Protein AF-0000000081578010 (afdb_homodimer)

Secondary structure (DSSP, 8-state):
-GGGSHHHHHHHGGG--SS-----GGG--HHHHHHHHHSSSS----SPPPP--TGGGHHHHHHHHHHHTT--HHHHHHHTBEE--SSS--SEEE--BGGGTB---EEE--TTS--S-SS--PPPPHHHHHHHT-HHHHHHHHHHHHHHHHHTT-SEE---B----SSSTT-TTGGGSS-SSHHHHHHHHHHHHHHHTTTSEEEEEEES----STT-SS--SSSTT----PPEE---HHHIIIIISHHHHHHHHTT-SEEEE-SSEETTEEGGG-HIIIIIIIIIIS---SEEEE-TT----SHHHHHTT--BBSS--TTTTTTHHHHHHHTTSS-HHHHHHHHHHHHHHHHHH---SSTTTT--S-TTS---------GGGHHHHHHHHHHT-EEEEEGGG--S----SEEEEESTTSS--SEES----SS-GGGGT-TT--B-TTSPBPPHHHHHHHHTT-S-TT----SS--SS---S-BSTT----S----HHHHHHHHHHHHT-EEEEESS-SS----TT-SEEEEEEEE--BTTB--S-SS-HHHHHHHHHHHTT-SSEEEEEEESS----TTTTT-TTEEEEEE-----TTHHHHHHHHHTTSS------SSPBPSSGGGGGGGSSPP---TTTSSSS-EE--TTTT--HHHHHHHTTPPPSB-TT----SS-EEEEEEEEEE-S----SSPPP---BTTB-GGGGSEEEEEEEEEEE-SSS-EEEEEEEEE--TTS-S-EEEEEEEEEE-TT-EEEEEEEEEHHHH-EEETTTTEEE---SEEEEEEESSSS-EEEEEEEE-/-GGGSHHHHHHHGGG--SS-----GGG--HHHHHHHHHSSSS----SPPPP--TGGGHHHHHHHHHHHTTS-HHHHHHHTBEE--SSS--SEEE--BGGGTB---EEE--TTS--SSSS--PPPPHHHHHHHT-HHHHHHHHHHHHHHHHHTT-SEE---B----SSSTT-TTGGGSS-SSHHHHHHHHHHHHHHHTTTSEEEEEEES----STT-SS--SSSTT--PPPPEE---HHHIIIIISHHHHHHHHTT-SEEEE-SSEETTEEGGG-HIIIIIIIIIIS---SEEEE-TT----SHHHHHTT--BBSS--TTTTTTHHHHHHHTTSS-HHHHHHHHHHHHHHHHHH---SSTTTT--S-TTS---------GGGHHHHHHHHHHT-EEEEEGGG--S----SEEEEESTTSS--SEES----SS-GGGGT-TT--B-TTSPBPPHHHHHHHHTT-S-TT----SS--SS---S-BSTT----S----HHHHHHHHHHHHT-EEEEESS-SS----TT-SEEEEEEEE--BTTB--S-SS-HHHHHHHHHHHTT-SSEEEEEEESS----TTTTT-TTEEEEEE-----TTHHHHHHHHHTTSS------SSPBPSSGGGGGGGSSPP---TTTTSSS-EE--TTTT--HHHHHHHTTPPPSB-TT--B-SS-EEEEEEEEEE-S----SSPPP---BTTB-GGGGSEEEEEEEEEEE-SSS-EEEEEEEEE--TTS-S-EEEEEEEEEE-TT-EEEEEEEEEHHHH-EEETTTTEEE---SEEEEEEESSSS-EEEEEEEE-

pLDDT: mean 93.56, std 12.83, range [19.69, 98.94]

Solvent-accessible surface area (backbone atoms only — not comparable to full-atom values): 78842 Å² total; per-residue (Å²): 121,78,81,64,54,72,65,54,62,68,57,62,70,64,66,64,79,88,65,79,73,72,76,58,80,81,73,62,61,65,66,60,49,46,53,62,50,53,48,88,56,52,64,84,34,73,74,47,68,67,72,79,33,65,89,89,34,41,67,27,38,53,54,18,47,61,55,53,70,71,49,52,61,68,43,46,50,37,43,33,23,23,46,91,68,81,77,32,43,45,73,27,32,39,26,43,36,71,93,76,71,36,66,37,43,16,30,30,44,17,55,23,18,54,36,64,59,76,46,35,50,28,40,39,24,26,33,15,50,28,10,30,58,40,57,67,58,38,19,53,49,22,35,50,44,18,42,26,38,37,57,25,23,34,24,32,39,50,16,46,38,62,34,24,42,42,58,22,60,29,28,12,53,40,28,47,10,27,26,54,42,40,54,64,21,11,54,42,43,20,32,26,37,49,18,17,41,74,36,12,27,20,24,38,26,29,43,62,72,44,43,49,30,43,43,25,40,44,46,68,64,78,54,77,90,62,76,49,43,27,29,16,35,30,66,54,69,44,35,40,53,75,39,65,40,37,25,53,36,33,28,32,49,47,57,43,34,25,37,24,22,22,51,24,17,44,34,41,26,45,33,34,42,23,15,35,56,41,15,35,49,39,33,52,53,22,33,48,55,37,30,33,30,36,33,76,71,28,64,88,56,46,68,58,14,46,48,13,39,43,26,30,34,24,42,42,36,94,50,49,76,81,48,39,63,45,52,29,36,75,72,60,78,34,61,65,65,57,57,51,37,32,43,29,21,49,44,14,35,32,65,67,34,29,75,52,83,57,53,18,72,41,27,65,51,55,57,60,44,77,54,84,79,44,72,22,65,55,80,81,39,54,63,52,43,37,50,48,14,33,30,15,24,20,32,75,42,57,48,90,56,58,57,49,46,75,72,49,64,24,39,35,42,32,29,32,25,26,38,64,47,54,59,51,52,61,74,82,49,95,70,47,37,42,46,24,44,38,70,35,47,50,34,36,84,88,66,48,70,59,55,66,67,57,51,51,26,29,50,52,35,55,45,67,62,86,54,53,65,53,48,35,38,66,41,13,42,55,30,55,48,21,23,73,56,7,42,20,50,28,49,68,40,22,44,46,53,34,51,46,55,49,20,71,72,64,64,28,26,49,34,35,34,34,76,59,58,72,60,69,48,61,27,54,41,65,34,32,39,37,24,40,57,31,40,30,23,50,30,22,31,38,78,55,51,62,53,70,60,60,52,48,26,51,49,43,47,28,75,62,30,74,38,19,33,39,38,30,26,26,40,57,64,62,51,48,64,89,50,60,79,40,85,19,41,25,29,32,32,45,41,23,18,19,12,25,33,40,7,53,19,47,50,33,37,47,49,47,78,37,39,35,42,5,24,35,39,48,49,30,44,55,45,75,72,76,49,54,86,32,30,58,74,74,64,64,60,74,78,86,30,48,40,50,25,74,40,63,57,82,60,58,80,41,45,58,55,41,32,29,60,76,68,72,49,80,51,68,41,47,30,34,37,48,42,55,80,48,43,74,46,70,46,74,74,42,80,43,76,46,100,45,88,76,54,46,54,71,78,88,64,80,65,37,55,39,9,56,64,64,39,68,39,50,38,29,39,38,36,31,35,40,28,22,73,34,86,45,57,34,44,46,52,49,34,29,30,34,26,42,80,98,53,60,78,57,42,68,60,38,70,49,61,48,75,34,44,52,72,34,70,48,75,49,77,33,67,33,25,42,53,71,60,33,47,65,33,71,88,77,69,43,56,30,34,65,76,43,70,29,48,34,37,35,19,56,25,80,81,48,67,68,45,76,49,72,47,74,87,121,78,81,63,53,74,64,54,64,69,56,62,70,64,64,64,77,91,64,80,73,72,76,58,79,82,74,62,61,64,66,59,50,48,52,62,52,53,49,89,56,51,66,84,32,73,75,46,69,66,69,78,33,65,88,90,34,41,68,26,39,54,55,17,47,59,56,52,71,72,48,50,60,68,44,44,51,37,43,30,23,23,44,90,69,81,77,31,43,45,74,26,32,38,27,47,37,72,96,75,73,37,65,36,43,16,31,32,43,17,55,23,18,53,36,64,58,77,45,36,50,28,40,41,23,27,34,15,50,28,10,30,59,40,58,66,59,40,19,52,48,22,34,50,43,17,44,28,38,37,56,26,23,33,24,30,38,50,16,47,37,60,32,24,43,41,59,22,61,29,30,12,52,38,30,49,9,28,27,54,41,39,54,65,22,10,55,42,44,20,33,28,37,50,19,18,40,75,35,12,26,19,24,38,25,27,44,64,72,43,42,49,30,43,41,25,40,44,48,70,64,78,54,77,90,63,75,50,42,28,30,16,34,30,66,55,71,44,36,39,54,73,39,66,42,36,25,53,37,34,29,32,50,47,56,44,34,26,36,24,24,22,49,26,16,44,34,40,26,44,33,34,43,22,15,36,56,41,15,35,49,40,32,53,52,22,33,48,55,38,29,32,31,36,34,77,70,27,65,88,57,46,68,59,13,46,49,13,38,43,26,29,33,23,43,43,36,96,52,48,79,80,48,41,61,46,52,30,37,74,72,60,79,35,61,66,64,56,57,52,38,33,41,30,21,50,44,14,36,33,64,67,33,29,78,53,84,56,54,17,72,41,26,62,51,54,57,60,44,77,55,85,81,43,72,23,62,56,80,80,40,55,61,51,43,37,52,48,14,34,31,15,24,22,32,75,42,56,47,91,57,57,58,48,47,77,72,50,64,25,39,35,42,33,29,34,26,26,38,64,48,54,58,51,51,64,74,82,50,95,71,47,37,43,47,22,44,39,69,32,47,51,33,36,86,85,66,49,70,59,54,67,70,55,53,49,27,29,49,52,36,52,48,66,63,86,54,53,65,54,50,36,40,67,42,12,43,55,30,55,48,22,22,72,56,7,41,21,51,27,50,68,40,21,44,45,53,35,51,48,55,50,21,72,73,62,63,27,24,46,35,35,32,34,76,58,58,73,60,67,48,61,28,55,41,66,33,30,40,38,25,42,57,33,40,30,22,49,30,24,31,39,77,56,51,60,53,70,60,59,53,47,26,52,48,43,48,30,75,62,30,74,37,18,33,39,37,31,26,28,40,59,64,62,50,49,66,90,48,59,79,39,86,17,40,25,30,34,31,45,41,22,17,18,12,25,34,41,6,55,18,47,49,32,36,46,48,46,79,37,39,34,44,4,23,34,40,48,48,31,44,56,45,75,70,74,49,54,86,31,30,59,74,75,67,66,61,76,80,86,28,50,39,51,24,74,40,63,56,84,60,59,80,40,45,60,55,42,33,30,62,75,68,71,49,80,53,67,40,47,30,34,36,50,42,55,80,51,43,75,46,72,45,72,74,43,81,43,76,45,100,46,89,76,54,46,54,71,78,89,63,79,65,38,55,39,9,56,64,66,39,67,40,50,37,30,38,38,36,30,36,41,30,22,73,34,86,45,57,35,44,47,54,50,36,31,30,35,26,43,81,99,52,61,76,58,41,70,59,36,70,50,61,49,75,34,45,52,72,35,70,48,76,49,79,36,67,32,26,40,52,71,62,32,46,64,34,74,88,77,68,42,55,31,34,67,76,43,70,28,49,34,37,34,18,56,24,81,81,48,65,67,44,76,49,73,45,74,86

Foldseek 3Di:
DVVVPVVPVVVVVPPDDDDPPPPDPVPDPLVVLCCVQAPPQADADDQFDFFDLPDPLVVLLVVLLVLLVVDDLVQLLQQFEWDDDLFFAAPAWGGADVVSLGHTFGEADDAQAGFAFPQTAGFFAQQLLLLLLALVLLLLSLLQRLLLCQLQQHAEYADQELPPLQLAQLAFCNLRFNFVFLQSRLSSRLSNQLNNLQHHAYEYDDQWDQHHQQQLADQPCPDPPALFGRAEEEFDDQLCPLHICSSVLSNLVSPHQEYEYGQHHYSSHQRLLRLCRQRNVACPFQVHNAAYEYDAVSDDEAVSSLSSGHQHYPNGDPRRNVPNVVVCCVVVVDPPVSSSRSSSRHSSSCVNGNVGSDHSQQGGSDNVDDDDHRNSGDPVCVVSLLVSLQSSKFWQFAFPCLDQDDLWQEEEEEAQAFFAAPDQHFPPDPPTQNRFLCSQQQAALVGHGDDVVVVVCLLSSNDASLDDGHFFRRRYHAQGAGGSNGHHHNAAPGQNNLVVVVCVVRVHHYHYDHHDLQDDDDLSGPEYEYETETHGYRRHGRNDLEDPSSLSSQVNVLVRAQAYEYEYQYSGAHANLSPCPPNSHRIYMDSHRSTRHNRNSVNCDNNPVAKHATFRSFFHANDLCLQPPSHDDFADDDDSCNNHHYDNPPCRNQGTQLVCQVVVGDGSAHGLDGDTPFDKAKADKDKAADPADQAFFDDDDDADRSRDVQQFAFGIKIKIKMAGQTAAKHKAKKWKWKCAPPDGRTHTQDIDIDIHGHGGMDMDMGTGGNNNRWGQDPVVRGTTRDFAKMKMFIASGPPGTNDIDIDGD/DVVVPVVPVVVVVPPDDDDQPPPDPVPDPLVVVCCVQAPPQADADDQFDFFDLPDPLVVLLVVLLVLLVVDDLVQLLQQFEWDDDLFFAAPAWGGADVVSLGHTFGEADDAQAGFAFAQTAGFFAQQLLLLLLALVLLLLSLLQRLLLCQLQQHAEYADQECPPLQLFQLAFCNLRFNFVFLQSRLSSRLSNQLNNLQHHAYAYDDQWDQNHQQQLADQPCPDPPALFGRAEEEFDDQLCPLHICSSVLSNLVSPHQEYEYGQHHYSSHQRLLRLCRQRNVACPFQVHNAAYEYDAVSDDEAVSSLSSGHQHYPNGDPRRNPPNVVVCCVVVVDPPVSSSRSSSRHSSSCVNGNVGSDHSNQGGSDNVDDDDHRNSGDPVCVVSLLVSLQSSKFWQFAFPCLDQDDLWQEEEEEEQAFFAAPDQHFPPDPPGQNRFQCSQQQAALVGHGDDVVVVVCLLSSNDASLDDGHFFRRRYHAQGAGGSNGHHHNAADGQNNLVVVVCVVRVYHYHYDHHDLQDDDDLSGPEYEYETETHRYRRHGRNDLEDPSSLSSQVNVLVRAQAYEYEYQYSGAHANLSPCPPNSHRIYMDSHRSTRHNRNSVNCDNNPVAKHATFRSFFHANDLCLQPPSHDDFADDRDPCNNHHYDNPPCRNQRTQLVCQVVVGDGSAHGLDGDTPFDKAKADKDKAADPADQAFFDDDDDADRSRDPQQFAFGIKIKIKMAGQTAAKHKAKKWKWKCAPPDGRTHTQDIDIDIHGHGGMDMDMGTGGNNNRWGQDPVVRGTTRDFAKMKMFIASGPPGTNDIDIDGD

Nearest PDB structures (foldseek):
  6jxg-assembly1_A  TM=9.177E-01  e=3.316E-89  Chaetomella raphigera
  6sz6-assembly1_A  TM=8.705E-01  e=1.083E-90  Thermochaetoides thermophila
  5fji-assembly1_B  TM=8.744E-01  e=1.104E-89  Aspergillus fumigatus
  4iig-assembly1_A  TM=8.753E-01  e=8.452E-88  Aspergillus aculeatus
  4i8d-assembly1_A  TM=8.904E-01  e=3.446E-87  Trichoderma reesei

Organism: NCBI:txid460523

InterPro domains:
  IPR001764 Glycoside hydrolase, family 3, N-terminal [PF00933] (108-347)
  IPR001764 Glycoside hydrolase, family 3, N-terminal [PR00133] (99-115)
  IPR001764 Glycoside hydrolase, family 3, N-terminal [PR00133] (123-142)
  IPR001764 Glycoside hydrolase, family 3, N-terminal [PR00133] (170-186)
  IPR001764 Glycoside hydrolase, family 3, N-terminal [PR00133] (200-216)
  IPR001764 Glycoside hydrolase, family 3, N-terminal [PR00133] (281-299)
  IPR002772 Glycoside hydrolase family 3 C-terminal domain [PF01915] (394-657)
  IPR013783 Immunoglobulin-like fold [G3DSA:2.60.40.10] (680-809)
  IPR017853 Glycoside hydrolase superfamily [SSF51445] (55-364)
  IPR026891 Fibronectin type III-like domain [PF14310] (732-797)
  IPR026891 Fibronectin type III-like domain [SM01217] (732-798)
  IPR036881 Glycoside hydrolase family 3 C-terminal domain superfamily [G3DSA:3.40.50.1700] (380-678)
  IPR036881 Glycoside hydrolase family 3 C-terminal domain superfamily [SSF52279] (394-680)
  IPR036962 Glycoside hydrolase, family 3, N-terminal domain superfamily [G3DSA:3.20.20.300] (28-355)
  IPR050288 Cellulose-degrading glycosyl hydrolase 3 [PTHR42715] (17-808)

Structure (mmCIF, N/CA/C/O backbone):
data_AF-0000000081578010-model_v1
#
loop_
_entity.id
_entity.type
_entity.pdbx_description
1 polymer beta-glucosidase
#
loop_
_atom_site.group_PDB
_atom_site.id
_atom_site.type_symbol
_atom_site.label_atom_id
_atom_site.label_alt_id
_atom_site.label_comp_id
_atom_site.label_asym_id
_atom_site.label_entity_id
_atom_site.label_seq_id
_atom_site.pdbx_PDB_ins_code
_atom_site.Cartn_x
_atom_site.Cartn_y
_atom_site.Cartn_z
_atom_site.occupancy
_atom_site.B_iso_or_equiv
_atom_site.auth_seq_id
_atom_site.auth_comp_id
_atom_site.auth_asym_id
_atom_site.auth_atom_id
_atom_site.pdbx_PDB_model_num
ATOM 1 N N . MET A 1 1 ? -0.623 -70.562 -4.473 1 19.84 1 MET A N 1
ATOM 2 C CA . MET A 1 1 ? -1.387 -70.75 -3.248 1 19.84 1 MET A CA 1
ATOM 3 C C . MET A 1 1 ? -0.5 -70.625 -2.018 1 19.84 1 MET A C 1
ATOM 5 O O . MET A 1 1 ? -0.987 -70.25 -0.932 1 19.84 1 MET A O 1
ATOM 9 N N . LYS A 1 2 ? 0.687 -71.312 -2.166 1 25.12 2 LYS A N 1
ATOM 10 C CA . LYS A 1 2 ? 1.601 -71.438 -1.031 1 25.12 2 LYS A CA 1
ATOM 11 C C . LYS A 1 2 ? 2.172 -70.062 -0.675 1 25.12 2 LYS A C 1
ATOM 13 O O . LYS A 1 2 ? 2.891 -69.938 0.317 1 25.12 2 LYS A O 1
ATOM 18 N N . ASN A 1 3 ? 2.158 -69.25 -1.67 1 22.72 3 ASN A N 1
ATOM 19 C CA . ASN A 1 3 ? 2.793 -67.938 -1.501 1 22.72 3 ASN A CA 1
ATOM 20 C C . ASN A 1 3 ? 1.983 -67 -0.573 1 22.72 3 ASN A C 1
ATOM 22 O O . ASN A 1 3 ? 2.303 -65.812 -0.414 1 22.72 3 ASN A O 1
ATOM 26 N N . PHE A 1 4 ? 0.683 -67.375 -0.32 1 29.38 4 PHE A N 1
ATOM 27 C CA . PHE A 1 4 ? -0.215 -66.625 0.554 1 29.38 4 PHE A CA 1
ATOM 28 C C . PHE A 1 4 ? 0.184 -66.812 2.016 1 29.38 4 PHE A C 1
ATOM 30 O O . PHE A 1 4 ? -0.478 -66.312 2.912 1 29.38 4 PHE A O 1
ATOM 37 N N . LEU A 1 5 ? 1.057 -67.812 2.322 1 28.84 5 LEU A N 1
ATOM 38 C CA . LEU A 1 5 ? 1.211 -68.25 3.697 1 28.84 5 LEU A CA 1
ATOM 39 C C . LEU A 1 5 ? 2 -67.25 4.523 1 28.84 5 LEU A C 1
ATOM 41 O O . LEU A 1 5 ? 1.925 -67.25 5.754 1 28.84 5 LEU A O 1
ATOM 45 N N . VAL A 1 6 ? 2.975 -66.5 3.893 1 30.61 6 VAL A N 1
ATOM 46 C CA . VAL A 1 6 ? 3.881 -65.75 4.73 1 30.61 6 VAL A CA 1
ATOM 47 C C . VAL A 1 6 ? 3.127 -64.562 5.348 1 30.61 6 VAL A C 1
ATOM 49 O O . VAL A 1 6 ? 3.527 -64.062 6.395 1 30.61 6 VAL A O 1
ATOM 52 N N . LEU A 1 7 ? 1.948 -64.188 4.773 1 33.53 7 LEU A N 1
ATOM 53 C CA . LEU A 1 7 ? 1.27 -63.031 5.324 1 33.53 7 LEU A CA 1
ATOM 54 C C . LEU A 1 7 ? 0.588 -63.375 6.648 1 33.53 7 LEU A C 1
ATOM 56 O O . LEU A 1 7 ? 0.226 -62.469 7.414 1 33.53 7 LEU A O 1
ATOM 60 N N . ALA A 1 8 ? 0.199 -64.625 6.867 1 33.22 8 ALA A N 1
ATOM 61 C CA . ALA A 1 8 ? -0.626 -65 8.023 1 33.22 8 ALA A CA 1
ATOM 62 C C . ALA A 1 8 ? 0.164 -64.875 9.32 1 33.22 8 ALA A C 1
ATOM 64 O O . ALA A 1 8 ? -0.403 -64.562 10.367 1 33.22 8 ALA A O 1
ATOM 65 N N . SER A 1 9 ? 1.429 -65.312 9.25 1 31.7 9 SER A N 1
ATOM 66 C CA . SER A 1 9 ? 2.09 -65.375 10.547 1 31.7 9 SER A CA 1
ATOM 67 C C . SER A 1 9 ? 2.25 -64 11.18 1 31.7 9 SER A C 1
ATOM 69 O O . SER A 1 9 ? 2.318 -63.844 12.398 1 31.7 9 SER A O 1
ATOM 71 N N . PHE A 1 10 ? 2.514 -63 10.32 1 33.81 10 PHE A N 1
ATOM 72 C CA . PHE A 1 10 ? 2.771 -61.719 10.953 1 33.81 10 PHE A CA 1
ATOM 73 C C . PHE A 1 10 ? 1.486 -61.125 11.516 1 33.81 10 PHE A C 1
ATOM 75 O O . PHE A 1 10 ? 1.526 -60.188 12.336 1 33.81 10 PHE A O 1
ATOM 82 N N . ALA A 1 11 ? 0.355 -61.5 10.984 1 34.78 11 ALA A N 1
ATOM 83 C CA . ALA A 1 11 ? -0.873 -60.938 11.539 1 34.78 11 ALA A CA 1
ATOM 84 C C . ALA A 1 11 ? -1.151 -61.5 12.93 1 34.78 11 ALA A C 1
ATOM 86 O O . ALA A 1 11 ? -1.968 -60.938 13.672 1 34.78 11 ALA A O 1
ATOM 87 N N . ALA A 1 12 ? -0.744 -62.75 13.18 1 33.94 12 ALA A N 1
ATOM 88 C CA . ALA A 1 12 ? -1.175 -63.375 14.43 1 33.94 12 ALA A CA 1
ATOM 89 C C . ALA A 1 12 ? -0.585 -62.625 15.641 1 33.94 12 ALA A C 1
ATOM 91 O O . ALA A 1 12 ? -1.08 -62.781 16.766 1 33.94 12 ALA A O 1
ATOM 92 N N . LEU A 1 13 ? 0.659 -62.156 15.523 1 31.97 13 LEU A N 1
ATOM 93 C CA . LEU A 1 13 ? 1.191 -61.688 16.797 1 31.97 13 LEU A CA 1
ATOM 94 C C . LEU A 1 13 ? 0.467 -60.406 17.234 1 31.97 13 LEU A C 1
ATOM 96 O O . LEU A 1 13 ? 0.711 -59.906 18.344 1 31.97 13 LEU A O 1
ATOM 100 N N . LEU A 1 14 ? -0.211 -59.781 16.266 1 29.73 14 LEU A N 1
ATOM 101 C CA . LEU A 1 14 ? -0.637 -58.438 16.703 1 29.73 14 LEU A CA 1
ATOM 102 C C . LEU A 1 14 ? -1.911 -58.531 17.547 1 29.73 14 LEU A C 1
ATOM 104 O O . LEU A 1 14 ? -2.463 -57.5 17.953 1 29.73 14 LEU A O 1
ATOM 108 N N . ALA A 1 15 ? -2.586 -59.625 17.547 1 31.69 15 ALA A N 1
ATOM 109 C CA . ALA A 1 15 ? -3.896 -59.469 18.172 1 31.69 15 ALA A CA 1
ATOM 110 C C . ALA A 1 15 ? -3.77 -59.344 19.688 1 31.69 15 ALA A C 1
ATOM 112 O O . ALA A 1 15 ? -4.75 -59.5 20.406 1 31.69 15 ALA A O 1
ATOM 113 N N . THR A 1 16 ? -2.635 -59.5 20.328 1 28.78 16 THR A N 1
ATOM 114 C CA . THR A 1 16 ? -2.99 -59.5 21.734 1 28.78 16 THR A CA 1
ATOM 115 C C . THR A 1 16 ? -3.674 -58.188 22.125 1 28.78 16 THR A C 1
ATOM 117 O O . THR A 1 16 ? -3.557 -57.188 21.406 1 28.78 16 THR A O 1
ATOM 120 N N . SER A 1 17 ? -4.207 -58.031 23.5 1 28.16 17 SER A N 1
ATOM 121 C CA . SER A 1 17 ? -5.109 -57.094 24.141 1 28.16 17 SER A CA 1
ATOM 122 C C . SER A 1 17 ? -4.676 -55.656 23.891 1 28.16 17 SER A C 1
ATOM 124 O O . SER A 1 17 ? -3.627 -55.406 23.297 1 28.16 17 SER A O 1
ATOM 126 N N . ASN A 1 18 ? -4.891 -54.75 25.094 1 33.12 18 ASN A N 1
ATOM 127 C CA . ASN A 1 18 ? -5.012 -53.281 25.281 1 33.12 18 ASN A CA 1
ATOM 128 C C . ASN A 1 18 ? -3.748 -52.562 24.844 1 33.12 18 ASN A C 1
ATOM 130 O O . ASN A 1 18 ? -3.719 -51.344 24.812 1 33.12 18 ASN A O 1
ATOM 134 N N . GLY A 1 19 ? -2.613 -53.062 25.328 1 32.31 19 GLY A N 1
ATOM 135 C CA . GLY A 1 19 ? -1.438 -52.219 25.344 1 32.31 19 GLY A CA 1
ATOM 136 C C . GLY A 1 19 ? -0.812 -52.031 23.984 1 32.31 19 GLY A C 1
ATOM 137 O O . GLY A 1 19 ? -0.648 -52.969 23.219 1 32.31 19 GLY A O 1
ATOM 138 N N . ALA A 1 20 ? -1.103 -50.781 23.438 1 36.12 20 ALA A N 1
ATOM 139 C CA . ALA A 1 20 ? -0.406 -50.375 22.234 1 36.12 20 ALA A CA 1
ATOM 140 C C . ALA A 1 20 ? 1.042 -50.844 22.234 1 36.12 20 ALA A C 1
ATOM 142 O O . ALA A 1 20 ? 1.839 -50.438 23.078 1 36.12 20 ALA A O 1
ATOM 143 N N . ALA A 1 21 ? 1.228 -52.125 21.906 1 35.94 21 ALA A N 1
ATOM 144 C CA . ALA A 1 21 ? 2.596 -52.594 21.75 1 35.94 21 ALA A CA 1
ATOM 145 C C . ALA A 1 21 ? 3.426 -51.625 20.906 1 35.94 21 ALA A C 1
ATOM 147 O O . ALA A 1 21 ? 3.08 -51.344 19.75 1 35.94 21 ALA A O 1
ATOM 148 N N . VAL A 1 22 ? 4.078 -50.625 21.594 1 36.53 22 VAL A N 1
ATOM 149 C CA . VAL A 1 22 ? 5.145 -49.844 20.969 1 36.53 22 VAL A CA 1
ATOM 150 C C . VAL A 1 22 ? 6.141 -50.781 20.281 1 36.53 22 VAL A C 1
ATOM 152 O O . VAL A 1 22 ? 6.77 -51.594 20.938 1 36.53 22 VAL A O 1
ATOM 155 N N . ILE A 1 23 ? 5.832 -51.312 19.156 1 36.19 23 ILE A N 1
ATOM 156 C CA . ILE A 1 23 ? 6.898 -52 18.469 1 36.19 23 ILE A CA 1
ATOM 157 C C . ILE A 1 23 ? 8.219 -51.25 18.625 1 36.19 23 ILE A C 1
ATOM 159 O O . ILE A 1 23 ? 8.32 -50.094 18.25 1 36.19 23 ILE A O 1
ATOM 163 N N . LYS A 1 24 ? 9.016 -51.719 19.422 1 50.25 24 LYS A N 1
ATOM 164 C CA . LYS A 1 24 ? 10.352 -51.188 19.641 1 50.25 24 LYS A CA 1
ATOM 165 C C . LYS A 1 24 ? 11.195 -51.25 18.359 1 50.25 24 LYS A C 1
ATOM 167 O O . LYS A 1 24 ? 11.203 -52.281 17.688 1 50.25 24 LYS A O 1
ATOM 172 N N . ARG A 1 25 ? 11.711 -50.25 17.781 1 55.78 25 ARG A N 1
ATOM 173 C CA . ARG A 1 25 ? 12.586 -50.031 16.625 1 55.78 25 ARG A CA 1
ATOM 174 C C . ARG A 1 25 ? 13.484 -51.219 16.391 1 55.78 25 ARG A C 1
ATOM 176 O O . ARG A 1 25 ? 13.812 -51.562 15.242 1 55.78 25 ARG A O 1
ATOM 183 N N . GLU A 1 26 ? 13.711 -51.906 17.391 1 52.03 26 GLU A N 1
ATOM 184 C CA . GLU A 1 26 ? 14.758 -52.906 17.391 1 52.03 26 GLU A CA 1
ATOM 185 C C . GLU A 1 26 ? 14.297 -54.188 16.672 1 52.03 26 GLU A C 1
ATOM 187 O O . GLU A 1 26 ? 15.117 -54.938 16.141 1 52.03 26 GLU A O 1
ATOM 192 N N . ASP A 1 27 ? 13.039 -54.312 16.594 1 56.25 27 ASP A N 1
ATOM 193 C CA . ASP A 1 27 ? 12.562 -55.594 16.094 1 56.25 27 ASP A CA 1
ATOM 194 C C . ASP A 1 27 ? 12.188 -55.5 14.617 1 56.25 27 ASP A C 1
ATOM 196 O O . ASP A 1 27 ? 11.734 -56.5 14.016 1 56.25 27 ASP A O 1
ATOM 200 N N . ILE A 1 28 ? 12.383 -54.375 14.055 1 64.56 28 ILE A N 1
ATOM 201 C CA . ILE A 1 28 ? 11.938 -54.25 12.68 1 64.56 28 ILE A CA 1
ATOM 202 C C . ILE A 1 28 ? 13.047 -54.719 11.727 1 64.56 28 ILE A C 1
ATOM 204 O O . ILE A 1 28 ? 14.188 -54.25 11.836 1 64.56 28 ILE A O 1
ATOM 208 N N . ASP A 1 29 ? 12.836 -55.812 10.969 1 75.69 29 ASP A N 1
ATOM 209 C CA . ASP A 1 29 ? 13.742 -56.25 9.914 1 75.69 29 ASP A CA 1
ATOM 210 C C . ASP A 1 29 ? 13.57 -55.375 8.664 1 75.69 29 ASP A C 1
ATOM 212 O O . ASP A 1 29 ? 12.75 -55.688 7.797 1 75.69 29 ASP A O 1
ATOM 216 N N . TYR A 1 30 ? 14.297 -54.344 8.492 1 77.12 30 TYR A N 1
ATOM 217 C CA . TYR A 1 30 ? 14.211 -53.344 7.418 1 77.12 30 TYR A CA 1
ATOM 218 C C . TYR A 1 30 ? 14.5 -54 6.066 1 77.12 30 TYR A C 1
ATOM 220 O O . TYR A 1 30 ? 13.945 -53.594 5.043 1 77.12 30 TYR A O 1
ATOM 228 N N . GLU A 1 31 ? 15.273 -54.969 6.039 1 78.88 31 GLU A N 1
ATOM 229 C CA . GLU A 1 31 ? 15.594 -55.656 4.789 1 78.88 31 GLU A CA 1
ATOM 230 C C . GLU A 1 31 ? 14.383 -56.438 4.262 1 78.88 31 GLU A C 1
ATOM 232 O O . GLU A 1 31 ? 14.141 -56.469 3.053 1 78.88 31 GLU A O 1
ATOM 237 N N . GLU A 1 32 ? 13.773 -57.062 5.109 1 78.56 32 GLU A N 1
ATOM 238 C CA . GLU A 1 32 ? 12.57 -57.781 4.715 1 78.56 32 GLU A CA 1
ATOM 239 C C . GLU A 1 32 ? 11.492 -56.844 4.211 1 78.56 32 GLU A C 1
ATOM 241 O O . GLU A 1 32 ? 10.773 -57.156 3.258 1 78.56 32 GLU A O 1
ATOM 246 N N . LEU A 1 33 ? 11.406 -55.781 4.828 1 80.19 33 LEU A N 1
ATOM 247 C CA . LEU A 1 33 ? 10.422 -54.781 4.395 1 80.19 33 LEU A CA 1
ATOM 248 C C . LEU A 1 33 ? 10.742 -54.281 2.996 1 80.19 33 LEU A C 1
ATOM 250 O O . LEU A 1 33 ? 9.844 -54.125 2.168 1 80.19 33 LEU A O 1
ATOM 254 N N . GLU A 1 34 ? 11.93 -54.031 2.793 1 81.19 34 GLU A N 1
ATOM 255 C CA . GLU A 1 34 ? 12.367 -53.594 1.477 1 81.19 34 GLU A CA 1
ATOM 256 C C . GLU A 1 34 ? 12.047 -54.625 0.401 1 81.19 34 GLU A C 1
ATOM 258 O O . GLU A 1 34 ? 11.547 -54.281 -0.673 1 81.19 34 GLU A O 1
ATOM 263 N N . HIS A 1 35 ? 12.312 -55.781 0.684 1 81.31 35 HIS A N 1
ATOM 264 C CA . HIS A 1 35 ? 12.039 -56.875 -0.267 1 81.31 35 HIS A CA 1
ATOM 265 C C . HIS A 1 35 ? 10.547 -56.969 -0.561 1 81.31 35 HIS A C 1
ATOM 267 O O . HIS A 1 35 ? 10.148 -57.219 -1.7 1 81.31 35 HIS A O 1
ATOM 273 N N . TYR A 1 36 ? 9.875 -56.812 0.467 1 81.75 36 TYR A N 1
ATOM 274 C CA . TYR A 1 36 ? 8.43 -56.969 0.318 1 81.75 36 TYR A CA 1
ATOM 275 C C . TYR A 1 36 ? 7.852 -55.812 -0.495 1 81.75 36 TYR A C 1
ATOM 277 O O . TYR A 1 36 ? 7.07 -56.031 -1.424 1 81.75 36 TYR A O 1
ATOM 285 N N . TRP A 1 37 ? 8.234 -54.688 -0.269 1 85.06 37 TRP A N 1
ATOM 286 C CA . TRP A 1 37 ? 7.547 -53.531 -0.826 1 85.06 37 TRP A CA 1
ATOM 287 C C . TRP A 1 37 ? 8.18 -53.094 -2.15 1 85.06 37 TRP A C 1
ATOM 289 O O . TRP A 1 37 ? 7.496 -52.562 -3.023 1 85.06 37 TRP A O 1
ATOM 299 N N . SER A 1 38 ? 9.367 -53.344 -2.408 1 82.69 38 SER A N 1
ATOM 300 C CA . SER A 1 38 ? 10.07 -52.688 -3.502 1 82.69 38 SER A CA 1
ATOM 301 C C . SER A 1 38 ? 10.336 -53.656 -4.652 1 82.69 38 SER A C 1
ATOM 303 O O . SER A 1 38 ? 10.734 -53.25 -5.742 1 82.69 38 SER A O 1
ATOM 305 N N . TYR A 1 39 ? 10.133 -54.844 -4.48 1 78 39 TYR A N 1
ATOM 306 C CA . TYR A 1 39 ? 10.508 -55.812 -5.531 1 78 39 TYR A CA 1
ATOM 307 C C . TYR A 1 39 ? 9.273 -56.469 -6.113 1 78 39 TYR A C 1
ATOM 309 O O . TYR A 1 39 ? 8.398 -56.938 -5.367 1 78 39 TYR A O 1
ATOM 317 N N . GLY A 1 40 ? 9.242 -56.5 -7.422 1 78.94 40 GLY A N 1
ATOM 318 C CA . GLY A 1 40 ? 8.219 -57.219 -8.141 1 78.94 40 GLY A CA 1
ATOM 319 C C . GLY A 1 40 ? 6.863 -56.531 -8.117 1 78.94 40 GLY A C 1
ATOM 320 O O . GLY A 1 40 ? 5.832 -57.188 -8.312 1 78.94 40 GLY A O 1
ATOM 321 N N . ARG A 1 41 ? 6.859 -55.312 -7.816 1 85 41 ARG A N 1
ATOM 322 C CA . ARG A 1 41 ? 5.582 -54.656 -7.645 1 85 41 ARG A CA 1
ATOM 323 C C . ARG A 1 41 ? 5.258 -53.781 -8.852 1 85 41 ARG A C 1
ATOM 325 O O . ARG A 1 41 ? 4.09 -53.5 -9.148 1 85 41 ARG A O 1
ATOM 332 N N . SER A 1 42 ? 6.195 -53.281 -9.531 1 89.06 42 SER A N 1
ATOM 333 C CA . SER A 1 42 ? 6.02 -52.5 -10.766 1 89.06 42 SER A CA 1
ATOM 334 C C . SER A 1 42 ? 6.512 -53.281 -11.977 1 89.06 42 SER A C 1
ATOM 336 O O . SER A 1 42 ? 7.57 -53.906 -11.93 1 89.06 42 SER A O 1
ATOM 338 N N . GLU A 1 43 ? 5.723 -53.25 -13.023 1 92.44 43 GLU A N 1
ATOM 339 C CA . GLU A 1 43 ? 6.074 -54 -14.219 1 92.44 43 GLU A CA 1
ATOM 340 C C . GLU A 1 43 ? 7.363 -53.469 -14.844 1 92.44 43 GLU A C 1
ATOM 342 O O . GLU A 1 43 ? 7.496 -52.281 -15.078 1 92.44 43 GLU A O 1
ATOM 347 N N . PRO A 1 44 ? 8.312 -54.375 -15.102 1 94.88 44 PRO A N 1
ATOM 348 C CA . PRO A 1 44 ? 9.562 -53.906 -15.719 1 94.88 44 PRO A CA 1
ATOM 349 C C . PRO A 1 44 ? 9.43 -53.688 -17.234 1 94.88 44 PRO A C 1
ATOM 351 O O . PRO A 1 44 ? 8.781 -54.5 -17.906 1 94.88 44 PRO A O 1
ATOM 354 N N . VAL A 1 45 ? 9.961 -52.656 -17.719 1 97.25 45 VAL A N 1
ATOM 355 C CA . VAL A 1 45 ? 10.062 -52.406 -19.156 1 97.25 45 VAL A CA 1
ATOM 356 C C . VAL A 1 45 ? 11.492 -52 -19.516 1 97.25 45 VAL A C 1
ATOM 358 O O . VAL A 1 45 ? 11.914 -50.875 -19.266 1 97.25 45 VAL A O 1
ATOM 361 N N . TYR A 1 46 ? 12.242 -52.844 -20.125 1 96 46 TYR A N 1
ATOM 362 C CA . TYR A 1 46 ? 13.641 -52.656 -20.531 1 96 46 TYR A CA 1
ATOM 363 C C . TYR A 1 46 ? 13.867 -53.219 -21.922 1 96 46 TYR A C 1
ATOM 365 O O . TYR A 1 46 ? 13.172 -54.125 -22.359 1 96 46 TYR A O 1
ATOM 373 N N . PRO A 1 47 ? 14.859 -52.875 -22.594 1 96.75 47 PRO A N 1
ATOM 374 C CA . PRO A 1 47 ? 15.688 -51.719 -22.312 1 96.75 47 PRO A CA 1
ATOM 375 C C . PRO A 1 47 ? 14.945 -50.406 -22.531 1 96.75 47 PRO A C 1
ATOM 377 O O . PRO A 1 47 ? 13.828 -50.375 -23.062 1 96.75 47 PRO A O 1
ATOM 380 N N . SER A 1 48 ? 15.516 -49.312 -22.109 1 97.5 48 SER A N 1
ATOM 381 C CA . SER A 1 48 ? 14.938 -48 -22.391 1 97.5 48 SER A CA 1
ATOM 382 C C . SER A 1 48 ? 14.891 -47.75 -23.891 1 97.5 48 SER A C 1
ATOM 384 O O . SER A 1 48 ? 15.883 -47.906 -24.594 1 97.5 48 SER A O 1
ATOM 386 N N . PRO A 1 49 ? 13.734 -47.281 -24.391 1 97.19 49 PRO A N 1
ATOM 387 C CA . PRO A 1 49 ? 13.656 -46.938 -25.812 1 97.19 49 PRO A CA 1
ATOM 388 C C . PRO A 1 49 ? 14.594 -45.812 -26.203 1 97.19 49 PRO A C 1
ATOM 390 O O . PRO A 1 49 ? 14.711 -44.812 -25.453 1 97.19 49 PRO A O 1
ATOM 393 N N . GLN A 1 50 ? 15.234 -45.938 -27.328 1 97.06 50 GLN A N 1
ATOM 394 C CA . GLN A 1 50 ? 16.141 -44.875 -27.797 1 97.06 50 GLN A CA 1
ATOM 395 C C . GLN A 1 50 ? 15.391 -43.812 -28.562 1 97.06 50 GLN A C 1
ATOM 397 O O . GLN A 1 50 ? 14.352 -44.062 -29.172 1 97.06 50 GLN A O 1
ATOM 402 N N . ILE A 1 51 ? 15.906 -42.625 -28.531 1 97.69 51 ILE A N 1
ATOM 403 C CA . ILE A 1 51 ? 15.359 -41.531 -29.344 1 97.69 51 ILE A CA 1
ATOM 404 C C . ILE A 1 51 ? 15.391 -41.906 -30.812 1 97.69 51 ILE A C 1
ATOM 406 O O . ILE A 1 51 ? 16.344 -42.531 -31.281 1 97.69 51 ILE A O 1
ATOM 410 N N . SER A 1 52 ? 14.328 -41.531 -31.578 1 96.19 52 SER A N 1
ATOM 411 C CA . SER A 1 52 ? 14.227 -42 -32.969 1 96.19 52 SER A CA 1
ATOM 412 C C . SER A 1 52 ? 14.102 -40.812 -33.906 1 96.19 52 SER A C 1
ATOM 414 O O . SER A 1 52 ? 14.219 -40.969 -35.125 1 96.19 52 SER A O 1
ATOM 416 N N . GLY A 1 53 ? 13.914 -39.656 -33.375 1 95.94 53 GLY A N 1
ATOM 417 C CA . GLY A 1 53 ? 13.883 -38.438 -34.188 1 95.94 53 GLY A CA 1
ATOM 418 C C . GLY A 1 53 ? 12.578 -38.281 -34.969 1 95.94 53 GLY A C 1
ATOM 419 O O . GLY A 1 53 ? 12.539 -37.625 -36 1 95.94 53 GLY A O 1
ATOM 420 N N . ILE A 1 54 ? 11.594 -38.844 -34.5 1 93.88 54 ILE A N 1
ATOM 421 C CA . ILE A 1 54 ? 10.305 -38.781 -35.188 1 93.88 54 ILE A CA 1
ATOM 422 C C . ILE A 1 54 ? 9.789 -37.344 -35.156 1 93.88 54 ILE A C 1
ATOM 424 O O . ILE A 1 54 ? 10.281 -36.531 -34.375 1 93.88 54 ILE A O 1
ATOM 428 N N . ASP A 1 55 ? 8.805 -37.094 -36.125 1 90.88 55 ASP A N 1
ATOM 429 C CA . ASP A 1 55 ? 8.219 -35.781 -36.281 1 90.88 55 ASP A CA 1
ATOM 430 C C . ASP A 1 55 ? 9.281 -34.719 -36.625 1 90.88 55 ASP A C 1
ATOM 432 O O . ASP A 1 55 ? 10.047 -34.906 -37.594 1 90.88 55 ASP A O 1
ATOM 436 N N . ASP A 1 56 ? 9.508 -33.719 -35.875 1 93.75 56 ASP A N 1
ATOM 437 C CA . ASP A 1 56 ? 10.398 -32.656 -36.25 1 93.75 56 ASP A CA 1
ATOM 438 C C . ASP A 1 56 ? 11.703 -32.688 -35.469 1 93.75 56 ASP A C 1
ATOM 440 O O . ASP A 1 56 ? 12.383 -31.672 -35.344 1 93.75 56 ASP A O 1
ATOM 444 N N . TRP A 1 57 ? 12.109 -33.875 -34.938 1 97.06 57 TRP A N 1
ATOM 445 C CA . TRP A 1 57 ? 13.312 -34.031 -34.125 1 97.06 57 TRP A CA 1
ATOM 446 C C . TRP A 1 57 ? 14.477 -34.531 -34.969 1 97.06 57 TRP A C 1
ATOM 448 O O . TRP A 1 57 ? 15.602 -34.625 -34.469 1 97.06 57 TRP A O 1
ATOM 458 N N . GLY A 1 58 ? 14.281 -34.844 -36.188 1 97.44 58 GLY A N 1
ATOM 459 C CA . GLY A 1 58 ? 15.266 -35.5 -37.031 1 97.44 58 GLY A CA 1
ATOM 460 C C . GLY A 1 58 ? 16.578 -34.75 -37.156 1 97.44 58 GLY A C 1
ATOM 461 O O . GLY A 1 58 ? 17.656 -35.312 -36.969 1 97.44 58 GLY A O 1
ATOM 462 N N . GLU A 1 59 ? 16.453 -33.531 -37.5 1 97.94 59 GLU A N 1
ATOM 463 C CA . GLU A 1 59 ? 17.656 -32.719 -37.688 1 97.94 59 GLU A CA 1
ATOM 464 C C . GLU A 1 59 ? 18.438 -32.594 -36.375 1 97.94 59 GLU A C 1
ATOM 466 O O . GLU A 1 59 ? 19.656 -32.719 -36.344 1 97.94 59 GLU A O 1
ATOM 471 N N . ALA A 1 60 ? 17.75 -32.312 -35.312 1 98.31 60 ALA A N 1
ATOM 472 C CA . ALA A 1 60 ? 18.391 -32.188 -34 1 98.31 60 ALA A CA 1
ATOM 473 C C . ALA A 1 60 ? 19.062 -33.5 -33.594 1 98.31 60 ALA A C 1
ATOM 475 O O . ALA A 1 60 ? 20.141 -33.5 -33 1 98.31 60 ALA A O 1
ATOM 476 N N . LEU A 1 61 ? 18.406 -34.594 -33.844 1 98.38 61 LEU A N 1
ATOM 477 C CA . LEU A 1 61 ? 18.938 -35.906 -33.5 1 98.38 61 LEU A CA 1
ATOM 478 C C . LEU A 1 61 ? 20.25 -36.156 -34.25 1 98.38 61 LEU A C 1
ATOM 480 O O . LEU A 1 61 ? 21.219 -36.656 -33.656 1 98.38 61 LEU A O 1
ATOM 484 N N . ASN A 1 62 ? 20.281 -35.844 -35.5 1 98.31 62 ASN A N 1
ATOM 485 C CA . ASN A 1 62 ? 21.484 -36.062 -36.312 1 98.31 62 ASN A CA 1
ATOM 486 C C . ASN A 1 62 ? 22.656 -35.219 -35.781 1 98.31 62 ASN A C 1
ATOM 488 O O . ASN A 1 62 ? 23.766 -35.719 -35.688 1 98.31 62 ASN A O 1
ATOM 492 N N . LYS A 1 63 ? 22.344 -34.031 -35.5 1 98.5 63 LYS A N 1
ATOM 493 C CA . LYS A 1 63 ? 23.375 -33.156 -34.938 1 98.5 63 LYS A CA 1
ATOM 494 C C . LYS A 1 63 ? 23.859 -33.688 -33.594 1 98.5 63 LYS A C 1
ATOM 496 O O . LYS A 1 63 ? 25.062 -33.719 -33.312 1 98.5 63 LYS A O 1
ATOM 501 N N . ALA A 1 64 ? 22.969 -34.094 -32.781 1 98.75 64 ALA A N 1
ATOM 502 C CA . ALA A 1 64 ? 23.312 -34.625 -31.469 1 98.75 64 ALA A CA 1
ATOM 503 C C . ALA A 1 64 ? 24.156 -35.875 -31.562 1 98.75 64 ALA A C 1
ATOM 505 O O . ALA A 1 64 ? 25.156 -36.031 -30.844 1 98.75 64 ALA A O 1
ATOM 506 N N . LYS A 1 65 ? 23.797 -36.781 -32.375 1 98.44 65 LYS A N 1
ATOM 507 C CA . LYS A 1 65 ? 24.547 -38 -32.562 1 98.44 65 LYS A CA 1
ATOM 508 C C . LYS A 1 65 ? 25.984 -37.719 -33 1 98.44 65 LYS A C 1
ATOM 510 O O . LYS A 1 65 ? 26.922 -38.344 -32.5 1 98.44 65 LYS A O 1
ATOM 515 N N . ALA A 1 66 ? 26.062 -36.844 -33.938 1 98.62 66 ALA A N 1
ATOM 516 C CA . ALA A 1 66 ? 27.391 -36.469 -34.438 1 98.62 66 ALA A CA 1
ATOM 517 C C . ALA A 1 66 ? 28.266 -35.938 -33.281 1 98.62 66 ALA A C 1
ATOM 519 O O . ALA A 1 66 ? 29.453 -36.25 -33.219 1 98.62 66 ALA A O 1
ATOM 520 N N . LEU A 1 67 ? 27.734 -35.125 -32.5 1 98.62 67 LEU A N 1
ATOM 521 C CA . LEU A 1 67 ? 28.484 -34.531 -31.375 1 98.62 67 LEU A CA 1
ATOM 522 C C . LEU A 1 67 ? 28.797 -35.594 -30.328 1 98.62 67 LEU A C 1
ATOM 524 O O . LEU A 1 67 ? 29.922 -35.688 -29.828 1 98.62 67 LEU A O 1
ATOM 528 N N . VAL A 1 68 ? 27.812 -36.438 -29.969 1 98.62 68 VAL A N 1
ATOM 529 C CA . VAL A 1 68 ? 27.938 -37.438 -28.922 1 98.62 68 VAL A CA 1
ATOM 530 C C . VAL A 1 68 ? 28.953 -38.5 -29.328 1 98.62 68 VAL A C 1
ATOM 532 O O . VAL A 1 68 ? 29.688 -39 -28.484 1 98.62 68 VAL A O 1
ATOM 535 N N . ASP A 1 69 ? 29.062 -38.781 -30.562 1 98.12 69 ASP A N 1
ATOM 536 C CA . ASP A 1 69 ? 30.016 -39.75 -31.094 1 98.12 69 ASP A CA 1
ATOM 537 C C . ASP A 1 69 ? 31.453 -39.312 -30.844 1 98.12 69 ASP A C 1
ATOM 539 O O . ASP A 1 69 ? 32.375 -40.125 -30.812 1 98.12 69 ASP A O 1
ATOM 543 N N . GLN A 1 70 ? 31.609 -38.062 -30.688 1 98.56 70 GLN A N 1
ATOM 544 C CA . GLN A 1 70 ? 32.938 -37.531 -30.453 1 98.56 70 GLN A CA 1
ATOM 545 C C . GLN A 1 70 ? 33.281 -37.469 -28.969 1 98.56 70 GLN A C 1
ATOM 547 O O . GLN A 1 70 ? 34.406 -37.25 -28.594 1 98.56 70 GLN A O 1
ATOM 552 N N . MET A 1 71 ? 32.344 -37.781 -28.078 1 98.62 71 MET A N 1
ATOM 553 C CA . MET A 1 71 ? 32.531 -37.688 -26.641 1 98.62 71 MET A CA 1
ATOM 554 C C . MET A 1 71 ? 33.156 -38.969 -26.094 1 98.62 71 MET A C 1
ATOM 556 O O . MET A 1 71 ? 32.844 -40.062 -26.562 1 98.62 71 MET A O 1
ATOM 560 N N . THR A 1 72 ? 34.031 -38.75 -25.062 1 98.12 72 THR A N 1
ATOM 561 C CA . THR A 1 72 ? 34.438 -39.906 -24.266 1 98.12 72 THR A CA 1
ATOM 562 C C . THR A 1 72 ? 33.344 -40.344 -23.312 1 98.12 72 THR A C 1
ATOM 564 O O . THR A 1 72 ? 32.375 -39.594 -23.094 1 98.12 72 THR A O 1
ATOM 567 N N . ASN A 1 73 ? 33.406 -41.5 -22.812 1 98 73 ASN A N 1
ATOM 568 C CA . ASN A 1 73 ? 32.406 -41.969 -21.859 1 98 73 ASN A CA 1
ATOM 569 C C . ASN A 1 73 ? 32.375 -41.125 -20.594 1 98 73 ASN A C 1
ATOM 571 O O . ASN A 1 73 ? 31.328 -40.906 -19.984 1 98 73 ASN A O 1
ATOM 575 N N . GLU A 1 74 ? 33.562 -40.594 -20.219 1 97.44 74 GLU A N 1
ATOM 576 C CA . GLU A 1 74 ? 33.625 -39.688 -19.078 1 97.44 74 GLU A CA 1
ATOM 577 C C . GLU A 1 74 ? 32.875 -38.406 -19.344 1 97.44 74 GLU A C 1
ATOM 579 O O . GLU A 1 74 ? 32.156 -37.906 -18.469 1 97.44 74 GLU A O 1
ATOM 584 N N . GLU A 1 75 ? 33.031 -37.938 -20.516 1 97.94 75 GLU A N 1
ATOM 585 C CA . GLU A 1 75 ? 32.312 -36.719 -20.906 1 97.94 75 GLU A CA 1
ATOM 586 C C . GLU A 1 75 ? 30.797 -36.969 -20.969 1 97.94 75 GLU A C 1
ATOM 588 O O . GLU A 1 75 ? 30.016 -36.125 -20.531 1 97.94 75 GLU A O 1
ATOM 593 N N . LYS A 1 76 ? 30.469 -38.125 -21.531 1 98.25 76 LYS A N 1
ATOM 594 C CA . LYS A 1 76 ? 29.062 -38.5 -21.578 1 98.25 76 LYS A CA 1
ATOM 595 C C . LYS A 1 76 ? 28.469 -38.594 -20.172 1 98.25 76 LYS A C 1
ATOM 597 O O . LYS A 1 76 ? 27.391 -38.062 -19.922 1 98.25 76 LYS A O 1
ATOM 602 N N . ASN A 1 77 ? 29.125 -39.25 -19.312 1 97.69 77 ASN A N 1
ATOM 603 C CA . ASN A 1 77 ? 28.688 -39.344 -17.922 1 97.69 77 ASN A CA 1
ATOM 604 C C . ASN A 1 77 ? 28.5 -37.969 -17.281 1 97.69 77 ASN A C 1
ATOM 606 O O . ASN A 1 77 ? 27.531 -37.75 -16.562 1 97.69 77 ASN A O 1
ATOM 610 N N . ASN A 1 78 ? 29.344 -37.062 -17.562 1 97.31 78 ASN A N 1
ATOM 611 C CA . ASN A 1 78 ? 29.297 -35.719 -16.984 1 97.31 78 ASN A CA 1
ATOM 612 C C . ASN A 1 78 ? 28.031 -34.969 -17.391 1 97.31 78 ASN A C 1
ATOM 614 O O . ASN A 1 78 ? 27.516 -34.156 -16.641 1 97.31 78 ASN A O 1
ATOM 618 N N . VAL A 1 79 ? 27.547 -35.219 -18.516 1 98.12 79 VAL A N 1
ATOM 619 C CA . VAL A 1 79 ? 26.375 -34.531 -19.078 1 98.12 79 VAL A CA 1
ATOM 620 C C . VAL A 1 79 ? 25.109 -35 -18.359 1 98.12 79 VAL A C 1
ATOM 622 O O . VAL A 1 79 ? 24.109 -34.312 -18.344 1 98.12 79 VAL A O 1
ATOM 625 N N . THR A 1 80 ? 25.141 -36.125 -17.656 1 98.25 80 THR A N 1
ATOM 626 C CA . THR A 1 80 ? 23.938 -36.812 -17.188 1 98.25 80 THR A CA 1
ATOM 627 C C . THR A 1 80 ? 23.578 -36.375 -15.773 1 98.25 80 THR A C 1
ATOM 629 O O . THR A 1 80 ? 22.609 -36.875 -15.188 1 98.25 80 THR A O 1
ATOM 632 N N . TYR A 1 81 ? 24.281 -35.531 -15.172 1 97.75 81 TYR A N 1
ATOM 633 C CA . TYR A 1 81 ? 23.938 -35.031 -13.844 1 97.75 81 TYR A CA 1
ATOM 634 C C . TYR A 1 81 ? 24.391 -33.594 -13.656 1 97.75 81 TYR A C 1
ATOM 636 O O . TYR A 1 81 ? 25.203 -33.094 -14.438 1 97.75 81 TYR A O 1
ATOM 644 N N . GLY A 1 82 ? 23.75 -32.938 -12.633 1 97.5 82 GLY A N 1
ATOM 645 C CA . GLY A 1 82 ? 24.062 -31.562 -12.344 1 97.5 82 GLY A CA 1
ATOM 646 C C . GLY A 1 82 ? 25.188 -31.391 -11.328 1 97.5 82 GLY A C 1
ATOM 647 O O . GLY A 1 82 ? 25.719 -32.375 -10.828 1 97.5 82 GLY A O 1
ATOM 648 N N . TYR A 1 83 ? 25.516 -30.156 -11.109 1 94.31 83 TYR A N 1
ATOM 649 C CA . TYR A 1 83 ? 26.5 -29.797 -10.102 1 94.31 83 TYR A CA 1
ATOM 650 C C . TYR A 1 83 ? 26.219 -28.406 -9.539 1 94.31 83 TYR A C 1
ATOM 652 O O . TYR A 1 83 ? 25.516 -27.609 -10.156 1 94.31 83 TYR A O 1
ATOM 660 N N . ALA A 1 84 ? 26.672 -28.188 -8.383 1 88.31 84 ALA A N 1
ATOM 661 C CA . ALA A 1 84 ? 26.516 -26.891 -7.742 1 88.31 84 ALA A CA 1
ATOM 662 C C . ALA A 1 84 ? 27.422 -25.859 -8.375 1 88.31 84 ALA A C 1
ATOM 664 O O . ALA A 1 84 ? 28.578 -26.141 -8.703 1 88.31 84 ALA A O 1
ATOM 665 N N . VAL A 1 85 ? 26.781 -24.734 -8.656 1 86.44 85 VAL A N 1
ATOM 666 C CA . VAL A 1 85 ? 27.594 -23.672 -9.219 1 86.44 85 VAL A CA 1
ATOM 667 C C . VAL A 1 85 ? 27.5 -22.422 -8.344 1 86.44 85 VAL A C 1
ATOM 669 O O . VAL A 1 85 ? 26.5 -22.234 -7.641 1 86.44 85 VAL A O 1
ATOM 672 N N . THR A 1 86 ? 28.531 -21.594 -8.375 1 87.94 86 THR A N 1
ATOM 673 C CA . THR A 1 86 ? 28.562 -20.328 -7.676 1 87.94 86 THR A CA 1
ATOM 674 C C . THR A 1 86 ? 28.75 -19.172 -8.656 1 87.94 86 THR A C 1
ATOM 676 O O . THR A 1 86 ? 29.031 -18.031 -8.25 1 87.94 86 THR A O 1
ATOM 679 N N . THR A 1 87 ? 28.641 -19.422 -9.898 1 90.06 87 THR A N 1
ATOM 680 C CA . THR A 1 87 ? 28.922 -18.406 -10.906 1 90.06 87 THR A CA 1
ATOM 681 C C . THR A 1 87 ? 27.625 -17.891 -11.523 1 90.06 87 THR A C 1
ATOM 683 O O . THR A 1 87 ? 27.609 -16.828 -12.148 1 90.06 87 THR A O 1
ATOM 686 N N . THR A 1 88 ? 26.625 -18.609 -11.461 1 93.19 88 THR A N 1
ATOM 687 C CA . THR A 1 88 ? 25.312 -18.203 -11.977 1 93.19 88 THR A CA 1
ATOM 688 C C . THR A 1 88 ? 24.219 -18.516 -10.969 1 93.19 88 THR A C 1
ATOM 690 O O . THR A 1 88 ? 24.422 -19.297 -10.039 1 93.19 88 THR A O 1
ATOM 693 N N . GLY A 1 89 ? 23.094 -17.844 -11.203 1 94.81 89 GLY A N 1
ATOM 694 C CA . GLY A 1 89 ? 21.969 -18.062 -10.312 1 94.81 89 GLY A CA 1
ATOM 695 C C . GLY A 1 89 ? 21.016 -19.109 -10.812 1 94.81 89 GLY A C 1
ATOM 696 O O . GLY A 1 89 ? 19.859 -19.172 -10.367 1 94.81 89 GLY A O 1
ATOM 697 N N . CYS A 1 90 ? 21.391 -19.984 -11.773 1 96.5 90 CYS A N 1
ATOM 698 C CA . CYS A 1 90 ? 20.531 -21.062 -12.242 1 96.5 90 CYS A CA 1
ATOM 699 C C . CYS A 1 90 ? 20.125 -21.984 -11.094 1 96.5 90 CYS A C 1
ATOM 701 O O . CYS A 1 90 ? 20.938 -22.281 -10.219 1 96.5 90 CYS A O 1
ATOM 703 N N . SER A 1 91 ? 18.859 -22.375 -11.07 1 95.56 91 SER A N 1
ATOM 704 C CA . SER A 1 91 ? 18.422 -23.328 -10.055 1 95.56 91 SER A CA 1
ATOM 705 C C . SER A 1 91 ? 19.234 -24.625 -10.133 1 95.56 91 SER A C 1
ATOM 707 O O . SER A 1 91 ? 19.438 -25.281 -9.117 1 95.56 91 SER A O 1
ATOM 709 N N . GLY A 1 92 ? 19.594 -25.016 -11.375 1 96.69 92 GLY A N 1
ATOM 710 C CA . GLY A 1 92 ? 20.453 -26.156 -11.633 1 96.69 92 GLY A CA 1
ATOM 711 C C . GLY A 1 92 ? 21.234 -26.031 -12.922 1 96.69 92 GLY A C 1
ATOM 712 O O . GLY A 1 92 ? 20.766 -25.438 -13.891 1 96.69 92 GLY A O 1
ATOM 713 N N . MET A 1 93 ? 22.484 -26.578 -12.875 1 97.38 93 MET A N 1
ATOM 714 C CA . MET A 1 93 ? 23.328 -26.641 -14.055 1 97.38 93 MET A CA 1
ATOM 715 C C . MET A 1 93 ? 23.719 -28.078 -14.383 1 97.38 93 MET A C 1
ATOM 717 O O . MET A 1 93 ? 24.094 -28.844 -13.492 1 97.38 93 MET A O 1
ATOM 721 N N . SER A 1 94 ? 23.547 -28.438 -15.641 1 97.44 94 SER A N 1
ATOM 722 C CA . SER A 1 94 ? 24.031 -29.75 -16.047 1 97.44 94 SER A CA 1
ATOM 723 C C . SER A 1 94 ? 25.516 -29.734 -16.359 1 97.44 94 SER A C 1
ATOM 725 O O . SER A 1 94 ? 26.109 -28.656 -16.469 1 97.44 94 SER A O 1
ATOM 727 N N . GLY A 1 95 ? 26.062 -30.953 -16.5 1 96.62 95 GLY A N 1
ATOM 728 C CA . GLY A 1 95 ? 27.438 -31.047 -16.938 1 96.62 95 GLY A CA 1
ATOM 729 C C . GLY A 1 95 ? 27.656 -30.578 -18.359 1 96.62 95 GLY A C 1
ATOM 730 O O . GLY A 1 95 ? 26.703 -30.531 -19.156 1 96.62 95 GLY A O 1
ATOM 731 N N . SER A 1 96 ? 28.938 -30.25 -18.672 1 97 96 SER A N 1
ATOM 732 C CA . SER A 1 96 ? 29.328 -29.719 -19.969 1 97 96 SER A CA 1
ATOM 733 C C . SER A 1 96 ? 30.391 -30.609 -20.625 1 97 96 SER A C 1
ATOM 735 O O . SER A 1 96 ? 30.844 -31.594 -20.031 1 97 96 SER A O 1
ATOM 737 N N . VAL A 1 97 ? 30.641 -30.281 -21.891 1 98 97 VAL A N 1
ATOM 738 C CA . VAL A 1 97 ? 31.766 -30.828 -22.641 1 98 97 VAL A CA 1
ATOM 739 C C . VAL A 1 97 ? 32.531 -29.703 -23.344 1 98 97 VAL A C 1
ATOM 741 O O . VAL A 1 97 ? 32.375 -29.516 -24.547 1 98 97 VAL A O 1
ATOM 744 N N . PRO A 1 98 ? 33.406 -29.109 -22.656 1 96.94 98 PRO A N 1
ATOM 745 C CA . PRO A 1 98 ? 34.062 -27.922 -23.172 1 96.94 98 PRO A CA 1
ATOM 746 C C . PRO A 1 98 ? 34.844 -28.188 -24.453 1 96.94 98 PRO A C 1
ATOM 748 O O . PRO A 1 98 ? 34.844 -27.359 -25.375 1 96.94 98 PRO A O 1
ATOM 751 N N . ARG A 1 99 ? 35.438 -29.328 -24.547 1 97.38 99 ARG A N 1
ATOM 752 C CA . ARG A 1 99 ? 36.25 -29.688 -25.719 1 97.38 99 ARG A CA 1
ATOM 753 C C . ARG A 1 99 ? 35.406 -29.625 -26.984 1 97.38 99 ARG A C 1
ATOM 755 O O . ARG A 1 99 ? 35.938 -29.312 -28.062 1 97.38 99 ARG A O 1
ATOM 762 N N . LEU A 1 100 ? 34.156 -29.875 -26.828 1 97.94 100 LEU A N 1
ATOM 763 C CA . LEU A 1 100 ? 33.281 -29.953 -27.984 1 97.94 100 LEU A CA 1
ATOM 764 C C . LEU A 1 100 ? 32.25 -28.828 -27.984 1 97.94 100 LEU A C 1
ATOM 766 O O . LEU A 1 100 ? 31.25 -28.891 -28.672 1 97.94 100 LEU A O 1
ATOM 770 N N . ASN A 1 101 ? 32.406 -27.797 -27.141 1 96.94 101 ASN A N 1
ATOM 771 C CA . ASN A 1 101 ? 31.641 -26.562 -27.062 1 96.94 101 ASN A CA 1
ATOM 772 C C . ASN A 1 101 ? 30.188 -26.828 -26.656 1 96.94 101 ASN A C 1
ATOM 774 O O . ASN A 1 101 ? 29.266 -26.172 -27.156 1 96.94 101 ASN A O 1
ATOM 778 N N . PHE A 1 102 ? 29.938 -27.859 -25.969 1 97.94 102 PHE A N 1
ATOM 779 C CA . PHE A 1 102 ? 28.656 -28.031 -25.297 1 97.94 102 PHE A CA 1
ATOM 780 C C . PHE A 1 102 ? 28.703 -27.469 -23.875 1 97.94 102 PHE A C 1
ATOM 782 O O . PHE A 1 102 ? 29.359 -28.031 -23 1 97.94 102 PHE A O 1
ATOM 789 N N . PRO A 1 103 ? 28.047 -26.469 -23.656 1 97.5 103 PRO A N 1
ATOM 790 C CA . PRO A 1 103 ? 28.266 -25.719 -22.422 1 97.5 103 PRO A CA 1
ATOM 791 C C . PRO A 1 103 ? 27.469 -26.281 -21.25 1 97.5 103 PRO A C 1
ATOM 793 O O . PRO A 1 103 ? 27.688 -25.875 -20.094 1 97.5 103 PRO A O 1
ATOM 796 N N . GLY A 1 104 ? 26.609 -27.234 -21.438 1 97.56 104 GLY A N 1
ATOM 797 C CA . GLY A 1 104 ? 25.641 -27.641 -20.438 1 97.56 104 GLY A CA 1
ATOM 798 C C . GLY A 1 104 ? 24.344 -26.859 -20.516 1 97.56 104 GLY A C 1
ATOM 799 O O . GLY A 1 104 ? 24.156 -26.031 -21.406 1 97.56 104 GLY A O 1
ATOM 800 N N . LEU A 1 105 ? 23.438 -27.203 -19.594 1 98.38 105 LEU A N 1
ATOM 801 C CA . LEU A 1 105 ? 22.109 -26.594 -19.578 1 98.38 105 LEU A CA 1
ATOM 802 C C . LEU A 1 105 ? 21.859 -25.859 -18.266 1 98.38 105 LEU A C 1
ATOM 804 O O . LEU A 1 105 ? 22.156 -26.391 -17.188 1 98.38 105 LEU A O 1
ATOM 808 N N . CYS A 1 106 ? 21.359 -24.609 -18.359 1 98.44 106 CYS A N 1
ATOM 809 C CA . CYS A 1 106 ? 20.781 -23.922 -17.203 1 98.44 106 CYS A CA 1
ATOM 810 C C . CYS A 1 106 ? 19.312 -24.281 -17.031 1 98.44 106 CYS A C 1
ATOM 812 O O . CYS A 1 106 ? 18.5 -24.016 -17.922 1 98.44 106 CYS A O 1
ATOM 814 N N . LEU A 1 107 ? 18.938 -24.891 -15.898 1 98.44 107 LEU A N 1
ATOM 815 C CA . LEU A 1 107 ? 17.547 -25.141 -15.516 1 98.44 107 LEU A CA 1
ATOM 816 C C . LEU A 1 107 ? 17.078 -24.125 -14.477 1 98.44 107 LEU A C 1
ATOM 818 O O . LEU A 1 107 ? 17.797 -23.828 -13.531 1 98.44 107 LEU A O 1
ATOM 822 N N . GLN A 1 108 ? 15.914 -23.594 -14.711 1 97.75 108 GLN A N 1
ATOM 823 C CA . GLN A 1 108 ? 15.438 -22.531 -13.836 1 97.75 108 GLN A CA 1
ATOM 824 C C . GLN A 1 108 ? 13.945 -22.672 -13.562 1 97.75 108 GLN A C 1
ATOM 826 O O . GLN A 1 108 ? 13.172 -23.031 -14.453 1 97.75 108 GLN A O 1
ATOM 831 N N . ASP A 1 109 ? 13.609 -22.5 -12.297 1 95.75 109 ASP A N 1
ATOM 832 C CA . ASP A 1 109 ? 12.203 -22.344 -11.914 1 95.75 109 ASP A CA 1
ATOM 833 C C . ASP A 1 109 ? 11.672 -20.984 -12.336 1 95.75 109 ASP A C 1
ATOM 835 O O . ASP A 1 109 ? 12.43 -20.016 -12.453 1 95.75 109 ASP A O 1
ATOM 839 N N . ALA A 1 110 ? 10.32 -20.766 -12.672 1 89.19 110 ALA A N 1
ATOM 840 C CA . ALA A 1 110 ? 9.258 -21.75 -12.477 1 89.19 110 ALA A CA 1
ATOM 841 C C . ALA A 1 110 ? 8.258 -21.719 -13.625 1 89.19 110 ALA A C 1
ATOM 843 O O . ALA A 1 110 ? 8.438 -20.969 -14.586 1 89.19 110 ALA A O 1
ATOM 844 N N . GLY A 1 111 ? 7.258 -22.594 -13.477 1 89.44 111 GLY A N 1
ATOM 845 C CA . GLY A 1 111 ? 6.195 -22.672 -14.461 1 89.44 111 GLY A CA 1
ATOM 846 C C . GLY A 1 111 ? 5.301 -21.453 -14.469 1 89.44 111 GLY A C 1
ATOM 847 O O . GLY A 1 111 ? 4.43 -21.312 -15.336 1 89.44 111 GLY A O 1
ATOM 848 N N . ASN A 1 112 ? 5.535 -20.484 -13.641 1 93.25 112 ASN A N 1
ATOM 849 C CA . ASN A 1 112 ? 4.695 -19.297 -13.523 1 93.25 112 ASN A CA 1
ATOM 850 C C . ASN A 1 112 ? 5.5 -18.016 -13.727 1 93.25 112 ASN A C 1
ATOM 852 O O . ASN A 1 112 ? 4.98 -16.906 -13.547 1 93.25 112 ASN A O 1
ATOM 856 N N . GLY A 1 113 ? 6.73 -18.109 -14.086 1 96.19 113 GLY A N 1
ATOM 857 C CA . GLY A 1 113 ? 7.648 -16.984 -14.25 1 96.19 113 GLY A CA 1
ATOM 858 C C . GLY A 1 113 ? 9.008 -17.25 -13.641 1 96.19 113 GLY A C 1
ATOM 859 O O . GLY A 1 113 ? 9.156 -18.094 -12.758 1 96.19 113 GLY A O 1
ATOM 860 N N . VAL A 1 114 ? 9.961 -16.438 -14.039 1 98.12 114 VAL A N 1
ATOM 861 C CA . VAL A 1 114 ? 11.32 -16.641 -13.562 1 98.12 114 VAL A CA 1
ATOM 862 C C . VAL A 1 114 ? 11.398 -16.312 -12.07 1 98.12 114 VAL A C 1
ATOM 864 O O . VAL A 1 114 ? 10.945 -15.242 -11.641 1 98.12 114 VAL A O 1
ATOM 867 N N . ARG A 1 115 ? 11.945 -17.188 -11.297 1 96.06 115 ARG A N 1
ATOM 868 C CA . ARG A 1 115 ? 11.969 -17.047 -9.844 1 96.06 115 ARG A CA 1
ATOM 869 C C . ARG A 1 115 ? 13.32 -16.547 -9.359 1 96.06 115 ARG A C 1
ATOM 871 O O . ARG A 1 115 ? 14.367 -16.953 -9.875 1 96.06 115 ARG A O 1
ATOM 878 N N . GLY A 1 116 ? 13.297 -15.711 -8.352 1 95.56 116 GLY A N 1
ATOM 879 C CA . GLY A 1 116 ? 14.438 -15.453 -7.496 1 95.56 116 GLY A CA 1
ATOM 880 C C . GLY A 1 116 ? 15.508 -14.609 -8.172 1 95.56 116 GLY A C 1
ATOM 881 O O . GLY A 1 116 ? 16.703 -14.844 -7.969 1 95.56 116 GLY A O 1
ATOM 882 N N . THR A 1 117 ? 15.141 -13.742 -9.07 1 97.25 117 THR A N 1
ATOM 883 C CA . THR A 1 117 ? 16.094 -12.852 -9.727 1 97.25 117 THR A CA 1
ATOM 884 C C . THR A 1 117 ? 15.461 -11.5 -10.023 1 97.25 117 THR A C 1
ATOM 886 O O . THR A 1 117 ? 14.273 -11.289 -9.766 1 97.25 117 THR A O 1
ATOM 889 N N . ASP A 1 118 ? 16.266 -10.5 -10.406 1 98 118 ASP A N 1
ATOM 890 C CA . ASP A 1 118 ? 15.773 -9.164 -10.727 1 98 118 ASP A CA 1
ATOM 891 C C . ASP A 1 118 ? 15.398 -9.055 -12.203 1 98 118 ASP A C 1
ATOM 893 O O . ASP A 1 118 ? 15.656 -9.969 -12.984 1 98 118 ASP A O 1
ATOM 897 N N . MET A 1 119 ? 14.602 -8.008 -12.609 1 98.44 119 MET A N 1
ATOM 898 C CA . MET A 1 119 ? 14.297 -7.605 -13.984 1 98.44 119 MET A CA 1
ATOM 899 C C . MET A 1 119 ? 13.445 -8.664 -14.68 1 98.44 119 MET A C 1
ATOM 901 O O . MET A 1 119 ? 13.664 -8.969 -15.852 1 98.44 119 MET A O 1
ATOM 905 N N . VAL A 1 120 ? 12.547 -9.266 -13.992 1 98.5 120 VAL A N 1
ATOM 906 C CA . VAL A 1 120 ? 11.562 -10.203 -14.523 1 98.5 120 VAL A CA 1
ATOM 907 C C . VAL A 1 120 ? 10.164 -9.812 -14.047 1 98.5 120 VAL A C 1
ATOM 909 O O . VAL A 1 120 ? 10.016 -8.891 -13.234 1 98.5 120 VAL A O 1
ATOM 912 N N . ASN A 1 121 ? 9.117 -10.461 -14.578 1 98.25 121 ASN A N 1
ATOM 913 C CA . ASN A 1 121 ? 7.734 -10.211 -14.195 1 98.25 121 ASN A CA 1
ATOM 914 C C . ASN A 1 121 ? 7.148 -11.398 -13.422 1 98.25 121 ASN A C 1
ATOM 916 O O . ASN A 1 121 ? 7.668 -12.508 -13.5 1 98.25 121 ASN A O 1
ATOM 920 N N . SER A 1 122 ? 6.121 -11.086 -12.672 1 98.06 122 SER A N 1
ATOM 921 C CA . SER A 1 122 ? 5.273 -12.125 -12.086 1 98.06 122 SER A CA 1
ATOM 922 C C . SER A 1 122 ? 4.02 -12.344 -12.93 1 98.06 122 SER A C 1
ATOM 924 O O . SER A 1 122 ? 3.229 -11.422 -13.133 1 98.06 122 SER A O 1
ATOM 926 N N . TYR A 1 123 ? 3.82 -13.508 -13.414 1 98.38 123 TYR A N 1
ATOM 927 C CA . TYR A 1 123 ? 2.654 -13.906 -14.195 1 98.38 123 TYR A CA 1
ATOM 928 C C . TYR A 1 123 ? 1.652 -14.664 -13.328 1 98.38 123 TYR A C 1
ATOM 930 O O . TYR A 1 123 ? 2.002 -15.18 -12.266 1 98.38 123 TYR A O 1
ATOM 938 N N . PRO A 1 124 ? 0.382 -14.773 -13.758 1 98.31 124 PRO A N 1
ATOM 939 C CA . PRO A 1 124 ? -0.6 -15.562 -13.016 1 98.31 124 PRO A CA 1
ATOM 940 C C . PRO A 1 124 ? -0.19 -17.016 -12.859 1 98.31 124 PRO A C 1
ATOM 942 O O . PRO A 1 124 ? 0.384 -17.609 -13.781 1 98.31 124 PRO A O 1
ATOM 945 N N . ALA A 1 125 ? -0.545 -17.641 -11.75 1 98.31 125 ALA A N 1
ATOM 946 C CA . ALA A 1 125 ? -0.232 -19.031 -11.469 1 98.31 125 ALA A CA 1
ATOM 947 C C . ALA A 1 125 ? -1.128 -19.969 -12.281 1 98.31 125 ALA A C 1
ATOM 949 O O . ALA A 1 125 ? -2.141 -19.531 -12.836 1 98.31 125 ALA A O 1
ATOM 950 N N . GLY A 1 126 ? -0.714 -21.25 -12.336 1 98.38 126 GLY A N 1
ATOM 951 C CA . GLY A 1 126 ? -1.458 -22.25 -13.086 1 98.38 126 GLY A CA 1
ATOM 952 C C . GLY A 1 126 ? -2.934 -22.281 -12.734 1 98.38 126 GLY A C 1
ATOM 953 O O . GLY A 1 126 ? -3.787 -22.266 -13.625 1 98.38 126 GLY A O 1
ATOM 954 N N . LEU A 1 127 ? -3.242 -22.234 -11.492 1 98.38 127 LEU A N 1
ATOM 955 C CA . LEU A 1 127 ? -4.625 -22.266 -11.031 1 98.38 127 LEU A CA 1
ATOM 956 C C . LEU A 1 127 ? -5.422 -21.109 -11.609 1 98.38 127 LEU A C 1
ATOM 958 O O . LEU A 1 127 ? -6.566 -21.281 -12.031 1 98.38 127 LEU A O 1
ATOM 962 N N . HIS A 1 128 ? -4.824 -19.969 -11.57 1 98.69 128 HIS A N 1
ATOM 963 C CA . HIS A 1 128 ? -5.469 -18.766 -12.094 1 98.69 128 HIS A CA 1
ATOM 964 C C . HIS A 1 128 ? -5.688 -18.875 -13.602 1 98.69 128 HIS A C 1
ATOM 966 O O . HIS A 1 128 ? -6.73 -18.469 -14.117 1 98.69 128 HIS A O 1
ATOM 972 N N . VAL A 1 129 ? -4.754 -19.406 -14.312 1 98.56 129 VAL A N 1
ATOM 973 C CA . VAL A 1 129 ? -4.859 -19.656 -15.742 1 98.56 129 VAL A CA 1
ATOM 974 C C . VAL A 1 129 ? -5.969 -20.672 -16.016 1 98.56 129 VAL A C 1
ATOM 976 O O . VAL A 1 129 ? -6.766 -20.5 -16.938 1 98.56 129 VAL A O 1
ATOM 979 N N . GLY A 1 130 ? -5.961 -21.703 -15.211 1 98.75 130 GLY A N 1
ATOM 980 C CA . GLY A 1 130 ? -7.039 -22.672 -15.328 1 98.75 130 GLY A CA 1
ATOM 981 C C . GLY A 1 130 ? -8.414 -22.062 -15.18 1 98.75 130 GLY A C 1
ATOM 982 O O . GLY A 1 130 ? -9.328 -22.375 -15.945 1 98.75 130 GLY A O 1
ATOM 983 N N . ALA A 1 131 ? -8.539 -21.125 -14.289 1 98.88 131 ALA A N 1
ATOM 984 C CA . ALA A 1 131 ? -9.82 -20.469 -14.023 1 98.88 131 ALA A CA 1
ATOM 985 C C . ALA A 1 131 ? -10.211 -19.562 -15.18 1 98.88 131 ALA A C 1
ATOM 987 O O . ALA A 1 131 ? -11.383 -19.188 -15.312 1 98.88 131 ALA A O 1
ATOM 988 N N . SER A 1 132 ? -9.289 -19.172 -16 1 98.75 132 SER A N 1
ATOM 989 C CA . SER A 1 132 ? -9.57 -18.312 -17.141 1 98.75 132 SER A CA 1
ATOM 990 C C . SER A 1 132 ? -10.25 -19.078 -18.266 1 98.75 132 SER A C 1
ATOM 992 O O . SER A 1 132 ? -10.906 -18.484 -19.125 1 98.75 132 SER A O 1
ATOM 994 N N . TRP A 1 133 ? -9.953 -20.453 -18.375 1 98.81 133 TRP A N 1
ATOM 995 C CA . TRP A 1 133 ? -10.477 -21.297 -19.438 1 98.81 133 TRP A CA 1
ATOM 996 C C . TRP A 1 133 ? -10.156 -20.703 -20.812 1 98.81 133 TRP A C 1
ATOM 998 O O . TRP A 1 133 ? -10.992 -20.734 -21.719 1 98.81 133 TRP A O 1
ATOM 1008 N N . ASN A 1 134 ? -9.055 -20.078 -20.969 1 98.88 134 ASN A N 1
ATOM 1009 C CA . ASN A 1 134 ? -8.688 -19.391 -22.188 1 98.88 134 ASN A CA 1
ATOM 1010 C C . ASN A 1 134 ? -7.387 -19.938 -22.766 1 98.88 134 ASN A C 1
ATOM 1012 O O . ASN A 1 134 ? -6.301 -19.547 -22.344 1 98.88 134 ASN A O 1
ATOM 1016 N N . LYS A 1 135 ? -7.488 -20.719 -23.844 1 98.62 135 LYS A N 1
ATOM 1017 C CA . LYS A 1 135 ? -6.332 -21.344 -24.484 1 98.62 135 LYS A CA 1
ATOM 1018 C C . LYS A 1 135 ? -5.383 -20.297 -25.062 1 98.62 135 LYS A C 1
ATOM 1020 O O . LYS A 1 135 ? -4.164 -20.406 -24.906 1 98.62 135 LYS A O 1
ATOM 1025 N N . GLY A 1 136 ? -5.918 -19.344 -25.719 1 98.38 136 GLY A N 1
ATOM 1026 C CA . GLY A 1 136 ? -5.098 -18.297 -26.312 1 98.38 136 GLY A CA 1
ATOM 1027 C C . GLY A 1 136 ? -4.293 -17.516 -25.297 1 98.38 136 GLY A C 1
ATOM 1028 O O . GLY A 1 136 ? -3.119 -17.203 -25.516 1 98.38 136 GLY A O 1
ATOM 1029 N N . LEU A 1 137 ? -4.961 -17.156 -24.25 1 97.12 137 LEU A N 1
ATOM 1030 C CA . LEU A 1 137 ? -4.293 -16.406 -23.203 1 97.12 137 LEU A CA 1
ATOM 1031 C C . LEU A 1 137 ? -3.199 -17.234 -22.531 1 97.12 137 LEU A C 1
ATOM 1033 O O . LEU A 1 137 ? -2.162 -16.703 -22.141 1 97.12 137 LEU A O 1
ATOM 1037 N N . ALA A 1 138 ? -3.434 -18.562 -22.344 1 98.5 138 ALA A N 1
ATOM 1038 C CA . ALA A 1 138 ? -2.404 -19.453 -21.828 1 98.5 138 ALA A CA 1
ATOM 1039 C C . ALA A 1 138 ? -1.17 -19.453 -22.719 1 98.5 138 ALA A C 1
ATOM 1041 O O . ALA A 1 138 ? -0.039 -19.406 -22.234 1 98.5 138 ALA A O 1
ATOM 1042 N N . TYR A 1 139 ? -1.382 -19.484 -23.984 1 98.69 139 TYR A N 1
ATOM 1043 C CA . TYR A 1 139 ? -0.287 -19.438 -24.953 1 98.69 139 TYR A CA 1
ATOM 1044 C C . TYR A 1 139 ? 0.468 -18.109 -24.859 1 98.69 139 TYR A C 1
ATOM 1046 O O . TYR A 1 139 ? 1.697 -18.094 -24.766 1 98.69 139 TYR A O 1
ATOM 1054 N N . GLU A 1 140 ? -0.239 -16.984 -24.859 1 98.62 140 GLU A N 1
ATOM 1055 C CA . GLU A 1 140 ? 0.391 -15.664 -24.812 1 98.62 140 GLU A CA 1
ATOM 1056 C C . GLU A 1 140 ? 1.212 -15.484 -23.547 1 98.62 140 GLU A C 1
ATOM 1058 O O . GLU A 1 140 ? 2.316 -14.938 -23.578 1 98.62 140 GLU A O 1
ATOM 1063 N N . ARG A 1 141 ? 0.646 -15.898 -22.438 1 98.31 141 ARG A N 1
ATOM 1064 C CA . ARG A 1 141 ? 1.361 -15.859 -21.172 1 98.31 141 ARG A CA 1
ATOM 1065 C C . ARG A 1 141 ? 2.688 -16.609 -21.266 1 98.31 141 ARG A C 1
ATOM 1067 O O . ARG A 1 141 ? 3.729 -16.078 -20.859 1 98.31 141 ARG A O 1
ATOM 1074 N N . SER A 1 142 ? 2.641 -17.781 -21.828 1 98.5 142 SER A N 1
ATOM 1075 C CA . SER A 1 142 ? 3.832 -18.625 -21.875 1 98.5 142 SER A CA 1
ATOM 1076 C C . SER A 1 142 ? 4.824 -18.125 -22.922 1 98.5 142 SER A C 1
ATOM 1078 O O . SER A 1 142 ? 6.035 -18.297 -22.766 1 98.5 142 SER A O 1
ATOM 1080 N N . LEU A 1 143 ? 4.32 -17.484 -23.953 1 98.62 143 LEU A N 1
ATOM 1081 C CA . LEU A 1 143 ? 5.191 -16.875 -24.953 1 98.62 143 LEU A CA 1
ATOM 1082 C C . LEU A 1 143 ? 6.082 -15.805 -24.328 1 98.62 143 LEU A C 1
ATOM 1084 O O . LEU A 1 143 ? 7.301 -15.836 -24.484 1 98.62 143 LEU A O 1
ATOM 1088 N N . HIS A 1 144 ? 5.484 -14.93 -23.578 1 98.5 144 HIS A N 1
ATOM 1089 C CA . HIS A 1 144 ? 6.234 -13.844 -22.938 1 98.5 144 HIS A CA 1
ATOM 1090 C C . HIS A 1 144 ? 7.113 -14.375 -21.812 1 98.5 144 HIS A C 1
ATOM 1092 O O . HIS A 1 144 ? 8.258 -13.938 -21.656 1 98.5 144 HIS A O 1
ATOM 1098 N N . MET A 1 145 ? 6.605 -15.273 -21.062 1 97.94 145 MET A N 1
ATOM 1099 C CA . MET A 1 145 ? 7.363 -15.891 -19.984 1 97.94 145 MET A CA 1
ATOM 1100 C C . MET A 1 145 ? 8.594 -16.609 -20.531 1 97.94 145 MET A C 1
ATOM 1102 O O . MET A 1 145 ? 9.688 -16.484 -19.984 1 97.94 145 MET A O 1
ATOM 1106 N N . GLY A 1 146 ? 8.414 -17.406 -21.578 1 98.56 146 GLY A N 1
ATOM 1107 C CA . GLY A 1 146 ? 9.523 -18.078 -22.234 1 98.56 146 GLY A CA 1
ATOM 1108 C C . GLY A 1 146 ? 10.602 -17.125 -22.719 1 98.56 146 GLY A C 1
ATOM 1109 O O . GLY A 1 146 ? 11.797 -17.422 -22.594 1 98.56 146 GLY A O 1
ATOM 1110 N N . GLY A 1 147 ? 10.125 -16.016 -23.219 1 98.62 147 GLY A N 1
ATOM 1111 C CA . GLY A 1 147 ? 11.078 -14.984 -23.625 1 98.62 147 GLY A CA 1
ATOM 1112 C C . GLY A 1 147 ? 11.938 -14.492 -22.469 1 98.62 147 GLY A C 1
ATOM 1113 O O . GLY A 1 147 ? 13.133 -14.234 -22.656 1 98.62 147 GLY A O 1
ATOM 1114 N N . GLU A 1 148 ? 11.352 -14.344 -21.344 1 98.62 148 GLU A N 1
ATOM 1115 C CA . GLU A 1 148 ? 12.109 -13.891 -20.188 1 98.62 148 GLU A CA 1
ATOM 1116 C C . GLU A 1 148 ? 13.148 -14.93 -19.766 1 98.62 148 GLU A C 1
ATOM 1118 O O . GLU A 1 148 ? 14.281 -14.578 -19.422 1 98.62 148 GLU A O 1
ATOM 1123 N N . PHE A 1 149 ? 12.758 -16.188 -19.797 1 98.75 149 PHE A N 1
ATOM 1124 C CA . PHE A 1 149 ? 13.711 -17.25 -19.516 1 98.75 149 PHE A CA 1
ATOM 1125 C C . PHE A 1 149 ? 14.891 -17.188 -20.484 1 98.75 149 PHE A C 1
ATOM 1127 O O . PHE A 1 149 ? 16.047 -17.219 -20.062 1 98.75 149 PHE A O 1
AT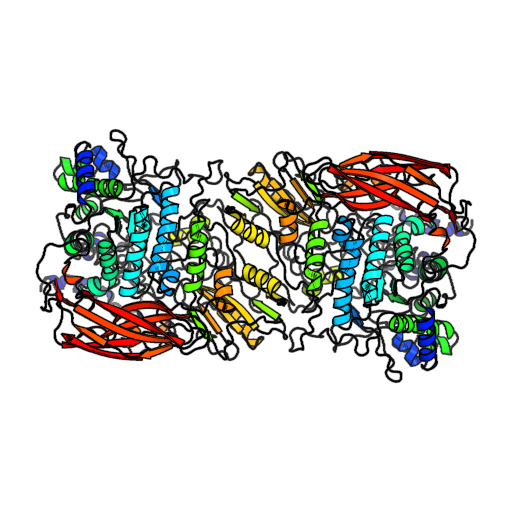OM 1134 N N . ARG A 1 150 ? 14.609 -17.094 -21.703 1 98.62 150 ARG A N 1
ATOM 1135 C CA . ARG A 1 150 ? 15.641 -17.062 -22.734 1 98.62 150 ARG A CA 1
ATOM 1136 C C . ARG A 1 150 ? 16.578 -15.875 -22.547 1 98.62 150 ARG A C 1
ATOM 1138 O O . ARG A 1 150 ? 17.797 -16.016 -22.625 1 98.62 150 ARG A O 1
ATOM 1145 N N . ASN A 1 151 ? 15.977 -14.742 -22.25 1 98.31 151 ASN A N 1
ATOM 1146 C CA . ASN A 1 151 ? 16.75 -13.516 -22.094 1 98.31 151 ASN A CA 1
ATOM 1147 C C . ASN A 1 151 ? 17.656 -13.578 -20.859 1 98.31 151 ASN A C 1
ATOM 1149 O O . ASN A 1 151 ? 18.656 -12.867 -20.797 1 98.31 151 ASN A O 1
ATOM 1153 N N . LYS A 1 152 ? 17.312 -14.461 -19.922 1 98.5 152 LYS A N 1
ATOM 1154 C CA . LYS A 1 152 ? 18.156 -14.648 -18.734 1 98.5 152 LYS A CA 1
ATOM 1155 C C . LYS A 1 152 ? 19.172 -15.758 -18.953 1 98.5 152 LYS A C 1
ATOM 1157 O O . LYS A 1 152 ? 19.969 -16.062 -18.062 1 98.5 152 LYS A O 1
ATOM 1162 N N . GLY A 1 153 ? 19.203 -16.406 -20.094 1 98.44 153 GLY A N 1
ATOM 1163 C CA . GLY A 1 153 ? 20.141 -17.469 -20.422 1 98.44 153 GLY A CA 1
ATOM 1164 C C . GLY A 1 153 ? 19.703 -18.828 -19.922 1 98.44 153 GLY A C 1
ATOM 1165 O O . GLY A 1 153 ? 20.531 -19.688 -19.656 1 98.44 153 GLY A O 1
ATOM 1166 N N . VAL A 1 154 ? 18.469 -19.016 -19.781 1 98.75 154 VAL A N 1
ATOM 1167 C CA . VAL A 1 154 ? 17.922 -20.281 -19.281 1 98.75 154 VAL A CA 1
ATOM 1168 C C . VAL A 1 154 ? 17.641 -21.203 -20.453 1 98.75 154 VAL A C 1
ATOM 1170 O O . VAL A 1 154 ? 17.062 -20.781 -21.469 1 98.75 154 VAL A O 1
ATOM 1173 N N . ASN A 1 155 ? 18.047 -22.453 -20.344 1 98.75 155 ASN A N 1
ATOM 1174 C CA . ASN A 1 155 ? 17.75 -23.453 -21.375 1 98.75 155 ASN A CA 1
ATOM 1175 C C . ASN A 1 155 ? 16.406 -24.125 -21.125 1 98.75 155 ASN A C 1
ATOM 1177 O O . ASN A 1 155 ? 15.633 -24.344 -22.047 1 98.75 155 ASN A O 1
ATOM 1181 N N . VAL A 1 156 ? 16.203 -24.516 -19.859 1 98.75 156 VAL A N 1
ATOM 1182 C CA . VAL A 1 156 ? 15.047 -25.328 -19.5 1 98.75 156 VAL A CA 1
ATOM 1183 C C . VAL A 1 156 ? 14.188 -24.562 -18.484 1 98.75 156 VAL A C 1
ATOM 1185 O O . VAL A 1 156 ? 14.617 -24.312 -17.359 1 98.75 156 VAL A O 1
ATOM 1188 N N . ALA A 1 157 ? 13.023 -24.203 -18.875 1 98.62 157 ALA A N 1
ATOM 1189 C CA . ALA A 1 157 ? 12.023 -23.734 -17.922 1 98.62 157 ALA A CA 1
ATOM 1190 C C . ALA A 1 157 ? 11.367 -24.906 -17.203 1 98.62 157 ALA A C 1
ATOM 1192 O O . ALA A 1 157 ? 10.797 -25.797 -17.828 1 98.62 157 ALA A O 1
ATOM 1193 N N . LEU A 1 158 ? 11.422 -24.891 -15.953 1 98.31 158 LEU A N 1
ATOM 1194 C CA . LEU A 1 158 ? 10.898 -26 -15.164 1 98.31 158 LEU A CA 1
ATOM 1195 C C . LEU A 1 158 ? 9.391 -25.859 -14.969 1 98.31 158 LEU A C 1
ATOM 1197 O O . LEU A 1 158 ? 8.922 -25.688 -13.844 1 98.31 158 LEU A O 1
ATOM 1201 N N . GLY A 1 159 ? 8.602 -26.109 -15.922 1 96.88 159 GLY A N 1
ATOM 1202 C CA . GLY A 1 159 ? 7.156 -26.078 -16.047 1 96.88 159 GLY A CA 1
ATOM 1203 C C . GLY A 1 159 ? 6.672 -26.328 -17.453 1 96.88 159 GLY A C 1
ATOM 1204 O O . GLY A 1 159 ? 7.469 -26.375 -18.391 1 96.88 159 GLY A O 1
ATOM 1205 N N . PRO A 1 160 ? 5.43 -26.484 -17.672 1 98 160 PRO A N 1
ATOM 1206 C CA . PRO A 1 160 ? 4.336 -26.266 -16.719 1 98 160 PRO A CA 1
ATOM 1207 C C . PRO A 1 160 ? 4.094 -27.469 -15.812 1 98 160 PRO A C 1
ATOM 1209 O O . PRO A 1 160 ? 4.668 -28.547 -16.047 1 98 160 PRO A O 1
ATOM 1212 N N . VAL A 1 161 ? 3.262 -27.234 -14.812 1 98.06 161 VAL A N 1
ATOM 1213 C CA . VAL A 1 161 ? 2.844 -28.297 -13.898 1 98.06 161 VAL A CA 1
ATOM 1214 C C . VAL A 1 161 ? 1.492 -28.844 -14.336 1 98.06 161 VAL A C 1
ATOM 1216 O O . VAL A 1 161 ? 0.535 -28.094 -14.531 1 98.06 161 VAL A O 1
ATOM 1219 N N . THR A 1 162 ? 1.441 -30.141 -14.57 1 95.75 162 THR A N 1
ATOM 1220 C CA . THR A 1 162 ? 0.166 -30.781 -14.875 1 95.75 162 THR A CA 1
ATOM 1221 C C . THR A 1 162 ? -0.13 -31.891 -13.875 1 95.75 162 THR A C 1
ATOM 1223 O O . THR A 1 162 ? -1.215 -32.469 -13.898 1 95.75 162 THR A O 1
ATOM 1226 N N . GLY A 1 163 ? 0.784 -32.281 -13.039 1 88.81 163 GLY A N 1
ATOM 1227 C CA . GLY A 1 163 ? 0.699 -33.094 -11.844 1 88.81 163 GLY A CA 1
ATOM 1228 C C . GLY A 1 163 ? 1.241 -32.406 -10.609 1 88.81 163 GLY A C 1
ATOM 1229 O O . GLY A 1 163 ? 2.363 -31.906 -10.617 1 88.81 163 GLY A O 1
ATOM 1230 N N . PRO A 1 164 ? 0.51 -32.156 -9.57 1 93.69 164 PRO A N 1
ATOM 1231 C CA . PRO A 1 164 ? -0.724 -32.875 -9.195 1 93.69 164 PRO A CA 1
ATOM 1232 C C . PRO A 1 164 ? -1.931 -32.406 -10.008 1 93.69 164 PRO A C 1
ATOM 1234 O O . PRO A 1 164 ? -1.975 -31.266 -10.469 1 93.69 164 PRO A O 1
ATOM 1237 N N . VAL A 1 165 ? -2.791 -33.344 -10.156 1 95.44 165 VAL A N 1
ATOM 1238 C CA . VAL A 1 165 ? -4.027 -33 -10.859 1 95.44 165 VAL A CA 1
ATOM 1239 C C . VAL A 1 165 ? -5.055 -32.469 -9.883 1 95.44 165 VAL A C 1
ATOM 1241 O O . VAL A 1 165 ? -5.977 -31.734 -10.273 1 95.44 165 VAL A O 1
ATOM 1244 N N . GLY A 1 166 ? -4.938 -32.781 -8.633 1 96.56 166 GLY A N 1
ATOM 1245 C CA . GLY A 1 166 ? -5.848 -32.219 -7.637 1 96.56 166 GLY A CA 1
ATOM 1246 C C . GLY A 1 166 ? -6.703 -33.281 -6.973 1 96.56 166 GLY A C 1
ATOM 1247 O O . GLY A 1 166 ? -7.859 -33.031 -6.621 1 96.56 166 GLY A O 1
ATOM 1248 N N . LYS A 1 167 ? -6.156 -34.5 -6.832 1 97.56 167 LYS A N 1
ATOM 1249 C CA . LYS A 1 167 ? -6.84 -35.562 -6.129 1 97.56 167 LYS A CA 1
ATOM 1250 C C . LYS A 1 167 ? -7.176 -35.156 -4.695 1 97.56 167 LYS A C 1
ATOM 1252 O O . LYS A 1 167 ? -8.305 -35.375 -4.238 1 97.56 167 LYS A O 1
ATOM 1257 N N . ILE A 1 168 ? -6.18 -34.656 -4.031 1 98.12 168 ILE A N 1
ATOM 1258 C CA . ILE A 1 168 ? -6.309 -34.25 -2.637 1 98.12 168 ILE A CA 1
ATOM 1259 C C . ILE A 1 168 ? -6.711 -32.781 -2.562 1 98.12 168 ILE A C 1
ATOM 1261 O O . ILE A 1 168 ? -5.949 -31.906 -2.969 1 98.12 168 ILE A O 1
ATOM 1265 N N . ALA A 1 169 ? -7.836 -32.531 -1.967 1 98.25 169 ALA A N 1
ATOM 1266 C CA . ALA A 1 169 ? -8.352 -31.156 -1.905 1 98.25 169 ALA A CA 1
ATOM 1267 C C . ALA A 1 169 ? -7.391 -30.25 -1.146 1 98.25 169 ALA A C 1
ATOM 1269 O O . ALA A 1 169 ? -7.223 -29.078 -1.502 1 98.25 169 ALA A O 1
ATOM 1270 N N . ARG A 1 170 ? -6.68 -30.719 -0.183 1 97.69 170 ARG A N 1
ATOM 1271 C CA . ARG A 1 170 ? -5.77 -29.953 0.66 1 97.69 170 ARG A CA 1
ATOM 1272 C C . ARG A 1 170 ? -4.352 -29.984 0.104 1 97.69 170 ARG A C 1
ATOM 1274 O O . ARG A 1 170 ? -3.412 -29.516 0.758 1 97.69 170 ARG A O 1
ATOM 1281 N N . GLY A 1 171 ? -4.172 -30.531 -1.054 1 97.25 171 GLY A N 1
ATOM 1282 C CA . GLY A 1 171 ? -2.844 -30.656 -1.629 1 97.25 171 GLY A CA 1
ATOM 1283 C C . GLY A 1 171 ? -2.098 -29.328 -1.696 1 97.25 171 GLY A C 1
ATOM 1284 O O . GLY A 1 171 ? -2.652 -28.328 -2.131 1 97.25 171 GLY A O 1
ATOM 1285 N N . GLY A 1 172 ? -0.879 -29.344 -1.321 1 96.69 172 GLY A N 1
ATOM 1286 C CA . GLY A 1 172 ? -0.098 -28.125 -1.169 1 96.69 172 GLY A CA 1
ATOM 1287 C C . GLY A 1 172 ? 0.318 -27.516 -2.492 1 96.69 172 GLY A C 1
ATOM 1288 O O . GLY A 1 172 ? 0.525 -26.297 -2.584 1 96.69 172 GLY A O 1
ATOM 1289 N N . ARG A 1 173 ? 0.45 -28.281 -3.537 1 97.25 173 ARG A N 1
ATOM 1290 C CA . ARG A 1 173 ? 0.997 -27.766 -4.789 1 97.25 173 ARG A CA 1
ATOM 1291 C C . ARG A 1 173 ? -0.072 -27.719 -5.875 1 97.25 173 ARG A C 1
ATOM 1293 O O . ARG A 1 173 ? 0.235 -27.484 -7.047 1 97.25 173 ARG A O 1
ATOM 1300 N N . ASN A 1 174 ? -1.335 -27.891 -5.504 1 97.88 174 ASN A N 1
ATOM 1301 C CA . ASN A 1 174 ? -2.408 -27.859 -6.488 1 97.88 174 ASN A CA 1
ATOM 1302 C C . ASN A 1 174 ? -2.426 -26.547 -7.273 1 97.88 174 ASN A C 1
ATOM 1304 O O . ASN A 1 174 ? -2.803 -26.531 -8.445 1 97.88 174 ASN A O 1
ATOM 1308 N N . TRP A 1 175 ? -2.012 -25.469 -6.676 1 97.75 175 TRP A N 1
ATOM 1309 C CA . TRP A 1 175 ? -2.113 -24.125 -7.254 1 97.75 175 TRP A CA 1
ATOM 1310 C C . TRP A 1 175 ? -1.205 -23.984 -8.469 1 97.75 175 TRP A C 1
ATOM 1312 O O . TRP A 1 175 ? -1.381 -23.078 -9.289 1 97.75 175 TRP A O 1
ATOM 1322 N N . GLU A 1 176 ? -0.211 -24.844 -8.594 1 97.88 176 GLU A N 1
ATOM 1323 C CA . GLU A 1 176 ? 0.738 -24.766 -9.703 1 97.88 176 GLU A CA 1
ATOM 1324 C C . GLU A 1 176 ? 0.124 -25.281 -10.992 1 97.88 176 GLU A C 1
ATOM 1326 O O . GLU A 1 176 ? 0.54 -24.906 -12.086 1 97.88 176 GLU A O 1
ATOM 1331 N N . GLY A 1 177 ? -0.794 -26.234 -10.883 1 97.25 177 GLY A N 1
ATOM 1332 C CA . GLY A 1 177 ? -1.448 -26.812 -12.047 1 97.25 177 GLY A CA 1
ATOM 1333 C C . GLY A 1 177 ? -2.658 -26.016 -12.5 1 97.25 177 GLY A C 1
ATOM 1334 O O . GLY A 1 177 ? -3.033 -25.031 -11.875 1 97.25 177 GLY A O 1
ATOM 1335 N N . PHE A 1 178 ? -3.297 -26.453 -13.562 1 98.38 178 PHE A N 1
ATOM 1336 C CA . PHE A 1 178 ? -4.336 -25.656 -14.211 1 98.38 178 PHE A CA 1
ATOM 1337 C C . PHE A 1 178 ? -5.715 -26.047 -13.695 1 98.38 178 PHE A C 1
ATOM 1339 O O . PHE A 1 178 ? -6.609 -25.203 -13.594 1 98.38 178 PHE A O 1
ATOM 1346 N N . SER A 1 179 ? -5.914 -27.344 -13.469 1 98.5 179 SER A N 1
ATOM 1347 C CA . SER A 1 179 ? -7.266 -27.781 -13.141 1 98.5 179 SER A CA 1
ATOM 1348 C C . SER A 1 179 ? -7.258 -29.203 -12.555 1 98.5 179 SER A C 1
ATOM 1350 O O . SER A 1 179 ? -6.297 -29.938 -12.734 1 98.5 179 SER A O 1
ATOM 1352 N N . ASN A 1 180 ? -8.359 -29.484 -11.883 1 98.19 180 ASN A N 1
ATOM 1353 C CA . ASN A 1 180 ? -8.578 -30.844 -11.398 1 98.19 180 ASN A CA 1
ATOM 1354 C C . ASN A 1 180 ? -9.141 -31.75 -12.492 1 98.19 180 ASN A C 1
ATOM 1356 O O . ASN A 1 180 ? -9.273 -32.969 -12.289 1 98.19 180 ASN A O 1
ATOM 1360 N N . ASP A 1 181 ? -9.461 -31.219 -13.594 1 98.5 181 ASP A N 1
ATOM 1361 C CA . ASP A 1 181 ? -9.938 -31.984 -14.742 1 98.5 181 ASP A CA 1
ATOM 1362 C C . ASP A 1 181 ? -8.805 -32.25 -15.734 1 98.5 181 ASP A C 1
ATOM 1364 O O . ASP A 1 181 ? -8.156 -31.297 -16.219 1 98.5 181 ASP A O 1
ATOM 1368 N N . PRO A 1 182 ? -8.586 -33.5 -16.094 1 97.88 182 PRO A N 1
ATOM 1369 C CA . PRO A 1 182 ? -7.434 -33.812 -16.938 1 97.88 182 PRO A CA 1
ATOM 1370 C C . PRO A 1 182 ? -7.555 -33.219 -18.344 1 97.88 182 PRO A C 1
ATOM 1372 O O . PRO A 1 182 ? -6.543 -32.875 -18.969 1 97.88 182 PRO A O 1
ATOM 1375 N N . TYR A 1 183 ? -8.766 -33.094 -18.906 1 98.5 183 TYR A N 1
ATOM 1376 C CA . TYR A 1 183 ? -8.945 -32.531 -20.234 1 98.5 183 TYR A CA 1
ATOM 1377 C C . TYR A 1 183 ? -8.57 -31.062 -20.25 1 98.5 183 TYR A C 1
ATOM 1379 O O . TYR A 1 183 ? -7.809 -30.625 -21.109 1 98.5 183 TYR A O 1
ATOM 1387 N N . LEU A 1 184 ? -9.156 -30.297 -19.297 1 98.75 184 LEU A N 1
ATOM 1388 C CA . LEU A 1 184 ? -8.828 -28.875 -19.188 1 98.75 184 LEU A CA 1
ATOM 1389 C C . LEU A 1 184 ? -7.336 -28.688 -18.922 1 98.75 184 LEU A C 1
ATOM 1391 O O . LEU A 1 184 ? -6.691 -27.844 -19.547 1 98.75 184 LEU A O 1
ATOM 1395 N N . SER A 1 185 ? -6.805 -29.484 -18.016 1 98.56 185 SER A N 1
ATOM 1396 C CA . SER A 1 185 ? -5.383 -29.422 -17.688 1 98.56 185 SER A CA 1
ATOM 1397 C C . SER A 1 185 ? -4.527 -29.703 -18.922 1 98.56 185 SER A C 1
ATOM 1399 O O . SER A 1 185 ? -3.549 -29.016 -19.188 1 98.56 185 SER A O 1
ATOM 1401 N N . GLY A 1 186 ? -4.867 -30.734 -19.625 1 98.69 186 GLY A N 1
ATOM 1402 C CA . GLY A 1 186 ? -4.109 -31.109 -20.797 1 98.69 186 GLY A CA 1
ATOM 1403 C C . GLY A 1 186 ? -4.125 -30.047 -21.875 1 98.69 186 GLY A C 1
ATOM 1404 O O . GLY A 1 186 ? -3.092 -29.734 -22.484 1 98.69 186 GLY A O 1
ATOM 1405 N N . ALA A 1 187 ? -5.297 -29.469 -22.125 1 98.56 187 ALA A N 1
ATOM 1406 C CA . ALA A 1 187 ? -5.445 -28.453 -23.156 1 98.56 187 ALA A CA 1
ATOM 1407 C C . ALA A 1 187 ? -4.562 -27.234 -22.859 1 98.56 187 ALA A C 1
ATOM 1409 O O . ALA A 1 187 ? -3.8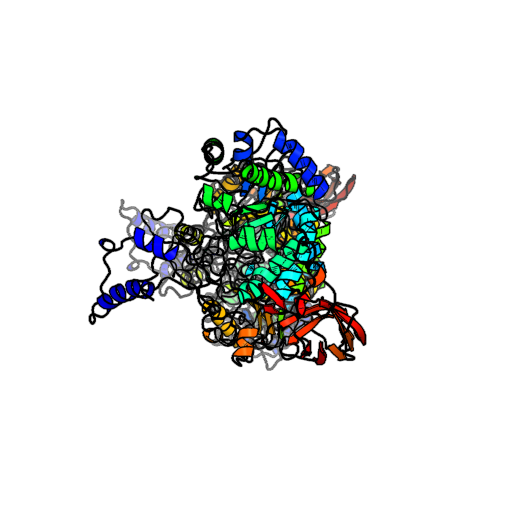71 -26.734 -23.734 1 98.56 187 ALA A O 1
ATOM 1410 N N . LEU A 1 188 ? -4.578 -26.828 -21.641 1 98.62 188 LEU A N 1
ATOM 1411 C CA . LEU A 1 188 ? -3.814 -25.641 -21.266 1 98.62 188 LEU A CA 1
ATOM 1412 C C . LEU A 1 188 ? -2.326 -25.969 -21.172 1 98.62 188 LEU A C 1
ATOM 1414 O O . LEU A 1 188 ? -1.481 -25.125 -21.453 1 98.62 188 LEU A O 1
ATOM 1418 N N . THR A 1 189 ? -2.018 -27.172 -20.75 1 98.69 189 THR A N 1
ATOM 1419 C CA . THR A 1 189 ? -0.631 -27.625 -20.75 1 98.69 189 THR A CA 1
ATOM 1420 C C . THR A 1 189 ? -0.041 -27.578 -22.156 1 98.69 189 THR A C 1
ATOM 1422 O O . THR A 1 189 ? 1.061 -27.062 -22.359 1 98.69 189 THR A O 1
ATOM 1425 N N . GLY A 1 190 ? -0.785 -28.125 -23.109 1 98.69 190 GLY A N 1
ATOM 1426 C CA . GLY A 1 190 ? -0.318 -28.109 -24.484 1 98.69 190 GLY A CA 1
ATOM 1427 C C . GLY A 1 190 ? -0.017 -26.719 -25.016 1 98.69 190 GLY A C 1
ATOM 1428 O O . GLY A 1 190 ? 1.045 -26.484 -25.594 1 98.69 190 GLY A O 1
ATOM 1429 N N . GLU A 1 191 ? -0.954 -25.781 -24.781 1 98.56 191 GLU A N 1
ATOM 1430 C CA . GLU A 1 191 ? -0.769 -24.406 -25.234 1 98.56 191 GLU A CA 1
ATOM 1431 C C . GLU A 1 191 ? 0.425 -23.75 -24.547 1 98.56 191 GLU A C 1
ATOM 1433 O O . GLU A 1 191 ? 1.166 -22.984 -25.156 1 98.56 191 GLU A O 1
ATOM 1438 N N . THR A 1 192 ? 0.602 -24 -23.281 1 98.75 192 THR A N 1
ATOM 1439 C CA . THR A 1 192 ? 1.705 -23.422 -22.516 1 98.75 192 THR A CA 1
ATOM 1440 C C . THR A 1 192 ? 3.045 -23.922 -23.047 1 98.75 192 THR A C 1
ATOM 1442 O O . THR A 1 192 ? 4 -23.156 -23.172 1 98.75 192 THR A O 1
ATOM 1445 N N . ILE A 1 193 ? 3.121 -25.188 -23.375 1 98.75 193 ILE A N 1
ATOM 1446 C CA . ILE A 1 193 ? 4.355 -25.781 -23.891 1 98.75 193 ILE A CA 1
ATOM 1447 C C . ILE A 1 193 ? 4.699 -25.156 -25.234 1 98.75 193 ILE A C 1
ATOM 1449 O O . ILE A 1 193 ? 5.852 -24.781 -25.484 1 98.75 193 ILE A O 1
ATOM 1453 N N . ARG A 1 194 ? 3.725 -25.016 -26.109 1 98.69 194 ARG A N 1
ATOM 1454 C CA . ARG A 1 194 ? 3.959 -24.391 -27.422 1 98.69 194 ARG A CA 1
ATOM 1455 C C . ARG A 1 194 ? 4.496 -22.969 -27.266 1 98.69 194 ARG A C 1
ATOM 1457 O O . ARG A 1 194 ? 5.406 -22.562 -27.984 1 98.69 194 ARG A O 1
ATOM 1464 N N . GLY A 1 195 ? 3.943 -22.25 -26.312 1 98.62 195 GLY A N 1
ATOM 1465 C CA . GLY A 1 195 ? 4.418 -20.891 -26.062 1 98.62 195 GLY A CA 1
ATOM 1466 C C . GLY A 1 195 ? 5.828 -20.844 -25.5 1 98.62 195 GLY A C 1
ATOM 1467 O O . GLY A 1 195 ? 6.664 -20.078 -25.984 1 98.62 195 GLY A O 1
ATOM 1468 N N . LEU A 1 196 ? 6.109 -21.641 -24.516 1 98.69 196 LEU A N 1
ATOM 1469 C CA . LEU A 1 196 ? 7.426 -21.688 -23.891 1 98.69 196 LEU A CA 1
ATOM 1470 C C . LEU A 1 196 ? 8.5 -22.047 -24.922 1 98.69 196 LEU A C 1
ATOM 1472 O O . LEU A 1 196 ? 9.578 -21.453 -24.922 1 98.69 196 LEU A O 1
ATOM 1476 N N . GLN A 1 197 ? 8.203 -23 -25.781 1 98.5 197 GLN A N 1
ATOM 1477 C CA . GLN A 1 197 ? 9.219 -23.625 -26.625 1 98.5 197 GLN A CA 1
ATOM 1478 C C . GLN A 1 197 ? 9.492 -22.781 -27.859 1 98.5 197 GLN A C 1
ATOM 1480 O O . GLN A 1 197 ? 10.328 -23.141 -28.688 1 98.5 197 GLN A O 1
ATOM 1485 N N . GLU A 1 198 ? 8.742 -21.672 -27.953 1 98.38 198 GLU A N 1
ATOM 1486 C CA . GLU A 1 198 ? 9.203 -20.656 -28.906 1 98.38 198 GLU A CA 1
ATOM 1487 C C . GLU A 1 198 ? 10.562 -20.094 -28.5 1 98.38 198 GLU A C 1
ATOM 1489 O O . GLU A 1 198 ? 11.273 -19.531 -29.312 1 98.38 198 GLU A O 1
ATOM 1494 N N . SER A 1 199 ? 10.906 -20.375 -27.172 1 98.38 199 SER A N 1
ATOM 1495 C CA . SER A 1 199 ? 12.109 -19.719 -26.688 1 98.38 199 SER A CA 1
ATOM 1496 C C . SER A 1 199 ? 13 -20.703 -25.922 1 98.38 199 SER A C 1
ATOM 1498 O O . SER A 1 199 ? 14.227 -20.594 -25.969 1 98.38 199 SER A O 1
ATOM 1500 N N . VAL A 1 200 ? 12.398 -21.609 -25.172 1 98.75 200 VAL A N 1
ATOM 1501 C CA . VAL A 1 200 ? 13.172 -22.469 -24.281 1 98.75 200 VAL A CA 1
ATOM 1502 C C . VAL A 1 200 ? 12.562 -23.859 -24.234 1 98.75 200 VAL A C 1
ATOM 1504 O O . VAL A 1 200 ? 11.477 -24.078 -24.781 1 98.75 200 VAL A O 1
ATOM 1507 N N . ILE A 1 201 ? 13.297 -24.812 -23.625 1 98.75 201 ILE A N 1
ATOM 1508 C CA . ILE A 1 201 ? 12.789 -26.156 -23.422 1 98.75 201 ILE A CA 1
ATOM 1509 C C . ILE A 1 201 ? 11.75 -26.156 -22.297 1 98.75 201 ILE A C 1
ATOM 1511 O O . ILE A 1 201 ? 12.016 -25.688 -21.188 1 98.75 201 ILE A O 1
ATOM 1515 N N . ALA A 1 202 ? 10.555 -26.609 -22.578 1 98.75 202 ALA A N 1
ATOM 1516 C CA . ALA A 1 202 ? 9.555 -26.828 -21.547 1 98.75 202 ALA A CA 1
ATOM 1517 C C . ALA A 1 202 ? 9.773 -28.156 -20.828 1 98.75 202 ALA A C 1
ATOM 1519 O O . ALA A 1 202 ? 10.016 -29.172 -21.469 1 98.75 202 ALA A O 1
ATOM 1520 N N . CYS A 1 203 ? 9.75 -28.109 -19.531 1 98.75 203 CYS A N 1
ATOM 1521 C CA . CYS A 1 203 ? 9.859 -29.312 -18.719 1 98.75 203 CYS A CA 1
ATOM 1522 C C . CYS A 1 203 ? 8.562 -29.594 -17.984 1 98.75 203 CYS A C 1
ATOM 1524 O O . CYS A 1 203 ? 8.367 -29.141 -16.844 1 98.75 203 CYS A O 1
ATOM 1526 N N . VAL A 1 204 ? 7.707 -30.359 -18.594 1 98.62 204 VAL A N 1
ATOM 1527 C CA . VAL A 1 204 ? 6.41 -30.672 -17.984 1 98.62 204 VAL A CA 1
ATOM 1528 C C . VAL A 1 204 ? 6.605 -31.547 -16.75 1 98.62 204 VAL A C 1
ATOM 1530 O O . VAL A 1 204 ? 7.453 -32.438 -16.75 1 98.62 204 VAL A O 1
ATOM 1533 N N . LYS A 1 205 ? 5.828 -31.328 -15.672 1 98.06 205 LYS A N 1
ATOM 1534 C CA . LYS A 1 205 ? 6.066 -31.984 -14.383 1 98.06 205 LYS A CA 1
ATOM 1535 C C . LYS A 1 205 ? 4.785 -32.094 -13.562 1 98.06 205 LYS A C 1
ATOM 1537 O O . LYS A 1 205 ? 3.811 -31.375 -13.852 1 98.06 205 LYS A O 1
ATOM 1542 N N . HIS 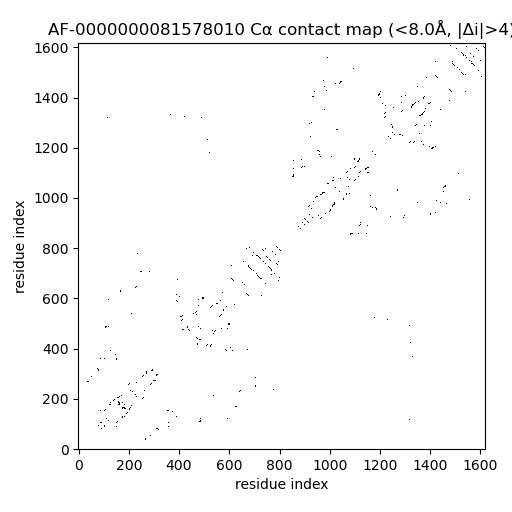A 1 206 ? 4.684 -32.938 -12.578 1 97.69 206 HIS A N 1
ATOM 1543 C CA . HIS A 1 206 ? 5.652 -34 -12.242 1 97.69 206 HIS A CA 1
ATOM 1544 C C . HIS A 1 206 ? 5.152 -35.375 -12.656 1 97.69 206 HIS A C 1
ATOM 1546 O O . HIS A 1 206 ? 4.043 -35.75 -12.289 1 97.69 206 HIS A O 1
ATOM 1552 N N . LEU A 1 207 ? 5.914 -36.062 -13.25 1 98.5 207 LEU A N 1
ATOM 1553 C CA . LEU A 1 207 ? 5.527 -37.375 -13.789 1 98.5 207 LEU A CA 1
ATOM 1554 C C . LEU A 1 207 ? 5.703 -38.469 -12.742 1 98.5 207 LEU A C 1
ATOM 1556 O O . LEU A 1 207 ? 6.828 -38.812 -12.391 1 98.5 207 LEU A O 1
ATOM 1560 N N . VAL A 1 208 ? 4.668 -39.094 -12.109 1 97.06 208 VAL A N 1
ATOM 1561 C CA . VAL A 1 208 ? 3.232 -38.875 -12.203 1 97.06 208 VAL A CA 1
ATOM 1562 C C . VAL A 1 208 ? 2.564 -39.25 -10.875 1 97.06 208 VAL A C 1
ATOM 1564 O O . VAL A 1 208 ? 3.205 -39.812 -9.984 1 97.06 208 VAL A O 1
ATOM 1567 N N . ALA A 1 209 ? 1.459 -38.875 -10.641 1 97.81 209 ALA A N 1
ATOM 1568 C CA . ALA A 1 209 ? 0.611 -39.219 -9.508 1 97.81 209 ALA A CA 1
ATOM 1569 C C . ALA A 1 209 ? 1.192 -38.688 -8.203 1 97.81 209 ALA A C 1
ATOM 1571 O O . ALA A 1 209 ? 1.144 -39.344 -7.168 1 97.81 209 ALA A O 1
ATOM 1572 N N . TYR A 1 210 ? 1.901 -37.594 -8.312 1 97.38 210 TYR A N 1
ATOM 1573 C CA . TYR A 1 210 ? 2.381 -36.844 -7.168 1 97.38 210 TYR A CA 1
ATOM 1574 C C . TYR A 1 210 ? 1.287 -35.906 -6.629 1 97.38 210 TYR A C 1
ATOM 1576 O O . TYR A 1 210 ? 1.203 -34.75 -7.008 1 97.38 210 TYR A O 1
ATOM 1584 N N . GLU A 1 211 ? 0.446 -36.406 -5.707 1 97.81 211 GLU A N 1
ATOM 1585 C CA . GLU A 1 211 ? -0.825 -35.75 -5.418 1 97.81 211 GLU A CA 1
ATOM 1586 C C . GLU A 1 211 ? -0.838 -35.156 -4.004 1 97.81 211 GLU A C 1
ATOM 1588 O O . GLU A 1 211 ? -1.847 -34.625 -3.562 1 97.81 211 GLU A O 1
ATOM 1593 N N . GLN A 1 212 ? 0.233 -35.312 -3.207 1 96.56 212 GLN A N 1
ATOM 1594 C CA . GLN A 1 212 ? 0.359 -34.719 -1.875 1 96.56 212 GLN A CA 1
ATOM 1595 C C . GLN A 1 212 ? 1.816 -34.406 -1.544 1 96.56 212 GLN A C 1
ATOM 1597 O O . GLN A 1 212 ? 2.729 -34.938 -2.199 1 96.56 212 GLN A O 1
ATOM 1602 N N . GLU A 1 213 ? 2.006 -33.562 -0.527 1 95.5 213 GLU A N 1
ATOM 1603 C CA . GLU A 1 213 ? 3.346 -33.188 -0.077 1 95.5 213 GLU A CA 1
ATOM 1604 C C . GLU A 1 213 ? 3.805 -34.062 1.076 1 95.5 213 GLU A C 1
ATOM 1606 O O . GLU A 1 213 ? 4.996 -34.375 1.204 1 95.5 213 GLU A O 1
ATOM 1611 N N . ALA A 1 214 ? 2.861 -34.5 1.917 1 92.81 214 ALA A N 1
ATOM 1612 C CA . ALA A 1 214 ? 3.207 -35.344 3.041 1 92.81 214 ALA A CA 1
ATOM 1613 C C . ALA A 1 214 ? 3.93 -36.594 2.562 1 92.81 214 ALA A C 1
ATOM 1615 O O . ALA A 1 214 ? 3.436 -37.312 1.685 1 92.81 214 ALA A O 1
ATOM 1616 N N . SER A 1 215 ? 5.094 -36.875 3.064 1 90.81 215 SER A N 1
ATOM 1617 C CA . SER A 1 215 ? 5.914 -38.031 2.773 1 90.81 215 SER A CA 1
ATOM 1618 C C . SER A 1 215 ? 6.309 -38.094 1.302 1 90.81 215 SER A C 1
ATOM 1620 O O . SER A 1 215 ? 6.422 -39.156 0.717 1 90.81 215 SER A O 1
ATOM 1622 N N . ARG A 1 216 ? 6.465 -37 0.691 1 91.75 216 ARG A N 1
ATOM 1623 C CA . ARG A 1 216 ? 6.762 -36.969 -0.738 1 91.75 216 ARG A CA 1
ATOM 1624 C C . ARG A 1 216 ? 8.156 -37.5 -1.018 1 91.75 216 ARG A C 1
ATOM 1626 O O . ARG A 1 216 ? 8.414 -38.062 -2.082 1 91.75 216 ARG A O 1
ATOM 1633 N N . ASN A 1 217 ? 9.078 -37.25 -0.132 1 89.19 217 ASN A N 1
ATOM 1634 C CA . ASN A 1 217 ? 10.469 -37.688 -0.245 1 89.19 217 ASN A CA 1
ATOM 1635 C C . ASN A 1 217 ? 10.992 -38.219 1.08 1 89.19 217 ASN A C 1
ATOM 1637 O O . ASN A 1 217 ? 10.562 -37.781 2.148 1 89.19 217 ASN A O 1
ATOM 1641 N N . PRO A 1 218 ? 11.891 -39.25 0.896 1 83.44 218 PRO A N 1
ATOM 1642 C CA . PRO A 1 218 ? 12.469 -39.688 2.164 1 83.44 218 PRO A CA 1
ATOM 1643 C C . PRO A 1 218 ? 13.266 -38.594 2.869 1 83.44 218 PRO A C 1
ATOM 1645 O O . PRO A 1 218 ? 13.82 -37.719 2.211 1 83.44 218 PRO A O 1
ATOM 1648 N N . GLN A 1 219 ? 13.016 -38.438 4.051 1 65.94 219 GLN A N 1
ATOM 1649 C CA . GLN A 1 219 ? 13.578 -37.344 4.832 1 65.94 219 GLN A CA 1
ATOM 1650 C C . GLN A 1 219 ? 15.008 -37.031 4.395 1 65.94 219 GLN A C 1
ATOM 1652 O O . GLN A 1 219 ? 15.852 -37.938 4.336 1 65.94 219 GLN A O 1
ATOM 1657 N N . PHE A 1 220 ? 15.188 -35.781 3.719 1 56.62 220 PHE A N 1
ATOM 1658 C CA . PHE A 1 220 ? 16.375 -35.25 3.055 1 56.62 220 PHE A CA 1
ATOM 1659 C C . PHE A 1 220 ? 17.578 -35.312 3.98 1 56.62 220 PHE A C 1
ATOM 1661 O O . PHE A 1 220 ? 18.375 -34.375 4.016 1 56.62 220 PHE A O 1
ATOM 1668 N N . GLY A 1 221 ? 17.812 -36.406 4.586 1 50.72 221 GLY A N 1
ATOM 1669 C CA . GLY A 1 221 ? 19.078 -36.625 5.289 1 50.72 221 GLY A CA 1
ATOM 1670 C C . GLY A 1 221 ? 19.125 -35.906 6.625 1 50.72 221 GLY A C 1
ATOM 1671 O O . GLY A 1 221 ? 20.156 -35.938 7.305 1 50.72 221 GLY A O 1
ATOM 1672 N N . LEU A 1 222 ? 18.078 -35.062 6.875 1 51.16 222 LEU A N 1
ATOM 1673 C CA . LEU A 1 222 ? 18.203 -34.312 8.125 1 51.16 222 LEU A CA 1
ATOM 1674 C C . LEU A 1 222 ? 17.969 -35.219 9.328 1 51.16 222 LEU A C 1
ATOM 1676 O O . LEU A 1 222 ? 18.391 -34.906 10.438 1 51.16 222 LEU A O 1
ATOM 1680 N N . LEU A 1 223 ? 17.219 -36.312 9.055 1 53.69 223 LEU A N 1
ATOM 1681 C CA . LEU A 1 223 ? 17.078 -37.281 10.133 1 53.69 223 LEU A CA 1
ATOM 1682 C C . LEU A 1 223 ? 17.812 -38.562 9.805 1 53.69 223 LEU A C 1
ATOM 1684 O O . LEU A 1 223 ? 17.391 -39.344 8.93 1 53.69 223 LEU A O 1
ATOM 1688 N N . LYS A 1 224 ? 19.094 -38.625 10.164 1 52.84 224 LYS A N 1
ATOM 1689 C CA . LYS A 1 224 ? 19.922 -39.812 10 1 52.84 224 LYS A CA 1
ATOM 1690 C C . LYS A 1 224 ? 19.281 -41.031 10.656 1 52.84 224 LYS A C 1
ATOM 1692 O O . LYS A 1 224 ? 18.656 -40.906 11.711 1 52.84 224 LYS A O 1
ATOM 1697 N N . GLY A 1 225 ? 19.328 -42.156 9.883 1 56.25 225 GLY A N 1
ATOM 1698 C CA . GLY A 1 225 ? 18.906 -43.406 10.453 1 56.25 225 GLY A CA 1
ATOM 1699 C C . GLY A 1 225 ? 17.422 -43.688 10.289 1 56.25 225 GLY A C 1
ATOM 1700 O O . GLY A 1 225 ? 16.875 -44.594 10.914 1 56.25 225 GLY A O 1
ATOM 1701 N N . THR A 1 226 ? 16.844 -42.75 9.375 1 65.56 226 THR A N 1
ATOM 1702 C CA . THR A 1 226 ? 15.43 -43.031 9.203 1 65.56 226 THR A CA 1
ATOM 1703 C C . THR A 1 226 ? 15.219 -44 8.031 1 65.56 226 THR A C 1
ATOM 1705 O O . THR A 1 226 ? 16.031 -44.031 7.105 1 65.56 226 THR A O 1
ATOM 1708 N N . HIS A 1 227 ? 14.422 -44.969 8.172 1 73.44 227 HIS A N 1
ATOM 1709 C CA . HIS A 1 227 ? 14.109 -45.969 7.148 1 73.44 227 HIS A CA 1
ATOM 1710 C C . HIS A 1 227 ? 12.797 -45.625 6.445 1 73.44 227 HIS A C 1
ATOM 1712 O O . HIS A 1 227 ? 12.219 -46.469 5.762 1 73.44 227 HIS A O 1
ATOM 1718 N N . ASN A 1 228 ? 12.469 -44.312 6.566 1 82.06 228 ASN A N 1
ATOM 1719 C CA . ASN A 1 228 ? 11.211 -43.906 5.957 1 82.06 228 ASN A CA 1
ATOM 1720 C C . ASN A 1 228 ? 11.352 -43.719 4.449 1 82.06 228 ASN A C 1
ATOM 1722 O O . ASN A 1 228 ? 12.336 -43.156 3.973 1 82.06 228 ASN A O 1
ATOM 1726 N N . HIS A 1 229 ? 10.367 -44.312 3.713 1 89.31 229 HIS A N 1
ATOM 1727 C CA . HIS A 1 229 ? 10.289 -44.125 2.268 1 89.31 229 HIS A CA 1
ATOM 1728 C C . HIS A 1 229 ? 9.18 -43.156 1.889 1 89.31 229 HIS A C 1
ATOM 1730 O O . HIS A 1 229 ? 8.312 -42.844 2.707 1 89.31 229 HIS A O 1
ATOM 1736 N N . SER A 1 230 ? 9.25 -42.75 0.666 1 92.69 230 SER A N 1
ATOM 1737 C CA . SER A 1 230 ? 8.188 -41.906 0.145 1 92.69 230 SER A CA 1
ATOM 1738 C C . SER A 1 230 ? 6.879 -42.688 0.007 1 92.69 230 SER A C 1
ATOM 1740 O O . SER A 1 230 ? 6.879 -43.906 -0.072 1 92.69 230 SER A O 1
ATOM 1742 N N . ILE A 1 231 ? 5.848 -41.938 -0.004 1 94.5 231 ILE A N 1
ATOM 1743 C CA . ILE A 1 231 ? 4.531 -42.531 -0.236 1 94.5 231 ILE A CA 1
ATOM 1744 C C . ILE A 1 231 ? 4.496 -43.188 -1.614 1 94.5 231 ILE A C 1
ATOM 1746 O O . ILE A 1 231 ? 5.102 -42.688 -2.564 1 94.5 231 ILE A O 1
ATOM 1750 N N . SER A 1 232 ? 3.836 -44.375 -1.721 1 96.12 232 SER A N 1
ATOM 1751 C CA . SER A 1 232 ? 3.621 -45 -3.012 1 96.12 232 SER A CA 1
ATOM 1752 C C . SER A 1 232 ? 2.215 -44.75 -3.537 1 96.12 232 SER A C 1
ATOM 1754 O O . SER A 1 232 ? 1.228 -45.062 -2.875 1 96.12 232 SER A O 1
ATOM 1756 N N . SER A 1 233 ? 2.146 -44.156 -4.617 1 97.5 233 SER A N 1
ATOM 1757 C CA . SER A 1 233 ? 0.893 -44.031 -5.355 1 97.5 233 SER A CA 1
ATOM 1758 C C . SER A 1 233 ? 0.599 -45.281 -6.152 1 97.5 233 SER A C 1
ATOM 1760 O O . SER A 1 233 ? 1.192 -45.531 -7.207 1 97.5 233 SER A O 1
ATOM 1762 N N . ASN A 1 234 ? -0.299 -46.031 -5.625 1 97.31 234 ASN A N 1
ATOM 1763 C CA . ASN A 1 234 ? -0.671 -47.25 -6.293 1 97.31 234 ASN A CA 1
ATOM 1764 C C . ASN A 1 234 ? -1.89 -47.062 -7.195 1 97.31 234 ASN A C 1
ATOM 1766 O O . ASN A 1 234 ? -3.027 -47.188 -6.738 1 97.31 234 ASN A O 1
ATOM 1770 N N . VAL A 1 235 ? -1.62 -46.875 -8.477 1 98 235 VAL A N 1
ATOM 1771 C CA . VAL A 1 235 ? -2.639 -46.5 -9.453 1 98 235 VAL A CA 1
ATOM 1772 C C . VAL A 1 235 ? -2.916 -47.656 -10.398 1 98 235 VAL A C 1
ATOM 1774 O O . VAL A 1 235 ? -1.987 -48.281 -10.938 1 98 235 VAL A O 1
ATOM 1777 N N . ASP A 1 236 ? -4.176 -47.969 -10.594 1 97.69 236 ASP A N 1
ATOM 1778 C CA . ASP A 1 236 ? -4.523 -49 -11.555 1 97.69 236 ASP A CA 1
ATOM 1779 C C . ASP A 1 236 ? -4.344 -48.5 -12.984 1 97.69 236 ASP A C 1
ATOM 1781 O O . ASP A 1 236 ? -4.254 -47.312 -13.227 1 97.69 236 ASP A O 1
ATOM 1785 N N . ASP A 1 237 ? -4.359 -49.438 -13.922 1 97.56 237 ASP A N 1
ATOM 1786 C CA . ASP A 1 237 ? -3.994 -49.188 -15.312 1 97.56 237 ASP A CA 1
ATOM 1787 C C . ASP A 1 237 ? -4.984 -48.219 -15.984 1 97.56 237 ASP A C 1
ATOM 1789 O O . ASP A 1 237 ? -4.586 -47.312 -16.703 1 97.56 237 ASP A O 1
ATOM 1793 N N . ARG A 1 238 ? -6.215 -48.375 -15.82 1 98.06 238 ARG A N 1
ATOM 1794 C CA . ARG A 1 238 ? -7.234 -47.531 -16.422 1 98.06 238 ARG A CA 1
ATOM 1795 C C . ARG A 1 238 ? -7.125 -46.094 -15.898 1 98.06 238 ARG A C 1
ATOM 1797 O O . ARG A 1 238 ? -7.137 -45.125 -16.688 1 98.06 238 ARG A O 1
ATOM 1804 N N . THR A 1 239 ? -7.082 -45.969 -14.602 1 98.31 239 THR A N 1
ATOM 1805 C CA . THR A 1 239 ? -6.969 -44.656 -13.961 1 98.31 239 THR A CA 1
ATOM 1806 C C . THR A 1 239 ? -5.699 -43.969 -14.414 1 98.31 239 THR A C 1
ATOM 1808 O O . THR A 1 239 ? -5.711 -42.75 -14.656 1 98.31 239 THR A O 1
ATOM 1811 N N . MET A 1 240 ? -4.594 -44.625 -14.523 1 98.25 240 MET A N 1
ATOM 1812 C CA . MET A 1 240 ? -3.332 -44.062 -14.992 1 98.25 240 MET A CA 1
ATOM 1813 C C . MET A 1 240 ? -3.504 -43.406 -16.359 1 98.25 240 MET A C 1
ATOM 1815 O O . MET A 1 240 ? -3.086 -42.281 -16.562 1 98.25 240 MET A O 1
ATOM 1819 N N . HIS A 1 241 ? -4.188 -44.094 -17.281 1 98.25 241 HIS A N 1
ATOM 1820 C CA . HIS A 1 241 ? -4.301 -43.625 -18.656 1 98.25 241 HIS A CA 1
ATOM 1821 C C . HIS A 1 241 ? -5.371 -42.531 -18.781 1 98.25 241 HIS A C 1
ATOM 1823 O O . HIS A 1 241 ? -5.145 -41.5 -19.422 1 98.25 241 HIS A O 1
ATOM 1829 N N . GLU A 1 242 ? -6.512 -42.688 -18.172 1 98 242 GLU A N 1
ATOM 1830 C CA . GLU A 1 242 ? -7.672 -41.844 -18.406 1 98 242 GLU A CA 1
ATOM 1831 C C . GLU A 1 242 ? -7.605 -40.562 -17.562 1 98 242 GLU A C 1
ATOM 1833 O O . GLU A 1 242 ? -8.328 -39.625 -17.828 1 98 242 GLU A O 1
ATOM 1838 N N . LEU A 1 243 ? -6.703 -40.594 -16.594 1 98.06 243 LEU A N 1
ATOM 1839 C CA . LEU A 1 243 ? -6.711 -39.438 -15.68 1 98.06 243 LEU A CA 1
ATOM 1840 C C . LEU A 1 243 ? -5.309 -38.875 -15.516 1 98.06 243 LEU A C 1
ATOM 1842 O O . LEU A 1 243 ? -5.023 -37.781 -15.977 1 98.06 243 LEU A O 1
ATOM 1846 N N . TYR A 1 244 ? -4.363 -39.531 -15.016 1 98.44 244 TYR A N 1
ATOM 1847 C CA . TYR A 1 244 ? -3.102 -38.969 -14.57 1 98.44 244 TYR A CA 1
ATOM 1848 C C . TYR A 1 244 ? -2.141 -38.781 -15.742 1 98.44 244 TYR A C 1
ATOM 1850 O O . TYR A 1 244 ? -1.387 -37.812 -15.789 1 98.44 244 TYR A O 1
ATOM 1858 N N . MET A 1 245 ? -2.131 -39.656 -16.719 1 98.38 245 MET A N 1
ATOM 1859 C CA . MET A 1 245 ? -1.258 -39.562 -17.891 1 98.38 245 MET A CA 1
ATOM 1860 C C . MET A 1 245 ? -1.916 -38.719 -18.984 1 98.38 245 MET A C 1
ATOM 1862 O O . MET A 1 245 ? -1.253 -38.312 -19.938 1 98.38 245 MET A O 1
ATOM 1866 N N . TRP A 1 246 ? -3.195 -38.438 -18.844 1 98.12 246 TRP A N 1
ATOM 1867 C CA . TRP A 1 246 ? -3.949 -37.75 -19.891 1 98.12 246 TRP A CA 1
ATOM 1868 C C . TRP A 1 246 ? -3.287 -36.438 -20.25 1 98.12 246 TRP A C 1
ATOM 1870 O O . TRP A 1 246 ? -2.977 -36.188 -21.422 1 98.12 246 TRP A O 1
ATOM 1880 N N . PRO A 1 247 ? -3.014 -35.531 -19.266 1 98.44 247 PRO A N 1
ATOM 1881 C CA . PRO A 1 247 ? -2.381 -34.25 -19.641 1 98.44 247 PRO A CA 1
ATOM 1882 C C . PRO A 1 247 ? -0.966 -34.438 -20.188 1 98.44 247 PRO A C 1
ATOM 1884 O O . PRO A 1 247 ? -0.504 -33.656 -21 1 98.44 247 PRO A O 1
ATOM 1887 N N . PHE A 1 248 ? -0.257 -35.438 -19.75 1 98.69 248 PHE A N 1
ATOM 1888 C CA . PHE A 1 248 ? 1.082 -35.719 -20.25 1 98.69 248 PHE A CA 1
ATOM 1889 C C . PHE A 1 248 ? 1.03 -36.125 -21.719 1 98.69 248 PHE A C 1
ATOM 1891 O O . PHE A 1 248 ? 1.943 -35.812 -22.484 1 98.69 248 PHE A O 1
ATOM 1898 N N . GLN A 1 249 ? -0.021 -36.875 -22.078 1 98.69 249 GLN A N 1
ATOM 1899 C CA . GLN A 1 249 ? -0.184 -37.188 -23.484 1 98.69 249 GLN A CA 1
ATOM 1900 C C . GLN A 1 249 ? -0.333 -35.906 -24.328 1 98.69 249 GLN A C 1
ATOM 1902 O O . GLN A 1 249 ? 0.245 -35.812 -25.406 1 98.69 249 GLN A O 1
ATOM 1907 N N . ASP A 1 250 ? -1.107 -34.969 -23.812 1 98.62 250 ASP A N 1
ATOM 1908 C CA . ASP A 1 250 ? -1.229 -33.688 -24.484 1 98.62 250 ASP A CA 1
ATOM 1909 C C . ASP A 1 250 ? 0.119 -32.969 -24.531 1 98.62 250 ASP A C 1
ATOM 1911 O O . ASP A 1 250 ? 0.438 -32.312 -25.531 1 98.62 250 ASP A O 1
ATOM 1915 N N . ALA A 1 251 ? 0.893 -33.031 -23.484 1 98.69 251 ALA A N 1
ATOM 1916 C CA . ALA A 1 251 ? 2.201 -32.406 -23.406 1 98.69 251 ALA A CA 1
ATOM 1917 C C . ALA A 1 251 ? 3.146 -32.938 -24.469 1 98.69 251 ALA A C 1
ATOM 1919 O O . ALA A 1 251 ? 3.836 -32.188 -25.141 1 98.69 251 ALA A O 1
ATOM 1920 N N . ILE A 1 252 ? 3.162 -34.281 -24.594 1 98.62 252 ILE A N 1
ATOM 1921 C CA . ILE A 1 252 ? 4.066 -34.906 -25.547 1 98.62 252 ILE A CA 1
ATOM 1922 C C . ILE A 1 252 ? 3.6 -34.625 -26.984 1 98.62 252 ILE A C 1
ATOM 1924 O O . ILE A 1 252 ? 4.418 -34.406 -27.875 1 98.62 252 ILE A O 1
ATOM 1928 N N . LYS A 1 253 ? 2.266 -34.625 -27.125 1 98.25 253 LYS A N 1
ATOM 1929 C CA . LYS A 1 253 ? 1.708 -34.25 -28.422 1 98.25 253 LYS A CA 1
ATOM 1930 C C . LYS A 1 253 ? 2.127 -32.812 -28.797 1 98.25 253 LYS A C 1
ATOM 1932 O O . LYS A 1 253 ? 2.346 -32.531 -29.969 1 98.25 253 LYS A O 1
ATOM 1937 N N . ALA A 1 254 ? 2.281 -31.969 -27.797 1 98.31 254 ALA A N 1
ATOM 1938 C CA . ALA A 1 254 ? 2.676 -30.578 -28.016 1 98.31 254 ALA A CA 1
ATOM 1939 C C . ALA A 1 254 ? 4.18 -30.469 -28.25 1 98.31 254 ALA A C 1
ATOM 1941 O O . ALA A 1 254 ? 4.68 -29.391 -28.578 1 98.31 254 ALA A O 1
ATOM 1942 N N . GLY A 1 255 ? 4.891 -31.531 -28.047 1 97.94 255 GLY A N 1
ATOM 1943 C CA . GLY A 1 255 ? 6.309 -31.562 -28.375 1 97.94 255 GLY A CA 1
ATOM 1944 C C . GLY A 1 255 ? 7.199 -31.234 -27.203 1 97.94 255 GLY A C 1
ATOM 1945 O O . GLY A 1 255 ? 8.297 -30.703 -27.359 1 97.94 255 GLY A O 1
ATOM 1946 N N . ALA A 1 256 ? 6.812 -31.562 -26.031 1 98.44 256 ALA A N 1
ATOM 1947 C CA . ALA A 1 256 ? 7.598 -31.234 -24.844 1 98.44 256 ALA A CA 1
ATOM 1948 C C . ALA A 1 256 ? 9.031 -31.719 -24.984 1 98.44 256 ALA A C 1
ATOM 1950 O O . ALA A 1 256 ? 9.266 -32.844 -25.406 1 98.44 256 ALA A O 1
ATOM 1951 N N . GLY A 1 257 ? 9.969 -30.844 -24.594 1 98.69 257 GLY A N 1
ATOM 1952 C CA . GLY A 1 257 ? 11.375 -31.188 -24.719 1 98.69 257 GLY A CA 1
ATOM 1953 C C . GLY A 1 257 ? 11.938 -31.906 -23.516 1 98.69 257 GLY A C 1
ATOM 1954 O O . GLY A 1 257 ? 12.984 -32.562 -23.609 1 98.69 257 GLY A O 1
ATOM 1955 N N . SER A 1 258 ? 11.234 -31.781 -22.469 1 98.88 258 SER A N 1
ATOM 1956 C CA . SER A 1 258 ? 11.688 -32.406 -21.234 1 98.88 258 SER A CA 1
ATOM 1957 C C . SER A 1 258 ? 10.5 -32.781 -20.344 1 98.88 258 SER A C 1
ATOM 1959 O O . SER A 1 258 ? 9.43 -32.188 -20.453 1 98.88 258 SER A O 1
ATOM 1961 N N . VAL A 1 259 ? 10.672 -33.812 -19.531 1 98.81 259 VAL A N 1
ATOM 1962 C CA . VAL A 1 259 ? 9.711 -34.281 -18.516 1 98.81 259 VAL A CA 1
ATOM 1963 C C . VAL A 1 259 ? 10.43 -34.5 -17.188 1 98.81 259 VAL A C 1
ATOM 1965 O O . VAL A 1 259 ? 11.555 -35 -17.156 1 98.81 259 VAL A O 1
ATOM 1968 N N . MET A 1 260 ? 9.789 -34.125 -16.125 1 98.81 260 MET A N 1
ATOM 1969 C CA . MET A 1 260 ? 10.391 -34.312 -14.805 1 98.81 260 MET A CA 1
ATOM 1970 C C . MET A 1 260 ? 9.703 -35.438 -14.047 1 98.81 260 MET A C 1
ATOM 1972 O O . MET A 1 260 ? 8.492 -35.406 -13.844 1 98.81 260 MET A O 1
ATOM 1976 N N . CYS A 1 261 ? 10.492 -36.406 -13.656 1 98.44 261 CYS A N 1
ATOM 1977 C CA . CYS A 1 261 ? 9.938 -37.438 -12.797 1 98.44 261 CYS A CA 1
ATOM 1978 C C . CYS A 1 261 ? 9.758 -36.938 -11.367 1 98.44 261 CYS A C 1
ATOM 1980 O O . CYS A 1 261 ? 10.539 -36.094 -10.906 1 98.44 261 CYS A O 1
ATOM 1982 N N . SER A 1 262 ? 8.781 -37.438 -10.68 1 97.56 262 SER A N 1
ATOM 1983 C CA . SER A 1 262 ? 8.367 -36.906 -9.383 1 97.56 262 SER A CA 1
ATOM 1984 C C . SER A 1 262 ? 9.125 -37.562 -8.242 1 97.56 262 SER A C 1
ATOM 1986 O O . SER A 1 262 ? 9.984 -38.406 -8.477 1 97.56 262 SER A O 1
ATOM 1988 N N . TYR A 1 263 ? 8.75 -37.219 -7.008 1 96.31 263 TYR A N 1
ATOM 1989 C CA . TYR A 1 263 ? 9.414 -37.688 -5.793 1 96.31 263 TYR A CA 1
ATOM 1990 C C . TYR A 1 263 ? 8.859 -39.031 -5.352 1 96.31 263 TYR A C 1
ATOM 1992 O O . TYR A 1 263 ? 9.617 -39.906 -4.926 1 96.31 263 TYR A O 1
ATOM 2000 N N . ASN A 1 264 ? 7.602 -39.219 -5.422 1 96 264 ASN A N 1
ATOM 2001 C CA . ASN A 1 264 ? 6.867 -40.344 -4.836 1 96 264 ASN A CA 1
ATOM 2002 C C . ASN A 1 264 ? 7.242 -41.656 -5.492 1 96 264 ASN A C 1
ATOM 2004 O O . ASN A 1 264 ? 7.945 -41.688 -6.504 1 96 264 ASN A O 1
ATOM 2008 N N . ARG A 1 265 ? 6.844 -42.688 -4.82 1 96.31 265 ARG A N 1
ATOM 2009 C CA . ARG A 1 265 ? 6.848 -44 -5.473 1 96.31 265 ARG A CA 1
ATOM 2010 C C . ARG A 1 265 ? 5.551 -44.25 -6.234 1 96.31 265 ARG A C 1
ATOM 2012 O O . ARG A 1 265 ? 4.512 -43.656 -5.898 1 96.31 265 ARG A O 1
ATOM 2019 N N . ILE A 1 266 ? 5.656 -44.969 -7.285 1 97.81 266 ILE A N 1
ATOM 2020 C CA . ILE A 1 266 ? 4.508 -45.375 -8.094 1 97.81 266 ILE A CA 1
ATOM 2021 C C . ILE A 1 266 ? 4.445 -46.906 -8.172 1 97.81 266 ILE A C 1
ATOM 2023 O O . ILE A 1 266 ? 5.324 -47.531 -8.758 1 97.81 266 ILE A O 1
ATOM 2027 N N . ASN A 1 267 ? 3.379 -47.375 -7.582 1 96.56 267 ASN A N 1
ATOM 2028 C CA . ASN A 1 267 ? 3.256 -48.844 -7.461 1 96.56 267 ASN A CA 1
ATOM 2029 C C . ASN A 1 267 ? 4.52 -49.469 -6.879 1 96.56 267 ASN A C 1
ATOM 2031 O O . ASN A 1 267 ? 5.062 -50.406 -7.445 1 96.56 267 ASN A O 1
ATOM 2035 N N . ASN A 1 268 ? 5.004 -48.781 -5.93 1 95.25 268 ASN A N 1
ATOM 2036 C CA . ASN A 1 268 ? 6.043 -49.219 -5 1 95.25 268 ASN A CA 1
ATOM 2037 C C . ASN A 1 268 ? 7.43 -49.156 -5.633 1 95.25 268 ASN A C 1
ATOM 2039 O O . ASN A 1 268 ? 8.359 -49.812 -5.176 1 95.25 268 ASN A O 1
ATOM 2043 N N . SER A 1 269 ? 7.57 -48.438 -6.68 1 96.12 269 SER A N 1
ATOM 2044 C CA . SER A 1 269 ? 8.867 -48.062 -7.246 1 96.12 269 SER A CA 1
ATOM 2045 C C . SER A 1 269 ? 9.008 -46.562 -7.34 1 96.12 269 SER A C 1
ATOM 2047 O O . SER A 1 269 ? 8.078 -45.844 -7.738 1 96.12 269 SER A O 1
ATOM 2049 N N . TYR A 1 270 ? 10.156 -46.094 -6.941 1 96.56 270 TYR A N 1
ATOM 2050 C CA . TYR A 1 270 ? 10.352 -44.625 -7.023 1 96.56 270 TYR A CA 1
ATOM 2051 C C . TYR A 1 270 ? 10.156 -44.156 -8.453 1 96.56 270 TYR A C 1
ATOM 2053 O O . TYR A 1 270 ? 10.586 -44.781 -9.406 1 96.56 270 TYR A O 1
ATOM 2061 N N . ALA A 1 271 ? 9.562 -43 -8.578 1 97.88 271 ALA A N 1
ATOM 2062 C CA . ALA A 1 271 ? 9.172 -42.469 -9.883 1 97.88 271 ALA A CA 1
ATOM 2063 C C . ALA A 1 271 ? 10.383 -42.344 -10.805 1 97.88 271 ALA A C 1
ATOM 2065 O O . ALA A 1 271 ? 10.289 -42.625 -12 1 97.88 271 ALA A O 1
ATOM 2066 N N . CYS A 1 272 ? 11.531 -41.969 -10.297 1 98.12 272 CYS A N 1
ATOM 2067 C CA . CYS A 1 272 ? 12.703 -41.719 -11.117 1 98.12 272 CYS A CA 1
ATOM 2068 C C . CYS A 1 272 ? 13.492 -43 -11.359 1 98.12 272 CYS A C 1
ATOM 2070 O O . CYS A 1 272 ? 14.602 -42.969 -11.906 1 98.12 272 CYS A O 1
ATOM 2072 N N . GLU A 1 273 ? 13 -44.125 -10.992 1 97.38 273 GLU A N 1
ATOM 2073 C CA . GLU A 1 273 ? 13.523 -45.438 -11.352 1 97.38 273 GLU A CA 1
ATOM 2074 C C . GLU A 1 273 ? 12.398 -46.406 -11.711 1 97.38 273 GLU A C 1
ATOM 2076 O O . GLU A 1 273 ? 12.523 -47.625 -11.5 1 97.38 273 GLU A O 1
ATOM 2081 N N . ASN A 1 274 ? 11.336 -45.875 -12.117 1 98 274 ASN A N 1
ATOM 2082 C CA . ASN A 1 274 ? 10.188 -46.688 -12.539 1 98 274 ASN A CA 1
ATOM 2083 C C . ASN A 1 274 ? 10.188 -46.906 -14.047 1 98 274 ASN A C 1
ATOM 2085 O O . ASN A 1 274 ? 9.734 -46.062 -14.805 1 98 274 ASN A O 1
ATOM 2089 N N . SER A 1 275 ? 10.555 -48.094 -14.508 1 98 275 SER A N 1
ATOM 2090 C CA . SER A 1 275 ? 10.719 -48.344 -15.93 1 98 275 SER A CA 1
ATOM 2091 C C . SER A 1 275 ? 9.375 -48.438 -16.641 1 98 275 SER A C 1
ATOM 2093 O O . SER A 1 275 ? 9.258 -48.094 -17.812 1 98 275 SER A O 1
ATOM 2095 N N . LYS A 1 276 ? 8.328 -48.844 -15.906 1 98.06 276 LYS A N 1
ATOM 2096 C CA . LYS A 1 276 ? 7.004 -48.906 -16.516 1 98.06 276 LYS A CA 1
ATOM 2097 C C . LYS A 1 276 ? 6.535 -47.5 -16.922 1 98.06 276 LYS A C 1
ATOM 2099 O O . LYS A 1 276 ? 6.012 -47.312 -18.016 1 98.06 276 LYS A O 1
ATOM 2104 N N . VAL A 1 277 ? 6.746 -46.594 -16.062 1 98.44 277 VAL A N 1
ATOM 2105 C CA . VAL A 1 277 ? 6.246 -45.219 -16.297 1 98.44 277 VAL A CA 1
ATOM 2106 C C . VAL A 1 277 ? 7.148 -44.5 -17.297 1 98.44 277 VAL A C 1
ATOM 2108 O O . VAL A 1 277 ? 6.668 -43.938 -18.281 1 98.44 277 VAL A O 1
ATOM 2111 N N . MET A 1 278 ? 8.445 -44.5 -17.172 1 98.75 278 MET A N 1
ATOM 2112 C CA . MET A 1 278 ? 9.336 -43.719 -18.016 1 98.75 278 MET A CA 1
ATOM 2113 C C . MET A 1 278 ? 9.594 -44.406 -19.344 1 98.75 278 MET A C 1
ATOM 2115 O O . MET A 1 278 ? 9.406 -43.812 -20.406 1 98.75 278 MET A O 1
ATOM 2119 N N . ASN A 1 279 ? 10.031 -45.688 -19.312 1 98.56 279 ASN A N 1
ATOM 2120 C CA . ASN A 1 279 ? 10.273 -46.406 -20.562 1 98.56 279 ASN A CA 1
ATOM 2121 C C . ASN A 1 279 ? 8.969 -46.781 -21.266 1 98.56 279 ASN A C 1
ATOM 2123 O O . ASN A 1 279 ? 8.812 -46.531 -22.469 1 98.56 279 ASN A O 1
ATOM 2127 N N . GLY A 1 280 ? 8.07 -47.312 -20.5 1 98.38 280 GLY A N 1
ATOM 2128 C CA . GLY A 1 280 ? 6.852 -47.875 -21.062 1 98.38 280 GLY A CA 1
ATOM 2129 C C . GLY A 1 280 ? 5.844 -46.812 -21.453 1 98.38 280 GLY A C 1
ATOM 2130 O O . GLY A 1 280 ? 5.613 -46.594 -22.656 1 98.38 280 GLY A O 1
ATOM 2131 N N . LEU A 1 281 ? 5.305 -46.156 -20.531 1 98.44 281 LEU A N 1
ATOM 2132 C CA . LEU A 1 281 ? 4.227 -45.219 -20.781 1 98.44 281 LEU A CA 1
ATOM 2133 C C . LEU A 1 281 ? 4.746 -43.969 -21.516 1 98.44 281 LEU A C 1
ATOM 2135 O O . LEU A 1 281 ? 4.172 -43.531 -22.516 1 98.44 281 LEU A O 1
ATOM 2139 N N . LEU A 1 282 ? 5.816 -43.375 -21.109 1 98.69 282 LEU A N 1
ATOM 2140 C CA . LEU A 1 282 ? 6.293 -42.094 -21.625 1 98.69 282 LEU A CA 1
ATOM 2141 C C . LEU A 1 282 ? 7.043 -42.281 -22.953 1 98.69 282 LEU A C 1
ATOM 2143 O O . LEU A 1 282 ? 6.605 -41.812 -24 1 98.69 282 LEU A O 1
ATOM 2147 N N . LYS A 1 283 ? 8.141 -43.062 -22.984 1 98.62 283 LYS A N 1
ATOM 2148 C CA . LYS A 1 283 ? 9.023 -43.125 -24.156 1 98.62 283 LYS A CA 1
ATOM 2149 C C . LYS A 1 283 ? 8.438 -44.031 -25.219 1 98.62 283 LYS A C 1
ATOM 2151 O O . LYS A 1 283 ? 8.539 -43.75 -26.422 1 98.62 283 LYS A O 1
ATOM 2156 N N . GLU A 1 284 ? 7.836 -45.125 -24.797 1 97.56 284 GLU A N 1
ATOM 2157 C CA . GLU A 1 284 ? 7.312 -46.062 -25.781 1 97.56 284 GLU A CA 1
ATOM 2158 C C . GLU A 1 284 ? 5.895 -45.688 -26.203 1 97.56 284 GLU A C 1
ATOM 2160 O O . GLU A 1 284 ? 5.66 -45.344 -27.375 1 97.56 284 GLU A O 1
ATOM 2165 N N . GLU A 1 285 ? 5.004 -45.688 -25.281 1 97.25 285 GLU A N 1
ATOM 2166 C CA . GLU A 1 285 ? 3.598 -45.469 -25.609 1 97.25 285 GLU A CA 1
ATOM 2167 C C . GLU A 1 285 ? 3.355 -44.094 -26.172 1 97.25 285 GLU A C 1
ATOM 2169 O O . GLU A 1 285 ? 2.605 -43.938 -27.141 1 97.25 285 GLU A O 1
ATOM 2174 N N . LEU A 1 286 ? 3.988 -43.062 -25.594 1 98.25 286 LEU A N 1
ATOM 2175 C CA . LEU A 1 286 ? 3.744 -41.688 -26.031 1 98.25 286 LEU A CA 1
ATOM 2176 C C . LEU A 1 286 ? 4.84 -41.219 -26.969 1 98.25 286 LEU A C 1
ATOM 2178 O O . LEU A 1 286 ? 4.801 -40.094 -27.453 1 98.25 286 LEU A O 1
ATOM 2182 N N . ALA A 1 287 ? 5.797 -42.062 -27.188 1 97.88 287 ALA A N 1
ATOM 2183 C CA . ALA A 1 287 ? 6.871 -41.812 -28.141 1 97.88 287 ALA A CA 1
ATOM 2184 C C . ALA A 1 287 ? 7.633 -40.531 -27.797 1 97.88 287 ALA A C 1
ATOM 2186 O O . ALA A 1 287 ? 7.922 -39.719 -28.656 1 97.88 287 ALA A O 1
ATOM 2187 N N . PHE A 1 288 ? 7.938 -40.344 -26.641 1 98.31 288 PHE A N 1
ATOM 2188 C CA . PHE A 1 288 ? 8.648 -39.156 -26.156 1 98.31 288 PHE A CA 1
ATOM 2189 C C . PHE A 1 288 ? 10.062 -39.125 -26.734 1 98.31 288 PHE A C 1
ATOM 2191 O O . PHE A 1 288 ? 10.789 -40.094 -26.672 1 98.31 288 PHE A O 1
ATOM 2198 N N . GLN A 1 289 ? 10.445 -37.906 -27.188 1 98.31 289 GLN A N 1
ATOM 2199 C CA . GLN A 1 289 ? 11.734 -37.75 -27.844 1 98.31 289 GLN A CA 1
ATOM 2200 C C . GLN A 1 289 ? 12.711 -36.969 -26.969 1 98.31 289 GLN A C 1
ATOM 2202 O O . GLN A 1 289 ? 13.922 -37.031 -27.156 1 98.31 289 GLN A O 1
ATOM 2207 N N . GLY A 1 290 ? 12.227 -36.25 -26.016 1 98.69 290 GLY A N 1
ATOM 2208 C CA . GLY A 1 290 ? 13.055 -35.406 -25.172 1 98.69 290 GLY A CA 1
ATOM 2209 C C . GLY A 1 290 ? 13.766 -36.188 -24.078 1 98.69 290 GLY A C 1
ATOM 2210 O O . GLY A 1 290 ? 13.992 -37.375 -24.203 1 98.69 290 GLY A O 1
ATOM 2211 N N . PHE A 1 291 ? 14.188 -35.469 -23.047 1 98.88 291 PHE A N 1
ATOM 2212 C CA . PHE A 1 291 ? 14.906 -36.125 -21.984 1 98.88 291 PHE A CA 1
ATOM 2213 C C . PHE A 1 291 ? 14.133 -36.062 -20.672 1 98.88 291 PHE A C 1
ATOM 2215 O O . PHE A 1 291 ? 13.359 -35.125 -20.453 1 98.88 291 PHE A O 1
ATOM 2222 N N . VAL A 1 292 ? 14.305 -37.031 -19.812 1 98.88 292 VAL A N 1
ATOM 2223 C CA . VAL A 1 292 ? 13.703 -37.062 -18.484 1 98.88 292 VAL A CA 1
ATOM 2224 C C . VAL A 1 292 ? 14.703 -36.562 -17.438 1 98.88 292 VAL A C 1
ATOM 2226 O O . VAL A 1 292 ? 15.859 -37 -17.406 1 98.88 292 VAL A O 1
ATOM 2229 N N . VAL A 1 293 ? 14.289 -35.625 -16.656 1 98.88 293 VAL A N 1
ATOM 2230 C CA . VAL A 1 293 ? 15.109 -35.094 -15.57 1 98.88 293 VAL A CA 1
ATOM 2231 C C . VAL A 1 293 ? 14.469 -35.406 -14.227 1 98.88 293 VAL A C 1
ATOM 2233 O O . VAL A 1 293 ? 13.242 -35.438 -14.109 1 98.88 293 VAL A O 1
ATOM 2236 N N . SER A 1 294 ? 15.281 -35.656 -13.227 1 98.38 294 SER A N 1
ATOM 2237 C CA . SER A 1 294 ? 14.742 -35.875 -11.891 1 98.38 294 SER A CA 1
ATOM 2238 C C . SER A 1 294 ? 14.312 -34.562 -11.25 1 98.38 294 SER A C 1
ATOM 2240 O O . SER A 1 294 ? 14.852 -33.5 -11.586 1 98.38 294 SER A O 1
ATOM 2242 N N . ASP A 1 295 ? 13.312 -34.625 -10.422 1 97 295 ASP A N 1
ATOM 2243 C CA . ASP A 1 295 ? 13.18 -33.531 -9.477 1 97 295 ASP A CA 1
ATOM 2244 C C . ASP A 1 295 ? 14.375 -33.438 -8.531 1 97 295 ASP A C 1
ATOM 2246 O O . ASP A 1 295 ? 15.188 -34.375 -8.477 1 97 295 ASP A O 1
ATOM 2250 N N . TRP A 1 296 ? 14.57 -32.312 -7.969 1 95.25 296 TRP A N 1
ATOM 2251 C CA . TRP A 1 296 ? 15.742 -32.094 -7.133 1 95.25 296 TRP A CA 1
ATOM 2252 C C . TRP A 1 296 ? 15.812 -33.094 -5.988 1 95.25 296 TRP A C 1
ATOM 2254 O O . TRP A 1 296 ? 14.953 -33.094 -5.102 1 95.25 296 TRP A O 1
ATOM 2264 N N . ASP A 1 297 ? 16.766 -33.969 -6.031 1 93.38 297 ASP A N 1
ATOM 2265 C CA . ASP A 1 297 ? 17.062 -34.969 -5.031 1 93.38 297 ASP A CA 1
ATOM 2266 C C . ASP A 1 297 ? 16.047 -36.125 -5.094 1 93.38 297 ASP A C 1
ATOM 2268 O O . ASP A 1 297 ? 15.805 -36.781 -4.094 1 93.38 297 ASP A O 1
ATOM 2272 N N . ALA A 1 298 ? 15.469 -36.312 -6.223 1 96.19 298 ALA A N 1
ATOM 2273 C CA . ALA A 1 298 ? 14.453 -37.344 -6.352 1 96.19 298 ALA A CA 1
ATOM 2274 C C . ALA A 1 298 ? 15.055 -38.656 -6.844 1 96.19 298 ALA A C 1
ATOM 2276 O O . ALA A 1 298 ? 14.367 -39.688 -6.918 1 96.19 298 ALA A O 1
ATOM 2277 N N . GLN A 1 299 ? 16.344 -38.719 -7.219 1 96.06 299 GLN A N 1
ATOM 2278 C CA . GLN A 1 299 ? 17.016 -39.938 -7.617 1 96.06 299 GLN A CA 1
ATOM 2279 C C . GLN A 1 299 ? 17.422 -40.781 -6.398 1 96.06 299 GLN A C 1
ATOM 2281 O O . GLN A 1 299 ? 18.016 -40.25 -5.457 1 96.06 299 GLN A O 1
ATOM 2286 N N . HIS A 1 300 ? 17.156 -42.125 -6.484 1 93.75 300 HIS A N 1
ATOM 2287 C CA . HIS A 1 300 ? 17.406 -42.938 -5.305 1 93.75 300 HIS A CA 1
ATOM 2288 C C . HIS A 1 300 ? 18.234 -44.156 -5.652 1 93.75 300 HIS A C 1
ATOM 2290 O O . HIS A 1 300 ? 18.438 -45.031 -4.809 1 93.75 300 HIS A O 1
ATOM 2296 N N . SER A 1 301 ? 18.703 -44.281 -6.938 1 93.94 301 SER A N 1
ATOM 2297 C CA . SER A 1 301 ? 19.547 -45.406 -7.348 1 93.94 301 SER A CA 1
ATOM 2298 C C . SER A 1 301 ? 20.5 -45 -8.477 1 93.94 301 SER A C 1
ATOM 2300 O O . SER A 1 301 ? 20.328 -43.938 -9.078 1 93.94 301 SER A O 1
ATOM 2302 N N . GLY A 1 302 ? 21.453 -45.875 -8.742 1 95.12 302 GLY A N 1
ATOM 2303 C CA . GLY A 1 302 ? 22.438 -45.562 -9.773 1 95.12 302 GLY A CA 1
ATOM 2304 C C . GLY A 1 302 ? 22.047 -46.125 -11.133 1 95.12 302 GLY A C 1
ATOM 2305 O O . GLY A 1 302 ? 21.328 -45.469 -11.891 1 95.12 302 GLY A O 1
ATOM 2306 N N . ILE A 1 303 ? 22.438 -47.375 -11.344 1 95.81 303 ILE A N 1
ATOM 2307 C CA . ILE A 1 303 ? 22.25 -48.031 -12.648 1 95.81 303 ILE A CA 1
ATOM 2308 C C . ILE A 1 303 ? 20.75 -48.219 -12.898 1 95.81 303 ILE A C 1
ATOM 2310 O O . ILE A 1 303 ? 20.281 -48.062 -14.023 1 95.81 303 ILE A O 1
ATOM 2314 N N . ALA A 1 304 ? 20.016 -48.562 -11.875 1 95 304 ALA A N 1
ATOM 2315 C CA . ALA A 1 304 ? 18.578 -48.812 -12.023 1 95 304 ALA A CA 1
ATOM 2316 C C . ALA A 1 304 ? 17.844 -47.594 -12.539 1 95 304 ALA A C 1
ATOM 2318 O O . ALA A 1 304 ? 16.938 -47.719 -13.367 1 95 304 ALA A O 1
ATOM 2319 N N . SER A 1 305 ? 18.172 -46.469 -12.023 1 97.69 305 SER A N 1
ATOM 2320 C CA . SER A 1 305 ? 17.516 -45.25 -12.492 1 97.69 305 SER A CA 1
ATOM 2321 C C . SER A 1 305 ? 17.859 -44.969 -13.953 1 97.69 305 SER A C 1
ATOM 2323 O O . SER A 1 305 ? 17 -44.562 -14.734 1 97.69 305 SER A O 1
ATOM 2325 N N . ALA A 1 306 ? 19.078 -45.156 -14.352 1 98.25 306 ALA A N 1
ATOM 2326 C CA . ALA A 1 306 ? 19.484 -44.969 -15.742 1 98.25 306 ALA A CA 1
ATOM 2327 C C . ALA A 1 306 ? 18.734 -45.938 -16.656 1 98.25 306 ALA A C 1
ATOM 2329 O O . ALA A 1 306 ? 18.172 -45.5 -17.672 1 98.25 306 ALA A O 1
ATOM 2330 N N . GLU A 1 307 ? 18.688 -47.156 -16.281 1 97.81 307 GLU A N 1
ATOM 2331 C CA . GLU A 1 307 ? 18.062 -48.188 -17.109 1 97.81 307 GLU A CA 1
ATOM 2332 C C . GLU A 1 307 ? 16.547 -47.969 -17.172 1 97.81 307 GLU A C 1
ATOM 2334 O O . GLU A 1 307 ? 15.898 -48.406 -18.141 1 97.81 307 GLU A O 1
ATOM 2339 N N . SER A 1 308 ? 16.047 -47.344 -16.156 1 98.06 308 SER A N 1
ATOM 2340 C CA . SER A 1 308 ? 14.609 -47.156 -16.062 1 98.06 308 SER A CA 1
ATOM 2341 C C . SER A 1 308 ? 14.172 -45.938 -16.859 1 98.06 308 SER A C 1
ATOM 2343 O O . SER A 1 308 ? 12.977 -45.625 -16.953 1 98.06 308 SER A O 1
ATOM 2345 N N . GLY A 1 309 ? 15.078 -45.219 -17.422 1 98.44 309 GLY A N 1
ATOM 2346 C CA . GLY A 1 309 ? 14.68 -44.156 -18.359 1 98.44 309 GLY A CA 1
ATOM 2347 C C . GLY A 1 309 ? 15.141 -42.781 -17.938 1 98.44 309 GLY A C 1
ATOM 2348 O O . GLY A 1 309 ? 15.023 -41.812 -18.688 1 98.44 309 GLY A O 1
ATOM 2349 N N . LEU A 1 310 ? 15.703 -42.594 -16.734 1 98.81 310 LEU A N 1
ATOM 2350 C CA . LEU A 1 310 ? 16.219 -41.312 -16.312 1 98.81 310 LEU A CA 1
ATOM 2351 C C . LEU A 1 310 ? 17.406 -40.875 -17.172 1 98.81 310 LEU A C 1
ATOM 2353 O O . LEU A 1 310 ? 18.297 -41.688 -17.453 1 98.81 310 LEU A O 1
ATOM 2357 N N . ASP A 1 311 ? 17.453 -39.625 -17.578 1 98.81 311 ASP A N 1
ATOM 2358 C CA . ASP A 1 311 ? 18.5 -39.156 -18.469 1 98.81 311 ASP A CA 1
ATOM 2359 C C . ASP A 1 311 ? 19.406 -38.156 -17.766 1 98.81 311 ASP A C 1
ATOM 2361 O O . ASP A 1 311 ? 20.578 -38.031 -18.109 1 98.81 311 ASP A O 1
ATOM 2365 N N . LEU A 1 312 ? 18.844 -37.344 -16.938 1 98.75 312 LEU A N 1
ATOM 2366 C CA . LEU A 1 312 ? 19.547 -36.281 -16.234 1 98.75 312 LEU A CA 1
ATOM 2367 C C . LEU A 1 312 ? 19.125 -36.25 -14.766 1 98.75 312 LEU A C 1
ATOM 2369 O O . LEU A 1 312 ? 17.953 -36.094 -14.453 1 98.75 312 LEU A O 1
ATOM 2373 N N . ALA A 1 313 ? 20.062 -36.312 -13.844 1 98.44 313 ALA A N 1
ATOM 2374 C CA . ALA A 1 313 ? 19.812 -36.219 -12.414 1 98.44 313 ALA A CA 1
ATOM 2375 C C . ALA A 1 313 ? 20.156 -34.844 -11.891 1 98.44 313 ALA A C 1
ATOM 2377 O O . ALA A 1 313 ? 21.234 -34.312 -12.172 1 98.44 313 ALA A O 1
ATOM 2378 N N . MET A 1 314 ? 19.219 -34.25 -11.18 1 97.25 314 MET A N 1
ATOM 2379 C CA . MET A 1 314 ? 19.422 -32.906 -10.641 1 97.25 314 MET A CA 1
ATOM 2380 C C . MET A 1 314 ? 19.188 -32.906 -9.133 1 97.25 314 MET A C 1
ATOM 2382 O O . MET A 1 314 ? 18.422 -33.719 -8.609 1 97.25 314 MET A O 1
ATOM 2386 N N . PRO A 1 315 ? 19.688 -31.938 -8.305 1 95.44 315 PRO A N 1
ATOM 2387 C CA . PRO A 1 315 ? 20.672 -30.969 -8.812 1 95.44 315 PRO A CA 1
ATOM 2388 C C . PRO A 1 315 ? 22.062 -31.578 -8.953 1 95.44 315 PRO A C 1
ATOM 2390 O O . PRO A 1 315 ? 22.953 -30.953 -9.531 1 95.44 315 PRO A O 1
ATOM 2393 N N . ASP A 1 316 ? 22.266 -32.688 -8.344 1 95.94 316 ASP A N 1
ATOM 2394 C CA . ASP A 1 316 ? 23.453 -33.531 -8.43 1 95.94 316 ASP A CA 1
ATOM 2395 C C . ASP A 1 316 ? 23.094 -35 -8.305 1 95.94 316 ASP A C 1
ATOM 2397 O O . ASP A 1 316 ? 21.922 -35.344 -8.219 1 95.94 316 ASP A O 1
ATOM 2401 N N . SER A 1 317 ? 24.156 -35.875 -8.484 1 96.12 317 SER A N 1
ATOM 2402 C CA . SER A 1 317 ? 23.906 -37.312 -8.328 1 96.12 317 SER A CA 1
ATOM 2403 C C . SER A 1 317 ? 25.031 -38 -7.555 1 96.12 317 SER A C 1
ATOM 2405 O O . SER A 1 317 ? 26.094 -38.25 -8.102 1 96.12 317 SER A O 1
ATOM 2407 N N . VAL A 1 318 ? 24.734 -38.438 -6.379 1 92.94 318 VAL A N 1
ATOM 2408 C CA . VAL A 1 318 ? 25.719 -39.156 -5.602 1 92.94 318 VAL A CA 1
ATOM 2409 C C . VAL A 1 318 ? 25.969 -40.531 -6.23 1 92.94 318 VAL A C 1
ATOM 2411 O O . VAL A 1 318 ? 26.984 -41.156 -5.98 1 92.94 318 VAL A O 1
ATOM 2414 N N . TYR A 1 319 ? 25.156 -40.938 -7.113 1 95.38 319 TYR A N 1
ATOM 2415 C CA . TYR A 1 319 ? 25.234 -42.25 -7.73 1 95.38 319 TYR A CA 1
ATOM 2416 C C . TYR A 1 319 ? 26.047 -42.219 -9.008 1 95.38 319 TYR A C 1
ATOM 2418 O O . TYR A 1 319 ? 26.688 -43.219 -9.383 1 95.38 319 TYR A O 1
ATOM 2426 N N . TRP A 1 320 ? 26.031 -41.094 -9.68 1 96.88 320 TRP A N 1
ATOM 2427 C CA . TRP A 1 320 ? 26.625 -41.062 -11.008 1 96.88 320 TRP A CA 1
ATOM 2428 C C . TRP A 1 320 ? 27.906 -40.219 -10.992 1 96.88 320 TRP A C 1
ATOM 2430 O O . TRP A 1 320 ? 28.719 -40.312 -11.906 1 96.88 320 TRP A O 1
ATOM 2440 N N . GLU A 1 321 ? 28.203 -39.188 -10.094 1 91.5 321 GLU A N 1
ATOM 2441 C CA . GLU A 1 321 ? 29.281 -38.219 -10.078 1 91.5 321 GLU A CA 1
ATOM 2442 C C . GLU A 1 321 ? 30.656 -38.875 -10.062 1 91.5 321 GLU A C 1
ATOM 2444 O O . GLU A 1 321 ? 31.656 -38.281 -10.469 1 91.5 321 GLU A O 1
ATOM 2449 N N . ASN A 1 322 ? 30.938 -40.125 -9.766 1 83.62 322 ASN A N 1
ATOM 2450 C CA . ASN A 1 322 ? 32.219 -40.812 -9.648 1 83.62 322 ASN A CA 1
ATOM 2451 C C . ASN A 1 322 ? 32.438 -41.812 -10.797 1 83.62 322 ASN A C 1
ATOM 2453 O O . ASN A 1 322 ? 33.156 -42.812 -10.641 1 83.62 322 ASN A O 1
ATOM 2457 N N . GLY A 1 323 ? 31.859 -41.438 -11.938 1 90.88 323 GLY A N 1
ATOM 2458 C CA . GLY A 1 323 ? 32.094 -42.25 -13.125 1 90.88 323 GLY A CA 1
ATOM 2459 C C . GLY A 1 323 ? 31.391 -43.594 -13.062 1 90.88 323 GLY A C 1
ATOM 2460 O O . GLY A 1 323 ? 31.797 -44.531 -13.734 1 90.88 323 GLY A O 1
ATOM 2461 N N . THR A 1 324 ? 30.469 -43.656 -12.297 1 92.38 324 THR A N 1
ATOM 2462 C CA . THR A 1 324 ? 29.766 -44.938 -12.055 1 92.38 324 THR A CA 1
ATOM 2463 C C . THR A 1 324 ? 29.203 -45.5 -13.359 1 92.38 324 THR A C 1
ATOM 2465 O O . THR A 1 324 ? 29.25 -46.688 -13.586 1 92.38 324 THR A O 1
ATOM 2468 N N . LEU A 1 325 ? 28.625 -44.688 -14.203 1 96.81 325 LEU A N 1
ATOM 2469 C CA . LEU A 1 325 ? 28.062 -45.188 -15.453 1 96.81 325 LEU A CA 1
ATOM 2470 C C . LEU A 1 325 ? 29.156 -45.688 -16.375 1 96.81 325 LEU A C 1
ATOM 2472 O O . LEU A 1 325 ? 28.953 -46.688 -17.109 1 96.81 325 LEU A O 1
ATOM 2476 N N . VAL A 1 326 ? 30.312 -45.062 -16.359 1 97 326 VAL A N 1
ATOM 2477 C CA . VAL A 1 326 ? 31.469 -45.5 -17.156 1 97 326 VAL A CA 1
ATOM 2478 C C . VAL A 1 326 ? 31.906 -46.906 -16.719 1 97 326 VAL A C 1
ATOM 2480 O O . VAL A 1 326 ? 32.156 -47.781 -17.547 1 97 326 VAL A O 1
ATOM 2483 N N . GLU A 1 327 ? 32 -46.969 -15.43 1 96.62 327 GLU A N 1
ATOM 2484 C CA . GLU A 1 327 ? 32.375 -48.281 -14.875 1 96.62 327 GLU A CA 1
ATOM 2485 C C . GLU A 1 327 ? 31.391 -49.375 -15.281 1 96.62 327 GLU A C 1
ATOM 2487 O O . GLU A 1 327 ? 31.781 -50.5 -15.586 1 96.62 327 GLU A O 1
ATOM 2492 N N . ALA A 1 328 ? 30.172 -49.062 -15.203 1 96.88 328 ALA A N 1
ATOM 2493 C CA . ALA A 1 328 ? 29.125 -50.031 -15.555 1 96.88 328 ALA A CA 1
ATOM 2494 C C . ALA A 1 328 ? 29.234 -50.469 -17.016 1 96.88 328 ALA A C 1
ATOM 2496 O O . ALA A 1 328 ? 28.969 -51.594 -17.359 1 96.88 328 ALA A O 1
ATOM 2497 N N . ILE A 1 329 ? 29.609 -49.562 -17.875 1 96.88 329 ILE A N 1
ATOM 2498 C CA . ILE A 1 329 ? 29.797 -49.875 -19.281 1 96.88 329 ILE A CA 1
ATOM 2499 C C . ILE A 1 329 ? 31.016 -50.781 -19.453 1 96.88 329 ILE A C 1
ATOM 2501 O O . ILE A 1 329 ? 30.953 -51.781 -20.172 1 96.88 329 ILE A O 1
ATOM 2505 N N . ASN A 1 330 ? 32.031 -50.406 -18.812 1 96.81 330 ASN A N 1
ATOM 2506 C CA . ASN A 1 330 ? 33.281 -51.156 -18.922 1 96.81 330 ASN A CA 1
ATOM 2507 C C . ASN A 1 330 ? 33.156 -52.594 -18.453 1 96.81 330 ASN A C 1
ATOM 2509 O O . ASN A 1 330 ? 33.781 -53.5 -19 1 96.81 330 ASN A O 1
ATOM 2513 N N . ASN A 1 331 ? 32.344 -52.719 -17.469 1 96.94 331 ASN A N 1
ATOM 2514 C CA . ASN A 1 331 ? 32.25 -54.062 -16.922 1 96.94 331 ASN A CA 1
ATOM 2515 C C . ASN A 1 331 ? 31.031 -54.812 -17.484 1 96.94 331 ASN A C 1
ATOM 2517 O O . ASN A 1 331 ? 30.719 -55.906 -17.062 1 96.94 331 ASN A O 1
ATOM 2521 N N . GLY A 1 332 ? 30.25 -54.125 -18.344 1 95.19 332 GLY A N 1
ATOM 2522 C CA . GLY A 1 332 ? 29.188 -54.812 -19.078 1 95.19 332 GLY A CA 1
ATOM 2523 C C . GLY A 1 332 ? 27.859 -54.75 -18.375 1 95.19 332 GLY A C 1
ATOM 2524 O O . GLY A 1 332 ? 26.844 -55.25 -18.891 1 95.19 332 GLY A O 1
ATOM 2525 N N . THR A 1 333 ? 27.797 -54.156 -17.25 1 95.62 333 THR A N 1
ATOM 2526 C CA . THR A 1 333 ? 26.562 -54.031 -16.469 1 95.62 333 THR A CA 1
ATOM 2527 C C . THR A 1 333 ? 25.547 -53.156 -17.188 1 95.62 333 THR A C 1
ATOM 2529 O O . THR A 1 333 ? 24.328 -53.344 -17.031 1 95.62 333 THR A O 1
ATOM 2532 N N . MET A 1 334 ? 26 -52.219 -17.953 1 96.75 334 MET A N 1
ATOM 2533 C CA . MET A 1 334 ? 25.156 -51.312 -18.719 1 96.75 334 MET A CA 1
ATOM 2534 C C . MET A 1 334 ? 25.641 -51.188 -20.172 1 96.75 334 MET A C 1
ATOM 2536 O O . MET A 1 334 ? 26.844 -51.156 -20.422 1 96.75 334 MET A O 1
ATOM 2540 N N . ALA A 1 335 ? 24.688 -51.188 -21.047 1 97.69 335 ALA A N 1
ATOM 2541 C CA . ALA A 1 335 ? 25.047 -51.094 -22.453 1 97.69 335 ALA A CA 1
ATOM 2542 C C . ALA A 1 335 ? 25.547 -49.719 -22.828 1 97.69 335 ALA A C 1
ATOM 2544 O O . ALA A 1 335 ? 25.016 -48.719 -22.328 1 97.69 335 ALA A O 1
ATOM 2545 N N . GLN A 1 336 ? 26.516 -49.625 -23.719 1 97.56 336 GLN A N 1
ATOM 2546 C CA . GLN A 1 336 ? 27 -48.344 -24.25 1 97.56 336 GLN A CA 1
ATOM 2547 C C . GLN A 1 336 ? 25.859 -47.531 -24.859 1 97.56 336 GLN A C 1
ATOM 2549 O O . GLN A 1 336 ? 25.828 -46.312 -24.719 1 97.56 336 GLN A O 1
ATOM 2554 N N . SER A 1 337 ? 24.938 -48.188 -25.469 1 97.81 337 SER A N 1
ATOM 2555 C CA . SER A 1 337 ? 23.844 -47.531 -26.172 1 97.81 337 SER A CA 1
ATOM 2556 C C . SER A 1 337 ? 22.953 -46.75 -25.203 1 97.81 337 SER A C 1
ATOM 2558 O O . SER A 1 337 ? 22.359 -45.75 -25.562 1 97.81 337 SER A O 1
ATOM 2560 N N . ARG A 1 338 ? 22.812 -47.219 -24.016 1 98.12 338 ARG A N 1
ATOM 2561 C CA . ARG A 1 338 ? 21.984 -46.531 -23.016 1 98.12 338 ARG A CA 1
ATOM 2562 C C . ARG A 1 338 ? 22.594 -45.188 -22.641 1 98.12 338 ARG A C 1
ATOM 2564 O O . ARG A 1 338 ? 21.891 -44.188 -22.625 1 98.12 338 ARG A O 1
ATOM 2571 N N . LEU A 1 339 ? 23.828 -45.156 -22.344 1 98.38 339 LEU A N 1
ATOM 2572 C CA . LEU A 1 339 ? 24.5 -43.875 -22.031 1 98.38 339 LEU A CA 1
ATOM 2573 C C . LEU A 1 339 ? 24.453 -42.938 -23.219 1 98.38 339 LEU A C 1
ATOM 2575 O O . LEU A 1 339 ? 24.234 -41.75 -23.062 1 98.38 339 LEU A O 1
ATOM 2579 N N . ASP A 1 340 ? 24.766 -43.5 -24.391 1 98.56 340 ASP A N 1
ATOM 2580 C CA . ASP A 1 340 ? 24.688 -42.688 -25.609 1 98.56 340 ASP A CA 1
ATOM 2581 C C . ASP A 1 340 ? 23.297 -42.062 -25.766 1 98.56 340 ASP A C 1
ATOM 2583 O O . ASP A 1 340 ? 23.172 -40.906 -26.141 1 98.56 340 ASP A O 1
ATOM 2587 N N . ASP A 1 341 ? 22.297 -42.812 -25.516 1 98.62 341 ASP A N 1
ATOM 2588 C CA . ASP A 1 341 ? 20.922 -42.344 -25.656 1 98.62 341 ASP A CA 1
ATOM 2589 C C . ASP A 1 341 ? 20.625 -41.219 -24.656 1 98.62 341 ASP A C 1
ATOM 2591 O O . ASP A 1 341 ? 19.969 -40.219 -25 1 98.62 341 ASP A O 1
ATOM 2595 N N . MET A 1 342 ? 21.016 -41.438 -23.391 1 98.69 342 MET A N 1
ATOM 2596 C CA . MET A 1 342 ? 20.812 -40.406 -22.359 1 98.69 342 MET A CA 1
ATOM 2597 C C . MET A 1 342 ? 21.375 -39.062 -22.828 1 98.69 342 MET A C 1
ATOM 2599 O O . MET A 1 342 ? 20.656 -38.062 -22.812 1 98.69 342 MET A O 1
ATOM 2603 N N . VAL A 1 343 ? 22.547 -39.062 -23.281 1 98.75 343 VAL A N 1
ATOM 2604 C CA . VAL A 1 343 ? 23.25 -37.844 -23.656 1 98.75 343 VAL A CA 1
ATOM 2605 C C . VAL A 1 343 ? 22.688 -37.281 -24.953 1 98.75 343 VAL A C 1
ATOM 2607 O O . VAL A 1 343 ? 22.531 -36.062 -25.125 1 98.75 343 VAL A O 1
ATOM 2610 N N . THR A 1 344 ? 22.406 -38.156 -25.891 1 98.81 344 THR A N 1
ATOM 2611 C CA . THR A 1 344 ? 21.844 -37.719 -27.172 1 98.81 344 THR A CA 1
ATOM 2612 C C . THR A 1 344 ? 20.531 -36.969 -26.969 1 98.81 344 THR A C 1
ATOM 2614 O O . THR A 1 344 ? 20.281 -35.969 -27.609 1 98.81 344 THR A O 1
ATOM 2617 N N . ARG A 1 345 ? 19.688 -37.469 -26.125 1 98.81 345 ARG A N 1
ATOM 2618 C CA . ARG A 1 345 ? 18.406 -36.812 -25.844 1 98.81 345 ARG A CA 1
ATOM 2619 C C . ARG A 1 345 ? 18.625 -35.406 -25.297 1 98.81 345 ARG A C 1
ATOM 2621 O O . ARG A 1 345 ? 17.953 -34.438 -25.719 1 98.81 345 ARG A O 1
ATOM 2628 N N . ILE A 1 346 ? 19.531 -35.25 -24.344 1 98.88 346 ILE A N 1
ATOM 2629 C CA . ILE A 1 346 ? 19.828 -33.969 -23.719 1 98.88 346 ILE A CA 1
ATOM 2630 C C . ILE A 1 346 ? 20.359 -33 -24.781 1 98.88 346 ILE A C 1
ATOM 2632 O O . ILE A 1 346 ? 19.859 -31.859 -24.906 1 98.88 346 ILE A O 1
ATOM 2636 N N . VAL A 1 347 ? 21.281 -33.375 -25.578 1 98.75 347 VAL A N 1
ATOM 2637 C CA . VAL A 1 347 ? 21.953 -32.531 -26.578 1 98.75 347 VAL A CA 1
ATOM 2638 C C . VAL A 1 347 ? 20.984 -32.219 -27.719 1 98.75 347 VAL A C 1
ATOM 2640 O O . VAL A 1 347 ? 21 -31.125 -28.266 1 98.75 347 VAL A O 1
ATOM 2643 N N . ALA A 1 348 ? 20.156 -33.188 -28.094 1 98.75 348 ALA A N 1
ATOM 2644 C CA . ALA A 1 348 ? 19.156 -32.938 -29.141 1 98.75 348 ALA A CA 1
ATOM 2645 C C . ALA A 1 348 ? 18.188 -31.859 -28.734 1 98.75 348 ALA A C 1
ATOM 2647 O O . ALA A 1 348 ? 17.859 -30.984 -29.531 1 98.75 348 ALA A O 1
ATOM 2648 N N . ALA A 1 349 ? 17.703 -31.953 -27.516 1 98.69 349 ALA A N 1
ATOM 2649 C CA . ALA A 1 349 ? 16.812 -30.891 -27.031 1 98.69 349 ALA A CA 1
ATOM 2650 C C . ALA A 1 349 ? 17.516 -29.547 -27.031 1 98.69 349 ALA A C 1
ATOM 2652 O O . ALA A 1 349 ? 16.906 -28.516 -27.344 1 98.69 349 ALA A O 1
ATOM 2653 N N . TRP A 1 350 ? 18.781 -29.469 -26.641 1 98.62 350 TRP A N 1
ATOM 2654 C CA . TRP A 1 350 ? 19.594 -28.266 -26.656 1 98.62 350 TRP A CA 1
ATOM 2655 C C . TRP A 1 350 ? 19.656 -27.672 -28.062 1 98.62 350 TRP A C 1
ATOM 2657 O O . TRP A 1 350 ? 19.391 -26.484 -28.266 1 98.62 350 TRP A O 1
ATOM 2667 N N . TYR A 1 351 ? 19.938 -28.5 -29.094 1 98.12 351 TYR A N 1
ATOM 2668 C CA . TYR A 1 351 ? 20.031 -28.047 -30.484 1 98.12 351 TYR A CA 1
ATOM 2669 C C . TYR A 1 351 ? 18.688 -27.562 -30.984 1 98.12 351 TYR A C 1
ATOM 2671 O O . TYR A 1 351 ? 18.609 -26.562 -31.703 1 98.12 351 TYR A O 1
ATOM 2679 N N . LYS A 1 352 ? 17.656 -28.219 -30.594 1 98 352 LYS A N 1
ATOM 2680 C CA . LYS A 1 352 ? 16.328 -27.969 -31.188 1 98 352 LYS A CA 1
ATOM 2681 C C . LYS A 1 352 ? 15.688 -26.719 -30.594 1 98 352 LYS A C 1
ATOM 2683 O O . LYS A 1 352 ? 15.047 -25.953 -31.312 1 98 352 LYS A O 1
ATOM 2688 N N . LEU A 1 353 ? 15.867 -26.547 -29.312 1 97.75 353 LEU A N 1
ATOM 2689 C CA . LEU A 1 353 ? 14.953 -25.625 -28.641 1 97.75 353 LEU A CA 1
ATOM 2690 C C . LEU A 1 353 ? 15.719 -24.5 -27.953 1 97.75 353 LEU A C 1
ATOM 2692 O O . LEU A 1 353 ? 15.188 -23.422 -27.75 1 97.75 353 LEU A O 1
ATOM 2696 N N . ALA A 1 354 ? 16.969 -24.734 -27.531 1 96.31 354 ALA A N 1
ATOM 2697 C CA . ALA A 1 354 ? 17.594 -23.703 -26.703 1 96.31 354 ALA A CA 1
ATOM 2698 C C . ALA A 1 354 ? 19.109 -23.766 -26.781 1 96.31 354 ALA A C 1
ATOM 2700 O O . ALA A 1 354 ? 19.781 -23.969 -25.781 1 96.31 354 ALA A O 1
ATOM 2701 N N . GLU A 1 355 ? 19.625 -23.531 -27.875 1 96.81 355 GLU A N 1
ATOM 2702 C CA . GLU A 1 355 ? 21.078 -23.469 -28.062 1 96.81 355 GLU A CA 1
ATOM 2703 C C . GLU A 1 355 ? 21.656 -22.172 -27.547 1 96.81 355 GLU A C 1
ATOM 2705 O O . GLU A 1 355 ? 21.766 -21.188 -28.281 1 96.81 355 GLU A O 1
ATOM 2710 N N . ILE A 1 356 ? 22.141 -22.203 -26.312 1 96.44 356 ILE A N 1
ATOM 2711 C CA . ILE A 1 356 ? 22.703 -21.031 -25.641 1 96.44 356 ILE A CA 1
ATOM 2712 C C . ILE A 1 356 ? 24.172 -21.25 -25.328 1 96.44 356 ILE A C 1
ATOM 2714 O O . ILE A 1 356 ? 24.531 -22.25 -24.672 1 96.44 356 ILE A O 1
ATOM 2718 N N . ASP A 1 357 ? 25.031 -20.359 -25.703 1 96.06 357 ASP A N 1
ATOM 2719 C CA . ASP A 1 357 ? 26.469 -20.516 -25.562 1 96.06 357 ASP A CA 1
ATOM 2720 C C . ASP A 1 357 ? 26.922 -20.281 -24.125 1 96.06 357 ASP A C 1
ATOM 2722 O O . ASP A 1 357 ? 27.859 -20.922 -23.641 1 96.06 357 ASP A O 1
ATOM 2726 N N . ASP A 1 358 ? 26.25 -19.375 -23.5 1 96.44 358 ASP A N 1
ATOM 2727 C CA . ASP A 1 358 ? 26.578 -19.016 -22.125 1 96.44 358 ASP A CA 1
ATOM 2728 C C . ASP A 1 358 ? 25.375 -19.172 -21.203 1 96.44 358 ASP A C 1
ATOM 2730 O O . ASP A 1 358 ? 24.766 -18.172 -20.781 1 96.44 358 ASP A O 1
ATOM 2734 N N . PRO A 1 359 ? 25.062 -20.406 -20.812 1 97.44 359 PRO A N 1
ATOM 2735 C CA . PRO A 1 359 ? 23.859 -20.641 -20 1 97.44 359 PRO A CA 1
ATOM 2736 C C . PRO A 1 359 ? 23.906 -19.875 -18.672 1 97.44 359 PRO A C 1
ATOM 2738 O O . PRO A 1 359 ? 24.922 -19.922 -17.969 1 97.44 359 PRO A O 1
ATOM 2741 N N . GLY A 1 360 ? 22.812 -19.172 -18.344 1 97.38 360 GLY A N 1
ATOM 2742 C CA . GLY A 1 360 ? 22.656 -18.453 -17.078 1 97.38 360 GLY A CA 1
ATOM 2743 C C . GLY A 1 360 ? 23.328 -17.094 -17.078 1 97.38 360 GLY A C 1
ATOM 2744 O O . GLY A 1 360 ? 23.562 -16.516 -16.016 1 97.38 360 GLY A O 1
ATOM 2745 N N . PHE A 1 361 ? 23.656 -16.484 -18.219 1 96.88 361 PHE A N 1
ATOM 2746 C CA . PHE A 1 361 ? 24.422 -15.25 -18.312 1 96.88 361 PHE A CA 1
ATOM 2747 C C . PHE A 1 361 ? 23.656 -14.102 -17.656 1 96.88 361 PHE A C 1
ATOM 2749 O O . PHE A 1 361 ? 24.266 -13.156 -17.156 1 96.88 361 PHE A O 1
ATOM 2756 N N . GLY A 1 362 ? 22.375 -14.188 -17.625 1 97.56 362 GLY A N 1
ATOM 2757 C CA . GLY A 1 362 ? 21.562 -13.102 -17.094 1 97.56 362 GLY A CA 1
ATOM 2758 C C . GLY A 1 362 ? 21.078 -13.359 -15.664 1 97.56 362 GLY A C 1
ATOM 2759 O O . GLY A 1 362 ? 20.234 -12.633 -15.148 1 97.56 362 GLY A O 1
ATOM 2760 N N . LEU A 1 363 ? 21.547 -14.406 -15.016 1 97.75 363 LEU A N 1
ATOM 2761 C CA . LEU A 1 363 ? 21.172 -14.781 -13.656 1 97.75 363 LEU A CA 1
ATOM 2762 C C . LEU A 1 363 ? 22.344 -14.648 -12.703 1 97.75 363 LEU A C 1
ATOM 2764 O O . LEU A 1 363 ? 23.125 -15.594 -12.531 1 97.75 363 LEU A O 1
ATOM 2768 N N . PRO A 1 364 ? 22.438 -13.539 -12.016 1 96.62 364 PRO A N 1
ATOM 2769 C CA . PRO A 1 364 ? 23.547 -13.414 -11.062 1 96.62 364 PRO A CA 1
ATOM 2770 C C . PRO A 1 364 ? 23.438 -14.398 -9.898 1 96.62 364 PRO A C 1
ATOM 2772 O O . PRO A 1 364 ? 22.344 -14.656 -9.406 1 96.62 364 PRO A O 1
ATOM 2775 N N . TYR A 1 365 ? 24.594 -14.875 -9.453 1 95.06 365 TYR A N 1
ATOM 2776 C CA . TYR A 1 365 ? 24.641 -15.797 -8.32 1 95.06 365 TYR A CA 1
ATOM 2777 C C . TYR A 1 365 ? 24.234 -15.102 -7.027 1 95.06 365 TYR A C 1
ATOM 2779 O O . TYR A 1 365 ? 23.531 -15.68 -6.203 1 95.06 365 TYR A O 1
ATOM 2787 N N . ASP A 1 366 ? 24.734 -13.93 -6.828 1 95.69 366 ASP A N 1
ATOM 2788 C CA . ASP A 1 366 ? 24.453 -13.117 -5.648 1 95.69 366 ASP A CA 1
ATOM 2789 C C . ASP A 1 366 ? 23.906 -11.742 -6.043 1 95.69 366 ASP A C 1
ATOM 2791 O O . ASP A 1 366 ? 24.672 -10.867 -6.457 1 95.69 366 ASP A O 1
ATOM 2795 N N . LEU A 1 367 ? 22.672 -11.562 -5.812 1 96.81 367 LEU A N 1
ATOM 2796 C CA . LEU A 1 367 ? 21.984 -10.352 -6.242 1 96.81 367 LEU A CA 1
ATOM 2797 C C . LEU A 1 367 ? 22.422 -9.148 -5.406 1 96.81 367 LEU A C 1
ATOM 2799 O O . LEU A 1 367 ? 22.156 -8 -5.773 1 96.81 367 LEU A O 1
ATOM 2803 N N . THR A 1 368 ? 23 -9.383 -4.234 1 96.81 368 THR A N 1
ATOM 2804 C CA . THR A 1 368 ? 23.375 -8.281 -3.357 1 96.81 368 THR A CA 1
ATOM 2805 C C . THR A 1 368 ? 24.703 -7.676 -3.805 1 96.81 368 THR A C 1
ATOM 2807 O O . THR A 1 368 ? 25.094 -6.598 -3.346 1 96.81 368 THR A O 1
ATOM 2810 N N . GLN A 1 369 ? 25.469 -8.328 -4.691 1 96.12 369 GLN A N 1
ATOM 2811 C CA . GLN A 1 369 ? 26.734 -7.824 -5.234 1 96.12 369 GLN A CA 1
ATOM 2812 C C . GLN A 1 369 ? 26.5 -7.039 -6.523 1 96.12 369 GLN A C 1
ATOM 2814 O O . GLN A 1 369 ? 25.5 -7.262 -7.219 1 96.12 369 GLN A O 1
ATOM 2819 N N . PRO A 1 370 ? 27.391 -6.074 -6.848 1 95.56 370 PRO A N 1
ATOM 2820 C CA . PRO A 1 370 ? 27.281 -5.391 -8.141 1 95.56 370 PRO A CA 1
ATOM 2821 C C . PRO A 1 370 ? 27.25 -6.359 -9.32 1 95.56 370 PRO A C 1
ATOM 2823 O O . PRO A 1 370 ? 28.016 -7.324 -9.352 1 95.56 370 PRO A O 1
ATOM 2826 N N . HIS A 1 371 ? 26.344 -6.23 -10.211 1 95.62 371 HIS A N 1
ATOM 2827 C CA . HIS A 1 371 ? 26.203 -7.055 -11.406 1 95.62 371 HIS A CA 1
ATOM 2828 C C . HIS A 1 371 ? 25.5 -6.285 -12.516 1 95.62 371 HIS A C 1
ATOM 2830 O O . HIS A 1 371 ? 24.891 -5.246 -12.266 1 95.62 371 HIS A O 1
ATOM 2836 N N . ASP A 1 372 ? 25.672 -6.746 -13.742 1 95.06 372 ASP A N 1
ATOM 2837 C CA . ASP A 1 372 ? 24.984 -6.141 -14.875 1 95.06 372 ASP A CA 1
ATOM 2838 C C . ASP A 1 372 ? 23.516 -6.57 -14.906 1 95.06 372 ASP A C 1
ATOM 2840 O O . ASP A 1 372 ? 23.203 -7.758 -14.789 1 95.06 372 ASP A O 1
ATOM 2844 N N . LEU A 1 373 ? 22.688 -5.609 -14.992 1 97.19 373 LEU A N 1
ATOM 2845 C CA . LEU A 1 373 ? 21.266 -5.902 -15.102 1 97.19 373 LEU A CA 1
ATOM 2846 C C . LEU A 1 373 ? 20.906 -6.406 -16.5 1 97.19 373 LEU A C 1
ATOM 2848 O O . LEU A 1 373 ? 21.281 -5.789 -17.5 1 97.19 373 LEU A O 1
ATOM 2852 N N . VAL A 1 374 ? 20.297 -7.488 -16.578 1 98.12 374 VAL A N 1
ATOM 2853 C CA . VAL A 1 374 ? 19.734 -8.008 -17.812 1 98.12 374 VAL A CA 1
ATOM 2854 C C . VAL A 1 374 ? 18.203 -7.918 -17.75 1 98.12 374 VAL A C 1
ATOM 2856 O O . VAL A 1 374 ? 17.547 -8.742 -17.109 1 98.12 374 VAL A O 1
ATOM 2859 N N . ASP A 1 375 ? 17.656 -6.961 -18.422 1 98.12 375 ASP A N 1
ATOM 2860 C CA . ASP A 1 375 ? 16.219 -6.793 -18.438 1 98.12 375 ASP A CA 1
ATOM 2861 C C . ASP A 1 375 ? 15.555 -7.824 -19.344 1 98.12 375 ASP A C 1
ATOM 2863 O O . ASP A 1 375 ? 15.57 -7.676 -20.578 1 98.12 375 ASP A O 1
ATOM 2867 N N . ALA A 1 376 ? 14.938 -8.805 -18.734 1 98.56 376 ALA A N 1
ATOM 2868 C CA . ALA A 1 376 ? 14.359 -9.898 -19.5 1 98.56 376 ALA A CA 1
ATOM 2869 C C . ALA A 1 376 ? 12.922 -9.586 -19.922 1 98.56 376 ALA A C 1
ATOM 2871 O O . ALA A 1 376 ? 12.312 -10.328 -20.688 1 98.56 376 ALA A O 1
ATOM 2872 N N . ARG A 1 377 ? 12.383 -8.484 -19.578 1 98.12 377 ARG A N 1
ATOM 2873 C CA . ARG A 1 377 ? 10.969 -8.156 -19.766 1 98.12 377 ARG A CA 1
ATOM 2874 C C . ARG A 1 377 ? 10.719 -7.535 -21.125 1 98.12 377 ARG A C 1
ATOM 2876 O O . ARG A 1 377 ? 11.531 -6.746 -21.609 1 98.12 377 ARG A O 1
ATOM 2883 N N . ASP A 1 378 ? 9.641 -7.914 -21.688 1 97.94 378 ASP A N 1
ATOM 2884 C CA . ASP A 1 378 ? 9.133 -7.297 -22.906 1 97.94 378 ASP A CA 1
ATOM 2885 C C . ASP A 1 378 ? 7.945 -6.383 -22.609 1 97.94 378 ASP A C 1
ATOM 2887 O O . ASP A 1 378 ? 6.914 -6.844 -22.109 1 97.94 378 ASP A O 1
ATOM 2891 N N . PRO A 1 379 ? 8.062 -5.098 -22.906 1 96.62 379 PRO A N 1
ATOM 2892 C CA . PRO A 1 379 ? 6.941 -4.195 -22.656 1 96.62 379 PRO A CA 1
ATOM 2893 C C . PRO A 1 379 ? 5.645 -4.676 -23.297 1 96.62 379 PRO A C 1
ATOM 2895 O O . PRO A 1 379 ? 4.555 -4.379 -22.797 1 96.62 379 PRO A O 1
ATOM 2898 N N . ALA A 1 380 ? 5.719 -5.465 -24.312 1 97.5 380 ALA A N 1
ATOM 2899 C CA . ALA A 1 380 ? 4.543 -5.98 -25 1 97.5 380 ALA A CA 1
ATOM 2900 C C . ALA A 1 380 ? 3.781 -6.973 -24.125 1 97.5 380 ALA A C 1
ATOM 2902 O O . ALA A 1 380 ? 2.631 -7.309 -24.406 1 97.5 380 ALA A O 1
ATOM 2903 N N . SER A 1 381 ? 4.387 -7.457 -23.016 1 97.94 381 SER A N 1
ATOM 2904 C CA . SER A 1 381 ? 3.744 -8.43 -22.141 1 97.94 381 SER A CA 1
ATOM 2905 C C . SER A 1 381 ? 2.715 -7.758 -21.234 1 97.94 381 SER A C 1
ATOM 2907 O O . SER A 1 381 ? 1.897 -8.438 -20.609 1 97.94 381 SER A O 1
ATOM 2909 N N . ALA A 1 382 ? 2.738 -6.43 -21.141 1 97.69 382 ALA A N 1
ATOM 2910 C CA . ALA A 1 382 ? 1.924 -5.699 -20.172 1 97.69 382 ALA A CA 1
ATOM 2911 C C . ALA A 1 382 ? 0.447 -6.051 -20.328 1 97.69 382 ALA A C 1
ATOM 2913 O O . ALA A 1 382 ? -0.242 -6.301 -19.328 1 97.69 382 ALA A O 1
ATOM 2914 N N . ASP A 1 383 ? -0.048 -6.09 -21.516 1 97.69 383 ASP A N 1
ATOM 2915 C CA . ASP A 1 383 ? -1.456 -6.387 -21.766 1 97.69 383 ASP A CA 1
ATOM 2916 C C . ASP A 1 383 ? -1.787 -7.828 -21.375 1 97.69 383 ASP A C 1
ATOM 2918 O O . ASP A 1 383 ? -2.865 -8.102 -20.844 1 97.69 383 ASP A O 1
ATOM 2922 N N . THR A 1 384 ? -0.908 -8.742 -21.688 1 98.25 384 THR A N 1
ATOM 2923 C CA . THR A 1 384 ? -1.105 -10.148 -21.344 1 98.25 384 THR A CA 1
ATOM 2924 C C . THR A 1 384 ? -1.1 -10.344 -19.828 1 98.25 384 THR A C 1
ATOM 2926 O O . THR A 1 384 ? -1.896 -11.117 -19.297 1 98.25 384 THR A O 1
ATOM 2929 N N . ILE A 1 385 ? -0.183 -9.625 -19.188 1 98.19 385 ILE A N 1
ATOM 2930 C CA . ILE A 1 385 ? -0.099 -9.711 -17.734 1 98.19 385 ILE A CA 1
ATOM 2931 C C . ILE A 1 385 ? -1.407 -9.227 -17.109 1 98.19 385 ILE A C 1
ATOM 2933 O O . ILE A 1 385 ? -1.99 -9.906 -16.266 1 98.19 385 ILE A O 1
ATOM 2937 N N . LEU A 1 386 ? -1.938 -8.102 -17.562 1 98.56 386 LEU A N 1
ATOM 2938 C CA . LEU A 1 386 ? -3.166 -7.547 -17 1 98.56 386 LEU A CA 1
ATOM 2939 C C . LEU A 1 386 ? -4.367 -8.422 -17.359 1 98.56 386 LEU A C 1
ATOM 2941 O O . LEU A 1 386 ? -5.184 -8.742 -16.5 1 98.56 386 LEU A O 1
ATOM 2945 N N . GLN A 1 387 ? -4.473 -8.812 -18.641 1 98.56 387 GLN A N 1
ATOM 2946 C CA . GLN A 1 387 ? -5.602 -9.641 -19.047 1 98.56 387 GLN A CA 1
ATOM 2947 C C . GLN A 1 387 ? -5.582 -10.992 -18.344 1 98.56 387 GLN A C 1
ATOM 2949 O O . GLN A 1 387 ? -6.637 -11.562 -18.047 1 98.56 387 GLN A O 1
ATOM 2954 N N . GLY A 1 388 ? -4.355 -11.539 -18.188 1 98.25 388 GLY A N 1
ATOM 2955 C CA . GLY A 1 388 ? -4.227 -12.758 -17.406 1 98.25 388 GLY A CA 1
ATOM 2956 C C . GLY A 1 388 ? -4.734 -12.609 -15.984 1 98.25 388 GLY A C 1
ATOM 2957 O O . GLY A 1 388 ? -5.348 -13.539 -15.445 1 98.25 388 GLY A O 1
ATOM 2958 N N . ALA A 1 389 ? -4.461 -11.477 -15.398 1 98.56 389 ALA A N 1
ATOM 2959 C CA . ALA A 1 389 ? -4.957 -11.211 -14.047 1 98.56 389 ALA A CA 1
ATOM 2960 C C . ALA A 1 389 ? -6.48 -11.125 -14.039 1 98.56 389 ALA A C 1
ATOM 2962 O O . ALA A 1 389 ? -7.129 -11.625 -13.109 1 98.56 389 ALA A O 1
ATOM 2963 N N . VAL A 1 390 ? -7.113 -10.594 -15.008 1 98.75 390 VAL A N 1
ATOM 2964 C CA . VAL A 1 390 ? -8.547 -10.32 -15.062 1 98.75 390 VAL A CA 1
ATOM 2965 C C . VAL A 1 390 ? -9.312 -11.633 -15.219 1 98.75 390 VAL A C 1
ATOM 2967 O O . VAL A 1 390 ? -10.266 -11.891 -14.469 1 98.75 390 VAL A O 1
ATOM 2970 N N . GLU A 1 391 ? -8.898 -12.516 -16.047 1 98.56 391 GLU A N 1
ATOM 2971 C CA . GLU A 1 391 ? -9.766 -13.578 -16.547 1 98.56 391 GLU A CA 1
ATOM 2972 C C . GLU A 1 391 ? -9.805 -14.758 -15.57 1 98.56 391 GLU A C 1
ATOM 2974 O O . GLU A 1 391 ? -10.664 -15.633 -15.68 1 98.56 391 GLU A O 1
ATOM 2979 N N . GLY A 1 392 ? -8.859 -14.781 -14.672 1 98.62 392 GLY A N 1
ATOM 2980 C CA . GLY A 1 392 ? -8.867 -15.859 -13.703 1 98.62 392 GLY A CA 1
ATOM 2981 C C . GLY A 1 392 ? -9.734 -15.57 -12.492 1 98.62 392 GLY A C 1
ATOM 2982 O O . GLY A 1 392 ? -9.898 -16.422 -11.617 1 98.62 392 GLY A O 1
ATOM 2983 N N . HIS A 1 393 ? -10.297 -14.336 -12.414 1 98.88 393 HIS A N 1
ATOM 2984 C CA . HIS A 1 393 ? -11.25 -13.992 -11.367 1 98.88 393 HIS A CA 1
ATOM 2985 C C . HIS A 1 393 ? -12.609 -14.648 -11.625 1 98.88 393 HIS A C 1
ATOM 2987 O O . HIS A 1 393 ? -13.148 -14.547 -12.727 1 98.88 393 HIS A O 1
ATOM 2993 N N . VAL A 1 394 ? -13.148 -15.312 -10.602 1 98.94 394 VAL A N 1
ATOM 2994 C CA . VAL A 1 394 ? -14.438 -15.984 -10.742 1 98.94 394 VAL A CA 1
ATOM 2995 C C . VAL A 1 394 ? -15.461 -15.336 -9.812 1 98.94 394 VAL A C 1
ATOM 2997 O O . VAL A 1 394 ? -15.297 -15.352 -8.594 1 98.94 394 VAL A O 1
ATOM 3000 N N . LEU A 1 395 ? -16.484 -14.711 -10.367 1 98.94 395 LEU A N 1
ATOM 3001 C CA . LEU A 1 395 ? -17.609 -14.219 -9.586 1 98.94 395 LEU A CA 1
ATOM 3002 C C . LEU A 1 395 ? -18.547 -15.367 -9.195 1 98.94 395 LEU A C 1
ATOM 3004 O O . LEU A 1 395 ? -19.062 -16.062 -10.062 1 98.94 395 LEU A O 1
ATOM 3008 N N . LEU A 1 396 ? -18.766 -15.523 -7.918 1 98.88 396 LEU A N 1
ATOM 3009 C CA . LEU A 1 396 ? -19.484 -16.719 -7.453 1 98.88 396 LEU A CA 1
ATOM 3010 C C . LEU A 1 396 ? -20.844 -16.344 -6.898 1 98.88 396 LEU A C 1
ATOM 3012 O O . LEU A 1 396 ? -21.766 -17.172 -6.875 1 98.88 396 LEU A O 1
ATOM 3016 N N . LYS A 1 397 ? -20.953 -15.203 -6.379 1 98.88 397 LYS A N 1
ATOM 3017 C CA . LYS A 1 397 ? -22.203 -14.672 -5.848 1 98.88 397 LYS A CA 1
ATOM 3018 C C . LYS A 1 397 ? -22.375 -13.203 -6.215 1 98.88 397 LYS A C 1
ATOM 3020 O O . LYS A 1 397 ? -21.406 -12.438 -6.219 1 98.88 397 LYS A O 1
ATOM 3025 N N . ASN A 1 398 ? -23.516 -12.852 -6.562 1 98.75 398 ASN A N 1
ATOM 3026 C CA . ASN A 1 398 ? -23.844 -11.461 -6.875 1 98.75 398 ASN A CA 1
ATOM 3027 C C . ASN A 1 398 ? -25.312 -11.148 -6.605 1 98.75 398 ASN A C 1
ATOM 3029 O O . ASN A 1 398 ? -26.062 -10.852 -7.531 1 98.75 398 ASN A O 1
ATOM 3033 N N . LYS A 1 399 ? -25.609 -11.102 -5.414 1 98.06 399 LYS A N 1
ATOM 3034 C CA . LYS A 1 399 ? -26.984 -10.844 -5.004 1 98.06 399 LYS A CA 1
ATOM 3035 C C . LYS A 1 399 ? -27.359 -9.391 -5.266 1 98.06 399 LYS A C 1
ATOM 3037 O O . LYS A 1 399 ? -26.562 -8.477 -5.027 1 98.06 399 LYS A O 1
ATOM 3042 N N . ASN A 1 400 ? -28.578 -9.133 -5.82 1 95.94 400 ASN A N 1
ATOM 3043 C CA . ASN A 1 400 ? -29.156 -7.812 -6.062 1 95.94 400 ASN A CA 1
ATOM 3044 C C . ASN A 1 400 ? -28.234 -6.957 -6.945 1 95.94 400 ASN A C 1
ATOM 3046 O O . ASN A 1 400 ? -28.156 -5.742 -6.766 1 95.94 400 ASN A O 1
ATOM 3050 N N . ASN A 1 401 ? -27.438 -7.652 -7.82 1 96.88 401 ASN A N 1
ATOM 3051 C CA . ASN A 1 401 ? -26.531 -6.926 -8.695 1 96.88 401 ASN A CA 1
ATOM 3052 C C . ASN A 1 401 ? -25.625 -5.98 -7.898 1 96.88 401 ASN A C 1
ATOM 3054 O O . ASN A 1 401 ? -25.5 -4.805 -8.25 1 96.88 401 ASN A O 1
ATOM 3058 N N . ALA A 1 402 ? -25.188 -6.5 -6.762 1 98.19 402 ALA A N 1
ATOM 3059 C CA . ALA A 1 402 ? -24.234 -5.73 -5.961 1 98.19 402 ALA A CA 1
ATOM 3060 C C . ALA A 1 402 ? -23.062 -5.266 -6.809 1 98.19 402 ALA A C 1
ATOM 3062 O O . ALA A 1 402 ? -22.484 -4.203 -6.555 1 98.19 402 ALA A O 1
ATOM 3063 N N . LEU A 1 403 ? -22.641 -6.051 -7.734 1 98.56 403 LEU A N 1
ATOM 3064 C CA . LEU A 1 403 ? -21.625 -5.734 -8.734 1 98.56 403 LEU A CA 1
ATOM 3065 C C . LEU A 1 403 ? -22.234 -5.688 -10.133 1 98.56 403 LEU A C 1
ATOM 3067 O O . LEU A 1 403 ? -23.203 -6.402 -10.414 1 98.56 403 LEU A O 1
ATOM 3071 N N . PRO A 1 404 ? -21.641 -4.855 -11.023 1 98.44 404 PRO A N 1
ATOM 3072 C CA . PRO A 1 404 ? -20.453 -4.027 -10.812 1 98.44 404 PRO A CA 1
ATOM 3073 C C . PRO A 1 404 ? -20.75 -2.787 -9.969 1 98.44 404 PRO A C 1
ATOM 3075 O O . PRO A 1 404 ? -21.891 -2.326 -9.914 1 98.44 404 PRO A O 1
ATOM 3078 N N . LEU A 1 405 ? -19.719 -2.295 -9.32 1 98.5 405 LEU A N 1
ATOM 3079 C CA . LEU A 1 405 ? -19.797 -1.032 -8.594 1 98.5 405 LEU A CA 1
ATOM 3080 C C . LEU A 1 405 ? -20 0.134 -9.555 1 98.5 405 LEU A C 1
ATOM 3082 O O . LEU A 1 405 ? -19.406 0.172 -10.633 1 98.5 405 LEU A O 1
ATOM 3086 N N . LYS A 1 406 ? -20.828 0.982 -9.234 1 95.19 406 LYS A N 1
ATOM 3087 C CA . LYS A 1 406 ? -21.141 2.156 -10.047 1 95.19 406 LYS A CA 1
ATOM 3088 C C . LYS A 1 406 ? -20.828 3.443 -9.289 1 95.19 406 LYS A C 1
ATOM 3090 O O . LYS A 1 406 ? -21.75 4.137 -8.844 1 95.19 406 LYS A O 1
ATOM 3095 N N . LYS A 1 407 ? -19.656 3.863 -9.203 1 93.38 407 LYS A N 1
ATOM 3096 C CA . LYS A 1 407 ? -19.156 5.09 -8.578 1 93.38 407 LYS A CA 1
ATOM 3097 C C . LYS A 1 407 ? -19.766 5.281 -7.191 1 93.38 407 LYS A C 1
ATOM 3099 O O . LYS A 1 407 ? -20.422 6.285 -6.926 1 93.38 407 LYS A O 1
ATOM 3104 N N . PRO A 1 408 ? -19.484 4.316 -6.281 1 97.5 408 PRO A N 1
ATOM 3105 C CA . PRO A 1 408 ? -19.984 4.508 -4.918 1 97.5 408 PRO A CA 1
ATOM 3106 C C . PRO A 1 408 ? -19.5 5.816 -4.297 1 97.5 408 PRO A C 1
ATOM 3108 O O . PRO A 1 408 ? -18.406 6.285 -4.598 1 97.5 408 PRO A O 1
ATOM 3111 N N . LYS A 1 409 ? -20.406 6.438 -3.441 1 97.75 409 LYS A N 1
ATOM 3112 C CA . LYS A 1 409 ? -20 7.645 -2.729 1 97.75 409 LYS A CA 1
ATOM 3113 C C . LYS A 1 409 ? -18.953 7.32 -1.66 1 97.75 409 LYS A C 1
ATOM 3115 O O . LYS A 1 409 ? -17.953 8.031 -1.525 1 97.75 409 LYS A O 1
ATOM 3120 N N . ALA A 1 410 ? -19.219 6.273 -0.898 1 98.5 410 ALA A N 1
ATOM 3121 C CA . ALA A 1 410 ? -18.328 5.836 0.171 1 98.5 410 ALA A CA 1
ATOM 3122 C C . ALA A 1 410 ? -18.141 4.32 0.141 1 98.5 410 ALA A C 1
ATOM 3124 O O . ALA A 1 410 ? -19.094 3.574 -0.075 1 98.5 410 ALA A O 1
ATOM 3125 N N . LEU A 1 411 ? -16.922 3.912 0.311 1 98.69 411 LEU A N 1
ATOM 3126 C CA . LEU A 1 411 ? -16.562 2.498 0.286 1 98.69 411 LEU A CA 1
ATOM 3127 C C . LEU A 1 411 ? -15.648 2.146 1.451 1 98.69 411 LEU A C 1
ATOM 3129 O O . LEU A 1 411 ? -14.727 2.9 1.768 1 98.69 411 LEU A O 1
ATOM 3133 N N . GLY A 1 412 ? -15.906 1.074 2.17 1 98.81 412 GLY A N 1
ATOM 3134 C CA . GLY A 1 412 ? -15.016 0.523 3.174 1 98.81 412 GLY A CA 1
ATOM 3135 C C . GLY A 1 412 ? -14.164 -0.624 2.654 1 98.81 412 GLY A C 1
ATOM 3136 O O . GLY A 1 412 ? -14.664 -1.497 1.941 1 98.81 412 GLY A O 1
ATOM 3137 N N . LEU A 1 413 ? -12.906 -0.625 2.891 1 98.94 413 LEU A N 1
ATOM 3138 C CA . LEU A 1 413 ? -11.984 -1.703 2.545 1 98.94 413 LEU A CA 1
ATOM 3139 C C . LEU A 1 413 ? -11.43 -2.367 3.801 1 98.94 413 LEU A C 1
ATOM 3141 O O . LEU A 1 413 ? -10.898 -1.69 4.684 1 98.94 413 LEU A O 1
ATOM 3145 N N . TYR A 1 414 ? -11.508 -3.645 3.895 1 98.81 414 TYR A N 1
ATOM 3146 C CA . TYR A 1 414 ? -11.109 -4.359 5.102 1 98.81 414 TYR A CA 1
ATOM 3147 C C . TYR A 1 414 ? -10.305 -5.609 4.758 1 98.81 414 TYR A C 1
ATOM 3149 O O . TYR A 1 414 ? -10.484 -6.191 3.686 1 98.81 414 TYR A O 1
ATOM 3157 N N . GLY A 1 415 ? -9.422 -6.043 5.68 1 98.56 415 GLY A N 1
ATOM 3158 C CA . GLY A 1 415 ? -8.75 -7.324 5.574 1 98.56 415 GLY A CA 1
ATOM 3159 C C . GLY A 1 415 ? -7.273 -7.199 5.238 1 98.56 415 GLY A C 1
ATOM 3160 O O . GLY A 1 415 ? -6.863 -6.254 4.562 1 98.56 415 GLY A O 1
ATOM 3161 N N . TYR A 1 416 ? -6.523 -8.203 5.57 1 97.31 416 TYR A N 1
ATOM 3162 C CA . TYR A 1 416 ? -5.062 -8.211 5.562 1 97.31 416 TYR A CA 1
ATOM 3163 C C . TYR A 1 416 ? -4.527 -8.406 4.148 1 97.31 416 TYR A C 1
ATOM 3165 O O . TYR A 1 416 ? -3.338 -8.211 3.896 1 97.31 416 TYR A O 1
ATOM 3173 N N . ASP A 1 417 ? -5.371 -8.773 3.195 1 98.06 417 ASP A N 1
ATOM 3174 C CA . ASP A 1 417 ? -4.945 -9.109 1.839 1 98.06 417 ASP A CA 1
ATOM 3175 C C . ASP A 1 417 ? -5.07 -7.898 0.913 1 98.06 417 ASP A C 1
ATOM 3177 O O . ASP A 1 417 ? -4.895 -8.023 -0.301 1 98.06 417 ASP A O 1
ATOM 3181 N N . ALA A 1 418 ? -5.293 -6.699 1.439 1 98.44 418 ALA A N 1
ATOM 3182 C CA . ALA A 1 418 ? -5.633 -5.543 0.615 1 98.44 418 ALA A CA 1
ATOM 3183 C C . ALA A 1 418 ? -4.383 -4.762 0.221 1 98.44 418 ALA A C 1
ATOM 3185 O O . ALA A 1 418 ? -4.379 -4.051 -0.787 1 98.44 418 ALA A O 1
ATOM 3186 N N . THR A 1 419 ? -3.334 -4.863 0.931 1 97.5 419 THR A N 1
ATOM 3187 C CA . THR A 1 419 ? -2.17 -4.008 0.726 1 97.5 419 THR A CA 1
ATOM 3188 C C . THR A 1 419 ? -1.003 -4.812 0.158 1 97.5 419 THR A C 1
ATOM 3190 O O . THR A 1 419 ? -1.082 -6.035 0.047 1 97.5 419 THR A O 1
ATOM 3193 N N . VAL A 1 420 ? 0.098 -4.113 -0.212 1 97 420 VAL A N 1
ATOM 3194 C CA . VAL A 1 420 ? 1.301 -4.742 -0.746 1 97 420 VAL A CA 1
ATOM 3195 C C . VAL A 1 420 ? 2.062 -5.438 0.38 1 97 420 VAL A C 1
ATOM 3197 O O . VAL A 1 420 ? 2.018 -5 1.532 1 97 420 VAL A O 1
ATOM 3200 N N . ALA A 1 421 ? 2.768 -6.5 0.008 1 95.31 421 ALA A N 1
ATOM 3201 C CA . ALA A 1 421 ? 3.662 -7.164 0.955 1 95.31 421 ALA A CA 1
ATOM 3202 C C . ALA A 1 421 ? 4.758 -6.215 1.43 1 95.31 421 ALA A C 1
ATOM 3204 O O . ALA A 1 421 ? 5.227 -5.367 0.669 1 95.31 421 ALA A O 1
ATOM 3205 N N . ALA A 1 422 ? 5.273 -6.438 2.625 1 95.75 422 ALA A N 1
ATOM 3206 C CA . ALA A 1 422 ? 6.234 -5.523 3.236 1 95.75 422 ALA A CA 1
ATOM 3207 C C . ALA A 1 422 ? 7.629 -5.719 2.641 1 95.75 422 ALA A C 1
ATOM 3209 O O . ALA A 1 422 ? 8.492 -4.852 2.785 1 95.75 422 ALA A O 1
ATOM 3210 N N . ARG A 1 423 ? 7.863 -6.922 1.992 1 96.38 423 ARG A N 1
ATOM 3211 C CA . ARG A 1 423 ? 9.172 -7.25 1.424 1 96.38 423 ARG A CA 1
ATOM 3212 C C . ARG A 1 423 ? 9.031 -7.75 -0.01 1 96.38 423 ARG A C 1
ATOM 3214 O O . ARG A 1 423 ? 8.086 -8.469 -0.335 1 96.38 423 ARG A O 1
ATOM 3221 N N . ASN A 1 424 ? 9.945 -7.363 -0.811 1 97 424 ASN A N 1
ATOM 3222 C CA . ASN A 1 424 ? 10.133 -7.945 -2.135 1 97 424 ASN A CA 1
ATOM 3223 C C . ASN A 1 424 ? 11.609 -7.98 -2.525 1 97 424 ASN A C 1
ATOM 3225 O O . ASN A 1 424 ? 12.016 -7.34 -3.496 1 97 424 ASN A O 1
ATOM 3229 N N . PHE A 1 425 ? 12.391 -8.703 -1.776 1 97.06 425 PHE A N 1
ATOM 3230 C CA . PHE A 1 425 ? 13.805 -8.977 -2.01 1 97.06 425 PHE A CA 1
ATOM 3231 C C . PHE A 1 425 ? 14.352 -9.93 -0.948 1 97.06 425 PHE A C 1
ATOM 3233 O O . PHE A 1 425 ? 13.617 -10.367 -0.061 1 97.06 425 PHE A O 1
ATOM 3240 N N . LEU A 1 426 ? 15.641 -10.281 -1.021 1 95.88 426 LEU A N 1
ATOM 3241 C CA . LEU A 1 426 ? 16.312 -11.242 -0.15 1 95.88 426 LEU A CA 1
ATOM 3242 C C . LEU A 1 426 ? 16.25 -10.781 1.305 1 95.88 426 LEU A C 1
ATOM 3244 O O . LEU A 1 426 ? 16.359 -9.586 1.587 1 95.88 426 LEU A O 1
ATOM 3248 N N . MET A 1 427 ? 16.078 -11.711 2.205 1 90.62 427 MET A N 1
ATOM 3249 C CA . MET A 1 427 ? 16.094 -11.438 3.639 1 90.62 427 MET A CA 1
ATOM 3250 C C . MET A 1 427 ? 17.453 -11.766 4.246 1 90.62 427 MET A C 1
ATOM 3252 O O . MET A 1 427 ? 17.781 -11.289 5.336 1 90.62 427 MET A O 1
ATOM 3256 N N . GLY A 1 428 ? 18.266 -12.562 3.555 1 82.31 428 GLY A N 1
ATOM 3257 C CA . GLY A 1 428 ? 19.594 -12.898 4.051 1 82.31 428 GLY A CA 1
ATOM 3258 C C . GLY A 1 428 ? 19.594 -14.094 4.988 1 82.31 428 GLY A C 1
ATOM 3259 O O . GLY A 1 428 ? 20.484 -14.227 5.832 1 82.31 428 GLY A O 1
ATOM 3260 N N . THR A 1 429 ? 18.594 -14.922 4.848 1 76.88 429 THR A N 1
ATOM 3261 C CA . THR A 1 429 ? 18.516 -16.125 5.68 1 76.88 429 THR A CA 1
ATOM 3262 C C . THR A 1 429 ? 19.031 -17.344 4.922 1 76.88 429 THR A C 1
ATOM 3264 O O . THR A 1 429 ? 19.234 -17.281 3.707 1 76.88 429 THR A O 1
ATOM 3267 N N . SER A 1 430 ? 19.328 -18.391 5.664 1 70.38 430 SER A N 1
ATOM 3268 C CA . SER A 1 430 ? 19.797 -19.641 5.051 1 70.38 430 SER A CA 1
ATOM 3269 C C . SER A 1 430 ? 18.75 -20.203 4.105 1 70.38 430 SER A C 1
ATOM 3271 O O . SER A 1 430 ? 19.078 -20.75 3.053 1 70.38 430 SER A O 1
ATOM 3273 N N . PHE A 1 431 ? 17.562 -20.125 4.559 1 78.94 431 PHE A N 1
ATOM 3274 C CA . PHE A 1 431 ? 16.422 -20.406 3.699 1 78.94 431 PHE A CA 1
ATOM 3275 C C . PHE A 1 431 ? 15.805 -19.109 3.18 1 78.94 431 PHE A C 1
ATOM 3277 O O . PHE A 1 431 ? 15.07 -18.438 3.902 1 78.94 431 PHE A O 1
ATOM 3284 N N . GLU A 1 432 ? 16.219 -18.812 1.993 1 86.75 432 GLU A N 1
ATOM 3285 C CA . GLU A 1 432 ? 15.828 -17.5 1.466 1 86.75 432 GLU A CA 1
ATOM 3286 C C . GLU A 1 432 ? 14.352 -17.484 1.094 1 86.75 432 GLU A C 1
ATOM 3288 O O . GLU A 1 432 ? 13.984 -17.812 -0.038 1 86.75 432 GLU A O 1
ATOM 3293 N N . LEU A 1 433 ? 13.594 -16.953 1.907 1 91.12 433 LEU A N 1
ATOM 3294 C CA . LEU A 1 433 ? 12.141 -16.984 1.827 1 91.12 433 LEU A CA 1
ATOM 3295 C C . LEU A 1 433 ? 11.648 -16.25 0.584 1 91.12 433 LEU A C 1
ATOM 3297 O O . LEU A 1 433 ? 10.648 -16.641 -0.021 1 91.12 433 LEU A O 1
ATOM 3301 N N . TRP A 1 434 ? 12.344 -15.148 0.192 1 94.44 434 TRP A N 1
ATOM 3302 C CA . TRP A 1 434 ? 11.93 -14.359 -0.963 1 94.44 434 TRP A CA 1
ATOM 3303 C C . TRP A 1 434 ? 11.938 -15.203 -2.23 1 94.44 434 TRP A C 1
ATOM 3305 O O . TRP A 1 434 ? 11.023 -15.109 -3.053 1 94.44 434 TRP A O 1
ATOM 3315 N N . ASN A 1 435 ? 12.852 -16.125 -2.357 1 93.44 435 ASN A N 1
ATOM 3316 C CA . ASN A 1 435 ? 12.984 -16.969 -3.535 1 93.44 435 ASN A CA 1
ATOM 3317 C C . ASN A 1 435 ? 11.797 -17.922 -3.664 1 93.44 435 ASN A C 1
ATOM 3319 O O . ASN A 1 435 ? 11.516 -18.422 -4.754 1 93.44 435 ASN A O 1
ATOM 3323 N N . PHE A 1 436 ? 11.148 -18.125 -2.568 1 94 436 PHE A N 1
ATOM 3324 C CA . PHE A 1 436 ? 10.117 -19.156 -2.576 1 94 436 PHE A CA 1
ATOM 3325 C C . PHE A 1 436 ? 8.742 -18.547 -2.305 1 94 436 PHE A C 1
ATOM 3327 O O . PHE A 1 436 ? 7.801 -19.266 -1.967 1 94 436 PHE A O 1
ATOM 3334 N N . GLY A 1 437 ? 8.648 -17.219 -2.395 1 93 437 GLY A N 1
ATOM 3335 C CA . GLY A 1 437 ? 7.367 -16.562 -2.223 1 93 437 GLY A CA 1
ATOM 3336 C C . GLY A 1 437 ? 6.809 -16.688 -0.819 1 93 437 GLY A C 1
ATOM 3337 O O . GLY A 1 437 ? 5.594 -16.75 -0.633 1 93 437 GLY A O 1
ATOM 3338 N N . LEU A 1 438 ? 7.68 -16.75 0.22 1 92.06 438 LEU A N 1
ATOM 3339 C CA . LEU A 1 438 ? 7.25 -17.062 1.579 1 92.06 438 LEU A CA 1
ATOM 3340 C C . LEU A 1 438 ? 7.371 -15.836 2.482 1 92.06 438 LEU A C 1
ATOM 3342 O O . LEU A 1 438 ? 7.09 -15.914 3.68 1 92.06 438 LEU A O 1
ATOM 3346 N N . THR A 1 439 ? 7.668 -14.688 1.945 1 90.56 439 THR A N 1
ATOM 3347 C CA . THR A 1 439 ? 7.93 -13.523 2.783 1 90.56 439 THR A CA 1
ATOM 3348 C C . THR A 1 439 ? 6.641 -13.031 3.438 1 90.56 439 THR A C 1
ATOM 3350 O O . THR A 1 439 ? 6.684 -12.32 4.441 1 90.56 439 THR A O 1
ATOM 3353 N N . ASN A 1 440 ? 5.492 -13.383 2.959 1 89.88 440 ASN A N 1
ATOM 3354 C CA . ASN A 1 440 ? 4.219 -12.922 3.5 1 89.88 440 ASN A CA 1
ATOM 3355 C C . ASN A 1 440 ? 3.627 -13.938 4.477 1 89.88 440 ASN A C 1
ATOM 3357 O O . ASN A 1 440 ? 2.545 -13.711 5.023 1 89.88 440 ASN A O 1
ATOM 3361 N N . THR A 1 441 ? 4.25 -15.031 4.621 1 89.06 441 THR A N 1
ATOM 3362 C CA . THR A 1 441 ? 3.709 -16.125 5.418 1 89.06 441 THR A CA 1
ATOM 3363 C C . THR A 1 441 ? 4.566 -16.375 6.656 1 89.06 441 THR A C 1
ATOM 3365 O O . THR A 1 441 ? 5.012 -17.5 6.895 1 89.06 441 THR A O 1
ATOM 3368 N N . LEU A 1 442 ? 4.695 -15.383 7.402 1 85.75 442 LEU A N 1
ATOM 3369 C CA . LEU A 1 442 ? 5.637 -15.477 8.516 1 85.75 442 LEU A CA 1
ATOM 3370 C C . LEU A 1 442 ? 4.895 -15.609 9.836 1 85.75 442 LEU A C 1
ATOM 3372 O O . LEU A 1 442 ? 5.523 -15.688 10.898 1 85.75 442 LEU A O 1
ATOM 3376 N N . THR A 1 443 ? 3.582 -15.609 9.766 1 88.19 443 THR A N 1
ATOM 3377 C CA . THR A 1 443 ? 2.754 -15.719 10.961 1 88.19 443 THR A CA 1
ATOM 3378 C C . THR A 1 443 ? 1.56 -16.641 10.711 1 88.19 443 THR A C 1
ATOM 3380 O O . THR A 1 443 ? 0.953 -16.594 9.641 1 88.19 443 THR A O 1
ATOM 3383 N N . TYR A 1 444 ? 1.332 -17.469 11.703 1 88.06 444 TYR A N 1
ATOM 3384 C CA . TYR A 1 444 ? 0.108 -18.266 11.648 1 88.06 444 TYR A CA 1
ATOM 3385 C C . TYR A 1 444 ? -1.119 -17.391 11.859 1 88.06 444 TYR A C 1
ATOM 3387 O O . TYR A 1 444 ? -1.008 -16.266 12.359 1 88.06 444 TYR A O 1
ATOM 3395 N N . SER A 1 445 ? -2.275 -17.859 11.57 1 84.31 445 SER A N 1
ATOM 3396 C CA . SER A 1 445 ? -3.506 -17.094 11.672 1 84.31 445 SER A CA 1
ATOM 3397 C C . SER A 1 445 ? -3.83 -16.75 13.117 1 84.31 445 SER A C 1
ATOM 3399 O O . SER A 1 445 ? -4.559 -15.789 13.391 1 84.31 445 SER A O 1
ATOM 3401 N N . ASN A 1 446 ? -3.234 -17.469 14.023 1 83.25 446 ASN A N 1
ATOM 3402 C CA . ASN A 1 446 ? -3.473 -17.188 15.43 1 83.25 446 ASN A CA 1
ATOM 3403 C C . ASN A 1 446 ? -2.51 -16.125 15.961 1 83.25 446 ASN A C 1
ATOM 3405 O O . ASN A 1 446 ? -2.537 -15.797 17.156 1 83.25 446 ASN A O 1
ATOM 3409 N N . GLY A 1 447 ? -1.617 -15.703 15.094 1 83.75 447 GLY A N 1
ATOM 3410 C CA . GLY A 1 447 ? -0.733 -14.609 15.469 1 83.75 447 GLY A CA 1
ATOM 3411 C C . GLY A 1 447 ? 0.661 -15.07 15.844 1 83.75 447 GLY A C 1
ATOM 3412 O O . GLY A 1 447 ? 1.58 -14.258 15.969 1 83.75 447 GLY A O 1
ATOM 3413 N N . THR A 1 448 ? 0.864 -16.328 15.969 1 89.56 448 THR A N 1
ATOM 3414 C CA . THR A 1 448 ? 2.17 -16.844 16.359 1 89.56 448 THR A CA 1
ATOM 3415 C C . THR A 1 448 ? 3.146 -16.797 15.195 1 89.56 448 THR A C 1
ATOM 3417 O O . THR A 1 448 ? 2.787 -17.156 14.062 1 89.56 448 THR A O 1
ATOM 3420 N N . ASP A 1 449 ? 4.352 -16.375 15.5 1 89.38 449 ASP A N 1
ATOM 3421 C CA . ASP A 1 449 ? 5.391 -16.328 14.469 1 89.38 449 ASP A CA 1
ATOM 3422 C C . ASP A 1 449 ? 5.805 -17.75 14.062 1 89.38 449 ASP A C 1
ATOM 3424 O O . ASP A 1 449 ? 5.859 -18.656 14.906 1 89.38 449 ASP A O 1
ATOM 3428 N N . ILE A 1 450 ? 6.156 -17.875 12.844 1 88.19 450 ILE A N 1
ATOM 3429 C CA . ILE A 1 450 ? 6.66 -19.172 12.367 1 88.19 450 ILE A CA 1
ATOM 3430 C C . ILE A 1 450 ? 8.164 -19.266 12.625 1 88.19 450 ILE A C 1
ATOM 3432 O O . ILE A 1 450 ? 8.891 -18.281 12.453 1 88.19 450 ILE A O 1
ATOM 3436 N N . ASP A 1 451 ? 8.578 -20.375 13.094 1 88.44 451 ASP A N 1
ATOM 3437 C CA . ASP A 1 451 ? 10.008 -20.656 13.219 1 88.44 451 ASP A CA 1
ATOM 3438 C C . ASP A 1 451 ? 10.625 -20.953 11.859 1 88.44 451 ASP A C 1
ATOM 3440 O O . ASP A 1 451 ? 10.211 -21.891 11.172 1 88.44 451 ASP A O 1
ATOM 3444 N N . LEU A 1 452 ? 11.602 -20.25 11.469 1 88.5 452 LEU A N 1
ATOM 3445 C CA . LEU A 1 452 ? 12.172 -20.359 10.133 1 88.5 452 LEU A CA 1
ATOM 3446 C C . LEU A 1 452 ? 12.828 -21.719 9.938 1 88.5 452 LEU A C 1
ATOM 3448 O O . LEU A 1 452 ? 12.82 -22.281 8.836 1 88.5 452 LEU A O 1
ATOM 3452 N N . ALA A 1 453 ? 13.406 -22.266 10.953 1 87.56 453 ALA A N 1
ATOM 3453 C CA . ALA A 1 453 ? 13.992 -23.609 10.867 1 87.56 453 ALA A CA 1
ATOM 3454 C C . ALA A 1 453 ? 12.914 -24.656 10.625 1 87.56 453 ALA A C 1
ATOM 3456 O O . ALA A 1 453 ? 13.117 -25.594 9.836 1 87.56 453 ALA A O 1
ATOM 3457 N N . ASP A 1 454 ? 11.812 -24.453 11.281 1 87.25 454 ASP A N 1
ATOM 3458 C CA . ASP A 1 454 ? 10.703 -25.375 11.094 1 87.25 454 ASP A CA 1
ATOM 3459 C C . ASP A 1 454 ? 10.125 -25.266 9.68 1 87.25 454 ASP A C 1
ATOM 3461 O O . ASP A 1 454 ? 9.75 -26.266 9.078 1 87.25 454 ASP A O 1
ATOM 3465 N N . LEU A 1 455 ? 10.062 -24.094 9.289 1 88.06 455 LEU A N 1
ATOM 3466 C CA . LEU A 1 455 ? 9.57 -23.891 7.934 1 88.06 455 LEU A CA 1
ATOM 3467 C C . LEU A 1 455 ? 10.484 -24.562 6.914 1 88.06 455 LEU A C 1
ATOM 3469 O O . LEU A 1 455 ? 10 -25.156 5.945 1 88.06 455 LEU A O 1
ATOM 3473 N N . TRP A 1 456 ? 11.727 -24.5 7.125 1 88.19 456 TRP A N 1
ATOM 3474 C CA . TRP A 1 456 ? 12.703 -25.141 6.246 1 88.19 456 TRP A CA 1
ATOM 3475 C C . TRP A 1 456 ? 12.57 -26.672 6.312 1 88.19 456 TRP A C 1
ATOM 3477 O O . TRP A 1 456 ? 12.625 -27.344 5.281 1 88.19 456 TRP A O 1
ATOM 3487 N N . ARG A 1 457 ? 12.359 -27.172 7.465 1 87.69 457 ARG A N 1
ATOM 3488 C CA . ARG A 1 457 ? 12.188 -28.625 7.633 1 87.69 457 ARG A CA 1
ATOM 3489 C C . ARG A 1 457 ? 10.914 -29.094 6.938 1 87.69 457 ARG A C 1
ATOM 3491 O O . ARG A 1 457 ? 10.898 -30.188 6.344 1 87.69 457 ARG A O 1
ATOM 3498 N N . LEU A 1 458 ? 9.945 -28.297 7.027 1 86.75 458 LEU A N 1
ATOM 3499 C CA . LEU A 1 458 ? 8.711 -28.609 6.328 1 86.75 458 LEU A CA 1
ATOM 3500 C C . LEU A 1 458 ? 8.922 -28.625 4.82 1 86.75 458 LEU A C 1
ATOM 3502 O O . LEU A 1 458 ? 8.516 -29.562 4.137 1 86.75 458 LEU A O 1
ATOM 3506 N N . PHE A 1 459 ? 9.602 -27.688 4.395 1 87.5 459 PHE A N 1
ATOM 3507 C CA . PHE A 1 459 ? 9.844 -27.547 2.963 1 87.5 459 PHE A CA 1
ATOM 3508 C C . PHE A 1 459 ? 10.641 -28.734 2.43 1 87.5 459 PHE A C 1
ATOM 3510 O O . PHE A 1 459 ? 10.414 -29.188 1.307 1 87.5 459 PHE A O 1
ATOM 3517 N N . LEU A 1 460 ? 11.516 -29.312 3.24 1 84.38 460 LEU A N 1
ATOM 3518 C CA . LEU A 1 460 ? 12.398 -30.391 2.816 1 84.38 460 LEU A CA 1
ATOM 3519 C C . LEU A 1 460 ? 11.797 -31.75 3.162 1 84.38 460 LEU A C 1
ATOM 3521 O O . LEU A 1 460 ? 12.492 -32.75 3.115 1 84.38 460 LEU A O 1
ATOM 3525 N N . SER A 1 461 ? 10.547 -31.75 3.584 1 80.38 461 SER A N 1
ATOM 3526 C CA . SER A 1 461 ? 9.867 -32.969 3.965 1 80.38 461 SER A CA 1
ATOM 3527 C C . SER A 1 461 ? 10.594 -33.688 5.113 1 80.38 461 SER A C 1
ATOM 3529 O O . SER A 1 461 ? 10.742 -34.906 5.109 1 80.38 461 SER A O 1
ATOM 3531 N N . SER A 1 462 ? 11.164 -32.906 5.961 1 77.44 462 SER A N 1
ATOM 3532 C CA . SER A 1 462 ? 11.945 -33.438 7.078 1 77.44 462 SER A CA 1
ATOM 3533 C C . SER A 1 462 ? 11.305 -33.094 8.414 1 77.44 462 SER A C 1
ATOM 3535 O O . SER A 1 462 ? 12 -32.75 9.383 1 77.44 462 SER A O 1
ATOM 3537 N N . TYR A 1 463 ? 10.094 -32.938 8.383 1 81.19 463 TYR A N 1
ATOM 3538 C CA . TYR A 1 463 ? 9.289 -32.656 9.57 1 81.19 463 TYR A CA 1
ATOM 3539 C C . TYR A 1 463 ? 8.18 -33.688 9.727 1 81.19 463 TYR A C 1
ATOM 3541 O O . TYR A 1 463 ? 8.016 -34.562 8.867 1 81.19 463 TYR A O 1
ATOM 3549 N N . ASP A 1 464 ? 7.562 -33.656 10.914 1 82.62 464 ASP A N 1
ATOM 3550 C CA . ASP A 1 464 ? 6.406 -34.531 11.117 1 82.62 464 ASP A CA 1
ATOM 3551 C C . ASP A 1 464 ? 5.383 -34.344 10 1 82.62 464 ASP A C 1
ATOM 3553 O O . ASP A 1 464 ? 4.902 -33.25 9.766 1 82.62 464 ASP A O 1
ATOM 3557 N N . PRO A 1 465 ? 5.113 -35.469 9.273 1 83.81 465 PRO A N 1
ATOM 3558 C CA . PRO A 1 465 ? 4.234 -35.375 8.102 1 83.81 465 PRO A CA 1
ATOM 3559 C C . PRO A 1 465 ? 2.834 -34.875 8.461 1 83.81 465 PRO A C 1
ATOM 3561 O O . PRO A 1 465 ? 2.051 -34.531 7.578 1 83.81 465 PRO A O 1
ATOM 3564 N N . THR A 1 466 ? 2.488 -34.844 9.727 1 84.25 466 THR A N 1
ATOM 3565 C CA . THR A 1 466 ? 1.179 -34.375 10.148 1 84.25 466 THR A CA 1
ATOM 3566 C C . THR A 1 466 ? 1.195 -32.844 10.352 1 84.25 466 THR A C 1
ATOM 3568 O O . THR A 1 466 ? 0.143 -32.25 10.523 1 84.25 466 THR A O 1
ATOM 3571 N N . GLN A 1 467 ? 2.354 -32.312 10.297 1 85.69 467 GLN A N 1
ATOM 3572 C CA . GLN A 1 467 ? 2.473 -30.891 10.516 1 85.69 467 GLN A CA 1
ATOM 3573 C C . GLN A 1 467 ? 2.328 -30.125 9.211 1 85.69 467 GLN A C 1
ATOM 3575 O O . GLN A 1 467 ? 2.602 -30.656 8.133 1 85.69 467 GLN A O 1
ATOM 3580 N N . SER A 1 468 ? 1.811 -28.859 9.367 1 90.44 468 SER A N 1
ATOM 3581 C CA . SER A 1 468 ? 1.611 -28 8.203 1 90.44 468 SER A CA 1
ATOM 3582 C C . SER A 1 468 ? 2.133 -26.594 8.461 1 90.44 468 SER A C 1
ATOM 3584 O O . SER A 1 468 ? 2.287 -26.188 9.609 1 90.44 468 SER A O 1
ATOM 3586 N N . GLY A 1 469 ? 2.461 -25.969 7.395 1 91 469 GLY A N 1
ATOM 3587 C CA . GLY A 1 469 ? 2.811 -24.562 7.465 1 91 469 GLY A CA 1
ATOM 3588 C C . GLY A 1 469 ? 1.601 -23.656 7.512 1 91 469 GLY A C 1
ATOM 3589 O O . GLY A 1 469 ? 0.486 -24.109 7.785 1 91 469 GLY A O 1
ATOM 3590 N N . PRO A 1 470 ? 1.854 -22.375 7.27 1 89.12 470 PRO A N 1
ATOM 3591 C CA . PRO A 1 470 ? 0.757 -21.406 7.344 1 89.12 470 PRO A CA 1
ATOM 3592 C C . PRO A 1 470 ? -0.306 -21.641 6.27 1 89.12 470 PRO A C 1
ATOM 3594 O O . PRO A 1 470 ? 0.021 -22.031 5.145 1 89.12 470 PRO A O 1
ATOM 3597 N N . ASP A 1 471 ? -1.57 -21.281 6.637 1 90.31 471 ASP A N 1
ATOM 3598 C CA . ASP A 1 471 ? -2.674 -21.453 5.703 1 90.31 471 ASP A CA 1
ATOM 3599 C C . ASP A 1 471 ? -3.15 -20.109 5.148 1 90.31 471 ASP A C 1
ATOM 3601 O O . ASP A 1 471 ? -4.047 -20.078 4.301 1 90.31 471 ASP A O 1
ATOM 3605 N N . VAL A 1 472 ? -2.629 -19 5.668 1 94.62 472 VAL A N 1
ATOM 3606 C CA . VAL A 1 472 ? -2.936 -17.656 5.184 1 94.62 472 VAL A CA 1
ATOM 3607 C C . VAL A 1 472 ? -1.654 -16.828 5.105 1 94.62 472 VAL A C 1
ATOM 3609 O O . VAL A 1 472 ? -0.66 -17.156 5.758 1 94.62 472 VAL A O 1
ATOM 3612 N N . ALA A 1 473 ? -1.604 -15.867 4.254 1 94.69 473 ALA A N 1
ATOM 3613 C CA . ALA A 1 473 ? -0.558 -14.852 4.168 1 94.69 473 ALA A CA 1
ATOM 3614 C C . ALA A 1 473 ? -1.03 -13.531 4.762 1 94.69 473 ALA A C 1
ATOM 3616 O O . ALA A 1 473 ? -1.662 -12.727 4.074 1 94.69 473 ALA A O 1
ATOM 3617 N N . LEU A 1 474 ? -0.611 -13.172 5.953 1 94.5 474 LEU A N 1
ATOM 3618 C CA . LEU A 1 474 ? -1.173 -12.047 6.695 1 94.5 474 LEU A CA 1
ATOM 3619 C C . LEU A 1 474 ? -0.427 -10.758 6.375 1 94.5 474 LEU A C 1
ATOM 3621 O O . LEU A 1 474 ? -0.817 -9.68 6.828 1 94.5 474 LEU A O 1
ATOM 3625 N N . ASN A 1 475 ? 0.636 -10.734 5.594 1 91.19 475 ASN A N 1
ATOM 3626 C CA . ASN A 1 475 ? 1.484 -9.57 5.355 1 91.19 475 ASN A CA 1
ATOM 3627 C C . ASN A 1 475 ? 1.37 -9.086 3.916 1 91.19 475 ASN A C 1
ATOM 3629 O O . ASN A 1 475 ? 2.379 -8.938 3.223 1 91.19 475 ASN A O 1
ATOM 3633 N N . GLY A 1 476 ? 0.081 -8.898 3.463 1 94.44 476 GLY A N 1
ATOM 3634 C CA . GLY A 1 476 ? -0.111 -8.336 2.135 1 94.44 476 GLY A CA 1
ATOM 3635 C C . GLY A 1 476 ? -0.798 -9.289 1.177 1 94.44 476 GLY A C 1
ATOM 3636 O O . GLY A 1 476 ? -0.945 -10.477 1.473 1 94.44 476 GLY A O 1
ATOM 3637 N N . THR A 1 477 ? -1.142 -8.797 -0.02 1 97.5 477 THR A N 1
ATOM 3638 C CA . THR A 1 477 ? -1.923 -9.547 -1 1 97.5 477 THR A CA 1
ATOM 3639 C C . THR A 1 477 ? -1.144 -10.758 -1.504 1 97.5 477 THR A C 1
ATOM 3641 O O . THR A 1 477 ? 0.074 -10.688 -1.685 1 97.5 477 THR A O 1
ATOM 3644 N N . TYR A 1 478 ? -1.822 -11.828 -1.635 1 97.56 478 TYR A N 1
ATOM 3645 C CA . TYR A 1 478 ? -1.256 -13.086 -2.109 1 97.56 478 TYR A CA 1
ATOM 3646 C C . TYR A 1 478 ? -1.352 -13.188 -3.627 1 97.56 478 TYR A C 1
ATOM 3648 O O . TYR A 1 478 ? -2.441 -13.359 -4.176 1 97.56 478 TYR A O 1
ATOM 3656 N N . ILE A 1 479 ? -0.191 -13.094 -4.34 1 97.38 479 ILE A N 1
ATOM 3657 C CA . ILE A 1 479 ? -0.281 -12.906 -5.781 1 97.38 479 ILE A CA 1
ATOM 3658 C C . ILE A 1 479 ? 0.112 -14.195 -6.496 1 97.38 479 ILE A C 1
ATOM 3660 O O . ILE A 1 479 ? -0.177 -14.367 -7.684 1 97.38 479 ILE A O 1
ATOM 3664 N N . VAL A 1 480 ? 0.904 -14.977 -5.734 1 95.62 480 VAL A N 1
ATOM 3665 C CA . VAL A 1 480 ? 1.355 -16.266 -6.266 1 95.62 480 VAL A CA 1
ATOM 3666 C C . VAL A 1 480 ? 1.457 -17.281 -5.137 1 95.62 480 VAL A C 1
ATOM 3668 O O . VAL A 1 480 ? 1.438 -16.922 -3.959 1 95.62 480 VAL A O 1
ATOM 3671 N N . GLY A 1 481 ? 1.469 -18.578 -5.309 1 95.56 481 GLY A N 1
ATOM 3672 C CA . GLY A 1 481 ? 1.718 -19.609 -4.32 1 95.56 481 GLY A CA 1
ATOM 3673 C C . GLY A 1 481 ? 3.164 -19.672 -3.869 1 95.56 481 GLY A C 1
ATOM 3674 O O . GLY A 1 481 ? 3.982 -18.844 -4.277 1 95.56 481 GLY A O 1
ATOM 3675 N N . SER A 1 482 ? 3.496 -20.547 -2.922 1 95.62 482 SER A N 1
ATOM 3676 C CA . SER A 1 482 ? 4.832 -20.609 -2.342 1 95.62 482 SER A CA 1
ATOM 3677 C C . SER A 1 482 ? 5.539 -21.906 -2.695 1 95.62 482 SER A C 1
ATOM 3679 O O . SER A 1 482 ? 4.887 -22.906 -3.02 1 95.62 482 SER A O 1
ATOM 3681 N N . GLY A 1 483 ? 6.848 -21.859 -2.656 1 95.31 483 GLY A N 1
ATOM 3682 C CA . GLY A 1 483 ? 7.68 -22.984 -3.055 1 95.31 483 GLY A CA 1
ATOM 3683 C C . GLY A 1 483 ? 8.414 -22.75 -4.359 1 95.31 483 GLY A C 1
ATOM 3684 O O . GLY A 1 483 ? 8.547 -21.609 -4.809 1 95.31 483 GLY A O 1
ATOM 3685 N N . SER A 1 484 ? 8.836 -23.781 -4.945 1 95.12 484 SER A N 1
ATOM 3686 C CA . SER A 1 484 ? 9.648 -23.672 -6.156 1 95.12 484 SER A CA 1
ATOM 3687 C C . SER A 1 484 ? 8.82 -23.172 -7.332 1 95.12 484 SER A C 1
ATOM 3689 O O . SER A 1 484 ? 9.367 -22.719 -8.344 1 95.12 484 SER A O 1
ATOM 3691 N N . GLY A 1 485 ? 7.477 -23.234 -7.211 1 96.44 485 GLY A N 1
ATOM 3692 C CA . GLY A 1 485 ? 6.605 -22.75 -8.281 1 96.44 485 GLY A CA 1
ATOM 3693 C C . GLY A 1 485 ? 6.375 -21.266 -8.242 1 96.44 485 GLY A C 1
ATOM 3694 O O . GLY A 1 485 ? 5.762 -20.703 -9.148 1 96.44 485 GLY A O 1
ATOM 3695 N N . SER A 1 486 ? 6.906 -20.594 -7.184 1 96.44 486 SER A N 1
ATOM 3696 C CA . SER A 1 486 ? 6.711 -19.156 -7.051 1 96.44 486 SER A CA 1
ATOM 3697 C C . SER A 1 486 ? 7.5 -18.391 -8.109 1 96.44 486 SER A C 1
ATOM 3699 O O . SER A 1 486 ? 8.211 -19 -8.914 1 96.44 486 SER A O 1
ATOM 3701 N N . ASN A 1 487 ? 7.258 -17.047 -8.242 1 96.62 487 ASN A N 1
ATOM 3702 C CA . ASN A 1 487 ? 7.992 -16.203 -9.172 1 96.62 487 ASN A CA 1
ATOM 3703 C C . ASN A 1 487 ? 8.234 -14.812 -8.586 1 96.62 487 ASN A C 1
ATOM 3705 O O . ASN A 1 487 ? 7.918 -14.562 -7.418 1 96.62 487 ASN A O 1
ATOM 3709 N N . THR A 1 488 ? 8.922 -13.977 -9.312 1 96.81 488 THR A N 1
ATOM 3710 C CA . THR A 1 488 ? 9.375 -12.68 -8.797 1 96.81 488 THR A CA 1
ATOM 3711 C C . THR A 1 488 ? 8.672 -11.539 -9.523 1 96.81 488 THR A C 1
ATOM 3713 O O . THR A 1 488 ? 8.727 -11.445 -10.75 1 96.81 488 THR A O 1
ATOM 3716 N N . PRO A 1 489 ? 8.062 -10.672 -8.773 1 97.69 489 PRO A N 1
ATOM 3717 C CA . PRO A 1 489 ? 7.367 -9.547 -9.414 1 97.69 489 PRO A CA 1
ATOM 3718 C C . PRO A 1 489 ? 8.289 -8.359 -9.664 1 97.69 489 PRO A C 1
ATOM 3720 O O . PRO A 1 489 ? 9.234 -8.133 -8.906 1 97.69 489 PRO A O 1
ATOM 3723 N N . SER A 1 490 ? 8 -7.582 -10.758 1 97.75 490 SER A N 1
ATOM 3724 C CA . SER A 1 490 ? 8.648 -6.301 -11.016 1 97.75 490 SER A CA 1
ATOM 3725 C C . SER A 1 490 ? 8.07 -5.203 -10.125 1 97.75 490 SER A C 1
ATOM 3727 O O . SER A 1 490 ? 8.734 -4.203 -9.852 1 97.75 490 SER A O 1
ATOM 3729 N N . TYR A 1 491 ? 6.887 -5.293 -9.867 1 97.75 491 TYR A N 1
ATOM 3730 C CA . TYR A 1 491 ? 6.035 -4.5 -8.984 1 97.75 491 TYR A CA 1
ATOM 3731 C C . TYR A 1 491 ? 4.82 -5.305 -8.539 1 97.75 491 TYR A C 1
ATOM 3733 O O . TYR A 1 491 ? 4.574 -6.402 -9.039 1 97.75 491 TYR A O 1
ATOM 3741 N N . ILE A 1 492 ? 4.145 -4.824 -7.512 1 98.25 492 ILE A N 1
ATOM 3742 C CA . ILE A 1 492 ? 2.846 -5.391 -7.156 1 98.25 492 ILE A CA 1
ATOM 3743 C C . ILE A 1 492 ? 1.8 -4.277 -7.102 1 98.25 492 ILE A C 1
ATOM 3745 O O . ILE A 1 492 ? 1.933 -3.33 -6.324 1 98.25 492 ILE A O 1
ATOM 3749 N N . ASP A 1 493 ? 0.895 -4.273 -8.008 1 98.5 493 ASP A N 1
ATOM 3750 C CA . ASP A 1 493 ? -0.314 -3.463 -7.906 1 98.5 493 ASP A CA 1
ATOM 3751 C C . ASP A 1 493 ? -1.355 -4.141 -7.02 1 98.5 493 ASP A C 1
ATOM 3753 O O . ASP A 1 493 ? -2.125 -4.98 -7.484 1 98.5 493 ASP A O 1
ATOM 3757 N N . ALA A 1 494 ? -1.392 -3.785 -5.742 1 98.5 494 ALA A N 1
ATOM 3758 C CA . ALA A 1 494 ? -2.246 -4.441 -4.754 1 98.5 494 ALA A CA 1
ATOM 3759 C C . ALA A 1 494 ? -3.674 -3.906 -4.824 1 98.5 494 ALA A C 1
ATOM 3761 O O . ALA A 1 494 ? -3.922 -2.861 -5.43 1 98.5 494 ALA A O 1
ATOM 3762 N N . PRO A 1 495 ? -4.641 -4.582 -4.203 1 98.75 495 PRO A N 1
ATOM 3763 C CA . PRO A 1 495 ? -6.039 -4.141 -4.227 1 98.75 495 PRO A CA 1
ATOM 3764 C C . PRO A 1 495 ? -6.215 -2.717 -3.705 1 98.75 495 PRO A C 1
ATOM 3766 O O . PRO A 1 495 ? -6.863 -1.894 -4.355 1 98.75 495 PRO A O 1
ATOM 3769 N N . TYR A 1 496 ? -5.609 -2.361 -2.613 1 98.69 496 TYR A N 1
ATOM 3770 C CA . TYR A 1 496 ? -5.766 -1.005 -2.098 1 98.69 496 TYR A CA 1
ATOM 3771 C C . TYR A 1 496 ? -5.285 0.024 -3.115 1 98.69 496 TYR A C 1
ATOM 3773 O O . TYR A 1 496 ? -5.949 1.042 -3.336 1 98.69 496 TYR A O 1
ATOM 3781 N N . ASP A 1 497 ? -4.094 -0.175 -3.693 1 98.12 497 ASP A N 1
ATOM 3782 C CA . ASP A 1 497 ? -3.535 0.754 -4.672 1 98.12 497 ASP A CA 1
ATOM 3783 C C . ASP A 1 497 ? -4.535 1.037 -5.793 1 98.12 497 ASP A C 1
ATOM 3785 O O . ASP A 1 497 ? -4.719 2.189 -6.188 1 98.12 497 ASP A O 1
ATOM 3789 N N . ALA A 1 498 ? -5.051 -0.025 -6.25 1 98.56 498 ALA A N 1
ATOM 3790 C CA . ALA A 1 498 ? -5.969 0.1 -7.383 1 98.56 498 ALA A CA 1
ATOM 3791 C C . ALA A 1 498 ? -7.254 0.807 -6.969 1 98.56 498 ALA A C 1
ATOM 3793 O O . ALA A 1 498 ? -7.785 1.631 -7.715 1 98.56 498 ALA A O 1
ATOM 3794 N N . PHE A 1 499 ? -7.844 0.509 -5.785 1 98.75 499 PHE A N 1
ATOM 3795 C CA . PHE A 1 499 ? -9.039 1.181 -5.285 1 98.75 499 PHE A CA 1
ATOM 3796 C C . PHE A 1 499 ? -8.773 2.662 -5.047 1 98.75 499 PHE A C 1
ATOM 3798 O O . PHE A 1 499 ? -9.625 3.506 -5.32 1 98.75 499 PHE A O 1
ATOM 3805 N N . MET A 1 500 ? -7.602 2.945 -4.461 1 98.31 500 MET A N 1
ATOM 3806 C CA . MET A 1 500 ? -7.223 4.336 -4.227 1 98.31 500 MET A CA 1
ATOM 3807 C C . MET A 1 500 ? -7.176 5.113 -5.539 1 98.31 500 MET A C 1
ATOM 3809 O O . MET A 1 500 ? -7.695 6.227 -5.621 1 98.31 500 MET A O 1
ATOM 3813 N N . ARG A 1 501 ? -6.578 4.562 -6.625 1 97.75 501 ARG A N 1
ATOM 3814 C CA . ARG A 1 501 ? -6.531 5.211 -7.93 1 97.75 501 ARG A CA 1
ATOM 3815 C C . ARG A 1 501 ? -7.938 5.418 -8.492 1 97.75 501 ARG A C 1
ATOM 3817 O O . ARG A 1 501 ? -8.242 6.477 -9.039 1 97.75 501 ARG A O 1
ATOM 3824 N N . GLN A 1 502 ? -8.75 4.34 -8.336 1 98.06 502 GLN A N 1
ATOM 3825 C CA . GLN A 1 502 ? -10.125 4.441 -8.812 1 98.06 502 GLN A CA 1
ATOM 3826 C C . GLN A 1 502 ? -10.898 5.508 -8.039 1 98.06 502 GLN A C 1
ATOM 3828 O O . GLN A 1 502 ? -11.68 6.262 -8.633 1 98.06 502 GLN A O 1
ATOM 3833 N N . ALA A 1 503 ? -10.711 5.57 -6.746 1 97.81 503 ALA A N 1
ATOM 3834 C CA . ALA A 1 503 ? -11.375 6.559 -5.898 1 97.81 503 ALA A CA 1
ATOM 3835 C C . ALA A 1 503 ? -10.992 7.98 -6.309 1 97.81 503 ALA A C 1
ATOM 3837 O O . ALA A 1 503 ? -11.836 8.883 -6.305 1 97.81 503 ALA A O 1
ATOM 3838 N N . LYS A 1 504 ? -9.758 8.227 -6.566 1 96.38 504 LYS A N 1
ATOM 3839 C CA . LYS A 1 504 ? -9.305 9.523 -7.047 1 96.38 504 LYS A CA 1
ATOM 3840 C C . LYS A 1 504 ? -10.016 9.914 -8.344 1 96.38 504 LYS A C 1
ATOM 3842 O O . LYS A 1 504 ? -10.297 11.086 -8.578 1 96.38 504 LYS A O 1
ATOM 3847 N N . LEU A 1 505 ? -10.25 8.906 -9.164 1 95.44 505 LEU A N 1
ATOM 3848 C CA . LEU A 1 505 ? -10.844 9.141 -10.477 1 95.44 505 LEU A CA 1
ATOM 3849 C C . LEU A 1 505 ? -12.336 9.43 -10.352 1 95.44 505 LEU A C 1
ATOM 3851 O O . LEU A 1 505 ? -12.867 10.281 -11.07 1 95.44 505 LEU A O 1
ATOM 3855 N N . ASP A 1 506 ? -13.047 8.719 -9.453 1 96.88 506 ASP A N 1
ATOM 3856 C CA . ASP A 1 506 ? -14.5 8.812 -9.492 1 96.88 506 ASP A CA 1
ATOM 3857 C C . ASP A 1 506 ? -15.039 9.531 -8.258 1 96.88 506 ASP A C 1
ATOM 3859 O O . ASP A 1 506 ? -16.25 9.75 -8.133 1 96.88 506 ASP A O 1
ATOM 3863 N N . GLY A 1 507 ? -14.234 9.93 -7.355 1 97.12 507 GLY A N 1
ATOM 3864 C CA . GLY A 1 507 ? -14.633 10.742 -6.219 1 97.12 507 GLY A CA 1
ATOM 3865 C C . GLY A 1 507 ? -15.141 9.93 -5.043 1 97.12 507 GLY A C 1
ATOM 3866 O O . GLY A 1 507 ? -15.781 10.461 -4.137 1 97.12 507 GLY A O 1
ATOM 3867 N N . THR A 1 508 ? -14.867 8.609 -5.039 1 98.5 508 THR A N 1
ATOM 3868 C CA . THR A 1 508 ? -15.258 7.762 -3.924 1 98.5 508 THR A CA 1
ATOM 3869 C C . THR A 1 508 ? -14.461 8.094 -2.672 1 98.5 508 THR A C 1
ATOM 3871 O O . THR A 1 508 ? -13.242 8.281 -2.74 1 98.5 508 THR A O 1
ATOM 3874 N N . TRP A 1 509 ? -15.117 8.266 -1.493 1 98.56 509 TRP A N 1
ATOM 3875 C CA . TRP A 1 509 ? -14.438 8.391 -0.21 1 98.56 509 TRP A CA 1
ATOM 3876 C C . TRP A 1 509 ? -14.133 7.023 0.382 1 98.56 509 TRP A C 1
ATOM 3878 O O . TRP A 1 509 ? -15.016 6.164 0.466 1 98.56 509 TRP A O 1
ATOM 3888 N N . LEU A 1 510 ? -12.906 6.785 0.805 1 98.75 510 LEU A N 1
ATOM 3889 C CA . LEU A 1 510 ? -12.5 5.465 1.272 1 98.75 510 LEU A CA 1
ATOM 3890 C C . LEU A 1 510 ? -12.25 5.473 2.777 1 98.75 510 LEU A C 1
ATOM 3892 O O . LEU A 1 510 ? -11.602 6.387 3.295 1 98.75 510 LEU A O 1
ATOM 3896 N N . SER A 1 511 ? -12.727 4.547 3.521 1 98.5 511 SER A N 1
ATOM 3897 C CA . SER A 1 511 ? -12.297 4.137 4.855 1 98.5 511 SER A CA 1
ATOM 3898 C C . SER A 1 511 ? -11.75 2.715 4.848 1 98.5 511 SER A C 1
ATOM 3900 O O . SER A 1 511 ? -12.133 1.901 4 1 98.5 511 SER A O 1
ATOM 3902 N N . TRP A 1 512 ? -10.797 2.457 5.734 1 98.62 512 TRP A N 1
ATOM 3903 C CA . TRP A 1 512 ? -10.258 1.103 5.676 1 98.62 512 TRP A CA 1
ATOM 3904 C C . TRP A 1 512 ? -9.664 0.69 7.02 1 98.62 512 TRP A C 1
ATOM 3906 O O . TRP A 1 512 ? -9.453 1.533 7.895 1 98.62 512 TRP A O 1
ATOM 3916 N N . ASN A 1 513 ? -9.492 -0.543 7.227 1 98.31 513 ASN A N 1
ATOM 3917 C CA . ASN A 1 513 ? -8.797 -1.233 8.305 1 98.31 513 ASN A CA 1
ATOM 3918 C C . ASN A 1 513 ? -8.219 -2.568 7.844 1 98.31 513 ASN A C 1
ATOM 3920 O O . ASN A 1 513 ? -8.969 -3.496 7.531 1 98.31 513 ASN A O 1
ATOM 3924 N N . PHE A 1 514 ? -6.938 -2.717 7.836 1 97.62 514 PHE A N 1
ATOM 3925 C CA . PHE A 1 514 ? -6.309 -3.879 7.219 1 97.62 514 PHE A CA 1
ATOM 3926 C C . PHE A 1 514 ? -5.684 -4.781 8.273 1 97.62 514 PHE A C 1
ATOM 3928 O O . PHE A 1 514 ? -5.098 -5.812 7.945 1 97.62 514 PHE A O 1
ATOM 3935 N N . ILE A 1 515 ? -5.855 -4.461 9.523 1 94.12 515 ILE A N 1
ATOM 3936 C CA . ILE A 1 515 ? -5.082 -5.199 10.516 1 94.12 515 ILE A CA 1
ATOM 3937 C C . ILE A 1 515 ? -6.016 -5.785 11.57 1 94.12 515 ILE A C 1
ATOM 3939 O O . ILE A 1 515 ? -5.723 -6.824 12.164 1 94.12 515 ILE A O 1
ATOM 3943 N N . ASP A 1 516 ? -7.191 -5.156 11.875 1 95.94 516 ASP A N 1
ATOM 3944 C CA . ASP A 1 516 ? -8.062 -5.637 12.945 1 95.94 516 ASP A CA 1
ATOM 3945 C C . ASP A 1 516 ? -9.055 -6.672 12.422 1 95.94 516 ASP A C 1
ATOM 3947 O O . ASP A 1 516 ? -9.602 -6.52 11.32 1 95.94 516 ASP A O 1
ATOM 3951 N N . GLN A 1 517 ? -9.297 -7.723 13.188 1 97 517 GLN A N 1
ATOM 3952 C CA . GLN A 1 517 ? -10.258 -8.758 12.82 1 97 517 GLN A CA 1
ATOM 3953 C C . GLN A 1 517 ? -11.695 -8.258 12.969 1 97 517 GLN A C 1
ATOM 3955 O O . GLN A 1 517 ? -12.594 -8.734 12.273 1 97 517 GLN A O 1
ATOM 3960 N N . ASP A 1 518 ? -11.945 -7.348 13.93 1 98.19 518 ASP A N 1
ATOM 3961 C CA . ASP A 1 518 ? -13.258 -6.766 14.18 1 98.19 518 ASP A CA 1
ATOM 3962 C C . ASP A 1 518 ? -13.227 -5.246 14.016 1 98.19 518 ASP A C 1
ATOM 3964 O O . ASP A 1 518 ? -13.375 -4.512 15 1 98.19 518 ASP A O 1
ATOM 3968 N N . PRO A 1 519 ? -13.133 -4.727 12.828 1 98.12 519 PRO A N 1
ATOM 3969 C CA . PRO A 1 519 ? -13.008 -3.285 12.602 1 98.12 519 PRO A CA 1
ATOM 3970 C C . PRO A 1 519 ? -14.328 -2.541 12.789 1 98.12 519 PRO A C 1
ATOM 3972 O O . PRO A 1 519 ? -15.398 -3.131 12.625 1 98.12 519 PRO A O 1
ATOM 3975 N N . LYS A 1 520 ? -14.281 -1.253 13.117 1 97.75 520 LYS A N 1
ATOM 3976 C CA . LYS A 1 520 ? -15.438 -0.37 12.984 1 97.75 520 LYS A CA 1
ATOM 3977 C C . LYS A 1 520 ? -15.711 -0.043 11.523 1 97.75 520 LYS A C 1
ATOM 3979 O O . LYS A 1 520 ? -14.789 0.012 10.703 1 97.75 520 LYS A O 1
ATOM 3984 N N . VAL A 1 521 ? -16.984 0.1 11.195 1 98.25 521 VAL A N 1
ATOM 3985 C CA . VAL A 1 521 ? -17.406 0.327 9.82 1 98.25 521 VAL A CA 1
ATOM 3986 C C . VAL A 1 521 ? -18.219 1.617 9.734 1 98.25 521 VAL A C 1
ATOM 3988 O O . VAL A 1 521 ? -19.031 1.901 10.609 1 98.25 521 VAL A O 1
ATOM 3991 N N . ASN A 1 522 ? -17.891 2.459 8.766 1 98.12 522 ASN A N 1
ATOM 3992 C CA . ASN A 1 522 ? -18.703 3.648 8.531 1 98.12 522 ASN A CA 1
ATOM 3993 C C . ASN A 1 522 ? -20.125 3.287 8.117 1 98.12 522 ASN A C 1
ATOM 3995 O O . ASN A 1 522 ? -20.328 2.59 7.117 1 98.12 522 ASN A O 1
ATOM 3999 N N . GLY A 1 523 ? -21.109 3.797 8.852 1 97.81 523 GLY A N 1
ATOM 4000 C CA . GLY A 1 523 ? -22.5 3.479 8.609 1 97.81 523 GLY A CA 1
ATOM 4001 C C . GLY A 1 523 ? -23.031 4.066 7.309 1 97.81 523 GLY A C 1
ATOM 4002 O O . GLY A 1 523 ? -24.094 3.672 6.828 1 97.81 523 GLY A O 1
ATOM 4003 N N . GLY A 1 524 ? -22.297 4.957 6.668 1 97.5 524 GLY A N 1
ATOM 4004 C CA . GLY A 1 524 ? -22.703 5.586 5.422 1 97.5 524 GLY A CA 1
ATOM 4005 C C . GLY A 1 524 ? -22.141 4.891 4.195 1 97.5 524 GLY A C 1
ATOM 4006 O O . GLY A 1 524 ? -22.422 5.301 3.064 1 97.5 524 GLY A O 1
ATOM 4007 N N . ASN A 1 525 ? -21.406 3.752 4.375 1 98 525 ASN A N 1
ATOM 4008 C CA . ASN A 1 525 ? -20.797 3.068 3.242 1 98 525 ASN A CA 1
ATOM 4009 C C . ASN A 1 525 ? -21.844 2.484 2.299 1 98 525 ASN A C 1
ATOM 4011 O O . ASN A 1 525 ? -22.812 1.886 2.748 1 98 525 ASN A O 1
ATOM 4015 N N . ASP A 1 526 ? -21.594 2.713 0.969 1 98 526 ASP A N 1
ATOM 4016 C CA . ASP A 1 526 ? -22.406 2.047 -0.034 1 98 526 ASP A CA 1
ATOM 4017 C C . ASP A 1 526 ? -22.141 0.545 -0.064 1 98 526 ASP A C 1
ATOM 4019 O O . ASP A 1 526 ? -23.031 -0.252 -0.337 1 98 526 ASP A O 1
ATOM 4023 N N . ALA A 1 527 ? -20.938 0.164 0.178 1 98.5 527 ALA A N 1
ATOM 4024 C CA . ALA A 1 527 ? -20.5 -1.228 0.21 1 98.5 527 ALA A CA 1
ATOM 4025 C C . ALA A 1 527 ? -19.219 -1.378 1.034 1 98.5 527 ALA A C 1
ATOM 4027 O O . ALA A 1 527 ? -18.547 -0.389 1.337 1 98.5 527 ALA A O 1
ATOM 4028 N N . CYS A 1 528 ? -18.969 -2.5 1.522 1 98.81 528 CYS A N 1
ATOM 4029 C CA . CYS A 1 528 ? -17.734 -2.91 2.191 1 98.81 528 CYS A CA 1
ATOM 4030 C C . CYS A 1 528 ? -17.078 -4.066 1.454 1 98.81 528 CYS A C 1
ATOM 4032 O O . CYS A 1 528 ? -17.734 -5.055 1.118 1 98.81 528 CYS A O 1
ATOM 4034 N N . ILE A 1 529 ? -15.859 -3.938 1.121 1 98.94 529 ILE A N 1
ATOM 4035 C CA . ILE A 1 529 ? -15.109 -5.016 0.485 1 98.94 529 ILE A CA 1
ATOM 4036 C C . ILE A 1 529 ? -14.172 -5.664 1.501 1 98.94 529 ILE A C 1
ATOM 4038 O O . ILE A 1 529 ? -13.414 -4.973 2.184 1 98.94 529 ILE A O 1
ATOM 4042 N N . VAL A 1 530 ? -14.18 -6.914 1.677 1 98.94 530 VAL A N 1
ATOM 4043 C CA . VAL A 1 530 ? -13.32 -7.664 2.584 1 98.94 530 VAL A CA 1
ATOM 4044 C C . VAL A 1 530 ? -12.328 -8.5 1.781 1 98.94 530 VAL A C 1
ATOM 4046 O O . VAL A 1 530 ? -12.727 -9.336 0.966 1 98.94 530 VAL A O 1
ATOM 4049 N N . PHE A 1 531 ? -11.062 -8.297 2.041 1 98.88 531 PHE A N 1
ATOM 4050 C CA . PHE A 1 531 ? -9.984 -9 1.349 1 98.88 531 PHE A CA 1
ATOM 4051 C C . PHE A 1 531 ? -9.344 -10.039 2.258 1 98.88 531 PHE A C 1
ATOM 4053 O O . PHE A 1 531 ? -8.703 -9.688 3.254 1 98.88 531 PHE A O 1
ATOM 4060 N N . ILE A 1 532 ? -9.453 -11.289 1.91 1 98.56 532 ILE A N 1
ATOM 4061 C CA . ILE A 1 532 ? -8.789 -12.383 2.615 1 98.56 532 ILE A CA 1
ATOM 4062 C C . ILE A 1 532 ? -8.07 -13.281 1.611 1 98.56 532 ILE A C 1
ATOM 4064 O O . ILE A 1 532 ? -8.172 -13.078 0.399 1 98.56 532 ILE A O 1
ATOM 4068 N N . ASN A 1 533 ? -7.258 -14.219 2.1 1 98.12 533 ASN A N 1
ATOM 4069 C CA . ASN A 1 533 ? -6.598 -15.148 1.195 1 98.12 533 ASN A CA 1
ATOM 4070 C C . ASN A 1 533 ? -6.547 -16.562 1.782 1 98.12 533 ASN A C 1
ATOM 4072 O O . ASN A 1 533 ? -7.043 -16.797 2.885 1 98.12 533 ASN A O 1
ATOM 4076 N N . ASP A 1 534 ? -6.148 -17.484 1.006 1 97.12 534 ASP A N 1
ATOM 4077 C CA . ASP A 1 534 ? -5.848 -18.859 1.351 1 97.12 534 ASP A CA 1
ATOM 4078 C C . ASP A 1 534 ? -4.535 -19.312 0.708 1 97.12 534 ASP A C 1
ATOM 4080 O O . ASP A 1 534 ? -4.484 -19.562 -0.498 1 97.12 534 ASP A O 1
ATOM 4084 N N . ALA A 1 535 ? -3.529 -19.469 1.558 1 96.31 535 ALA A N 1
ATOM 4085 C CA . ALA A 1 535 ? -2.174 -19.688 1.056 1 96.31 535 ALA A CA 1
ATOM 4086 C C . ALA A 1 535 ? -1.87 -21.172 0.928 1 96.31 535 ALA A C 1
ATOM 4088 O O . ALA A 1 535 ? -2.496 -22 1.593 1 96.31 535 ALA A O 1
ATOM 4089 N N . SER A 1 536 ? -0.977 -21.516 0.063 1 96.56 536 SER A N 1
ATOM 4090 C CA . SER A 1 536 ? -0.501 -22.875 -0.148 1 96.56 536 SER A CA 1
ATOM 4091 C C . SER A 1 536 ? 0.958 -22.891 -0.59 1 96.56 536 SER A C 1
ATOM 4093 O O . SER A 1 536 ? 1.452 -21.906 -1.15 1 96.56 536 SER A O 1
ATOM 4095 N N . SER A 1 537 ? 1.666 -24.031 -0.286 1 95.31 537 SER A N 1
ATOM 4096 C CA . SER A 1 537 ? 3.094 -24.078 -0.58 1 95.31 537 SER A CA 1
ATOM 4097 C C . SER A 1 537 ? 3.539 -25.5 -0.887 1 95.31 537 SER A C 1
ATOM 4099 O O . SER A 1 537 ? 2.889 -26.469 -0.473 1 95.31 537 SER A O 1
ATOM 4101 N N . GLU A 1 538 ? 4.598 -25.547 -1.653 1 95.44 538 GLU A N 1
ATOM 4102 C CA . GLU A 1 538 ? 5.41 -26.75 -1.658 1 95.44 538 GLU A CA 1
ATOM 4103 C C . GLU A 1 538 ? 5.984 -27.031 -0.273 1 95.44 538 GLU A C 1
ATOM 4105 O O . GLU A 1 538 ? 6.344 -26.109 0.458 1 95.44 538 GLU A O 1
ATOM 4110 N N . GLY A 1 539 ? 5.992 -28.281 0.057 1 93.25 539 GLY A N 1
ATOM 4111 C CA . GLY A 1 539 ? 6.617 -28.672 1.312 1 93.25 539 GLY A CA 1
ATOM 4112 C C . GLY A 1 539 ? 5.625 -29.203 2.334 1 93.25 539 GLY A C 1
ATOM 4113 O O . GLY A 1 539 ? 5.98 -30.016 3.182 1 93.25 539 GLY A O 1
ATOM 4114 N N . TRP A 1 540 ? 4.41 -28.719 2.262 1 94.19 540 TRP A N 1
ATOM 4115 C CA . TRP A 1 540 ? 3.367 -29.219 3.15 1 94.19 540 TRP A CA 1
ATOM 4116 C C . TRP A 1 540 ? 1.995 -29.109 2.492 1 94.19 540 TRP A C 1
ATOM 4118 O O . TRP A 1 540 ? 1.81 -28.344 1.545 1 94.19 540 TRP A O 1
ATOM 4128 N N . ASP A 1 541 ? 1.095 -29.953 2.988 1 96.44 541 ASP A N 1
ATOM 4129 C CA . ASP A 1 541 ? -0.304 -29.828 2.586 1 96.44 541 ASP A CA 1
ATOM 4130 C C . ASP A 1 541 ? -1.056 -28.859 3.486 1 96.44 541 ASP A C 1
ATOM 4132 O O . ASP A 1 541 ? -0.676 -28.641 4.641 1 96.44 541 ASP A O 1
ATOM 4136 N N . ARG A 1 542 ? -2.078 -28.219 2.902 1 95.69 542 ARG A N 1
ATOM 4137 C CA . ARG A 1 542 ? -2.834 -27.219 3.664 1 95.69 542 ARG A CA 1
ATOM 4138 C C . ARG A 1 542 ? -3.5 -27.859 4.879 1 95.69 542 ARG A C 1
ATOM 4140 O O . ARG A 1 542 ? -4.051 -28.953 4.789 1 95.69 542 ARG A O 1
ATOM 4147 N N . PRO A 1 543 ? -3.482 -27.172 5.996 1 93.44 543 PRO A N 1
ATOM 4148 C CA . PRO A 1 543 ? -4.074 -27.766 7.203 1 93.44 543 PRO A CA 1
ATOM 4149 C C . PRO A 1 543 ? -5.598 -27.797 7.152 1 93.44 543 PRO A C 1
ATOM 4151 O O . PRO A 1 543 ? -6.223 -28.625 7.82 1 93.44 543 PRO A O 1
ATOM 4154 N N . THR A 1 544 ? -6.18 -26.906 6.445 1 94 544 THR A N 1
ATOM 4155 C CA . THR A 1 544 ? -7.629 -26.797 6.312 1 94 544 THR A CA 1
ATOM 4156 C C . THR A 1 544 ? -8 -26.125 4.996 1 94 544 THR A C 1
ATOM 4158 O O . THR A 1 544 ? -7.141 -25.594 4.301 1 94 544 THR A O 1
ATOM 4161 N N . LEU A 1 545 ? -9.258 -26.312 4.621 1 97.31 545 LEU A N 1
ATOM 4162 C CA . LEU A 1 545 ? -9.773 -25.594 3.451 1 97.31 545 LEU A CA 1
ATOM 4163 C C . LEU A 1 545 ? -10.547 -24.359 3.861 1 97.31 545 LEU A C 1
ATOM 4165 O O . LEU A 1 545 ? -11.203 -23.719 3.031 1 97.31 545 LEU A O 1
ATOM 4169 N N . ARG A 1 546 ? -10.531 -24.031 5.109 1 95.19 546 ARG A N 1
ATOM 4170 C CA . ARG A 1 546 ? -11.094 -22.797 5.668 1 95.19 546 ARG A CA 1
ATOM 4171 C C . ARG A 1 546 ? -10.133 -22.172 6.672 1 95.19 546 ARG A C 1
ATOM 4173 O O . ARG A 1 546 ? -9.07 -22.719 6.961 1 95.19 546 ARG A O 1
ATOM 4180 N N . ASP A 1 547 ? -10.375 -20.969 7.16 1 95.06 547 ASP A N 1
ATOM 4181 C CA . ASP A 1 547 ? -9.586 -20.281 8.18 1 95.06 547 ASP A CA 1
ATOM 4182 C C . ASP A 1 547 ? -10.477 -19.484 9.125 1 95.06 547 ASP A C 1
ATOM 4184 O O . ASP A 1 547 ? -11.164 -18.562 8.695 1 95.06 547 ASP A O 1
ATOM 4188 N N . ASP A 1 548 ? -10.375 -19.812 10.398 1 95.44 548 ASP A N 1
ATOM 4189 C CA . ASP A 1 548 ? -11.289 -19.25 11.375 1 95.44 548 ASP A CA 1
ATOM 4190 C C . ASP A 1 548 ? -11.078 -17.734 11.508 1 95.44 548 ASP A C 1
ATOM 4192 O O . ASP A 1 548 ? -12.039 -16.984 11.672 1 95.44 548 ASP A O 1
ATOM 4196 N N . TYR A 1 549 ? -9.867 -17.328 11.547 1 96.38 549 TYR A N 1
ATOM 4197 C CA . TYR A 1 549 ? -9.586 -15.906 11.672 1 96.38 549 TYR A CA 1
ATOM 4198 C C . TYR A 1 549 ? -10.219 -15.125 10.516 1 96.38 549 TYR A C 1
ATOM 4200 O O . TYR A 1 549 ? -10.883 -14.109 10.734 1 96.38 549 TYR A O 1
ATOM 4208 N N . SER A 1 550 ? -9.969 -15.578 9.297 1 97.75 550 SER A N 1
ATOM 4209 C CA . SER A 1 550 ? -10.516 -14.938 8.102 1 97.75 550 SER A CA 1
ATOM 4210 C C . SER A 1 550 ? -12.039 -14.969 8.102 1 97.75 550 SER A C 1
ATOM 4212 O O . SER A 1 550 ? -12.688 -13.977 7.75 1 97.75 550 SER A O 1
ATOM 4214 N N . ASP A 1 551 ? -12.602 -16.109 8.461 1 98.44 551 ASP A N 1
ATOM 4215 C CA . ASP A 1 551 ? -14.055 -16.266 8.461 1 98.44 551 ASP A CA 1
ATOM 4216 C C . ASP A 1 551 ? -14.695 -15.305 9.469 1 98.44 551 ASP A C 1
ATOM 4218 O O . ASP A 1 551 ? -15.727 -14.695 9.18 1 98.44 551 ASP A O 1
ATOM 4222 N N . GLU A 1 552 ? -14.07 -15.188 10.594 1 98.44 552 GLU A N 1
ATOM 4223 C CA . GLU A 1 552 ? -14.586 -14.273 11.609 1 98.44 552 GLU A CA 1
ATOM 4224 C C . GLU A 1 552 ? -14.5 -12.82 11.148 1 98.44 552 GLU A C 1
ATOM 4226 O O . GLU A 1 552 ? -15.383 -12.016 11.438 1 98.44 552 GLU A O 1
ATOM 4231 N N . LEU A 1 553 ? -13.43 -12.469 10.492 1 98.56 553 LEU A N 1
ATOM 4232 C CA . LEU A 1 553 ? -13.297 -11.133 9.922 1 98.56 553 LEU A CA 1
ATOM 4233 C C . LEU A 1 553 ? -14.453 -10.828 8.977 1 98.56 553 LEU A C 1
ATOM 4235 O O . LEU A 1 553 ? -15.055 -9.75 9.055 1 98.56 553 LEU A O 1
ATOM 4239 N N . VAL A 1 554 ? -14.805 -11.742 8.07 1 98.88 554 VAL A N 1
ATOM 4240 C CA . VAL A 1 554 ? -15.906 -11.562 7.125 1 98.88 554 VAL A CA 1
ATOM 4241 C C . VAL A 1 554 ? -17.219 -11.352 7.887 1 98.88 554 VAL A C 1
ATOM 4243 O O . VAL A 1 554 ? -17.969 -10.43 7.59 1 98.88 554 VAL A O 1
ATOM 4246 N N . LYS A 1 555 ? -17.484 -12.18 8.852 1 98.88 555 LYS A N 1
ATOM 4247 C CA . LYS A 1 555 ? -18.719 -12.086 9.617 1 98.88 555 LYS A CA 1
ATOM 4248 C C . LYS A 1 555 ? -18.797 -10.766 10.383 1 98.88 555 LYS A C 1
ATOM 4250 O O . LYS A 1 555 ? -19.859 -10.148 10.461 1 98.88 555 LYS A O 1
ATOM 4255 N N . ASN A 1 556 ? -17.641 -10.367 10.984 1 98.88 556 ASN A N 1
ATOM 4256 C CA . ASN A 1 556 ? -17.594 -9.109 11.727 1 98.88 556 ASN A CA 1
ATOM 4257 C C . ASN A 1 556 ? -17.953 -7.922 10.836 1 98.88 556 ASN A C 1
ATOM 4259 O O . ASN A 1 556 ? -18.75 -7.066 11.234 1 98.88 556 ASN A O 1
ATOM 4263 N N . VAL A 1 557 ? -17.391 -7.844 9.656 1 98.88 557 VAL A N 1
ATOM 4264 C CA . VAL A 1 557 ? -17.703 -6.742 8.742 1 98.88 557 VAL A CA 1
ATOM 4265 C C . VAL A 1 557 ? -19.141 -6.855 8.25 1 98.88 557 VAL A C 1
ATOM 4267 O O . VAL A 1 557 ? -19.875 -5.863 8.227 1 98.88 557 VAL A O 1
ATOM 4270 N N . ALA A 1 558 ? -19.578 -8.047 7.875 1 98.88 558 ALA A N 1
ATOM 4271 C CA . ALA A 1 558 ? -20.922 -8.266 7.348 1 98.88 558 ALA A CA 1
ATOM 4272 C C . ALA A 1 558 ? -21.984 -7.898 8.375 1 98.88 558 ALA A C 1
ATOM 4274 O O . ALA A 1 558 ? -23.078 -7.461 8.023 1 98.88 558 ALA A O 1
ATOM 4275 N N . SER A 1 559 ? -21.672 -8.078 9.594 1 98.5 559 SER A N 1
ATOM 4276 C CA . SER A 1 559 ? -22.625 -7.746 10.648 1 98.5 559 SER A CA 1
ATOM 4277 C C . SER A 1 559 ? -22.828 -6.238 10.75 1 98.5 559 SER A C 1
ATOM 4279 O O . SER A 1 559 ? -23.812 -5.777 11.328 1 98.5 559 SER A O 1
ATOM 4281 N N . LYS A 1 560 ? -21.984 -5.426 10.148 1 98.25 560 LYS A N 1
ATOM 4282 C CA . LYS A 1 560 ? -22.016 -3.975 10.297 1 98.25 560 LYS A CA 1
ATOM 4283 C C . LYS A 1 560 ? -22.234 -3.291 8.953 1 98.25 560 LYS A C 1
ATOM 4285 O O . LYS A 1 560 ? -22.422 -2.074 8.891 1 98.25 560 LYS A O 1
ATOM 4290 N N . CYS A 1 561 ? -22.203 -4.012 7.875 1 98.25 561 CYS A N 1
ATOM 4291 C CA . CYS A 1 561 ? -22.359 -3.488 6.523 1 98.25 561 CYS A CA 1
ATOM 4292 C C . CYS A 1 561 ? -23.328 -4.336 5.715 1 98.25 561 CYS A C 1
ATOM 4294 O O . CYS A 1 561 ? -23.062 -5.512 5.453 1 98.25 561 CYS A O 1
ATOM 4296 N N . SER A 1 562 ? -24.406 -3.779 5.223 1 97.75 562 SER A N 1
ATOM 4297 C CA . SER A 1 562 ? -25.5 -4.523 4.602 1 97.75 562 SER A CA 1
ATOM 4298 C C . SER A 1 562 ? -25.109 -5.004 3.207 1 97.75 562 SER A C 1
ATOM 4300 O O . SER A 1 562 ? -25.766 -5.887 2.648 1 97.75 562 SER A O 1
ATOM 4302 N N . ASN A 1 563 ? -24.156 -4.457 2.576 1 98.5 563 ASN A N 1
ATOM 4303 C CA . ASN A 1 563 ? -23.609 -4.832 1.276 1 98.5 563 ASN A CA 1
ATOM 4304 C C . ASN A 1 563 ? -22.125 -5.191 1.375 1 98.5 563 ASN A C 1
ATOM 4306 O O . ASN A 1 563 ? -21.266 -4.375 1.049 1 98.5 563 ASN A O 1
ATOM 4310 N N . THR A 1 564 ? -21.859 -6.406 1.808 1 98.88 564 THR A N 1
ATOM 4311 C CA . THR A 1 564 ? -20.5 -6.887 1.995 1 98.88 564 THR A CA 1
ATOM 4312 C C . THR A 1 564 ? -20.062 -7.75 0.814 1 98.88 564 THR A C 1
ATOM 4314 O O . THR A 1 564 ? -20.688 -8.773 0.521 1 98.88 564 THR A O 1
ATOM 4317 N N . ILE A 1 565 ? -19.062 -7.367 0.126 1 98.94 565 ILE A N 1
ATOM 4318 C CA . ILE A 1 565 ? -18.453 -8.078 -0.994 1 98.94 565 ILE A CA 1
ATOM 4319 C C . ILE A 1 565 ? -17.141 -8.719 -0.547 1 98.94 565 ILE A C 1
ATOM 4321 O O . ILE A 1 565 ? -16.25 -8.039 -0.042 1 98.94 565 ILE A O 1
ATOM 4325 N N . VAL A 1 566 ? -16.984 -9.977 -0.655 1 98.94 566 VAL A N 1
ATOM 4326 C CA . VAL A 1 566 ? -15.797 -10.688 -0.196 1 98.94 566 VAL A CA 1
ATOM 4327 C C . VAL A 1 566 ? -14.922 -11.062 -1.392 1 98.94 566 VAL A C 1
ATOM 4329 O O . VAL A 1 566 ? -15.414 -11.594 -2.387 1 98.94 566 VAL A O 1
ATOM 4332 N N . VAL A 1 567 ? -13.656 -10.734 -1.368 1 98.94 567 VAL A N 1
ATOM 4333 C CA . VAL A 1 567 ? -12.648 -11.117 -2.35 1 98.94 567 VAL A CA 1
ATOM 4334 C C . VAL A 1 567 ? -11.633 -12.055 -1.706 1 98.94 567 VAL A C 1
ATOM 4336 O O . VAL A 1 567 ? -11.008 -11.711 -0.699 1 98.94 567 VAL A O 1
ATOM 4339 N N . VAL A 1 568 ? -11.391 -13.203 -2.264 1 98.88 568 VAL A N 1
ATOM 4340 C CA . VAL A 1 568 ? -10.469 -14.195 -1.709 1 98.88 568 VAL A CA 1
ATOM 4341 C C . VAL A 1 568 ? -9.367 -14.5 -2.719 1 98.88 568 VAL A C 1
ATOM 4343 O O . VAL A 1 568 ? -9.633 -15.031 -3.799 1 98.88 568 VAL A O 1
ATOM 4346 N N . HIS A 1 569 ? -8.188 -14.148 -2.42 1 98.75 569 HIS A N 1
ATOM 4347 C CA . HIS A 1 569 ? -7.047 -14.664 -3.17 1 98.75 569 HIS A CA 1
ATOM 4348 C C . HIS A 1 569 ? -6.648 -16.047 -2.684 1 98.75 569 HIS A C 1
ATOM 4350 O O . HIS A 1 569 ? -5.801 -16.188 -1.799 1 98.75 569 HIS A O 1
ATOM 4356 N N . ASN A 1 570 ? -7.133 -17.047 -3.338 1 98.5 570 ASN A N 1
ATOM 4357 C CA . ASN A 1 570 ? -7.008 -18.406 -2.828 1 98.5 570 ASN A CA 1
ATOM 4358 C C . ASN A 1 570 ? -6.148 -19.281 -3.748 1 98.5 570 ASN A C 1
ATOM 4360 O O . ASN A 1 570 ? -6.379 -19.312 -4.957 1 98.5 570 ASN A O 1
ATOM 4364 N N . ALA A 1 571 ? -5.227 -20.062 -3.17 1 97.31 571 ALA A N 1
ATOM 4365 C CA . ALA A 1 571 ? -4.324 -20.938 -3.904 1 97.31 571 ALA A CA 1
ATOM 4366 C C . ALA A 1 571 ? -4.945 -22.328 -4.082 1 97.31 571 ALA A C 1
ATOM 4368 O O . ALA A 1 571 ? -4.227 -23.328 -4.203 1 97.31 571 ALA A O 1
ATOM 4369 N N . GLY A 1 572 ? -6.203 -22.469 -4.062 1 96.38 572 GLY A N 1
ATOM 4370 C CA . GLY A 1 572 ? -6.957 -23.703 -4.203 1 96.38 572 GLY A CA 1
ATOM 4371 C C . GLY A 1 572 ? -8.383 -23.594 -3.713 1 96.38 572 GLY A C 1
ATOM 4372 O O . GLY A 1 572 ? -8.953 -22.5 -3.686 1 96.38 572 GLY A O 1
ATOM 4373 N N . VAL A 1 573 ? -8.93 -24.703 -3.354 1 97.88 573 VAL A N 1
ATOM 4374 C CA . VAL A 1 573 ? -10.312 -24.766 -2.877 1 97.88 573 VAL A CA 1
ATOM 4375 C C . VAL A 1 573 ? -10.43 -24 -1.559 1 97.88 573 VAL A C 1
ATOM 4377 O O . VAL A 1 573 ? -9.57 -24.109 -0.686 1 97.88 573 VAL A O 1
ATOM 4380 N N . ARG A 1 574 ? -11.359 -23.219 -1.433 1 98.19 574 ARG A N 1
ATOM 4381 C CA . ARG A 1 574 ? -11.711 -22.516 -0.205 1 98.19 574 ARG A CA 1
ATOM 4382 C C . ARG A 1 574 ? -13.195 -22.672 0.106 1 98.19 574 ARG A C 1
ATOM 4384 O O . ARG A 1 574 ? -14.055 -22.219 -0.661 1 98.19 574 ARG A O 1
ATOM 4391 N N . ILE A 1 575 ? -13.492 -23.344 1.248 1 98.31 575 ILE A N 1
ATOM 4392 C CA . ILE A 1 575 ? -14.875 -23.5 1.685 1 98.31 575 ILE A CA 1
ATOM 4393 C C . ILE A 1 575 ? -15.383 -22.188 2.277 1 98.31 575 ILE A C 1
ATOM 4395 O O . ILE A 1 575 ? -14.68 -21.531 3.043 1 98.31 575 ILE A O 1
ATOM 4399 N N . VAL A 1 576 ? -16.656 -21.828 1.968 1 98.5 576 VAL A N 1
ATOM 4400 C CA . VAL A 1 576 ? -17.141 -20.484 2.318 1 98.5 576 VAL A CA 1
ATOM 4401 C C . VAL A 1 576 ? -18.469 -20.594 3.066 1 98.5 576 VAL A C 1
ATOM 4403 O O . VAL A 1 576 ? -19.109 -19.578 3.354 1 98.5 576 VAL A O 1
ATOM 4406 N N . ASP A 1 577 ? -18.953 -21.734 3.449 1 97.75 577 ASP A N 1
ATOM 4407 C CA . ASP A 1 577 ? -20.312 -21.969 3.961 1 97.75 577 ASP A CA 1
ATOM 4408 C C . ASP A 1 577 ? -20.484 -21.328 5.332 1 97.75 577 ASP A C 1
ATOM 4410 O O . ASP A 1 577 ? -21.625 -21.078 5.762 1 97.75 577 ASP A O 1
ATOM 4414 N N . SER A 1 578 ? -19.406 -21.016 5.973 1 97.62 578 SER A N 1
ATOM 4415 C CA . SER A 1 578 ? -19.5 -20.375 7.281 1 97.62 578 SER A CA 1
ATOM 4416 C C . SER A 1 578 ? -20.109 -18.984 7.172 1 97.62 578 SER A C 1
ATOM 4418 O O . SER A 1 578 ? -20.625 -18.453 8.156 1 97.62 578 SER A O 1
ATOM 4420 N N . TRP A 1 579 ? -20.016 -18.312 6.027 1 98.62 579 TRP A N 1
ATOM 4421 C CA . TRP A 1 579 ? -20.453 -16.922 5.969 1 98.62 579 TRP A CA 1
ATOM 4422 C C . TRP A 1 579 ? -21.156 -16.625 4.652 1 98.62 579 TRP A C 1
ATOM 4424 O O . TRP A 1 579 ? -21.781 -15.578 4.504 1 98.62 579 TRP A O 1
ATOM 4434 N N . ILE A 1 580 ? -21.203 -17.516 3.652 1 98.69 580 ILE A N 1
ATOM 4435 C CA . ILE A 1 580 ? -21.656 -17.219 2.301 1 98.69 580 ILE A CA 1
ATOM 4436 C C . ILE A 1 580 ? -23.156 -16.938 2.316 1 98.69 580 ILE A C 1
ATOM 4438 O O . ILE A 1 580 ? -23.672 -16.172 1.486 1 98.69 580 ILE A O 1
ATOM 4442 N N . ASP A 1 581 ? -23.938 -17.531 3.219 1 98.31 581 ASP A N 1
ATOM 4443 C CA . ASP A 1 581 ? -25.375 -17.359 3.27 1 98.31 581 ASP A CA 1
ATOM 4444 C C . ASP A 1 581 ? -25.766 -16.219 4.211 1 98.31 581 ASP A C 1
ATOM 4446 O O . ASP A 1 581 ? -26.953 -15.977 4.445 1 98.31 581 ASP A O 1
ATOM 4450 N N . HIS A 1 582 ? -24.766 -15.547 4.82 1 98.44 582 HIS A N 1
ATOM 4451 C CA . HIS A 1 582 ? -25.078 -14.336 5.582 1 98.44 582 HIS A CA 1
ATOM 4452 C C . HIS A 1 582 ? -25.844 -13.336 4.73 1 98.44 582 HIS A C 1
ATOM 4454 O O . HIS A 1 582 ? -25.469 -13.07 3.584 1 98.44 582 HIS A O 1
ATOM 4460 N N . GLU A 1 583 ? -26.859 -12.758 5.238 1 98.19 583 GLU A N 1
ATOM 4461 C CA . GLU A 1 583 ? -27.781 -11.93 4.465 1 98.19 583 GLU A CA 1
ATOM 4462 C C . GLU A 1 583 ? -27.062 -10.711 3.879 1 98.19 583 GLU A C 1
ATOM 4464 O O . GLU A 1 583 ? -27.438 -10.227 2.811 1 98.19 583 GLU A O 1
ATOM 4469 N N . ASN A 1 584 ? -26 -10.258 4.586 1 98.69 584 ASN A N 1
ATOM 4470 C CA . ASN A 1 584 ? -25.312 -9.031 4.18 1 98.69 584 ASN A CA 1
ATOM 4471 C C . ASN A 1 584 ? -24.125 -9.336 3.27 1 98.69 584 ASN A C 1
ATOM 4473 O O . ASN A 1 584 ? -23.469 -8.422 2.771 1 98.69 584 ASN A O 1
ATOM 4477 N N . VAL A 1 585 ? -23.75 -10.594 3.113 1 98.88 585 VAL A N 1
ATOM 4478 C CA . VAL A 1 585 ? -22.781 -10.953 2.094 1 98.88 585 VAL A CA 1
ATOM 4479 C C . VAL A 1 585 ? -23.453 -11 0.726 1 98.88 585 VAL A C 1
ATOM 4481 O O . VAL A 1 585 ? -24.203 -11.93 0.437 1 98.88 585 VAL A O 1
ATOM 4484 N N . THR A 1 586 ? -23.141 -10.055 -0.113 1 98.88 586 THR A N 1
ATOM 4485 C CA . THR A 1 586 ? -23.938 -9.852 -1.319 1 98.88 586 THR A CA 1
ATOM 4486 C C . THR A 1 586 ? -23.172 -10.32 -2.555 1 98.88 586 THR A C 1
ATOM 4488 O O . THR A 1 586 ? -23.766 -10.609 -3.59 1 98.88 586 THR A O 1
ATOM 4491 N N . ALA A 1 587 ? -21.859 -10.414 -2.457 1 98.88 587 ALA A N 1
ATOM 4492 C CA . ALA A 1 587 ? -21.062 -10.898 -3.576 1 98.88 587 ALA A CA 1
ATOM 4493 C C . ALA A 1 587 ? -19.797 -11.609 -3.086 1 98.88 587 ALA A C 1
ATOM 4495 O O . ALA A 1 587 ? -19.312 -11.344 -1.982 1 98.88 587 ALA A O 1
ATOM 4496 N N . LEU A 1 588 ? -19.312 -12.5 -3.855 1 98.94 588 LEU A N 1
ATOM 4497 C CA . LEU A 1 588 ? -18.062 -13.234 -3.617 1 98.94 588 LEU A CA 1
ATOM 4498 C C . LEU A 1 588 ? -17.266 -13.383 -4.906 1 98.94 588 LEU A C 1
ATOM 4500 O O . LEU A 1 588 ? -17.812 -13.789 -5.938 1 98.94 588 LEU A O 1
ATOM 4504 N N . VAL A 1 589 ? -16.016 -13.023 -4.859 1 98.94 589 VAL A N 1
ATOM 4505 C CA . VAL A 1 589 ? -15.086 -13.242 -5.965 1 98.94 589 VAL A CA 1
ATOM 4506 C C . VAL A 1 589 ? -13.914 -14.102 -5.492 1 98.94 589 VAL A C 1
ATOM 4508 O O . VAL A 1 589 ? -13.219 -13.742 -4.539 1 98.94 589 VAL A O 1
ATOM 4511 N N . PHE A 1 590 ? -13.727 -15.25 -6.082 1 98.94 590 PHE A N 1
ATOM 4512 C CA . PHE A 1 590 ? -12.43 -15.914 -5.988 1 98.94 590 PHE A CA 1
ATOM 4513 C C . PHE A 1 590 ? -11.43 -15.273 -6.941 1 98.94 590 PHE A C 1
ATOM 4515 O O . PHE A 1 590 ? -11.562 -15.391 -8.164 1 98.94 590 PHE A O 1
ATOM 4522 N N . ALA A 1 591 ? -10.477 -14.672 -6.328 1 98.88 591 ALA A N 1
ATOM 4523 C CA . ALA A 1 591 ? -9.5 -13.914 -7.105 1 98.88 591 ALA A CA 1
ATOM 4524 C C . ALA A 1 591 ? -8.266 -14.75 -7.41 1 98.88 591 ALA A C 1
ATOM 4526 O O . ALA A 1 591 ? -7.453 -14.383 -8.266 1 98.88 591 ALA A O 1
ATOM 4527 N N . HIS A 1 592 ? -8.141 -15.836 -6.742 1 98.81 592 HIS A N 1
ATOM 4528 C CA . HIS A 1 592 ? -7.074 -16.812 -6.957 1 98.81 592 HIS A CA 1
ATOM 4529 C C . HIS A 1 592 ? -5.703 -16.141 -6.863 1 98.81 592 HIS A C 1
ATOM 4531 O O . HIS A 1 592 ? -5.355 -15.562 -5.832 1 98.81 592 HIS A O 1
ATOM 4537 N N . LEU A 1 593 ? -4.801 -16.359 -7.883 1 98.62 593 LEU A N 1
ATOM 4538 C CA . LEU A 1 593 ? -3.416 -15.898 -7.867 1 98.62 593 LEU A CA 1
ATOM 4539 C C . LEU A 1 593 ? -3.088 -15.109 -9.133 1 98.62 593 LEU A C 1
ATOM 4541 O O . LEU A 1 593 ? -2.436 -15.625 -10.039 1 98.62 593 LEU A O 1
ATOM 4545 N N . PRO A 1 594 ? -3.35 -13.859 -9.164 1 98.62 594 PRO A N 1
ATOM 4546 C CA . PRO A 1 594 ? -3.404 -13.094 -10.406 1 98.62 594 PRO A CA 1
ATOM 4547 C C . PRO A 1 594 ? -2.029 -12.609 -10.859 1 98.62 594 PRO A C 1
ATOM 4549 O O . PRO A 1 594 ? -1.89 -12.086 -11.969 1 98.62 594 PRO A O 1
ATOM 4552 N N . GLY A 1 595 ? -0.995 -12.703 -10.062 1 98.25 595 GLY A N 1
ATOM 4553 C CA . GLY A 1 595 ? 0.292 -12.117 -10.398 1 98.25 595 GLY A CA 1
ATOM 4554 C C . GLY A 1 595 ? 0.396 -10.656 -10.016 1 98.25 595 GLY A C 1
ATOM 4555 O O . GLY A 1 595 ? -0.294 -10.195 -9.102 1 98.25 595 GLY A O 1
ATOM 4556 N N . GLN A 1 596 ? 1.299 -9.93 -10.68 1 98.12 596 GLN A N 1
ATOM 4557 C CA . GLN A 1 596 ? 1.746 -8.625 -10.195 1 98.12 596 GLN A CA 1
ATOM 4558 C C . GLN A 1 596 ? 0.675 -7.562 -10.414 1 98.12 596 GLN A C 1
ATOM 4560 O O . GLN A 1 596 ? 0.715 -6.496 -9.789 1 98.12 596 GLN A O 1
ATOM 4565 N N . ASP A 1 597 ? -0.312 -7.734 -11.266 1 98.5 597 ASP A N 1
ATOM 4566 C CA . ASP A 1 597 ? -1.391 -6.777 -11.484 1 98.5 597 ASP A CA 1
ATOM 4567 C C . ASP A 1 597 ? -2.66 -7.203 -10.75 1 98.5 597 ASP A C 1
ATOM 4569 O O . ASP A 1 597 ? -3.758 -7.133 -11.305 1 98.5 597 ASP A O 1
ATOM 4573 N N . SER A 1 598 ? -2.518 -7.629 -9.547 1 98.25 598 SER A N 1
ATOM 4574 C CA . SER A 1 598 ? -3.611 -8.125 -8.719 1 98.25 598 SER A CA 1
ATOM 4575 C C . SER A 1 598 ? -4.707 -7.074 -8.562 1 98.25 598 SER A C 1
ATOM 4577 O O . SER A 1 598 ? -5.891 -7.375 -8.727 1 98.25 598 SER A O 1
ATOM 4579 N N . GLY A 1 599 ? -4.34 -5.801 -8.273 1 98.62 599 GLY A N 1
ATOM 4580 C CA . GLY A 1 599 ? -5.289 -4.734 -7.996 1 98.62 599 GLY A CA 1
ATOM 4581 C C . GLY A 1 599 ? -6.07 -4.301 -9.219 1 98.62 599 GLY A C 1
ATOM 4582 O O . GLY A 1 599 ? -7.301 -4.367 -9.234 1 98.62 599 GLY A O 1
ATOM 4583 N N . GLN A 1 600 ? -5.379 -3.904 -10.289 1 98.25 600 GLN A N 1
ATOM 4584 C CA . GLN A 1 600 ? -6.055 -3.396 -11.477 1 98.25 600 GLN A CA 1
ATOM 4585 C C . GLN A 1 600 ? -6.945 -4.465 -12.102 1 98.25 600 GLN A C 1
ATOM 4587 O O . GLN A 1 600 ? -8.039 -4.16 -12.594 1 98.25 600 GLN A O 1
ATOM 4592 N N . GLY A 1 601 ? -6.418 -5.723 -12.125 1 98.62 601 GLY A N 1
ATOM 4593 C CA . GLY A 1 601 ? -7.262 -6.797 -12.617 1 98.62 601 GLY A CA 1
ATOM 4594 C C . GLY A 1 601 ? -8.578 -6.91 -11.875 1 98.62 601 GLY A C 1
ATOM 4595 O O . GLY A 1 601 ? -9.625 -7.137 -12.492 1 98.62 601 GLY A O 1
ATOM 4596 N N . LEU A 1 602 ? -8.555 -6.75 -10.617 1 98.5 602 LEU A N 1
ATOM 4597 C CA . LEU A 1 602 ? -9.742 -6.828 -9.773 1 98.5 602 LEU 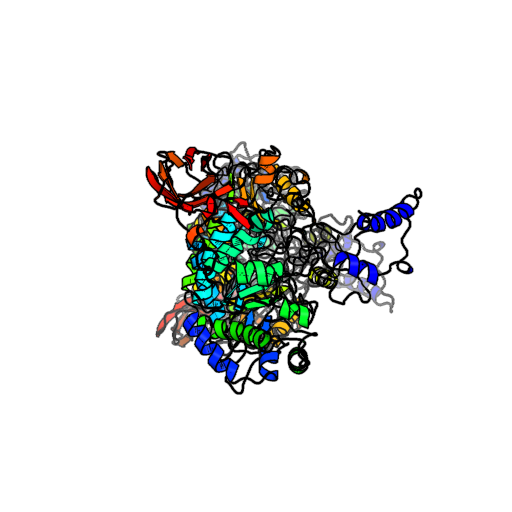A CA 1
ATOM 4598 C C . LEU A 1 602 ? -10.672 -5.648 -10.031 1 98.5 602 LEU A C 1
ATOM 4600 O O . LEU A 1 602 ? -11.891 -5.824 -10.133 1 98.5 602 LEU A O 1
ATOM 4604 N N . ILE A 1 603 ? -10.148 -4.379 -10.141 1 98.56 603 ILE A N 1
ATOM 4605 C CA . ILE A 1 603 ? -10.93 -3.174 -10.391 1 98.56 603 ILE A CA 1
ATOM 4606 C C . ILE A 1 603 ? -11.688 -3.312 -11.703 1 98.56 603 ILE A C 1
ATOM 4608 O O . ILE A 1 603 ? -12.852 -2.908 -11.805 1 98.56 603 ILE A O 1
ATOM 4612 N N . ASP A 1 604 ? -11.008 -3.879 -12.727 1 98.44 604 ASP A N 1
ATOM 4613 C CA . ASP A 1 604 ? -11.656 -4.031 -14.031 1 98.44 604 ASP A CA 1
ATOM 4614 C C . ASP A 1 604 ? -12.906 -4.898 -13.93 1 98.44 604 ASP A C 1
ATOM 4616 O O . ASP A 1 604 ? -13.898 -4.645 -14.609 1 98.44 604 ASP A O 1
ATOM 4620 N N . VAL A 1 605 ? -12.859 -5.855 -13.055 1 98.69 605 VAL A N 1
ATOM 4621 C CA . VAL A 1 605 ? -14 -6.75 -12.875 1 98.69 605 VAL A CA 1
ATOM 4622 C C . VAL A 1 605 ? -15.031 -6.098 -11.961 1 98.69 605 VAL A C 1
ATOM 4624 O O . VAL A 1 605 ? -16.219 -6.02 -12.305 1 98.69 605 VAL A O 1
ATOM 4627 N N . LEU A 1 606 ? -14.625 -5.57 -10.836 1 98.75 606 LEU A N 1
ATOM 4628 C CA . LEU A 1 606 ? -15.547 -5.078 -9.82 1 98.75 606 LEU A CA 1
ATOM 4629 C C . LEU A 1 606 ? -16.312 -3.857 -10.32 1 98.75 606 LEU A C 1
ATOM 4631 O O . LEU A 1 606 ? -17.438 -3.613 -9.906 1 98.75 606 LEU A O 1
ATOM 4635 N N . TYR A 1 607 ? -15.727 -3.053 -11.156 1 98.5 607 TYR A N 1
ATOM 4636 C CA . TYR A 1 607 ? -16.375 -1.842 -11.656 1 98.5 607 TYR A CA 1
ATOM 4637 C C . TYR A 1 607 ? -17 -2.078 -13.023 1 98.5 607 TYR A C 1
ATOM 4639 O O . TYR A 1 607 ? -17.609 -1.175 -13.594 1 98.5 607 TYR A O 1
ATOM 4647 N N . GLY A 1 608 ? -16.781 -3.287 -13.641 1 98.31 608 GLY A N 1
ATOM 4648 C CA . GLY A 1 608 ? -17.469 -3.666 -14.867 1 98.31 608 GLY A CA 1
ATOM 4649 C C . GLY A 1 608 ? -16.781 -3.141 -16.109 1 98.31 608 GLY A C 1
ATOM 4650 O O . GLY A 1 608 ? -17.391 -3.055 -17.172 1 98.31 608 GLY A O 1
ATOM 4651 N N . ASN A 1 609 ? -15.516 -2.674 -15.922 1 97.75 609 ASN A N 1
ATOM 4652 C CA . ASN A 1 609 ? -14.758 -2.387 -17.141 1 97.75 609 ASN A CA 1
ATOM 4653 C C . ASN A 1 609 ? -14.688 -3.605 -18.047 1 97.75 609 ASN A C 1
ATOM 4655 O O . ASN A 1 609 ? -14.648 -3.467 -19.281 1 97.75 609 ASN A O 1
ATOM 4659 N N . GLN A 1 610 ? -14.617 -4.73 -17.422 1 98.06 610 GLN A N 1
ATOM 4660 C CA . GLN A 1 610 ? -14.766 -6.027 -18.062 1 98.06 610 GLN A CA 1
ATOM 4661 C C . GLN A 1 610 ? -15.68 -6.945 -17.266 1 98.06 610 GLN A C 1
ATOM 4663 O O . GLN A 1 610 ? -15.586 -7 -16.031 1 98.06 610 GLN A O 1
ATOM 4668 N N . SER A 1 611 ? -16.594 -7.609 -18 1 98.69 611 SER A N 1
ATOM 4669 C CA . SER A 1 611 ? -17.438 -8.586 -17.312 1 98.69 611 SER A CA 1
ATOM 4670 C C . SER A 1 611 ? -16.625 -9.789 -16.844 1 98.69 611 SER A C 1
ATOM 4672 O O . SER A 1 611 ? -15.734 -10.25 -17.547 1 98.69 611 SER A O 1
ATOM 4674 N N . PRO A 1 612 ? -16.906 -10.242 -15.594 1 98.56 612 PRO A N 1
ATOM 4675 C CA . PRO A 1 612 ? -16.219 -11.477 -15.195 1 98.56 612 PRO A CA 1
ATOM 4676 C C . PRO A 1 612 ? -16.484 -12.633 -16.156 1 98.56 612 PRO A C 1
ATOM 4678 O O . PRO A 1 612 ? -17.609 -12.781 -16.656 1 98.56 612 PRO A O 1
ATOM 4681 N N . SER A 1 613 ? -15.461 -13.391 -16.391 1 98.62 613 SER A N 1
ATOM 4682 C CA . SER A 1 613 ? -15.586 -14.484 -17.359 1 98.62 613 SER A CA 1
ATOM 4683 C C . SER A 1 613 ? -14.883 -15.742 -16.859 1 98.62 613 SER A C 1
ATOM 4685 O O . SER A 1 613 ? -14.812 -16.75 -17.578 1 98.62 613 SER A O 1
ATOM 4687 N N . GLY A 1 614 ? -14.25 -15.711 -15.68 1 98.81 614 GLY A N 1
ATOM 4688 C CA . GLY A 1 614 ? -13.609 -16.891 -15.109 1 98.81 614 GLY A CA 1
ATOM 4689 C C . GLY A 1 614 ? -14.602 -17.969 -14.711 1 98.81 614 GLY A C 1
ATOM 4690 O O . GLY A 1 614 ? -15.75 -17.672 -14.391 1 98.81 614 GLY A O 1
ATOM 4691 N N . ARG A 1 615 ? -14.211 -19.203 -14.758 1 98.94 615 ARG A N 1
ATOM 4692 C CA . ARG A 1 615 ? -14.961 -20.375 -14.297 1 98.94 615 ARG A CA 1
ATOM 4693 C C . ARG A 1 615 ? -14.109 -21.234 -13.375 1 98.94 615 ARG A C 1
ATOM 4695 O O . ARG A 1 615 ? -12.898 -21.375 -13.578 1 98.94 615 ARG A O 1
ATOM 4702 N N . LEU A 1 616 ? -14.727 -21.844 -12.445 1 98.94 616 LEU A N 1
ATOM 4703 C CA . LEU A 1 616 ? -13.992 -22.672 -11.492 1 98.94 616 LEU A CA 1
ATOM 4704 C C . LEU A 1 616 ? -13.359 -23.875 -12.188 1 98.94 616 LEU A C 1
ATOM 4706 O O . LEU A 1 616 ? -14.047 -24.641 -12.859 1 98.94 616 LEU A O 1
ATOM 4710 N N . PRO A 1 617 ? -12.102 -24.016 -11.984 1 98.81 617 PRO A N 1
ATOM 4711 C CA . PRO A 1 617 ? -11.438 -25.219 -12.508 1 98.81 617 PRO A CA 1
ATOM 4712 C C . PRO A 1 617 ? -11.406 -26.359 -11.508 1 98.81 617 PRO A C 1
ATOM 4714 O O . PRO A 1 617 ? -10.602 -27.297 -11.656 1 98.81 617 PRO A O 1
ATOM 4717 N N . TYR A 1 618 ? -12.164 -26.328 -10.453 1 98.75 618 TYR A N 1
ATOM 4718 C CA . TYR A 1 618 ? -12.375 -27.312 -9.398 1 98.75 618 TYR A CA 1
ATOM 4719 C C . TYR A 1 618 ? -13.75 -27.156 -8.766 1 98.75 618 TYR A C 1
ATOM 4721 O O . TYR A 1 618 ? -14.453 -26.172 -9.039 1 98.75 618 TYR A O 1
ATOM 4729 N N . THR A 1 619 ? -14.133 -28.125 -7.961 1 98.81 619 THR A N 1
ATOM 4730 C CA . THR A 1 619 ? -15.422 -28.109 -7.285 1 98.81 619 THR A CA 1
ATOM 4731 C C . THR A 1 619 ? -15.273 -27.625 -5.844 1 98.81 619 THR A C 1
ATOM 4733 O O . THR A 1 619 ? -14.344 -28.031 -5.141 1 98.81 619 THR A O 1
ATOM 4736 N N . VAL A 1 620 ? -16.109 -26.703 -5.43 1 98.88 620 VAL A N 1
ATOM 4737 C CA . VAL A 1 620 ? -16.125 -26.234 -4.051 1 98.88 620 VAL A CA 1
ATOM 4738 C C . VAL A 1 620 ? -17.266 -26.906 -3.287 1 98.88 620 VAL A C 1
ATOM 4740 O O . VAL A 1 620 ? -18.438 -26.734 -3.629 1 98.88 620 VAL A O 1
ATOM 4743 N N . ALA A 1 621 ? -16.938 -27.594 -2.279 1 98.69 621 ALA A N 1
ATOM 4744 C CA . ALA A 1 621 ? -17.922 -28.312 -1.465 1 98.69 621 ALA A CA 1
ATOM 4745 C C . ALA A 1 621 ? -18.578 -27.391 -0.457 1 98.69 621 ALA A C 1
ATOM 4747 O O . ALA A 1 621 ? -18.094 -26.281 -0.206 1 98.69 621 ALA A O 1
ATOM 4748 N N . LYS A 1 622 ? -19.703 -27.844 0.097 1 98.31 622 LYS A N 1
ATOM 4749 C CA . LYS A 1 622 ? -20.328 -27.141 1.216 1 98.31 622 LYS A CA 1
ATOM 4750 C C . LYS A 1 622 ? -19.562 -27.391 2.512 1 98.31 622 LYS A C 1
ATOM 4752 O O . LYS A 1 622 ? -19.328 -26.453 3.293 1 98.31 622 LYS A O 1
ATOM 4757 N N . ASN A 1 623 ? -19.188 -28.625 2.678 1 97.5 623 ASN A N 1
ATOM 4758 C CA . ASN A 1 623 ? -18.422 -29.062 3.846 1 97.5 623 ASN A CA 1
ATOM 4759 C C . ASN A 1 623 ? -17.156 -29.828 3.441 1 97.5 623 ASN A C 1
ATOM 4761 O O . ASN A 1 623 ? -17.156 -30.562 2.453 1 97.5 623 ASN A O 1
ATOM 4765 N N . GLU A 1 624 ? -16.141 -29.641 4.227 1 97.44 624 GLU A N 1
ATOM 4766 C CA . GLU A 1 624 ? -14.906 -30.359 3.957 1 97.44 624 GLU A CA 1
ATOM 4767 C C . GLU A 1 624 ? -15.148 -31.859 3.854 1 97.44 624 GLU A C 1
ATOM 4769 O O . GLU A 1 624 ? -14.539 -32.531 3.021 1 97.44 624 GLU A O 1
ATOM 4774 N N . SER A 1 625 ? -16 -32.375 4.652 1 97.5 625 SER A N 1
ATOM 4775 C CA . SER A 1 625 ? -16.25 -33.812 4.727 1 97.5 625 SER A CA 1
ATOM 4776 C C . SER A 1 625 ? -16.828 -34.344 3.416 1 97.5 625 SER A C 1
ATOM 4778 O O . SER A 1 625 ? -16.781 -35.531 3.156 1 97.5 625 SER A O 1
ATOM 4780 N N . ASP A 1 626 ? -17.344 -33.469 2.598 1 98.25 626 ASP A N 1
ATOM 4781 C CA . ASP A 1 626 ? -17.953 -33.875 1.334 1 98.25 626 ASP A CA 1
ATOM 4782 C C . ASP A 1 626 ? -16.891 -34.406 0.374 1 98.25 626 ASP A C 1
ATOM 4784 O O . ASP A 1 626 ? -17.219 -35.125 -0.573 1 98.25 626 ASP A O 1
ATOM 4788 N N . TYR A 1 627 ? -15.68 -34.125 0.618 1 98.31 627 TYR A N 1
ATOM 4789 C CA . TYR A 1 627 ? -14.602 -34.656 -0.219 1 98.31 627 TYR A CA 1
ATOM 4790 C C . TYR A 1 627 ? -14.273 -36.094 0.149 1 98.31 627 TYR A C 1
ATOM 4792 O O . TYR A 1 627 ? -13.656 -36.812 -0.637 1 98.31 627 TYR A O 1
ATOM 4800 N N . GLY A 1 628 ? -14.625 -36.531 1.398 1 97.25 628 GLY A N 1
ATOM 4801 C CA . GLY A 1 628 ? -14.359 -37.906 1.822 1 97.25 628 GLY A CA 1
ATOM 4802 C C . GLY A 1 628 ? -12.883 -38.219 1.862 1 97.25 628 GLY A C 1
ATOM 4803 O O . GLY A 1 628 ? -12.094 -37.5 2.469 1 97.25 628 GLY A O 1
ATOM 4804 N N . ILE A 1 629 ? -12.469 -39.312 1.185 1 96.38 629 ILE A N 1
ATOM 4805 C CA . ILE A 1 629 ? -11.094 -39.844 1.219 1 96.38 629 ILE A CA 1
ATOM 4806 C C . ILE A 1 629 ? -10.188 -38.906 0.411 1 96.38 629 ILE A C 1
ATOM 4808 O O . ILE A 1 629 ? -8.961 -39.031 0.478 1 96.38 629 ILE A O 1
ATOM 4812 N N . LEU A 1 630 ? -10.766 -38 -0.312 1 98.19 630 LEU A N 1
ATOM 4813 C CA . LEU A 1 630 ? -10.016 -37.094 -1.181 1 98.19 630 LEU A CA 1
ATOM 4814 C C . LEU A 1 630 ? -9.656 -35.812 -0.448 1 98.19 630 LEU A C 1
ATOM 4816 O O . LEU A 1 630 ? -9.07 -34.906 -1.035 1 98.19 630 LEU A O 1
ATOM 4820 N N . LEU A 1 631 ? -10.008 -35.625 0.835 1 97.75 631 LEU A N 1
ATOM 4821 C CA . LEU A 1 631 ? -9.781 -34.406 1.584 1 97.75 631 LEU A CA 1
ATOM 4822 C C . LEU A 1 631 ? -8.336 -34.312 2.055 1 97.75 631 LEU A C 1
ATOM 4824 O O . LEU A 1 631 ? -7.617 -33.375 1.683 1 97.75 631 LEU A O 1
ATOM 4828 N N . ASP A 1 632 ? -7.895 -35.312 2.846 1 96.56 632 ASP A N 1
ATOM 4829 C CA . ASP A 1 632 ? -6.648 -35.281 3.604 1 96.56 632 ASP A CA 1
ATOM 4830 C C . ASP A 1 632 ? -5.547 -36.062 2.883 1 96.56 632 ASP A C 1
ATOM 4832 O O . ASP A 1 632 ? -5.816 -37.062 2.227 1 96.56 632 ASP A O 1
ATOM 4836 N N . PRO A 1 633 ? -4.336 -35.562 2.994 1 95.56 633 PRO A N 1
ATOM 4837 C CA . PRO A 1 633 ? -3.234 -36.438 2.576 1 95.56 633 PRO A CA 1
ATOM 4838 C C . PRO A 1 633 ? -3.135 -37.688 3.414 1 95.56 633 PRO A C 1
ATOM 4840 O O . PRO A 1 633 ? -3.551 -37.719 4.574 1 95.56 633 PRO A O 1
ATOM 4843 N N . ILE A 1 634 ? -2.586 -38.656 2.803 1 92.81 634 ILE A N 1
ATOM 4844 C CA . ILE A 1 634 ? -2.334 -39.906 3.52 1 92.81 634 ILE A CA 1
ATOM 4845 C C . ILE A 1 634 ? -1.045 -39.781 4.328 1 92.81 634 ILE A C 1
ATOM 4847 O O . ILE A 1 634 ? -0.012 -39.375 3.803 1 92.81 634 ILE A O 1
ATOM 4851 N N . VAL A 1 635 ? -1.129 -40.094 5.531 1 88.56 635 VAL A N 1
ATOM 4852 C CA . VAL A 1 635 ? 0.044 -40.094 6.398 1 88.56 635 VAL A CA 1
ATOM 4853 C C . VAL A 1 635 ? 0.197 -41.5 7.043 1 88.56 635 VAL A C 1
ATOM 4855 O O . VAL A 1 635 ? -0.787 -42.219 7.219 1 88.56 635 VAL A O 1
ATOM 4858 N N . PRO A 1 636 ? 1.467 -41.781 7.305 1 78.25 636 PRO A N 1
ATOM 4859 C CA . PRO A 1 636 ? 1.698 -43.094 7.914 1 78.25 636 PRO A CA 1
ATOM 4860 C C . PRO A 1 636 ? 0.96 -43.281 9.234 1 78.25 636 PRO A C 1
ATOM 4862 O O . PRO A 1 636 ? 0.913 -42.344 10.047 1 78.25 636 PRO A O 1
ATOM 4865 N N . GLU A 1 637 ? 0.14 -44.406 9.156 1 71.44 637 GLU A N 1
ATOM 4866 C CA . GLU A 1 637 ? -0.525 -44.75 10.406 1 71.44 637 GLU A CA 1
ATOM 4867 C C . GLU A 1 637 ? -0.21 -46.188 10.812 1 71.44 637 GLU A C 1
ATOM 4869 O O . GLU A 1 637 ? -0.089 -47.062 9.961 1 71.44 637 GLU A O 1
ATOM 4874 N N . GLY A 1 638 ? 0.027 -46.406 11.992 1 64.06 638 GLY A N 1
ATOM 4875 C CA . GLY A 1 638 ? 0.139 -47.75 12.523 1 64.06 638 GLY A CA 1
ATOM 4876 C C . GLY A 1 638 ? 1.496 -48.406 12.281 1 64.06 638 GLY A C 1
ATOM 4877 O O . GLY A 1 638 ? 2.512 -47.688 12.234 1 64.06 638 GLY A O 1
ATOM 4878 N N . THR A 1 639 ? 1.622 -49.719 12.305 1 60.81 639 THR A N 1
ATOM 4879 C CA . THR A 1 639 ? 2.896 -50.438 12.297 1 60.81 639 THR A CA 1
ATOM 4880 C C . THR A 1 639 ? 3.197 -50.969 10.906 1 60.81 639 THR A C 1
ATOM 4882 O O . THR A 1 639 ? 4.359 -51.156 10.539 1 60.81 639 THR A O 1
ATOM 4885 N N . VAL A 1 640 ? 2.242 -51.219 10.086 1 54.66 640 VAL A N 1
ATOM 4886 C CA . VAL A 1 640 ? 2.51 -52 8.883 1 54.66 640 VAL A CA 1
ATOM 4887 C C . VAL A 1 640 ? 3.174 -51.094 7.832 1 54.66 640 VAL A C 1
ATOM 4889 O O . VAL A 1 640 ? 4.125 -51.531 7.164 1 54.66 640 VAL A O 1
ATOM 4892 N N . ASP A 1 641 ? 2.752 -49.938 7.609 1 65.75 641 ASP A N 1
ATOM 4893 C CA . ASP A 1 641 ? 3.275 -49.125 6.512 1 65.75 641 ASP A CA 1
ATOM 4894 C C . ASP A 1 641 ? 3.895 -47.844 7.023 1 65.75 641 ASP A C 1
ATOM 4896 O O . ASP A 1 641 ? 3.918 -46.812 6.312 1 65.75 641 ASP A O 1
ATOM 4900 N N . MET A 1 642 ? 4.359 -48.031 8.125 1 76.19 642 MET A N 1
ATOM 4901 C CA . MET A 1 642 ? 4.934 -46.844 8.773 1 76.19 642 MET A CA 1
ATOM 4902 C C . MET A 1 642 ? 6.137 -46.344 8 1 76.19 642 MET A C 1
ATOM 4904 O O . MET A 1 642 ? 6.309 -45.125 7.852 1 76.19 642 MET A O 1
ATOM 4908 N N . TYR A 1 643 ? 6.805 -47.25 7.43 1 82.81 643 TYR A N 1
ATOM 4909 C CA . TYR A 1 643 ? 8.031 -46.844 6.738 1 82.81 643 TYR A CA 1
ATOM 4910 C C . TYR A 1 643 ? 7.816 -46.812 5.23 1 82.81 643 TYR A C 1
ATOM 4912 O O . TYR A 1 643 ? 8.641 -46.25 4.496 1 82.81 643 TYR A O 1
ATOM 4920 N N . TYR A 1 644 ? 6.727 -47.344 4.777 1 89.31 644 TYR A N 1
ATOM 4921 C CA . TYR A 1 644 ? 6.348 -47.406 3.369 1 89.31 644 TYR A CA 1
ATOM 4922 C C . TYR A 1 644 ? 4.895 -46.969 3.184 1 89.31 644 TYR A C 1
ATOM 4924 O O . TYR A 1 644 ? 4.055 -47.781 2.789 1 89.31 644 TYR A O 1
ATOM 4932 N N . PRO A 1 645 ? 4.637 -45.719 3.414 1 90.81 645 PRO A N 1
ATOM 4933 C CA . PRO A 1 645 ? 3.24 -45.281 3.283 1 90.81 645 PRO A CA 1
ATOM 4934 C C . PRO A 1 645 ? 2.662 -45.562 1.899 1 90.81 645 PRO A C 1
ATOM 4936 O O . PRO A 1 645 ? 3.361 -45.438 0.893 1 90.81 645 PRO A O 1
ATOM 4939 N N . GLN A 1 646 ? 1.377 -46.062 1.878 1 92.94 646 GLN A N 1
ATOM 4940 C CA . GLN A 1 646 ? 0.696 -46.469 0.664 1 92.94 646 GLN A CA 1
ATOM 4941 C C . GLN A 1 646 ? -0.558 -45.656 0.407 1 92.94 646 GLN A C 1
ATOM 4943 O O . GLN A 1 646 ? -1.369 -45.438 1.312 1 92.94 646 GLN A O 1
ATOM 4948 N N . ASP A 1 647 ? -0.708 -45.125 -0.689 1 95.75 647 ASP A N 1
ATOM 4949 C CA . ASP A 1 647 ? -1.962 -44.594 -1.217 1 95.75 647 ASP A CA 1
ATOM 4950 C C . ASP A 1 647 ? -2.479 -45.469 -2.371 1 95.75 647 ASP A C 1
ATOM 4952 O O . ASP A 1 647 ? -1.882 -45.5 -3.449 1 95.75 647 ASP A O 1
ATOM 4956 N N . ASN A 1 648 ? -3.605 -46.031 -2.209 1 96.25 648 ASN A N 1
ATOM 4957 C CA . ASN A 1 648 ? -4.031 -47.094 -3.125 1 96.25 648 ASN A CA 1
ATOM 4958 C C . ASN A 1 648 ? -4.934 -46.531 -4.227 1 96.25 648 ASN A C 1
ATOM 4960 O O . ASN A 1 648 ? -5.391 -47.281 -5.09 1 96.25 648 ASN A O 1
ATOM 4964 N N . PHE A 1 649 ? -5.238 -45.281 -4.219 1 97.69 649 PHE A N 1
ATOM 4965 C CA . PHE A 1 649 ? -5.996 -44.625 -5.277 1 97.69 649 PHE A CA 1
ATOM 4966 C C . PHE A 1 649 ? -7.297 -45.375 -5.551 1 97.69 649 PHE A C 1
ATOM 4968 O O . PHE A 1 649 ? -7.645 -45.625 -6.711 1 97.69 649 PHE A O 1
ATOM 4975 N N . THR A 1 650 ? -8.008 -45.688 -4.547 1 97.5 650 THR A N 1
ATOM 4976 C CA . THR A 1 650 ? -9.203 -46.531 -4.645 1 97.5 650 THR A CA 1
ATOM 4977 C C . THR A 1 650 ? -10.344 -45.75 -5.293 1 97.5 650 THR A C 1
ATOM 4979 O O . THR A 1 650 ? -11.312 -46.344 -5.781 1 97.5 650 THR A O 1
ATOM 4982 N N . GLU A 1 651 ? -10.242 -44.438 -5.336 1 97.19 651 GLU A N 1
ATOM 4983 C CA . GLU A 1 651 ? -11.266 -43.594 -5.957 1 97.19 651 GLU A CA 1
ATOM 4984 C C . GLU A 1 651 ? -11.266 -43.75 -7.477 1 97.19 651 GLU A C 1
ATOM 4986 O O . GLU A 1 651 ? -12.227 -43.375 -8.141 1 97.19 651 GLU A O 1
ATOM 4991 N N . GLY A 1 652 ? -10.164 -44.281 -8.078 1 97.5 652 GLY A N 1
ATOM 4992 C CA . GLY A 1 652 ? -10.078 -44.438 -9.516 1 97.5 652 GLY A CA 1
ATOM 4993 C C . GLY A 1 652 ? -10.227 -43.125 -10.273 1 97.5 652 GLY A C 1
ATOM 4994 O O . GLY A 1 652 ? -9.547 -42.125 -9.969 1 97.5 652 GLY A O 1
ATOM 4995 N N . LEU A 1 653 ? -11.25 -43.188 -11.172 1 97.62 653 LEU A N 1
ATOM 4996 C CA . LEU A 1 653 ? -11.461 -42.031 -12.047 1 97.62 653 LEU A CA 1
ATOM 4997 C C . LEU A 1 653 ? -12.273 -40.938 -11.344 1 97.62 653 LEU A C 1
ATOM 4999 O O . LEU A 1 653 ? -12.477 -39.875 -11.891 1 97.62 653 LEU A O 1
ATOM 5003 N N . TYR A 1 654 ? -12.727 -41.188 -10.156 1 98.12 654 TYR A N 1
ATOM 5004 C CA . TYR A 1 654 ? -13.773 -40.375 -9.547 1 98.12 654 TYR A CA 1
ATOM 5005 C C . TYR A 1 654 ? -13.188 -39.406 -8.523 1 98.12 654 TYR A C 1
ATOM 5007 O O . TYR A 1 654 ? -13.414 -39.531 -7.32 1 98.12 654 TYR A O 1
ATOM 5015 N N . ILE A 1 655 ? -12.586 -38.375 -9.047 1 98.06 655 ILE A N 1
ATOM 5016 C CA . ILE A 1 655 ? -12.148 -37.25 -8.219 1 98.06 655 ILE A CA 1
ATOM 5017 C C . ILE A 1 655 ? -12.922 -36 -8.594 1 98.06 655 ILE A C 1
ATOM 5019 O O . ILE A 1 655 ? -13.578 -35.938 -9.641 1 98.06 655 ILE A O 1
ATOM 5023 N N . ASP A 1 656 ? -12.883 -35 -7.707 1 98.12 656 ASP A N 1
ATOM 5024 C CA . ASP A 1 656 ? -13.523 -33.688 -7.938 1 98.12 656 ASP A CA 1
ATOM 5025 C C . ASP A 1 656 ? -14.977 -33.875 -8.367 1 98.12 656 ASP A C 1
ATOM 5027 O O . ASP A 1 656 ? -15.742 -34.594 -7.711 1 98.12 656 ASP A O 1
ATOM 5031 N N . TYR A 1 657 ? -15.438 -33.188 -9.508 1 98.38 657 TYR A N 1
ATOM 5032 C CA . TYR A 1 657 ? -16.859 -33.188 -9.828 1 98.38 657 TYR A CA 1
ATOM 5033 C C . TYR A 1 657 ? -17.344 -34.594 -10.133 1 98.38 657 TYR A C 1
ATOM 5035 O O . TYR A 1 657 ? -18.531 -34.906 -9.922 1 98.38 657 TYR A O 1
ATOM 5043 N N . LYS A 1 658 ? -16.484 -35.5 -10.594 1 98.44 658 LYS A N 1
ATOM 5044 C CA . LYS A 1 658 ? -16.891 -36.875 -10.852 1 98.44 658 LYS A CA 1
ATOM 5045 C C . LYS A 1 658 ? -17.219 -37.594 -9.555 1 98.44 658 LYS A C 1
ATOM 5047 O O . LYS A 1 658 ? -18.109 -38.469 -9.523 1 98.44 658 LYS A O 1
ATOM 5052 N N . HIS A 1 659 ? -16.406 -37.312 -8.547 1 98.25 659 HIS A N 1
ATOM 5053 C CA . HIS A 1 659 ? -16.734 -37.812 -7.219 1 98.25 659 HIS A CA 1
ATOM 5054 C C . HIS A 1 659 ? -18.094 -37.312 -6.754 1 98.25 659 HIS A C 1
ATOM 5056 O O . HIS A 1 659 ? -18.922 -38.094 -6.277 1 98.25 659 HIS A O 1
ATOM 5062 N N . PHE A 1 660 ? -18.359 -36.062 -6.883 1 98.5 660 PHE A N 1
ATOM 5063 C CA . PHE A 1 660 ? -19.609 -35.469 -6.438 1 98.5 660 PHE A CA 1
ATOM 5064 C C . PHE A 1 660 ? -20.797 -36.031 -7.207 1 98.5 660 PHE A C 1
ATOM 5066 O O . PHE A 1 660 ? -21.844 -36.312 -6.621 1 98.5 660 PHE A O 1
ATOM 5073 N N . LEU A 1 661 ? -20.672 -36.188 -8.477 1 98 661 LEU A N 1
ATOM 5074 C CA . LEU A 1 661 ? -21.734 -36.75 -9.305 1 98 661 LEU A CA 1
ATOM 5075 C C . LEU A 1 661 ? -21.984 -38.219 -8.914 1 98 661 LEU A C 1
ATOM 5077 O O . LEU A 1 661 ? -23.125 -38.625 -8.758 1 98 661 LEU A O 1
ATOM 5081 N N . LYS A 1 662 ? -20.906 -39 -8.789 1 97.44 662 LYS A N 1
ATOM 5082 C CA . LYS A 1 662 ? -21.016 -40.438 -8.477 1 97.44 662 LYS A CA 1
ATOM 5083 C C . LYS A 1 662 ? -21.781 -40.625 -7.172 1 97.44 662 LYS A C 1
ATOM 5085 O O . LYS A 1 662 ? -22.594 -41.562 -7.07 1 97.44 662 LYS A O 1
ATOM 5090 N N . TYR A 1 663 ? -21.531 -39.812 -6.238 1 97.62 663 TYR A N 1
ATOM 5091 C CA . TYR A 1 663 ? -22.109 -40 -4.914 1 97.62 663 TYR A CA 1
ATOM 5092 C C . TYR A 1 663 ? -23.281 -39.062 -4.668 1 97.62 663 TYR A C 1
ATOM 5094 O O . TYR A 1 663 ? -23.75 -38.938 -3.539 1 97.62 663 TYR A O 1
ATOM 5102 N N . ASN A 1 664 ? -23.734 -38.406 -5.637 1 97.5 664 ASN A N 1
ATOM 5103 C CA . ASN A 1 664 ? -24.891 -37.5 -5.582 1 97.5 664 ASN A CA 1
ATOM 5104 C C . ASN A 1 664 ? -24.734 -36.469 -4.473 1 97.5 664 ASN A C 1
ATOM 5106 O O . ASN A 1 664 ? -25.641 -36.312 -3.648 1 97.5 664 ASN A O 1
ATOM 5110 N N . ILE A 1 665 ? -23.547 -35.844 -4.387 1 98.31 665 ILE A N 1
ATOM 5111 C CA . ILE A 1 665 ? -23.266 -34.75 -3.434 1 98.31 665 ILE A CA 1
ATOM 5112 C C . ILE A 1 665 ? -23.438 -33.406 -4.113 1 98.31 665 ILE A C 1
ATOM 5114 O O . ILE A 1 665 ? -22.812 -33.125 -5.145 1 98.31 665 ILE A O 1
ATOM 5118 N N . THR A 1 666 ? -24.25 -32.562 -3.588 1 98.06 666 THR A N 1
ATOM 5119 C CA . THR A 1 666 ? -24.438 -31.25 -4.145 1 98.06 666 THR A CA 1
ATOM 5120 C C . THR A 1 666 ? -23.344 -30.297 -3.676 1 98.06 666 THR A C 1
ATOM 5122 O O . THR A 1 666 ? -23.219 -30.016 -2.479 1 98.06 666 THR A O 1
ATOM 5125 N N . PRO A 1 667 ? -22.562 -29.797 -4.555 1 98.62 667 PRO A N 1
ATOM 5126 C CA . PRO A 1 667 ? -21.5 -28.859 -4.152 1 98.62 667 PRO A CA 1
ATOM 5127 C C . PRO A 1 667 ? -22.047 -27.453 -3.871 1 98.62 667 PRO A C 1
ATOM 5129 O O . PRO A 1 667 ? -23.188 -27.156 -4.188 1 98.62 667 PRO A O 1
ATOM 5132 N N . ARG A 1 668 ? -21.297 -26.609 -3.156 1 98.69 668 ARG A N 1
ATOM 5133 C CA . ARG A 1 668 ? -21.578 -25.172 -3.057 1 98.69 668 ARG A CA 1
ATOM 5134 C C . ARG A 1 668 ? -21.469 -24.5 -4.418 1 98.69 668 ARG A C 1
ATOM 5136 O O . ARG A 1 668 ? -22.375 -23.766 -4.832 1 98.69 668 ARG A O 1
ATOM 5143 N N . TYR A 1 669 ? -20.406 -24.734 -5.074 1 98.88 669 TYR A N 1
ATOM 5144 C CA . TYR A 1 669 ? -20.172 -24.297 -6.441 1 98.88 669 TYR A CA 1
ATOM 5145 C C . TYR A 1 669 ? -19.562 -25.422 -7.277 1 98.88 669 TYR A C 1
ATOM 5147 O O . TYR A 1 669 ? -18.5 -25.953 -6.938 1 98.88 669 TYR A O 1
ATOM 5155 N N . GLU A 1 670 ? -20.156 -25.75 -8.367 1 98.81 670 GLU A N 1
ATOM 5156 C CA . GLU A 1 670 ? -19.766 -26.891 -9.188 1 98.81 670 GLU A CA 1
ATOM 5157 C C . GLU A 1 670 ? -18.641 -26.531 -10.141 1 98.81 670 GLU A C 1
ATOM 5159 O O . GLU A 1 670 ? -18.375 -25.359 -10.391 1 98.81 670 GLU A O 1
ATOM 5164 N N . PHE A 1 671 ? -17.922 -27.531 -10.602 1 98.81 671 PHE A N 1
ATOM 5165 C CA . PHE A 1 671 ? -16.906 -27.391 -11.625 1 98.81 671 PHE A CA 1
ATOM 5166 C C . PHE A 1 671 ? -17.438 -26.641 -12.836 1 98.81 671 PHE A C 1
ATOM 5168 O O . PHE A 1 671 ? -18.531 -26.938 -13.32 1 98.81 671 PHE A O 1
ATOM 5175 N N . GLY A 1 672 ? -16.719 -25.609 -13.227 1 98.88 672 GLY A N 1
ATOM 5176 C CA . GLY A 1 672 ? -17.094 -24.828 -14.391 1 98.88 672 GLY A CA 1
ATOM 5177 C C . GLY A 1 672 ? -18 -23.656 -14.055 1 98.88 672 GLY A C 1
ATOM 5178 O O . GLY A 1 672 ? -18.344 -22.859 -14.93 1 98.88 672 GLY A O 1
ATOM 5179 N N . TYR A 1 673 ? -18.312 -23.516 -12.789 1 98.88 673 TYR A N 1
ATOM 5180 C CA . TYR A 1 673 ? -19.219 -22.469 -12.352 1 98.88 673 TYR A CA 1
ATOM 5181 C C . TYR A 1 673 ? -18.547 -21.094 -12.406 1 98.88 673 TYR A C 1
ATOM 5183 O O . TYR A 1 673 ? -17.375 -20.969 -12.094 1 98.88 673 TYR A O 1
ATOM 5191 N N . GLY A 1 674 ? -19.297 -20.078 -12.703 1 98.88 674 GLY A N 1
ATOM 5192 C CA . GLY A 1 674 ? -18.922 -18.672 -12.664 1 98.88 674 GLY A CA 1
ATOM 5193 C C . GLY A 1 674 ? -19.969 -17.75 -13.25 1 98.88 674 GLY A C 1
ATOM 5194 O O . GLY A 1 674 ? -20.547 -18.062 -14.297 1 98.88 674 GLY A O 1
ATOM 5195 N N . LEU A 1 675 ? -20.156 -16.656 -12.578 1 98.69 675 LEU A N 1
ATOM 5196 C CA . LEU A 1 675 ? -21.172 -15.688 -13.008 1 98.69 675 LEU A CA 1
ATOM 5197 C C . LEU A 1 675 ? -20.562 -14.648 -13.945 1 98.69 675 LEU A C 1
ATOM 5199 O O . LEU A 1 675 ? -19.344 -14.617 -14.141 1 98.69 675 LEU A O 1
ATOM 5203 N N . THR A 1 676 ? -21.375 -13.898 -14.586 1 98.5 676 THR A N 1
ATOM 5204 C CA . THR A 1 676 ? -21.047 -12.773 -15.438 1 98.5 676 THR A CA 1
ATOM 5205 C C . THR A 1 676 ? -22.062 -11.648 -15.289 1 98.5 676 THR A C 1
ATOM 5207 O O . THR A 1 676 ? -22.984 -11.75 -14.477 1 98.5 676 THR A O 1
ATOM 5210 N N . TYR A 1 677 ? -21.922 -10.492 -15.969 1 98.5 677 TYR A N 1
ATOM 5211 C CA . TYR A 1 677 ? -22.812 -9.344 -15.797 1 98.5 677 TYR A CA 1
ATOM 5212 C C . TYR A 1 677 ? -23.859 -9.305 -16.906 1 98.5 677 TYR A C 1
ATOM 5214 O O . TYR A 1 677 ? -24.547 -8.297 -17.078 1 98.5 677 TYR A O 1
ATOM 5222 N N . THR A 1 678 ? -23.969 -10.352 -17.672 1 98.06 678 THR A N 1
ATOM 5223 C CA . THR A 1 678 ? -24.969 -10.492 -18.719 1 98.06 678 THR A CA 1
ATOM 5224 C C . THR A 1 678 ? -25.594 -11.883 -18.703 1 98.06 678 THR A C 1
ATOM 5226 O O . THR A 1 678 ? -25.438 -12.625 -17.719 1 98.06 678 THR A O 1
ATOM 5229 N N . THR A 1 679 ? -26.484 -12.172 -19.672 1 98.12 679 THR A N 1
ATOM 5230 C CA . THR A 1 679 ? -27.109 -13.477 -19.828 1 98.12 679 THR A CA 1
ATOM 5231 C C . THR A 1 679 ? -26.797 -14.062 -21.203 1 98.12 679 THR A C 1
ATOM 5233 O O . THR A 1 679 ? -26.609 -13.328 -22.172 1 98.12 679 THR A O 1
ATOM 5236 N N . PHE A 1 680 ? -26.719 -15.328 -21.25 1 98.69 680 PHE A N 1
ATOM 5237 C CA . PHE A 1 680 ? -26.453 -16.031 -22.5 1 98.69 680 PHE A CA 1
ATOM 5238 C C . PHE A 1 680 ? -27.516 -17.094 -22.75 1 98.69 680 PHE A C 1
ATOM 5240 O O . PHE A 1 680 ? -27.891 -17.828 -21.828 1 98.69 680 PHE A O 1
ATOM 5247 N N . ASP A 1 681 ? -28 -17.188 -23.969 1 98.69 681 ASP A N 1
ATOM 5248 C CA . ASP A 1 681 ? -28.938 -18.219 -24.406 1 98.69 681 ASP A CA 1
ATOM 5249 C C . ASP A 1 681 ? -28.266 -19.203 -25.359 1 98.69 681 ASP A C 1
ATOM 5251 O O . ASP A 1 681 ? -27.578 -18.797 -26.281 1 98.69 681 ASP A O 1
ATOM 5255 N N . TYR A 1 682 ? -28.422 -20.469 -25.109 1 98.81 682 TYR A N 1
ATOM 5256 C CA . TYR A 1 682 ? -27.875 -21.531 -25.938 1 98.81 682 TYR A CA 1
ATOM 5257 C C . TYR A 1 682 ? -28.938 -22.141 -26.844 1 98.81 682 TYR A C 1
ATOM 5259 O O . TYR A 1 682 ? -30.094 -22.312 -26.422 1 98.81 682 TYR A O 1
ATOM 5267 N N . ALA A 1 683 ? -28.531 -22.438 -28.094 1 98.62 683 ALA A N 1
ATOM 5268 C CA . ALA A 1 683 ? -29.469 -23.047 -29.031 1 98.62 683 ALA A CA 1
ATOM 5269 C C . ALA A 1 683 ? -28.75 -23.797 -30.141 1 98.62 683 ALA A C 1
ATOM 5271 O O . ALA A 1 683 ? -27.531 -23.703 -30.266 1 98.62 683 ALA A O 1
ATOM 5272 N N . ASN A 1 684 ? -29.484 -24.641 -30.938 1 98.38 684 ASN A N 1
ATOM 5273 C CA . ASN A 1 684 ? -29.094 -25.203 -32.219 1 98.38 684 ASN A CA 1
ATOM 5274 C C . ASN A 1 684 ? -27.906 -26.156 -32.062 1 98.38 684 ASN A C 1
ATOM 5276 O O . ASN A 1 684 ? -26.906 -26.031 -32.781 1 98.38 684 ASN A O 1
ATOM 5280 N N . ILE A 1 685 ? -28.047 -27.031 -31.047 1 98.62 685 ILE A N 1
ATOM 5281 C CA . ILE A 1 685 ? -27 -28.047 -30.953 1 98.62 685 ILE A CA 1
ATOM 5282 C C . ILE A 1 685 ? -27.031 -28.938 -32.188 1 98.62 685 ILE A C 1
ATOM 5284 O O . ILE A 1 685 ? -28.109 -29.281 -32.688 1 98.62 685 ILE A O 1
ATOM 5288 N N . SER A 1 686 ? -25.891 -29.188 -32.781 1 98.5 686 SER A N 1
ATOM 5289 C CA . SER A 1 686 ? -25.734 -30.094 -33.906 1 98.5 686 SER A CA 1
ATOM 5290 C C . SER A 1 686 ? -24.547 -31.031 -33.688 1 98.5 686 SER A C 1
ATOM 5292 O O . SER A 1 686 ? -23.469 -30.594 -33.25 1 98.5 686 SER A O 1
ATOM 5294 N N . ILE A 1 687 ? -24.797 -32.344 -33.875 1 98.38 687 ILE A N 1
ATOM 5295 C CA . ILE A 1 687 ? -23.766 -33.344 -33.75 1 98.38 687 ILE A CA 1
ATOM 5296 C C . ILE A 1 687 ? -23.547 -34 -35.125 1 98.38 687 ILE A C 1
ATOM 5298 O O . ILE A 1 687 ? -24.453 -34.625 -35.656 1 98.38 687 ILE A O 1
ATOM 5302 N N . THR A 1 688 ? -22.359 -33.812 -35.656 1 98.06 688 THR A N 1
ATOM 5303 C CA . THR A 1 688 ? -22.031 -34.344 -37 1 98.06 688 THR A CA 1
ATOM 5304 C C . THR A 1 688 ? -20.922 -35.375 -36.906 1 98.06 688 THR A C 1
ATOM 5306 O O . THR A 1 688 ? -19.797 -35.062 -36.5 1 98.06 688 THR A O 1
ATOM 5309 N N . LYS A 1 689 ? -21.234 -36.531 -37.25 1 96.88 689 LYS A N 1
ATOM 5310 C CA . LYS A 1 689 ? -20.188 -37.562 -37.312 1 96.88 689 LYS A CA 1
ATOM 5311 C C . LYS A 1 689 ? -19.234 -37.281 -38.469 1 96.88 689 LYS A C 1
ATOM 5313 O O . LYS A 1 689 ? -19.656 -36.875 -39.562 1 96.88 689 LYS A O 1
ATOM 5318 N N . GLN A 1 690 ? -18.062 -37.531 -38.25 1 95.75 690 GLN A N 1
ATOM 5319 C CA . GLN A 1 690 ? -17.031 -37.375 -39.281 1 95.75 690 GLN A CA 1
ATOM 5320 C C . GLN A 1 690 ? -16.578 -38.719 -39.844 1 95.75 690 GLN A C 1
ATOM 5322 O O . GLN A 1 690 ? -17.031 -39.75 -39.375 1 95.75 690 GLN A O 1
ATOM 5327 N N . ASN A 1 691 ? -15.68 -38.625 -40.969 1 90.62 691 ASN A N 1
ATOM 5328 C CA . ASN A 1 691 ? -15.195 -39.844 -41.594 1 90.62 691 ASN A CA 1
ATOM 5329 C C . ASN A 1 691 ? -13.969 -40.406 -40.875 1 90.62 691 ASN A C 1
ATOM 5331 O O . ASN A 1 691 ? -12.852 -40.312 -41.375 1 90.62 691 ASN A O 1
ATOM 5335 N N . ALA A 1 692 ? -14.203 -40.875 -39.688 1 90.56 692 ALA A N 1
ATOM 5336 C CA . ALA A 1 692 ? -13.125 -41.5 -38.906 1 90.56 692 ALA A CA 1
ATOM 5337 C C . ALA A 1 692 ? -13.391 -43 -38.688 1 90.56 692 ALA A C 1
ATOM 5339 O O . ALA A 1 692 ? -14.539 -43.438 -38.75 1 90.56 692 ALA A O 1
ATOM 5340 N N . ASP A 1 693 ? -12.344 -43.656 -38.5 1 91.62 693 ASP A N 1
ATOM 5341 C CA . ASP A 1 693 ? -12.477 -45.094 -38.156 1 91.62 693 ASP A CA 1
ATOM 5342 C C . ASP A 1 693 ? -13.109 -45.25 -36.781 1 91.62 693 ASP A C 1
ATOM 5344 O O . ASP A 1 693 ? -12.664 -44.656 -35.812 1 91.62 693 ASP A O 1
ATOM 5348 N N . THR A 1 694 ? -14.195 -46.094 -36.688 1 94.12 694 THR A N 1
ATOM 5349 C CA . THR A 1 694 ? -14.891 -46.25 -35.438 1 94.12 694 THR A CA 1
ATOM 5350 C C . THR A 1 694 ? -14.766 -47.719 -34.938 1 94.12 694 THR A C 1
ATOM 5352 O O . THR A 1 694 ? -15.633 -48.188 -34.219 1 94.12 694 THR A O 1
ATOM 5355 N N . SER A 1 695 ? -13.703 -48.375 -35.438 1 95.69 695 SER A N 1
ATOM 5356 C CA . SER A 1 695 ? -13.422 -49.688 -34.906 1 95.69 695 SER A CA 1
ATOM 5357 C C . SER A 1 695 ? -13.156 -49.625 -33.406 1 95.69 695 SER A C 1
ATOM 5359 O O . SER A 1 695 ? -12.812 -48.562 -32.875 1 95.69 695 SER A O 1
ATOM 5361 N N . GLN A 1 696 ? -13.359 -50.75 -32.781 1 96.12 696 GLN A N 1
ATOM 5362 C CA . GLN A 1 696 ? -13.234 -50.781 -31.328 1 96.12 696 GLN A CA 1
ATOM 5363 C C . GLN A 1 696 ? -11.852 -50.312 -30.891 1 96.12 696 GLN A C 1
ATOM 5365 O O . GLN A 1 696 ? -11.719 -49.531 -29.938 1 96.12 696 GLN A O 1
ATOM 5370 N N . PHE A 1 697 ? -10.867 -50.844 -31.5 1 97.19 697 PHE A N 1
ATOM 5371 C CA . PHE A 1 697 ? -9.492 -50.469 -31.203 1 97.19 697 PHE A CA 1
ATOM 5372 C C . PHE A 1 697 ? -8.891 -49.656 -32.344 1 97.19 697 PHE A C 1
ATOM 5374 O O . PHE A 1 697 ? -9.227 -49.875 -33.5 1 97.19 697 PHE A O 1
ATOM 5381 N N . PRO A 1 698 ? -8.07 -48.719 -32 1 95.56 698 PRO A N 1
ATOM 5382 C CA . PRO A 1 698 ? -7.453 -47.938 -33.094 1 95.56 698 PRO A CA 1
ATOM 5383 C C . PRO A 1 698 ? -6.582 -48.812 -34 1 95.56 698 PRO A C 1
ATOM 5385 O O . PRO A 1 698 ? -5.891 -49.719 -33.531 1 95.56 698 PRO A O 1
ATOM 5388 N N . PRO A 1 699 ? -6.605 -48.469 -35.281 1 92.56 699 PRO A N 1
ATOM 5389 C CA . PRO A 1 699 ? -5.711 -49.188 -36.188 1 92.56 699 PRO A CA 1
ATOM 5390 C C . PRO A 1 699 ? -4.242 -49.094 -35.781 1 92.56 699 PRO A C 1
ATOM 5392 O O . PRO A 1 699 ? -3.805 -48.031 -35.312 1 92.56 699 PRO A O 1
ATOM 5395 N N . GLU A 1 700 ? -3.578 -50.156 -35.906 1 88.12 700 GLU A N 1
ATOM 5396 C CA . GLU A 1 700 ? -2.148 -50.156 -35.625 1 88.12 700 GLU A CA 1
ATOM 5397 C C . GLU A 1 700 ? -1.381 -49.281 -36.625 1 88.12 700 GLU A C 1
ATOM 5399 O O . GLU A 1 700 ? -1.572 -49.438 -37.844 1 88.12 700 GLU A O 1
ATOM 5404 N N . THR A 1 701 ? -0.759 -48.406 -36.094 1 91.25 701 THR A N 1
ATOM 5405 C CA . THR A 1 701 ? 0.08 -47.562 -36.938 1 91.25 701 THR A CA 1
ATOM 5406 C C . THR A 1 701 ? 1.354 -47.156 -36.188 1 91.25 701 THR A C 1
ATOM 5408 O O . THR A 1 701 ? 1.491 -47.469 -35 1 91.25 701 THR A O 1
ATOM 5411 N N . THR A 1 702 ? 2.277 -46.625 -36.938 1 93 702 THR A N 1
ATOM 5412 C CA . THR A 1 702 ? 3.502 -46.156 -36.281 1 93 702 THR A CA 1
ATOM 5413 C C . THR A 1 702 ? 3.199 -45.062 -35.281 1 93 702 THR A C 1
ATOM 5415 O O . THR A 1 702 ? 2.496 -44.094 -35.625 1 93 702 THR A O 1
ATOM 5418 N N . VAL A 1 703 ? 3.707 -45.25 -34.094 1 93.44 703 VAL A N 1
ATOM 5419 C CA . VAL A 1 703 ? 3.455 -44.281 -33.031 1 93.44 703 VAL A CA 1
ATOM 5420 C C . VAL A 1 703 ? 4.266 -43 -33.25 1 93.44 703 VAL A C 1
ATOM 5422 O O . VAL A 1 703 ? 5.402 -43.062 -33.75 1 93.44 703 VAL A O 1
ATOM 5425 N N . VAL A 1 704 ? 3.711 -41.875 -33.031 1 96 704 VAL A N 1
ATOM 5426 C CA . VAL A 1 704 ? 4.348 -40.562 -33.062 1 96 704 VAL A CA 1
ATOM 5427 C C . VAL A 1 704 ? 4.207 -39.906 -31.688 1 96 704 VAL A C 1
ATOM 5429 O O . VAL A 1 704 ? 3.701 -40.5 -30.734 1 96 704 VAL A O 1
ATOM 5432 N N . GLN A 1 705 ? 4.793 -38.688 -31.578 1 97.12 705 GLN A N 1
ATOM 5433 C CA . GLN A 1 705 ? 4.66 -38.031 -30.281 1 97.12 705 GLN A CA 1
ATOM 5434 C C . GLN A 1 705 ? 3.191 -37.844 -29.906 1 97.12 705 GLN A C 1
ATOM 5436 O O . GLN A 1 705 ? 2.41 -37.281 -30.703 1 97.12 705 GLN A O 1
ATOM 5441 N N . GLY A 1 706 ? 2.844 -38.25 -28.734 1 96.81 706 GLY A N 1
ATOM 5442 C CA . GLY A 1 706 ? 1.462 -38.25 -28.281 1 96.81 706 GLY A CA 1
ATOM 5443 C C . GLY A 1 706 ? 0.788 -39.625 -28.422 1 96.81 706 GLY A C 1
ATOM 5444 O O . GLY A 1 706 ? -0.363 -39.781 -28.016 1 96.81 706 GLY A O 1
ATOM 5445 N N . GLY A 1 707 ? 1.526 -40.562 -28.984 1 96.88 707 GLY A N 1
ATOM 5446 C CA . GLY A 1 707 ? 1.023 -41.938 -29.125 1 96.88 707 GLY A CA 1
ATOM 5447 C C . GLY A 1 707 ? 0.442 -42.219 -30.484 1 96.88 707 GLY A C 1
ATOM 5448 O O . GLY A 1 707 ? 0.874 -41.625 -31.484 1 96.88 707 GLY A O 1
ATOM 5449 N N . ASN A 1 708 ? -0.484 -43.156 -30.531 1 96.62 708 ASN A N 1
ATOM 5450 C CA . ASN A 1 708 ? -1.153 -43.531 -31.781 1 96.62 708 ASN A CA 1
ATOM 5451 C C . ASN A 1 708 ? -1.854 -42.312 -32.406 1 96.62 708 ASN A C 1
ATOM 5453 O O . ASN A 1 708 ? -2.779 -41.75 -31.812 1 96.62 708 ASN A O 1
ATOM 5457 N N . PRO A 1 709 ? -1.433 -41.938 -33.625 1 96.06 709 PRO A N 1
ATOM 5458 C CA . PRO A 1 709 ? -1.978 -40.688 -34.188 1 96.06 709 PRO A CA 1
ATOM 5459 C C . PRO A 1 709 ? -3.479 -40.781 -34.469 1 96.06 709 PRO A C 1
ATOM 5461 O O . PRO A 1 709 ? -4.156 -39.75 -34.562 1 96.06 709 PRO A O 1
ATOM 5464 N N . THR A 1 710 ? -4.035 -41.969 -34.594 1 95.75 710 THR A N 1
ATOM 5465 C CA . THR A 1 710 ? -5.453 -42.125 -34.875 1 95.75 710 THR A CA 1
ATOM 5466 C C . THR A 1 710 ? -6.309 -41.719 -33.688 1 95.75 710 THR A C 1
ATOM 5468 O O . THR A 1 710 ? -7.504 -41.438 -33.844 1 95.75 710 THR A O 1
ATOM 5471 N N . LEU A 1 711 ? -5.707 -41.688 -32.562 1 96.75 711 LEU A N 1
ATOM 5472 C CA . LEU A 1 711 ? -6.418 -41.25 -31.359 1 96.75 711 LEU A CA 1
ATOM 5473 C C . LEU A 1 711 ? -6.824 -39.781 -31.469 1 96.75 711 LEU A C 1
ATOM 5475 O O . LEU A 1 711 ? -7.762 -39.344 -30.812 1 96.75 711 LEU A O 1
ATOM 5479 N N . TRP A 1 712 ? -6.16 -39.062 -32.344 1 96.81 712 TRP A N 1
ATOM 5480 C CA . TRP A 1 712 ? -6.371 -37.625 -32.469 1 96.81 712 TRP A CA 1
ATOM 5481 C C . TRP A 1 712 ? -7.293 -37.312 -33.625 1 96.81 712 TRP A C 1
ATOM 5483 O O . TRP A 1 712 ? -7.578 -36.156 -33.906 1 96.81 712 TRP A O 1
ATOM 5493 N N . GLU A 1 713 ? -7.777 -38.281 -34.312 1 96.62 713 GLU A N 1
ATOM 5494 C CA . GLU A 1 713 ? -8.734 -38.062 -35.406 1 96.62 713 GLU A CA 1
ATOM 5495 C C . GLU A 1 713 ? -10.102 -37.656 -34.844 1 96.62 713 GLU A C 1
ATOM 5497 O O . GLU A 1 713 ? -10.547 -38.156 -33.812 1 96.62 713 GLU A O 1
ATOM 5502 N N . VAL A 1 714 ? -10.734 -36.719 -35.531 1 98.12 714 VAL A N 1
ATOM 5503 C CA . VAL A 1 714 ? -12.039 -36.25 -35.094 1 98.12 714 VAL A CA 1
ATOM 5504 C C . VAL A 1 714 ? -13.125 -37.219 -35.5 1 98.12 714 VAL A C 1
ATOM 5506 O O . VAL A 1 714 ? -13.289 -37.531 -36.688 1 98.12 714 VAL A O 1
ATOM 5509 N N . VAL A 1 715 ? -13.789 -37.719 -34.562 1 97.88 715 VAL A N 1
ATOM 5510 C CA . VAL A 1 715 ? -14.859 -38.688 -34.781 1 97.88 715 VAL A CA 1
ATOM 5511 C C . VAL A 1 715 ? -16.172 -37.969 -35.031 1 97.88 715 VAL A C 1
ATOM 5513 O O . VAL A 1 715 ? -17 -38.406 -35.812 1 97.88 715 VAL A O 1
ATOM 5516 N N . ALA A 1 716 ? -16.359 -36.875 -34.312 1 98.38 716 ALA A N 1
ATOM 5517 C CA . ALA A 1 716 ? -17.578 -36.062 -34.438 1 98.38 716 ALA A CA 1
ATOM 5518 C C . ALA A 1 716 ? -17.297 -34.594 -34.094 1 98.38 716 ALA A C 1
ATOM 5520 O O . ALA A 1 716 ? -16.344 -34.312 -33.375 1 98.38 716 ALA A O 1
ATOM 5521 N N . THR A 1 717 ? -18.031 -33.75 -34.656 1 98.62 717 THR A N 1
ATOM 5522 C CA . THR A 1 717 ? -18 -32.344 -34.344 1 98.62 717 THR A CA 1
ATOM 5523 C C . THR A 1 717 ? -19.359 -31.891 -33.781 1 98.62 717 THR A C 1
ATOM 5525 O O . THR A 1 717 ? -20.406 -32.156 -34.375 1 98.62 717 THR A O 1
ATOM 5528 N N . VAL A 1 718 ? -19.344 -31.25 -32.594 1 98.81 718 VAL A N 1
ATOM 5529 C CA . VAL A 1 718 ? -20.547 -30.703 -32 1 98.81 718 VAL A CA 1
ATOM 5530 C C . VAL A 1 718 ? -20.531 -29.188 -32.094 1 98.81 718 VAL A C 1
ATOM 5532 O O . VAL A 1 718 ? -19.5 -28.547 -31.844 1 98.81 718 VAL A O 1
ATOM 5535 N N . THR A 1 719 ? -21.594 -28.578 -32.531 1 98.75 719 THR A N 1
ATOM 5536 C CA . THR A 1 719 ? -21.703 -27.125 -32.594 1 98.75 719 THR A CA 1
ATOM 5537 C C . THR A 1 719 ? -22.953 -26.656 -31.844 1 98.75 719 THR A C 1
ATOM 5539 O O . THR A 1 719 ? -23.891 -27.422 -31.656 1 98.75 719 THR A O 1
ATOM 5542 N N . CYS A 1 720 ? -22.953 -25.484 -31.406 1 98.62 720 CYS A N 1
ATOM 5543 C CA . CYS A 1 720 ? -24.125 -24.797 -30.844 1 98.62 720 CYS A CA 1
ATOM 5544 C C . CYS A 1 720 ? -23.984 -23.281 -30.984 1 98.62 720 CYS A C 1
ATOM 5546 O O . CYS A 1 720 ? -22.875 -22.766 -31.156 1 98.62 720 CYS A O 1
ATOM 5548 N N . ASP A 1 721 ? -25.047 -22.625 -30.922 1 98.81 721 ASP A N 1
ATOM 5549 C CA . ASP A 1 721 ? -25.078 -21.172 -30.953 1 98.81 721 ASP A CA 1
ATOM 5550 C C . ASP A 1 721 ? -25.312 -20.594 -29.562 1 98.81 721 ASP A C 1
ATOM 5552 O O . ASP A 1 721 ? -26.125 -21.109 -28.797 1 98.81 721 ASP A O 1
ATOM 5556 N N . VAL A 1 722 ? -24.562 -19.594 -29.219 1 98.88 722 VAL A N 1
ATOM 5557 C CA . VAL A 1 722 ? -24.766 -18.859 -27.969 1 98.88 722 VAL A CA 1
ATOM 5558 C C . VAL A 1 722 ? -25.031 -17.391 -28.266 1 98.88 722 VAL A C 1
ATOM 5560 O O . VAL A 1 722 ? -24.266 -16.734 -28.969 1 98.88 722 VAL A O 1
ATOM 5563 N N . THR A 1 723 ? -26.109 -16.859 -27.781 1 98.81 723 THR A N 1
ATOM 5564 C CA . THR A 1 723 ? -26.516 -15.461 -27.953 1 98.81 723 THR A CA 1
ATOM 5565 C C . THR A 1 723 ? -26.391 -14.703 -26.625 1 98.81 723 THR A C 1
ATOM 5567 O O . THR A 1 723 ? -26.875 -15.164 -25.594 1 98.81 723 THR A O 1
ATOM 5570 N N . ASN A 1 724 ? -25.672 -13.57 -26.656 1 98.75 724 ASN A N 1
ATOM 5571 C CA . ASN A 1 724 ? -25.703 -12.656 -25.531 1 98.75 724 ASN A CA 1
ATOM 5572 C C . ASN A 1 724 ? -27.047 -11.93 -25.422 1 98.75 724 ASN A C 1
ATOM 5574 O O . ASN A 1 724 ? -27.281 -10.953 -26.141 1 98.75 724 ASN A O 1
ATOM 5578 N N . SER A 1 725 ? -27.812 -12.281 -24.578 1 98.56 725 SER A N 1
ATOM 5579 C CA . SER A 1 725 ? -29.172 -11.758 -24.469 1 98.56 725 SER A CA 1
ATOM 5580 C C . SER A 1 725 ? -29.25 -10.648 -23.422 1 98.56 725 SER A C 1
ATOM 5582 O O . SER A 1 725 ? -30.344 -10.219 -23.047 1 98.56 725 SER A O 1
ATOM 5584 N N . GLY A 1 726 ? -28.141 -10.297 -22.859 1 97.94 726 GLY A N 1
ATOM 5585 C CA . GLY A 1 726 ? -28.094 -9.188 -21.922 1 97.94 726 GLY A CA 1
ATOM 5586 C C . GLY A 1 726 ? -27.625 -7.891 -22.562 1 97.94 726 GLY A C 1
ATOM 5587 O O . GLY A 1 726 ? -27.812 -7.68 -23.766 1 97.94 726 GLY A O 1
ATOM 5588 N N . ASN A 1 727 ? -27.047 -6.875 -21.75 1 96.81 727 ASN A N 1
ATOM 5589 C CA . ASN A 1 727 ? -26.875 -5.496 -22.188 1 96.81 727 ASN A CA 1
ATOM 5590 C C . ASN A 1 727 ? -25.406 -5.082 -22.203 1 96.81 727 ASN A C 1
ATOM 5592 O O . ASN A 1 727 ? -25.078 -3.955 -22.578 1 96.81 727 ASN A O 1
ATOM 5596 N N . VAL A 1 728 ? -24.5 -6.031 -21.781 1 98.25 728 VAL A N 1
ATOM 5597 C CA . VAL A 1 728 ? -23.078 -5.688 -21.781 1 98.25 728 VAL A CA 1
ATOM 5598 C C . VAL A 1 728 ? -22.281 -6.801 -22.453 1 98.25 728 VAL A C 1
ATOM 5600 O O . VAL A 1 728 ? -22.734 -7.945 -22.516 1 98.25 728 VAL A O 1
ATOM 5603 N N . THR A 1 729 ? -21.094 -6.391 -23.031 1 98.31 729 THR A N 1
ATOM 5604 C CA . THR A 1 729 ? -20.188 -7.371 -23.625 1 98.31 729 THR A CA 1
ATOM 5605 C C . THR A 1 729 ? -19.578 -8.266 -22.547 1 98.31 729 THR A C 1
ATOM 5607 O O . THR A 1 729 ? -19.234 -7.793 -21.469 1 98.31 729 THR A O 1
ATOM 5610 N N . ALA A 1 730 ? -19.531 -9.531 -22.781 1 98.5 730 ALA A N 1
ATOM 5611 C CA . ALA A 1 730 ? -18.875 -10.484 -21.891 1 98.5 730 ALA A CA 1
ATOM 5612 C C . ALA A 1 730 ? -18.391 -11.711 -22.656 1 98.5 730 ALA A C 1
ATOM 5614 O O . ALA A 1 730 ? -18.922 -12.039 -23.719 1 98.5 730 ALA A O 1
ATOM 5615 N N . ALA A 1 731 ? -17.391 -12.289 -22.172 1 98.75 731 ALA A N 1
ATOM 5616 C CA . ALA A 1 731 ? -16.953 -13.57 -22.703 1 98.75 731 ALA A CA 1
ATOM 5617 C C . ALA A 1 731 ? -17.703 -14.727 -22.078 1 98.75 731 ALA A C 1
ATOM 5619 O O . ALA A 1 731 ? -17.938 -14.734 -20.859 1 98.75 731 ALA A O 1
ATOM 5620 N N . GLU A 1 732 ? -18.141 -15.672 -22.922 1 98.62 732 GLU A N 1
ATOM 5621 C CA . GLU A 1 732 ? -18.781 -16.891 -22.453 1 98.62 732 GLU A CA 1
ATOM 5622 C C . GLU A 1 732 ? -17.891 -18.109 -22.672 1 98.62 732 GLU A C 1
ATOM 5624 O O . GLU A 1 732 ? -17.141 -18.172 -23.656 1 98.62 732 GLU A O 1
ATOM 5629 N N . VAL A 1 733 ? -17.906 -19 -21.688 1 98.88 733 VAL A N 1
ATOM 5630 C CA . VAL A 1 733 ? -17.25 -20.297 -21.828 1 98.88 733 VAL A CA 1
ATOM 5631 C C . VAL A 1 733 ? -18.312 -21.391 -22.016 1 98.88 733 VAL A C 1
ATOM 5633 O O . VAL A 1 733 ? -18.984 -21.781 -21.078 1 98.88 733 VAL A O 1
ATOM 5636 N N . ALA A 1 734 ? -18.438 -21.859 -23.203 1 98.88 734 ALA A N 1
ATOM 5637 C CA . ALA A 1 734 ? -19.266 -23.031 -23.438 1 98.88 734 ALA A CA 1
ATOM 5638 C C . ALA A 1 734 ? -18.484 -24.312 -23.141 1 98.88 734 ALA A C 1
ATOM 5640 O O . ALA A 1 734 ? -17.344 -24.484 -23.578 1 98.88 734 ALA A O 1
ATOM 5641 N N . GLN A 1 735 ? -19.109 -25.188 -22.375 1 98.88 735 GLN A N 1
ATOM 5642 C CA . GLN A 1 735 ? -18.484 -26.422 -21.922 1 98.88 735 GLN A CA 1
ATOM 5643 C C . GLN A 1 735 ? -19.234 -27.641 -22.453 1 98.88 735 GLN A C 1
ATOM 5645 O O . GLN A 1 735 ? -20.453 -27.703 -22.391 1 98.88 735 GLN A O 1
ATOM 5650 N N . LEU A 1 736 ? -18.516 -28.594 -22.984 1 98.94 736 LEU A N 1
ATOM 5651 C CA . LEU A 1 736 ? -19.109 -29.828 -23.5 1 98.94 736 LEU A CA 1
ATOM 5652 C C . LEU A 1 736 ? -18.672 -31.031 -22.656 1 98.94 736 LEU A C 1
ATOM 5654 O O . LEU A 1 736 ? -17.484 -31.266 -22.469 1 98.94 736 LEU A O 1
ATOM 5658 N N . TYR A 1 737 ? -19.641 -31.75 -22.188 1 98.81 737 TYR A N 1
ATOM 5659 C CA . TYR A 1 737 ? -19.422 -32.969 -21.422 1 98.81 737 TYR A CA 1
ATOM 5660 C C . TYR A 1 737 ? -20 -34.188 -22.141 1 98.81 737 TYR A C 1
ATOM 5662 O O . TYR A 1 737 ? -20.984 -34.062 -22.875 1 98.81 737 TYR A O 1
ATOM 5670 N N . VAL A 1 738 ? -19.375 -35.344 -21.938 1 98.56 738 VAL A N 1
ATOM 5671 C CA . VAL A 1 738 ? -19.797 -36.594 -22.547 1 98.56 738 VAL A CA 1
ATOM 5672 C C . VAL A 1 738 ? -20 -37.656 -21.469 1 98.56 738 VAL A C 1
ATOM 5674 O O . VAL A 1 738 ? -19.219 -37.719 -20.516 1 98.56 738 VAL A O 1
ATOM 5677 N N . GLU A 1 739 ? -21.031 -38.344 -21.594 1 97.38 739 GLU A N 1
ATOM 5678 C CA . GLU A 1 739 ? -21.172 -39.562 -20.828 1 97.38 739 GLU A CA 1
ATOM 5679 C C . GLU A 1 739 ? -20.594 -40.75 -21.578 1 97.38 739 GLU A C 1
ATOM 5681 O O . GLU A 1 739 ? -21.172 -41.219 -22.578 1 97.38 739 GLU A O 1
ATOM 5686 N N . ILE A 1 740 ? -19.5 -41.219 -21.156 1 93.88 740 ILE A N 1
ATOM 5687 C CA . ILE A 1 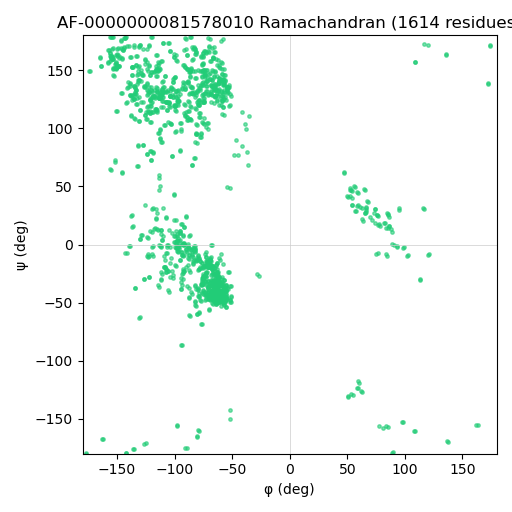740 ? -18.844 -42.344 -21.781 1 93.88 740 ILE A CA 1
ATOM 5688 C C . ILE A 1 740 ? -19.422 -43.656 -21.234 1 93.88 740 ILE A C 1
ATOM 5690 O O . ILE A 1 740 ? -19.5 -43.844 -20.016 1 93.88 740 ILE A O 1
ATOM 5694 N N . PRO A 1 741 ? -19.797 -44.562 -22.062 1 92.88 741 PRO A N 1
ATOM 5695 C CA . PRO A 1 741 ? -20.344 -45.844 -21.562 1 92.88 741 PRO A CA 1
ATOM 5696 C C . PRO A 1 741 ? -19.406 -46.531 -20.594 1 92.88 741 PRO A C 1
ATOM 5698 O O . PRO A 1 741 ? -18.203 -46.656 -20.844 1 92.88 741 PRO A O 1
ATOM 5701 N N . ASN A 1 742 ? -19.953 -47 -19.453 1 90.06 742 ASN A N 1
ATOM 5702 C CA . ASN A 1 742 ? -19.203 -47.688 -18.406 1 90.06 742 ASN A CA 1
ATOM 5703 C C . ASN A 1 742 ? -18.156 -46.781 -17.781 1 90.06 742 ASN A C 1
ATOM 5705 O O . ASN A 1 742 ? -17.109 -47.25 -17.312 1 90.06 742 ASN A O 1
ATOM 5709 N N . GLY A 1 743 ? -18.312 -45.562 -17.922 1 91.44 743 GLY A N 1
ATOM 5710 C CA . GLY A 1 743 ? -17.438 -44.562 -17.312 1 91.44 743 GLY A CA 1
ATOM 5711 C C . GLY A 1 743 ? -18.188 -43.562 -16.484 1 91.44 743 GLY A C 1
ATOM 5712 O O . GLY A 1 743 ? -19.359 -43.75 -16.156 1 91.44 743 GLY A O 1
ATOM 5713 N N . PRO A 1 744 ? -17.469 -42.5 -16.047 1 93.25 744 PRO A N 1
ATOM 5714 C CA . PRO A 1 744 ? -18.141 -41.469 -15.266 1 93.25 744 PRO A CA 1
ATOM 5715 C C . PRO A 1 744 ? -19.312 -40.812 -16.016 1 93.25 744 PRO A C 1
ATOM 5717 O O . PRO A 1 744 ? -19.297 -40.781 -17.25 1 93.25 744 PRO A O 1
ATOM 5720 N N . GLY A 1 745 ? -20.297 -40.344 -15.312 1 90.81 745 GLY A N 1
ATOM 5721 C CA . GLY A 1 745 ? -21.531 -39.844 -15.867 1 90.81 745 GLY A CA 1
ATOM 5722 C C . GLY A 1 745 ? -21.344 -38.625 -16.766 1 90.81 745 GLY A C 1
ATOM 5723 O O . GLY A 1 745 ? -22.094 -38.438 -17.719 1 90.81 745 GLY A O 1
ATOM 5724 N N . ARG A 1 746 ? -20.406 -37.812 -16.5 1 96.5 746 ARG A N 1
ATOM 5725 C CA . ARG A 1 746 ? -20.031 -36.656 -17.312 1 96.5 746 ARG A CA 1
ATOM 5726 C C . ARG A 1 746 ? -18.531 -36.406 -17.25 1 96.5 746 ARG A C 1
ATOM 5728 O O . ARG A 1 746 ? -17.953 -36.375 -16.172 1 96.5 746 ARG A O 1
ATOM 5735 N N . VAL A 1 747 ? -17.922 -36.25 -18.375 1 98.06 747 VAL A N 1
ATOM 5736 C CA . VAL A 1 747 ? -16.5 -35.938 -18.469 1 98.06 747 VAL A CA 1
ATOM 5737 C C . VAL A 1 747 ? -16.297 -34.781 -19.453 1 98.06 747 VAL A C 1
ATOM 5739 O O . VAL A 1 747 ? -16.828 -34.812 -20.562 1 98.06 747 VAL A O 1
ATOM 5742 N N . LEU A 1 748 ? -15.617 -33.688 -19.047 1 98.81 748 LEU A N 1
ATOM 5743 C CA . LEU A 1 748 ? -15.336 -32.562 -19.938 1 98.81 748 LEU A CA 1
ATOM 5744 C C . LEU A 1 748 ? -14.523 -33.031 -21.141 1 98.81 748 LEU A C 1
ATOM 5746 O O . LEU A 1 748 ? -13.484 -33.688 -20.984 1 98.81 748 LEU A O 1
ATOM 5750 N N . ARG A 1 749 ? -15 -32.75 -22.328 1 98.75 749 ARG A N 1
ATOM 5751 C CA . ARG A 1 749 ? -14.289 -33.156 -23.547 1 98.75 749 ARG A CA 1
ATOM 5752 C C . ARG A 1 749 ? -14.312 -32 -24.562 1 98.75 749 ARG A C 1
ATOM 5754 O O . ARG A 1 749 ? -14 -32.219 -25.75 1 98.75 749 ARG A O 1
ATOM 5761 N N . GLY A 1 750 ? -14.641 -30.828 -24.109 1 98.75 750 GLY A N 1
ATOM 5762 C CA . GLY A 1 750 ? -14.602 -29.656 -24.969 1 98.75 750 GLY A CA 1
ATOM 5763 C C . GLY A 1 750 ? -14.875 -28.359 -24.219 1 98.75 750 GLY A C 1
ATOM 5764 O O . GLY A 1 750 ? -15.656 -28.328 -23.266 1 98.75 750 GLY A O 1
ATOM 5765 N N . PHE A 1 751 ? -14.297 -27.266 -24.656 1 98.75 751 PHE A N 1
ATOM 5766 C CA . PHE A 1 751 ? -14.602 -25.922 -24.188 1 98.75 751 PHE A CA 1
ATOM 5767 C C . PHE A 1 751 ? -14.055 -24.875 -25.156 1 98.75 751 PHE A C 1
ATOM 5769 O O . PHE A 1 751 ? -13.125 -25.156 -25.922 1 98.75 751 PHE A O 1
ATOM 5776 N N . ASP A 1 752 ? -14.648 -23.797 -25.172 1 98.5 752 ASP A N 1
ATOM 5777 C CA . ASP A 1 752 ? -14.18 -22.609 -25.875 1 98.5 752 ASP A CA 1
ATOM 5778 C C . ASP A 1 752 ? -14.648 -21.344 -25.188 1 98.5 752 ASP A C 1
ATOM 5780 O O . ASP A 1 752 ? -15.633 -21.359 -24.438 1 98.5 752 ASP A O 1
ATOM 5784 N N . LYS A 1 753 ? -13.922 -20.281 -25.297 1 98.69 753 LYS A N 1
ATOM 5785 C CA . LYS A 1 753 ? -14.266 -18.984 -24.734 1 98.69 753 LYS A CA 1
ATOM 5786 C C . LYS A 1 753 ? -14.344 -17.922 -25.828 1 98.69 753 LYS A C 1
ATOM 5788 O O . LYS A 1 753 ? -13.375 -17.688 -26.547 1 98.69 753 LYS A O 1
ATOM 5793 N N . ILE A 1 754 ? -15.461 -17.25 -25.938 1 98.62 754 ILE A N 1
ATOM 5794 C CA . ILE A 1 754 ? -15.656 -16.234 -26.969 1 98.62 754 ILE A CA 1
ATOM 5795 C C . ILE A 1 754 ? -16.344 -15.008 -26.375 1 98.62 754 ILE A C 1
ATOM 5797 O O . ILE A 1 754 ? -17.312 -15.133 -25.625 1 98.62 754 ILE A O 1
ATOM 5801 N N . SER A 1 755 ? -15.781 -13.852 -26.594 1 98.56 755 SER A N 1
ATOM 5802 C CA . SER A 1 755 ? -16.438 -12.602 -26.25 1 98.56 755 SER A CA 1
ATOM 5803 C C . SER A 1 755 ? -17.609 -12.312 -27.172 1 98.56 755 SER A C 1
ATOM 5805 O O . SER A 1 755 ? -17.484 -12.398 -28.391 1 98.56 755 SER A O 1
ATOM 5807 N N . ILE A 1 756 ? -18.734 -12.016 -26.609 1 98.81 756 ILE A N 1
ATOM 5808 C CA . ILE A 1 756 ? -19.953 -11.82 -27.391 1 98.81 756 ILE A CA 1
ATOM 5809 C C . ILE A 1 756 ? -20.609 -10.492 -27 1 98.81 756 ILE A C 1
ATOM 5811 O O . ILE A 1 756 ? -20.906 -10.258 -25.828 1 98.81 756 ILE A O 1
ATOM 5815 N N . GLY A 1 757 ? -20.797 -9.625 -27.953 1 98.56 757 GLY A N 1
ATOM 5816 C CA . GLY A 1 757 ? -21.484 -8.367 -27.688 1 98.56 757 GLY A CA 1
ATOM 5817 C C . GLY A 1 757 ? -22.984 -8.539 -27.469 1 98.56 757 GLY A C 1
ATOM 5818 O O . GLY A 1 757 ? -23.547 -9.578 -27.812 1 98.56 757 GLY A O 1
ATOM 5819 N N . PRO A 1 758 ? -23.625 -7.48 -26.906 1 98.5 758 PRO A N 1
ATOM 5820 C CA . PRO A 1 758 ? -25.078 -7.559 -26.688 1 98.5 758 PRO A CA 1
ATOM 5821 C C . PRO A 1 758 ? -25.859 -7.859 -27.969 1 98.5 758 PRO A C 1
ATOM 5823 O O . PRO A 1 758 ? -25.656 -7.199 -28.984 1 98.5 758 PRO A O 1
ATOM 5826 N N . GLY A 1 759 ? -26.672 -8.859 -27.953 1 98.5 759 GLY A N 1
ATOM 5827 C CA . GLY A 1 759 ? -27.516 -9.203 -29.078 1 98.5 759 GLY A CA 1
ATOM 5828 C C . GLY A 1 759 ? -26.812 -10.062 -30.109 1 98.5 759 GLY A C 1
ATOM 5829 O O . GLY A 1 759 ? -27.453 -10.617 -31 1 98.5 759 GLY A O 1
ATOM 5830 N N . GLU A 1 760 ? -25.547 -10.234 -30 1 98.75 760 GLU A N 1
ATOM 5831 C CA . GLU A 1 760 ? -24.766 -11.008 -30.969 1 98.75 760 GLU A CA 1
ATOM 5832 C C . GLU A 1 760 ? -24.859 -12.5 -30.672 1 98.75 760 GLU A C 1
ATOM 5834 O O . GLU A 1 760 ? -25.047 -12.906 -29.531 1 98.75 760 GLU A O 1
ATOM 5839 N N . THR A 1 761 ? -24.781 -13.32 -31.672 1 98.75 761 THR A N 1
ATOM 5840 C CA . THR A 1 761 ? -24.719 -14.773 -31.594 1 98.75 761 THR A CA 1
ATOM 5841 C C . THR A 1 761 ? -23.391 -15.297 -32.125 1 98.75 761 THR A C 1
ATOM 5843 O O . THR A 1 761 ? -22.922 -14.82 -33.156 1 98.75 761 THR A O 1
ATOM 5846 N N . LYS A 1 762 ? -22.766 -16.109 -31.453 1 98.81 762 LYS A N 1
ATOM 5847 C CA . LYS A 1 762 ? -21.547 -16.797 -31.891 1 98.81 762 LYS A CA 1
ATOM 5848 C C . LYS A 1 762 ? -21.734 -18.312 -31.875 1 98.81 762 LYS A C 1
ATOM 5850 O O . LYS A 1 762 ? -22.453 -18.844 -31.016 1 98.81 762 LYS A O 1
ATOM 5855 N N . THR A 1 763 ? -21.109 -19 -32.812 1 98.81 763 THR A N 1
ATOM 5856 C CA . THR A 1 763 ? -21.156 -20.453 -32.875 1 98.81 763 THR A CA 1
ATOM 5857 C C . THR A 1 763 ? -19.922 -21.062 -32.219 1 98.81 763 THR A C 1
ATOM 5859 O O . THR A 1 763 ? -18.797 -20.703 -32.531 1 98.81 763 THR A O 1
ATOM 5862 N N . PHE A 1 764 ? -20.234 -21.875 -31.281 1 98.81 764 PHE A N 1
ATOM 5863 C CA . PHE A 1 764 ? -19.172 -22.656 -30.656 1 98.81 764 PHE A CA 1
ATOM 5864 C C . PHE A 1 764 ? -19.016 -24 -31.359 1 98.81 764 PHE A C 1
ATOM 5866 O O . PHE A 1 764 ? -20 -24.625 -31.734 1 98.81 764 PHE A O 1
ATOM 5873 N N . VAL A 1 765 ? -17.734 -24.391 -31.531 1 98.75 765 VAL A N 1
ATOM 5874 C CA . VAL A 1 765 ? -17.406 -25.641 -32.219 1 98.75 765 VAL A CA 1
ATOM 5875 C C . VAL A 1 765 ? -16.547 -26.516 -31.328 1 98.75 765 VAL A C 1
ATOM 5877 O O . VAL A 1 765 ? -15.531 -26.078 -30.797 1 98.75 765 VAL A O 1
ATOM 5880 N N . PHE A 1 766 ? -16.969 -27.797 -31.156 1 98.69 766 PHE A N 1
ATOM 5881 C CA . PHE A 1 766 ? -16.234 -28.781 -30.359 1 98.69 766 PHE A CA 1
ATOM 5882 C C . PHE A 1 766 ? -15.906 -30.016 -31.203 1 98.69 766 PHE A C 1
ATOM 5884 O O . PHE A 1 766 ? -16.812 -30.75 -31.609 1 98.69 766 PHE A O 1
ATOM 5891 N N . ASP A 1 767 ? -14.648 -30.234 -31.453 1 98.44 767 ASP A N 1
ATOM 5892 C CA . ASP A 1 767 ? -14.211 -31.453 -32.125 1 98.44 767 ASP A CA 1
ATOM 5893 C C . ASP A 1 767 ? -13.961 -32.562 -31.094 1 98.44 767 ASP A C 1
ATOM 5895 O O . ASP A 1 767 ? -13.195 -32.406 -30.141 1 98.44 767 ASP A O 1
ATOM 5899 N N . LEU A 1 768 ? -14.602 -33.656 -31.234 1 98.5 768 LEU A N 1
ATOM 5900 C CA . LEU A 1 768 ? -14.406 -34.844 -30.406 1 98.5 768 LEU A CA 1
ATOM 5901 C C . LEU A 1 768 ? -13.508 -35.844 -31.094 1 98.5 768 LEU A C 1
ATOM 5903 O O . LEU A 1 768 ? -13.898 -36.469 -32.094 1 98.5 768 LEU A O 1
ATOM 5907 N N . THR A 1 769 ? -12.375 -36.094 -30.547 1 98.19 769 THR A N 1
ATOM 5908 C CA . THR A 1 769 ? -11.422 -37.031 -31.109 1 98.19 769 THR A CA 1
ATOM 5909 C C . THR A 1 769 ? -11.75 -38.469 -30.672 1 98.19 769 THR A C 1
ATOM 5911 O O . THR A 1 769 ? -12.578 -38.656 -29.781 1 98.19 769 THR A O 1
ATOM 5914 N N . ARG A 1 770 ? -11.094 -39.406 -31.312 1 97.5 770 ARG A N 1
ATOM 5915 C CA . ARG A 1 770 ? -11.242 -40.781 -30.906 1 97.5 770 ARG A CA 1
ATOM 5916 C C . ARG A 1 770 ? -10.867 -40.969 -29.438 1 97.5 770 ARG A C 1
ATOM 5918 O O . ARG A 1 770 ? -11.547 -41.688 -28.703 1 97.5 770 ARG A O 1
ATOM 5925 N N . ARG A 1 771 ? -9.773 -40.344 -28.969 1 97.69 771 ARG A N 1
ATOM 5926 C CA . ARG A 1 771 ? -9.328 -40.438 -27.578 1 97.69 771 ARG A CA 1
ATOM 5927 C C . ARG A 1 771 ? -10.398 -39.938 -26.625 1 97.69 771 ARG A C 1
ATOM 5929 O O . ARG A 1 771 ? -10.664 -40.531 -25.594 1 97.69 771 ARG A O 1
ATOM 5936 N N . ASP A 1 772 ? -11.055 -38.844 -27.031 1 97.75 772 ASP A N 1
ATOM 5937 C CA . ASP A 1 772 ? -12.055 -38.219 -26.188 1 97.75 772 ASP A CA 1
ATOM 5938 C C . ASP A 1 772 ? -13.219 -39.156 -25.891 1 97.75 772 ASP A C 1
ATOM 5940 O O . ASP A 1 772 ? -13.844 -39.031 -24.828 1 97.75 772 ASP A O 1
ATOM 5944 N N . LEU A 1 773 ? -13.461 -40.031 -26.75 1 97.62 773 LEU A N 1
ATOM 5945 C CA . LEU A 1 773 ? -14.641 -40.906 -26.656 1 97.62 773 LEU A CA 1
ATOM 5946 C C . LEU A 1 773 ? -14.273 -42.281 -26.188 1 97.62 773 LEU A C 1
ATOM 5948 O O . LEU A 1 773 ? -15.148 -43.156 -26 1 97.62 773 LEU A O 1
ATOM 5952 N N . SER A 1 774 ? -13.016 -42.531 -25.984 1 97.12 774 SER A N 1
ATOM 5953 C CA . SER A 1 774 ? -12.547 -43.875 -25.719 1 97.12 774 SER A CA 1
ATOM 5954 C C . SER A 1 774 ? -12.352 -44.125 -24.219 1 97.12 774 SER A C 1
ATOM 5956 O O . SER A 1 774 ? -12.234 -43.156 -23.453 1 97.12 774 SER A O 1
ATOM 5958 N N . THR A 1 775 ? -12.375 -45.344 -23.844 1 96.94 775 THR A N 1
ATOM 5959 C CA . THR A 1 775 ? -11.953 -45.844 -22.547 1 96.94 775 THR A CA 1
ATOM 5960 C C . THR A 1 775 ? -10.727 -46.719 -22.656 1 96.94 775 THR A C 1
ATOM 5962 O O . THR A 1 775 ? -10.492 -47.344 -23.703 1 96.94 775 THR A O 1
ATOM 5965 N N . TRP A 1 776 ? -9.938 -46.781 -21.641 1 97.69 776 TRP A N 1
ATOM 5966 C CA . TRP A 1 776 ? -8.773 -47.656 -21.672 1 97.69 776 TRP A CA 1
ATOM 5967 C C . TRP A 1 776 ? -9.164 -49.094 -21.359 1 97.69 776 TRP A C 1
ATOM 5969 O O . TRP A 1 776 ? -9.727 -49.375 -20.297 1 97.69 776 TRP A O 1
ATOM 5979 N N . ASP A 1 777 ? -8.852 -49.938 -22.25 1 97.56 777 ASP A N 1
ATOM 5980 C CA . ASP A 1 777 ? -9.062 -51.375 -22.062 1 97.56 777 ASP A CA 1
ATOM 5981 C C . ASP A 1 777 ? -7.84 -52.031 -21.438 1 97.56 777 ASP A C 1
ATOM 5983 O O . ASP A 1 777 ? -6.824 -52.219 -22.109 1 97.56 777 ASP A O 1
ATOM 5987 N N . VAL A 1 778 ? -7.98 -52.5 -20.266 1 97 778 VAL A N 1
ATOM 5988 C CA . VAL A 1 778 ? -6.855 -53 -19.484 1 97 778 VAL A CA 1
ATOM 5989 C C . VAL A 1 778 ? -6.387 -54.312 -20.047 1 97 778 VAL A C 1
ATOM 5991 O O . VAL A 1 778 ? -5.188 -54.625 -20.047 1 97 778 VAL A O 1
ATOM 5994 N N . GLU A 1 779 ? -7.258 -55.094 -20.531 1 96.69 779 GLU A N 1
ATOM 5995 C CA . GLU A 1 779 ? -6.914 -56.406 -21.047 1 96.69 779 GLU A CA 1
ATOM 5996 C C . GLU A 1 779 ? -6.176 -56.312 -22.375 1 96.69 779 GLU A C 1
ATOM 5998 O O . GLU A 1 779 ? -5.164 -56.969 -22.594 1 96.69 779 GLU A O 1
ATOM 6003 N N . ASN A 1 780 ? -6.648 -55.469 -23.188 1 96.12 780 ASN A N 1
ATOM 6004 C CA . ASN A 1 780 ? -6.062 -55.344 -24.531 1 96.12 780 ASN A CA 1
ATOM 6005 C C . ASN A 1 780 ? -4.977 -54.281 -24.562 1 96.12 780 ASN A C 1
ATOM 6007 O O . ASN A 1 780 ? -4.285 -54.125 -25.578 1 96.12 780 ASN A O 1
ATOM 6011 N N . GLN A 1 781 ? -4.883 -53.531 -23.469 1 95.5 781 GLN A N 1
ATOM 6012 C CA . GLN A 1 781 ? -3.869 -52.5 -23.344 1 95.5 781 GLN A CA 1
ATOM 6013 C C . GLN A 1 781 ? -3.963 -51.5 -24.5 1 95.5 781 GLN A C 1
ATOM 6015 O O . GLN A 1 781 ? -2.963 -51.219 -25.156 1 95.5 781 GLN A O 1
ATOM 6020 N N . ASN A 1 782 ? -5.148 -51.031 -24.734 1 96.5 782 ASN A N 1
ATOM 6021 C CA . ASN A 1 782 ? -5.43 -50.094 -25.828 1 96.5 782 ASN A CA 1
ATOM 6022 C C . ASN A 1 782 ? -6.668 -49.25 -25.547 1 96.5 782 ASN A C 1
ATOM 6024 O O . ASN A 1 782 ? -7.441 -49.562 -24.641 1 96.5 782 ASN A O 1
ATOM 6028 N N . TRP A 1 783 ? -6.805 -48.188 -26.25 1 97.25 783 TRP A N 1
ATOM 6029 C CA . TRP A 1 783 ? -7.98 -47.312 -26.141 1 97.25 783 TRP A CA 1
ATOM 6030 C C . TRP A 1 783 ? -9.148 -47.906 -26.938 1 97.25 783 TRP A C 1
ATOM 6032 O O . TRP A 1 783 ? -9.062 -48.062 -28.156 1 97.25 783 TRP A O 1
ATOM 6042 N N . ALA A 1 784 ? -10.195 -48.156 -26.266 1 97.56 784 ALA A N 1
ATOM 6043 C CA . ALA A 1 784 ? -11.344 -48.781 -26.906 1 97.56 784 ALA A CA 1
ATOM 6044 C C . ALA A 1 784 ? -12.461 -47.781 -27.141 1 97.56 784 ALA A C 1
ATOM 6046 O O . ALA A 1 784 ? -12.891 -47.094 -26.219 1 97.56 784 ALA A O 1
ATOM 6047 N N . LEU A 1 785 ? -12.883 -47.625 -28.359 1 97.12 785 LEU A N 1
ATOM 6048 C CA . LEU A 1 785 ? -14.094 -46.906 -28.734 1 97.12 785 LEU A CA 1
ATOM 6049 C C . LEU A 1 785 ? -15.305 -47.812 -28.703 1 97.12 785 LEU A C 1
ATOM 6051 O O . LEU A 1 785 ? -15.469 -48.688 -29.578 1 97.12 785 LEU A O 1
ATOM 6055 N N . GLN A 1 786 ? -16.125 -47.625 -27.766 1 96 786 GLN A N 1
ATOM 6056 C CA . GLN A 1 786 ? -17.266 -48.531 -27.562 1 96 786 GLN A CA 1
ATOM 6057 C C . GLN A 1 786 ? -18.406 -48.188 -28.5 1 96 786 GLN A C 1
ATOM 6059 O O . GLN A 1 786 ? -18.688 -47 -28.766 1 96 786 GLN A O 1
ATOM 6064 N N . LYS A 1 787 ? -19.031 -49.25 -28.922 1 95.06 787 LYS A N 1
ATOM 6065 C CA . LYS A 1 787 ? -20.266 -49 -29.672 1 95.06 787 LYS A CA 1
ATOM 6066 C C . LYS A 1 787 ? -21.406 -48.625 -28.734 1 95.06 787 LYS A C 1
ATOM 6068 O O . LYS A 1 787 ? -21.453 -49.094 -27.578 1 95.06 787 LYS A O 1
ATOM 6073 N N . GLY A 1 788 ? -22.219 -47.75 -29.25 1 94.62 788 GLY A N 1
ATOM 6074 C CA . GLY A 1 788 ? -23.375 -47.344 -28.469 1 94.62 788 GLY A CA 1
ATOM 6075 C C . GLY A 1 788 ? -23.625 -45.844 -28.5 1 94.62 788 GLY A C 1
ATOM 6076 O O . GLY A 1 788 ? -23.094 -45.125 -29.344 1 94.62 788 GLY A O 1
ATOM 6077 N N . ASP A 1 789 ? -24.531 -45.5 -27.594 1 96.12 789 ASP A N 1
ATOM 6078 C CA . ASP A 1 789 ? -24.938 -44.094 -27.531 1 96.12 789 ASP A CA 1
ATOM 6079 C C . ASP A 1 789 ? -24.109 -43.344 -26.5 1 96.12 789 ASP A C 1
ATOM 6081 O O . ASP A 1 789 ? -23.812 -43.875 -25.422 1 96.12 789 ASP A O 1
ATOM 6085 N N . TYR A 1 790 ? -23.672 -42.219 -26.875 1 97.69 790 TYR A N 1
ATOM 6086 C CA . TYR A 1 790 ? -22.953 -41.281 -26.031 1 97.69 790 TYR A CA 1
ATOM 6087 C C . TYR A 1 790 ? -23.781 -40.031 -25.797 1 97.69 790 TYR A C 1
ATOM 6089 O O . TYR A 1 790 ? -23.812 -39.125 -26.641 1 97.69 790 TYR A O 1
ATOM 6097 N N . PRO A 1 791 ? -24.484 -39.906 -24.672 1 98.19 791 PRO A N 1
ATOM 6098 C CA . PRO A 1 791 ? -25.125 -38.625 -24.375 1 98.19 791 PRO A CA 1
ATOM 6099 C C . PRO A 1 791 ? -24.141 -37.469 -24.344 1 98.19 791 PRO A C 1
ATOM 6101 O O . PRO A 1 791 ? -23.047 -37.594 -23.812 1 98.19 791 PRO A O 1
ATOM 6104 N N . ILE A 1 792 ? -24.484 -36.375 -25.016 1 98.44 792 ILE A N 1
ATOM 6105 C CA . ILE A 1 792 ? -23.703 -35.156 -25.109 1 98.44 792 ILE A CA 1
ATOM 6106 C C . ILE A 1 792 ? -24.406 -34.031 -24.359 1 98.44 792 ILE A C 1
ATOM 6108 O O . ILE A 1 792 ? -25.609 -33.812 -24.531 1 98.44 792 ILE A O 1
ATOM 6112 N N . TYR A 1 793 ? -23.672 -33.344 -23.469 1 98.69 793 TYR A N 1
ATOM 6113 C CA . TYR A 1 793 ? -24.188 -32.219 -22.703 1 98.69 793 TYR A CA 1
ATOM 6114 C C . TYR A 1 793 ? -23.391 -30.938 -22.984 1 98.69 793 TYR A C 1
ATOM 6116 O O . TYR A 1 793 ? -22.172 -30.938 -22.891 1 98.69 793 TYR A O 1
ATOM 6124 N N . VAL A 1 794 ? -24.016 -29.875 -23.422 1 98.81 794 VAL A N 1
ATOM 6125 C CA . VAL A 1 794 ? -23.391 -28.562 -23.562 1 98.81 794 VAL A CA 1
ATOM 6126 C C . VAL A 1 794 ? -24 -27.594 -22.562 1 98.81 794 VAL A C 1
ATOM 6128 O O . VAL A 1 794 ? -25.234 -27.5 -22.453 1 98.81 794 VAL A O 1
ATOM 6131 N N . GLY A 1 795 ? -23.172 -26.922 -21.797 1 98.44 795 GLY A N 1
ATOM 6132 C CA . GLY A 1 795 ? -23.734 -26.031 -20.797 1 98.44 795 GLY A CA 1
ATOM 6133 C C . GLY A 1 795 ? -22.734 -25.016 -20.266 1 98.44 795 GLY A C 1
ATOM 6134 O O . GLY A 1 795 ? -21.719 -24.766 -20.906 1 98.44 795 GLY A O 1
ATOM 6135 N N . LYS A 1 796 ? -23.156 -24.391 -19.188 1 98.56 796 LYS A N 1
ATOM 6136 C CA . LYS A 1 796 ? -22.391 -23.312 -18.562 1 98.56 796 LYS A CA 1
ATOM 6137 C C . LYS A 1 796 ? -21.469 -23.844 -17.469 1 98.56 796 LYS A C 1
ATOM 6139 O O . LYS A 1 796 ? -20.531 -23.172 -17.047 1 98.56 796 LYS A O 1
ATOM 6144 N N . SER A 1 797 ? -21.75 -24.953 -16.922 1 98.75 797 SER A N 1
ATOM 6145 C CA . SER A 1 797 ? -20.984 -25.719 -15.945 1 98.75 797 SER A CA 1
ATOM 6146 C C . SER A 1 797 ? -21.344 -27.203 -16.016 1 98.75 797 SER A C 1
ATOM 6148 O O . SER A 1 797 ? -22.203 -27.609 -16.797 1 98.75 797 SER A O 1
ATOM 6150 N N . VAL A 1 798 ? -20.688 -27.953 -15.203 1 98.75 798 VAL A N 1
ATOM 6151 C CA . VAL A 1 798 ? -20.906 -29.391 -15.227 1 98.75 798 VAL A CA 1
ATOM 6152 C C . VAL A 1 798 ? -22.359 -29.703 -14.828 1 98.75 798 VAL A C 1
ATOM 6154 O O . VAL A 1 798 ? -22.922 -30.703 -15.25 1 98.75 798 VAL A O 1
ATOM 6157 N N . LEU A 1 799 ? -23.016 -28.797 -14.062 1 98.56 799 LEU A N 1
ATOM 6158 C CA . LEU A 1 799 ? -24.375 -29.062 -13.594 1 98.56 799 LEU A CA 1
ATOM 6159 C C . LEU A 1 799 ? -25.391 -28.172 -14.32 1 98.56 799 LEU A C 1
ATOM 6161 O O . LEU A 1 799 ? -26.594 -28.453 -14.289 1 98.56 799 LEU A O 1
ATOM 6165 N N . ASP A 1 800 ? -25 -27.094 -14.93 1 98.56 800 ASP A N 1
ATOM 6166 C CA . ASP A 1 800 ? -25.891 -26.203 -15.656 1 98.56 800 ASP A CA 1
ATOM 6167 C C . ASP A 1 800 ? -25.906 -26.531 -17.141 1 98.56 800 ASP A C 1
ATOM 6169 O O . ASP A 1 800 ? -25.328 -25.812 -17.953 1 98.56 800 ASP A O 1
ATOM 6173 N N . ILE A 1 801 ? -26.672 -27.547 -17.516 1 98.62 801 ILE A N 1
ATOM 6174 C CA . ILE A 1 801 ? -26.766 -28.047 -18.891 1 98.62 801 ILE A CA 1
ATOM 6175 C C . ILE A 1 801 ? -27.828 -27.266 -19.641 1 98.62 801 ILE A C 1
ATOM 6177 O O . ILE A 1 801 ? -28.969 -27.156 -19.188 1 98.62 801 ILE A O 1
ATOM 6181 N N . GLN A 1 802 ? -27.438 -26.797 -20.797 1 98.75 802 GLN A N 1
ATOM 6182 C CA . GLN A 1 802 ? -28.328 -25.969 -21.609 1 98.75 802 GLN A CA 1
ATOM 6183 C C . GLN A 1 802 ? -28.875 -26.75 -22.797 1 98.75 802 GLN A C 1
ATOM 6185 O O . GLN A 1 802 ? -30.016 -26.531 -23.219 1 98.75 802 GLN A O 1
ATOM 6190 N N . LEU A 1 803 ? -28.031 -27.547 -23.375 1 98.81 803 LEU A N 1
ATOM 6191 C CA . LEU A 1 803 ? -28.406 -28.359 -24.547 1 98.81 803 LEU A CA 1
ATOM 6192 C C . LEU A 1 803 ? -27.953 -29.797 -24.375 1 98.81 803 LEU A C 1
ATOM 6194 O O . LEU A 1 803 ? -26.922 -30.062 -23.75 1 98.81 803 LEU A O 1
ATOM 6198 N N . THR A 1 804 ? -28.703 -30.734 -24.875 1 98.56 804 THR A N 1
ATOM 6199 C CA . THR A 1 804 ? -28.344 -32.156 -24.859 1 98.56 804 THR A CA 1
ATOM 6200 C C . THR A 1 804 ? -28.484 -32.781 -26.25 1 98.56 804 THR A C 1
ATOM 6202 O O . THR A 1 804 ? -29.25 -32.281 -27.078 1 98.56 804 THR A O 1
ATOM 6205 N N . GLY A 1 805 ? -27.688 -33.75 -26.5 1 98.31 805 GLY A N 1
ATOM 6206 C CA . GLY A 1 805 ? -27.734 -34.562 -27.703 1 98.31 805 GLY A CA 1
ATOM 6207 C C . GLY A 1 805 ? -27.156 -35.938 -27.484 1 98.31 805 GLY A C 1
ATOM 6208 O O . GLY A 1 805 ? -26.828 -36.312 -26.359 1 98.31 805 GLY A O 1
ATOM 6209 N N . THR A 1 806 ? -27.234 -36.688 -28.578 1 97.94 806 THR A N 1
ATOM 6210 C CA . THR A 1 806 ? -26.688 -38.062 -28.5 1 97.94 806 THR A CA 1
ATOM 6211 C C . THR A 1 806 ? -25.844 -38.375 -29.719 1 97.94 806 THR A C 1
ATOM 6213 O O . THR A 1 806 ? -26.266 -38.125 -30.859 1 97.94 806 THR A O 1
ATOM 6216 N N . LEU A 1 807 ? -24.703 -38.844 -29.5 1 97.88 807 LEU A N 1
ATOM 6217 C CA . LEU A 1 807 ? -23.844 -39.375 -30.547 1 97.88 807 LEU A CA 1
ATOM 6218 C C . LEU A 1 807 ? -23.891 -40.906 -30.547 1 97.88 807 LEU A C 1
ATOM 6220 O O . LEU A 1 807 ? -23.656 -41.562 -29.516 1 97.88 807 LEU A O 1
ATOM 6224 N N . SER A 1 808 ? -24.156 -41.406 -31.625 1 96.12 808 SER A N 1
ATOM 6225 C CA . SER A 1 808 ? -24.156 -42.875 -31.734 1 96.12 808 SER A CA 1
ATOM 6226 C C . SER A 1 808 ? -22.953 -43.375 -32.531 1 96.12 808 SER A C 1
ATOM 6228 O O . SER A 1 808 ? -22.719 -42.938 -33.656 1 96.12 808 SER A O 1
ATOM 6230 N N . ILE A 1 809 ? -22.219 -44.188 -31.891 1 95.38 809 ILE A N 1
ATOM 6231 C CA . ILE A 1 809 ? -21.062 -44.812 -32.531 1 95.38 809 ILE A CA 1
ATOM 6232 C C . ILE A 1 809 ? -21.453 -46.188 -33.062 1 95.38 809 ILE A C 1
ATOM 6234 O O . ILE A 1 809 ? -22.016 -47 -32.312 1 95.38 809 ILE A O 1
ATOM 6238 N N . MET B 1 1 ? 11.781 50.406 48.656 1 19.69 1 MET B N 1
ATOM 6239 C CA . MET B 1 1 ? 12.93 49.75 49.281 1 19.69 1 MET B CA 1
ATOM 6240 C C . MET B 1 1 ? 12.477 48.594 50.188 1 19.69 1 MET B C 1
ATOM 6242 O O . MET B 1 1 ? 13.242 47.656 50.438 1 19.69 1 MET B O 1
ATOM 6246 N N . LYS B 1 2 ? 11.438 49 51.031 1 24.39 2 LYS B N 1
ATOM 6247 C CA . LYS B 1 2 ? 11.016 48.062 52.062 1 24.39 2 LYS B CA 1
ATOM 6248 C C . LYS B 1 2 ? 10.422 46.812 51.438 1 24.39 2 LYS B C 1
ATOM 6250 O O . LYS B 1 2 ? 10.133 45.844 52.125 1 24.39 2 LYS B O 1
ATOM 6255 N N . ASN B 1 3 ? 9.906 47 50.25 1 22.48 3 ASN B N 1
ATOM 6256 C CA . ASN B 1 3 ? 9.148 45.938 49.625 1 22.48 3 ASN B CA 1
ATOM 6257 C C . ASN B 1 3 ? 10.07 44.781 49.156 1 22.48 3 ASN B C 1
ATOM 6259 O O . ASN B 1 3 ? 9.625 43.875 48.469 1 22.48 3 ASN B O 1
ATOM 6263 N N . PHE B 1 4 ? 11.414 45.062 49.094 1 29.39 4 PHE B N 1
ATOM 6264 C CA . PHE B 1 4 ? 12.422 44.094 48.688 1 29.39 4 PHE B CA 1
ATOM 6265 C C . PHE B 1 4 ? 12.617 43.031 49.781 1 29.39 4 PHE B C 1
ATOM 6267 O O . PHE B 1 4 ? 13.461 42.125 49.625 1 29.39 4 PHE B O 1
ATOM 6274 N N . LEU B 1 5 ? 12.109 43.281 51 1 28.69 5 LEU B N 1
ATOM 6275 C CA . LEU B 1 5 ? 12.57 42.562 52.188 1 28.69 5 LEU B CA 1
ATOM 6276 C C . LEU B 1 5 ? 11.969 41.156 52.219 1 28.69 5 LEU B C 1
ATOM 6278 O O . LEU B 1 5 ? 12.484 40.281 52.906 1 28.69 5 LEU B O 1
ATOM 6282 N N . VAL B 1 6 ? 10.719 41 51.688 1 30.05 6 VAL B N 1
ATOM 6283 C CA . VAL B 1 6 ? 10.055 39.719 51.938 1 30.05 6 VAL B CA 1
ATOM 6284 C C . VAL B 1 6 ? 10.75 38.594 51.156 1 30.05 6 VAL B C 1
ATOM 6286 O O . VAL B 1 6 ? 10.656 37.438 51.5 1 30.05 6 VAL B O 1
ATOM 6289 N N . LEU B 1 7 ? 11.57 38.969 50.125 1 33.22 7 LEU B N 1
ATOM 6290 C CA . LEU B 1 7 ? 12.164 37.906 49.312 1 33.22 7 LEU B CA 1
ATOM 6291 C C . LEU B 1 7 ? 13.312 37.25 50.094 1 33.22 7 LEU B C 1
ATOM 6293 O O . LEU B 1 7 ? 13.75 36.156 49.719 1 33.22 7 LEU B O 1
ATOM 6297 N N . ALA B 1 8 ? 14 38 51 1 32.88 8 ALA B N 1
ATOM 6298 C CA . ALA B 1 8 ? 15.234 37.5 51.594 1 32.88 8 ALA B CA 1
ATOM 6299 C C . ALA B 1 8 ? 14.953 36.312 52.531 1 32.88 8 ALA B C 1
ATOM 6301 O O . ALA B 1 8 ? 15.789 35.438 52.688 1 32.88 8 ALA B O 1
ATOM 6302 N N . SER B 1 9 ? 13.836 36.5 53.281 1 31.33 9 SER B N 1
ATOM 6303 C CA . SER B 1 9 ? 13.719 35.5 54.344 1 31.33 9 SER B CA 1
ATOM 6304 C C . SER B 1 9 ? 13.562 34.094 53.75 1 31.33 9 SER B C 1
ATOM 6306 O O . SER B 1 9 ? 13.891 33.094 54.406 1 31.33 9 SER B O 1
ATOM 6308 N N . PHE B 1 10 ? 12.812 34.031 52.625 1 33.28 10 PHE B N 1
ATOM 6309 C CA . PHE B 1 10 ? 12.578 32.688 52.156 1 33.28 10 PHE B CA 1
ATOM 6310 C C . PHE B 1 10 ? 13.852 32.094 51.562 1 33.28 10 PHE B C 1
ATOM 6312 O O . PHE B 1 10 ? 13.938 30.875 51.344 1 33.28 10 PHE B O 1
ATOM 6319 N N . ALA B 1 11 ? 14.758 32.938 51.125 1 34.34 11 ALA B N 1
ATOM 6320 C CA . ALA B 1 11 ? 15.977 32.344 50.562 1 34.34 11 ALA B CA 1
ATOM 6321 C C . ALA B 1 11 ? 16.844 31.719 51.656 1 34.34 11 ALA B C 1
ATOM 6323 O O . ALA B 1 11 ? 17.734 30.922 51.375 1 34.34 11 ALA B O 1
ATOM 6324 N N . ALA B 1 12 ? 16.797 32.312 52.875 1 33.53 12 ALA B N 1
ATOM 6325 C CA . ALA B 1 12 ? 17.766 31.906 53.875 1 33.53 12 ALA B CA 1
ATOM 6326 C C . ALA B 1 12 ? 17.547 30.438 54.25 1 33.53 12 ALA B C 1
ATOM 6328 O O . ALA B 1 12 ? 18.453 29.797 54.812 1 33.53 12 ALA B O 1
ATOM 6329 N N . LEU B 1 13 ? 16.281 30.031 54.312 1 31.7 13 LEU B N 1
ATOM 6330 C CA . LEU B 1 13 ? 16.188 28.688 54.875 1 31.7 13 LEU B CA 1
ATOM 6331 C C . LEU B 1 13 ? 16.797 27.656 53.938 1 31.7 13 LEU B C 1
ATOM 6333 O O . LEU B 1 13 ? 16.906 26.469 54.312 1 31.7 13 LEU B O 1
ATOM 6337 N N . LEU B 1 14 ? 16.922 28.047 52.688 1 30.17 14 LEU B N 1
ATOM 6338 C CA . LEU B 1 14 ? 17.25 26.938 51.781 1 30.17 14 LEU B CA 1
ATOM 6339 C C . LEU B 1 14 ? 18.734 26.625 51.844 1 30.17 14 LEU B C 1
ATOM 6341 O O . LEU B 1 14 ? 19.219 25.766 51.094 1 30.17 14 LEU B O 1
ATOM 6345 N N . ALA B 1 15 ? 19.5 27.453 52.438 1 31.06 15 ALA B N 1
ATOM 6346 C CA . ALA B 1 15 ? 20.906 27.156 52.156 1 31.06 15 ALA B CA 1
ATOM 6347 C C . ALA B 1 15 ? 21.344 25.891 52.938 1 31.06 15 ALA B C 1
ATOM 6349 O O . ALA B 1 15 ? 22.531 25.641 53.062 1 31.06 15 ALA B O 1
ATOM 6350 N N . THR B 1 16 ? 20.578 25.328 53.844 1 28.69 16 THR B N 1
ATOM 6351 C CA . THR B 1 16 ? 21.438 24.359 54.5 1 28.69 16 THR B CA 1
ATOM 6352 C C . THR B 1 16 ? 21.984 23.359 53.469 1 28.69 16 THR B C 1
ATOM 6354 O O . THR B 1 16 ? 21.438 23.203 52.375 1 28.69 16 THR B O 1
ATOM 6357 N N . SER B 1 17 ? 22.953 22.328 53.938 1 28.25 17 SER B N 1
ATOM 6358 C CA . SER B 1 17 ? 23.828 21.391 53.281 1 28.25 17 SER B CA 1
ATOM 6359 C C . SER B 1 17 ? 23.062 20.562 52.25 1 28.25 17 SER B C 1
ATOM 6361 O O . SER B 1 17 ? 21.844 20.656 52.156 1 28.25 17 SER B O 1
ATOM 6363 N N . ASN B 1 18 ? 23.625 19.203 52.062 1 32.22 18 ASN B N 1
ATOM 6364 C CA . ASN B 1 18 ? 23.578 18.188 51 1 32.22 18 ASN B CA 1
ATOM 6365 C C . ASN B 1 18 ? 22.141 17.719 50.75 1 32.22 18 ASN B C 1
ATOM 6367 O O . ASN B 1 18 ? 21.906 16.875 49.875 1 32.22 18 ASN B O 1
ATOM 6371 N N . GLY B 1 19 ? 21.438 17.531 51.844 1 31.22 19 GLY B N 1
ATOM 6372 C CA . GLY B 1 19 ? 20.25 16.703 51.719 1 31.22 19 GLY B CA 1
ATOM 6373 C C . GLY B 1 19 ? 19.094 17.406 51.031 1 31.22 19 GLY B C 1
ATOM 6374 O O . GLY B 1 19 ? 18.859 18.594 51.25 1 31.22 19 GLY B O 1
ATOM 6375 N N . ALA B 1 20 ? 18.766 16.953 49.719 1 33.31 20 ALA B N 1
ATOM 6376 C CA . ALA B 1 20 ? 17.578 17.359 49 1 33.31 20 ALA B CA 1
ATOM 6377 C C . ALA B 1 20 ? 16.391 17.516 49.938 1 33.31 20 ALA B C 1
ATOM 6379 O O . ALA B 1 20 ? 15.906 16.547 50.531 1 33.31 20 ALA B O 1
ATOM 6380 N N . ALA B 1 21 ? 16.469 18.516 50.781 1 34.19 21 ALA B N 1
ATOM 6381 C CA . ALA B 1 21 ? 15.281 18.75 51.594 1 34.19 21 ALA B CA 1
ATOM 6382 C C . ALA B 1 21 ? 14 18.594 50.781 1 34.19 21 ALA B C 1
ATOM 6384 O O . ALA B 1 21 ? 13.797 19.297 49.781 1 34.19 21 ALA B O 1
ATOM 6385 N N . VAL B 1 22 ? 13.5 17.281 50.656 1 36.84 22 VAL B N 1
ATOM 6386 C CA . VAL B 1 22 ? 12.156 17.016 50.156 1 36.84 22 VAL B CA 1
ATOM 6387 C C . VAL B 1 22 ? 11.156 17.953 50.812 1 36.84 22 VAL B C 1
ATOM 6389 O O . VAL B 1 22 ? 10.992 17.922 52.031 1 36.84 22 VAL B O 1
ATOM 6392 N N . ILE B 1 23 ? 11.07 19.172 50.438 1 36.28 23 ILE B N 1
ATOM 6393 C CA . ILE B 1 23 ? 9.93 19.953 50.938 1 36.28 23 ILE B CA 1
ATOM 6394 C C . ILE B 1 23 ? 8.688 19.062 50.969 1 36.28 23 ILE B C 1
ATOM 6396 O O . ILE B 1 23 ? 8.266 18.531 49.969 1 36.28 23 ILE B O 1
ATOM 6400 N N . LYS B 1 24 ? 8.414 18.594 52.062 1 48.84 24 LYS B N 1
ATOM 6401 C CA . LYS B 1 24 ? 7.203 17.812 52.281 1 48.84 24 LYS B CA 1
ATOM 6402 C C . LYS B 1 24 ? 5.953 18.625 51.969 1 48.84 24 LYS B C 1
ATOM 6404 O O . LYS B 1 24 ? 5.863 19.797 52.344 1 48.84 24 LYS B O 1
ATOM 6409 N N . ARG B 1 25 ? 5.086 18.312 51.094 1 55.22 25 ARG B N 1
ATOM 6410 C CA . ARG B 1 25 ? 3.801 18.828 50.625 1 55.22 25 ARG B CA 1
ATOM 6411 C C . ARG B 1 25 ? 3.088 19.609 51.719 1 55.22 25 ARG B C 1
ATOM 6413 O O . ARG B 1 25 ? 2.396 20.594 51.438 1 55.22 25 ARG B O 1
ATOM 6420 N N . GLU B 1 26 ? 3.361 19.281 52.875 1 51.78 26 GLU B N 1
ATOM 6421 C CA . GLU B 1 26 ? 2.588 19.766 54.031 1 51.78 26 GLU B CA 1
ATOM 6422 C C . GLU B 1 26 ? 2.943 21.219 54.344 1 51.78 26 GLU B C 1
ATOM 6424 O O . GLU B 1 26 ? 2.125 21.938 54.906 1 51.78 26 GLU B O 1
ATOM 6429 N N . ASP B 1 27 ? 4.094 21.578 53.969 1 56.34 27 ASP B N 1
ATOM 6430 C CA . ASP B 1 27 ? 4.555 22.875 54.469 1 56.34 27 ASP B CA 1
ATOM 6431 C C . ASP B 1 27 ? 4.328 23.969 53.406 1 56.34 27 ASP B C 1
ATOM 6433 O O . ASP B 1 27 ? 4.672 25.125 53.625 1 56.34 27 ASP B O 1
ATOM 6437 N N . ILE B 1 28 ? 3.74 23.594 52.344 1 64.5 28 ILE B N 1
ATOM 6438 C CA . ILE B 1 28 ? 3.611 24.594 51.281 1 64.5 28 ILE B CA 1
ATOM 6439 C C . ILE B 1 28 ? 2.322 25.391 51.469 1 64.5 28 ILE B C 1
ATOM 6441 O O . ILE B 1 28 ? 1.245 24.797 51.625 1 64.5 28 ILE B O 1
ATOM 6445 N N . ASP B 1 29 ? 2.436 26.719 51.75 1 75.62 29 ASP B N 1
ATOM 6446 C CA . ASP B 1 29 ? 1.284 27.609 51.812 1 75.62 29 ASP B CA 1
ATOM 6447 C C . ASP B 1 29 ? 0.827 27.984 50.406 1 75.62 29 ASP B C 1
ATOM 6449 O O . ASP B 1 29 ? 1.308 28.969 49.812 1 75.62 29 ASP B O 1
ATOM 6453 N N . TYR B 1 30 ? -0.077 27.297 49.812 1 77.25 30 TYR B N 1
ATOM 6454 C CA . TYR B 1 30 ? -0.565 27.438 48.438 1 77.25 30 TYR B CA 1
ATOM 6455 C C . TYR B 1 30 ? -1.226 28.797 48.25 1 77.25 30 TYR B C 1
ATOM 6457 O O . TYR B 1 30 ? -1.175 29.375 47.156 1 77.25 30 TYR B O 1
ATOM 6465 N N . GLU B 1 31 ? -1.761 29.344 49.219 1 78.94 31 GLU B N 1
ATOM 6466 C CA . GLU B 1 31 ? -2.398 30.656 49.125 1 78.94 31 GLU B CA 1
ATOM 6467 C C . GLU B 1 31 ? -1.362 31.75 48.938 1 78.94 31 GLU B C 1
ATOM 6469 O O . GLU B 1 31 ? -1.589 32.688 48.188 1 78.94 31 GLU B O 1
ATOM 6474 N N . GLU B 1 32 ? -0.387 31.656 49.656 1 78.56 32 GLU B N 1
ATOM 6475 C CA . GLU B 1 32 ? 0.684 32.625 49.531 1 78.56 32 GLU B CA 1
ATOM 6476 C C . GLU B 1 32 ? 1.32 32.562 48.125 1 78.56 32 GLU B C 1
ATOM 6478 O O . GLU B 1 32 ? 1.679 33.594 47.562 1 78.56 32 GLU B O 1
ATOM 6483 N N . LEU B 1 33 ? 1.436 31.422 47.688 1 80.25 33 LEU B N 1
ATOM 6484 C CA . LEU B 1 33 ? 2 31.25 46.344 1 80.25 33 LEU B CA 1
ATOM 6485 C C . LEU B 1 33 ? 1.098 31.891 45.281 1 80.25 33 LEU B C 1
ATOM 6487 O O . LEU B 1 33 ? 1.583 32.531 44.375 1 80.25 33 LEU B O 1
ATOM 6491 N N . GLU B 1 34 ? -0.084 31.672 45.438 1 81.31 34 GLU B N 1
ATOM 6492 C CA . GLU B 1 34 ? -1.053 32.25 44.5 1 81.31 34 GLU B CA 1
ATOM 6493 C C . GLU B 1 34 ? -0.983 33.781 44.531 1 81.31 34 GLU B C 1
ATOM 6495 O O . GLU B 1 34 ? -0.992 34.438 43.469 1 81.31 34 GLU B O 1
ATOM 6500 N N . HIS B 1 35 ? -0.912 34.312 45.656 1 81.25 35 HIS B N 1
ATOM 6501 C CA . HIS B 1 35 ? -0.834 35.75 45.781 1 81.25 35 HIS B CA 1
ATOM 6502 C C . HIS B 1 35 ? 0.437 36.312 45.156 1 81.25 35 HIS B C 1
ATOM 6504 O O . HIS B 1 35 ? 0.422 37.375 44.562 1 81.25 35 HIS B O 1
ATOM 6510 N N . TYR B 1 36 ? 1.4 35.562 45.375 1 81.88 36 TYR B N 1
ATOM 6511 C CA . TYR B 1 36 ? 2.688 36.031 44.844 1 81.88 36 TYR B CA 1
ATOM 6512 C C . TYR B 1 36 ? 2.719 35.969 43.344 1 81.88 36 TYR B C 1
ATOM 6514 O O . TYR B 1 36 ? 3.119 36.906 42.656 1 81.88 36 TYR B O 1
ATOM 6522 N N . TRP B 1 37 ? 2.27 34.969 42.781 1 85.19 37 TRP B N 1
ATOM 6523 C CA . TRP B 1 37 ? 2.49 34.75 41.375 1 85.19 37 TRP B CA 1
ATOM 6524 C C . TRP B 1 37 ? 1.355 35.312 40.531 1 85.19 37 TRP B C 1
ATOM 6526 O O . TRP B 1 37 ? 1.562 35.719 39.375 1 85.19 37 TRP B O 1
ATOM 6536 N N . SER B 1 38 ? 0.222 35.469 41 1 82.75 38 SER B N 1
ATOM 6537 C CA . SER B 1 38 ? -0.94 35.719 40.156 1 82.75 38 SER B CA 1
ATOM 6538 C C . SER B 1 38 ? -1.44 37.156 40.281 1 82.75 38 SER B C 1
ATOM 6540 O O . SER B 1 38 ? -2.273 37.594 39.5 1 82.75 38 SER B O 1
ATOM 6542 N N . TYR B 1 39 ? -0.999 37.844 41.219 1 77.31 39 TYR B N 1
ATOM 6543 C CA . TYR B 1 39 ? -1.57 39.156 41.438 1 77.31 39 TYR B CA 1
ATOM 6544 C C . TYR B 1 39 ? -0.552 40.25 41.125 1 77.31 39 TYR B C 1
ATOM 6546 O O . TYR B 1 39 ? 0.602 40.188 41.562 1 77.31 39 TYR B O 1
ATOM 6554 N N . GLY B 1 40 ? -1.028 41.188 40.344 1 78.88 40 GLY B N 1
ATOM 6555 C CA . GLY B 1 40 ? -0.245 42.406 40.094 1 78.88 40 GLY B CA 1
ATOM 6556 C C . GLY B 1 40 ? 0.885 42.156 39.094 1 78.88 40 GLY B C 1
ATOM 6557 O O . GLY B 1 40 ? 1.853 42.906 39.062 1 78.88 40 GLY B O 1
ATOM 6558 N N . ARG B 1 41 ? 0.798 41.125 38.406 1 85.12 41 ARG B N 1
ATOM 6559 C CA . ARG B 1 41 ? 1.914 40.781 37.531 1 85.12 41 ARG B CA 1
ATOM 6560 C C . ARG B 1 41 ? 1.617 41.156 36.062 1 85.12 41 ARG B C 1
ATOM 6562 O O . ARG B 1 41 ? 2.537 41.406 35.281 1 85.12 41 ARG B O 1
ATOM 6569 N N . SER B 1 42 ? 0.435 41.156 35.656 1 89.44 42 SER B N 1
ATOM 6570 C CA . SER B 1 42 ? 0.009 41.594 34.344 1 89.44 42 SER B CA 1
ATOM 6571 C C . SER B 1 42 ? -0.757 42.906 34.406 1 89.44 42 SER B C 1
ATOM 6573 O O . SER B 1 42 ? -1.595 43.094 35.281 1 89.44 42 SER B O 1
ATOM 6575 N N . GLU B 1 43 ? -0.446 43.812 33.5 1 92.69 43 GLU B N 1
ATOM 6576 C CA . GLU B 1 43 ? -1.092 45.125 33.5 1 92.69 43 GLU B CA 1
ATOM 6577 C C . GLU B 1 43 ? -2.59 45 33.219 1 92.69 43 GLU B C 1
ATOM 6579 O O . GLU B 1 43 ? -3.004 44.344 32.25 1 92.69 43 GLU B O 1
ATOM 6584 N N . PRO B 1 44 ? -3.395 45.594 34.094 1 95 44 PRO B N 1
ATOM 6585 C CA . PRO B 1 44 ? -4.84 45.531 33.875 1 95 44 PRO B CA 1
ATOM 6586 C C . PRO B 1 44 ? -5.32 46.5 32.781 1 95 44 PRO B C 1
ATOM 6588 O O . PRO B 1 44 ? -4.852 47.656 32.75 1 95 44 PRO B O 1
ATOM 6591 N N . VAL B 1 45 ? -6.168 46.094 31.953 1 97.31 45 VAL B N 1
ATOM 6592 C CA . VAL B 1 45 ? -6.836 46.938 30.984 1 97.31 45 VAL B CA 1
ATOM 6593 C C . VAL B 1 45 ? -8.344 46.688 31.031 1 97.31 45 VAL B C 1
ATOM 6595 O O . VAL B 1 45 ? -8.836 45.688 30.5 1 97.31 45 VAL B O 1
ATOM 6598 N N . TYR B 1 46 ? -9.117 47.531 31.547 1 96.06 46 TYR B N 1
ATOM 6599 C CA . TYR B 1 46 ? -10.562 47.469 31.719 1 96.06 46 TYR B CA 1
ATOM 6600 C C . TYR B 1 46 ? -11.203 48.844 31.406 1 96.06 46 TYR B C 1
ATOM 6602 O O . TYR B 1 46 ? -10.57 49.875 31.562 1 96.06 46 TYR B O 1
ATOM 6610 N N . PRO B 1 47 ? -12.422 48.938 31.156 1 96.75 47 PRO B N 1
ATOM 6611 C CA . PRO B 1 47 ? -13.273 47.812 30.766 1 96.75 47 PRO B CA 1
ATOM 6612 C C . PRO B 1 47 ? -12.898 47.219 29.406 1 96.75 47 PRO B C 1
ATOM 6614 O O . PRO B 1 47 ? -12.07 47.781 28.688 1 96.75 47 PRO B O 1
ATOM 6617 N N . SER B 1 48 ? -13.445 46.125 29.078 1 97.56 48 SER B N 1
ATOM 6618 C CA . SER B 1 48 ? -13.258 45.562 27.75 1 97.56 48 SER B CA 1
ATOM 6619 C C . SER B 1 48 ? -13.82 46.469 26.672 1 97.56 48 SER B C 1
ATOM 6621 O O . SER B 1 48 ? -14.953 46.938 26.766 1 97.56 48 SER B O 1
ATOM 6623 N N . PRO B 1 49 ? -13.031 46.75 25.625 1 97.19 49 PRO B N 1
ATOM 6624 C CA . PRO B 1 49 ? -13.555 47.562 24.531 1 97.19 49 PRO B CA 1
ATOM 6625 C C . PRO B 1 49 ? -14.742 46.938 23.828 1 97.19 49 PRO B C 1
ATOM 6627 O O . PRO B 1 49 ? -14.75 45.719 23.578 1 97.19 49 PRO B O 1
ATOM 6630 N N . GLN B 1 50 ? -15.727 47.719 23.5 1 97.06 50 GLN B N 1
ATOM 6631 C CA . GLN B 1 50 ? -16.906 47.219 22.812 1 97.06 50 GLN B CA 1
ATOM 6632 C C . GLN B 1 50 ? -16.703 47.188 21.312 1 97.06 50 GLN B C 1
ATOM 6634 O O . GLN B 1 50 ? -15.93 48 20.766 1 97.06 50 GLN B O 1
ATOM 6639 N N . ILE B 1 51 ? -17.375 46.281 20.656 1 97.62 51 ILE B N 1
ATOM 6640 C CA . ILE B 1 51 ? -17.359 46.25 19.203 1 97.62 51 ILE B CA 1
ATOM 6641 C C . ILE B 1 51 ? -17.875 47.594 18.641 1 97.62 51 ILE B C 1
ATOM 6643 O O . ILE B 1 51 ? -18.797 48.188 19.188 1 97.62 51 ILE B O 1
ATOM 6647 N N . SER B 1 52 ? -17.25 48.094 17.531 1 96.19 52 SER B N 1
ATOM 6648 C CA . SER B 1 52 ? -17.594 49.406 17.031 1 96.19 52 SER B CA 1
ATOM 6649 C C . SER B 1 52 ? -18.047 49.344 15.57 1 96.19 52 SER B C 1
ATOM 6651 O O . SER B 1 52 ? -18.578 50.312 15.031 1 96.19 52 SER B O 1
ATOM 6653 N N . GLY B 1 53 ? -17.859 48.219 14.961 1 95.94 53 GLY B N 1
ATOM 6654 C CA . GLY B 1 53 ? -18.344 48.031 13.602 1 95.94 53 GLY B CA 1
ATOM 6655 C C . GLY B 1 53 ? -17.469 48.719 12.562 1 95.94 53 GLY B C 1
ATOM 6656 O O . GLY B 1 53 ? -17.938 49.062 11.477 1 95.94 53 GLY B O 1
ATOM 6657 N N . ILE B 1 54 ? -16.312 48.906 12.883 1 94 54 ILE B N 1
ATOM 6658 C CA . ILE B 1 54 ? -15.398 49.594 11.961 1 94 54 ILE B CA 1
ATOM 6659 C C . ILE B 1 54 ? -15.172 48.719 10.727 1 94 54 ILE B C 1
ATOM 6661 O O . ILE B 1 54 ? -15.461 47.5 10.75 1 94 54 ILE B O 1
ATOM 6665 N N . ASP B 1 55 ? -14.688 49.406 9.625 1 91 55 ASP B N 1
ATOM 6666 C CA . ASP B 1 55 ? -14.43 48.781 8.336 1 91 55 ASP B CA 1
ATOM 6667 C C . ASP B 1 55 ? -15.711 48.156 7.777 1 91 55 ASP B C 1
ATOM 6669 O O . ASP B 1 55 ? -16.734 48.812 7.652 1 91 55 ASP B O 1
ATOM 6673 N N . ASP B 1 56 ? -15.797 46.875 7.57 1 93.81 56 ASP B N 1
ATOM 6674 C CA . ASP B 1 56 ? -16.938 46.281 6.883 1 93.81 56 ASP B CA 1
ATOM 6675 C C . ASP B 1 56 ? -17.828 45.531 7.855 1 93.81 56 ASP B C 1
ATOM 6677 O O . ASP B 1 56 ? -18.578 44.625 7.449 1 93.81 56 ASP B O 1
ATOM 6681 N N . TRP B 1 57 ? -17.797 45.844 9.18 1 97.06 57 TRP B N 1
ATOM 6682 C CA . TRP B 1 57 ? -18.562 45.156 10.203 1 97.06 57 TRP B CA 1
ATOM 6683 C C . TRP B 1 57 ? -19.844 45.906 10.539 1 97.06 57 TRP B C 1
ATOM 6685 O O . TRP B 1 57 ? -20.672 45.406 11.312 1 97.06 57 TRP B O 1
ATOM 6695 N N . GLY B 1 58 ? -20.094 47.031 9.977 1 97.5 58 GLY B N 1
ATOM 6696 C CA . GLY B 1 58 ? -21.188 47.906 10.352 1 97.5 58 GLY B CA 1
ATOM 6697 C C . GLY B 1 58 ? -22.547 47.25 10.211 1 97.5 58 GLY B C 1
ATOM 6698 O O . GLY B 1 58 ? -23.359 47.312 11.133 1 97.5 58 GLY B O 1
ATOM 6699 N N . GLU B 1 59 ? -22.797 46.719 9.07 1 97.94 59 GLU B N 1
ATOM 6700 C CA . GLU B 1 59 ? -24.094 46.094 8.828 1 97.94 59 GLU B CA 1
ATOM 6701 C C . GLU B 1 59 ? -24.328 44.938 9.781 1 97.94 59 GLU B C 1
ATOM 6703 O O . GLU B 1 59 ? -25.406 44.812 10.352 1 97.94 59 GLU B O 1
ATOM 6708 N N . ALA B 1 60 ? -23.359 44.094 9.945 1 98.31 60 ALA B N 1
ATOM 6709 C CA . ALA B 1 60 ? -23.469 42.969 10.844 1 98.31 60 ALA B CA 1
ATOM 6710 C C . ALA B 1 60 ? -23.688 43.406 12.281 1 98.31 60 ALA B C 1
ATOM 6712 O O . ALA B 1 60 ? -24.469 42.781 13.016 1 98.31 60 ALA B O 1
ATOM 6713 N N . LEU B 1 61 ? -23 44.438 12.688 1 98.38 61 LEU B N 1
ATOM 6714 C CA . LEU B 1 61 ? -23.141 44.969 14.039 1 98.38 61 LEU B CA 1
ATOM 6715 C C . LEU B 1 61 ? -24.562 45.438 14.281 1 98.38 61 LEU B C 1
ATOM 6717 O O . LEU B 1 61 ? -25.156 45.156 15.328 1 98.38 61 LEU B O 1
ATOM 6721 N N . ASN B 1 62 ? -25.125 46.156 13.344 1 98.31 62 ASN B N 1
ATOM 6722 C CA . ASN B 1 62 ? -26.484 46.656 13.492 1 98.31 62 ASN B CA 1
ATOM 6723 C C . ASN B 1 62 ? -27.5 45.531 13.617 1 98.31 62 ASN B C 1
ATOM 6725 O O . ASN B 1 62 ? -28.391 45.594 14.461 1 98.31 62 ASN B O 1
ATOM 6729 N N . LYS B 1 63 ? -27.312 44.594 12.789 1 98.5 63 LYS B N 1
ATOM 6730 C CA . LYS B 1 63 ? -28.188 43.406 12.867 1 98.5 63 LYS B CA 1
ATOM 6731 C C . LYS B 1 63 ? -28.047 42.688 14.203 1 98.5 63 LYS B C 1
ATOM 6733 O O . LYS B 1 63 ? -29.047 42.312 14.812 1 98.5 63 LYS B O 1
ATOM 6738 N N . ALA B 1 64 ? -26.859 42.562 14.625 1 98.75 64 ALA B N 1
ATOM 6739 C CA . ALA B 1 64 ? -26.594 41.844 15.883 1 98.75 64 ALA B CA 1
ATOM 6740 C C . ALA B 1 64 ? -27.172 42.625 17.062 1 98.75 64 ALA B C 1
ATOM 6742 O O . ALA B 1 64 ? -27.797 42 17.953 1 98.75 64 ALA B O 1
ATOM 6743 N N . LYS B 1 65 ? -27 43.875 17.109 1 98.44 65 LYS B N 1
ATOM 6744 C CA . LYS B 1 65 ? -27.531 44.688 18.203 1 98.44 65 LYS B CA 1
ATOM 6745 C C . LYS B 1 65 ? -29.062 44.562 18.281 1 98.44 65 LYS B C 1
ATOM 6747 O O . LYS B 1 65 ? -29.625 44.469 19.375 1 98.44 65 LYS B O 1
ATOM 6752 N N . ALA B 1 66 ? -29.641 44.625 17.125 1 98.62 66 ALA B N 1
ATOM 6753 C CA . ALA B 1 66 ? -31.094 44.531 17.078 1 98.62 66 ALA B CA 1
ATOM 6754 C C . ALA B 1 66 ? -31.562 43.188 17.656 1 98.62 66 ALA B C 1
ATOM 6756 O O . ALA B 1 66 ? -32.562 43.156 18.391 1 98.62 66 ALA B O 1
ATOM 6757 N N . LEU B 1 67 ? -30.922 42.156 17.312 1 98.62 67 LEU B N 1
ATOM 6758 C CA . LEU B 1 67 ? -31.281 40.844 17.812 1 98.62 67 LEU B CA 1
ATOM 6759 C C . LEU B 1 67 ? -30.984 40.719 19.312 1 98.62 67 LEU B C 1
ATOM 6761 O O . LEU B 1 67 ? -31.812 40.219 20.062 1 98.62 67 LEU B O 1
ATOM 6765 N N . VAL B 1 68 ? -29.828 41.188 19.734 1 98.69 68 VAL B N 1
ATOM 6766 C CA . VAL B 1 68 ? -29.375 41.062 21.109 1 98.69 68 VAL B CA 1
ATOM 6767 C C . VAL B 1 68 ? -30.266 41.875 22.031 1 98.69 68 VAL B C 1
ATOM 6769 O O . VAL B 1 68 ? -30.547 41.469 23.172 1 98.69 68 VAL B O 1
ATOM 6772 N N . ASP B 1 69 ? -30.781 42.969 21.594 1 98.19 69 ASP B N 1
ATOM 6773 C CA . ASP B 1 69 ? -31.672 43.812 22.359 1 98.19 69 ASP B CA 1
ATOM 6774 C C . ASP B 1 69 ? -32.969 43.094 22.719 1 98.19 69 ASP B C 1
ATOM 6776 O O . ASP B 1 69 ? -33.656 43.438 23.672 1 98.19 69 ASP B O 1
ATOM 6780 N N . GLN B 1 70 ? -33.25 42.125 21.938 1 98.56 70 GLN B N 1
ATOM 6781 C CA . GLN B 1 70 ? -34.469 41.375 22.172 1 98.56 70 GLN B CA 1
ATOM 6782 C C . GLN B 1 70 ? -34.25 40.188 23.125 1 98.56 70 GLN B C 1
ATOM 6784 O O . GLN B 1 70 ? -35.188 39.562 23.609 1 98.56 70 GLN B O 1
ATOM 6789 N N . MET B 1 71 ? -33 39.906 23.516 1 98.62 71 MET B N 1
ATOM 6790 C CA . MET B 1 71 ? -32.656 38.75 24.344 1 98.62 71 MET B CA 1
ATOM 6791 C C . MET B 1 71 ? -32.812 39.094 25.828 1 98.62 71 MET B C 1
ATOM 6793 O O . MET B 1 71 ? -32.531 40.219 26.234 1 98.62 71 MET B O 1
ATOM 6797 N N . THR B 1 72 ? -33.25 38.062 26.578 1 98.12 72 THR B N 1
ATOM 6798 C CA . THR B 1 72 ? -33.125 38.156 28.016 1 98.12 72 THR B CA 1
ATOM 6799 C C . THR B 1 72 ? -31.688 37.938 28.469 1 98.12 72 THR B C 1
ATOM 6801 O O . THR B 1 72 ? -30.859 37.438 27.703 1 98.12 72 THR B O 1
ATOM 6804 N N . ASN B 1 73 ? -31.359 38.344 29.641 1 98 73 ASN B N 1
ATOM 6805 C CA . ASN B 1 73 ? -30.016 38.125 30.141 1 98 73 ASN B CA 1
ATOM 6806 C C . ASN B 1 73 ? -29.688 36.625 30.25 1 98 73 ASN B C 1
ATOM 6808 O O . ASN B 1 73 ? -28.531 36.25 30.047 1 98 73 ASN B O 1
ATOM 6812 N N . GLU B 1 74 ? -30.703 35.812 30.516 1 97.5 74 GLU B N 1
ATOM 6813 C CA . GLU B 1 74 ? -30.5 34.344 30.531 1 97.5 74 GLU B CA 1
ATOM 6814 C C . GLU B 1 74 ? -30.125 33.844 29.156 1 97.5 74 GLU B C 1
ATOM 6816 O O . GLU B 1 74 ? -29.219 33 29.031 1 97.5 74 GLU B O 1
ATOM 6821 N N . GLU B 1 75 ? -30.781 34.344 28.203 1 98 75 GLU B N 1
ATOM 6822 C CA . GLU B 1 75 ? -30.469 33.969 26.828 1 98 75 GLU B CA 1
ATOM 6823 C C . GLU B 1 75 ? -29.078 34.438 26.406 1 98 75 GLU B C 1
ATOM 6825 O O . GLU B 1 75 ? -28.344 33.719 25.766 1 98 75 GLU B O 1
ATOM 6830 N N . LYS B 1 76 ? -28.797 35.688 26.797 1 98.25 76 LYS B N 1
ATOM 6831 C CA . LYS B 1 76 ? -27.469 36.219 26.531 1 98.25 76 LYS B CA 1
ATOM 6832 C C . LYS B 1 76 ? -26.391 35.344 27.188 1 98.25 76 LYS B C 1
ATOM 6834 O O . LYS B 1 76 ? -25.391 35 26.547 1 98.25 76 LYS B O 1
ATOM 6839 N N . ASN B 1 77 ? -26.547 35.031 28.391 1 97.75 77 ASN B N 1
ATOM 6840 C CA . ASN B 1 77 ? -25.625 34.156 29.109 1 97.75 77 ASN B CA 1
ATOM 6841 C C . ASN B 1 77 ? -25.438 32.812 28.406 1 97.75 77 ASN B C 1
ATOM 6843 O O . ASN B 1 77 ? -24.312 32.312 28.297 1 97.75 77 ASN B O 1
ATOM 6847 N N . ASN B 1 78 ? -26.469 32.281 27.891 1 97.38 78 ASN B N 1
ATOM 6848 C CA . ASN B 1 78 ? -26.438 30.984 27.234 1 97.38 78 ASN B CA 1
ATOM 6849 C C . ASN B 1 78 ? -25.562 31 25.984 1 97.38 78 ASN B C 1
ATOM 6851 O O . ASN B 1 78 ? -24.953 30 25.625 1 97.38 78 ASN B O 1
ATOM 6855 N N . VAL B 1 79 ? -25.5 32.062 25.344 1 98.12 79 VAL B N 1
ATOM 6856 C CA . VAL B 1 79 ? -24.766 32.219 24.094 1 98.12 79 VAL B CA 1
ATOM 6857 C C . VAL B 1 79 ? -23.266 32.219 24.375 1 98.12 79 VAL B C 1
ATOM 6859 O O . VAL B 1 79 ? -22.469 31.938 23.484 1 98.12 79 VAL B O 1
ATOM 6862 N N . THR B 1 80 ? -22.844 32.469 25.594 1 98.31 80 THR B N 1
ATOM 6863 C CA . THR B 1 80 ? -21.453 32.781 25.891 1 98.31 80 THR B CA 1
ATOM 6864 C C . THR B 1 80 ? -20.672 31.516 26.25 1 98.31 80 THR B C 1
ATOM 6866 O O . THR B 1 80 ? -19.5 31.578 26.578 1 98.31 80 THR B O 1
ATOM 6869 N N . TYR B 1 81 ? -21.234 30.391 26.25 1 97.81 81 TYR B N 1
ATOM 6870 C CA . TYR B 1 81 ? -20.5 29.156 26.516 1 97.81 81 TYR B CA 1
ATOM 6871 C C . TYR B 1 81 ? -21.094 27.984 25.734 1 97.81 81 TYR B C 1
ATOM 6873 O O . TYR B 1 81 ? -22.219 28.078 25.234 1 97.81 81 TYR B O 1
ATOM 6881 N N . GLY B 1 82 ? -20.266 26.938 25.609 1 97.44 82 GLY B N 1
ATOM 6882 C CA . GLY B 1 82 ? -20.688 25.75 24.875 1 97.44 82 GLY B CA 1
ATOM 6883 C C . GLY B 1 82 ? -21.344 24.703 25.75 1 97.44 82 GLY B C 1
ATOM 6884 O O . GLY B 1 82 ? -21.469 24.891 26.969 1 97.44 82 GLY B O 1
ATOM 6885 N N . TYR B 1 83 ? -21.766 23.672 25.094 1 94.25 83 TYR B N 1
ATOM 6886 C CA . TYR B 1 83 ? -22.344 22.516 25.781 1 94.25 83 TYR B CA 1
ATOM 6887 C C . TYR B 1 83 ? -22.125 21.25 24.984 1 94.25 83 TYR B C 1
ATOM 6889 O O . TYR B 1 83 ? -21.844 21.297 23.781 1 94.25 83 TYR B O 1
ATOM 6897 N N . ALA B 1 84 ? -22.125 20.188 25.641 1 88.12 84 ALA B N 1
ATOM 6898 C CA . ALA B 1 84 ? -21.969 18.891 25 1 88.12 84 ALA B CA 1
ATOM 6899 C C . ALA B 1 84 ? -23.219 18.5 24.219 1 88.12 84 ALA B C 1
ATOM 6901 O O . ALA B 1 84 ? -24.344 18.719 24.672 1 88.12 84 ALA B O 1
ATOM 6902 N N . VAL B 1 85 ? -22.922 18.078 23 1 86.31 85 VAL B N 1
ATOM 6903 C CA . VAL B 1 85 ? -24.078 17.641 22.203 1 86.31 85 VAL B CA 1
ATOM 6904 C C . VAL B 1 85 ? -23.859 16.188 21.766 1 86.31 85 VAL B C 1
ATOM 6906 O O . VAL B 1 85 ? -22.734 15.727 21.656 1 86.31 85 VAL B O 1
ATOM 6909 N N . THR B 1 86 ? -24.984 15.508 21.531 1 87.94 86 THR B N 1
ATOM 6910 C CA . THR B 1 86 ? -24.953 14.141 21.016 1 87.94 86 THR B CA 1
ATOM 6911 C C . THR B 1 86 ? -25.703 14.055 19.688 1 87.94 86 THR B C 1
ATOM 6913 O O . THR B 1 86 ? -25.984 12.961 19.188 1 87.94 86 THR B O 1
ATOM 6916 N N . THR B 1 87 ? -26.016 15.156 19.125 1 90.19 87 THR B N 1
ATOM 6917 C CA . THR B 1 87 ? -26.812 15.156 17.906 1 90.19 87 THR B CA 1
ATOM 6918 C C . THR B 1 87 ? -25.953 15.484 16.688 1 90.19 87 THR B C 1
ATOM 6920 O O . THR B 1 87 ? -26.344 15.227 15.547 1 90.19 87 THR B O 1
ATOM 6923 N N . THR B 1 88 ? -24.891 16.109 16.875 1 93.25 88 THR B N 1
ATOM 6924 C CA . THR B 1 88 ? -23.969 16.438 15.789 1 93.25 88 THR B CA 1
ATOM 6925 C C . THR B 1 88 ? -22.531 16.094 16.188 1 93.25 88 THR B C 1
ATOM 6927 O O . THR B 1 88 ? -22.25 15.891 17.375 1 93.25 88 THR B O 1
ATOM 6930 N N . GLY B 1 89 ? -21.734 16.016 15.148 1 94.88 89 GLY B N 1
ATOM 6931 C CA . GLY B 1 89 ? -20.328 15.711 15.398 1 94.88 89 GLY B CA 1
ATOM 6932 C C . GLY B 1 89 ? -19.453 16.953 15.523 1 94.88 89 GLY B C 1
ATOM 6933 O O . GLY B 1 89 ? -18.234 16.875 15.383 1 94.88 89 GLY B O 1
ATOM 6934 N N . CYS B 1 90 ? -20.016 18.156 15.758 1 96.44 90 CYS B N 1
ATOM 6935 C CA . CYS B 1 90 ? -19.219 19.359 15.961 1 96.44 90 CYS B CA 1
ATOM 6936 C C . CYS B 1 90 ? -18.266 19.188 17.141 1 96.44 90 CYS B C 1
ATOM 6938 O O . CYS B 1 90 ? -18.625 18.609 18.156 1 96.44 90 CYS B O 1
ATOM 6940 N N . SER B 1 91 ? -17.031 19.656 16.969 1 95.5 91 SER B N 1
ATOM 6941 C CA . SER B 1 91 ? -16.094 19.609 18.078 1 95.5 91 SER B CA 1
ATOM 6942 C C . SER B 1 91 ? -16.625 20.391 19.281 1 95.5 91 SER B C 1
ATOM 6944 O O . SER B 1 91 ? -16.328 20.047 20.422 1 95.5 91 SER B O 1
ATOM 6946 N N . GLY B 1 92 ? -17.359 21.484 18.984 1 96.62 92 GLY B N 1
ATOM 6947 C CA . GLY B 1 92 ? -18.047 22.281 20 1 96.62 92 GLY B CA 1
ATOM 6948 C C . GLY B 1 92 ? -19.266 23.016 19.453 1 96.62 92 GLY B C 1
ATOM 6949 O O . GLY B 1 92 ? -19.281 23.406 18.297 1 96.62 92 GLY B O 1
ATOM 6950 N N . MET B 1 93 ? -20.266 23.125 20.359 1 97.38 93 MET B N 1
ATOM 6951 C CA . MET B 1 93 ? -21.484 23.875 20.031 1 97.38 93 MET B CA 1
ATOM 6952 C C . MET B 1 93 ? -21.703 25 21.031 1 97.38 93 MET B C 1
ATOM 6954 O O . MET B 1 93 ? -21.594 24.781 22.25 1 97.38 93 MET B O 1
ATOM 6958 N N . SER B 1 94 ? -21.953 26.188 20.516 1 97.44 94 SER B N 1
ATOM 6959 C CA . SER B 1 94 ? -22.312 27.266 21.422 1 97.44 94 SER B CA 1
ATOM 6960 C C . SER B 1 94 ? -23.797 27.219 21.781 1 97.44 94 SER B C 1
ATOM 6962 O O . SER B 1 94 ? -24.562 26.484 21.156 1 97.44 94 SER B O 1
ATOM 6964 N N . GLY B 1 95 ? -24.125 28.031 22.797 1 96.62 95 GLY B N 1
ATOM 6965 C CA . GLY B 1 95 ? -25.531 28.172 23.141 1 96.62 95 GLY B CA 1
ATOM 6966 C C . GLY B 1 95 ? -26.344 28.875 22.047 1 96.62 95 GLY B C 1
ATOM 6967 O O . GLY B 1 95 ? -25.781 29.562 21.203 1 96.62 95 GLY B O 1
ATOM 6968 N N . SER B 1 96 ? -27.688 28.656 22.125 1 97 96 SER B N 1
ATOM 6969 C CA . SER B 1 96 ? -28.625 29.203 21.141 1 97 96 SER B CA 1
ATOM 6970 C C . SER B 1 96 ? -29.672 30.078 21.797 1 97 96 SER B C 1
ATOM 6972 O O . SER B 1 96 ? -29.703 30.219 23.031 1 97 96 SER B O 1
ATOM 6974 N N . VAL B 1 97 ? -30.438 30.734 20.938 1 98 97 VAL B N 1
ATOM 6975 C CA . VAL B 1 97 ? -31.641 31.453 21.328 1 98 97 VAL B CA 1
ATOM 6976 C C . VAL B 1 97 ? -32.781 31.078 20.391 1 98 97 VAL B C 1
ATOM 6978 O O . VAL B 1 97 ? -33.156 31.859 19.5 1 98 97 VAL B O 1
ATOM 6981 N N . PRO B 1 98 ? -33.438 30.031 20.688 1 96.94 98 PRO B N 1
ATOM 6982 C CA . PRO B 1 98 ? -34.438 29.516 19.766 1 96.94 98 PRO B CA 1
ATOM 6983 C C . PRO B 1 98 ? -35.594 30.484 19.516 1 96.94 98 PRO B C 1
ATOM 6985 O O . PRO B 1 98 ? -36.062 30.609 18.375 1 96.94 98 PRO B O 1
ATOM 6988 N N . ARG B 1 99 ? -35.969 31.203 20.516 1 97.38 99 ARG B N 1
ATOM 6989 C CA . ARG B 1 99 ? -37.094 32.156 20.406 1 97.38 99 ARG B CA 1
ATOM 6990 C C . ARG B 1 99 ? -36.812 33.188 19.328 1 97.38 99 ARG B C 1
ATOM 6992 O O . ARG B 1 99 ? -37.719 33.688 18.672 1 97.38 99 ARG B O 1
ATOM 6999 N N . LEU B 1 100 ? -35.562 33.438 19.125 1 98 100 LEU B N 1
ATOM 7000 C CA . LEU B 1 100 ? -35.188 34.5 18.203 1 98 100 LEU B CA 1
ATOM 7001 C C . LEU B 1 100 ? -34.438 33.906 17 1 98 100 LEU B C 1
ATOM 7003 O O . LEU B 1 100 ? -33.781 34.656 16.266 1 98 100 LEU B O 1
ATOM 7007 N N . ASN B 1 101 ? -34.438 32.625 16.781 1 96.94 101 ASN B N 1
ATOM 7008 C CA . ASN B 1 101 ? -33.938 31.875 15.633 1 96.94 101 ASN B CA 1
ATOM 7009 C C . ASN B 1 101 ? -32.406 32 15.516 1 96.94 101 ASN B C 1
ATOM 7011 O O . ASN B 1 101 ? -31.875 32.094 14.414 1 96.94 101 ASN B O 1
ATOM 7015 N N . PHE B 1 102 ? -31.719 32.219 16.578 1 97.94 102 PHE B N 1
ATOM 7016 C CA . PHE B 1 102 ? -30.281 32.062 16.609 1 97.94 102 PHE B CA 1
ATOM 7017 C C . PHE B 1 102 ? -29.906 30.656 17.016 1 97.94 102 PHE B C 1
ATOM 7019 O O . PHE B 1 102 ? -30.078 30.266 18.172 1 97.94 102 PHE B O 1
ATOM 7026 N N . PRO B 1 103 ? -29.391 29.953 16.172 1 97.56 103 PRO B N 1
ATOM 7027 C CA . PRO B 1 103 ? -29.25 28.516 16.406 1 97.56 103 PRO B CA 1
ATOM 7028 C C . PRO B 1 103 ? -28 28.156 17.203 1 97.56 103 PRO B C 1
ATOM 7030 O O . PRO B 1 103 ? -27.844 27.016 17.625 1 97.56 103 PRO B O 1
ATOM 7033 N N . GLY B 1 104 ? -27.109 29.094 17.453 1 97.56 104 GLY B N 1
ATOM 7034 C CA . GLY B 1 104 ? -25.781 28.797 17.969 1 97.56 104 GLY B CA 1
ATOM 7035 C C . GLY B 1 104 ? -24.766 28.562 16.875 1 97.56 104 GLY B C 1
ATOM 7036 O O . GLY B 1 104 ? -25.078 28.688 15.688 1 97.56 104 GLY B O 1
ATOM 7037 N N . LEU B 1 105 ? -23.547 28.266 17.312 1 98.44 105 LEU B N 1
ATOM 7038 C CA . LEU B 1 105 ? -22.438 28.078 16.375 1 98.44 105 LEU B CA 1
ATOM 7039 C C . LEU B 1 105 ? -21.844 26.688 16.516 1 98.44 105 LEU B C 1
ATOM 7041 O O . LEU B 1 105 ? -21.625 26.203 17.625 1 98.44 105 LEU B O 1
ATOM 7045 N N . CYS B 1 106 ? -21.641 26.016 15.352 1 98.44 106 CYS B N 1
ATOM 7046 C CA . CYS B 1 106 ? -20.797 24.812 15.305 1 98.44 106 CYS B CA 1
ATOM 7047 C C . CYS B 1 106 ? -19.328 25.188 15.109 1 98.44 106 CYS B C 1
ATOM 7049 O O . CYS B 1 106 ? -18.969 25.812 14.109 1 98.44 106 CYS B O 1
ATOM 7051 N N . LEU B 1 107 ? -18.469 24.828 16.062 1 98.38 107 LEU B N 1
ATOM 7052 C CA . LEU B 1 107 ? -17.016 24.969 15.945 1 98.38 107 LEU B CA 1
ATOM 7053 C C . LEU B 1 107 ? -16.375 23.625 15.625 1 98.38 107 LEU B C 1
ATOM 7055 O O . LEU B 1 107 ? -16.734 22.594 16.219 1 98.38 107 LEU B O 1
ATOM 7059 N N . GLN B 1 108 ? -15.484 23.625 14.664 1 97.75 108 GLN B N 1
ATOM 7060 C CA . GLN B 1 108 ? -14.914 22.375 14.211 1 97.75 108 GLN B CA 1
ATOM 7061 C C . GLN B 1 108 ? -13.43 22.516 13.906 1 97.75 108 GLN B C 1
ATOM 7063 O O . GLN B 1 108 ? -13 23.547 13.367 1 97.75 108 GLN B O 1
ATOM 7068 N N . ASP B 1 109 ? -12.68 21.547 14.391 1 95.69 109 ASP B N 1
ATOM 7069 C CA . ASP B 1 109 ? -11.281 21.406 13.977 1 95.69 109 ASP B CA 1
ATOM 7070 C C . ASP B 1 109 ? -11.188 20.906 12.539 1 95.69 109 ASP B C 1
ATOM 7072 O O . ASP B 1 109 ? -12.086 20.203 12.055 1 95.69 109 ASP B O 1
ATOM 7076 N N . ALA B 1 110 ? -10.109 21.234 11.664 1 89.19 110 ALA B N 1
ATOM 7077 C CA . ALA B 1 110 ? -8.914 21.953 12.102 1 89.19 110 ALA B CA 1
ATOM 7078 C C . ALA B 1 110 ? -8.438 22.922 11.031 1 89.19 110 ALA B C 1
ATOM 7080 O O . ALA B 1 110 ? -9.07 23.062 9.984 1 89.19 110 ALA B O 1
ATOM 7081 N N . GLY B 1 111 ? -7.344 23.594 11.391 1 89.12 111 GLY B N 1
ATOM 7082 C CA . GLY B 1 111 ? -6.73 24.547 10.477 1 89.12 111 GLY B CA 1
ATOM 7083 C C . GLY B 1 111 ? -6.117 23.891 9.258 1 89.12 111 GLY B C 1
ATOM 7084 O O . GLY B 1 111 ? -5.66 24.578 8.336 1 89.12 111 GLY B O 1
ATOM 7085 N N . ASN B 1 112 ? -6.18 22.594 9.125 1 93.44 112 ASN B N 1
ATOM 7086 C CA . ASN B 1 112 ? -5.566 21.859 8.023 1 93.44 112 ASN B CA 1
ATOM 7087 C C . ASN B 1 112 ? -6.594 21.031 7.266 1 93.44 112 ASN B C 1
ATOM 7089 O O . ASN B 1 112 ? -6.234 20.25 6.379 1 93.44 112 ASN B O 1
ATOM 7093 N N . GLY B 1 113 ? -7.828 21.141 7.586 1 96.25 113 GLY B N 1
ATOM 7094 C CA . GLY B 1 113 ? -8.914 20.359 7.023 1 96.25 113 GLY B CA 1
ATOM 7095 C C . GLY B 1 113 ? -9.891 19.859 8.07 1 96.25 113 GLY B C 1
ATOM 7096 O O . GLY B 1 113 ? -9.547 19.766 9.25 1 96.25 113 GLY B O 1
ATOM 7097 N N . VAL B 1 114 ? -11.047 19.453 7.605 1 98.12 114 VAL B N 1
ATOM 7098 C CA . VAL B 1 114 ? -12.078 18.984 8.531 1 98.12 114 VAL B CA 1
ATOM 7099 C C . VAL B 1 114 ? -11.648 17.672 9.172 1 98.12 114 VAL B C 1
ATOM 7101 O O . VAL B 1 114 ? -11.258 16.734 8.477 1 98.12 114 VAL B O 1
ATOM 7104 N N . ARG B 1 115 ? -11.719 17.594 10.445 1 96 115 ARG B N 1
ATOM 7105 C CA . ARG B 1 115 ? -11.219 16.453 11.188 1 96 115 ARG B CA 1
ATOM 7106 C C . ARG B 1 115 ? -12.359 15.523 11.609 1 96 115 ARG B C 1
ATOM 7108 O O . ARG B 1 115 ? -13.43 15.984 12 1 96 115 ARG B O 1
ATOM 7115 N N . GLY B 1 116 ? -12.094 14.234 11.562 1 95.56 116 GLY B N 1
ATOM 7116 C CA . GLY B 1 116 ? -12.867 13.242 12.297 1 95.56 116 GLY B CA 1
ATOM 7117 C C . GLY B 1 116 ? -14.234 12.992 11.695 1 95.56 116 GLY B C 1
ATOM 7118 O O . GLY B 1 116 ? -15.211 12.789 12.43 1 95.56 116 GLY B O 1
ATOM 7119 N N . THR B 1 117 ? -14.383 13.125 10.414 1 97.25 117 THR B N 1
ATOM 7120 C CA . THR B 1 117 ? -15.648 12.852 9.742 1 97.25 117 THR B CA 1
ATOM 7121 C C . THR B 1 117 ? -15.422 12.281 8.344 1 97.25 117 THR B C 1
ATOM 7123 O O . THR B 1 117 ? -14.273 12.172 7.898 1 97.25 117 THR B O 1
ATOM 7126 N N . ASP B 1 118 ? -16.469 11.773 7.703 1 98 118 ASP B N 1
ATOM 7127 C CA . ASP B 1 118 ? -16.375 11.203 6.359 1 98 118 ASP B CA 1
ATOM 7128 C C . ASP B 1 118 ? -16.609 12.273 5.297 1 98 118 ASP B C 1
ATOM 7130 O O . ASP B 1 118 ? -16.969 13.414 5.617 1 98 118 ASP B O 1
ATOM 7134 N N . MET B 1 119 ? -16.219 12.031 3.996 1 98.44 119 MET B N 1
ATOM 7135 C CA . MET B 1 119 ? -16.531 12.82 2.809 1 98.44 119 MET B CA 1
ATOM 7136 C C . MET B 1 119 ? -15.828 14.172 2.865 1 98.44 119 MET B C 1
ATOM 7138 O O . MET B 1 119 ? -16.422 15.195 2.5 1 98.44 119 MET B O 1
ATOM 7142 N N . VAL B 1 120 ? -14.648 14.227 3.365 1 98.5 120 VAL B N 1
ATOM 7143 C CA . VAL B 1 120 ? -13.789 15.398 3.377 1 98.5 120 VAL B CA 1
ATOM 7144 C C . VAL B 1 120 ? -12.406 15.031 2.842 1 98.5 120 VAL B C 1
ATOM 7146 O O . VAL B 1 120 ? -12.125 13.859 2.568 1 98.5 120 VAL B O 1
ATOM 7149 N N . ASN B 1 121 ? -11.531 16.031 2.625 1 98.25 121 ASN B N 1
ATOM 7150 C CA . ASN B 1 121 ? -10.172 15.82 2.146 1 98.25 121 ASN B CA 1
ATOM 7151 C C . ASN B 1 121 ? -9.141 16.156 3.227 1 98.25 121 ASN B C 1
ATOM 7153 O O . ASN B 1 121 ? -9.445 16.859 4.188 1 98.25 121 ASN B O 1
ATOM 7157 N N . SER B 1 122 ? -7.977 15.578 3.047 1 98.06 122 SER B N 1
ATOM 7158 C CA . SER B 1 122 ? -6.805 15.984 3.818 1 98.06 122 SER B CA 1
ATOM 7159 C C . SER B 1 122 ? -5.941 16.969 3.033 1 98.06 122 SER B C 1
ATOM 7161 O O . SER B 1 122 ? -5.457 16.641 1.947 1 98.06 122 SER B O 1
ATOM 7163 N N . TYR B 1 123 ? -5.742 18.125 3.535 1 98.38 123 TYR B N 1
ATOM 7164 C CA . TYR B 1 123 ? -4.902 19.156 2.941 1 98.38 123 TYR B CA 1
ATOM 7165 C C . TYR B 1 123 ? -3.537 19.203 3.615 1 98.38 123 TYR B C 1
ATOM 7167 O O . TYR B 1 123 ? -3.369 18.703 4.73 1 98.38 123 TYR B O 1
ATOM 7175 N N . PRO B 1 124 ? -2.516 19.797 2.979 1 98.31 124 PRO B N 1
ATOM 7176 C CA . PRO B 1 124 ? -1.205 19.938 3.615 1 98.31 124 PRO B CA 1
ATOM 7177 C C . PRO B 1 124 ? -1.271 20.734 4.922 1 98.31 124 PRO B C 1
ATOM 7179 O O . PRO B 1 124 ? -2.033 21.703 5.027 1 98.31 124 PRO B O 1
ATOM 7182 N N . ALA B 1 125 ? -0.427 20.391 5.875 1 98.31 125 ALA B N 1
ATOM 7183 C CA . ALA B 1 125 ? -0.369 21.062 7.168 1 98.31 125 ALA B CA 1
ATOM 7184 C C . ALA B 1 125 ? 0.306 22.422 7.047 1 98.31 125 ALA B C 1
ATOM 7186 O O . ALA B 1 125 ? 0.95 22.719 6.039 1 98.31 125 ALA B O 1
ATOM 7187 N N . GLY B 1 126 ? 0.136 23.25 8.102 1 98.38 126 GLY B N 1
ATOM 7188 C CA . GLY B 1 126 ? 0.708 24.578 8.125 1 98.38 126 GLY B CA 1
ATOM 7189 C C . GLY B 1 126 ? 2.188 24.609 7.797 1 98.38 126 GLY B C 1
ATOM 7190 O O . GLY B 1 126 ? 2.635 25.391 6.961 1 98.38 126 GLY B O 1
ATOM 7191 N N . LEU B 1 127 ? 2.928 23.719 8.367 1 98.38 127 LEU B N 1
ATOM 7192 C CA . LEU B 1 127 ? 4.367 23.641 8.141 1 98.38 127 LEU B CA 1
ATOM 7193 C C . LEU B 1 127 ? 4.676 23.438 6.66 1 98.38 127 LEU B C 1
ATOM 7195 O O . LEU B 1 127 ? 5.594 24.062 6.121 1 98.38 127 LEU B O 1
ATOM 7199 N N . HIS B 1 128 ? 3.945 22.547 6.066 1 98.69 128 HIS B N 1
ATOM 7200 C CA . HIS B 1 128 ? 4.129 22.25 4.652 1 98.69 128 HIS B CA 1
ATOM 7201 C C . HIS B 1 128 ? 3.785 23.469 3.787 1 98.69 128 HIS B C 1
ATOM 7203 O O . HIS B 1 128 ? 4.473 23.734 2.801 1 98.69 128 HIS B O 1
ATOM 7209 N N . VAL B 1 129 ? 2.764 24.172 4.125 1 98.56 129 VAL B N 1
ATOM 7210 C CA . VAL B 1 129 ? 2.371 25.391 3.438 1 98.56 129 VAL B CA 1
ATOM 7211 C C . VAL B 1 129 ? 3.459 26.453 3.609 1 98.56 129 VAL B C 1
ATOM 7213 O O . VAL B 1 129 ? 3.809 27.156 2.656 1 98.56 129 VAL B O 1
ATOM 7216 N N . GLY B 1 130 ? 3.932 26.547 4.828 1 98.75 130 GLY B N 1
ATOM 7217 C CA . GLY B 1 130 ? 5.035 27.469 5.07 1 98.75 130 GLY B CA 1
ATOM 7218 C C . GLY B 1 130 ? 6.242 27.188 4.188 1 98.75 130 GLY B C 1
ATOM 7219 O O . GLY B 1 130 ? 6.848 28.109 3.648 1 98.75 130 GLY B O 1
ATOM 7220 N N . ALA B 1 131 ? 6.523 25.938 3.98 1 98.88 131 ALA B N 1
ATOM 7221 C CA . ALA B 1 131 ? 7.672 25.531 3.178 1 98.88 131 ALA B CA 1
ATOM 7222 C C . ALA B 1 131 ? 7.445 25.844 1.699 1 98.88 131 ALA B C 1
ATOM 7224 O O . ALA B 1 131 ? 8.398 25.891 0.916 1 98.88 131 ALA B O 1
ATOM 7225 N N . SER B 1 132 ? 6.23 26.031 1.292 1 98.75 132 SER B N 1
ATOM 7226 C CA . SER B 1 132 ? 5.914 26.344 -0.099 1 98.75 132 SER B CA 1
ATOM 7227 C C . SER B 1 132 ? 6.246 27.797 -0.432 1 98.75 132 SER B C 1
ATOM 7229 O O . SER B 1 132 ? 6.434 28.141 -1.6 1 98.75 132 SER B O 1
ATOM 7231 N N . TRP B 1 133 ? 6.172 28.719 0.616 1 98.81 133 TRP B N 1
ATOM 7232 C CA . TRP B 1 133 ? 6.395 30.156 0.432 1 98.81 133 TRP B CA 1
ATOM 7233 C C . TRP B 1 133 ? 5.488 30.703 -0.664 1 98.81 133 TRP B C 1
ATOM 7235 O O . TRP B 1 133 ? 5.922 31.531 -1.472 1 98.81 133 TRP B O 1
ATOM 7245 N N . ASN B 1 134 ? 4.32 30.203 -0.797 1 98.88 134 ASN B N 1
ATOM 7246 C CA . ASN B 1 134 ? 3.404 30.578 -1.868 1 98.88 134 ASN B CA 1
ATOM 7247 C C . ASN B 1 134 ? 2.096 31.141 -1.316 1 98.88 134 ASN B C 1
ATOM 7249 O O . ASN B 1 134 ? 1.2 30.375 -0.944 1 98.88 134 ASN B O 1
ATOM 7253 N N . LYS B 1 135 ? 1.926 32.469 -1.401 1 98.62 135 LYS B N 1
ATOM 7254 C CA . LYS B 1 135 ? 0.747 33.125 -0.87 1 98.62 135 LYS B CA 1
ATOM 7255 C C . LYS B 1 135 ? -0.516 32.688 -1.61 1 98.62 135 LYS B C 1
ATOM 7257 O O . LYS B 1 135 ? -1.553 32.469 -0.99 1 98.62 135 LYS B O 1
ATOM 7262 N N . GLY B 1 136 ? -0.442 32.625 -2.893 1 98.38 136 GLY B N 1
ATOM 7263 C CA . GLY B 1 136 ? -1.593 32.25 -3.689 1 98.38 136 GLY B CA 1
ATOM 7264 C C . GLY B 1 136 ? -2.082 30.844 -3.375 1 98.38 136 GLY B C 1
ATOM 7265 O O . GLY B 1 136 ? -3.287 30.609 -3.293 1 98.38 136 GLY B O 1
ATOM 7266 N N . LEU B 1 137 ? -1.146 29.969 -3.281 1 97.19 137 LEU B N 1
ATOM 7267 C CA . LEU B 1 137 ? -1.491 28.578 -2.98 1 97.19 137 LEU B CA 1
ATOM 7268 C C . LEU B 1 137 ? -2.098 28.469 -1.586 1 97.19 137 LEU B C 1
ATOM 7270 O O . LEU B 1 137 ? -2.986 27.641 -1.358 1 97.19 137 LEU B O 1
ATOM 7274 N N . ALA B 1 138 ? -1.587 29.234 -0.606 1 98.5 138 ALA B N 1
ATOM 7275 C CA . ALA B 1 138 ? -2.174 29.266 0.731 1 98.5 138 ALA B CA 1
ATOM 7276 C C . ALA B 1 138 ? -3.635 29.719 0.678 1 98.5 138 ALA B C 1
ATOM 7278 O O . ALA B 1 138 ? -4.492 29.125 1.346 1 98.5 138 ALA B O 1
ATOM 7279 N N . TYR B 1 139 ? -3.904 30.688 -0.102 1 98.69 139 TYR B N 1
ATOM 7280 C CA . TYR B 1 139 ? -5.27 31.172 -0.279 1 98.69 139 TYR B CA 1
ATOM 7281 C C . TYR B 1 139 ? -6.148 30.094 -0.905 1 98.69 139 TYR B C 1
ATOM 7283 O O . TYR B 1 139 ? -7.238 29.812 -0.405 1 98.69 139 TYR B O 1
ATOM 7291 N N . GLU B 1 140 ? -5.699 29.469 -1.992 1 98.62 140 GLU B N 1
ATOM 7292 C CA . GLU B 1 140 ? -6.488 28.469 -2.697 1 98.62 140 GLU B CA 1
ATOM 7293 C C . GLU B 1 140 ? -6.797 27.266 -1.796 1 98.62 140 GLU B C 1
ATOM 7295 O O . GLU B 1 140 ? -7.91 26.75 -1.808 1 98.62 140 GLU B O 1
ATOM 7300 N N . ARG B 1 141 ? -5.797 26.844 -1.074 1 98.31 141 ARG B N 1
ATOM 7301 C CA . ARG B 1 141 ? -5.98 25.766 -0.11 1 98.31 141 ARG B CA 1
ATOM 7302 C C . ARG B 1 141 ? -7.098 26.094 0.876 1 98.31 141 ARG B C 1
ATOM 7304 O O . ARG B 1 141 ? -7.984 25.281 1.119 1 98.31 141 ARG B O 1
ATOM 7311 N N . SER B 1 142 ? -7.051 27.297 1.405 1 98.5 142 SER B N 1
ATOM 7312 C CA . SER B 1 142 ? -8.008 27.672 2.443 1 98.5 142 SER B CA 1
ATOM 7313 C C . SER B 1 142 ? -9.391 27.938 1.853 1 98.5 142 SER B C 1
ATOM 7315 O O . SER B 1 142 ? -10.406 27.719 2.516 1 98.5 142 SER B O 1
ATOM 7317 N N . LEU B 1 143 ? -9.438 28.359 0.591 1 98.62 143 LEU B N 1
ATOM 7318 C CA . LEU B 1 143 ? -10.711 28.531 -0.102 1 98.62 143 LEU B CA 1
ATOM 7319 C C . LEU B 1 143 ? -11.469 27.203 -0.186 1 98.62 143 LEU B C 1
ATOM 7321 O O . LEU B 1 143 ? -12.641 27.141 0.186 1 98.62 143 LEU B O 1
ATOM 7325 N N . HIS B 1 144 ? -10.797 26.188 -0.624 1 98.5 144 HIS B N 1
ATOM 7326 C CA . HIS B 1 144 ? -11.43 24.875 -0.769 1 98.5 144 HIS B CA 1
ATOM 7327 C C . HIS B 1 144 ? -11.719 24.25 0.591 1 98.5 144 HIS B C 1
ATOM 7329 O O . HIS B 1 144 ? -12.773 23.656 0.789 1 98.5 144 HIS B O 1
ATOM 7335 N N . MET B 1 145 ? -10.82 24.391 1.485 1 98 145 MET B N 1
ATOM 7336 C CA . MET B 1 145 ? -11 23.875 2.84 1 98 145 MET B CA 1
ATOM 7337 C C . MET B 1 145 ? -12.195 24.531 3.518 1 98 145 MET B C 1
ATOM 7339 O O . MET B 1 145 ? -13.016 23.859 4.148 1 98 145 MET B O 1
ATOM 7343 N N . GLY B 1 146 ? -12.289 25.859 3.418 1 98.56 146 GLY B N 1
ATOM 7344 C CA . GLY B 1 146 ? -13.43 26.594 3.957 1 98.56 146 GLY B CA 1
ATOM 7345 C C . GLY B 1 146 ? -14.758 26.125 3.385 1 98.56 146 GLY B C 1
ATOM 7346 O O . GLY B 1 146 ? -15.75 26.031 4.105 1 98.56 146 GLY B O 1
ATOM 7347 N N . GLY B 1 147 ? -14.711 25.844 2.1 1 98.62 147 GLY B N 1
ATOM 7348 C CA . GLY B 1 147 ? -15.898 25.281 1.476 1 98.62 147 GLY B CA 1
ATOM 7349 C C . GLY B 1 147 ? -16.344 23.969 2.092 1 98.62 147 GLY B C 1
ATOM 7350 O O . GLY B 1 147 ? -17.547 23.734 2.244 1 98.62 147 GLY B O 1
ATOM 7351 N N . GLU B 1 148 ? -15.414 23.156 2.414 1 98.62 148 GLU B N 1
ATOM 7352 C CA . GLU B 1 148 ? -15.758 21.875 3.031 1 98.62 148 GLU B CA 1
ATOM 7353 C C . GLU B 1 148 ? -16.359 22.078 4.418 1 98.62 148 GLU B C 1
ATOM 7355 O O . GLU B 1 148 ? -17.328 21.391 4.785 1 98.62 148 GLU B O 1
ATOM 7360 N N . PHE B 1 149 ? -15.797 23 5.176 1 98.75 149 PHE B N 1
ATOM 7361 C CA . PHE B 1 149 ? -16.375 23.328 6.469 1 98.75 149 PHE B CA 1
ATOM 7362 C C . PHE B 1 149 ? -17.828 23.797 6.312 1 98.75 149 PHE B C 1
ATOM 7364 O O . PHE B 1 149 ? -18.719 23.297 7.008 1 98.75 149 PHE B O 1
ATOM 7371 N N . ARG B 1 150 ? -18.047 24.672 5.441 1 98.62 150 ARG B N 1
ATOM 7372 C CA . ARG B 1 150 ? -19.375 25.234 5.215 1 98.62 150 ARG B CA 1
ATOM 7373 C C . ARG B 1 150 ? -20.359 24.141 4.801 1 98.62 150 ARG B C 1
ATOM 7375 O O . ARG B 1 150 ? -21.484 24.078 5.312 1 98.62 150 ARG B O 1
ATOM 7382 N N . ASN B 1 151 ? -19.906 23.281 3.918 1 98.31 151 ASN B N 1
ATOM 7383 C CA . ASN B 1 151 ? -20.766 22.219 3.402 1 98.31 151 ASN B CA 1
ATOM 7384 C C . ASN B 1 151 ? -21.109 21.203 4.484 1 98.31 151 ASN B C 1
ATOM 7386 O O . ASN B 1 151 ? -22.125 20.516 4.387 1 98.31 151 ASN B O 1
ATOM 7390 N N . LYS B 1 152 ? -20.297 21.156 5.543 1 98.5 152 LYS B N 1
ATOM 7391 C CA . LYS B 1 152 ? -20.594 20.266 6.664 1 98.5 152 LYS B CA 1
ATOM 7392 C C . LYS B 1 152 ? -21.406 20.984 7.734 1 98.5 152 LYS B C 1
ATOM 7394 O O . LYS B 1 152 ? -21.75 20.391 8.766 1 98.5 152 LYS B O 1
ATOM 7399 N N . GLY B 1 153 ? -21.734 22.25 7.562 1 98.38 153 GLY B N 1
ATOM 7400 C CA . GLY B 1 153 ? -22.531 23.016 8.508 1 98.38 153 GLY B CA 1
ATOM 7401 C C . GLY B 1 153 ? -21.703 23.625 9.625 1 98.38 153 GLY B C 1
ATOM 7402 O O . GLY B 1 153 ? -22.219 23.859 10.719 1 98.38 153 GLY B O 1
ATOM 7403 N N . VAL B 1 154 ? -20.5 23.859 9.375 1 98.75 154 VAL B N 1
ATOM 7404 C CA . VAL B 1 154 ? -19.609 24.438 10.383 1 98.75 154 VAL B CA 1
ATOM 7405 C C . VAL B 1 154 ? -19.625 25.953 10.281 1 98.75 154 VAL B C 1
ATOM 7407 O O . VAL B 1 154 ? -19.547 26.516 9.18 1 98.75 154 VAL B O 1
ATOM 7410 N N . ASN B 1 155 ? -19.75 26.625 11.406 1 98.75 155 ASN B N 1
ATOM 7411 C CA . ASN B 1 155 ? -19.688 28.078 11.438 1 98.75 155 ASN B CA 1
ATOM 7412 C C . ASN B 1 155 ? -18.25 28.578 11.578 1 98.75 155 ASN B C 1
ATOM 7414 O O . ASN B 1 155 ? -17.844 29.531 10.914 1 98.75 155 ASN B O 1
ATOM 7418 N N . VAL B 1 156 ? -17.516 27.938 12.508 1 98.75 156 VAL B N 1
ATOM 7419 C CA . VAL B 1 156 ? -16.188 28.406 12.867 1 98.75 156 VAL B CA 1
ATOM 7420 C C . VAL B 1 156 ? -15.156 27.328 12.57 1 98.75 156 VAL B C 1
ATOM 7422 O O . VAL B 1 156 ? -15.18 26.25 13.18 1 98.75 156 VAL B O 1
ATOM 7425 N N . ALA B 1 157 ? -14.305 27.578 11.648 1 98.62 157 ALA B N 1
ATOM 7426 C CA . ALA B 1 157 ? -13.117 26.734 11.477 1 98.62 157 ALA B CA 1
ATOM 7427 C C . ALA B 1 157 ? -12.047 27.094 12.5 1 98.62 157 ALA B C 1
ATOM 7429 O O . ALA B 1 157 ? -11.609 28.25 12.578 1 98.62 157 ALA B O 1
ATOM 7430 N N . LEU B 1 158 ? -11.633 26.172 13.227 1 98.31 158 LEU B N 1
ATOM 7431 C CA . LEU B 1 158 ? -10.664 26.422 14.289 1 98.31 158 LEU B CA 1
ATOM 7432 C C . LEU B 1 158 ? -9.242 26.453 13.742 1 98.31 158 LEU B C 1
ATOM 7434 O O . LEU B 1 158 ? -8.43 25.578 14.062 1 98.31 158 LEU B O 1
ATOM 7438 N N . GLY B 1 159 ? -8.844 27.453 13.086 1 96.88 159 GLY B N 1
ATOM 7439 C CA . GLY B 1 159 ? -7.574 27.766 12.445 1 96.88 159 GLY B CA 1
ATOM 7440 C C . GLY B 1 159 ? -7.617 29.047 11.633 1 96.88 159 GLY B C 1
ATOM 7441 O O . GLY B 1 159 ? -8.695 29.625 11.422 1 96.88 159 GLY B O 1
ATOM 7442 N N . PRO B 1 160 ? -6.539 29.516 11.18 1 98 160 PRO B N 1
ATOM 7443 C CA . PRO B 1 160 ? -5.227 28.875 11.164 1 98 160 PRO B CA 1
ATOM 7444 C C . PRO B 1 160 ? -4.461 29.062 12.469 1 98 160 PRO B C 1
ATOM 7446 O O . PRO B 1 160 ? -4.883 29.828 13.336 1 98 160 PRO B O 1
ATOM 7449 N N . VAL B 1 161 ? -3.365 28.312 12.562 1 98.12 161 VAL B N 1
ATOM 7450 C CA . VAL B 1 161 ? -2.461 28.422 13.703 1 98.12 161 VAL B CA 1
ATOM 7451 C C . VAL B 1 161 ? -1.298 29.344 13.352 1 98.12 161 VAL B C 1
ATOM 7453 O O . VAL B 1 161 ? -0.63 29.156 12.328 1 98.12 161 VAL B O 1
ATOM 7456 N N . THR B 1 162 ? -1.112 30.375 14.133 1 95.81 162 THR B N 1
ATOM 7457 C CA . THR B 1 162 ? 0.047 31.234 13.953 1 95.81 162 THR B CA 1
ATOM 7458 C C . THR B 1 162 ? 0.873 31.312 15.234 1 95.81 162 THR B C 1
ATOM 7460 O O . THR B 1 162 ? 1.946 31.922 15.25 1 95.81 162 THR B O 1
ATOM 7463 N N . GLY B 1 163 ? 0.426 30.797 16.328 1 88.81 163 GLY B N 1
ATOM 7464 C CA . GLY B 1 163 ? 1.083 30.484 17.594 1 88.81 163 GLY B CA 1
ATOM 7465 C C . GLY B 1 163 ? 0.938 29.031 18 1 88.81 163 GLY B C 1
ATOM 7466 O O . GLY B 1 163 ? -0.175 28.5 18.047 1 88.81 163 GLY B O 1
ATOM 7467 N N . PRO B 1 164 ? 1.947 28.25 18.141 1 93.62 164 PRO B N 1
ATOM 7468 C CA . PRO B 1 164 ? 3.334 28.641 18.391 1 93.62 164 PRO B CA 1
ATOM 7469 C C . PRO B 1 164 ? 4.051 29.141 17.141 1 93.62 164 PRO B C 1
ATOM 7471 O O . PRO B 1 164 ? 3.727 28.719 16.031 1 93.62 164 PRO B O 1
ATOM 7474 N N . VAL B 1 165 ? 4.934 30.016 17.422 1 95.44 165 VAL B N 1
ATOM 7475 C CA . VAL B 1 165 ? 5.738 30.531 16.312 1 95.44 165 VAL B CA 1
ATOM 7476 C C . VAL B 1 165 ? 6.945 29.625 16.078 1 95.44 165 VAL B C 1
ATOM 7478 O O . VAL B 1 165 ? 7.512 29.594 14.992 1 95.44 165 VAL B O 1
ATOM 7481 N N . GLY B 1 166 ? 7.371 28.891 17.078 1 96.62 166 GLY B N 1
ATOM 7482 C CA . GLY B 1 166 ? 8.484 27.969 16.906 1 96.62 166 GLY B CA 1
ATOM 7483 C C . GLY B 1 166 ? 9.688 28.328 17.75 1 96.62 166 GLY B C 1
ATOM 7484 O O . GLY B 1 166 ? 10.828 28.109 17.344 1 96.62 166 GLY B O 1
ATOM 7485 N N . LYS B 1 167 ? 9.453 28.938 18.922 1 97.56 167 LYS B N 1
ATOM 7486 C CA . LYS B 1 167 ? 10.516 29.25 19.859 1 97.56 167 LYS B CA 1
ATOM 7487 C C . LYS B 1 167 ? 11.297 28 20.25 1 97.56 167 LYS B C 1
ATOM 7489 O O . LYS B 1 167 ? 12.523 28 20.25 1 97.56 167 LYS B O 1
ATOM 7494 N N . ILE B 1 168 ? 10.547 27 20.625 1 98.19 168 ILE B N 1
ATOM 7495 C CA . ILE B 1 168 ? 11.117 25.734 21.078 1 98.19 168 ILE B CA 1
ATOM 7496 C C . ILE B 1 168 ? 11.258 24.781 19.891 1 98.19 168 ILE B C 1
ATOM 7498 O O . ILE B 1 168 ? 10.258 24.359 19.297 1 98.19 168 ILE B O 1
ATOM 7502 N N . ALA B 1 169 ? 12.461 24.359 19.625 1 98.25 169 ALA B N 1
ATOM 7503 C CA . ALA B 1 169 ? 12.711 23.5 18.469 1 98.25 169 ALA B CA 1
ATOM 7504 C C . ALA B 1 169 ? 11.961 22.172 18.594 1 98.25 169 ALA B C 1
ATOM 7506 O O . ALA B 1 169 ? 11.469 21.641 17.609 1 98.25 169 ALA B O 1
ATOM 7507 N N . ARG B 1 170 ? 11.758 21.656 19.766 1 97.75 170 ARG B N 1
ATOM 7508 C CA . ARG B 1 170 ? 11.109 20.375 20.016 1 97.75 170 ARG B CA 1
ATOM 7509 C C . ARG B 1 170 ? 9.617 20.562 20.25 1 97.75 170 ARG B C 1
ATOM 7511 O O . ARG B 1 170 ? 8.922 19.609 20.656 1 97.75 170 ARG B O 1
ATOM 7518 N N . GLY B 1 171 ? 9.117 21.734 20.047 1 97.31 171 GLY B N 1
ATOM 7519 C CA . GLY B 1 171 ? 7.711 22 20.312 1 97.31 171 GLY B CA 1
ATOM 7520 C C . GLY B 1 171 ? 6.777 21.047 19.594 1 97.31 171 GLY B C 1
ATOM 7521 O O . GLY B 1 171 ? 6.941 20.797 18.391 1 97.31 171 GLY B O 1
ATOM 7522 N N . GLY B 1 172 ? 5.805 20.578 20.266 1 96.69 172 GLY B N 1
ATOM 7523 C CA . GLY B 1 172 ? 4.934 19.531 19.766 1 96.69 172 GLY B CA 1
ATOM 7524 C C . GLY B 1 172 ? 3.955 20.016 18.719 1 96.69 172 GLY B C 1
ATOM 7525 O O . GLY B 1 172 ? 3.52 19.25 17.859 1 96.69 172 GLY B O 1
ATOM 7526 N N . ARG B 1 173 ? 3.578 21.266 18.719 1 97.25 173 ARG B N 1
ATOM 7527 C CA . ARG B 1 173 ? 2.523 21.75 17.828 1 97.25 173 ARG B CA 1
ATOM 7528 C C . ARG B 1 173 ? 3.084 22.688 16.781 1 97.25 173 ARG B C 1
ATOM 7530 O O . ARG B 1 173 ? 2.328 23.344 16.047 1 97.25 173 ARG B O 1
ATOM 7537 N N . ASN B 1 174 ? 4.406 22.75 16.641 1 97.88 174 ASN B N 1
ATOM 7538 C CA . ASN B 1 174 ? 5.016 23.641 15.656 1 97.88 174 ASN B CA 1
ATOM 7539 C C . ASN B 1 174 ? 4.512 23.359 14.242 1 97.88 174 ASN B C 1
ATOM 7541 O O . ASN B 1 174 ? 4.418 24.266 13.414 1 97.88 174 ASN B O 1
ATOM 7545 N N . TRP B 1 175 ? 4.172 22.125 13.945 1 97.75 175 TRP B N 1
ATOM 7546 C CA . TRP B 1 175 ? 3.814 21.688 12.602 1 97.75 175 TRP B CA 1
ATOM 7547 C C . TRP B 1 175 ? 2.508 22.328 12.141 1 97.75 175 TRP B C 1
ATOM 7549 O O . TRP B 1 175 ? 2.207 22.344 10.945 1 97.75 175 TRP B O 1
ATOM 7559 N N . GLU B 1 176 ? 1.699 22.797 13.062 1 97.88 176 GLU B N 1
ATOM 7560 C CA . GLU B 1 176 ? 0.407 23.391 12.727 1 97.88 176 GLU B CA 1
ATOM 7561 C C . GLU B 1 176 ? 0.577 24.781 12.148 1 97.88 176 GLU B C 1
ATOM 7563 O O . GLU B 1 176 ? -0.281 25.266 11.398 1 97.88 176 GLU B O 1
ATOM 7568 N N . GLY B 1 177 ? 1.617 25.484 12.547 1 97.31 177 GLY B N 1
ATOM 7569 C CA . GLY B 1 177 ? 1.882 26.828 12.055 1 97.31 177 GLY B CA 1
ATOM 7570 C C . GLY B 1 177 ? 2.676 26.859 10.766 1 97.31 177 GLY B C 1
ATOM 7571 O O . GLY B 1 177 ? 3.078 25.797 10.266 1 97.31 177 GLY B O 1
ATOM 7572 N N . PHE B 1 178 ? 2.939 28.016 10.234 1 98.38 178 PHE B N 1
ATOM 7573 C CA . PHE B 1 178 ? 3.508 28.141 8.898 1 98.38 178 PHE B CA 1
ATOM 7574 C C . PHE B 1 178 ? 5.027 28.266 8.961 1 98.38 178 PHE B C 1
ATOM 7576 O O . PHE B 1 178 ? 5.73 27.781 8.07 1 98.38 178 PHE B O 1
ATOM 7583 N N . SER B 1 179 ? 5.512 29 9.969 1 98.5 179 SER B N 1
ATOM 7584 C CA . SER B 1 179 ? 6.941 29.281 9.977 1 98.5 179 SER B CA 1
ATOM 7585 C C . SER B 1 179 ? 7.398 29.781 11.344 1 98.5 179 SER B C 1
ATOM 7587 O O . SER B 1 179 ? 6.586 30.25 12.148 1 98.5 179 SER B O 1
ATOM 7589 N N . ASN B 1 180 ? 8.703 29.672 11.531 1 98.19 180 ASN B N 1
ATOM 7590 C CA . ASN B 1 180 ? 9.32 30.25 12.719 1 98.19 180 ASN B CA 1
ATOM 7591 C C . ASN B 1 180 ? 9.594 31.75 12.547 1 98.19 180 ASN B C 1
ATOM 7593 O O . ASN B 1 180 ? 9.992 32.438 13.492 1 98.19 180 ASN B O 1
ATOM 7597 N N . ASP B 1 181 ? 9.367 32.25 11.398 1 98.5 181 ASP B N 1
ATOM 7598 C CA . ASP B 1 181 ? 9.5 33.688 11.125 1 98.5 181 ASP B CA 1
ATOM 7599 C C . ASP B 1 181 ? 8.148 34.375 11.172 1 98.5 181 ASP B C 1
ATOM 7601 O O . ASP B 1 181 ? 7.223 34 10.453 1 98.5 181 ASP B O 1
ATOM 7605 N N . PRO B 1 182 ? 8.039 35.438 11.977 1 97.94 182 PRO B N 1
ATOM 7606 C CA . PRO B 1 182 ? 6.727 36.062 12.148 1 97.94 182 PRO B CA 1
ATOM 7607 C C . PRO B 1 182 ? 6.215 36.719 10.875 1 97.94 182 PRO B C 1
ATOM 7609 O O . PRO B 1 182 ? 5 36.781 10.648 1 97.94 182 PRO B O 1
ATOM 7612 N N . TYR B 1 183 ? 7.086 37.25 10.008 1 98.56 183 TYR B N 1
ATOM 7613 C CA . TYR B 1 183 ? 6.656 37.906 8.766 1 98.56 183 TYR B CA 1
ATOM 7614 C C . TYR B 1 183 ? 6.051 36.875 7.816 1 98.56 183 TYR B C 1
ATOM 7616 O O . TYR B 1 183 ? 4.957 37.062 7.285 1 98.56 183 TYR B O 1
ATOM 7624 N N . LEU B 1 184 ? 6.812 35.75 7.594 1 98.75 184 LEU B N 1
ATOM 7625 C CA . LEU B 1 184 ? 6.301 34.688 6.738 1 98.75 184 LEU B CA 1
ATOM 7626 C C . LEU B 1 184 ? 5.012 34.125 7.309 1 98.75 184 LEU B C 1
ATOM 7628 O O . LEU B 1 184 ? 4.047 33.906 6.574 1 98.75 184 LEU B O 1
ATOM 7632 N N . SER B 1 185 ? 5.004 33.875 8.602 1 98.56 185 SER B N 1
ATOM 7633 C CA . SER B 1 185 ? 3.816 33.344 9.273 1 98.56 185 SER B CA 1
ATOM 7634 C C . SER B 1 185 ? 2.627 34.281 9.094 1 98.56 185 SER B C 1
ATOM 7636 O O . SER B 1 185 ? 1.518 33.844 8.797 1 98.56 185 SER B O 1
ATOM 7638 N N . GLY B 1 186 ? 2.848 35.531 9.328 1 98.69 186 GLY B N 1
ATOM 7639 C CA . GLY B 1 186 ? 1.776 36.531 9.203 1 98.69 186 GLY B CA 1
ATOM 7640 C C . GLY B 1 186 ? 1.207 36.594 7.805 1 98.69 186 GLY B C 1
ATOM 7641 O O . GLY B 1 186 ? -0.011 36.656 7.625 1 98.69 186 GLY B O 1
ATOM 7642 N N . ALA B 1 187 ? 2.088 36.594 6.805 1 98.56 187 ALA B N 1
ATOM 7643 C CA . ALA B 1 187 ? 1.661 36.719 5.41 1 98.56 187 ALA B CA 1
ATOM 7644 C C . ALA B 1 187 ? 0.763 35.531 5.027 1 98.56 187 ALA B C 1
ATOM 7646 O O . ALA B 1 187 ? -0.283 35.719 4.402 1 98.56 187 ALA B O 1
ATOM 7647 N N . LEU B 1 188 ? 1.158 34.375 5.418 1 98.62 188 LEU B N 1
ATOM 7648 C CA . LEU B 1 188 ? 0.401 33.188 5.062 1 98.62 188 LEU B CA 1
ATOM 7649 C C . LEU B 1 188 ? -0.864 33.094 5.906 1 98.62 188 LEU B C 1
ATOM 7651 O O . LEU B 1 188 ? -1.891 32.594 5.434 1 98.62 188 LEU B O 1
ATOM 7655 N N . THR B 1 189 ? -0.784 33.531 7.133 1 98.69 189 THR B N 1
ATOM 7656 C CA . THR B 1 189 ? -1.969 33.594 7.984 1 98.69 189 THR B CA 1
ATOM 7657 C C . THR B 1 189 ? -3.039 34.469 7.363 1 98.69 189 THR B C 1
ATOM 7659 O O . THR B 1 189 ? -4.207 34.094 7.285 1 98.69 189 THR B O 1
ATOM 7662 N N . GLY B 1 190 ? -2.627 35.656 6.934 1 98.69 190 GLY B N 1
ATOM 7663 C CA . GLY B 1 190 ? -3.566 36.562 6.312 1 98.69 190 GLY B CA 1
ATOM 7664 C C . GLY B 1 190 ? -4.277 35.969 5.109 1 98.69 190 GLY B C 1
ATOM 7665 O O . GLY B 1 190 ? -5.5 36.062 5 1 98.69 190 GLY B O 1
ATOM 7666 N N . GLU B 1 191 ? -3.502 35.344 4.207 1 98.62 191 GLU B N 1
ATOM 7667 C CA . GLU B 1 191 ? -4.078 34.75 3.012 1 98.62 191 GLU B CA 1
ATOM 7668 C C . GLU B 1 191 ? -5.02 33.594 3.377 1 98.62 191 GLU B C 1
ATOM 7670 O O . GLU B 1 191 ? -6.059 33.406 2.74 1 98.62 191 GLU B O 1
ATOM 7675 N N . THR B 1 192 ? -4.676 32.812 4.336 1 98.75 192 THR B N 1
ATOM 7676 C CA . THR B 1 192 ? -5.496 31.688 4.77 1 98.75 192 THR B CA 1
ATOM 7677 C C . THR B 1 192 ? -6.828 32.156 5.336 1 98.75 192 THR B C 1
ATOM 7679 O O . THR B 1 192 ? -7.875 31.594 5.055 1 98.75 192 THR B O 1
ATOM 7682 N N . ILE B 1 193 ? -6.793 33.25 6.109 1 98.75 193 ILE B N 1
ATOM 7683 C CA . ILE B 1 193 ? -8.008 33.781 6.703 1 98.75 193 ILE B CA 1
ATOM 7684 C C . ILE B 1 193 ? -8.93 34.312 5.602 1 98.75 193 ILE B C 1
ATOM 7686 O O . ILE B 1 193 ? -10.141 34.031 5.625 1 98.75 193 ILE B O 1
ATOM 7690 N N . ARG B 1 194 ? -8.398 35 4.629 1 98.69 194 ARG B N 1
ATOM 7691 C CA . ARG B 1 194 ? -9.203 35.5 3.52 1 98.69 194 ARG B CA 1
ATOM 7692 C C . ARG B 1 194 ? -9.875 34.375 2.775 1 98.69 194 ARG B C 1
ATOM 7694 O O . ARG B 1 194 ? -11.047 34.469 2.404 1 98.69 194 ARG B O 1
ATOM 7701 N N . GLY B 1 195 ? -9.148 33.281 2.576 1 98.62 195 GLY B N 1
ATOM 7702 C CA . GLY B 1 195 ? -9.727 32.125 1.904 1 98.62 195 GLY B CA 1
ATOM 7703 C C . GLY B 1 195 ? -10.812 31.438 2.717 1 98.62 195 GLY B C 1
ATOM 7704 O O . GLY B 1 195 ? -11.883 31.125 2.195 1 98.62 195 GLY B O 1
ATOM 7705 N N . LEU B 1 196 ? -10.555 31.203 3.969 1 98.69 196 LEU B N 1
ATOM 7706 C CA . LEU B 1 196 ? -11.516 30.547 4.844 1 98.69 196 LEU B CA 1
ATOM 7707 C C . LEU B 1 196 ? -12.812 31.344 4.926 1 98.69 196 LEU B C 1
ATOM 7709 O O . LEU B 1 196 ? -13.906 30.781 4.891 1 98.69 196 LEU B O 1
ATOM 7713 N N . GLN B 1 197 ? -12.695 32.656 5.023 1 98.5 197 GLN B N 1
ATOM 7714 C CA . GLN B 1 197 ? -13.828 33.5 5.371 1 98.5 197 GLN B CA 1
ATOM 7715 C C . GLN B 1 197 ? -14.688 33.812 4.145 1 98.5 197 GLN B C 1
ATOM 7717 O O . GLN B 1 197 ? -15.695 34.5 4.246 1 98.5 197 GLN B O 1
ATOM 7722 N N . GLU B 1 198 ? -14.219 33.281 2.998 1 98.38 198 GLU B N 1
ATOM 7723 C CA . GLU B 1 198 ? -15.172 33.219 1.892 1 98.38 198 GLU B CA 1
ATOM 7724 C C . GLU B 1 198 ? -16.359 32.312 2.225 1 98.38 198 GLU B C 1
ATOM 7726 O O . GLU B 1 198 ? -17.422 32.406 1.6 1 98.38 198 GLU B O 1
ATOM 7731 N N . SER B 1 199 ? -16.141 31.469 3.312 1 98.44 199 SER B N 1
ATOM 7732 C CA . SER B 1 199 ? -17.156 30.469 3.572 1 98.44 199 SER B CA 1
ATOM 7733 C C . SER B 1 199 ? -17.516 30.406 5.055 1 98.44 199 SER B C 1
ATOM 7735 O O . SER B 1 199 ? -18.672 30.156 5.41 1 98.44 199 SER B O 1
ATOM 7737 N N . VAL B 1 200 ? -16.531 30.562 5.922 1 98.75 200 VAL B N 1
ATOM 7738 C CA . VAL B 1 200 ? -16.766 30.344 7.344 1 98.75 200 VAL B CA 1
ATOM 7739 C C . VAL B 1 200 ? -15.945 31.344 8.156 1 98.75 200 VAL B C 1
ATOM 7741 O O . VAL B 1 200 ? -15.117 32.062 7.609 1 98.75 200 VAL B O 1
ATOM 7744 N N . ILE B 1 201 ? -16.219 31.391 9.477 1 98.75 201 ILE B N 1
ATOM 7745 C CA . ILE B 1 201 ? -15.445 32.219 10.391 1 98.75 201 ILE B CA 1
ATOM 7746 C C . ILE B 1 201 ? -14.086 31.594 10.641 1 98.75 201 ILE B C 1
ATOM 7748 O O . ILE B 1 201 ? -14 30.438 11.031 1 98.75 201 ILE B O 1
ATOM 7752 N N . ALA B 1 202 ? -13.031 32.312 10.367 1 98.75 202 ALA B N 1
ATOM 7753 C CA . ALA B 1 202 ? -11.688 31.859 10.742 1 98.75 202 ALA B CA 1
ATOM 7754 C C . ALA B 1 202 ? -11.398 32.156 12.203 1 98.75 202 ALA B C 1
ATOM 7756 O O . ALA B 1 202 ? -11.688 33.281 12.68 1 98.75 202 ALA B O 1
ATOM 7757 N N . CYS B 1 203 ? -10.898 31.203 12.906 1 98.81 203 CYS B N 1
ATOM 7758 C CA . CYS B 1 203 ? -10.484 31.391 14.297 1 98.81 203 CYS B CA 1
ATOM 7759 C C . CYS B 1 203 ? -8.977 31.266 14.438 1 98.81 203 CYS B C 1
ATOM 7761 O O . CYS B 1 203 ? -8.461 30.172 14.688 1 98.81 203 CYS B O 1
ATOM 7763 N N . VAL B 1 204 ? -8.297 32.375 14.336 1 98.62 204 VAL B N 1
ATOM 7764 C CA . VAL B 1 204 ? -6.84 32.344 14.414 1 98.62 204 VAL B CA 1
ATOM 7765 C C . VAL B 1 204 ? -6.402 32 15.836 1 98.62 204 VAL B C 1
ATOM 7767 O O . VAL B 1 204 ? -7.02 32.438 16.812 1 98.62 204 VAL B O 1
ATOM 7770 N N . LYS B 1 205 ? -5.32 31.203 16.016 1 98 205 LYS B N 1
ATOM 7771 C CA . LYS B 1 205 ? -4.949 30.656 17.312 1 98 205 LYS B CA 1
ATOM 7772 C C . LYS B 1 205 ? -3.455 30.344 17.375 1 98 205 LYS B C 1
ATOM 7774 O O . LYS B 1 205 ? -2.795 30.25 16.328 1 98 205 LYS B O 1
ATOM 7779 N N . HIS B 1 206 ? -2.832 30.219 18.531 1 97.69 206 HIS B N 1
ATOM 7780 C CA . HIS B 1 206 ? -3.416 30.5 19.844 1 97.69 206 HIS B CA 1
ATOM 7781 C C . HIS B 1 206 ? -2.875 31.797 20.422 1 97.69 206 HIS B C 1
ATOM 7783 O O . HIS B 1 206 ? -1.66 31.984 20.5 1 97.69 206 HIS B O 1
ATOM 7789 N N . LEU B 1 207 ? -3.674 32.562 20.875 1 98.56 207 LEU B N 1
ATOM 7790 C CA . LEU B 1 207 ? -3.299 33.875 21.375 1 98.56 207 LEU B CA 1
ATOM 7791 C C . LEU B 1 207 ? -2.881 33.812 22.844 1 98.56 207 LEU B C 1
ATOM 7793 O O . LEU B 1 207 ? -3.715 33.594 23.719 1 98.56 207 LEU B O 1
ATOM 7797 N N . VAL B 1 208 ? -1.604 33.938 23.297 1 97.06 208 VAL B N 1
ATOM 7798 C CA . VAL B 1 208 ? -0.368 34.125 22.547 1 97.06 208 VAL B CA 1
ATOM 7799 C C . VAL B 1 208 ? 0.797 33.5 23.312 1 97.06 208 VAL B C 1
ATOM 7801 O O . VAL B 1 208 ? 0.641 33.094 24.469 1 97.06 208 VAL B O 1
ATOM 7804 N N . ALA B 1 209 ? 1.834 33.281 22.766 1 97.81 209 ALA B N 1
ATOM 7805 C CA . ALA B 1 209 ? 3.094 32.844 23.359 1 97.81 209 ALA B CA 1
ATOM 7806 C C . ALA B 1 209 ? 2.959 31.422 23.922 1 97.81 209 ALA B C 1
ATOM 7808 O O . ALA B 1 209 ? 3.51 31.125 24.984 1 97.81 209 ALA B O 1
ATOM 7809 N N . TYR B 1 210 ? 2.086 30.656 23.344 1 97.44 210 TYR B N 1
ATOM 7810 C CA . TYR B 1 210 ? 1.939 29.234 23.609 1 97.44 210 TYR B CA 1
ATOM 7811 C C . TYR B 1 210 ? 2.979 28.422 22.844 1 97.44 210 TYR B C 1
ATOM 7813 O O . TYR B 1 210 ? 2.711 27.953 21.734 1 97.44 210 TYR B O 1
ATOM 7821 N N . GLU B 1 211 ? 4.176 28.219 23.406 1 97.88 211 GLU B N 1
ATOM 7822 C CA . GLU B 1 211 ? 5.324 27.797 22.625 1 97.88 211 GLU B CA 1
ATOM 7823 C C . GLU B 1 211 ? 5.77 26.391 23 1 97.88 211 GLU B C 1
ATOM 7825 O O . GLU B 1 211 ? 6.75 25.875 22.469 1 97.88 211 GLU B O 1
ATOM 7830 N N . GLN B 1 212 ? 5.109 25.719 23.953 1 96.62 212 GLN B N 1
ATOM 7831 C CA . GLN B 1 212 ? 5.391 24.328 24.344 1 96.62 212 GLN B CA 1
ATOM 7832 C C . GLN B 1 212 ? 4.129 23.641 24.844 1 96.62 212 GLN B C 1
ATOM 7834 O O . GLN B 1 212 ? 3.143 24.297 25.188 1 96.62 212 GLN B O 1
ATOM 7839 N N . GLU B 1 213 ? 4.195 22.297 24.875 1 95.56 213 GLU B N 1
ATOM 7840 C CA . GLU B 1 213 ? 3.078 21.484 25.359 1 95.56 213 GLU B CA 1
ATOM 7841 C C . GLU B 1 213 ? 3.244 21.156 26.844 1 95.56 213 GLU B C 1
ATOM 7843 O O . GLU B 1 213 ? 2.258 21.047 27.578 1 95.56 213 GLU B O 1
ATOM 7848 N N . ALA B 1 214 ? 4.492 20.969 27.266 1 92.88 214 ALA B N 1
ATOM 7849 C CA . ALA B 1 214 ? 4.746 20.656 28.672 1 92.88 214 ALA B CA 1
ATOM 7850 C C . ALA B 1 214 ? 4.129 21.719 29.578 1 92.88 214 ALA B C 1
ATOM 7852 O O . ALA B 1 214 ? 4.371 22.906 29.422 1 92.88 214 ALA B O 1
ATOM 7853 N N . SER B 1 215 ? 3.297 21.312 30.5 1 90.88 215 SER B N 1
ATOM 7854 C CA . SER B 1 215 ? 2.648 22.172 31.484 1 90.88 215 SER B CA 1
ATOM 7855 C C . SER B 1 215 ? 1.742 23.203 30.828 1 90.88 215 SER B C 1
ATOM 7857 O O . SER B 1 215 ? 1.613 24.328 31.328 1 90.88 215 SER B O 1
ATOM 7859 N N . ARG B 1 216 ? 1.179 22.891 29.75 1 91.88 216 ARG B N 1
ATOM 7860 C CA . ARG B 1 216 ? 0.37 23.859 29.031 1 91.88 216 ARG B CA 1
ATOM 7861 C C . ARG B 1 216 ? -0.914 24.172 29.781 1 91.88 216 ARG B C 1
ATOM 7863 O O . ARG B 1 216 ? -1.438 25.281 29.688 1 91.88 216 ARG B O 1
ATOM 7870 N N . ASN B 1 217 ? -1.457 23.203 30.438 1 89.31 217 ASN B N 1
ATOM 7871 C CA . ASN B 1 217 ? -2.691 23.344 31.203 1 89.31 217 ASN B CA 1
ATOM 7872 C C . ASN B 1 217 ? -2.59 22.625 32.562 1 89.31 217 ASN B C 1
ATOM 7874 O O . ASN B 1 217 ? -1.884 21.625 32.688 1 89.31 217 ASN B O 1
ATOM 7878 N N . PRO B 1 218 ? -3.297 23.297 33.531 1 83.62 218 PRO B N 1
ATOM 7879 C CA . PRO B 1 218 ? -3.281 22.562 34.812 1 83.62 218 PRO B CA 1
ATOM 7880 C C . PRO B 1 218 ? -3.928 21.188 34.688 1 83.62 218 PRO B C 1
ATOM 7882 O O . PRO B 1 218 ? -4.824 20.984 33.875 1 83.62 218 PRO B O 1
ATOM 7885 N N . GLN B 1 219 ? -3.311 20.297 35.188 1 66.31 219 GLN B N 1
ATOM 7886 C CA . GLN B 1 219 ? -3.719 18.891 35.031 1 66.31 219 GLN B CA 1
ATOM 7887 C C . GLN B 1 219 ? -5.234 18.75 35.156 1 66.31 219 GLN B C 1
ATOM 7889 O O . GLN B 1 219 ? -5.852 19.266 36.094 1 66.31 219 GLN B O 1
ATOM 7894 N N . PHE B 1 220 ? -5.875 18.328 33.938 1 57.31 220 PHE B N 1
ATOM 7895 C CA . PHE B 1 220 ? -7.297 18.219 33.656 1 57.31 220 PHE B CA 1
ATOM 7896 C C . PHE B 1 220 ? -8 17.344 34.688 1 57.31 220 PHE B C 1
ATOM 7898 O O . PHE B 1 220 ? -8.883 16.562 34.344 1 57.31 220 PHE B O 1
ATOM 7905 N N . GLY B 1 221 ? -7.785 17.594 35.906 1 51.12 221 GLY B N 1
ATOM 7906 C CA . GLY B 1 221 ? -8.602 16.984 36.938 1 51.12 221 GLY B CA 1
ATOM 7907 C C . GLY B 1 221 ? -8.266 15.523 37.156 1 51.12 221 GLY B C 1
ATOM 7908 O O . GLY B 1 221 ? -8.922 14.852 37.969 1 51.12 221 GLY B O 1
ATOM 7909 N N . LEU B 1 222 ? -7.387 14.977 36.25 1 51.75 222 LEU B N 1
ATOM 7910 C CA . LEU B 1 222 ? -7.156 13.547 36.438 1 51.75 222 LEU B CA 1
ATOM 7911 C C . LEU B 1 222 ? -6.297 13.305 37.688 1 51.75 222 LEU B C 1
ATOM 7913 O O . LEU B 1 222 ? -6.305 12.203 38.219 1 51.75 222 LEU B O 1
ATOM 7917 N N . LEU B 1 223 ? -5.535 14.383 38.031 1 53.56 223 LEU B N 1
ATOM 7918 C CA . LEU B 1 223 ? -4.809 14.258 39.281 1 53.56 223 LEU B CA 1
ATOM 7919 C C . LEU B 1 223 ? -5.375 15.211 40.312 1 53.56 223 LEU B C 1
ATOM 7921 O O . LEU B 1 223 ? -5.188 16.422 40.25 1 53.56 223 LEU B O 1
ATOM 7925 N N . LYS B 1 224 ? -6.383 14.773 41.062 1 52.34 224 LYS B N 1
ATOM 7926 C CA . LYS B 1 224 ? -7.004 15.516 42.156 1 52.34 224 LYS B CA 1
ATOM 7927 C C . LYS B 1 224 ? -5.957 15.969 43.188 1 52.34 224 LYS B C 1
ATOM 7929 O O . LYS B 1 224 ? -4.984 15.266 43.438 1 52.34 224 LYS B O 1
ATOM 7934 N N . GLY B 1 225 ? -6.133 17.234 43.562 1 56.41 225 GLY B N 1
ATOM 7935 C CA . GLY B 1 225 ? -5.328 17.75 44.656 1 56.41 225 GLY B CA 1
ATOM 7936 C C . GLY B 1 225 ? -4.004 18.328 44.188 1 56.41 225 GLY B C 1
ATOM 7937 O O . GLY B 1 225 ? -3.113 18.578 45 1 56.41 225 GLY B O 1
ATOM 7938 N N . THR B 1 226 ? -4.008 18.5 42.781 1 65.62 226 THR B N 1
ATOM 7939 C CA . THR B 1 226 ? -2.74 19.094 42.375 1 65.62 226 THR B CA 1
ATOM 7940 C C . THR B 1 226 ? -2.842 20.609 42.312 1 65.62 226 THR B C 1
ATOM 7942 O O . T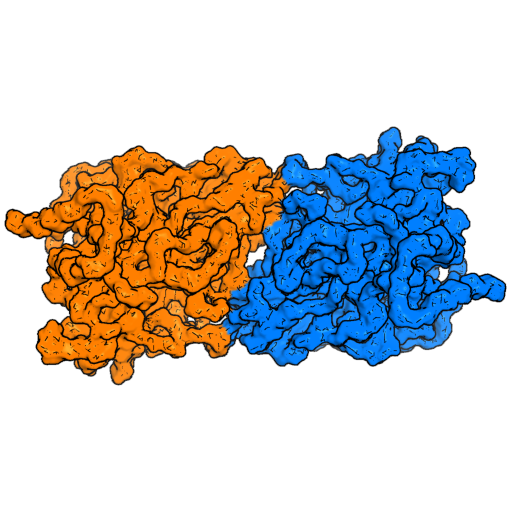HR B 1 226 ? -3.93 21.156 42.156 1 65.62 226 THR B O 1
ATOM 7945 N N . HIS B 1 227 ? -1.893 21.281 42.781 1 73.25 227 HIS B N 1
ATOM 7946 C CA . HIS B 1 227 ? -1.83 22.734 42.812 1 73.25 227 HIS B CA 1
ATOM 7947 C C . HIS B 1 227 ? -0.958 23.266 41.688 1 73.25 227 HIS B C 1
ATOM 7949 O O . HIS B 1 227 ? -0.552 24.438 41.688 1 73.25 227 HIS B O 1
ATOM 7955 N N . ASN B 1 228 ? -0.824 22.391 40.688 1 82.19 228 ASN B N 1
ATOM 7956 C CA . ASN B 1 228 ? 0.025 22.797 39.562 1 82.19 228 ASN B CA 1
ATOM 7957 C C . ASN B 1 228 ? -0.697 23.766 38.625 1 82.19 228 ASN B C 1
ATOM 7959 O O . ASN B 1 228 ? -1.869 23.562 38.312 1 82.19 228 ASN B O 1
ATOM 7963 N N . HIS B 1 229 ? 0.004 24.844 38.281 1 89.31 229 HIS B N 1
ATOM 7964 C CA . HIS B 1 229 ? -0.496 25.797 37.281 1 89.31 229 HIS B CA 1
ATOM 7965 C C . HIS B 1 229 ? 0.211 25.625 35.938 1 89.31 229 HIS B C 1
ATOM 7967 O O . HIS B 1 229 ? 1.262 24.984 35.875 1 89.31 229 HIS B O 1
ATOM 7973 N N . SER B 1 230 ? -0.378 26.234 35 1 92.69 230 SER B N 1
ATOM 7974 C CA . SER B 1 230 ? 0.25 26.234 33.688 1 92.69 230 SER B CA 1
ATOM 7975 C C . SER B 1 230 ? 1.525 27.062 33.656 1 92.69 230 SER B C 1
ATOM 7977 O O . SER B 1 230 ? 1.71 27.938 34.531 1 92.69 230 SER B O 1
ATOM 7979 N N . ILE B 1 231 ? 2.34 26.781 32.75 1 94.5 231 ILE B N 1
ATOM 7980 C CA . ILE B 1 231 ? 3.553 27.562 32.562 1 94.5 231 ILE B CA 1
ATOM 7981 C C . ILE B 1 231 ? 3.186 29.016 32.219 1 94.5 231 ILE B C 1
ATOM 7983 O O . ILE B 1 231 ? 2.191 29.266 31.547 1 94.5 231 ILE B O 1
ATOM 7987 N N . SER B 1 232 ? 3.959 29.984 32.781 1 96.19 232 SER B N 1
ATOM 7988 C CA . SER B 1 232 ? 3.783 31.391 32.438 1 96.19 232 SER B CA 1
ATOM 7989 C C . SER B 1 232 ? 4.824 31.844 31.406 1 96.19 232 SER B C 1
ATOM 7991 O O . SER B 1 232 ? 6.027 31.734 31.641 1 96.19 232 SER B O 1
ATOM 7993 N N . SER B 1 233 ? 4.379 32.25 30.328 1 97.56 233 SER B N 1
ATOM 7994 C CA . SER B 1 233 ? 5.223 32.938 29.344 1 97.56 233 SER B CA 1
ATOM 7995 C C . SER B 1 233 ? 5.418 34.406 29.703 1 97.56 233 SER B C 1
ATOM 7997 O O . SER B 1 233 ? 4.523 35.219 29.484 1 97.56 233 SER B O 1
ATOM 7999 N N . ASN B 1 234 ? 6.555 34.656 30.219 1 97.31 234 ASN B N 1
ATOM 8000 C CA . ASN B 1 234 ? 6.859 36.031 30.609 1 97.31 234 ASN B CA 1
ATOM 8001 C C . ASN B 1 234 ? 7.602 36.75 29.484 1 97.31 234 ASN B C 1
ATOM 8003 O O . ASN B 1 234 ? 8.828 36.719 29.422 1 97.31 234 ASN B O 1
ATOM 8007 N N . VAL B 1 235 ? 6.84 37.531 28.719 1 98 235 VAL B N 1
ATOM 8008 C CA . VAL B 1 235 ? 7.34 38.156 27.5 1 98 235 VAL B CA 1
ATOM 8009 C C . VAL B 1 235 ? 7.441 39.656 27.703 1 98 235 VAL B C 1
ATOM 8011 O O . VAL B 1 235 ? 6.5 40.281 28.188 1 98 235 VAL B O 1
ATOM 8014 N N . ASP B 1 236 ? 8.57 40.219 27.328 1 97.69 236 ASP B N 1
ATOM 8015 C CA . ASP B 1 236 ? 8.711 41.688 27.422 1 97.69 236 ASP B CA 1
ATOM 8016 C C . ASP B 1 236 ? 7.926 42.375 26.312 1 97.69 236 ASP B C 1
ATOM 8018 O O . ASP B 1 236 ? 7.547 41.75 25.328 1 97.69 236 ASP B O 1
ATOM 8022 N N . ASP B 1 237 ? 7.742 43.656 26.422 1 97.56 237 ASP B N 1
ATOM 8023 C CA . ASP B 1 237 ? 6.852 44.438 25.578 1 97.56 237 ASP B CA 1
ATOM 8024 C C . ASP B 1 237 ? 7.34 44.469 24.141 1 97.56 237 ASP B C 1
ATOM 8026 O O . ASP B 1 237 ? 6.551 44.312 23.203 1 97.56 237 ASP B O 1
ATOM 8030 N N . ARG B 1 238 ? 8.547 44.656 23.891 1 98.06 238 ARG B N 1
ATOM 8031 C CA . ARG B 1 238 ? 9.102 44.719 22.547 1 98.06 238 ARG B CA 1
ATOM 8032 C C . ARG B 1 238 ? 8.953 43.375 21.828 1 98.06 238 ARG B C 1
ATOM 8034 O O . ARG B 1 238 ? 8.508 43.312 20.688 1 98.06 238 ARG B O 1
ATOM 8041 N N . THR B 1 239 ? 9.383 42.344 22.5 1 98.31 239 THR B N 1
ATOM 8042 C CA . THR B 1 239 ? 9.289 41 21.953 1 98.31 239 THR B CA 1
ATOM 8043 C C . THR B 1 239 ? 7.84 40.625 21.656 1 98.31 239 THR B C 1
ATOM 8045 O O . THR B 1 239 ? 7.551 40 20.625 1 98.31 239 THR B O 1
ATOM 8048 N N . MET B 1 240 ? 6.906 40.969 22.5 1 98.25 240 MET B N 1
ATOM 8049 C CA . MET B 1 240 ? 5.484 40.719 22.281 1 98.25 240 MET B CA 1
ATOM 8050 C C . MET B 1 240 ? 5.016 41.312 20.953 1 98.25 240 MET B C 1
ATOM 8052 O O . MET B 1 240 ? 4.359 40.625 20.172 1 98.25 240 MET B O 1
ATOM 8056 N N . HIS B 1 241 ? 5.406 42.562 20.672 1 98.25 241 HIS B N 1
ATOM 8057 C CA . HIS B 1 241 ? 4.914 43.281 19.5 1 98.25 241 HIS B CA 1
ATOM 8058 C C . HIS B 1 241 ? 5.652 42.812 18.234 1 98.25 241 HIS B C 1
ATOM 8060 O O . HIS B 1 241 ? 5.031 42.594 17.203 1 98.25 241 HIS B O 1
ATOM 8066 N N . GLU B 1 242 ? 6.949 42.688 18.281 1 98 242 GLU B N 1
ATOM 8067 C CA . GLU B 1 242 ? 7.77 42.5 17.094 1 98 242 GLU B CA 1
ATOM 8068 C C . GLU B 1 242 ? 7.805 41.031 16.672 1 98 242 GLU B C 1
ATOM 8070 O O . GLU B 1 242 ? 8.203 40.719 15.547 1 98 242 GLU B O 1
ATOM 8075 N N . LEU B 1 243 ? 7.355 40.156 17.562 1 98.06 243 LEU B N 1
ATOM 8076 C CA . LEU B 1 243 ? 7.512 38.75 17.25 1 98.06 243 LEU B CA 1
ATOM 8077 C C . LEU B 1 243 ? 6.195 38 17.453 1 98.06 243 LEU B C 1
ATOM 8079 O O . LEU B 1 243 ? 5.574 37.562 16.484 1 98.06 243 LEU B O 1
ATOM 8083 N N . TYR B 1 244 ? 5.637 37.906 18.594 1 98.44 244 TYR B N 1
ATOM 8084 C CA . TYR B 1 244 ? 4.555 37 18.891 1 98.44 244 TYR B CA 1
ATOM 8085 C C . TYR B 1 244 ? 3.211 37.562 18.453 1 98.44 244 TYR B C 1
ATOM 8087 O O . TYR B 1 244 ? 2.334 36.812 17.984 1 98.44 244 TYR B O 1
ATOM 8095 N N . MET B 1 245 ? 2.986 38.844 18.531 1 98.38 245 MET B N 1
ATOM 8096 C CA . MET B 1 245 ? 1.736 39.469 18.109 1 98.38 245 MET B CA 1
ATOM 8097 C C . MET B 1 245 ? 1.784 39.844 16.625 1 98.38 245 MET B C 1
ATOM 8099 O O . MET B 1 245 ? 0.752 40.125 16.016 1 98.38 245 MET B O 1
ATOM 8103 N N . TRP B 1 246 ? 2.947 39.781 16.031 1 98.19 246 TRP B N 1
ATOM 8104 C CA . TRP B 1 246 ? 3.127 40.219 14.641 1 98.19 246 TRP B CA 1
ATOM 8105 C C . TRP B 1 246 ? 2.158 39.5 13.711 1 98.19 246 TRP B C 1
ATOM 8107 O O . TRP B 1 246 ? 1.396 40.125 12.984 1 98.19 246 TRP B O 1
ATOM 8117 N N . PRO B 1 247 ? 2.117 38.125 13.719 1 98.44 247 PRO B N 1
ATOM 8118 C CA . PRO B 1 247 ? 1.183 37.469 12.82 1 98.44 247 PRO B CA 1
ATOM 8119 C C . PRO B 1 247 ? -0.278 37.719 13.172 1 98.44 247 PRO B C 1
ATOM 8121 O O . PRO B 1 247 ? -1.142 37.719 12.289 1 98.44 247 PRO B O 1
ATOM 8124 N N . PHE B 1 248 ? -0.586 37.938 14.414 1 98.69 248 PHE B N 1
ATOM 8125 C CA . PHE B 1 248 ? -1.953 38.25 14.812 1 98.69 248 PHE B CA 1
ATOM 8126 C C . PHE B 1 248 ? -2.381 39.625 14.25 1 98.69 248 PHE B C 1
ATOM 8128 O O . PHE B 1 248 ? -3.553 39.812 13.922 1 98.69 248 PHE B O 1
ATOM 8135 N N . GLN B 1 249 ? -1.427 40.531 14.203 1 98.69 249 GLN B N 1
ATOM 8136 C CA . GLN B 1 249 ? -1.751 41.812 13.562 1 98.69 249 GLN B CA 1
ATOM 8137 C C . GLN B 1 249 ? -2.146 41.594 12.102 1 98.69 249 GLN B C 1
ATOM 8139 O O . GLN B 1 249 ? -3.094 42.219 11.617 1 98.69 249 GLN B O 1
ATOM 8144 N N . ASP B 1 250 ? -1.415 40.75 11.414 1 98.62 250 ASP B N 1
ATOM 8145 C CA . ASP B 1 250 ? -1.772 40.406 10.039 1 98.62 250 ASP B CA 1
ATOM 8146 C C . ASP B 1 250 ? -3.148 39.75 9.992 1 98.62 250 ASP B C 1
ATOM 8148 O O . ASP B 1 250 ? -3.922 39.969 9.062 1 98.62 250 ASP B O 1
ATOM 8152 N N . ALA B 1 251 ? -3.439 38.875 10.945 1 98.69 251 ALA B N 1
ATOM 8153 C CA . ALA B 1 251 ? -4.715 38.188 11.008 1 98.69 251 ALA B CA 1
ATOM 8154 C C . ALA B 1 251 ? -5.879 39.156 11.141 1 98.69 251 ALA B C 1
ATOM 8156 O O . ALA B 1 251 ? -6.895 39.031 10.453 1 98.69 251 ALA B O 1
ATOM 8157 N N . ILE B 1 252 ? -5.715 40.125 12.047 1 98.62 252 ILE B N 1
ATOM 8158 C CA . ILE B 1 252 ? -6.785 41.062 12.297 1 98.62 252 ILE B CA 1
ATOM 8159 C C . ILE B 1 252 ? -6.941 42 11.102 1 98.62 252 ILE B C 1
ATOM 8161 O O . ILE B 1 252 ? -8.062 42.375 10.734 1 98.62 252 ILE B O 1
ATOM 8165 N N . LYS B 1 253 ? -5.777 42.344 10.523 1 98.25 253 LYS B N 1
ATOM 8166 C CA . LYS B 1 253 ? -5.82 43.125 9.289 1 98.25 253 LYS B CA 1
ATOM 8167 C C . LYS B 1 253 ? -6.586 42.406 8.195 1 98.25 253 LYS B C 1
ATOM 8169 O O . LYS B 1 253 ? -7.277 43.031 7.383 1 98.25 253 LYS B O 1
ATOM 8174 N N . ALA B 1 254 ? -6.508 41.094 8.211 1 98.31 254 ALA B N 1
ATOM 8175 C CA . ALA B 1 254 ? -7.184 40.25 7.223 1 98.31 254 ALA B CA 1
ATOM 8176 C C . ALA B 1 254 ? -8.664 40.094 7.566 1 98.31 254 ALA B C 1
ATOM 8178 O O . ALA B 1 254 ? -9.43 39.531 6.777 1 98.31 254 ALA B O 1
ATOM 8179 N N . GLY B 1 255 ? -9.062 40.531 8.727 1 97.94 255 GLY B N 1
ATOM 8180 C CA . GLY B 1 255 ? -10.469 40.531 9.086 1 97.94 255 GLY B CA 1
ATOM 8181 C C . GLY B 1 255 ? -10.891 39.312 9.859 1 97.94 255 GLY B C 1
ATOM 8182 O O . GLY B 1 255 ? -12.055 38.906 9.789 1 97.94 255 GLY B O 1
ATOM 8183 N N . ALA B 1 256 ? -10.047 38.719 10.609 1 98.44 256 ALA B N 1
ATOM 8184 C CA . ALA B 1 256 ? -10.383 37.5 11.336 1 98.44 256 ALA B CA 1
ATOM 8185 C C . ALA B 1 256 ? -11.656 37.688 12.156 1 98.44 256 ALA B C 1
ATOM 8187 O O . ALA B 1 256 ? -11.836 38.719 12.828 1 98.44 256 ALA B O 1
ATOM 8188 N N . GLY B 1 257 ? -12.508 36.656 12.102 1 98.69 257 GLY B N 1
ATOM 8189 C CA . GLY B 1 257 ? -13.781 36.75 12.789 1 98.69 257 GLY B CA 1
ATOM 8190 C C . GLY B 1 257 ? -13.719 36.25 14.227 1 98.69 257 GLY B C 1
ATOM 8191 O O . GLY B 1 257 ? -14.594 36.562 15.031 1 98.69 257 GLY B O 1
ATOM 8192 N N . SER B 1 258 ? -12.719 35.5 14.461 1 98.88 258 SER B N 1
ATOM 8193 C CA . SER B 1 258 ? -12.555 34.969 15.797 1 98.88 258 SER B CA 1
ATOM 8194 C C . SER B 1 258 ? -11.078 34.75 16.141 1 98.88 258 SER B C 1
ATOM 8196 O O . SER B 1 258 ? -1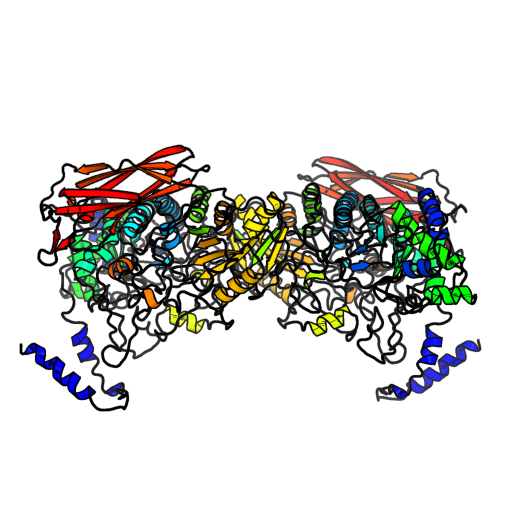0.242 34.625 15.242 1 98.88 258 SER B O 1
ATOM 8198 N N . VAL B 1 259 ? -10.742 34.812 17.422 1 98.88 259 VAL B N 1
ATOM 8199 C CA . VAL B 1 259 ? -9.414 34.531 17.969 1 98.88 259 VAL B CA 1
ATOM 8200 C C . VAL B 1 259 ? -9.539 33.594 19.156 1 98.88 259 VAL B C 1
ATOM 8202 O O . VAL B 1 259 ? -10.461 33.719 19.969 1 98.88 259 VAL B O 1
ATOM 8205 N N . MET B 1 260 ? -8.625 32.688 19.266 1 98.81 260 MET B N 1
ATOM 8206 C CA . MET B 1 260 ? -8.641 31.734 20.375 1 98.81 260 MET B CA 1
ATOM 8207 C C . MET B 1 260 ? -7.539 32.062 21.375 1 98.81 260 MET B C 1
ATOM 8209 O O . MET B 1 260 ? -6.363 32.094 21.016 1 98.81 260 MET B O 1
ATOM 8213 N N . CYS B 1 261 ? -7.945 32.281 22.594 1 98.44 261 CYS B N 1
ATOM 8214 C CA . CYS B 1 261 ? -6.938 32.438 23.641 1 98.44 261 CYS B CA 1
ATOM 8215 C C . CYS B 1 261 ? -6.336 31.078 24.016 1 98.44 261 CYS B C 1
ATOM 8217 O O . CYS B 1 261 ? -7.016 30.047 23.953 1 98.44 261 CYS B O 1
ATOM 8219 N N . SER B 1 262 ? -5.098 31.078 24.438 1 97.56 262 SER B N 1
ATOM 8220 C CA . SER B 1 262 ? -4.324 29.859 24.625 1 97.56 262 SER B CA 1
ATOM 8221 C C . SER B 1 262 ? -4.473 29.328 26.062 1 97.56 262 SER B C 1
ATOM 8223 O O . SER B 1 262 ? -5.199 29.906 26.859 1 97.56 262 SER B O 1
ATOM 8225 N N . TYR B 1 263 ? -3.732 28.266 26.375 1 96.31 263 TYR B N 1
ATOM 8226 C CA . TYR B 1 263 ? -3.801 27.578 27.656 1 96.31 263 TYR B CA 1
ATOM 8227 C C . TYR B 1 263 ? -2.898 28.25 28.688 1 96.31 263 TYR B C 1
ATOM 8229 O O . TYR B 1 263 ? -3.273 28.391 29.844 1 96.31 263 TYR B O 1
ATOM 8237 N N . ASN B 1 264 ? -1.748 28.625 28.312 1 96.06 264 ASN B N 1
ATOM 8238 C CA . ASN B 1 264 ? -0.666 29.078 29.188 1 96.06 264 ASN B CA 1
ATOM 8239 C C . ASN B 1 264 ? -1.024 30.359 29.906 1 96.06 264 ASN B C 1
ATOM 8241 O O . ASN B 1 264 ? -2.039 31 29.609 1 96.06 264 ASN B O 1
ATOM 8245 N N . ARG B 1 265 ? -0.235 30.641 30.906 1 96.31 265 ARG B N 1
ATOM 8246 C CA . ARG B 1 265 ? -0.256 31.969 31.484 1 96.31 265 ARG B CA 1
ATOM 8247 C C . ARG B 1 265 ? 0.687 32.906 30.734 1 96.31 265 ARG B C 1
ATOM 8249 O O . ARG B 1 265 ? 1.655 32.469 30.125 1 96.31 265 ARG B O 1
ATOM 8256 N N . ILE B 1 266 ? 0.326 34.156 30.719 1 97.88 266 ILE B N 1
ATOM 8257 C CA . ILE B 1 266 ? 1.143 35.219 30.125 1 97.88 266 ILE B CA 1
ATOM 8258 C C . ILE B 1 266 ? 1.434 36.281 31.172 1 97.88 266 ILE B C 1
ATOM 8260 O O . ILE B 1 266 ? 0.523 36.969 31.625 1 97.88 266 ILE B O 1
ATOM 8264 N N . ASN B 1 267 ? 2.711 36.344 31.453 1 96.62 267 ASN B N 1
ATOM 8265 C CA . ASN B 1 267 ? 3.117 37.219 32.531 1 96.62 267 ASN B CA 1
ATOM 8266 C C . ASN B 1 267 ? 2.289 37 33.812 1 96.62 267 ASN B C 1
ATOM 8268 O O . ASN B 1 267 ? 1.747 37.938 34.375 1 96.62 267 ASN B O 1
ATOM 8272 N N . ASN B 1 268 ? 2.096 35.781 34.031 1 95.31 268 ASN B N 1
ATOM 8273 C CA . ASN B 1 268 ? 1.573 35.219 35.281 1 95.31 268 ASN B CA 1
ATOM 8274 C C . ASN B 1 268 ? 0.06 35.375 35.375 1 95.31 268 ASN B C 1
ATOM 8276 O O . ASN B 1 268 ? -0.505 35.344 36.469 1 95.31 268 ASN B O 1
ATOM 8280 N N . SER B 1 269 ? -0.582 35.656 34.312 1 96.06 269 SER B N 1
ATOM 8281 C CA . SER B 1 269 ? -2.035 35.594 34.188 1 96.06 269 SER B CA 1
ATOM 8282 C C . SER B 1 269 ? -2.469 34.625 33.094 1 96.06 269 SER B C 1
ATOM 8284 O O . SER B 1 269 ? -1.889 34.625 32 1 96.06 269 SER B O 1
ATOM 8286 N N . TYR B 1 270 ? -3.451 33.844 33.406 1 96.56 270 TYR B N 1
ATOM 8287 C CA . TYR B 1 270 ? -3.912 32.906 32.375 1 96.56 270 TYR B CA 1
ATOM 8288 C C . TYR B 1 270 ? -4.352 33.656 31.125 1 96.56 270 TYR B C 1
ATOM 8290 O O . TYR B 1 270 ? -4.98 34.719 31.219 1 96.56 270 TYR B O 1
ATOM 8298 N N . ALA B 1 271 ? -4.062 33.094 30 1 97.88 271 ALA B N 1
ATOM 8299 C CA . ALA B 1 271 ? -4.281 33.75 28.719 1 97.88 271 ALA B CA 1
ATOM 8300 C C . ALA B 1 271 ? -5.75 34.156 28.547 1 97.88 271 ALA B C 1
ATOM 8302 O O . ALA B 1 271 ? -6.062 35.219 28.031 1 97.88 271 ALA B O 1
ATOM 8303 N N . CYS B 1 272 ? -6.672 33.344 29 1 98.06 272 CYS B N 1
ATOM 8304 C CA . CYS B 1 272 ? -8.094 33.562 28.781 1 98.06 272 CYS B CA 1
ATOM 8305 C C . CYS B 1 272 ? -8.688 34.438 29.859 1 98.06 272 CYS B C 1
ATOM 8307 O O . CYS B 1 272 ? -9.906 34.625 29.938 1 98.06 272 CYS B O 1
ATOM 8309 N N . GLU B 1 273 ? -7.898 35 30.719 1 97.38 273 GLU B N 1
ATOM 8310 C CA . GLU B 1 273 ? -8.289 36.062 31.672 1 97.38 273 GLU B CA 1
ATOM 8311 C C . GLU B 1 273 ? -7.23 37.156 31.75 1 97.38 273 GLU B C 1
ATOM 8313 O O . GLU B 1 273 ? -7.07 37.781 32.781 1 97.38 273 GLU B O 1
ATOM 8318 N N . ASN B 1 274 ? -6.5 37.281 30.734 1 98 274 ASN B N 1
ATOM 8319 C CA . ASN B 1 274 ? -5.477 38.312 30.656 1 98 274 ASN B CA 1
ATOM 8320 C C . ASN B 1 274 ? -6 39.562 29.953 1 98 274 ASN B C 1
ATOM 8322 O O . ASN B 1 274 ? -6.012 39.625 28.719 1 98 274 ASN B O 1
ATOM 8326 N N . SER B 1 275 ? -6.301 40.625 30.688 1 98 275 SER B N 1
ATOM 8327 C CA . SER B 1 275 ? -6.938 41.781 30.109 1 98 275 SER B CA 1
ATOM 8328 C C . SER B 1 275 ? -5.953 42.594 29.281 1 98 275 SER B C 1
ATOM 8330 O O . SER B 1 275 ? -6.344 43.25 28.312 1 98 275 SER B O 1
ATOM 8332 N N . LYS B 1 276 ? -4.66 42.531 29.609 1 98.12 276 LYS B N 1
ATOM 8333 C CA . LYS B 1 276 ? -3.674 43.219 28.797 1 98.12 276 LYS B CA 1
ATOM 8334 C C . LYS B 1 276 ? -3.637 42.688 27.375 1 98.12 276 LYS B C 1
ATOM 8336 O O . LYS B 1 276 ? -3.602 43.469 26.406 1 98.12 276 LYS B O 1
ATOM 8341 N N . VAL B 1 277 ? -3.67 41.406 27.281 1 98.44 277 VAL B N 1
ATOM 8342 C CA . VAL B 1 277 ? -3.535 40.781 25.969 1 98.44 277 VAL B CA 1
ATOM 8343 C C . VAL B 1 277 ? -4.855 40.875 25.203 1 98.44 277 VAL B C 1
ATOM 8345 O O . VAL B 1 277 ? -4.887 41.312 24.047 1 98.44 277 VAL B O 1
ATOM 8348 N N . MET B 1 278 ? -6 40.562 25.75 1 98.75 278 MET B N 1
ATOM 8349 C CA . MET B 1 278 ? -7.262 40.469 25.016 1 98.75 278 MET B CA 1
ATOM 8350 C C . MET B 1 278 ? -7.879 41.875 24.859 1 98.75 278 MET B C 1
ATOM 8352 O O . MET B 1 278 ? -8.211 42.281 23.734 1 98.75 278 MET B O 1
ATOM 8356 N N . ASN B 1 279 ? -8.031 42.625 25.969 1 98.56 279 ASN B N 1
ATOM 8357 C CA . ASN B 1 279 ? -8.602 43.969 25.875 1 98.56 279 ASN B CA 1
ATOM 8358 C C . ASN B 1 279 ? -7.609 44.938 25.266 1 98.56 279 ASN B C 1
ATOM 8360 O O . ASN B 1 279 ? -7.961 45.688 24.359 1 98.56 279 ASN B O 1
ATOM 8364 N N . GLY B 1 280 ? -6.414 44.906 25.766 1 98.38 280 GLY B N 1
ATOM 8365 C CA . GLY B 1 280 ? -5.418 45.906 25.391 1 98.38 280 GLY B CA 1
ATOM 8366 C C . GLY B 1 280 ? -4.832 45.656 24.016 1 98.38 280 GLY B C 1
ATOM 8367 O O . GLY B 1 280 ? -5.113 46.406 23.078 1 98.38 280 GLY B O 1
ATOM 8368 N N . LEU B 1 281 ? -4.105 44.656 23.859 1 98.44 281 LEU B N 1
ATOM 8369 C CA . LEU B 1 281 ? -3.375 44.375 22.625 1 98.44 281 LEU B CA 1
ATOM 8370 C C . LEU B 1 281 ? -4.328 44 21.5 1 98.44 281 LEU B C 1
ATOM 8372 O O . LEU B 1 281 ? -4.25 44.562 20.391 1 98.44 281 LEU B O 1
ATOM 8376 N N . LEU B 1 282 ? -5.262 43.125 21.688 1 98.75 282 LEU B N 1
ATOM 8377 C CA . LEU B 1 282 ? -6.105 42.594 20.641 1 98.75 282 LEU B CA 1
ATOM 8378 C C . LEU B 1 282 ? -7.246 43.531 20.297 1 98.75 282 LEU B C 1
ATOM 8380 O O . LEU B 1 282 ? -7.32 44.062 19.188 1 98.75 282 LEU B O 1
ATOM 8384 N N . LYS B 1 283 ? -8.141 43.875 21.25 1 98.62 283 LYS B N 1
ATOM 8385 C CA . LYS B 1 283 ? -9.359 44.625 20.953 1 98.62 283 LYS B CA 1
ATOM 8386 C C . LYS B 1 283 ? -9.078 46.125 20.797 1 98.62 283 LYS B C 1
ATOM 8388 O O . LYS B 1 283 ? -9.672 46.781 19.938 1 98.62 283 LYS B O 1
ATOM 8393 N N . GLU B 1 284 ? -8.18 46.625 21.609 1 97.56 284 GLU B N 1
ATOM 8394 C CA . GLU B 1 284 ? -7.91 48.062 21.531 1 97.56 284 GLU B CA 1
ATOM 8395 C C . GLU B 1 284 ? -6.84 48.375 20.484 1 97.56 284 GLU B C 1
ATOM 8397 O O . GLU B 1 284 ? -7.117 49.031 19.484 1 97.56 284 GLU B O 1
ATOM 8402 N N . GLU B 1 285 ? -5.684 47.844 20.672 1 97.25 285 GLU B N 1
ATOM 8403 C CA . GLU B 1 285 ? -4.559 48.188 19.828 1 97.25 285 GLU B CA 1
ATOM 8404 C C . GLU B 1 285 ? -4.789 47.719 18.391 1 97.25 285 GLU B C 1
ATOM 8406 O O . GLU B 1 285 ? -4.492 48.438 17.438 1 97.25 285 GLU B O 1
ATOM 8411 N N . LEU B 1 286 ? -5.32 46.5 18.203 1 98.25 286 LEU B N 1
ATOM 8412 C CA . LEU B 1 286 ? -5.496 45.969 16.875 1 98.25 286 LEU B CA 1
ATOM 8413 C C . LEU B 1 286 ? -6.93 46.156 16.391 1 98.25 286 LEU B C 1
ATOM 8415 O O . LEU B 1 286 ? -7.27 45.781 15.266 1 98.25 286 LEU B O 1
ATOM 8419 N N . ALA B 1 287 ? -7.738 46.688 17.234 1 97.94 287 ALA B N 1
ATOM 8420 C CA . ALA B 1 287 ? -9.117 47.031 16.906 1 97.94 287 ALA B CA 1
ATOM 8421 C C . ALA B 1 287 ? -9.898 45.812 16.469 1 97.94 287 ALA B C 1
ATOM 8423 O O . ALA B 1 287 ? -10.641 45.844 15.477 1 97.94 287 ALA B O 1
ATOM 8424 N N . PHE B 1 288 ? -9.781 44.781 17.094 1 98.31 288 PHE B N 1
ATOM 8425 C CA . PHE B 1 288 ? -10.453 43.531 16.781 1 98.31 288 PHE B CA 1
ATOM 8426 C C . PHE B 1 288 ? -11.961 43.688 16.953 1 98.31 288 PHE B C 1
ATOM 8428 O O . PHE B 1 288 ? -12.438 44.188 17.969 1 98.31 288 PHE B O 1
ATOM 8435 N N . GLN B 1 289 ? -12.695 43.156 15.938 1 98.31 289 GLN B N 1
ATOM 8436 C CA . GLN B 1 289 ? -14.141 43.281 15.938 1 98.31 289 GLN B CA 1
ATOM 8437 C C . GLN B 1 289 ? -14.836 41.969 16.234 1 98.31 289 GLN B C 1
ATOM 8439 O O . GLN B 1 289 ? -16 41.938 16.641 1 98.31 289 GLN B O 1
ATOM 8444 N N . GLY B 1 290 ? -14.164 40.906 16.062 1 98.69 290 GLY B N 1
ATOM 8445 C CA . GLY B 1 290 ? -14.75 39.562 16.25 1 98.69 290 GLY B CA 1
ATOM 8446 C C . GLY B 1 290 ? -14.852 39.156 17.703 1 98.69 290 GLY B C 1
ATOM 8447 O O . GLY B 1 290 ? -14.891 40 18.594 1 98.69 290 GLY B O 1
ATOM 8448 N N . PHE B 1 291 ? -14.977 37.875 17.922 1 98.88 291 PHE B N 1
ATOM 8449 C CA . PHE B 1 291 ? -15.117 37.406 19.297 1 98.88 291 PHE B CA 1
ATOM 8450 C C . PHE B 1 291 ? -13.945 36.531 19.688 1 98.88 291 PHE B C 1
ATOM 8452 O O . PHE B 1 291 ? -13.32 35.906 18.844 1 98.88 291 PHE B O 1
ATOM 8459 N N . VAL B 1 292 ? -13.609 36.531 20.969 1 98.88 292 VAL B N 1
ATOM 8460 C CA . VAL B 1 292 ? -12.562 35.688 21.531 1 98.88 292 VAL B CA 1
ATOM 8461 C C . VAL B 1 292 ? -13.172 34.406 22.109 1 98.88 292 VAL B C 1
ATOM 8463 O O . VAL B 1 292 ? -14.141 34.469 22.875 1 98.88 292 VAL B O 1
ATOM 8466 N N . VAL B 1 293 ? -12.656 33.281 21.75 1 98.88 293 VAL B N 1
ATOM 8467 C CA . VAL B 1 293 ? -13.094 32 22.266 1 98.88 293 VAL B CA 1
ATOM 8468 C C . VAL B 1 293 ? -11.945 31.344 23.047 1 98.88 293 VAL B C 1
ATOM 8470 O O . VAL B 1 293 ? -10.781 31.5 22.672 1 98.88 293 VAL B O 1
ATOM 8473 N N . SER B 1 294 ? -12.281 30.641 24.094 1 98.44 294 SER B N 1
ATOM 8474 C CA . SER B 1 294 ? -11.25 29.906 24.812 1 98.44 294 SER B CA 1
ATOM 8475 C C . SER B 1 294 ? -10.852 28.641 24.062 1 98.44 294 SER B C 1
ATOM 8477 O O . SER B 1 294 ? -11.648 28.078 23.297 1 98.44 294 SER B O 1
ATOM 8479 N N . ASP B 1 295 ? -9.617 28.25 24.219 1 97.06 295 ASP B N 1
ATOM 8480 C CA . ASP B 1 295 ? -9.328 26.859 23.891 1 97.06 295 ASP B CA 1
ATOM 8481 C C . ASP B 1 295 ? -10.086 25.906 24.828 1 97.06 295 ASP B C 1
ATOM 8483 O O . ASP B 1 295 ? -10.664 26.344 25.828 1 97.06 295 ASP B O 1
ATOM 8487 N N . TRP B 1 296 ? -10.234 24.719 24.406 1 95.31 296 TRP B N 1
ATOM 8488 C CA . TRP B 1 296 ? -11.039 23.75 25.156 1 95.31 296 TRP B CA 1
ATOM 8489 C C . TRP B 1 296 ? -10.492 23.562 26.578 1 95.31 296 TRP B C 1
ATOM 8491 O O . TRP B 1 296 ? -9.383 23.062 26.766 1 95.31 296 TRP B O 1
ATOM 8501 N N . ASP B 1 297 ? -11.242 24 27.531 1 93.38 297 ASP B N 1
ATOM 8502 C CA . ASP B 1 297 ? -10.953 23.906 28.969 1 93.38 297 ASP B CA 1
ATOM 8503 C C . ASP B 1 297 ? -9.852 24.875 29.375 1 93.38 297 ASP B C 1
ATOM 8505 O O . ASP B 1 297 ? -9.133 24.641 30.344 1 93.38 297 ASP B O 1
ATOM 8509 N N . ALA B 1 298 ? -9.719 25.938 28.656 1 96.19 298 ALA B N 1
ATOM 8510 C CA . ALA B 1 298 ? -8.664 26.891 28.953 1 96.19 298 ALA B CA 1
ATOM 8511 C C . ALA B 1 298 ? -9.172 28.016 29.859 1 96.19 298 ALA B C 1
ATOM 8513 O O . ALA B 1 298 ? -8.398 28.859 30.312 1 96.19 298 ALA B O 1
ATOM 8514 N N . GLN B 1 299 ? -10.469 28.094 30.156 1 96 299 GLN B N 1
ATOM 8515 C CA . GLN B 1 299 ? -11.031 29.078 31.078 1 96 299 GLN B CA 1
ATOM 8516 C C . GLN B 1 299 ? -10.789 28.672 32.531 1 96 299 GLN B C 1
ATOM 8518 O O . GLN B 1 299 ? -11.078 27.531 32.906 1 96 299 GLN B O 1
ATOM 8523 N N . HIS B 1 300 ? -10.344 29.656 33.375 1 93.75 300 HIS B N 1
ATOM 8524 C CA . HIS B 1 300 ? -9.992 29.281 34.719 1 93.75 300 HIS B CA 1
ATOM 8525 C C . HIS B 1 300 ? -10.664 30.203 35.75 1 93.75 300 HIS B C 1
ATOM 8527 O O . HIS B 1 300 ? -10.375 30.141 36.938 1 93.75 300 HIS B O 1
ATOM 8533 N N . SER B 1 301 ? -11.547 31.141 35.281 1 93.88 301 SER B N 1
ATOM 8534 C CA . SER B 1 301 ? -12.281 32.031 36.156 1 93.88 301 SER B CA 1
ATOM 8535 C C . SER B 1 301 ? -13.633 32.406 35.594 1 93.88 301 SER B C 1
ATOM 8537 O O . SER B 1 301 ? -13.891 32.188 34.406 1 93.88 301 SER B O 1
ATOM 8539 N N . GLY B 1 302 ? -14.453 33.031 36.438 1 95.12 302 GLY B N 1
ATOM 8540 C CA . GLY B 1 302 ? -15.789 33.406 36 1 95.12 302 GLY B CA 1
ATOM 8541 C C . GLY B 1 302 ? -15.859 34.844 35.469 1 95.12 302 GLY B C 1
ATOM 8542 O O . GLY B 1 302 ? -15.594 35.094 34.281 1 95.12 302 GLY B O 1
ATOM 8543 N N . ILE B 1 303 ? -16.062 35.75 36.406 1 95.81 303 ILE B N 1
ATOM 8544 C CA . ILE B 1 303 ? -16.266 37.156 36.062 1 95.81 303 ILE B CA 1
ATOM 8545 C C . ILE B 1 303 ? -14.961 37.75 35.5 1 95.81 303 ILE B C 1
ATOM 8547 O O . ILE B 1 303 ? -14.984 38.531 34.562 1 95.81 303 ILE B O 1
ATOM 8551 N N . ALA B 1 304 ? -13.852 37.344 36.062 1 95.06 304 ALA B N 1
ATOM 8552 C CA . ALA B 1 304 ? -12.555 37.875 35.625 1 95.06 304 ALA B CA 1
ATOM 8553 C C . ALA B 1 304 ? -12.297 37.562 34.156 1 95.06 304 ALA B C 1
ATOM 8555 O O . ALA B 1 304 ? -11.766 38.406 33.438 1 95.06 304 ALA B O 1
ATOM 8556 N N . SER B 1 305 ? -12.594 36.406 33.781 1 97.69 305 SER B N 1
ATOM 8557 C CA . SER B 1 305 ? -12.391 36.062 32.375 1 97.69 305 SER B CA 1
ATOM 8558 C C . SER B 1 305 ? -13.297 36.875 31.453 1 97.69 305 SER B C 1
ATOM 8560 O O . SER B 1 305 ? -12.867 37.312 30.391 1 97.69 305 SER B O 1
ATOM 8562 N N . ALA B 1 306 ? -14.516 37.062 31.812 1 98.25 306 ALA B N 1
ATOM 8563 C CA . ALA B 1 306 ? -15.445 37.875 31.031 1 98.25 306 ALA B CA 1
ATOM 8564 C C . ALA B 1 306 ? -14.938 39.312 30.922 1 98.25 306 ALA B C 1
ATOM 8566 O O . ALA B 1 306 ? -14.875 39.875 29.828 1 98.25 306 ALA B O 1
ATOM 8567 N N . GLU B 1 307 ? -14.547 39.875 32.031 1 97.81 307 GLU B N 1
ATOM 8568 C CA . GLU B 1 307 ? -14.102 41.25 32.062 1 97.81 307 GLU B CA 1
ATOM 8569 C C . GLU B 1 307 ? -12.789 41.438 31.312 1 97.81 307 GLU B C 1
ATOM 8571 O O . GLU B 1 307 ? -12.484 42.531 30.828 1 97.81 307 GLU B O 1
ATOM 8576 N N . SER B 1 308 ? -12.062 40.375 31.25 1 98.06 308 SER B N 1
ATOM 8577 C CA . SER B 1 308 ? -10.75 40.438 30.625 1 98.06 308 SER B CA 1
ATOM 8578 C C . SER B 1 308 ? -10.859 40.281 29.109 1 98.06 308 SER B C 1
ATOM 8580 O O . SER B 1 308 ? -9.852 40.375 28.391 1 98.06 308 SER B O 1
ATOM 8582 N N . GLY B 1 309 ? -12.016 40.062 28.594 1 98.44 309 GLY B N 1
ATOM 8583 C CA . GLY B 1 309 ? -12.172 40.094 27.156 1 98.44 309 GLY B CA 1
ATOM 8584 C C . GLY B 1 309 ? -12.672 38.812 26.562 1 98.44 309 GLY B C 1
ATOM 8585 O O . GLY B 1 309 ? -13.016 38.75 25.375 1 98.44 309 GLY B O 1
ATOM 8586 N N . LEU B 1 310 ? -12.773 37.688 27.312 1 98.81 310 LEU B N 1
ATOM 8587 C CA . LEU B 1 310 ? -13.312 36.438 26.797 1 98.81 310 LEU B CA 1
ATOM 8588 C C . LEU B 1 310 ? -14.789 36.594 26.438 1 98.81 310 LEU B C 1
ATOM 8590 O O . LEU B 1 310 ? -15.555 37.188 27.203 1 98.81 310 LEU B O 1
ATOM 8594 N N . ASP B 1 311 ? -15.188 36.062 25.312 1 98.81 311 ASP B N 1
ATOM 8595 C CA . ASP B 1 311 ? -16.562 36.219 24.859 1 98.81 311 ASP B CA 1
ATOM 8596 C C . ASP B 1 311 ? -17.297 34.875 24.844 1 98.81 311 ASP B C 1
ATOM 8598 O O . ASP B 1 311 ? -18.531 34.844 25 1 98.81 311 ASP B O 1
ATOM 8602 N N . LEU B 1 312 ? -16.609 33.844 24.531 1 98.75 312 LEU B N 1
ATOM 8603 C CA . LEU B 1 312 ? -17.188 32.5 24.422 1 98.75 312 LEU B CA 1
ATOM 8604 C C . LEU B 1 312 ? -16.266 31.469 25.078 1 98.75 312 LEU B C 1
ATOM 8606 O O . LEU B 1 312 ? -15.094 31.359 24.719 1 98.75 312 LEU B O 1
ATOM 8610 N N . ALA B 1 313 ? -16.766 30.703 26.016 1 98.44 313 ALA B N 1
ATOM 8611 C CA . ALA B 1 313 ? -16.016 29.625 26.672 1 98.44 313 ALA B CA 1
ATOM 8612 C C . ALA B 1 313 ? -16.375 28.266 26.078 1 98.44 313 ALA B C 1
ATOM 8614 O O . ALA B 1 313 ? -17.547 27.938 25.938 1 98.44 313 ALA B O 1
ATOM 8615 N N . MET B 1 314 ? -15.359 27.531 25.719 1 97.25 314 MET B N 1
ATOM 8616 C CA . MET B 1 314 ? -15.562 26.219 25.125 1 97.25 314 MET B CA 1
ATOM 8617 C C . MET B 1 314 ? -14.789 25.141 25.891 1 97.25 314 MET B C 1
ATOM 8619 O O . MET B 1 314 ? -13.758 25.422 26.5 1 97.25 314 MET B O 1
ATOM 8623 N N . PRO B 1 315 ? -15.109 23.828 25.844 1 95.38 315 PRO B N 1
ATOM 8624 C CA . PRO B 1 315 ? -16.359 23.391 25.219 1 95.38 315 PRO B CA 1
ATOM 8625 C C . PRO B 1 315 ? -17.578 23.641 26.094 1 95.38 315 PRO B C 1
ATOM 8627 O O . PRO B 1 315 ? -18.719 23.516 25.625 1 95.38 315 PRO B O 1
ATOM 8630 N N . ASP B 1 316 ? -17.344 23.875 27.328 1 95.94 316 ASP B N 1
ATOM 8631 C CA . ASP B 1 316 ? -18.328 24.297 28.328 1 95.94 316 ASP B CA 1
ATOM 8632 C C . ASP B 1 316 ? -17.688 25.234 29.359 1 95.94 316 ASP B C 1
ATOM 8634 O O . ASP B 1 316 ? -16.516 25.609 29.219 1 95.94 316 ASP B O 1
ATOM 8638 N N . SER B 1 317 ? -18.562 25.766 30.297 1 96.12 317 SER B N 1
ATOM 8639 C CA . SER B 1 317 ? -18.031 26.641 31.328 1 96.12 317 SER B CA 1
ATOM 8640 C C . SER B 1 317 ? -18.641 26.344 32.688 1 96.12 317 SER B C 1
ATOM 8642 O O . SER B 1 317 ? -19.781 26.719 32.969 1 96.12 317 SER B O 1
ATOM 8644 N N . VAL B 1 318 ? -17.859 25.812 33.562 1 93.06 318 VAL B N 1
ATOM 8645 C CA . VAL B 1 318 ? -18.328 25.562 34.906 1 93.06 318 VAL B CA 1
ATOM 8646 C C . VAL B 1 318 ? -18.547 26.875 35.656 1 93.06 318 VAL B C 1
ATOM 8648 O O . VAL B 1 318 ? -19.281 26.938 36.625 1 93.06 318 VAL B O 1
ATOM 8651 N N . TYR B 1 319 ? -18.078 27.938 35.125 1 95.44 319 TYR B N 1
ATOM 8652 C CA . TYR B 1 319 ? -18.141 29.234 35.781 1 95.44 319 TYR B CA 1
ATOM 8653 C C . TYR B 1 319 ? -19.375 30 35.312 1 95.44 319 TYR B C 1
ATOM 8655 O O . TYR B 1 319 ? -19.906 30.828 36.062 1 95.44 319 TYR B O 1
ATOM 8663 N N . TRP B 1 320 ? -19.797 29.734 34.125 1 96.94 320 TRP B N 1
ATOM 8664 C CA . TRP B 1 320 ? -20.859 30.562 33.562 1 96.94 320 TRP B CA 1
ATOM 8665 C C . TRP B 1 320 ? -22.156 29.781 33.406 1 96.94 320 TRP B C 1
ATOM 8667 O O . TRP B 1 320 ? -23.234 30.359 33.281 1 96.94 320 TRP B O 1
ATOM 8677 N N . GLU B 1 321 ? -22.297 28.312 33.281 1 91.12 321 GLU B N 1
ATOM 8678 C CA . GLU B 1 321 ? -23.438 27.453 32.969 1 91.12 321 GLU B CA 1
ATOM 8679 C C . GLU B 1 321 ? -24.562 27.641 34 1 91.12 321 GLU B C 1
ATOM 8681 O O . GLU B 1 321 ? -25.719 27.344 33.688 1 91.12 321 GLU B O 1
ATOM 8686 N N . ASN B 1 322 ? -24.594 28.312 35.156 1 84.06 322 ASN B N 1
ATOM 8687 C CA . ASN B 1 322 ? -25.594 28.469 36.188 1 84.06 322 ASN B CA 1
ATOM 8688 C C . ASN B 1 322 ? -26.016 29.922 36.344 1 84.06 322 ASN B C 1
ATOM 8690 O O . ASN B 1 322 ? -26.438 30.344 37.438 1 84.06 322 ASN B O 1
ATOM 8694 N N . GLY B 1 323 ? -25.969 30.625 35.219 1 91.19 323 GLY B N 1
ATOM 8695 C CA . GLY B 1 323 ? -26.453 31.984 35.219 1 91.19 323 GLY B CA 1
ATOM 8696 C C . GLY B 1 323 ? -25.562 32.938 36 1 91.19 323 GLY B C 1
ATOM 8697 O O . GLY B 1 323 ? -26.016 34 36.438 1 91.19 323 GLY B O 1
ATOM 8698 N N . THR B 1 324 ? -24.422 32.594 36.125 1 92.69 324 THR B N 1
ATOM 8699 C CA . THR B 1 324 ? -23.469 33.375 36.938 1 92.69 324 THR B CA 1
ATOM 8700 C C . THR B 1 324 ? -23.328 34.781 36.406 1 92.69 324 THR B C 1
ATOM 8702 O O . THR B 1 324 ? -23.25 35.75 37.156 1 92.69 324 THR B O 1
ATOM 8705 N N . LEU B 1 325 ? -23.266 34.969 35.125 1 96.88 325 LEU B N 1
ATOM 8706 C CA . LEU B 1 325 ? -23.125 36.312 34.562 1 96.88 325 LEU B CA 1
ATOM 8707 C C . LEU B 1 325 ? -24.375 37.125 34.812 1 96.88 325 LEU B C 1
ATOM 8709 O O . LEU B 1 325 ? -24.297 38.344 35.031 1 96.88 325 LEU B O 1
ATOM 8713 N N . VAL B 1 326 ? -25.531 36.531 34.781 1 97.06 326 VAL B N 1
ATOM 8714 C CA . VAL B 1 326 ? -26.797 37.188 35.062 1 97.06 326 VAL B CA 1
ATOM 8715 C C . VAL B 1 326 ? -26.797 37.688 36.5 1 97.06 326 VAL B C 1
ATOM 8717 O O . VAL B 1 326 ? -27.203 38.844 36.781 1 97.06 326 VAL B O 1
ATOM 8720 N N . GLU B 1 327 ? -26.391 36.812 37.344 1 96.69 327 GLU B N 1
ATOM 8721 C CA . GLU B 1 327 ? -26.312 37.188 38.75 1 96.69 327 GLU B CA 1
ATOM 8722 C C . GLU B 1 327 ? -25.375 38.375 38.938 1 96.69 327 GLU B C 1
ATOM 8724 O O . GLU B 1 327 ? -25.641 39.25 39.75 1 96.69 327 GLU B O 1
ATOM 8729 N N . ALA B 1 328 ? -24.281 38.344 38.312 1 96.94 328 ALA B N 1
ATOM 8730 C CA . ALA B 1 328 ? -23.297 39.406 38.438 1 96.94 328 ALA B CA 1
ATOM 8731 C C . ALA B 1 328 ? -23.875 40.719 37.938 1 96.94 328 ALA B C 1
ATOM 8733 O O . ALA B 1 328 ? -23.562 41.781 38.5 1 96.94 328 ALA B O 1
ATOM 8734 N N . ILE B 1 329 ? -24.672 40.719 36.938 1 97 329 ILE B N 1
ATOM 8735 C CA . ILE B 1 329 ? -25.328 41.906 36.438 1 97 329 ILE B CA 1
ATOM 8736 C C . ILE B 1 329 ? -26.344 42.438 37.438 1 97 329 ILE B C 1
ATOM 8738 O O . ILE B 1 329 ? -26.375 43.625 37.75 1 97 329 ILE B O 1
ATOM 8742 N N . ASN B 1 330 ? -27.078 41.531 37.938 1 96.88 330 ASN B N 1
ATOM 8743 C CA . ASN B 1 330 ? -28.141 41.875 38.875 1 96.88 330 ASN B CA 1
ATOM 8744 C C . ASN B 1 330 ? -27.594 42.531 40.156 1 96.88 330 ASN B C 1
ATOM 8746 O O . ASN B 1 330 ? -28.219 43.406 40.719 1 96.88 330 ASN B O 1
ATOM 8750 N N . ASN B 1 331 ? -26.484 42.031 40.5 1 97 331 ASN B N 1
ATOM 8751 C CA . ASN B 1 331 ? -25.938 42.531 41.75 1 97 331 ASN B CA 1
ATOM 8752 C C . ASN B 1 331 ? -24.922 43.625 41.5 1 97 331 ASN B C 1
ATOM 8754 O O . ASN B 1 331 ? -24.297 44.125 42.469 1 97 331 ASN B O 1
ATOM 8758 N N . GLY B 1 332 ? -24.641 43.969 40.25 1 95.25 332 GLY B N 1
ATOM 8759 C CA . GLY B 1 332 ? -23.828 45.125 39.938 1 95.25 332 GLY B CA 1
ATOM 8760 C C . GLY B 1 332 ? -22.359 44.812 39.781 1 95.25 332 GLY B C 1
ATOM 8761 O O . GLY B 1 332 ? -21.547 45.688 39.5 1 95.25 332 GLY B O 1
ATOM 8762 N N . THR B 1 333 ? -21.984 43.594 39.969 1 95.69 333 THR B N 1
ATOM 8763 C CA . THR B 1 333 ? -20.594 43.156 39.875 1 95.69 333 THR B CA 1
ATOM 8764 C C . THR B 1 333 ? -20.094 43.312 38.438 1 95.69 333 THR B C 1
ATOM 8766 O O . THR B 1 333 ? -18.891 43.531 38.219 1 95.69 333 THR B O 1
ATOM 8769 N N . MET B 1 334 ? -20.953 43.125 37.469 1 96.81 334 MET B N 1
ATOM 8770 C CA . MET B 1 334 ? -20.625 43.25 36.062 1 96.81 334 MET B CA 1
ATOM 8771 C C . MET B 1 334 ? -21.625 44.156 35.344 1 96.81 334 MET B C 1
ATOM 8773 O O . MET B 1 334 ? -22.828 44.094 35.625 1 96.81 334 MET B O 1
ATOM 8777 N N . ALA B 1 335 ? -21.094 44.938 34.469 1 97.75 335 ALA B N 1
ATOM 8778 C CA . ALA B 1 335 ? -21.969 45.875 33.719 1 97.75 335 ALA B CA 1
ATOM 8779 C C . ALA B 1 335 ? -22.797 45.125 32.688 1 97.75 335 ALA B C 1
ATOM 8781 O O . ALA B 1 335 ? -22.297 44.188 32.031 1 97.75 335 ALA B O 1
ATOM 8782 N N . GLN B 1 336 ? -24.031 45.562 32.469 1 97.62 336 GLN B N 1
ATOM 8783 C CA . GLN B 1 336 ? -24.891 45 31.422 1 97.62 336 GLN B CA 1
ATOM 8784 C C . GLN B 1 336 ? -24.219 45.125 30.047 1 97.62 336 GLN B C 1
ATOM 8786 O O . GLN B 1 336 ? -24.344 44.219 29.219 1 97.62 336 GLN B O 1
ATOM 8791 N N . SER B 1 337 ? -23.5 46.156 29.844 1 97.81 337 SER B N 1
ATOM 8792 C CA . SER B 1 337 ? -22.875 46.438 28.547 1 97.81 337 SER B CA 1
ATOM 8793 C C . SER B 1 337 ? -21.828 45.375 28.219 1 97.81 337 SER B C 1
ATOM 8795 O O . SER B 1 337 ? -21.594 45.062 27.031 1 97.81 337 SER B O 1
ATOM 8797 N N . ARG B 1 338 ? -21.172 44.844 29.172 1 98.12 338 ARG B N 1
ATOM 8798 C CA . ARG B 1 338 ? -20.172 43.812 28.938 1 98.12 338 ARG B CA 1
ATOM 8799 C C . ARG B 1 338 ? -20.812 42.531 28.391 1 98.12 338 ARG B C 1
ATOM 8801 O O . ARG B 1 338 ? -20.344 41.969 27.406 1 98.12 338 ARG B O 1
ATOM 8808 N N . LEU B 1 339 ? -21.844 42.062 29 1 98.38 339 LEU B N 1
ATOM 8809 C CA . LEU B 1 339 ? -22.547 40.875 28.5 1 98.38 339 LEU B CA 1
ATOM 8810 C C . LEU B 1 339 ? -23.125 41.125 27.109 1 98.38 339 LEU B C 1
ATOM 8812 O O . LEU B 1 339 ? -23.062 40.25 26.25 1 98.38 339 LEU B O 1
ATOM 8816 N N . ASP B 1 340 ? -23.734 42.312 26.969 1 98.62 340 ASP B N 1
ATOM 8817 C CA . ASP B 1 340 ? -24.25 42.688 25.656 1 98.62 340 ASP B CA 1
ATOM 8818 C C . ASP B 1 340 ? -23.156 42.625 24.594 1 98.62 340 ASP B C 1
ATOM 8820 O O . ASP B 1 340 ? -23.391 42.125 23.484 1 98.62 340 ASP B O 1
ATOM 8824 N N . ASP B 1 341 ? -22.031 43.094 24.906 1 98.69 341 ASP B N 1
ATOM 8825 C CA . ASP B 1 341 ? -20.906 43.125 23.953 1 98.69 341 ASP B CA 1
ATOM 8826 C C . ASP B 1 341 ? -20.453 41.719 23.609 1 98.69 341 ASP B C 1
ATOM 8828 O O . ASP B 1 341 ? -20.156 41.406 22.453 1 98.69 341 ASP B O 1
ATOM 8832 N N . MET B 1 342 ? -20.297 40.875 24.641 1 98.75 342 MET B N 1
ATOM 8833 C CA . MET B 1 342 ? -19.906 39.469 24.406 1 98.75 342 MET B CA 1
ATOM 8834 C C . MET B 1 342 ? -20.812 38.812 23.375 1 98.75 342 MET B C 1
ATOM 8836 O O . MET B 1 342 ? -20.344 38.281 22.375 1 98.75 342 MET B O 1
ATOM 8840 N N . VAL B 1 343 ? -22.078 38.938 23.531 1 98.75 343 VAL B N 1
ATOM 8841 C CA . VAL B 1 343 ? -23.062 38.281 22.688 1 98.75 343 VAL B CA 1
ATOM 8842 C C . VAL B 1 343 ? -23.125 38.969 21.328 1 98.75 343 VAL B C 1
ATOM 8844 O O . VAL B 1 343 ? -23.266 38.312 20.297 1 98.75 343 VAL B O 1
ATOM 8847 N N . THR B 1 344 ? -23.062 40.281 21.328 1 98.81 344 THR B N 1
ATOM 8848 C CA . THR B 1 344 ? -23.109 41.031 20.078 1 98.81 344 THR B CA 1
ATOM 8849 C C . THR B 1 344 ? -21.969 40.625 19.156 1 98.81 344 THR B C 1
ATOM 8851 O O . THR B 1 344 ? -22.141 40.469 17.953 1 98.81 344 THR B O 1
ATOM 8854 N N . ARG B 1 345 ? -20.781 40.469 19.672 1 98.81 345 ARG B N 1
ATOM 8855 C CA . ARG B 1 345 ? -19.641 40.031 18.875 1 98.81 345 ARG B CA 1
ATOM 8856 C C . ARG B 1 345 ? -19.875 38.688 18.234 1 98.81 345 ARG B C 1
ATOM 8858 O O . ARG B 1 345 ? -19.562 38.469 17.062 1 98.81 345 ARG B O 1
ATOM 8865 N N . ILE B 1 346 ? -20.359 37.719 19.016 1 98.88 346 ILE B N 1
ATOM 8866 C CA . ILE B 1 346 ? -20.641 36.375 18.531 1 98.88 346 ILE B CA 1
ATOM 8867 C C . ILE B 1 346 ? -21.688 36.406 17.422 1 98.88 346 ILE B C 1
ATOM 8869 O O . ILE B 1 346 ? -21.469 35.844 16.344 1 98.88 346 ILE B O 1
ATOM 8873 N N . VAL B 1 347 ? -22.75 37.094 17.594 1 98.75 347 VAL B N 1
ATOM 8874 C CA . VAL B 1 347 ? -23.875 37.156 16.672 1 98.75 347 VAL B CA 1
ATOM 8875 C C . VAL B 1 347 ? -23.469 37.938 15.422 1 98.75 347 VAL B C 1
ATOM 8877 O O . VAL B 1 347 ? -23.891 37.625 14.312 1 98.75 347 VAL B O 1
ATOM 8880 N N . ALA B 1 348 ? -22.688 39 15.602 1 98.75 348 ALA B N 1
ATOM 8881 C CA . ALA B 1 348 ? -22.234 39.781 14.453 1 98.75 348 ALA B CA 1
ATOM 8882 C C . ALA B 1 348 ? -21.375 38.938 13.523 1 98.75 348 ALA B C 1
ATOM 8884 O O . ALA B 1 348 ? -21.516 39 12.305 1 98.75 348 ALA B O 1
ATOM 8885 N N . ALA B 1 349 ? -20.469 38.188 14.109 1 98.69 349 ALA B N 1
ATOM 8886 C CA . ALA B 1 349 ? -19.656 37.281 13.289 1 98.69 349 ALA B CA 1
ATOM 8887 C C . ALA B 1 349 ? -20.516 36.281 12.555 1 98.69 349 ALA B C 1
ATOM 8889 O O . ALA B 1 349 ? -20.25 35.938 11.406 1 98.69 349 ALA B O 1
ATOM 8890 N N . TRP B 1 350 ? -21.547 35.719 13.211 1 98.62 350 TRP B N 1
ATOM 8891 C CA . TRP B 1 350 ? -22.5 34.812 12.609 1 98.62 350 TRP B CA 1
ATOM 8892 C C . TRP B 1 350 ? -23.172 35.438 11.398 1 98.62 350 TRP B C 1
ATOM 8894 O O . TRP B 1 350 ? -23.234 34.812 10.32 1 98.62 350 TRP B O 1
ATOM 8904 N N . TYR B 1 351 ? -23.672 36.656 11.516 1 98.19 351 TYR B N 1
ATOM 8905 C CA . TYR B 1 351 ? -24.359 37.375 10.43 1 98.19 351 TYR B CA 1
ATOM 8906 C C . TYR B 1 351 ? -23.406 37.656 9.281 1 98.19 351 TYR B C 1
ATOM 8908 O O . TYR B 1 351 ? -23.781 37.531 8.109 1 98.19 351 TYR B O 1
ATOM 8916 N N . LYS B 1 352 ? -22.203 37.969 9.586 1 98.06 352 LYS B N 1
ATOM 8917 C CA . LYS B 1 352 ? -21.281 38.469 8.586 1 98.06 352 LYS B CA 1
ATOM 8918 C C . LYS B 1 352 ? -20.672 37.312 7.773 1 98.06 352 LYS B C 1
ATOM 8920 O O . LYS B 1 352 ? -20.484 37.438 6.562 1 98.06 352 LYS B O 1
ATOM 8925 N N . LEU B 1 353 ? -20.391 36.25 8.453 1 97.81 353 LEU B N 1
ATOM 8926 C CA . LEU B 1 353 ? -19.469 35.312 7.832 1 97.81 353 LEU B CA 1
ATOM 8927 C C . LEU B 1 353 ? -20.094 33.938 7.688 1 97.81 353 LEU B C 1
ATOM 8929 O O . LEU B 1 353 ? -19.719 33.156 6.805 1 97.81 353 LEU B O 1
ATOM 8933 N N . ALA B 1 354 ? -21.047 33.562 8.562 1 96.5 354 ALA B N 1
ATOM 8934 C CA . ALA B 1 354 ? -21.484 32.156 8.508 1 96.5 354 ALA B CA 1
ATOM 8935 C C . ALA B 1 354 ? -22.891 32 9.078 1 96.5 354 ALA B C 1
ATOM 8937 O O . ALA B 1 354 ? -23.094 31.281 10.062 1 96.5 354 ALA B O 1
ATOM 8938 N N . GLU B 1 355 ? -23.812 32.562 8.461 1 96.88 355 GLU B N 1
ATOM 8939 C CA . GLU B 1 355 ? -25.203 32.406 8.859 1 96.88 355 GLU B CA 1
ATOM 8940 C C . GLU B 1 355 ? -25.766 31.047 8.422 1 96.88 355 GLU B C 1
ATOM 8942 O O . GLU B 1 355 ? -26.312 30.922 7.328 1 96.88 355 GLU B O 1
ATOM 8947 N N . ILE B 1 356 ? -25.75 30.078 9.336 1 96.5 356 ILE B N 1
ATOM 8948 C CA . ILE B 1 356 ? -26.203 28.719 9.07 1 96.5 356 ILE B CA 1
ATOM 8949 C C . ILE B 1 356 ? -27.391 28.391 9.969 1 96.5 356 ILE B C 1
ATOM 8951 O O . ILE B 1 356 ? -27.297 28.516 11.195 1 96.5 356 ILE B O 1
ATOM 8955 N N . ASP B 1 357 ? -28.469 27.938 9.422 1 96.19 357 ASP B N 1
ATOM 8956 C CA . ASP B 1 357 ? -29.703 27.688 10.148 1 96.19 357 ASP B CA 1
ATOM 8957 C C . ASP B 1 357 ? -29.625 26.406 10.969 1 96.19 357 ASP B C 1
ATOM 8959 O O . ASP B 1 357 ? -30.188 26.312 12.055 1 96.19 357 ASP B O 1
ATOM 8963 N N . ASP B 1 358 ? -28.922 25.453 10.406 1 96.5 358 ASP B N 1
ATOM 8964 C CA . ASP B 1 358 ? -28.781 24.156 11.062 1 96.5 358 ASP B CA 1
ATOM 8965 C C . ASP B 1 358 ? -27.312 23.797 11.25 1 96.5 358 ASP B C 1
ATOM 8967 O O . ASP B 1 358 ? -26.781 22.938 10.539 1 96.5 358 ASP B O 1
ATOM 8971 N N . PRO B 1 359 ? -26.672 24.406 12.266 1 97.5 359 PRO B N 1
ATOM 8972 C CA . PRO B 1 359 ? -25.234 24.156 12.453 1 97.5 359 PRO B CA 1
ATOM 8973 C C . PRO B 1 359 ? -24.922 22.688 12.68 1 97.5 359 PRO B C 1
ATOM 8975 O O . PRO B 1 359 ? -25.562 22.016 13.492 1 97.5 359 PRO B O 1
ATOM 8978 N N . GLY B 1 360 ? -23.922 22.156 11.93 1 97.38 360 GLY B N 1
ATOM 8979 C CA . GLY B 1 360 ? -23.438 20.797 12.078 1 97.38 360 GLY B CA 1
ATOM 8980 C C . GLY B 1 360 ? -24.281 19.781 11.336 1 97.38 360 GLY B C 1
ATOM 8981 O O . GLY B 1 360 ? -24.188 18.578 11.594 1 97.38 360 GLY B O 1
ATOM 8982 N N . PHE B 1 361 ? -25.094 20.156 10.367 1 96.94 361 PHE B N 1
ATOM 8983 C CA . PHE B 1 361 ? -26.031 19.266 9.695 1 96.94 361 PHE B CA 1
ATOM 8984 C C . PHE B 1 361 ? -25.297 18.172 8.945 1 96.94 361 PHE B C 1
ATOM 8986 O O . PHE B 1 361 ? -25.828 17.078 8.758 1 96.94 361 PHE B O 1
ATOM 8993 N N . GLY B 1 362 ? -24.109 18.422 8.539 1 97.56 362 GLY B N 1
ATOM 8994 C CA . GLY B 1 362 ? -23.344 17.453 7.754 1 97.56 362 GLY B CA 1
ATOM 8995 C C . GLY B 1 362 ? -22.344 16.672 8.578 1 97.56 362 GLY B C 1
ATOM 8996 O O . GLY B 1 362 ? -21.484 15.969 8.023 1 97.56 362 GLY B O 1
ATOM 8997 N N . LEU B 1 363 ? -22.344 16.797 9.891 1 97.75 363 LEU B N 1
ATOM 8998 C CA . LEU B 1 363 ? -21.422 16.125 10.797 1 97.75 363 LEU B CA 1
ATOM 8999 C C . LEU B 1 363 ? -22.156 15.133 11.688 1 97.75 363 LEU B C 1
ATOM 9001 O O . LEU B 1 363 ? -22.641 15.5 12.766 1 97.75 363 LEU B O 1
ATOM 9005 N N . PRO B 1 364 ? -22.172 13.898 11.305 1 96.69 364 PRO B N 1
ATOM 9006 C CA . PRO B 1 364 ? -22.844 12.922 12.164 1 96.69 364 PRO B CA 1
ATOM 9007 C C . PRO B 1 364 ? -22.141 12.734 13.508 1 96.69 364 PRO B C 1
ATOM 9009 O O . PRO B 1 364 ? -20.922 12.742 13.57 1 96.69 364 PRO B O 1
ATOM 9012 N N . TYR B 1 365 ? -22.953 12.523 14.547 1 95.12 365 TYR B N 1
ATOM 9013 C CA . TYR B 1 365 ? -22.422 12.297 15.883 1 95.12 365 TYR B CA 1
ATOM 9014 C C . TYR B 1 365 ? -21.688 10.961 15.961 1 95.12 365 TYR B C 1
ATOM 9016 O O . TYR B 1 365 ? -20.625 10.867 16.594 1 95.12 365 TYR B O 1
ATOM 9024 N N . ASP B 1 366 ? -22.25 9.961 15.414 1 95.75 366 ASP B N 1
ATOM 9025 C CA . ASP B 1 366 ? -21.703 8.609 15.391 1 95.75 366 ASP B CA 1
ATOM 9026 C C . ASP B 1 366 ? -21.594 8.086 13.961 1 95.75 366 ASP B C 1
ATOM 9028 O O . ASP B 1 366 ? -22.594 7.68 13.367 1 95.75 366 ASP B O 1
ATOM 9032 N N . LEU B 1 367 ? -20.406 8.008 13.5 1 96.94 367 LEU B N 1
ATOM 9033 C CA . LEU B 1 367 ? -20.156 7.641 12.109 1 96.94 367 LEU B CA 1
ATOM 9034 C C . LEU B 1 367 ? -20.438 6.16 11.875 1 96.94 367 LEU B C 1
ATOM 9036 O O . LEU B 1 367 ? -20.531 5.719 10.734 1 96.94 367 LEU B O 1
ATOM 9040 N N . THR B 1 368 ? -20.5 5.363 12.93 1 96.94 368 THR B N 1
ATOM 9041 C CA . THR B 1 368 ? -20.703 3.93 12.773 1 96.94 368 THR B CA 1
ATOM 9042 C C . THR B 1 368 ? -22.188 3.623 12.57 1 96.94 368 THR B C 1
ATOM 9044 O O . THR B 1 368 ? -22.547 2.508 12.188 1 96.94 368 THR B O 1
ATOM 9047 N N . GLN B 1 369 ? -23.094 4.566 12.82 1 96.19 369 GLN B N 1
ATOM 9048 C CA . GLN B 1 369 ? -24.531 4.41 12.609 1 96.19 369 GLN B CA 1
ATOM 9049 C C . GLN B 1 369 ? -24.938 4.871 11.211 1 96.19 369 GLN B C 1
ATOM 9051 O O . GLN B 1 369 ? -24.25 5.703 10.609 1 96.19 369 GLN B O 1
ATOM 9056 N N . PRO B 1 370 ? -26.047 4.312 10.648 1 95.69 370 PRO B N 1
ATOM 9057 C CA . PRO B 1 370 ? -26.547 4.824 9.367 1 95.69 370 PRO B CA 1
ATOM 9058 C C . PRO B 1 370 ? -26.797 6.328 9.391 1 95.69 370 PRO B C 1
ATOM 9060 O O . PRO B 1 370 ? -27.344 6.852 10.367 1 95.69 370 PRO B O 1
ATOM 9063 N N . HIS B 1 371 ? -26.328 7.047 8.461 1 95.75 371 HIS B N 1
ATOM 9064 C CA . HIS B 1 371 ? -26.5 8.492 8.32 1 95.75 371 HIS B CA 1
ATOM 9065 C C . HIS B 1 371 ? -26.406 8.914 6.859 1 95.75 371 HIS B C 1
ATOM 9067 O O . HIS B 1 371 ? -25.938 8.156 6.012 1 95.75 371 HIS B O 1
ATOM 9073 N N . ASP B 1 372 ? -26.953 10.078 6.562 1 95.12 372 ASP B N 1
ATOM 9074 C CA . ASP B 1 372 ? -26.844 10.625 5.215 1 95.12 372 ASP B CA 1
ATOM 9075 C C . ASP B 1 372 ? -25.453 11.188 4.961 1 95.12 372 ASP B C 1
ATOM 9077 O O . ASP B 1 372 ? -24.922 11.938 5.785 1 95.12 372 ASP B O 1
ATOM 9081 N N . LEU B 1 373 ? -24.891 10.781 3.9 1 97.25 373 LEU B N 1
ATOM 9082 C CA . LEU B 1 373 ? -23.594 11.297 3.518 1 97.25 373 LEU B CA 1
ATOM 9083 C C . LEU B 1 373 ? -23.703 12.711 2.961 1 97.25 373 LEU B C 1
ATOM 9085 O O . LEU B 1 373 ? -24.531 12.969 2.082 1 97.25 373 LEU B O 1
ATOM 9089 N N . VAL B 1 374 ? -22.984 13.586 3.48 1 98.19 374 VAL B N 1
ATOM 9090 C CA . VAL B 1 374 ? -22.844 14.93 2.941 1 98.19 374 VAL B CA 1
ATOM 9091 C C . VAL B 1 374 ? -21.438 15.102 2.34 1 98.19 374 VAL B C 1
ATOM 9093 O O . VAL B 1 374 ? -20.469 15.289 3.068 1 98.19 374 VAL B O 1
ATOM 9096 N N . ASP B 1 375 ? -21.359 15.039 1.062 1 98.12 375 ASP B N 1
ATOM 9097 C CA . ASP B 1 375 ? -20.078 15.195 0.389 1 98.12 375 ASP B CA 1
ATOM 9098 C C . ASP B 1 375 ? -19.625 16.656 0.368 1 98.12 375 ASP B C 1
ATOM 9100 O O . ASP B 1 375 ? -20.125 17.453 -0.44 1 98.12 375 ASP B O 1
ATOM 9104 N N . ALA B 1 376 ? -18.672 16.969 1.212 1 98.56 376 ALA B N 1
ATOM 9105 C CA . ALA B 1 376 ? -18.25 18.359 1.352 1 98.56 376 ALA B CA 1
ATOM 9106 C C . ALA B 1 376 ? -17.141 18.703 0.349 1 98.56 376 ALA B C 1
ATOM 9108 O O . ALA B 1 376 ? -16.75 19.859 0.225 1 98.56 376 ALA B O 1
ATOM 9109 N N . ARG B 1 377 ? -16.719 17.812 -0.464 1 98.12 377 ARG B N 1
ATOM 9110 C CA . ARG B 1 377 ? -15.547 17.969 -1.329 1 98.12 377 ARG B CA 1
ATOM 9111 C C . ARG B 1 377 ? -15.938 18.594 -2.662 1 98.12 377 ARG B C 1
ATOM 9113 O O . ARG B 1 377 ? -17 18.297 -3.215 1 98.12 377 ARG B O 1
ATOM 9120 N N . ASP B 1 378 ? -15.102 19.453 -3.096 1 98 378 ASP B N 1
ATOM 9121 C CA . ASP B 1 378 ? -15.195 20.031 -4.434 1 98 378 ASP B CA 1
ATOM 9122 C C . ASP B 1 378 ? -14.156 19.406 -5.371 1 98 378 ASP B C 1
ATOM 9124 O O . ASP B 1 378 ? -12.953 19.516 -5.137 1 98 378 ASP B O 1
ATOM 9128 N N . PRO B 1 379 ? -14.609 18.75 -6.441 1 96.56 379 PRO B N 1
ATOM 9129 C CA . PRO B 1 379 ? -13.656 18.172 -7.379 1 96.56 379 PRO B CA 1
ATOM 9130 C C . PRO B 1 379 ? -12.625 19.172 -7.883 1 96.56 379 PRO B C 1
ATOM 9132 O O . PRO B 1 379 ? -11.5 18.797 -8.227 1 96.56 379 PRO B O 1
ATOM 9135 N N . ALA B 1 380 ? -12.938 20.422 -7.852 1 97.44 380 ALA B N 1
ATOM 9136 C CA . ALA B 1 380 ? -12.031 21.469 -8.312 1 97.44 380 ALA B CA 1
ATOM 9137 C C . ALA B 1 380 ? -10.836 21.625 -7.375 1 97.44 380 ALA B C 1
ATOM 9139 O O . ALA B 1 380 ? -9.836 22.25 -7.723 1 97.44 380 ALA B O 1
ATOM 9140 N N . SER B 1 381 ? -10.891 21.031 -6.16 1 97.94 381 SER B N 1
ATOM 9141 C CA . SER B 1 381 ? -9.805 21.141 -5.191 1 97.94 381 SER B CA 1
ATOM 9142 C C . SER B 1 381 ? -8.648 20.219 -5.543 1 97.94 381 SER B C 1
ATOM 9144 O O . SER B 1 381 ? -7.551 20.344 -4.996 1 97.94 381 SER B O 1
ATOM 9146 N N . ALA B 1 382 ? -8.867 19.266 -6.457 1 97.75 382 ALA B N 1
ATOM 9147 C CA . ALA B 1 382 ? -7.891 18.219 -6.742 1 97.75 382 ALA B CA 1
ATOM 9148 C C . ALA B 1 382 ? -6.543 18.812 -7.125 1 97.75 382 ALA B C 1
ATOM 9150 O O . ALA B 1 382 ? -5.5 18.375 -6.633 1 97.75 382 ALA B O 1
ATOM 9151 N N . ASP B 1 383 ? -6.527 19.797 -7.965 1 97.69 383 ASP B N 1
ATOM 9152 C CA . ASP B 1 383 ? -5.285 20.422 -8.414 1 97.69 383 ASP B CA 1
ATOM 9153 C C . ASP B 1 383 ? -4.586 21.141 -7.266 1 97.69 383 ASP B C 1
ATOM 9155 O O . ASP B 1 383 ? -3.357 21.125 -7.168 1 97.69 383 ASP B O 1
ATOM 9159 N N . THR B 1 384 ? -5.344 21.828 -6.445 1 98.25 384 THR B N 1
ATOM 9160 C CA . THR B 1 384 ? -4.789 22.547 -5.301 1 98.25 384 THR B CA 1
ATOM 9161 C C . THR B 1 384 ? -4.195 21.578 -4.289 1 98.25 384 THR B C 1
ATOM 9163 O O . THR B 1 384 ? -3.131 21.828 -3.721 1 98.25 384 THR B O 1
ATOM 9166 N N . ILE B 1 385 ? -4.914 20.469 -4.098 1 98.25 385 ILE B N 1
ATOM 9167 C CA . ILE B 1 385 ? -4.43 19.438 -3.174 1 98.25 385 ILE B CA 1
ATOM 9168 C C . ILE B 1 385 ? -3.092 18.891 -3.662 1 98.25 385 ILE B C 1
ATOM 9170 O O . ILE B 1 385 ? -2.127 18.828 -2.896 1 98.25 385 ILE B O 1
ATOM 9174 N N . LEU B 1 386 ? -2.975 18.578 -4.938 1 98.56 386 LEU B N 1
ATOM 9175 C CA . LEU B 1 386 ? -1.742 18.016 -5.48 1 98.56 386 LEU B CA 1
ATOM 9176 C C . LEU B 1 386 ? -0.633 19.062 -5.5 1 98.56 386 LEU B C 1
ATOM 9178 O O . LEU B 1 386 ? 0.493 18.781 -5.082 1 98.56 386 LEU B O 1
ATOM 9182 N N . GLN B 1 387 ? -0.936 20.266 -5.988 1 98.62 387 GLN B N 1
ATOM 9183 C CA . GLN B 1 387 ? 0.083 21.312 -6.043 1 98.62 387 GLN B CA 1
ATOM 9184 C C . GLN B 1 387 ? 0.563 21.688 -4.648 1 98.62 387 GLN B C 1
ATOM 9186 O O . GLN B 1 387 ? 1.734 22.031 -4.457 1 98.62 387 GLN B O 1
ATOM 9191 N N . GLY B 1 388 ? -0.403 21.719 -3.695 1 98.25 388 GLY B N 1
ATOM 9192 C CA . GLY B 1 388 ? -0.019 21.938 -2.311 1 98.25 388 GLY B CA 1
ATOM 9193 C C . GLY B 1 388 ? 0.95 20.891 -1.792 1 98.25 388 GLY B C 1
ATOM 9194 O O . GLY B 1 388 ? 1.872 21.219 -1.039 1 98.25 388 GLY B O 1
ATOM 9195 N N . ALA B 1 389 ? 0.716 19.656 -2.178 1 98.56 389 ALA B N 1
ATOM 9196 C CA . ALA B 1 389 ? 1.624 18.594 -1.783 1 98.56 389 ALA B CA 1
ATOM 9197 C C . ALA B 1 389 ? 3.004 18.781 -2.404 1 98.56 389 ALA B C 1
ATOM 9199 O O . ALA B 1 389 ? 4.023 18.531 -1.756 1 98.56 389 ALA B O 1
ATOM 9200 N N . VAL B 1 390 ? 3.129 19.25 -3.594 1 98.75 390 VAL B N 1
ATOM 9201 C CA . VAL B 1 390 ? 4.367 19.359 -4.359 1 98.75 390 VAL B CA 1
ATOM 9202 C C . VAL B 1 390 ? 5.238 20.469 -3.773 1 98.75 390 VAL B C 1
ATOM 9204 O O . VAL B 1 390 ? 6.426 20.266 -3.518 1 98.75 390 VAL B O 1
ATOM 9207 N N . GLU B 1 391 ? 4.703 21.594 -3.439 1 98.56 391 GLU B N 1
ATOM 9208 C CA . GLU B 1 391 ? 5.492 22.812 -3.27 1 98.56 391 GLU B CA 1
ATOM 9209 C C . GLU B 1 391 ? 6.094 22.875 -1.868 1 98.56 391 GLU B C 1
ATOM 9211 O O . GLU B 1 391 ? 7 23.672 -1.618 1 98.56 391 GLU B O 1
ATOM 9216 N N . GLY B 1 392 ? 5.574 22.078 -0.989 1 98.62 392 GLY B N 1
ATOM 9217 C CA . GLY B 1 392 ? 6.137 22.094 0.353 1 98.62 392 GLY B CA 1
ATOM 9218 C C . GLY B 1 392 ? 7.324 21.156 0.506 1 98.62 392 GLY B C 1
ATOM 9219 O O . GLY B 1 392 ? 7.949 21.109 1.569 1 98.62 392 GLY B O 1
ATOM 9220 N N . HIS B 1 393 ? 7.645 20.391 -0.559 1 98.88 393 HIS B N 1
ATOM 9221 C CA . HIS B 1 393 ? 8.852 19.562 -0.567 1 98.88 393 HIS B CA 1
ATOM 9222 C C . HIS B 1 393 ? 10.102 20.406 -0.743 1 98.88 393 HIS B C 1
ATOM 9224 O O . HIS B 1 393 ? 10.164 21.25 -1.647 1 98.88 393 HIS B O 1
ATOM 9230 N N . VAL B 1 394 ? 11.102 20.203 0.133 1 98.94 394 VAL B N 1
ATOM 9231 C CA . VAL B 1 394 ? 12.336 20.969 0.054 1 98.94 394 VAL B CA 1
ATOM 9232 C C . VAL B 1 394 ? 13.508 20.047 -0.267 1 98.94 394 VAL B C 1
ATOM 9234 O O . VAL B 1 394 ? 13.812 19.141 0.504 1 98.94 394 VAL B O 1
ATOM 9237 N N . LEU B 1 395 ? 14.117 20.203 -1.426 1 98.94 395 LEU B N 1
ATOM 9238 C CA . LEU B 1 395 ? 15.352 19.516 -1.76 1 98.94 395 LEU B CA 1
ATOM 9239 C C . LEU B 1 395 ? 16.547 20.141 -1.042 1 98.94 395 LEU B C 1
ATOM 9241 O O . LEU B 1 395 ? 16.812 21.328 -1.216 1 98.94 395 LEU B O 1
ATOM 9245 N N . LEU B 1 396 ? 17.25 19.359 -0.278 1 98.88 396 LEU B N 1
ATOM 9246 C CA . LEU B 1 396 ? 18.281 19.922 0.59 1 98.88 396 LEU B CA 1
ATOM 9247 C C . LEU B 1 396 ? 19.672 19.516 0.127 1 98.88 396 LEU B C 1
ATOM 9249 O O . LEU B 1 396 ? 20.656 20.203 0.411 1 98.88 396 LEU B O 1
ATOM 9253 N N . LYS B 1 397 ? 19.766 18.406 -0.45 1 98.88 397 LYS B N 1
ATOM 9254 C CA . LYS B 1 397 ? 21.016 17.875 -1.004 1 98.88 397 LYS B CA 1
ATOM 9255 C C . LYS B 1 397 ? 20.781 17.203 -2.354 1 98.88 397 LYS B C 1
ATOM 9257 O O . LYS B 1 397 ? 19.766 16.531 -2.547 1 98.88 397 LYS B O 1
ATOM 9262 N N . ASN B 1 398 ? 21.625 17.422 -3.238 1 98.75 398 ASN B N 1
ATOM 9263 C CA . ASN B 1 398 ? 21.562 16.781 -4.551 1 98.75 398 ASN B CA 1
ATOM 9264 C C . ASN B 1 398 ? 22.953 16.641 -5.172 1 98.75 398 ASN B C 1
ATOM 9266 O O . ASN B 1 398 ? 23.25 17.25 -6.195 1 98.75 398 ASN B O 1
ATOM 9270 N N . LYS B 1 399 ? 23.641 15.781 -4.637 1 98.06 399 LYS B N 1
ATOM 9271 C CA . LYS B 1 399 ? 25.016 15.547 -5.105 1 98.06 399 LYS B CA 1
ATOM 9272 C C . LYS B 1 399 ? 25 14.836 -6.457 1 98.06 399 LYS B C 1
ATOM 9274 O O . LYS B 1 399 ? 24.219 13.922 -6.684 1 98.06 399 LYS B O 1
ATOM 9279 N N . ASN B 1 400 ? 25.859 15.281 -7.422 1 96 400 ASN B N 1
ATOM 9280 C CA . ASN B 1 400 ? 26.062 14.68 -8.734 1 96 400 ASN B CA 1
ATOM 9281 C C . ASN B 1 400 ? 24.75 14.602 -9.523 1 96 400 ASN B C 1
ATOM 9283 O O . ASN B 1 400 ? 24.531 13.648 -10.273 1 96 400 ASN B O 1
ATOM 9287 N N . ASN B 1 401 ? 23.828 15.57 -9.219 1 96.88 401 ASN B N 1
ATOM 9288 C CA . ASN B 1 401 ? 22.531 15.562 -9.906 1 96.88 401 ASN B CA 1
ATOM 9289 C C . ASN B 1 401 ? 21.859 14.203 -9.805 1 96.88 401 ASN B C 1
ATOM 9291 O O . ASN B 1 401 ? 21.391 13.656 -10.812 1 96.88 401 ASN B O 1
ATOM 9295 N N . ALA B 1 402 ? 21.969 13.648 -8.594 1 98.19 402 ALA B N 1
ATOM 9296 C CA . ALA B 1 402 ? 21.266 12.391 -8.344 1 98.19 402 ALA B CA 1
ATOM 9297 C C . ALA B 1 402 ? 19.797 12.5 -8.727 1 98.19 402 ALA B C 1
ATOM 9299 O O . ALA B 1 402 ? 19.188 11.516 -9.141 1 98.19 402 ALA B O 1
ATOM 9300 N N . LEU B 1 403 ? 19.203 13.617 -8.523 1 98.56 403 LEU B N 1
ATOM 9301 C CA . LEU B 1 403 ? 17.844 13.969 -8.953 1 98.56 403 LEU B CA 1
ATOM 9302 C C . LEU B 1 403 ? 17.875 15.055 -10.016 1 98.56 403 LEU B C 1
ATOM 9304 O O . LEU B 1 403 ? 18.766 15.906 -10.016 1 98.56 403 LEU B O 1
ATOM 9308 N N . PRO B 1 404 ? 16.859 15.062 -10.914 1 98.44 404 PRO B N 1
ATOM 9309 C CA . PRO B 1 404 ? 15.711 14.148 -10.953 1 98.44 404 PRO B CA 1
ATOM 9310 C C . PRO B 1 404 ? 16.078 12.766 -11.484 1 98.44 404 PRO B C 1
ATOM 9312 O O . PRO B 1 404 ? 17.062 12.625 -12.219 1 98.44 404 PRO B O 1
ATOM 9315 N N . LEU B 1 405 ? 15.281 11.797 -11.094 1 98.5 405 LEU B N 1
ATOM 9316 C CA . LEU B 1 405 ? 15.414 10.445 -11.633 1 98.5 405 LEU B CA 1
ATOM 9317 C C . LEU B 1 405 ? 15.039 10.414 -13.109 1 98.5 405 LEU B C 1
ATOM 9319 O O . LEU B 1 405 ? 14.086 11.062 -13.531 1 98.5 405 LEU B O 1
ATOM 9323 N N . LYS B 1 406 ? 15.781 9.758 -13.859 1 95.06 406 LYS B N 1
ATOM 9324 C CA . LYS B 1 406 ? 15.547 9.633 -15.297 1 95.06 406 LYS B CA 1
ATOM 9325 C C . LYS B 1 406 ? 15.328 8.172 -15.688 1 95.06 406 LYS B C 1
ATOM 9327 O O . LYS B 1 406 ? 16.219 7.547 -16.281 1 95.06 406 LYS B O 1
ATOM 9332 N N . LYS B 1 407 ? 14.219 7.625 -15.508 1 93.19 407 LYS B N 1
ATOM 9333 C CA . LYS B 1 407 ? 13.789 6.277 -15.859 1 93.19 407 LYS B CA 1
ATOM 9334 C C . LYS B 1 407 ? 14.82 5.238 -15.43 1 93.19 407 LYS B C 1
ATOM 9336 O O . LYS B 1 407 ? 15.344 4.496 -16.25 1 93.19 407 LYS B O 1
ATOM 9341 N N . PRO B 1 408 ? 15.062 5.164 -14.102 1 97.44 408 PRO B N 1
ATOM 9342 C CA . PRO B 1 408 ? 15.992 4.129 -13.641 1 97.44 408 PRO B CA 1
ATOM 9343 C C . PRO B 1 408 ? 15.562 2.725 -14.07 1 97.44 408 PRO B C 1
ATOM 9345 O O . PRO B 1 408 ? 14.367 2.447 -14.195 1 97.44 408 PRO B O 1
ATOM 9348 N N . LYS B 1 409 ? 16.594 1.845 -14.367 1 97.75 409 LYS B N 1
ATOM 9349 C CA . LYS B 1 409 ? 16.281 0.455 -14.688 1 97.75 409 LYS B CA 1
ATOM 9350 C C . LYS B 1 409 ? 15.789 -0.293 -13.445 1 97.75 409 LYS B C 1
ATOM 9352 O O . LYS B 1 409 ? 14.805 -1.035 -13.516 1 97.75 409 LYS B O 1
ATOM 9357 N N . ALA B 1 410 ? 16.5 -0.114 -12.352 1 98.5 410 ALA B N 1
ATOM 9358 C CA . ALA B 1 410 ? 16.156 -0.76 -11.086 1 98.5 410 ALA B CA 1
ATOM 9359 C C . ALA B 1 410 ? 16.25 0.229 -9.922 1 98.5 410 ALA B C 1
ATOM 9361 O O . ALA B 1 410 ? 17.172 1.047 -9.859 1 98.5 410 ALA B O 1
ATOM 9362 N N . LEU B 1 411 ? 15.266 0.172 -9.07 1 98.69 411 LEU B N 1
ATOM 9363 C CA . LEU B 1 411 ? 15.18 1.062 -7.918 1 98.69 411 LEU B CA 1
ATOM 9364 C C . LEU B 1 411 ? 14.844 0.284 -6.652 1 98.69 411 LEU B C 1
ATOM 9366 O O . LEU B 1 411 ? 13.992 -0.604 -6.676 1 98.69 411 LEU B O 1
ATOM 9370 N N . GLY B 1 412 ? 15.539 0.516 -5.562 1 98.81 412 GLY B N 1
ATOM 9371 C CA . GLY B 1 412 ? 15.188 -0.008 -4.254 1 98.81 412 GLY B CA 1
ATOM 9372 C C . GLY B 1 412 ? 14.422 0.985 -3.396 1 98.81 412 GLY B C 1
ATOM 9373 O O . GLY B 1 412 ? 14.766 2.168 -3.354 1 98.81 412 GLY B O 1
ATOM 9374 N N . LEU B 1 413 ? 13.359 0.592 -2.785 1 98.94 413 LEU B N 1
ATOM 9375 C CA . LEU B 1 413 ? 12.578 1.397 -1.853 1 98.94 413 LEU B CA 1
ATOM 9376 C C . LEU B 1 413 ? 12.656 0.824 -0.441 1 98.94 413 LEU B C 1
ATOM 9378 O O . LEU B 1 413 ? 12.383 -0.36 -0.232 1 98.94 413 LEU B O 1
ATOM 9382 N N . TYR B 1 414 ? 12.992 1.608 0.515 1 98.81 414 TYR B N 1
ATOM 9383 C CA . TYR B 1 414 ? 13.203 1.132 1.877 1 98.81 414 TYR B CA 1
ATOM 9384 C C . TYR B 1 414 ? 12.562 2.068 2.891 1 98.81 414 TYR B C 1
ATOM 9386 O O . TYR B 1 414 ? 12.422 3.268 2.635 1 98.81 414 TYR B O 1
ATOM 9394 N N . GLY B 1 415 ? 12.172 1.536 4.07 1 98.56 415 GLY B N 1
ATOM 9395 C CA . GLY B 1 415 ? 11.742 2.344 5.199 1 98.56 415 GLY B CA 1
ATOM 9396 C C . GLY B 1 415 ? 10.25 2.246 5.465 1 98.56 415 GLY B C 1
ATOM 9397 O O . GLY B 1 415 ? 9.461 2.047 4.539 1 98.56 415 GLY B O 1
ATOM 9398 N N . TYR B 1 416 ? 9.859 2.531 6.668 1 97.31 416 TYR B N 1
ATOM 9399 C CA . TYR B 1 416 ? 8.531 2.293 7.215 1 97.31 416 TYR B CA 1
ATOM 9400 C C . TYR B 1 416 ? 7.547 3.359 6.746 1 97.31 416 TYR B C 1
ATOM 9402 O O . TYR B 1 416 ? 6.332 3.205 6.895 1 97.31 416 TYR B O 1
ATOM 9410 N N . ASP B 1 417 ? 8.023 4.449 6.16 1 98.06 417 ASP B N 1
ATOM 9411 C CA . ASP B 1 417 ? 7.184 5.586 5.785 1 98.06 417 ASP B CA 1
ATOM 9412 C C . ASP B 1 417 ? 6.742 5.488 4.328 1 98.06 417 ASP B C 1
ATOM 9414 O O . ASP B 1 417 ? 6.137 6.418 3.791 1 98.06 417 ASP B O 1
ATOM 9418 N N . ALA B 1 418 ? 6.941 4.352 3.666 1 98.44 418 ALA B N 1
ATOM 9419 C CA . ALA B 1 418 ? 6.742 4.25 2.223 1 98.44 418 ALA B CA 1
ATOM 9420 C C . ALA B 1 418 ? 5.32 3.801 1.897 1 98.44 418 ALA B C 1
ATOM 9422 O O . ALA B 1 418 ? 4.816 4.066 0.805 1 98.44 418 ALA B O 1
ATOM 9423 N N . THR B 1 419 ? 4.648 3.172 2.764 1 97.5 419 THR B N 1
ATOM 9424 C CA . THR B 1 419 ? 3.361 2.553 2.459 1 97.5 419 THR B CA 1
ATOM 9425 C C . THR B 1 419 ? 2.225 3.297 3.152 1 97.5 419 THR B C 1
ATOM 9427 O O . THR B 1 419 ? 2.467 4.203 3.953 1 97.5 419 THR B O 1
ATOM 9430 N N . VAL B 1 420 ? 0.961 2.908 2.838 1 97.06 420 VAL B N 1
ATOM 9431 C CA . VAL B 1 420 ? -0.226 3.51 3.438 1 97.06 420 VAL B CA 1
ATOM 9432 C C . VAL B 1 420 ? -0.383 3.02 4.875 1 97.06 420 VAL B C 1
ATOM 9434 O O . VAL B 1 420 ? 0.015 1.9 5.203 1 97.06 420 VAL B O 1
ATOM 9437 N N . ALA B 1 421 ? -0.977 3.885 5.695 1 95.31 421 ALA B N 1
ATOM 9438 C CA . ALA B 1 421 ? -1.325 3.482 7.055 1 95.31 421 ALA B CA 1
ATOM 9439 C C . ALA B 1 421 ? -2.307 2.314 7.047 1 95.31 421 ALA B C 1
ATOM 9441 O O . ALA B 1 421 ? -3.166 2.225 6.168 1 95.31 421 ALA B O 1
ATOM 9442 N N . ALA B 1 422 ? -2.285 1.497 8.086 1 95.69 422 ALA B N 1
ATOM 9443 C CA . ALA B 1 422 ? -3.09 0.279 8.133 1 95.69 422 ALA B CA 1
ATOM 9444 C C . ALA B 1 422 ? -4.547 0.596 8.453 1 95.69 422 ALA B C 1
ATOM 9446 O O . ALA B 1 422 ? -5.434 -0.234 8.234 1 95.69 422 ALA B O 1
ATOM 9447 N N . ARG B 1 423 ? -4.805 1.819 9.047 1 96.38 423 ARG B N 1
ATOM 9448 C CA . ARG B 1 423 ? -6.145 2.225 9.453 1 96.38 423 ARG B CA 1
ATOM 9449 C C . ARG B 1 423 ? -6.469 3.627 8.945 1 96.38 423 ARG B C 1
ATOM 9451 O O . ARG B 1 423 ? -5.602 4.5 8.93 1 96.38 423 ARG B O 1
ATOM 9458 N N . ASN B 1 424 ? -7.668 3.791 8.547 1 97.06 424 ASN B N 1
ATOM 9459 C CA . ASN B 1 424 ? -8.234 5.109 8.281 1 97.06 424 ASN B CA 1
ATOM 9460 C C . ASN B 1 424 ? -9.719 5.168 8.641 1 97.06 424 ASN B C 1
ATOM 9462 O O . ASN B 1 424 ? -10.555 5.395 7.766 1 97.06 424 ASN B O 1
ATOM 9466 N N . PHE B 1 425 ? -10.031 4.965 9.875 1 97.06 425 PHE B N 1
ATOM 9467 C CA . PHE B 1 425 ? -11.352 5.074 10.477 1 97.06 425 PHE B CA 1
ATOM 9468 C C . PHE B 1 425 ? -11.289 4.832 11.984 1 97.06 425 PHE B C 1
ATOM 9470 O O . PHE B 1 425 ? -10.211 4.605 12.531 1 97.06 425 PHE B O 1
ATOM 9477 N N . LEU B 1 426 ? -12.438 4.891 12.672 1 95.94 426 LEU B N 1
ATOM 9478 C CA . LEU B 1 426 ? -12.547 4.773 14.125 1 95.94 426 LEU B CA 1
ATOM 9479 C C . LEU B 1 426 ? -12.039 3.418 14.602 1 95.94 426 LEU B C 1
ATOM 9481 O O . LEU B 1 426 ? -12.219 2.406 13.922 1 95.94 426 LEU B O 1
ATOM 9485 N N . MET B 1 427 ? -11.391 3.406 15.742 1 90.75 427 MET B N 1
ATOM 9486 C CA . MET B 1 427 ? -10.906 2.172 16.359 1 90.75 427 MET B CA 1
ATOM 9487 C C . MET B 1 427 ? -11.859 1.71 17.469 1 90.75 427 MET B C 1
ATOM 9489 O O . MET B 1 427 ? -11.828 0.545 17.859 1 90.75 427 MET B O 1
ATOM 9493 N N . GLY B 1 428 ? -12.727 2.592 17.953 1 82.38 428 GLY B N 1
ATOM 9494 C CA . GLY B 1 428 ? -13.68 2.225 18.984 1 82.38 428 GLY B CA 1
ATOM 9495 C C . GLY B 1 428 ? -13.117 2.326 20.391 1 82.38 428 GLY B C 1
ATOM 9496 O O . GLY B 1 428 ? -13.578 1.638 21.297 1 82.38 428 GLY B O 1
ATOM 9497 N N . THR B 1 429 ? -12.133 3.164 20.547 1 77 429 THR B N 1
ATOM 9498 C CA . THR B 1 429 ? -11.547 3.363 21.859 1 77 429 THR B CA 1
ATOM 9499 C C . THR B 1 429 ? -12.078 4.637 22.5 1 77 429 THR B C 1
ATOM 9501 O O . THR B 1 429 ? -12.734 5.445 21.844 1 77 429 THR B O 1
ATOM 9504 N N . SER B 1 430 ? -11.867 4.738 23.797 1 70.19 430 SER B N 1
ATOM 9505 C CA . SER B 1 430 ? -12.297 5.93 24.531 1 70.19 430 SER B CA 1
ATOM 9506 C C . SER B 1 430 ? -11.594 7.18 24 1 70.19 430 SER B C 1
ATOM 9508 O O . SER B 1 430 ? -12.195 8.25 23.938 1 70.19 430 SER B O 1
ATOM 9510 N N . PHE B 1 431 ? -10.367 6.996 23.75 1 78.69 431 PHE B N 1
ATOM 9511 C CA . PHE B 1 431 ? -9.602 8.008 23.031 1 78.69 431 PHE B CA 1
ATOM 9512 C C . PHE B 1 431 ? -9.469 7.633 21.562 1 78.69 431 PHE B C 1
ATOM 9514 O O . PHE B 1 431 ? -8.641 6.785 21.203 1 78.69 431 PHE B O 1
ATOM 9521 N N . GLU B 1 432 ? -10.352 8.211 20.828 1 86.75 432 GLU B N 1
ATOM 9522 C CA . GLU B 1 432 ? -10.422 7.809 19.422 1 86.75 432 GLU B CA 1
ATOM 9523 C C . GLU B 1 432 ? -9.219 8.32 18.641 1 86.75 432 GLU B C 1
ATOM 9525 O O . GLU B 1 432 ? -9.258 9.422 18.078 1 86.75 432 GLU B O 1
ATOM 9530 N N . LEU B 1 433 ? -8.305 7.504 18.438 1 91.12 433 LEU B N 1
ATOM 9531 C CA . LEU B 1 433 ? -7.004 7.836 17.875 1 91.12 433 LEU B CA 1
ATOM 9532 C C . LEU B 1 433 ? -7.148 8.352 16.453 1 91.12 433 LEU B C 1
ATOM 9534 O O . LEU B 1 433 ? -6.398 9.227 16.016 1 91.12 433 LEU B O 1
ATOM 9538 N N . TRP B 1 434 ? -8.125 7.789 15.688 1 94.5 434 TRP B N 1
ATOM 9539 C CA . TRP B 1 434 ? -8.32 8.18 14.289 1 94.5 434 TRP B CA 1
ATOM 9540 C C . TRP B 1 434 ? -8.656 9.664 14.188 1 94.5 434 TRP B C 1
ATOM 9542 O O . TRP B 1 434 ? -8.141 10.359 13.305 1 94.5 434 TRP B O 1
ATOM 9552 N N . ASN B 1 435 ? -9.367 10.203 15.133 1 93.5 435 ASN B N 1
ATOM 9553 C CA . ASN B 1 435 ? -9.773 11.609 15.125 1 93.5 435 ASN B CA 1
ATOM 9554 C C . ASN B 1 435 ? -8.586 12.539 15.312 1 93.5 435 ASN B C 1
ATOM 9556 O O . ASN B 1 435 ? -8.648 13.711 14.938 1 93.5 435 ASN B O 1
ATOM 9560 N N . PHE B 1 436 ? -7.547 11.984 15.828 1 94.12 436 PHE B N 1
ATOM 9561 C CA . PHE B 1 436 ? -6.43 12.852 16.203 1 94.12 436 PHE B CA 1
ATOM 9562 C C . PHE B 1 436 ? -5.184 12.492 15.398 1 94.12 436 PHE B C 1
ATOM 9564 O O . PHE B 1 436 ? -4.074 12.883 15.766 1 94.12 436 PHE B O 1
ATOM 9571 N N . GLY B 1 437 ? -5.367 11.688 14.336 1 93.06 437 GLY B N 1
ATOM 9572 C CA . GLY B 1 437 ? -4.246 11.344 13.469 1 93.06 437 GLY B CA 1
ATOM 9573 C C . GLY B 1 437 ? -3.191 10.5 14.164 1 93.06 437 GLY B C 1
ATOM 9574 O O . GLY B 1 437 ? -2.002 10.617 13.859 1 93.06 437 GLY B O 1
ATOM 9575 N N . LEU B 1 438 ? -3.59 9.633 15.117 1 92 438 LEU B N 1
ATOM 9576 C CA . LEU B 1 438 ? -2.639 8.914 15.961 1 92 438 LEU B CA 1
ATOM 9577 C C . LEU B 1 438 ? -2.641 7.426 15.641 1 92 438 LEU B C 1
ATOM 9579 O O . LEU B 1 438 ? -1.943 6.645 16.297 1 92 438 LEU B O 1
ATOM 9583 N N . THR B 1 439 ? -3.309 7.023 14.594 1 90.56 439 THR B N 1
ATOM 9584 C CA . THR B 1 439 ? -3.441 5.594 14.32 1 90.56 439 THR B CA 1
ATOM 9585 C C . THR B 1 439 ? -2.111 5.004 13.867 1 90.56 439 THR B C 1
ATOM 9587 O O . THR B 1 439 ? -1.906 3.791 13.938 1 90.56 439 THR B O 1
ATOM 9590 N N . ASN B 1 440 ? -1.172 5.777 13.43 1 89.81 440 ASN B N 1
ATOM 9591 C CA . ASN B 1 440 ? 0.112 5.289 12.938 1 89.81 440 ASN B CA 1
ATOM 9592 C C . ASN B 1 440 ? 1.19 5.367 14.016 1 89.81 440 ASN B C 1
ATOM 9594 O O . ASN B 1 440 ? 2.354 5.047 13.758 1 89.81 440 ASN B O 1
ATOM 9598 N N . THR B 1 441 ? 0.869 5.871 15.133 1 88.88 441 THR B N 1
ATOM 9599 C CA . THR B 1 441 ? 1.839 6.102 16.188 1 88.88 441 THR B CA 1
ATOM 9600 C C . THR B 1 441 ? 1.548 5.203 17.391 1 88.88 441 THR B C 1
ATOM 9602 O O . THR B 1 441 ? 1.393 5.691 18.516 1 88.88 441 THR B O 1
ATOM 9605 N N . LEU B 1 442 ? 1.578 3.975 17.141 1 85.38 442 LEU B N 1
ATOM 9606 C CA . LEU B 1 442 ? 1.147 3.045 18.188 1 85.38 442 LEU B CA 1
ATOM 9607 C C . LEU B 1 442 ? 2.344 2.326 18.797 1 85.38 442 LEU B C 1
ATOM 9609 O O . LEU B 1 442 ? 2.184 1.525 19.719 1 85.38 442 LEU B O 1
ATOM 9613 N N . THR B 1 443 ? 3.512 2.613 18.281 1 87.94 443 THR B N 1
ATOM 9614 C CA . THR B 1 443 ? 4.73 1.977 18.766 1 87.94 443 THR B CA 1
ATOM 9615 C C . THR B 1 443 ? 5.875 2.982 18.828 1 87.94 443 THR B C 1
ATOM 9617 O O . THR B 1 443 ? 6.004 3.848 17.969 1 87.94 443 THR B O 1
ATOM 9620 N N . TYR B 1 444 ? 6.625 2.844 19.906 1 88.12 444 TYR B N 1
ATOM 9621 C CA . TYR B 1 444 ? 7.859 3.617 19.984 1 88.12 444 TYR B CA 1
ATOM 9622 C C . TYR B 1 444 ? 8.898 3.084 19.016 1 88.12 444 TYR B C 1
ATOM 9624 O O . TYR B 1 444 ? 8.781 1.959 18.516 1 88.12 444 TYR B O 1
ATOM 9632 N N . SER B 1 445 ? 9.93 3.807 18.766 1 84.5 445 SER B N 1
ATOM 9633 C CA . SER B 1 445 ? 10.953 3.426 17.797 1 84.5 445 SER B CA 1
ATOM 9634 C C . SER B 1 445 ? 11.727 2.197 18.266 1 84.5 445 SER B C 1
ATOM 9636 O O . SER B 1 445 ? 12.328 1.491 17.453 1 84.5 445 SER B O 1
ATOM 9638 N N . ASN B 1 446 ? 11.641 1.926 19.531 1 83.25 446 ASN B N 1
ATOM 9639 C CA . ASN B 1 446 ? 12.336 0.748 20.047 1 83.25 446 ASN B CA 1
ATOM 9640 C C . ASN B 1 446 ? 11.461 -0.501 19.953 1 83.25 446 ASN B C 1
ATOM 9642 O O . ASN B 1 446 ? 11.875 -1.584 20.375 1 83.25 446 ASN B O 1
ATOM 9646 N N . GLY B 1 447 ? 10.25 -0.298 19.469 1 83.38 447 GLY B N 1
ATOM 9647 C CA . GLY B 1 447 ? 9.391 -1.443 19.219 1 83.38 447 GLY B CA 1
ATOM 9648 C C . GLY B 1 447 ? 8.336 -1.644 20.297 1 83.38 447 GLY B C 1
ATOM 9649 O O . GLY B 1 447 ? 7.406 -2.43 20.125 1 83.38 447 GLY B O 1
ATOM 9650 N N . THR B 1 448 ? 8.438 -0.93 21.359 1 89.5 448 THR B N 1
ATOM 9651 C CA . THR B 1 448 ? 7.477 -1.091 22.453 1 89.5 448 THR B CA 1
ATOM 9652 C C . THR B 1 448 ? 6.145 -0.435 22.094 1 89.5 448 THR B C 1
ATOM 9654 O O . THR B 1 448 ? 6.113 0.675 21.562 1 89.5 448 THR B O 1
ATOM 9657 N N . ASP B 1 449 ? 5.059 -1.148 22.422 1 89.38 449 ASP B N 1
ATOM 9658 C CA . ASP B 1 449 ? 3.729 -0.599 22.188 1 89.38 449 ASP B CA 1
ATOM 9659 C C . ASP B 1 449 ? 3.441 0.565 23.141 1 89.38 449 ASP B C 1
ATOM 9661 O O . ASP B 1 449 ? 3.848 0.542 24.297 1 89.38 449 ASP B O 1
ATOM 9665 N N . ILE B 1 450 ? 2.703 1.49 22.656 1 88 450 ILE B N 1
ATOM 9666 C CA . ILE B 1 450 ? 2.281 2.6 23.5 1 88 450 ILE B CA 1
ATOM 9667 C C . ILE B 1 450 ? 1.023 2.207 24.281 1 88 450 ILE B C 1
ATOM 9669 O O . ILE B 1 450 ? 0.13 1.557 23.734 1 88 450 ILE B O 1
ATOM 9673 N N . ASP B 1 451 ? 1.009 2.527 25.516 1 88.75 451 ASP B N 1
ATOM 9674 C CA . ASP B 1 451 ? -0.201 2.367 26.312 1 88.75 451 ASP B CA 1
ATOM 9675 C C . ASP B 1 451 ? -1.225 3.451 25.984 1 88.75 451 ASP B C 1
ATOM 9677 O O . ASP B 1 451 ? -0.944 4.645 26.125 1 88.75 451 ASP B O 1
ATOM 9681 N N . LEU B 1 452 ? -2.371 3.09 25.594 1 88.56 452 LEU B N 1
ATOM 9682 C CA . LEU B 1 452 ? -3.375 4.039 25.125 1 88.56 452 LEU B CA 1
ATOM 9683 C C . LEU B 1 452 ? -3.816 4.965 26.25 1 88.56 452 LEU B C 1
ATOM 9685 O O . LEU B 1 452 ? -4.129 6.133 26.016 1 88.56 452 LEU B O 1
ATOM 9689 N N . ALA B 1 453 ? -3.873 4.48 27.438 1 87.69 453 ALA B N 1
ATOM 9690 C CA . ALA B 1 453 ? -4.215 5.324 28.594 1 87.69 453 ALA B CA 1
ATOM 9691 C C . ALA B 1 453 ? -3.146 6.391 28.812 1 87.69 453 ALA B C 1
ATOM 9693 O O . ALA B 1 453 ? -3.467 7.543 29.125 1 87.69 453 ALA B O 1
ATOM 9694 N N . ASP B 1 454 ? -1.942 5.961 28.641 1 87.56 454 ASP B N 1
ATOM 9695 C CA . ASP B 1 454 ? -0.839 6.902 28.797 1 87.56 454 ASP B CA 1
ATOM 9696 C C . ASP B 1 454 ? -0.854 7.953 27.688 1 87.56 454 ASP B C 1
ATOM 9698 O O . ASP B 1 454 ? -0.564 9.125 27.938 1 87.56 454 ASP B O 1
ATOM 9702 N N . LEU B 1 455 ? -1.139 7.477 26.594 1 88.31 455 LEU B N 1
ATOM 9703 C CA . LEU B 1 455 ? -1.233 8.406 25.469 1 88.31 455 LEU B CA 1
ATOM 9704 C C . LEU B 1 455 ? -2.326 9.445 25.719 1 88.31 455 LEU B C 1
ATOM 9706 O O . LEU B 1 455 ? -2.145 10.625 25.422 1 88.31 455 LEU B O 1
ATOM 9710 N N . TRP B 1 456 ? -3.391 9.039 26.266 1 88.31 456 TRP B N 1
ATOM 9711 C CA . TRP B 1 456 ? -4.496 9.938 26.578 1 88.31 456 TRP B CA 1
ATOM 9712 C C . TRP B 1 456 ? -4.098 10.914 27.688 1 88.31 456 TRP B C 1
ATOM 9714 O O . TRP B 1 456 ? -4.418 12.102 27.609 1 88.31 456 TRP B O 1
ATOM 9724 N N . ARG B 1 457 ? -3.402 10.453 28.641 1 87.94 457 ARG B N 1
ATOM 9725 C CA . ARG B 1 457 ? -2.936 11.312 29.734 1 87.94 457 ARG B CA 1
ATOM 9726 C C . ARG B 1 457 ? -1.952 12.359 29.219 1 87.94 457 ARG B C 1
ATOM 9728 O O . ARG B 1 457 ? -1.973 13.516 29.656 1 87.94 457 ARG B O 1
ATOM 9735 N N . LEU B 1 458 ? -1.162 11.922 28.328 1 87.31 458 LEU B N 1
ATOM 9736 C CA . LEU B 1 458 ? -0.234 12.859 27.703 1 87.31 458 LEU B CA 1
ATOM 9737 C C . LEU B 1 458 ? -0.986 13.93 26.922 1 87.31 458 LEU B C 1
ATOM 9739 O O . LEU B 1 458 ? -0.7 15.125 27.062 1 87.31 458 LEU B O 1
ATOM 9743 N N . PHE B 1 459 ? -1.931 13.508 26.25 1 87.81 459 PHE B N 1
ATOM 9744 C CA . PHE B 1 459 ? -2.705 14.414 25.406 1 87.81 459 PHE B CA 1
ATOM 9745 C C . PHE B 1 459 ? -3.426 15.453 26.266 1 87.81 459 PHE B C 1
ATOM 9747 O O . PHE B 1 459 ? -3.555 16.609 25.875 1 87.81 459 PHE B O 1
ATOM 9754 N N . LEU B 1 460 ? -3.816 15.086 27.469 1 84.88 460 LEU B N 1
ATOM 9755 C CA . LEU B 1 460 ? -4.594 15.961 28.344 1 84.88 460 LEU B CA 1
ATOM 9756 C C . LEU B 1 460 ? -3.686 16.703 29.312 1 84.88 460 LEU B C 1
ATOM 9758 O O . LEU B 1 460 ? -4.164 17.297 30.281 1 84.88 460 LEU B O 1
ATOM 9762 N N . SER B 1 461 ? -2.391 16.625 29.094 1 81.25 461 SER B N 1
ATOM 9763 C CA . SER B 1 461 ? -1.422 17.266 29.969 1 81.25 461 SER B CA 1
ATOM 9764 C C . SER B 1 461 ? -1.541 16.766 31.391 1 81.25 461 SER B C 1
ATOM 9766 O O . SER B 1 461 ? -1.473 17.562 32.344 1 81.25 461 SER B O 1
ATOM 9768 N N . SER B 1 462 ? -1.882 15.547 31.531 1 78.5 462 SER B N 1
ATOM 9769 C CA . SER B 1 462 ? -2.09 14.938 32.844 1 78.5 462 SER B CA 1
ATOM 9770 C C . SER B 1 462 ? -1.073 13.828 33.094 1 78.5 462 SER B C 1
ATOM 9772 O O . SER B 1 462 ? -1.417 12.781 33.656 1 78.5 462 SER B O 1
ATOM 9774 N N . TYR B 1 463 ? 0.012 13.984 32.562 1 82.38 463 TYR B N 1
ATOM 9775 C CA . TYR B 1 463 ? 1.141 13.078 32.719 1 82.38 463 TYR B CA 1
ATOM 9776 C C . TYR B 1 463 ? 2.391 13.836 33.156 1 82.38 463 TYR B C 1
ATOM 9778 O O . TYR B 1 463 ? 2.377 15.07 33.25 1 82.38 463 TYR B O 1
ATOM 9786 N N . ASP B 1 464 ? 3.393 13.047 33.562 1 83.19 464 ASP B N 1
ATOM 9787 C CA . ASP B 1 464 ? 4.68 13.672 33.875 1 83.19 464 ASP B CA 1
ATOM 9788 C C . ASP B 1 464 ? 5.16 14.539 32.719 1 83.19 464 ASP B C 1
ATOM 9790 O O . ASP B 1 464 ? 5.312 14.055 31.594 1 83.19 464 ASP B O 1
ATOM 9794 N N . PRO B 1 465 ? 5.328 15.867 33.031 1 84.94 465 PRO B N 1
ATOM 9795 C CA . PRO B 1 465 ? 5.672 16.797 31.938 1 84.94 465 PRO B CA 1
ATOM 9796 C C . PRO B 1 465 ? 6.996 16.453 31.266 1 84.94 465 PRO B C 1
ATOM 9798 O O . PRO B 1 465 ? 7.316 17 30.203 1 84.94 465 PRO B O 1
ATOM 9801 N N . THR B 1 466 ? 7.781 15.57 31.844 1 85.19 466 THR B N 1
ATOM 9802 C CA . THR B 1 466 ? 9.047 15.172 31.25 1 85.19 466 THR B CA 1
ATOM 9803 C C . THR B 1 466 ? 8.852 14.016 30.266 1 85.19 466 THR B C 1
ATOM 9805 O O . THR B 1 466 ? 9.758 13.672 29.516 1 85.19 466 THR B O 1
ATOM 9808 N N . GLN B 1 467 ? 7.68 13.508 30.281 1 86.38 467 GLN B N 1
ATOM 9809 C CA . GLN B 1 467 ? 7.406 12.367 29.406 1 86.38 467 GLN B CA 1
ATOM 9810 C C . GLN B 1 467 ? 6.914 12.836 28.047 1 86.38 467 GLN B C 1
ATOM 9812 O O . GLN B 1 467 ? 6.359 13.93 27.922 1 86.38 467 GLN B O 1
ATOM 9817 N N . SER B 1 468 ? 7.223 11.992 27.031 1 90.94 468 SER B N 1
ATOM 9818 C CA . SER B 1 468 ? 6.82 12.305 25.656 1 90.94 468 SER B CA 1
ATOM 9819 C C . SER B 1 468 ? 6.199 11.094 24.969 1 90.94 468 SER B C 1
ATOM 9821 O O . SER B 1 468 ? 6.418 9.953 25.391 1 90.94 468 SER B O 1
ATOM 9823 N N . GLY B 1 469 ? 5.395 11.398 24.031 1 91.12 469 GLY B N 1
ATOM 9824 C CA . GLY B 1 469 ? 4.863 10.359 23.172 1 91.12 469 GLY B CA 1
ATOM 9825 C C . GLY B 1 469 ? 5.824 9.93 22.078 1 91.12 469 GLY B C 1
ATOM 9826 O O . GLY B 1 469 ? 7.02 10.234 22.141 1 91.12 469 GLY B O 1
ATOM 9827 N N . PRO B 1 470 ? 5.281 9.227 21.109 1 88.81 470 PRO B N 1
ATOM 9828 C CA . PRO B 1 470 ? 6.141 8.727 20.031 1 88.81 470 PRO B CA 1
ATOM 9829 C C . PRO B 1 470 ? 6.758 9.852 19.188 1 88.81 470 PRO B C 1
ATOM 9831 O O . PRO B 1 470 ? 6.109 10.867 18.953 1 88.81 470 PRO B O 1
ATOM 9834 N N . ASP B 1 471 ? 8 9.555 18.688 1 90.44 471 ASP B N 1
ATOM 9835 C CA . ASP B 1 471 ? 8.695 10.555 17.875 1 90.44 471 ASP B CA 1
ATOM 9836 C C . ASP B 1 471 ? 8.688 10.156 16.391 1 90.44 471 ASP B C 1
ATOM 9838 O O . ASP B 1 471 ? 9.18 10.906 15.547 1 90.44 471 ASP B O 1
ATOM 9842 N N . VAL B 1 472 ? 8.211 8.953 16.062 1 94.69 472 VAL B N 1
ATOM 9843 C CA . VAL B 1 472 ? 8.078 8.469 14.703 1 94.69 472 VAL B CA 1
ATOM 9844 C C . VAL B 1 472 ? 6.738 7.758 14.531 1 94.69 472 VAL B C 1
ATOM 9846 O O . VAL B 1 472 ? 6.137 7.32 15.516 1 94.69 472 VAL B O 1
ATOM 9849 N N . ALA B 1 473 ? 6.207 7.738 13.352 1 94.62 473 ALA B N 1
ATOM 9850 C CA . ALA B 1 473 ? 5.043 6.949 12.961 1 94.62 473 ALA B CA 1
ATOM 9851 C C . ALA B 1 473 ? 5.461 5.723 12.148 1 94.62 473 ALA B C 1
ATOM 9853 O O . ALA B 1 473 ? 5.637 5.809 10.93 1 94.62 473 ALA B O 1
ATOM 9854 N N . LEU B 1 474 ? 5.469 4.543 12.719 1 94.25 474 LEU B N 1
ATOM 9855 C CA . LEU B 1 474 ? 6.07 3.359 12.109 1 94.25 474 LEU B CA 1
ATOM 9856 C C . LEU B 1 474 ? 5.047 2.605 11.266 1 94.25 474 LEU B C 1
ATOM 9858 O O . LEU B 1 474 ? 5.391 1.633 10.586 1 94.25 474 LEU B O 1
ATOM 9862 N N . ASN B 1 475 ? 3.785 2.961 11.188 1 90.62 475 ASN B N 1
ATOM 9863 C CA . ASN B 1 475 ? 2.729 2.197 10.539 1 90.62 475 ASN B CA 1
ATOM 9864 C C . ASN B 1 475 ? 2.189 2.922 9.305 1 90.62 475 ASN B C 1
ATOM 9866 O O . ASN B 1 475 ? 0.979 3.104 9.172 1 90.62 475 ASN B O 1
ATOM 9870 N N . GLY B 1 476 ? 3.156 3.424 8.453 1 94.31 476 GLY B N 1
ATOM 9871 C CA . GLY B 1 476 ? 2.729 4.051 7.215 1 94.31 476 GLY B CA 1
ATOM 9872 C C . GLY B 1 476 ? 3.168 5.496 7.094 1 94.31 476 GLY B C 1
ATOM 9873 O O . GLY B 1 476 ? 3.619 6.098 8.07 1 94.31 476 GLY B O 1
ATOM 9874 N N . THR B 1 477 ? 2.961 6.086 5.918 1 97.44 477 THR B N 1
ATOM 9875 C CA . THR B 1 477 ? 3.439 7.43 5.605 1 97.44 477 THR B CA 1
ATOM 9876 C C . THR B 1 477 ? 2.756 8.469 6.492 1 97.44 477 THR B C 1
ATOM 9878 O O . THR B 1 477 ? 1.567 8.344 6.801 1 97.44 477 THR B O 1
ATOM 9881 N N . TYR B 1 478 ? 3.514 9.383 6.945 1 97.5 478 TYR B N 1
ATOM 9882 C CA . TYR B 1 478 ? 3.041 10.461 7.797 1 97.5 478 TYR B CA 1
ATOM 9883 C C . TYR B 1 478 ? 2.576 11.656 6.965 1 97.5 478 TYR B C 1
ATOM 9885 O O . TYR B 1 478 ? 3.393 12.336 6.344 1 97.5 478 TYR B O 1
ATOM 9893 N N . ILE B 1 479 ? 1.234 11.922 6.93 1 97.38 479 ILE B N 1
ATOM 9894 C CA . ILE B 1 479 ? 0.743 12.859 5.93 1 97.38 479 ILE B CA 1
ATOM 9895 C C . ILE B 1 479 ? 0.341 14.172 6.602 1 97.38 479 ILE B C 1
ATOM 9897 O O . ILE B 1 479 ? 0.191 15.203 5.938 1 97.38 479 ILE B O 1
ATOM 9901 N N . VAL B 1 480 ? 0.042 13.992 7.906 1 95.56 480 VAL B N 1
ATOM 9902 C CA . VAL B 1 480 ? -0.347 15.156 8.703 1 95.56 480 VAL B CA 1
ATOM 9903 C C . VAL B 1 480 ? 0.157 14.992 10.133 1 95.56 480 VAL B C 1
ATOM 9905 O O . VAL B 1 480 ? 0.568 13.906 10.539 1 95.56 480 VAL B O 1
ATOM 9908 N N . GLY B 1 481 ? 0.325 15.961 10.992 1 95.5 481 GLY B N 1
ATOM 9909 C CA . GLY B 1 481 ? 0.645 15.891 12.406 1 95.5 481 GLY B CA 1
ATOM 9910 C C . GLY B 1 481 ? -0.494 15.344 13.25 1 95.5 481 GLY B C 1
ATOM 9911 O O . GLY B 1 481 ? -1.536 14.953 12.719 1 95.5 481 GLY B O 1
ATOM 9912 N N . SER B 1 482 ? -0.302 15.18 14.547 1 95.62 482 SER B N 1
ATOM 9913 C CA . SER B 1 482 ? -1.294 14.555 15.422 1 95.62 482 SER B CA 1
ATOM 9914 C C . SER B 1 482 ? -1.841 15.555 16.438 1 95.62 482 SER B C 1
ATOM 9916 O O . SER B 1 482 ? -1.198 16.562 16.734 1 95.62 482 SER B O 1
ATOM 9918 N N . GLY B 1 483 ? -3.021 15.25 16.922 1 95.38 483 GLY B N 1
ATOM 9919 C CA . GLY B 1 483 ? -3.732 16.141 17.828 1 95.38 483 GLY B CA 1
ATOM 9920 C C . GLY B 1 483 ? -4.93 16.812 17.188 1 95.38 483 GLY B C 1
ATOM 9921 O O . GLY B 1 483 ? -5.422 16.359 16.141 1 95.38 483 GLY B O 1
ATOM 9922 N N . SER B 1 484 ? -5.359 17.859 17.766 1 95.12 484 SER B N 1
ATOM 9923 C CA . SER B 1 484 ? -6.57 18.516 17.297 1 95.12 484 SER B CA 1
ATOM 9924 C C . SER B 1 484 ? -6.344 19.188 15.945 1 95.12 484 SER B C 1
ATOM 9926 O O . SER B 1 484 ? -7.305 19.531 15.25 1 95.12 484 SER B O 1
ATOM 9928 N N . GLY B 1 485 ? -5.074 19.375 15.555 1 96.44 485 GLY B N 1
ATOM 9929 C CA . GLY B 1 485 ? -4.766 20 14.273 1 96.44 485 GLY B CA 1
ATOM 9930 C C . GLY B 1 485 ? -4.797 19.031 13.109 1 96.44 485 GLY B C 1
ATOM 9931 O O . GLY B 1 485 ? -4.672 19.438 11.953 1 96.44 485 GLY B O 1
ATOM 9932 N N . SER B 1 486 ? -5 17.719 13.43 1 96.5 486 SER B N 1
ATOM 9933 C CA . SER B 1 486 ? -5.016 16.719 12.383 1 96.5 486 SER B CA 1
ATOM 9934 C C . SER B 1 486 ? -6.258 16.844 11.508 1 96.5 486 SER B C 1
ATOM 9936 O O . SER B 1 486 ? -7.09 17.719 11.727 1 96.5 486 SER B O 1
ATOM 9938 N N . ASN B 1 487 ? -6.32 16.094 10.359 1 96.56 487 ASN B N 1
ATOM 9939 C CA . ASN B 1 487 ? -7.48 16.078 9.477 1 96.56 487 ASN B CA 1
ATOM 9940 C C . ASN B 1 487 ? -7.723 14.68 8.898 1 96.56 487 ASN B C 1
ATOM 9942 O O . ASN B 1 487 ? -7.043 13.727 9.266 1 96.56 487 ASN B O 1
ATOM 9946 N N . THR B 1 488 ? -8.773 14.547 8.125 1 96.81 488 THR B N 1
ATOM 9947 C CA . THR B 1 488 ? -9.211 13.242 7.641 1 96.81 488 THR B CA 1
ATOM 9948 C C . THR B 1 488 ? -9.047 13.133 6.129 1 96.81 488 THR B C 1
ATOM 9950 O O . THR B 1 488 ? -9.57 13.961 5.383 1 96.81 488 THR B O 1
ATOM 9953 N N . PRO B 1 489 ? -8.367 12.117 5.695 1 97.69 489 PRO B N 1
ATOM 9954 C CA . PRO B 1 489 ? -8.172 11.961 4.25 1 97.69 489 PRO B CA 1
ATOM 9955 C C . PRO B 1 489 ? -9.312 11.195 3.582 1 97.69 489 PRO B C 1
ATOM 9957 O O . PRO B 1 489 ? -9.922 10.32 4.203 1 97.69 489 PRO B O 1
ATOM 9960 N N . SER B 1 490 ? -9.602 11.539 2.283 1 97.75 490 SER B N 1
ATOM 9961 C CA . SER B 1 490 ? -10.5 10.758 1.441 1 97.75 490 SER B CA 1
ATOM 9962 C C . SER B 1 490 ? -9.828 9.484 0.944 1 97.75 490 SER B C 1
ATOM 9964 O O . SER B 1 490 ? -10.508 8.508 0.618 1 97.75 490 SER B O 1
ATOM 9966 N N . TYR B 1 491 ? -8.641 9.555 0.715 1 97.75 491 TYR B N 1
ATOM 9967 C CA . TYR B 1 491 ? -7.672 8.539 0.322 1 97.75 491 TYR B CA 1
ATOM 9968 C C . TYR B 1 491 ? -6.258 8.953 0.714 1 97.75 491 TYR B C 1
ATOM 9970 O O . TYR B 1 491 ? -6.035 10.086 1.142 1 97.75 491 TYR B O 1
ATOM 9978 N N . ILE B 1 492 ? -5.34 8.008 0.692 1 98.19 492 ILE B N 1
ATOM 9979 C CA . ILE B 1 492 ? -3.928 8.352 0.824 1 98.19 492 ILE B CA 1
ATOM 9980 C C . ILE B 1 492 ? -3.145 7.758 -0.346 1 98.19 492 ILE B C 1
ATOM 9982 O O . ILE B 1 492 ? -3.141 6.543 -0.547 1 98.19 492 ILE B O 1
ATOM 9986 N N . ASP B 1 493 ? -2.658 8.578 -1.201 1 98.5 493 ASP B N 1
ATOM 9987 C CA . ASP B 1 493 ? -1.659 8.172 -2.186 1 98.5 493 ASP B CA 1
ATOM 9988 C C . ASP B 1 493 ? -0.261 8.148 -1.572 1 98.5 493 ASP B C 1
ATOM 9990 O O . ASP B 1 493 ? 0.415 9.172 -1.51 1 98.5 493 ASP B O 1
ATOM 9994 N N . ALA B 1 494 ? 0.191 6.984 -1.117 1 98.5 494 ALA B N 1
ATOM 9995 C CA . ALA B 1 494 ? 1.451 6.844 -0.392 1 98.5 494 ALA B CA 1
ATOM 9996 C C . ALA B 1 494 ? 2.635 6.785 -1.354 1 98.5 494 ALA B C 1
ATOM 9998 O O . ALA B 1 494 ? 2.455 6.578 -2.557 1 98.5 494 ALA B O 1
ATOM 9999 N N . PRO B 1 495 ? 3.861 6.953 -0.867 1 98.75 495 PRO B N 1
ATOM 10000 C CA . PRO B 1 495 ? 5.047 6.918 -1.724 1 98.75 495 PRO B CA 1
ATOM 10001 C C . PRO B 1 495 ? 5.156 5.625 -2.529 1 98.75 495 PRO B C 1
ATOM 10003 O O . PRO B 1 495 ? 5.363 5.668 -3.746 1 98.75 495 PRO B O 1
ATOM 10006 N N . TYR B 1 496 ? 4.957 4.484 -1.939 1 98.69 496 TYR B N 1
ATOM 10007 C CA . TYR B 1 496 ? 5.059 3.24 -2.691 1 98.69 496 TYR B CA 1
ATOM 10008 C C . TYR B 1 496 ? 4.062 3.219 -3.846 1 98.69 496 TYR B C 1
ATOM 10010 O O . TYR B 1 496 ? 4.406 2.824 -4.961 1 98.69 496 TYR B O 1
ATOM 10018 N N . ASP B 1 497 ? 2.787 3.568 -3.586 1 98.12 497 ASP B N 1
ATOM 10019 C CA . ASP B 1 497 ? 1.754 3.572 -4.617 1 98.12 497 ASP B CA 1
ATOM 10020 C C . ASP B 1 497 ? 2.197 4.375 -5.836 1 98.12 497 ASP B C 1
ATOM 10022 O O . ASP B 1 497 ? 2.021 3.934 -6.977 1 98.12 497 ASP B O 1
ATOM 10026 N N . ALA B 1 498 ? 2.678 5.504 -5.52 1 98.56 498 ALA B N 1
ATOM 10027 C CA . ALA B 1 498 ? 3.07 6.402 -6.602 1 98.56 498 ALA B CA 1
ATOM 10028 C C . ALA B 1 498 ? 4.277 5.855 -7.359 1 98.56 498 ALA B C 1
ATOM 10030 O O . ALA B 1 498 ? 4.34 5.949 -8.586 1 98.56 498 ALA B O 1
ATOM 10031 N N . PHE B 1 499 ? 5.309 5.293 -6.688 1 98.75 499 PHE B N 1
ATOM 10032 C CA . PHE B 1 499 ? 6.469 4.695 -7.34 1 98.75 499 PHE B CA 1
ATOM 10033 C C . PHE B 1 499 ? 6.055 3.494 -8.18 1 98.75 499 PHE B C 1
ATOM 10035 O O . PHE B 1 499 ? 6.586 3.281 -9.273 1 98.75 499 PHE B O 1
ATOM 10042 N N . MET B 1 500 ? 5.156 2.67 -7.617 1 98.38 500 MET B N 1
ATOM 10043 C CA . MET B 1 500 ? 4.652 1.517 -8.359 1 98.38 500 MET B CA 1
ATOM 10044 C C . MET B 1 500 ? 3.984 1.953 -9.656 1 98.38 500 MET B C 1
ATOM 10046 O O . MET B 1 500 ? 4.23 1.369 -10.719 1 98.38 500 MET B O 1
ATOM 10050 N N . ARG B 1 501 ? 3.133 3.016 -9.648 1 97.81 501 ARG B N 1
ATOM 10051 C CA . ARG B 1 501 ? 2.49 3.529 -10.859 1 97.81 501 ARG B CA 1
ATOM 10052 C C . ARG B 1 501 ? 3.525 4.039 -11.852 1 97.81 501 ARG B C 1
ATOM 10054 O O . ARG B 1 501 ? 3.414 3.793 -13.055 1 97.81 501 ARG B O 1
ATOM 10061 N N . GLN B 1 502 ? 4.52 4.785 -11.281 1 98.12 502 GLN B N 1
ATOM 10062 C CA . GLN B 1 502 ? 5.574 5.301 -12.141 1 98.12 502 GLN B CA 1
ATOM 10063 C C . GLN B 1 502 ? 6.379 4.164 -12.773 1 98.12 502 GLN B C 1
ATOM 10065 O O . GLN B 1 502 ? 6.742 4.23 -13.945 1 98.12 502 GLN B O 1
ATOM 10070 N N . ALA B 1 503 ? 6.684 3.141 -12 1 97.88 503 ALA B N 1
ATOM 10071 C CA . ALA B 1 503 ? 7.43 1.982 -12.484 1 97.88 503 ALA B CA 1
ATOM 10072 C C . ALA B 1 503 ? 6.676 1.28 -13.617 1 97.88 503 ALA B C 1
ATOM 10074 O O . ALA B 1 503 ? 7.285 0.826 -14.586 1 97.88 503 ALA B O 1
ATOM 10075 N N . LYS B 1 504 ? 5.406 1.097 -13.484 1 96.44 504 LYS B N 1
ATOM 10076 C CA . LYS B 1 504 ? 4.586 0.515 -14.539 1 96.44 504 LYS B CA 1
ATOM 10077 C C . LYS B 1 504 ? 4.688 1.329 -15.828 1 96.44 504 LYS B C 1
ATOM 10079 O O . LYS B 1 504 ? 4.656 0.77 -16.922 1 96.44 504 LYS B O 1
ATOM 10084 N N . LEU B 1 505 ? 4.77 2.629 -15.656 1 95.44 505 LEU B N 1
ATOM 10085 C CA . LEU B 1 505 ? 4.785 3.533 -16.797 1 95.44 505 LEU B CA 1
ATOM 10086 C C . LEU B 1 505 ? 6.141 3.508 -17.5 1 95.44 505 LEU B C 1
ATOM 10088 O O . LEU B 1 505 ? 6.215 3.564 -18.719 1 95.44 505 LEU B O 1
ATOM 10092 N N . ASP B 1 506 ? 7.258 3.445 -16.734 1 96.88 506 ASP B N 1
ATOM 10093 C CA . ASP B 1 506 ? 8.555 3.662 -17.359 1 96.88 506 ASP B CA 1
ATOM 10094 C C . ASP B 1 506 ? 9.375 2.379 -17.375 1 96.88 506 ASP B C 1
ATOM 10096 O O . ASP B 1 506 ? 10.492 2.355 -17.922 1 96.88 506 ASP B O 1
ATOM 10100 N N . GLY B 1 507 ? 8.906 1.319 -16.844 1 97.12 507 GLY B N 1
ATOM 10101 C CA . GLY B 1 507 ? 9.555 0.02 -16.938 1 97.12 507 GLY B CA 1
ATOM 10102 C C . GLY B 1 507 ? 10.594 -0.209 -15.867 1 97.12 507 GLY B C 1
ATOM 10103 O O . GLY B 1 507 ? 11.43 -1.111 -15.977 1 97.12 507 GLY B O 1
ATOM 10104 N N . THR B 1 508 ? 10.578 0.613 -14.797 1 98.5 508 THR B N 1
ATOM 10105 C CA . THR B 1 508 ? 11.5 0.433 -13.68 1 98.5 508 THR B CA 1
ATOM 10106 C C . THR B 1 508 ? 11.18 -0.842 -12.906 1 98.5 508 THR B C 1
ATOM 10108 O O . THR B 1 508 ? 10.016 -1.12 -12.617 1 98.5 508 THR B O 1
ATOM 10111 N N . TRP B 1 509 ? 12.188 -1.708 -12.602 1 98.56 509 TRP B N 1
ATOM 10112 C CA . TRP B 1 509 ? 12.031 -2.848 -11.711 1 98.56 509 TRP B CA 1
ATOM 10113 C C . TRP B 1 509 ? 12.203 -2.426 -10.25 1 98.56 509 TRP B C 1
ATOM 10115 O O . TRP B 1 509 ? 13.188 -1.767 -9.906 1 98.56 509 TRP B O 1
ATOM 10125 N N . LEU B 1 510 ? 11.289 -2.787 -9.383 1 98.75 510 LEU B N 1
ATOM 10126 C CA . LEU B 1 510 ? 11.328 -2.324 -8 1 98.75 510 LEU B CA 1
ATOM 10127 C C . LEU B 1 510 ? 11.656 -3.471 -7.051 1 98.75 510 LEU B C 1
ATOM 10129 O O . LEU B 1 510 ? 11.102 -4.566 -7.176 1 98.75 510 LEU B O 1
ATOM 10133 N N . SER B 1 511 ? 12.539 -3.324 -6.129 1 98.5 511 SER B N 1
ATOM 10134 C CA . SER B 1 511 ? 12.719 -4.098 -4.906 1 98.5 511 SER B CA 1
ATOM 10135 C C . SER B 1 511 ? 12.461 -3.244 -3.668 1 98.5 511 SER B C 1
ATOM 10137 O O . SER B 1 511 ? 12.641 -2.025 -3.701 1 98.5 511 SER B O 1
ATOM 10139 N N . TRP B 1 512 ? 11.969 -3.889 -2.613 1 98.62 512 TRP B N 1
ATOM 10140 C CA . TRP B 1 512 ? 11.688 -3.043 -1.458 1 98.62 512 TRP B CA 1
ATOM 10141 C C . TRP B 1 512 ? 11.727 -3.854 -0.167 1 98.62 512 TRP B C 1
ATOM 10143 O O . TRP B 1 512 ? 11.719 -5.086 -0.2 1 98.62 512 TRP B O 1
ATOM 10153 N N . ASN B 1 513 ? 11.867 -3.213 0.915 1 98.38 513 ASN B N 1
ATOM 10154 C CA . ASN B 1 513 ? 11.758 -3.664 2.299 1 98.38 513 ASN B CA 1
ATOM 10155 C C . ASN B 1 513 ? 11.281 -2.543 3.219 1 98.38 513 ASN B C 1
ATOM 10157 O O . ASN B 1 513 ? 12.008 -1.569 3.439 1 98.38 513 ASN B O 1
ATOM 10161 N N . PHE B 1 514 ? 10.133 -2.664 3.799 1 97.69 514 PHE B N 1
ATOM 10162 C CA . PHE B 1 514 ? 9.523 -1.558 4.527 1 97.69 514 PHE B CA 1
ATOM 10163 C C . PHE B 1 514 ? 9.508 -1.841 6.023 1 97.69 514 PHE B C 1
ATOM 10165 O O . PHE B 1 514 ? 9.023 -1.023 6.809 1 97.69 514 PHE B O 1
ATOM 10172 N N . ILE B 1 515 ? 10.086 -2.928 6.441 1 94.25 515 ILE B N 1
ATOM 10173 C CA . ILE B 1 515 ? 9.875 -3.297 7.836 1 94.25 515 ILE B CA 1
ATOM 10174 C C . ILE B 1 515 ? 11.227 -3.514 8.523 1 94.25 515 ILE B C 1
ATOM 10176 O O . ILE B 1 515 ? 11.352 -3.309 9.727 1 94.25 515 ILE B O 1
ATOM 10180 N N . ASP B 1 516 ? 12.305 -3.953 7.801 1 96 516 ASP B N 1
ATOM 10181 C CA . ASP B 1 516 ? 13.578 -4.266 8.438 1 96 516 ASP B CA 1
ATOM 10182 C C . ASP B 1 516 ? 14.469 -3.025 8.531 1 96 516 ASP B C 1
ATOM 10184 O O . ASP B 1 516 ? 14.516 -2.225 7.59 1 96 516 ASP B O 1
ATOM 10188 N N . GLN B 1 517 ? 15.164 -2.852 9.641 1 97.06 517 GLN B N 1
ATOM 10189 C CA . GLN B 1 517 ? 16.078 -1.733 9.828 1 97.06 517 GLN B CA 1
ATOM 10190 C C . GLN B 1 517 ? 17.359 -1.924 9.016 1 97.06 517 GLN B C 1
ATOM 10192 O O . GLN B 1 517 ? 18 -0.948 8.633 1 97.06 517 GLN B O 1
ATOM 10197 N N . ASP B 1 518 ? 17.797 -3.182 8.805 1 98.19 518 ASP B N 1
ATOM 10198 C CA . ASP B 1 518 ? 18.984 -3.521 8.031 1 98.19 518 ASP B CA 1
ATOM 10199 C C . ASP B 1 518 ? 18.641 -4.418 6.844 1 98.19 518 ASP B C 1
ATOM 10201 O O . ASP B 1 518 ? 19.016 -5.59 6.816 1 98.19 518 ASP B O 1
ATOM 10205 N N . PRO B 1 519 ? 18.016 -3.918 5.812 1 98.12 519 PRO B N 1
ATOM 10206 C CA . PRO B 1 519 ? 17.562 -4.727 4.672 1 98.12 519 PRO B CA 1
ATOM 10207 C C . PRO B 1 519 ? 18.719 -5.121 3.746 1 98.12 519 PRO B C 1
ATOM 10209 O O . PRO B 1 519 ? 19.734 -4.43 3.688 1 98.12 519 PRO B O 1
ATOM 10212 N N . LYS B 1 520 ? 18.562 -6.223 3.008 1 97.81 520 LYS B N 1
ATOM 10213 C CA . LYS B 1 520 ? 19.422 -6.508 1.855 1 97.81 520 LYS B CA 1
ATOM 10214 C C . LYS B 1 520 ? 19.062 -5.609 0.676 1 97.81 520 LYS B C 1
ATOM 10216 O O . LYS B 1 520 ? 17.906 -5.203 0.52 1 97.81 520 LYS B O 1
ATOM 10221 N N . VAL B 1 521 ? 20.062 -5.25 -0.089 1 98.25 521 VAL B N 1
ATOM 10222 C CA . VAL B 1 521 ? 19.891 -4.32 -1.2 1 98.25 521 VAL B CA 1
ATOM 10223 C C . VAL B 1 521 ? 20.375 -4.969 -2.496 1 98.25 521 VAL B C 1
ATOM 10225 O O . VAL B 1 521 ? 21.406 -5.656 -2.51 1 98.25 521 VAL B O 1
ATOM 10228 N N . ASN B 1 522 ? 19.578 -4.871 -3.539 1 98.12 522 ASN B N 1
ATOM 10229 C CA . ASN B 1 522 ? 20.016 -5.344 -4.848 1 98.12 522 ASN B CA 1
ATOM 10230 C C . ASN B 1 522 ? 21.219 -4.559 -5.355 1 98.12 522 ASN B C 1
ATOM 10232 O O . ASN B 1 522 ? 21.156 -3.336 -5.496 1 98.12 522 ASN B O 1
ATOM 10236 N N . GLY B 1 523 ? 22.312 -5.254 -5.668 1 97.81 523 GLY B N 1
ATOM 10237 C CA . GLY B 1 523 ? 23.547 -4.625 -6.102 1 97.81 523 GLY B CA 1
ATOM 10238 C C . GLY B 1 523 ? 23.438 -3.979 -7.469 1 97.81 523 GLY B C 1
ATOM 10239 O O . GLY B 1 523 ? 24.297 -3.182 -7.855 1 97.81 523 GLY B O 1
ATOM 10240 N N . GLY B 1 524 ? 22.359 -4.223 -8.211 1 97.44 524 GLY B N 1
ATOM 10241 C CA . GLY B 1 524 ? 22.156 -3.662 -9.531 1 97.44 524 GLY B CA 1
ATOM 10242 C C . GLY B 1 524 ? 21.312 -2.404 -9.523 1 97.44 524 GLY B C 1
ATOM 10243 O O . GLY B 1 524 ? 21.062 -1.801 -10.57 1 97.44 524 GLY B O 1
ATOM 10244 N N . ASN B 1 525 ? 20.906 -1.915 -8.312 1 97.94 525 ASN B N 1
ATOM 10245 C CA . ASN B 1 525 ? 20.031 -0.746 -8.227 1 97.94 525 ASN B CA 1
ATOM 10246 C C . ASN B 1 525 ? 20.734 0.511 -8.734 1 97.94 525 ASN B C 1
ATOM 10248 O O . ASN B 1 525 ? 21.891 0.752 -8.398 1 97.94 525 ASN B O 1
ATOM 10252 N N . ASP B 1 526 ? 19.969 1.289 -9.57 1 98 526 ASP B N 1
ATOM 10253 C CA . ASP B 1 526 ? 20.469 2.605 -9.969 1 98 526 ASP B CA 1
ATOM 10254 C C . ASP B 1 526 ? 20.453 3.572 -8.781 1 98 526 ASP B C 1
ATOM 10256 O O . ASP B 1 526 ? 21.312 4.457 -8.695 1 98 526 ASP B O 1
ATOM 10260 N N . ALA B 1 527 ? 19.531 3.447 -7.914 1 98.5 527 ALA B N 1
ATOM 10261 C CA . ALA B 1 527 ? 19.375 4.266 -6.715 1 98.5 527 ALA B CA 1
ATOM 10262 C C . ALA B 1 527 ? 18.547 3.543 -5.656 1 98.5 527 ALA B C 1
ATOM 10264 O O . ALA B 1 527 ? 17.875 2.553 -5.953 1 98.5 527 ALA B O 1
ATOM 10265 N N . CYS B 1 528 ? 18.703 3.881 -4.469 1 98.81 528 CYS B N 1
ATOM 10266 C CA . CYS B 1 528 ? 17.906 3.451 -3.324 1 98.81 528 CYS B CA 1
ATOM 10267 C C . CYS B 1 528 ? 17.219 4.641 -2.652 1 98.81 528 CYS B C 1
ATOM 10269 O O . CYS B 1 528 ? 17.875 5.652 -2.377 1 98.81 528 CYS B O 1
ATOM 10271 N N . ILE B 1 529 ? 15.969 4.59 -2.477 1 98.94 529 ILE B N 1
ATOM 10272 C CA . ILE B 1 529 ? 15.242 5.637 -1.772 1 98.94 529 ILE B CA 1
ATOM 10273 C C . ILE B 1 529 ? 14.875 5.16 -0.368 1 98.94 529 ILE B C 1
ATOM 10275 O O . ILE B 1 529 ? 14.32 4.074 -0.2 1 98.94 529 ILE B O 1
ATOM 10279 N N . VAL B 1 530 ? 15.164 5.859 0.645 1 98.94 530 VAL B N 1
ATOM 10280 C CA . VAL B 1 530 ? 14.844 5.539 2.033 1 98.94 530 VAL B CA 1
ATOM 10281 C C . VAL B 1 530 ? 13.789 6.512 2.557 1 98.94 530 VAL B C 1
ATOM 10283 O O . VAL B 1 530 ? 13.992 7.727 2.547 1 98.94 530 VAL B O 1
ATOM 10286 N N . PHE B 1 531 ? 12.695 5.965 3.027 1 98.88 531 PHE B N 1
ATOM 10287 C CA . PHE B 1 531 ? 11.578 6.746 3.545 1 98.88 531 PHE B CA 1
ATOM 10288 C C . PHE B 1 531 ? 11.508 6.656 5.062 1 98.88 531 PHE B C 1
ATOM 10290 O O . PHE B 1 531 ? 11.234 5.59 5.617 1 98.88 531 PHE B O 1
ATOM 10297 N N . ILE B 1 532 ? 11.703 7.762 5.746 1 98.56 532 ILE B N 1
ATOM 10298 C CA . ILE B 1 532 ? 11.547 7.855 7.191 1 98.56 532 ILE B CA 1
ATOM 10299 C C . ILE B 1 532 ? 10.68 9.062 7.539 1 98.56 532 ILE B C 1
ATOM 10301 O O . ILE B 1 532 ? 10.281 9.828 6.656 1 98.56 532 ILE B O 1
ATOM 10305 N N . ASN B 1 533 ? 10.273 9.172 8.805 1 98.12 533 ASN B N 1
ATOM 10306 C CA . ASN B 1 533 ? 9.492 10.336 9.211 1 98.12 533 ASN B CA 1
ATOM 10307 C C . ASN B 1 533 ? 9.914 10.836 10.594 1 98.12 533 ASN B C 1
ATOM 10309 O O . ASN B 1 533 ? 10.82 10.273 11.211 1 98.12 533 ASN B O 1
ATOM 10313 N N . ASP B 1 534 ? 9.43 11.945 10.969 1 97.06 534 ASP B N 1
ATOM 10314 C CA . ASP B 1 534 ? 9.523 12.562 12.289 1 97.06 534 ASP B CA 1
ATOM 10315 C C . ASP B 1 534 ? 8.172 13.102 12.742 1 97.06 534 ASP B C 1
ATOM 10317 O O . ASP B 1 534 ? 7.723 14.141 12.258 1 97.06 534 ASP B O 1
ATOM 10321 N N . ALA B 1 535 ? 7.586 12.406 13.727 1 96.31 535 ALA B N 1
ATOM 10322 C CA . ALA B 1 535 ? 6.203 12.68 14.102 1 96.31 535 ALA B CA 1
ATOM 10323 C C . ALA B 1 535 ? 6.137 13.711 15.227 1 96.31 535 ALA B C 1
ATOM 10325 O O . ALA B 1 535 ? 7.102 13.883 15.977 1 96.31 535 ALA B O 1
ATOM 10326 N N . SER B 1 536 ? 5.051 14.414 15.305 1 96.56 536 SER B N 1
ATOM 10327 C CA . SER B 1 536 ? 4.77 15.383 16.359 1 96.56 536 SER B CA 1
ATOM 10328 C C . SER B 1 536 ? 3.277 15.461 16.656 1 96.56 536 SER B C 1
ATOM 10330 O O . SER B 1 536 ? 2.451 15.133 15.805 1 96.56 536 SER B O 1
ATOM 10332 N N . SER B 1 537 ? 2.943 15.867 17.922 1 95.31 537 SER B N 1
ATOM 10333 C CA . SER B 1 537 ? 1.542 15.867 18.328 1 95.31 537 SER B CA 1
ATOM 10334 C C . SER B 1 537 ? 1.268 16.953 19.359 1 95.31 537 SER B C 1
ATOM 10336 O O . SER B 1 537 ? 2.182 17.406 20.047 1 95.31 537 SER B O 1
ATOM 10338 N N . GLU B 1 538 ? 0.025 17.359 19.344 1 95.5 538 GLU B N 1
ATOM 10339 C CA . GLU B 1 538 ? -0.508 18.016 20.531 1 95.5 538 GLU B CA 1
ATOM 10340 C C . GLU B 1 538 ? -0.465 17.094 21.734 1 95.5 538 GLU B C 1
ATOM 10342 O O . GLU B 1 538 ? -0.683 15.891 21.625 1 95.5 538 GLU B O 1
ATOM 10347 N N . GLY B 1 539 ? -0.139 17.688 22.844 1 93.25 539 GLY B N 1
ATOM 10348 C CA . GLY B 1 539 ? -0.174 16.922 24.078 1 93.25 539 GLY B CA 1
ATOM 10349 C C . GLY B 1 539 ? 1.199 16.703 24.688 1 93.25 539 GLY B C 1
ATOM 10350 O O . GLY B 1 539 ? 1.333 16.578 25.906 1 93.25 539 GLY B O 1
ATOM 10351 N N . TRP B 1 540 ? 2.201 16.641 23.844 1 94.31 540 TRP B N 1
ATOM 10352 C CA . TRP B 1 540 ? 3.57 16.5 24.328 1 94.31 540 TRP B CA 1
ATOM 10353 C C . TRP B 1 540 ? 4.559 17.141 23.359 1 94.31 540 TRP B C 1
ATOM 10355 O O . TRP B 1 540 ? 4.242 17.359 22.188 1 94.31 540 TRP B O 1
ATOM 10365 N N . ASP B 1 541 ? 5.707 17.5 23.906 1 96.5 541 ASP B N 1
ATOM 10366 C CA . ASP B 1 541 ? 6.812 17.953 23.078 1 96.5 541 ASP B CA 1
ATOM 10367 C C . ASP B 1 541 ? 7.664 16.781 22.594 1 96.5 541 ASP B C 1
ATOM 10369 O O . ASP B 1 541 ? 7.707 15.734 23.25 1 96.5 541 ASP B O 1
ATOM 10373 N N . ARG B 1 542 ? 8.273 16.969 21.406 1 95.69 542 ARG B N 1
ATOM 10374 C CA . ARG B 1 542 ? 9.07 15.883 20.844 1 95.69 542 ARG B CA 1
ATOM 10375 C C . ARG B 1 542 ? 10.242 15.531 21.75 1 95.69 542 ARG B C 1
ATOM 10377 O O . ARG B 1 542 ? 10.898 16.422 22.297 1 95.69 542 ARG B O 1
ATOM 10384 N N . PRO B 1 543 ? 10.531 14.266 21.906 1 93.56 543 PRO B N 1
ATOM 10385 C CA . PRO B 1 543 ? 11.617 13.875 22.797 1 93.56 543 PRO B CA 1
ATOM 10386 C C . PRO B 1 543 ? 13 14.195 22.234 1 93.56 543 PRO B C 1
ATOM 10388 O O . PRO B 1 543 ? 13.961 14.367 22.984 1 93.56 543 PRO B O 1
ATOM 10391 N N . THR B 1 544 ? 13.102 14.211 20.953 1 94.06 544 THR B N 1
ATOM 10392 C CA . THR B 1 544 ? 14.359 14.484 20.266 1 94.06 544 THR B CA 1
ATOM 10393 C C . THR B 1 544 ? 14.094 15.055 18.875 1 94.06 544 THR B C 1
ATOM 10395 O O . THR B 1 544 ? 12.953 15.055 18.406 1 94.06 544 THR B O 1
ATOM 10398 N N . LEU B 1 545 ? 15.125 15.68 18.328 1 97.31 545 LEU B N 1
ATOM 10399 C CA . LEU B 1 545 ? 15.031 16.156 16.938 1 97.31 545 LEU B CA 1
ATOM 10400 C C . LEU B 1 545 ? 15.672 15.156 15.984 1 97.31 545 LEU B C 1
ATOM 10402 O O . LEU B 1 545 ? 15.852 15.461 14.797 1 97.31 545 LEU B O 1
ATOM 10406 N N . ARG B 1 546 ? 16.078 14.039 16.453 1 95.25 546 ARG B N 1
ATOM 10407 C CA . ARG B 1 546 ? 16.578 12.914 15.672 1 95.25 546 ARG B CA 1
ATOM 10408 C C . ARG B 1 546 ? 15.984 11.594 16.156 1 95.25 546 ARG B C 1
ATOM 10410 O O . ARG B 1 546 ? 15.242 11.57 17.141 1 95.25 546 ARG B O 1
ATOM 10417 N N . ASP B 1 547 ? 16.156 10.492 15.453 1 95.12 547 ASP B N 1
ATOM 10418 C CA . ASP B 1 547 ? 15.711 9.164 15.844 1 95.12 547 ASP B CA 1
ATOM 10419 C C . ASP B 1 547 ? 16.734 8.102 15.461 1 95.12 547 ASP B C 1
ATOM 10421 O O . ASP B 1 547 ? 17.047 7.914 14.281 1 95.12 547 ASP B O 1
ATOM 10425 N N . ASP B 1 548 ? 17.188 7.367 16.469 1 95.44 548 ASP B N 1
ATOM 10426 C CA . ASP B 1 548 ? 18.297 6.43 16.281 1 95.44 548 ASP B CA 1
ATOM 10427 C C . ASP B 1 548 ? 17.891 5.305 15.328 1 95.44 548 ASP B C 1
ATOM 10429 O O . ASP B 1 548 ? 18.703 4.859 14.508 1 95.44 548 ASP B O 1
ATOM 10433 N N . TYR B 1 549 ? 16.734 4.797 15.508 1 96.44 549 TYR B N 1
ATOM 10434 C CA . TYR B 1 549 ? 16.266 3.717 14.641 1 96.44 549 TYR B CA 1
ATOM 10435 C C . TYR B 1 549 ? 16.281 4.152 13.18 1 96.44 549 TYR B C 1
ATOM 10437 O O . TYR B 1 549 ? 16.797 3.439 12.312 1 96.44 549 TYR B O 1
ATOM 10445 N N . SER B 1 550 ? 15.68 5.293 12.906 1 97.75 550 SER B N 1
ATOM 10446 C CA . SER B 1 550 ? 15.617 5.84 11.555 1 97.75 550 SER B CA 1
ATOM 10447 C C . SER B 1 550 ? 17.016 6.125 11.008 1 97.75 550 SER B C 1
ATOM 10449 O O . SER B 1 550 ? 17.297 5.836 9.844 1 97.75 550 SER B O 1
ATOM 10451 N N . ASP B 1 551 ? 17.859 6.723 11.828 1 98.44 551 ASP B N 1
ATOM 10452 C CA . ASP B 1 551 ? 19.203 7.07 11.391 1 98.44 551 ASP B CA 1
ATOM 10453 C C . ASP B 1 551 ? 20 5.82 11.031 1 98.44 551 ASP B C 1
ATOM 10455 O O . ASP B 1 551 ? 20.734 5.809 10.039 1 98.44 551 ASP B O 1
ATOM 10459 N N . GLU B 1 552 ? 19.828 4.805 11.82 1 98.5 552 GLU B N 1
ATOM 10460 C CA . GLU B 1 552 ? 20.531 3.551 11.539 1 98.5 552 GLU B CA 1
ATOM 10461 C C . GLU B 1 552 ? 20.016 2.912 10.25 1 98.5 552 GLU B C 1
ATOM 10463 O O . GLU B 1 552 ? 20.797 2.32 9.5 1 98.5 552 GLU B O 1
ATOM 10468 N N . LEU B 1 553 ? 18.734 2.959 10.023 1 98.56 553 LEU B N 1
ATOM 10469 C CA . LEU B 1 553 ? 18.172 2.469 8.773 1 98.56 553 LEU B CA 1
ATOM 10470 C C . LEU B 1 553 ? 18.812 3.158 7.574 1 98.56 553 LEU B C 1
ATOM 10472 O O . LEU B 1 553 ? 19.203 2.498 6.609 1 98.56 553 LEU B O 1
ATOM 10476 N N . VAL B 1 554 ? 18.953 4.492 7.586 1 98.88 554 VAL B N 1
ATOM 10477 C CA . VAL B 1 554 ? 19.578 5.258 6.508 1 98.88 554 VAL B CA 1
ATOM 10478 C C . VAL B 1 554 ? 21.016 4.793 6.301 1 98.88 554 VAL B C 1
ATOM 10480 O O . VAL B 1 554 ? 21.438 4.527 5.172 1 98.88 554 VAL B O 1
ATOM 10483 N N . LYS B 1 555 ? 21.766 4.68 7.348 1 98.88 555 LYS B N 1
ATOM 10484 C CA . LYS B 1 555 ? 23.172 4.273 7.262 1 98.88 555 LYS B CA 1
ATOM 10485 C C . LYS B 1 555 ? 23.297 2.855 6.707 1 98.88 555 LYS B C 1
ATOM 10487 O O . LYS B 1 555 ? 24.188 2.578 5.898 1 98.88 555 LYS B O 1
ATOM 10492 N N . ASN B 1 556 ? 22.391 1.947 7.188 1 98.88 556 ASN B N 1
ATOM 10493 C CA . ASN B 1 556 ? 22.406 0.568 6.715 1 98.88 556 ASN B CA 1
ATOM 10494 C C . ASN B 1 556 ? 22.203 0.49 5.203 1 98.88 556 ASN B C 1
ATOM 10496 O O . ASN B 1 556 ? 22.922 -0.228 4.508 1 98.88 556 ASN B O 1
ATOM 10500 N N . VAL B 1 557 ? 21.234 1.202 4.676 1 98.88 557 VAL B N 1
ATOM 10501 C CA . VAL B 1 557 ? 20.984 1.19 3.238 1 98.88 557 VAL B CA 1
ATOM 10502 C C . VAL B 1 557 ? 22.125 1.873 2.5 1 98.88 557 VAL B C 1
ATOM 10504 O O . VAL B 1 557 ? 22.609 1.364 1.486 1 98.88 557 VAL B O 1
ATOM 10507 N N . ALA B 1 558 ? 22.594 3.02 2.996 1 98.88 558 ALA B N 1
ATOM 10508 C CA . ALA B 1 558 ? 23.656 3.781 2.352 1 98.88 558 ALA B CA 1
ATOM 10509 C C . ALA B 1 558 ? 24.953 2.967 2.273 1 98.88 558 ALA B C 1
ATOM 10511 O O . ALA B 1 558 ? 25.734 3.129 1.339 1 98.88 558 ALA B O 1
ATOM 10512 N N . SER B 1 559 ? 25.156 2.145 3.221 1 98.5 559 SER B N 1
ATOM 10513 C CA . SER B 1 559 ? 26.359 1.322 3.221 1 98.5 559 SER B CA 1
ATOM 10514 C C . SER B 1 559 ? 26.328 0.285 2.104 1 98.5 559 SER B C 1
ATOM 10516 O O . SER B 1 559 ? 27.359 -0.275 1.734 1 98.5 559 SER B O 1
ATOM 10518 N N . LYS B 1 560 ? 25.188 0.037 1.482 1 98.19 560 LYS B N 1
ATOM 10519 C CA . LYS B 1 560 ? 25.016 -1.025 0.496 1 98.19 560 LYS B CA 1
ATOM 10520 C C . LYS B 1 560 ? 24.609 -0.458 -0.858 1 98.19 560 LYS B C 1
ATOM 10522 O O . LYS B 1 560 ? 24.531 -1.188 -1.85 1 98.19 560 LYS B O 1
ATOM 10527 N N . CYS B 1 561 ? 24.281 0.803 -0.933 1 98.25 561 CYS B N 1
ATOM 10528 C CA . CYS B 1 561 ? 23.828 1.467 -2.148 1 98.25 561 CYS B CA 1
ATOM 10529 C C . CYS B 1 561 ? 24.562 2.785 -2.359 1 98.25 561 CYS B C 1
ATOM 10531 O O . CYS B 1 561 ? 24.438 3.709 -1.554 1 98.25 561 CYS B O 1
ATOM 10533 N N . SER B 1 562 ? 25.266 2.971 -3.447 1 97.75 562 SER B N 1
ATOM 10534 C CA . SER B 1 562 ? 26.156 4.102 -3.672 1 97.75 562 SER B CA 1
ATOM 10535 C C . SER B 1 562 ? 25.359 5.375 -3.979 1 97.75 562 SER B C 1
ATOM 10537 O O . SER B 1 562 ? 25.906 6.48 -3.895 1 97.75 562 SER B O 1
ATOM 10539 N N . ASN B 1 563 ? 24.156 5.301 -4.371 1 98.56 563 ASN B N 1
ATOM 10540 C CA . ASN B 1 563 ? 23.234 6.402 -4.633 1 98.56 563 ASN B CA 1
ATOM 10541 C C . ASN B 1 563 ? 21.984 6.312 -3.764 1 98.56 563 ASN B C 1
ATOM 10543 O O . ASN B 1 563 ? 20.938 5.859 -4.227 1 98.56 563 ASN B O 1
ATOM 10547 N N . THR B 1 564 ? 22.125 6.762 -2.531 1 98.88 564 THR B N 1
ATOM 10548 C CA . THR B 1 564 ? 21.031 6.707 -1.563 1 98.88 564 THR B CA 1
ATOM 10549 C C . THR B 1 564 ? 20.344 8.062 -1.447 1 98.88 564 THR B C 1
ATOM 10551 O O . THR B 1 564 ? 20.984 9.062 -1.105 1 98.88 564 THR B O 1
ATOM 10554 N N . ILE B 1 565 ? 19.109 8.133 -1.743 1 98.94 565 ILE B N 1
ATOM 10555 C CA . ILE B 1 565 ? 18.266 9.312 -1.638 1 98.94 565 ILE B CA 1
ATOM 10556 C C . ILE B 1 565 ? 17.344 9.188 -0.422 1 98.94 565 ILE B C 1
ATOM 10558 O O . ILE B 1 565 ? 16.609 8.211 -0.298 1 98.94 565 ILE B O 1
ATOM 10562 N N . VAL B 1 566 ? 17.375 10.07 0.495 1 98.94 566 VAL B N 1
ATOM 10563 C CA . VAL B 1 566 ? 16.594 10 1.722 1 98.94 566 VAL B CA 1
ATOM 10564 C C . VAL B 1 566 ? 15.406 10.969 1.635 1 98.94 566 VAL B C 1
ATOM 10566 O O . VAL B 1 566 ? 15.578 12.133 1.272 1 98.94 566 VAL B O 1
ATOM 10569 N N . VAL B 1 567 ? 14.203 10.516 1.877 1 98.94 567 VAL B N 1
ATOM 10570 C CA . VAL B 1 567 ? 12.984 11.305 1.973 1 98.94 567 VAL B CA 1
ATOM 10571 C C . VAL B 1 567 ? 12.461 11.281 3.408 1 98.94 567 VAL B C 1
ATOM 10573 O O . VAL B 1 567 ? 12.219 10.211 3.971 1 98.94 567 VAL B O 1
ATOM 10576 N N . VAL B 1 568 ? 12.234 12.406 4.023 1 98.88 568 VAL B N 1
ATOM 10577 C CA . VAL B 1 568 ? 11.773 12.5 5.406 1 98.88 568 VAL B CA 1
ATOM 10578 C C . VAL B 1 568 ? 10.445 13.25 5.461 1 98.88 568 VAL B C 1
ATOM 10580 O O . VAL B 1 568 ? 10.383 14.438 5.133 1 98.88 568 VAL B O 1
ATOM 10583 N N . HIS B 1 569 ? 9.422 12.594 5.812 1 98.75 569 HIS B N 1
ATOM 10584 C CA . HIS B 1 569 ? 8.188 13.281 6.184 1 98.75 569 HIS B CA 1
ATOM 10585 C C . HIS B 1 569 ? 8.25 13.773 7.625 1 98.75 569 HIS B C 1
ATOM 10587 O O . HIS B 1 569 ? 7.844 13.07 8.547 1 98.75 569 HIS B O 1
ATOM 10593 N N . ASN B 1 570 ? 8.617 15.008 7.801 1 98.5 570 ASN B N 1
ATOM 10594 C CA . ASN B 1 570 ? 8.93 15.516 9.133 1 98.5 570 ASN B CA 1
ATOM 10595 C C . ASN B 1 570 ? 7.953 16.609 9.555 1 98.5 570 ASN B C 1
ATOM 10597 O O . ASN B 1 570 ? 7.715 17.562 8.805 1 98.5 570 ASN B O 1
ATOM 10601 N N . ALA B 1 571 ? 7.465 16.547 10.797 1 97.25 571 ALA B N 1
ATOM 10602 C CA . ALA B 1 571 ? 6.523 17.516 11.359 1 97.25 571 ALA B CA 1
ATOM 10603 C C . ALA B 1 571 ? 7.258 18.672 12.039 1 97.25 571 ALA B C 1
ATOM 10605 O O . ALA B 1 571 ? 6.73 19.297 12.953 1 97.25 571 ALA B O 1
ATOM 10606 N N . GLY B 1 572 ? 8.445 18.953 11.688 1 96.31 572 GLY B N 1
ATOM 10607 C CA . GLY B 1 572 ? 9.289 20.016 12.234 1 96.31 572 GLY B CA 1
ATOM 10608 C C . GLY B 1 572 ? 10.758 19.828 11.898 1 96.31 572 GLY B C 1
ATOM 10609 O O . GLY B 1 572 ? 11.102 19.188 10.898 1 96.31 572 GLY B O 1
ATOM 10610 N N . VAL B 1 573 ? 11.578 20.375 12.703 1 97.88 573 VAL B N 1
ATOM 10611 C CA . VAL B 1 573 ? 13.016 20.312 12.508 1 97.88 573 VAL B CA 1
ATOM 10612 C C . VAL B 1 573 ? 13.492 18.859 12.664 1 97.88 573 VAL B C 1
ATOM 10614 O O . VAL B 1 573 ? 13.047 18.156 13.57 1 97.88 573 VAL B O 1
ATOM 10617 N N . ARG B 1 574 ? 14.25 18.422 11.82 1 98.19 574 ARG B N 1
ATOM 10618 C CA . ARG B 1 574 ? 14.914 17.109 11.875 1 98.19 574 ARG B CA 1
ATOM 10619 C C . ARG B 1 574 ? 16.406 17.25 11.609 1 98.19 574 ARG B C 1
ATOM 10621 O O . ARG B 1 574 ? 16.812 17.656 10.523 1 98.19 574 ARG B O 1
ATOM 10628 N N . ILE B 1 575 ? 17.219 16.906 12.641 1 98.31 575 ILE B N 1
ATOM 10629 C CA . ILE B 1 575 ? 18.672 16.938 12.492 1 98.31 575 ILE B CA 1
ATOM 10630 C C . ILE B 1 575 ? 19.125 15.727 11.688 1 98.31 575 ILE B C 1
ATOM 10632 O O . ILE B 1 575 ? 18.656 14.609 11.906 1 98.31 575 ILE B O 1
ATOM 10636 N N . VAL B 1 576 ? 20.109 15.938 10.758 1 98.5 576 VAL B N 1
ATOM 10637 C CA . VAL B 1 576 ? 20.453 14.883 9.812 1 98.5 576 VAL B CA 1
ATOM 10638 C C . VAL B 1 576 ? 21.953 14.641 9.82 1 98.5 576 VAL B C 1
ATOM 10640 O O . VAL B 1 576 ? 22.469 13.875 9 1 98.5 576 VAL B O 1
ATOM 10643 N N . ASP B 1 577 ? 22.75 15.195 10.695 1 97.62 577 ASP B N 1
ATOM 10644 C CA . ASP B 1 577 ? 24.203 15.211 10.656 1 97.62 577 ASP B CA 1
ATOM 10645 C C . ASP B 1 577 ? 24.781 13.82 10.898 1 97.62 577 ASP B C 1
ATOM 10647 O O . ASP B 1 577 ? 25.922 13.539 10.531 1 97.62 577 ASP B O 1
ATOM 10651 N N . SER B 1 578 ? 23.969 12.945 11.445 1 97.62 578 SER B N 1
ATOM 10652 C CA . SER B 1 578 ? 24.438 11.594 11.695 1 97.62 578 SER B CA 1
ATOM 10653 C C . SER B 1 578 ? 24.703 10.844 10.391 1 97.62 578 SER B C 1
ATOM 10655 O O . SER B 1 578 ? 25.453 9.867 10.367 1 97.62 578 SER B O 1
ATOM 10657 N N . TRP B 1 579 ? 24.094 11.234 9.273 1 98.62 579 TRP B N 1
ATOM 10658 C CA . TRP B 1 579 ? 24.219 10.43 8.062 1 98.62 579 TRP B CA 1
ATOM 10659 C C . TRP B 1 579 ? 24.312 11.32 6.824 1 98.62 579 TRP B C 1
ATOM 10661 O O . TRP B 1 579 ? 24.641 10.844 5.738 1 98.62 579 TRP B O 1
ATOM 10671 N N . ILE B 1 580 ? 24.141 12.641 6.887 1 98.69 580 ILE B N 1
ATOM 10672 C CA . ILE B 1 580 ? 24 13.516 5.727 1 98.69 580 ILE B CA 1
ATOM 10673 C C . ILE B 1 580 ? 25.328 13.57 4.965 1 98.69 580 ILE B C 1
ATOM 10675 O O . ILE B 1 580 ? 25.344 13.758 3.746 1 98.69 580 ILE B O 1
ATOM 10679 N N . ASP B 1 581 ? 26.469 13.445 5.625 1 98.31 581 ASP B N 1
ATOM 10680 C CA . ASP B 1 581 ? 27.781 13.547 4.992 1 98.31 581 ASP B CA 1
ATOM 10681 C C . ASP B 1 581 ? 28.281 12.172 4.555 1 98.31 581 ASP B C 1
ATOM 10683 O O . ASP B 1 581 ? 29.406 12.047 4.074 1 98.31 581 ASP B O 1
ATOM 10687 N N . HIS B 1 582 ? 27.484 11.102 4.785 1 98.5 582 HIS B N 1
ATOM 10688 C CA . HIS B 1 582 ? 27.828 9.805 4.227 1 98.5 582 HIS B CA 1
ATOM 10689 C C . HIS B 1 582 ? 28.047 9.891 2.719 1 98.5 582 HIS B C 1
ATOM 10691 O O . HIS B 1 582 ? 27.234 10.492 2.008 1 98.5 582 HIS B O 1
ATOM 10697 N N . GLU B 1 583 ? 29.062 9.312 2.211 1 98.25 583 GLU B N 1
ATOM 10698 C CA . GLU B 1 583 ? 29.469 9.484 0.821 1 98.25 583 GLU B CA 1
ATOM 10699 C C . GLU B 1 583 ? 28.391 8.992 -0.139 1 98.25 583 GLU B C 1
ATOM 10701 O O . GLU B 1 583 ? 28.25 9.516 -1.246 1 98.25 583 GLU B O 1
ATOM 10706 N N . ASN B 1 584 ? 27.594 7.988 0.332 1 98.75 584 ASN B N 1
ATOM 10707 C CA . ASN B 1 584 ? 26.609 7.359 -0.538 1 98.75 584 ASN B CA 1
ATOM 10708 C C . ASN B 1 584 ? 25.234 8.023 -0.396 1 98.75 584 ASN B C 1
ATOM 10710 O O . ASN B 1 584 ? 24.297 7.668 -1.11 1 98.75 584 ASN B O 1
ATOM 10714 N N . VAL B 1 585 ? 25.062 8.898 0.568 1 98.88 585 VAL B N 1
ATOM 10715 C CA . VAL B 1 585 ? 23.859 9.711 0.612 1 98.88 585 VAL B CA 1
ATOM 10716 C C . VAL B 1 585 ? 23.969 10.859 -0.385 1 98.88 585 VAL B C 1
ATOM 10718 O O . VAL B 1 585 ? 24.703 11.82 -0.154 1 98.88 585 VAL B O 1
ATOM 10721 N N . THR B 1 586 ? 23.203 10.797 -1.442 1 98.88 586 THR B N 1
ATOM 10722 C CA . THR B 1 586 ? 23.438 11.68 -2.574 1 98.88 586 THR B CA 1
ATOM 10723 C C . THR B 1 586 ? 22.359 12.758 -2.658 1 98.88 586 THR B C 1
ATOM 10725 O O . THR B 1 586 ? 22.578 13.812 -3.268 1 98.88 586 THR B O 1
ATOM 10728 N N . ALA B 1 587 ? 21.219 12.523 -2.055 1 98.88 587 ALA B N 1
ATOM 10729 C CA . ALA B 1 587 ? 20.156 13.523 -2.043 1 98.88 587 ALA B CA 1
ATOM 10730 C C . ALA B 1 587 ? 19.328 13.414 -0.772 1 98.88 587 ALA B C 1
ATOM 10732 O O . ALA B 1 587 ? 19.25 12.352 -0.156 1 98.88 587 ALA B O 1
ATOM 10733 N N . LEU B 1 588 ? 18.734 14.484 -0.362 1 98.94 588 LEU B N 1
ATOM 10734 C CA . LEU B 1 588 ? 17.828 14.578 0.771 1 98.94 588 LEU B CA 1
ATOM 10735 C C . LEU B 1 588 ? 16.641 15.477 0.438 1 98.94 588 LEU B C 1
ATOM 10737 O O . LEU B 1 588 ? 16.812 16.594 -0.058 1 98.94 588 LEU B O 1
ATOM 10741 N N . VAL B 1 589 ? 15.453 14.984 0.667 1 98.94 589 VAL B N 1
ATOM 10742 C CA . VAL B 1 589 ? 14.234 15.766 0.542 1 98.94 589 VAL B CA 1
ATOM 10743 C C . VAL B 1 589 ? 13.492 15.789 1.878 1 98.94 589 VAL B C 1
ATOM 10745 O O . VAL B 1 589 ? 13.148 14.734 2.422 1 98.94 589 VAL B O 1
ATOM 10748 N N . PHE B 1 590 ? 13.297 16.953 2.453 1 98.94 590 PHE B N 1
ATOM 10749 C CA . PHE B 1 590 ? 12.266 17.094 3.475 1 98.94 590 PHE B CA 1
ATOM 10750 C C . PHE B 1 590 ? 10.891 17.203 2.838 1 98.94 590 PHE B C 1
ATOM 10752 O O . PHE B 1 590 ? 10.578 18.188 2.172 1 98.94 590 PHE B O 1
ATOM 10759 N N . ALA B 1 591 ? 10.141 16.188 3.104 1 98.88 591 ALA B N 1
ATOM 10760 C CA . ALA B 1 591 ? 8.828 16.078 2.467 1 98.88 591 ALA B CA 1
ATOM 10761 C C . ALA B 1 591 ? 7.734 16.641 3.367 1 98.88 591 ALA B C 1
ATOM 10763 O O . ALA B 1 591 ? 6.617 16.891 2.914 1 98.88 591 ALA B O 1
ATOM 10764 N N . HIS B 1 592 ? 8.062 16.859 4.582 1 98.81 592 HIS B N 1
ATOM 10765 C CA . HIS B 1 592 ? 7.18 17.469 5.57 1 98.81 592 HIS B CA 1
ATOM 10766 C C . HIS B 1 592 ? 5.848 16.734 5.652 1 98.81 592 HIS B C 1
ATOM 10768 O O . HIS B 1 592 ? 5.812 15.539 5.941 1 98.81 592 HIS B O 1
ATOM 10774 N N . LEU B 1 593 ? 4.68 17.469 5.559 1 98.62 593 LEU B N 1
ATOM 10775 C CA . LEU B 1 593 ? 3.346 16.906 5.75 1 98.62 593 LEU B CA 1
ATOM 10776 C C . LEU B 1 593 ? 2.439 17.25 4.574 1 98.62 593 LEU B C 1
ATOM 10778 O O . LEU B 1 593 ? 1.596 18.141 4.672 1 98.62 593 LEU B O 1
ATOM 10782 N N . PRO B 1 594 ? 2.447 16.5 3.549 1 98.62 594 PRO B N 1
ATOM 10783 C CA . PRO B 1 594 ? 1.899 16.906 2.254 1 98.62 594 PRO B CA 1
ATOM 10784 C C . PRO B 1 594 ? 0.393 16.672 2.152 1 98.62 594 PRO B C 1
ATOM 10786 O O . PRO B 1 594 ? -0.24 17.109 1.191 1 98.62 594 PRO B O 1
ATOM 10789 N N . GLY B 1 595 ? -0.239 15.984 3.068 1 98.25 595 GLY B N 1
ATOM 10790 C CA . GLY B 1 595 ? -1.639 15.609 2.93 1 98.25 595 GLY B CA 1
ATOM 10791 C C . GLY B 1 595 ? -1.844 14.344 2.119 1 98.25 595 GLY B C 1
ATOM 10792 O O . GLY B 1 595 ? -0.955 13.492 2.051 1 98.25 595 GLY B O 1
ATOM 10793 N N . GLN B 1 596 ? -3.043 14.195 1.542 1 98.12 596 GLN B N 1
ATOM 10794 C CA . GLN B 1 596 ? -3.496 12.906 1.035 1 98.12 596 GLN B CA 1
ATOM 10795 C C . GLN B 1 596 ? -2.785 12.547 -0.267 1 98.12 596 GLN B C 1
ATOM 10797 O O . GLN B 1 596 ? -2.775 11.383 -0.674 1 98.12 596 GLN B O 1
ATOM 10802 N N . ASP B 1 597 ? -2.176 13.453 -0.994 1 98.5 597 ASP B N 1
ATOM 10803 C CA . ASP B 1 597 ? -1.44 13.172 -2.223 1 98.5 597 ASP B CA 1
ATOM 10804 C C . ASP B 1 597 ? 0.064 13.125 -1.966 1 98.5 597 ASP B C 1
ATOM 10806 O O . ASP B 1 597 ? 0.848 13.672 -2.748 1 98.5 597 ASP B O 1
ATOM 10810 N N . SER B 1 598 ? 0.46 12.508 -0.913 1 98.25 598 SER B N 1
ATOM 10811 C CA . SER B 1 598 ? 1.852 12.422 -0.484 1 98.25 598 SER B CA 1
ATOM 10812 C C . SER B 1 598 ? 2.725 11.789 -1.566 1 98.25 598 SER B C 1
ATOM 10814 O O . SER B 1 598 ? 3.795 12.312 -1.885 1 98.25 598 SER B O 1
ATOM 10816 N N . GLY B 1 599 ? 2.277 10.68 -2.195 1 98.62 599 GLY B N 1
ATOM 10817 C CA . GLY B 1 599 ? 3.061 9.938 -3.172 1 98.62 599 GLY B CA 1
ATOM 10818 C C . GLY B 1 599 ? 3.24 10.68 -4.48 1 98.62 599 GLY B C 1
ATOM 10819 O O . GLY B 1 599 ? 4.371 10.945 -4.898 1 98.62 599 GLY B O 1
ATOM 10820 N N . GLN B 1 600 ? 2.146 11.086 -5.121 1 98.25 600 GLN B N 1
ATOM 10821 C CA . GLN B 1 600 ? 2.229 11.734 -6.426 1 98.25 600 GLN B CA 1
ATOM 10822 C C . GLN B 1 600 ? 2.996 13.055 -6.332 1 98.25 600 GLN B C 1
ATOM 10824 O O . GLN B 1 600 ? 3.75 13.406 -7.242 1 98.25 600 GLN B O 1
ATOM 10829 N N . GLY B 1 601 ? 2.73 13.805 -5.223 1 98.62 601 GLY B N 1
ATOM 10830 C CA . GLY B 1 601 ? 3.504 15.023 -5.035 1 98.62 601 GLY B CA 1
ATOM 10831 C C . GLY B 1 601 ? 5 14.781 -5.023 1 98.62 601 GLY B C 1
ATOM 10832 O O . GLY B 1 601 ? 5.766 15.57 -5.594 1 98.62 601 GLY B O 1
ATOM 10833 N N . LEU B 1 602 ? 5.422 13.758 -4.426 1 98.5 602 LEU B N 1
ATOM 10834 C CA . LEU B 1 602 ? 6.832 13.391 -4.332 1 98.5 602 LEU B CA 1
ATOM 10835 C C . LEU B 1 602 ? 7.375 12.969 -5.691 1 98.5 602 LEU B C 1
ATOM 10837 O O . LEU B 1 602 ? 8.484 13.359 -6.07 1 98.5 602 LEU B O 1
ATOM 10841 N N . ILE B 1 603 ? 6.629 12.117 -6.477 1 98.56 603 ILE B N 1
ATOM 10842 C CA . ILE B 1 603 ? 7.035 11.641 -7.793 1 98.56 603 ILE B CA 1
ATOM 10843 C C . ILE B 1 603 ? 7.262 12.828 -8.727 1 98.56 603 ILE B C 1
ATOM 10845 O O . ILE B 1 603 ? 8.211 12.836 -9.516 1 98.56 603 ILE B O 1
ATOM 10849 N N . ASP B 1 604 ? 6.363 13.828 -8.641 1 98.44 604 ASP B N 1
ATOM 10850 C CA . ASP B 1 604 ? 6.488 14.992 -9.516 1 98.44 604 ASP B CA 1
ATOM 10851 C C . ASP B 1 604 ? 7.816 15.711 -9.289 1 98.44 604 ASP B C 1
ATOM 10853 O O . ASP B 1 604 ? 8.422 16.219 -10.234 1 98.44 604 ASP B O 1
ATOM 10857 N N . VAL B 1 605 ? 8.266 15.695 -8.078 1 98.69 605 VAL B N 1
ATOM 10858 C CA . VAL B 1 605 ? 9.531 16.344 -7.746 1 98.69 605 VAL B CA 1
ATOM 10859 C C . VAL B 1 605 ? 10.695 15.43 -8.086 1 98.69 605 VAL B C 1
ATOM 10861 O O . VAL B 1 605 ? 11.633 15.828 -8.781 1 98.69 605 VAL B O 1
ATOM 10864 N N . LEU B 1 606 ? 10.664 14.188 -7.672 1 98.75 606 LEU B N 1
ATOM 10865 C CA . LEU B 1 606 ? 11.797 13.281 -7.793 1 98.75 606 LEU B CA 1
ATOM 10866 C C . LEU B 1 606 ? 12.086 12.969 -9.258 1 98.75 606 LEU B C 1
ATOM 10868 O O . LEU B 1 606 ? 13.234 12.703 -9.625 1 98.75 606 LEU B O 1
ATOM 10872 N N . TYR B 1 607 ? 11.109 12.945 -10.102 1 98.5 607 TYR B N 1
ATOM 10873 C CA . TYR B 1 607 ? 11.289 12.625 -11.508 1 98.5 607 TYR B CA 1
ATOM 10874 C C . TYR B 1 607 ? 11.391 13.891 -12.352 1 98.5 607 TYR B C 1
ATOM 10876 O O . TYR B 1 607 ? 11.57 13.82 -13.57 1 98.5 607 TYR B O 1
ATOM 10884 N N . GLY B 1 608 ? 11.18 15.102 -11.75 1 98.31 608 GLY B N 1
ATOM 10885 C CA . GLY B 1 608 ? 11.398 16.375 -12.43 1 98.31 608 GLY B CA 1
ATOM 10886 C C . GLY B 1 608 ? 10.219 16.812 -13.266 1 98.31 608 GLY B C 1
ATOM 10887 O O . GLY B 1 608 ? 10.367 17.641 -14.172 1 98.31 608 GLY B O 1
ATOM 10888 N N . ASN B 1 609 ? 9.055 16.141 -13.023 1 97.75 609 ASN B N 1
ATOM 10889 C CA . ASN B 1 609 ? 7.863 16.703 -13.648 1 97.75 609 ASN B CA 1
ATOM 10890 C C . ASN B 1 609 ? 7.672 18.172 -13.258 1 97.75 609 ASN B C 1
ATOM 10892 O O . ASN B 1 609 ? 7.145 18.969 -14.047 1 97.75 609 ASN B O 1
ATOM 10896 N N . GLN B 1 610 ? 8.039 18.438 -12.047 1 98.06 610 GLN B N 1
ATOM 10897 C CA . GLN B 1 610 ? 8.164 19.797 -11.531 1 98.06 610 GLN B CA 1
ATOM 10898 C C . GLN B 1 610 ? 9.461 19.969 -10.742 1 98.06 610 GLN B C 1
ATOM 10900 O O . GLN B 1 610 ? 9.836 19.094 -9.961 1 98.06 610 GLN B O 1
ATOM 10905 N N . SER B 1 611 ? 10.141 21.109 -11.023 1 98.69 611 SER B N 1
ATOM 10906 C CA . SER B 1 611 ? 11.336 21.391 -10.234 1 98.69 611 SER B CA 1
ATOM 10907 C C . SER B 1 611 ? 10.977 21.703 -8.789 1 98.69 611 SER B C 1
ATOM 10909 O O . SER B 1 611 ? 9.977 22.375 -8.516 1 98.69 611 SER B O 1
ATOM 10911 N N . PRO B 1 612 ? 11.773 21.141 -7.84 1 98.56 612 PRO B N 1
ATOM 10912 C CA . PRO B 1 612 ? 11.516 21.547 -6.457 1 98.56 612 PRO B CA 1
ATOM 10913 C C . PRO B 1 612 ? 11.602 23.062 -6.258 1 98.56 612 PRO B C 1
ATOM 10915 O O . PRO B 1 612 ? 12.461 23.719 -6.852 1 98.56 612 PRO B O 1
ATOM 10918 N N . SER B 1 613 ? 10.719 23.562 -5.449 1 98.62 613 SER B N 1
ATOM 10919 C CA . SER B 1 613 ? 10.664 25 -5.25 1 98.62 613 SER B CA 1
ATOM 10920 C C . SER B 1 613 ? 10.422 25.359 -3.785 1 98.62 613 SER B C 1
ATOM 10922 O O . SER B 1 613 ? 10.273 26.531 -3.438 1 98.62 613 SER B O 1
ATOM 10924 N N . GLY B 1 614 ? 10.273 24.359 -2.893 1 98.81 614 GLY B N 1
ATOM 10925 C CA . GLY B 1 614 ? 10.102 24.609 -1.472 1 98.81 614 GLY B CA 1
ATOM 10926 C C . GLY B 1 614 ? 11.344 25.203 -0.821 1 98.81 614 GLY B C 1
ATOM 10927 O O . GLY B 1 614 ? 12.461 24.969 -1.276 1 98.81 614 GLY B O 1
ATOM 10928 N N . ARG B 1 615 ? 11.188 26 0.195 1 98.94 615 ARG B N 1
ATOM 10929 C CA . ARG B 1 615 ? 12.242 26.562 1.028 1 98.94 615 ARG B CA 1
ATOM 10930 C C . ARG B 1 615 ? 11.961 26.312 2.508 1 98.94 615 ARG B C 1
ATOM 10932 O O . ARG B 1 615 ? 10.805 26.344 2.936 1 98.94 615 ARG B O 1
ATOM 10939 N N . LEU B 1 616 ? 12.977 26.141 3.25 1 98.94 616 LEU B N 1
ATOM 10940 C CA . LEU B 1 616 ? 12.805 25.859 4.672 1 98.94 616 LEU B CA 1
ATOM 10941 C C . LEU B 1 616 ? 12.18 27.047 5.391 1 98.94 616 LEU B C 1
ATOM 10943 O O . LEU B 1 616 ? 12.68 28.172 5.305 1 98.94 616 LEU B O 1
ATOM 10947 N N . PRO B 1 617 ? 11.141 26.781 6.086 1 98.81 617 PRO B N 1
ATOM 10948 C CA . PRO B 1 617 ? 10.539 27.844 6.906 1 98.81 617 PRO B CA 1
ATOM 10949 C C . PRO B 1 617 ? 11.086 27.859 8.336 1 98.81 617 PRO B C 1
ATOM 10951 O O . PRO B 1 617 ? 10.461 28.438 9.227 1 98.81 617 PRO B O 1
ATOM 10954 N N . TYR B 1 618 ? 12.164 27.203 8.625 1 98.75 618 TYR B N 1
ATOM 10955 C CA . TYR B 1 618 ? 12.914 27.125 9.875 1 98.75 618 TYR B CA 1
ATOM 10956 C C . TYR B 1 618 ? 14.375 26.781 9.609 1 98.75 618 TYR B C 1
ATOM 10958 O O . TYR B 1 618 ? 14.75 26.469 8.477 1 98.75 618 TYR B O 1
ATOM 10966 N N . THR B 1 619 ? 15.195 26.922 10.641 1 98.81 619 THR B N 1
ATOM 10967 C CA . THR B 1 619 ? 16.625 26.641 10.523 1 98.81 619 THR B CA 1
ATOM 10968 C C . THR B 1 619 ? 16.938 25.234 11.055 1 98.81 619 THR B C 1
ATOM 10970 O O . THR B 1 619 ? 16.422 24.828 12.102 1 98.81 619 THR B O 1
ATOM 10973 N N . VAL B 1 620 ? 17.688 24.469 10.305 1 98.88 620 VAL B N 1
ATOM 10974 C CA . VAL B 1 620 ? 18.141 23.156 10.734 1 98.88 620 VAL B CA 1
ATOM 10975 C C . VAL B 1 620 ? 19.578 23.234 11.242 1 98.88 620 VAL B C 1
ATOM 10977 O O . VAL B 1 620 ? 20.5 23.578 10.484 1 98.88 620 VAL B O 1
ATOM 10980 N N . ALA B 1 621 ? 19.781 22.906 12.453 1 98.69 621 ALA B N 1
ATOM 10981 C CA . ALA B 1 621 ? 21.109 22.953 13.078 1 98.69 621 ALA B CA 1
ATOM 10982 C C . ALA B 1 621 ? 21.922 21.703 12.727 1 98.69 621 ALA B C 1
ATOM 10984 O O . ALA B 1 621 ? 21.375 20.719 12.242 1 98.69 621 ALA B O 1
ATOM 10985 N N . LYS B 1 622 ? 23.234 21.812 12.961 1 98.31 622 LYS B N 1
ATOM 10986 C CA . LYS B 1 622 ? 24.094 20.625 12.852 1 98.31 622 LYS B CA 1
ATOM 10987 C C . LYS B 1 622 ? 23.922 19.719 14.062 1 98.31 622 LYS B C 1
ATOM 10989 O O . LYS B 1 622 ? 23.844 18.5 13.922 1 98.31 622 LYS B O 1
ATOM 10994 N N . ASN B 1 623 ? 23.844 20.359 15.203 1 97.5 623 ASN B N 1
ATOM 10995 C CA . ASN B 1 623 ? 23.672 19.656 16.469 1 97.5 623 ASN B CA 1
ATOM 10996 C C . ASN B 1 623 ? 22.5 20.234 17.266 1 97.5 623 ASN B C 1
ATOM 10998 O O . ASN B 1 623 ? 22.25 21.438 17.234 1 97.5 623 ASN B O 1
ATOM 11002 N N . GLU B 1 624 ? 21.844 19.359 17.969 1 97.44 624 GLU B N 1
ATOM 11003 C CA . GLU B 1 624 ? 20.734 19.812 18.797 1 97.44 624 GLU B CA 1
ATOM 11004 C C . GLU B 1 624 ? 21.172 20.938 19.75 1 97.44 624 GLU B C 1
ATOM 11006 O O . GLU B 1 624 ? 20.422 21.875 20 1 97.44 624 GLU B O 1
ATOM 11011 N N . SER B 1 625 ? 22.344 20.828 20.25 1 97.56 625 SER B N 1
ATOM 11012 C CA . SER B 1 625 ? 22.844 21.766 21.25 1 97.56 625 SER B CA 1
ATOM 11013 C C . SER B 1 625 ? 22.969 23.172 20.672 1 97.56 625 SER B C 1
ATOM 11015 O O . SER B 1 625 ? 23.031 24.156 21.422 1 97.56 625 SER B O 1
ATOM 11017 N N . ASP B 1 626 ? 22.984 23.281 19.375 1 98.25 626 ASP B N 1
ATOM 11018 C CA . ASP B 1 626 ? 23.141 24.594 18.734 1 98.25 626 ASP B CA 1
ATOM 11019 C C . ASP B 1 626 ? 21.906 25.469 18.969 1 98.25 626 ASP B C 1
ATOM 11021 O O . ASP B 1 626 ? 21.969 26.688 18.828 1 98.25 626 ASP B O 1
ATOM 11025 N N . TYR B 1 627 ? 20.844 24.891 19.344 1 98.31 627 TYR B N 1
ATOM 11026 C CA . TYR B 1 627 ? 19.641 25.656 19.656 1 98.31 627 TYR B CA 1
ATOM 11027 C C . TYR B 1 627 ? 19.719 26.281 21.031 1 98.31 627 TYR B C 1
ATOM 11029 O O . TYR B 1 627 ? 18.984 27.219 21.344 1 98.31 627 TYR B O 1
ATOM 11037 N N . GLY B 1 628 ? 20.594 25.734 21.938 1 97.31 628 GLY B N 1
ATOM 11038 C CA . GLY B 1 628 ? 20.75 26.281 23.281 1 97.31 628 GLY B CA 1
ATOM 11039 C C . GLY B 1 628 ? 19.484 26.219 24.109 1 97.31 628 GLY B C 1
ATOM 11040 O O . GLY B 1 628 ? 18.859 25.156 24.219 1 97.31 628 GLY B O 1
ATOM 11041 N N . ILE B 1 629 ? 19.031 27.359 24.672 1 96.31 629 ILE B N 1
ATOM 11042 C CA . ILE B 1 629 ? 17.891 27.438 25.562 1 96.31 629 ILE B CA 1
ATOM 11043 C C . ILE B 1 629 ? 16.594 27.25 24.766 1 96.31 629 ILE B C 1
ATOM 11045 O O . ILE B 1 629 ? 15.523 27.078 25.344 1 96.31 629 ILE B O 1
ATOM 11049 N N . LEU B 1 630 ? 16.688 27.281 23.484 1 98.19 630 LEU B N 1
ATOM 11050 C CA . LEU B 1 630 ? 15.523 27.188 22.609 1 98.19 630 LEU B CA 1
ATOM 11051 C C . LEU B 1 630 ? 15.25 25.734 22.219 1 98.19 630 LEU B C 1
ATOM 11053 O O . LEU B 1 630 ? 14.344 25.469 21.422 1 98.19 630 LEU B O 1
ATOM 11057 N N . LEU B 1 631 ? 16.016 24.75 22.688 1 97.81 631 LEU B N 1
ATOM 11058 C CA . LEU B 1 631 ? 15.883 23.344 22.297 1 97.81 631 LEU B CA 1
ATOM 11059 C C . LEU B 1 631 ? 14.719 22.688 23.047 1 97.81 631 LEU B C 1
ATOM 11061 O O . LEU B 1 631 ? 13.766 22.219 22.422 1 97.81 631 LEU B O 1
ATOM 11065 N N . ASP B 1 632 ? 14.781 22.703 24.406 1 96.62 632 ASP B N 1
ATOM 11066 C CA . ASP B 1 632 ? 13.922 21.922 25.281 1 96.62 632 ASP B CA 1
ATOM 11067 C C . ASP B 1 632 ? 12.781 22.766 25.844 1 96.62 632 ASP B C 1
ATOM 11069 O O . ASP B 1 632 ? 12.961 23.953 26.109 1 96.62 632 ASP B O 1
ATOM 11073 N N . PRO B 1 633 ? 11.633 22.141 25.984 1 95.62 633 PRO B N 1
ATOM 11074 C CA . PRO B 1 633 ? 10.625 22.828 26.797 1 95.62 633 PRO B CA 1
ATOM 11075 C C . PRO B 1 633 ? 11.062 23.047 28.234 1 95.62 633 PRO B C 1
ATOM 11077 O O . PRO B 1 633 ? 11.883 22.281 28.75 1 95.62 633 PRO B O 1
ATOM 11080 N N . ILE B 1 634 ? 10.5 24.031 28.812 1 92.81 634 ILE B N 1
ATOM 11081 C CA . ILE B 1 634 ? 10.758 24.297 30.219 1 92.81 634 ILE B CA 1
ATOM 11082 C C . ILE B 1 634 ? 9.859 23.391 31.078 1 92.81 634 ILE B C 1
ATOM 11084 O O . ILE B 1 634 ? 8.648 23.328 30.859 1 92.81 634 ILE B O 1
ATOM 11088 N N . VAL B 1 635 ? 10.445 22.719 31.938 1 88.56 635 VAL B N 1
ATOM 11089 C CA . VAL B 1 635 ? 9.703 21.891 32.875 1 88.56 635 VAL B CA 1
ATOM 11090 C C . VAL B 1 635 ? 10.055 22.297 34.312 1 88.56 635 VAL B C 1
ATOM 11092 O O . VAL B 1 635 ? 11.148 22.797 34.562 1 88.56 635 VAL B O 1
ATOM 11095 N N . PRO B 1 636 ? 9.047 22.109 35.188 1 78.31 636 PRO B N 1
ATOM 11096 C CA . PRO B 1 636 ? 9.305 22.484 36.562 1 78.31 636 PRO B CA 1
ATOM 11097 C C . PRO B 1 636 ? 10.492 21.734 37.156 1 78.31 636 PRO B C 1
ATOM 11099 O O . PRO B 1 636 ? 10.648 20.531 36.938 1 78.31 636 PRO B O 1
ATOM 11102 N N . GLU B 1 637 ? 11.422 22.641 37.625 1 71.31 637 GLU B N 1
ATOM 11103 C CA . GLU B 1 637 ? 12.547 22.031 38.344 1 71.31 637 GLU B CA 1
ATOM 11104 C C . GLU B 1 637 ? 12.68 22.609 39.75 1 71.31 637 GLU B C 1
ATOM 11106 O O . GLU B 1 637 ? 12.43 23.797 39.969 1 71.31 637 GLU B O 1
ATOM 11111 N N . GLY B 1 638 ? 12.938 21.828 40.656 1 63.88 638 GLY B N 1
ATOM 11112 C CA . GLY B 1 638 ? 13.273 22.266 42 1 63.88 638 GLY B CA 1
ATOM 11113 C C . GLY B 1 638 ? 12.062 22.688 42.812 1 63.88 638 GLY B C 1
ATOM 11114 O O . GLY B 1 638 ? 10.984 22.109 42.688 1 63.88 638 GLY B O 1
ATOM 11115 N N . THR B 1 639 ? 12.195 23.531 43.844 1 60.97 639 THR B N 1
ATOM 11116 C CA . THR B 1 639 ? 11.156 23.844 44.844 1 60.97 639 THR B CA 1
ATOM 11117 C C . THR B 1 639 ? 10.516 25.203 44.531 1 60.97 639 THR B C 1
ATOM 11119 O O . THR B 1 639 ? 9.367 25.438 44.875 1 60.97 639 THR B O 1
ATOM 11122 N N . VAL B 1 640 ? 11.148 26.047 43.844 1 54.66 640 VAL B N 1
ATOM 11123 C CA . VAL B 1 640 ? 10.648 27.422 43.812 1 54.66 640 VAL B CA 1
ATOM 11124 C C . VAL B 1 640 ? 9.453 27.516 42.844 1 54.66 640 VAL B C 1
ATOM 11126 O O . VAL B 1 640 ? 8.453 28.156 43.156 1 54.66 640 VAL B O 1
ATOM 11129 N N . ASP B 1 641 ? 9.461 26.922 41.719 1 65.69 641 ASP B N 1
ATOM 11130 C CA . ASP B 1 641 ? 8.391 27.141 40.75 1 65.69 641 ASP B CA 1
ATOM 11131 C C . ASP B 1 641 ? 7.766 25.812 40.312 1 65.69 641 ASP B C 1
ATOM 11133 O O . ASP B 1 641 ? 7.297 25.672 39.188 1 65.69 641 ASP B O 1
ATOM 11137 N N . MET B 1 642 ? 7.781 25.062 41.25 1 76.5 642 MET B N 1
ATOM 11138 C CA . MET B 1 642 ? 7.285 23.719 41 1 76.5 642 MET B CA 1
ATOM 11139 C C . MET B 1 642 ? 5.805 23.75 40.625 1 76.5 642 MET B C 1
ATOM 11141 O O . MET B 1 642 ? 5.375 23.031 39.719 1 76.5 642 MET B O 1
ATOM 11145 N N . TYR B 1 643 ? 5.148 24.672 41.188 1 83 643 TYR B N 1
ATOM 11146 C CA . TYR B 1 643 ? 3.705 24.719 41 1 83 643 TYR B CA 1
ATOM 11147 C C . TYR B 1 643 ? 3.338 25.828 40 1 83 643 TYR B C 1
ATOM 11149 O O . TYR B 1 643 ? 2.219 25.859 39.5 1 83 643 TYR B O 1
ATOM 11157 N N . TYR B 1 644 ? 4.262 26.703 39.75 1 89.38 644 TYR B N 1
ATOM 11158 C CA . TYR B 1 644 ? 4.094 27.828 38.844 1 89.38 644 TYR B CA 1
ATOM 11159 C C . TYR B 1 644 ? 5.277 27.938 37.875 1 89.38 644 TYR B C 1
ATOM 11161 O O . TYR B 1 644 ? 6.051 28.891 37.969 1 89.38 644 TYR B O 1
ATOM 11169 N N . PRO B 1 645 ? 5.379 26.969 37 1 90.81 645 PRO B N 1
ATOM 11170 C CA . PRO B 1 645 ? 6.527 27.031 36.094 1 90.81 645 PRO B CA 1
ATOM 11171 C C . PRO B 1 645 ? 6.586 28.344 35.281 1 90.81 645 PRO B C 1
ATOM 11173 O O . PRO B 1 645 ? 5.551 28.859 34.875 1 90.81 645 PRO B O 1
ATOM 11176 N N . GLN B 1 646 ? 7.836 28.891 35.156 1 92.94 646 GLN B N 1
ATOM 11177 C CA . GLN B 1 646 ? 8.078 30.188 34.5 1 92.94 646 GLN B CA 1
ATOM 11178 C C . GLN B 1 646 ? 8.984 30.047 33.281 1 92.94 646 GLN B C 1
ATOM 11180 O O . GLN B 1 646 ? 10.023 29.391 33.375 1 92.94 646 GLN B O 1
ATOM 11185 N N . ASP B 1 647 ? 8.625 30.531 32.219 1 95.75 647 ASP B N 1
ATOM 11186 C CA . ASP B 1 647 ? 9.484 30.781 31.078 1 95.75 647 ASP B CA 1
ATOM 11187 C C . ASP B 1 647 ? 9.664 32.281 30.844 1 95.75 647 ASP B C 1
ATOM 11189 O O . ASP B 1 647 ? 8.719 32.969 30.469 1 95.75 647 ASP B O 1
ATOM 11193 N N . ASN B 1 648 ? 10.852 32.75 30.938 1 96.25 648 ASN B N 1
ATOM 11194 C CA . ASN B 1 648 ? 11.078 34.188 31.016 1 96.25 648 ASN B CA 1
ATOM 11195 C C . ASN B 1 648 ? 11.398 34.781 29.656 1 96.25 648 ASN B C 1
ATOM 11197 O O . ASN B 1 648 ? 11.617 36 29.531 1 96.25 648 ASN B O 1
ATOM 11201 N N . PHE B 1 649 ? 11.453 34 28.625 1 97.69 649 PHE B N 1
ATOM 11202 C CA . PHE B 1 649 ? 11.641 34.469 27.266 1 97.69 649 PHE B CA 1
ATOM 11203 C C . PHE B 1 649 ? 12.852 35.375 27.156 1 97.69 649 PHE B C 1
ATOM 11205 O O . PHE B 1 649 ? 12.781 36.438 26.547 1 97.69 649 PHE B O 1
ATOM 11212 N N . THR B 1 650 ? 13.938 35 27.703 1 97.5 650 THR B N 1
ATOM 11213 C CA . THR B 1 650 ? 15.141 35.812 27.812 1 97.5 650 THR B CA 1
ATOM 11214 C C . THR B 1 650 ? 15.797 35.969 26.438 1 97.5 650 THR B C 1
ATOM 11216 O O . THR B 1 650 ? 16.594 36.875 26.234 1 97.5 650 THR B O 1
ATOM 11219 N N . GLU B 1 651 ? 15.461 35.094 25.484 1 97.25 651 GLU B N 1
ATOM 11220 C CA . GLU B 1 651 ? 16.016 35.188 24.141 1 97.25 651 GLU B CA 1
ATOM 11221 C C . GLU B 1 651 ? 15.477 36.406 23.391 1 97.25 651 GLU B C 1
ATOM 11223 O O . GLU B 1 651 ? 16.047 36.812 22.375 1 97.25 651 GLU B O 1
ATOM 11228 N N . GLY B 1 652 ? 14.344 37 23.844 1 97.56 652 GLY B N 1
ATOM 11229 C CA . GLY B 1 652 ? 13.75 38.125 23.172 1 97.56 652 GLY B CA 1
ATOM 11230 C C . GLY B 1 652 ? 13.383 37.844 21.719 1 97.56 652 GLY B C 1
ATOM 11231 O O . GLY B 1 652 ? 12.711 36.844 21.438 1 97.56 652 GLY B O 1
ATOM 11232 N N . LEU B 1 653 ? 13.977 38.719 20.859 1 97.62 653 LEU B N 1
ATOM 11233 C CA . LEU B 1 653 ? 13.641 38.625 19.453 1 97.62 653 LEU B CA 1
ATOM 11234 C C . LEU B 1 653 ? 14.461 37.531 18.766 1 97.62 653 LEU B C 1
ATOM 11236 O O . LEU B 1 653 ? 14.25 37.25 17.578 1 97.62 653 LEU B O 1
ATOM 11240 N N . TYR B 1 654 ? 15.359 36.906 19.438 1 98.12 654 TYR B N 1
ATOM 11241 C CA . TYR B 1 654 ? 16.406 36.125 18.812 1 98.12 654 TYR B CA 1
ATOM 11242 C C . TYR B 1 654 ? 16.078 34.625 18.906 1 98.12 654 TYR B C 1
ATOM 11244 O O . TYR B 1 654 ? 16.766 33.875 19.594 1 98.12 654 TYR B O 1
ATOM 11252 N N . ILE B 1 655 ? 15.156 34.219 18.062 1 98.06 655 ILE B N 1
ATOM 11253 C CA . ILE B 1 655 ? 14.867 32.781 17.891 1 98.06 655 ILE B CA 1
ATOM 11254 C C . ILE B 1 655 ? 15.219 32.375 16.469 1 98.06 655 ILE B C 1
ATOM 11256 O O . ILE B 1 655 ? 15.422 33.219 15.594 1 98.06 655 ILE B O 1
ATOM 11260 N N . ASP B 1 656 ? 15.344 31.062 16.266 1 98.19 656 ASP B N 1
ATOM 11261 C CA . ASP B 1 656 ? 15.617 30.484 14.945 1 98.19 656 ASP B CA 1
ATOM 11262 C C . ASP B 1 656 ? 16.812 31.172 14.289 1 98.19 656 ASP B C 1
ATOM 11264 O O . ASP B 1 656 ? 17.875 31.297 14.898 1 98.19 656 ASP B O 1
ATOM 11268 N N . TYR B 1 657 ? 16.688 31.609 12.953 1 98.38 657 TYR B N 1
ATOM 11269 C CA . TYR B 1 657 ? 17.859 32.094 12.234 1 98.38 657 TYR B CA 1
ATOM 11270 C C . TYR B 1 657 ? 18.438 33.344 12.906 1 98.38 657 TYR B C 1
ATOM 11272 O O . TYR B 1 657 ? 19.641 33.594 12.828 1 98.38 657 TYR B O 1
ATOM 11280 N N . LYS B 1 658 ? 17.625 34.125 13.625 1 98.44 658 LYS B N 1
ATOM 11281 C CA . LYS B 1 658 ? 18.141 35.281 14.328 1 98.44 658 LYS B CA 1
ATOM 11282 C C . LYS B 1 658 ? 19.062 34.875 15.484 1 98.44 658 LYS B C 1
ATOM 11284 O O . LYS B 1 658 ? 20.016 35.562 15.797 1 98.44 658 LYS B O 1
ATOM 11289 N N . HIS B 1 659 ? 18.641 33.812 16.156 1 98.31 659 HIS B N 1
ATOM 11290 C CA . HIS B 1 659 ? 19.516 33.219 17.172 1 98.31 659 HIS B CA 1
ATOM 11291 C C . HIS B 1 659 ? 20.859 32.812 16.562 1 98.31 659 HIS B C 1
ATOM 11293 O O . HIS B 1 659 ? 21.922 33.125 17.094 1 98.31 659 HIS B O 1
ATOM 11299 N N . PHE B 1 660 ? 20.828 32.125 15.469 1 98.5 660 PHE B N 1
ATOM 11300 C CA . PHE B 1 660 ? 22.031 31.609 14.812 1 98.5 660 PHE B CA 1
ATOM 11301 C C . PHE B 1 660 ? 22.922 32.75 14.352 1 98.5 660 PHE B C 1
ATOM 11303 O O . PHE B 1 660 ? 24.141 32.688 14.5 1 98.5 660 PHE B O 1
ATOM 11310 N N . LEU B 1 661 ? 22.359 33.75 13.766 1 98 661 LEU B N 1
ATOM 11311 C CA . LEU B 1 661 ? 23.109 34.938 13.328 1 98 661 LEU B CA 1
ATOM 11312 C C . LEU B 1 661 ? 23.734 35.656 14.516 1 98 661 LEU B C 1
ATOM 11314 O O . LEU B 1 661 ? 24.922 36 14.477 1 98 661 LEU B O 1
ATOM 11318 N N . LYS B 1 662 ? 22.938 35.875 15.555 1 97.44 662 LYS B N 1
ATOM 11319 C CA . LYS B 1 662 ? 23.406 36.625 16.734 1 97.44 662 LYS B CA 1
ATOM 11320 C C . LYS B 1 662 ? 24.625 35.938 17.344 1 97.44 662 LYS B C 1
ATOM 11322 O O . LYS B 1 662 ? 25.578 36.594 17.766 1 97.44 662 LYS B O 1
ATOM 11327 N N . TYR B 1 663 ? 24.594 34.656 17.375 1 97.62 663 TYR B N 1
ATOM 11328 C CA . TYR B 1 663 ? 25.656 33.938 18.078 1 97.62 663 TYR B CA 1
ATOM 11329 C C . TYR B 1 663 ? 26.641 33.312 17.094 1 97.62 663 TYR B C 1
ATOM 11331 O O . TYR B 1 663 ? 27.484 32.5 17.469 1 97.62 663 TYR B O 1
ATOM 11339 N N . ASN B 1 664 ? 26.594 33.656 15.891 1 97.56 664 ASN B N 1
ATOM 11340 C CA . ASN B 1 664 ? 27.516 33.219 14.844 1 97.56 664 ASN B CA 1
ATOM 11341 C C . ASN B 1 664 ? 27.609 31.703 14.773 1 97.56 664 ASN B C 1
ATOM 11343 O O . ASN B 1 664 ? 28.703 31.156 14.789 1 97.56 664 ASN B O 1
ATOM 11347 N N . ILE B 1 665 ? 26.453 31.031 14.797 1 98.31 665 ILE B N 1
ATOM 11348 C CA . ILE B 1 665 ? 26.359 29.578 14.664 1 98.31 665 ILE B CA 1
ATOM 11349 C C . ILE B 1 665 ? 26.016 29.203 13.227 1 98.31 665 ILE B C 1
ATOM 11351 O O . ILE B 1 665 ? 25.031 29.672 12.664 1 98.31 665 ILE B O 1
ATOM 11355 N N . THR B 1 666 ? 26.812 28.406 12.617 1 98.06 666 THR B N 1
ATOM 11356 C CA . THR B 1 666 ? 26.562 27.969 11.25 1 98.06 666 THR B CA 1
ATOM 11357 C C . THR B 1 666 ? 25.562 26.812 11.234 1 98.06 666 THR B C 1
ATOM 11359 O O . THR B 1 666 ? 25.859 25.734 11.773 1 98.06 666 THR B O 1
ATOM 11362 N N . PRO B 1 667 ? 24.438 26.984 10.656 1 98.62 667 PRO B N 1
ATOM 11363 C CA . PRO B 1 667 ? 23.469 25.891 10.594 1 98.62 667 PRO B CA 1
ATOM 11364 C C . PRO B 1 667 ? 23.812 24.844 9.531 1 98.62 667 PRO B C 1
ATOM 11366 O O . PRO B 1 667 ? 24.688 25.078 8.703 1 98.62 667 PRO B O 1
ATOM 11369 N N . ARG B 1 668 ? 23.25 23.641 9.594 1 98.69 668 ARG B N 1
ATOM 11370 C CA . ARG B 1 668 ? 23.312 22.672 8.5 1 98.69 668 ARG B CA 1
ATOM 11371 C C . ARG B 1 668 ? 22.578 23.188 7.27 1 98.69 668 ARG B C 1
ATOM 11373 O O . ARG B 1 668 ? 23.109 23.172 6.164 1 98.69 668 ARG B O 1
ATOM 11380 N N . TYR B 1 669 ? 21.406 23.641 7.453 1 98.88 669 TYR B N 1
ATOM 11381 C CA . TYR B 1 669 ? 20.609 24.312 6.441 1 98.88 669 TYR B CA 1
ATOM 11382 C C . TYR B 1 669 ? 19.938 25.562 7.012 1 98.88 669 TYR B C 1
ATOM 11384 O O . TYR B 1 669 ? 19.188 25.469 7.992 1 98.88 669 TYR B O 1
ATOM 11392 N N . GLU B 1 670 ? 20.141 26.672 6.406 1 98.81 670 GLU B N 1
ATOM 11393 C CA . GLU B 1 670 ? 19.672 27.953 6.926 1 98.81 670 GLU B CA 1
ATOM 11394 C C . GLU B 1 670 ? 18.219 28.219 6.543 1 98.81 670 GLU B C 1
ATOM 11396 O O . GLU B 1 670 ? 17.688 27.578 5.637 1 98.81 670 GLU B O 1
ATOM 11401 N N . PHE B 1 671 ? 17.578 29.094 7.27 1 98.75 671 PHE B N 1
ATOM 11402 C CA . PHE B 1 671 ? 16.234 29.562 6.957 1 98.75 671 PHE B CA 1
ATOM 11403 C C . PHE B 1 671 ? 16.141 30.047 5.516 1 98.75 671 PHE B C 1
ATOM 11405 O O . PHE B 1 671 ? 17.016 30.797 5.055 1 98.75 671 PHE B O 1
ATOM 11412 N N . GLY B 1 672 ? 15.141 29.547 4.812 1 98.88 672 GLY B N 1
ATOM 11413 C CA . GLY B 1 672 ? 14.922 29.938 3.432 1 98.88 672 GLY B CA 1
ATOM 11414 C C . GLY B 1 672 ? 15.672 29.078 2.436 1 98.88 672 GLY B C 1
ATOM 11415 O O . GLY B 1 672 ? 15.516 29.25 1.224 1 98.88 672 GLY B O 1
ATOM 11416 N N . TYR B 1 673 ? 16.406 28.109 2.939 1 98.88 673 TYR B N 1
ATOM 11417 C CA . TYR B 1 673 ? 17.219 27.266 2.082 1 98.88 673 TYR B CA 1
ATOM 11418 C C . TYR B 1 673 ? 16.344 26.281 1.301 1 98.88 673 TYR B C 1
ATOM 11420 O O . TYR B 1 673 ? 15.367 25.75 1.828 1 98.88 673 TYR B O 1
ATOM 11428 N N . GLY B 1 674 ? 16.734 25.938 0.11 1 98.88 674 GLY B N 1
ATOM 11429 C CA . GLY B 1 674 ? 16.156 24.922 -0.753 1 98.88 674 GLY B CA 1
ATOM 11430 C C . GLY B 1 674 ? 16.75 24.922 -2.154 1 98.88 674 GLY B C 1
ATOM 11431 O O . GLY B 1 674 ? 16.938 26 -2.744 1 98.88 674 GLY B O 1
ATOM 11432 N N . LEU B 1 675 ? 16.984 23.75 -2.643 1 98.69 675 LEU B N 1
ATOM 11433 C CA . LEU B 1 675 ? 17.562 23.594 -3.967 1 98.69 675 LEU B CA 1
ATOM 11434 C C . LEU B 1 675 ? 16.484 23.5 -5.035 1 98.69 675 LEU B C 1
ATOM 11436 O O . LEU B 1 675 ? 15.297 23.391 -4.715 1 98.69 675 LEU B O 1
ATOM 11440 N N . THR B 1 676 ? 16.859 23.594 -6.254 1 98.5 676 THR B N 1
ATOM 11441 C CA . THR B 1 676 ? 16.047 23.422 -7.441 1 98.5 676 THR B CA 1
ATOM 11442 C C . THR B 1 676 ? 16.844 22.75 -8.555 1 98.5 676 THR B C 1
ATOM 11444 O O . THR B 1 676 ? 18 22.375 -8.359 1 98.5 676 THR B O 1
ATOM 11447 N N . TYR B 1 677 ? 16.25 22.453 -9.734 1 98.5 677 TYR B N 1
ATOM 11448 C CA . TYR B 1 677 ? 16.922 21.719 -10.812 1 98.5 677 TYR B CA 1
ATOM 11449 C C . TYR B 1 677 ? 17.469 22.688 -11.859 1 98.5 677 TYR B C 1
ATOM 11451 O O . TYR B 1 677 ? 17.859 22.266 -12.953 1 98.5 677 TYR B O 1
ATOM 11459 N N . THR B 1 678 ? 17.438 23.969 -11.57 1 98.06 678 THR B N 1
ATOM 11460 C CA . THR B 1 678 ? 18 24.984 -12.445 1 98.06 678 THR B CA 1
ATOM 11461 C C . THR B 1 678 ? 18.812 26 -11.641 1 98.06 678 THR B C 1
ATOM 11463 O O . THR B 1 678 ? 19.156 25.75 -10.477 1 98.06 678 THR B O 1
ATOM 11466 N N . THR B 1 679 ? 19.328 27.047 -12.328 1 98.12 679 THR B N 1
ATOM 11467 C CA . THR B 1 679 ? 20.062 28.141 -11.695 1 98.12 679 THR B CA 1
ATOM 11468 C C . THR B 1 679 ? 19.375 29.469 -11.938 1 98.12 679 THR B C 1
ATOM 11470 O O . THR B 1 679 ? 18.703 29.656 -12.953 1 98.12 679 THR B O 1
ATOM 11473 N N . PHE B 1 680 ? 19.5 30.328 -11.016 1 98.69 680 PHE B N 1
ATOM 11474 C CA . PHE B 1 680 ? 18.922 31.672 -11.117 1 98.69 680 PHE B CA 1
ATOM 11475 C C . PHE B 1 680 ? 19.984 32.75 -10.875 1 98.69 680 PHE B C 1
ATOM 11477 O O . PHE B 1 680 ? 20.781 32.625 -9.953 1 98.69 680 PHE B O 1
ATOM 11484 N N . ASP B 1 681 ? 19.984 33.75 -11.695 1 98.69 681 ASP B N 1
ATOM 11485 C CA . ASP B 1 681 ? 20.844 34.938 -11.539 1 98.69 681 ASP B CA 1
ATOM 11486 C C . ASP B 1 681 ? 20.047 36.156 -11.117 1 98.69 681 ASP B C 1
ATOM 11488 O O . ASP B 1 681 ? 19 36.438 -11.68 1 98.69 681 ASP B O 1
ATOM 11492 N N . TYR B 1 682 ? 20.5 36.844 -10.109 1 98.81 682 TYR B N 1
ATOM 11493 C CA . TYR B 1 682 ? 19.875 38.062 -9.602 1 98.81 682 TYR B CA 1
ATOM 11494 C C . TYR B 1 682 ? 20.609 39.312 -10.078 1 98.81 682 TYR B C 1
ATOM 11496 O O . TYR B 1 682 ? 21.844 39.312 -10.133 1 98.81 682 TYR B O 1
ATOM 11504 N N . ALA B 1 683 ? 19.812 40.344 -10.422 1 98.62 683 ALA B N 1
ATOM 11505 C CA . ALA B 1 683 ? 20.438 41.594 -10.867 1 98.62 683 ALA B CA 1
ATOM 11506 C C . ALA B 1 683 ? 19.484 42.781 -10.688 1 98.62 683 ALA B C 1
ATOM 11508 O O . ALA B 1 683 ? 18.312 42.594 -10.359 1 98.62 683 ALA B O 1
ATOM 11509 N N . ASN B 1 684 ? 20 44.031 -10.797 1 98.31 684 ASN B N 1
ATOM 11510 C CA . ASN B 1 684 ? 19.266 45.281 -10.969 1 98.31 684 ASN B CA 1
ATOM 11511 C C . ASN B 1 684 ? 18.391 45.594 -9.75 1 98.31 684 ASN B C 1
ATOM 11513 O O . ASN B 1 684 ? 17.203 45.875 -9.883 1 98.31 684 ASN B O 1
ATOM 11517 N N . ILE B 1 685 ? 19.062 45.469 -8.578 1 98.56 685 ILE B N 1
ATOM 11518 C CA . ILE B 1 685 ? 18.312 45.875 -7.391 1 98.56 685 ILE B CA 1
ATOM 11519 C C . ILE B 1 685 ? 18.031 47.375 -7.461 1 98.56 685 ILE B C 1
ATOM 11521 O O . ILE B 1 685 ? 18.875 48.156 -7.914 1 98.56 685 ILE B O 1
ATOM 11525 N N . SER B 1 686 ? 16.812 47.75 -7.188 1 98.56 686 SER B N 1
ATOM 11526 C CA . SER B 1 686 ? 16.422 49.156 -7.105 1 98.56 686 SER B CA 1
ATOM 11527 C C . SER B 1 686 ? 15.57 49.406 -5.859 1 98.56 686 SER B C 1
ATOM 11529 O O . SER B 1 686 ? 14.68 48.625 -5.535 1 98.56 686 SER B O 1
ATOM 11531 N N . ILE B 1 687 ? 15.953 50.469 -5.109 1 98.44 687 ILE B N 1
ATOM 11532 C CA . ILE B 1 687 ? 15.219 50.875 -3.92 1 98.44 687 ILE B CA 1
ATOM 11533 C C . ILE B 1 687 ? 14.625 52.281 -4.145 1 98.44 687 ILE B C 1
ATOM 11535 O O . ILE B 1 687 ? 15.359 53.25 -4.336 1 98.44 687 ILE B O 1
ATOM 11539 N N . THR B 1 688 ? 13.32 52.344 -4.133 1 98.06 688 THR B N 1
ATOM 11540 C CA . THR B 1 688 ? 12.625 53.594 -4.387 1 98.06 688 THR B CA 1
ATOM 11541 C C . THR B 1 688 ? 11.82 54.031 -3.16 1 98.06 688 THR B C 1
ATOM 11543 O O . THR B 1 688 ? 10.906 53.312 -2.73 1 98.06 688 THR B O 1
ATOM 11546 N N . LYS B 1 689 ? 12.164 55.094 -2.627 1 96.81 689 LYS B N 1
ATOM 11547 C CA . LYS B 1 689 ? 11.367 55.656 -1.536 1 96.81 689 LYS B CA 1
ATOM 11548 C C . LYS B 1 689 ? 10.008 56.125 -2.039 1 96.81 689 LYS B C 1
ATOM 11550 O O . LYS B 1 689 ? 9.922 56.719 -3.119 1 96.81 689 LYS B O 1
ATOM 11555 N N . GLN B 1 690 ? 9.07 55.938 -1.311 1 95.88 690 GLN B N 1
ATOM 11556 C CA . GLN B 1 690 ? 7.723 56.375 -1.648 1 95.88 690 GLN B CA 1
ATOM 11557 C C . GLN B 1 690 ? 7.332 57.594 -0.821 1 95.88 690 GLN B C 1
ATOM 11559 O O . GLN B 1 690 ? 8.086 58.031 0.05 1 95.88 690 GLN B O 1
ATOM 11564 N N . ASN B 1 691 ? 6.074 58.188 -1.191 1 90.88 691 ASN B N 1
ATOM 11565 C CA . ASN B 1 691 ? 5.598 59.375 -0.49 1 90.88 691 ASN B CA 1
ATOM 11566 C C . ASN B 1 691 ? 4.852 59.031 0.789 1 90.88 691 ASN B C 1
ATOM 11568 O O . ASN B 1 691 ? 3.623 59.094 0.835 1 90.88 691 ASN B O 1
ATOM 11572 N N . ALA B 1 692 ? 5.602 58.531 1.74 1 90.69 692 ALA B N 1
ATOM 11573 C CA . ALA B 1 692 ? 5.016 58.188 3.033 1 90.69 692 ALA B CA 1
ATOM 11574 C C . ALA B 1 692 ? 5.598 59.031 4.145 1 90.69 692 ALA B C 1
ATOM 11576 O O . ALA B 1 692 ? 6.695 59.594 4.008 1 90.69 692 ALA B O 1
ATOM 11577 N N . ASP B 1 693 ? 4.832 59.188 5.148 1 91.62 693 ASP B N 1
ATOM 11578 C CA . ASP B 1 693 ? 5.32 59.875 6.332 1 91.62 693 ASP B CA 1
ATOM 11579 C C . ASP B 1 693 ? 6.445 59.094 7.008 1 91.62 693 ASP B C 1
ATOM 11581 O O . ASP B 1 693 ? 6.309 57.906 7.277 1 91.62 693 ASP B O 1
ATOM 11585 N N . THR B 1 694 ? 7.605 59.781 7.273 1 94.12 694 THR B N 1
ATOM 11586 C CA . THR B 1 694 ? 8.75 59.094 7.871 1 94.12 694 THR B CA 1
ATOM 11587 C C . THR B 1 694 ? 9.062 59.656 9.25 1 94.12 694 THR B C 1
ATOM 11589 O O . THR B 1 694 ? 10.211 59.625 9.695 1 94.12 694 THR B O 1
ATOM 11592 N N . SER B 1 695 ? 8.023 60.281 9.828 1 95.75 695 SER B N 1
ATOM 11593 C CA . SER B 1 695 ? 8.195 60.719 11.219 1 95.75 695 SER B CA 1
ATOM 11594 C C . SER B 1 695 ? 8.508 59.531 12.125 1 95.75 695 SER B C 1
ATOM 11596 O O . SER B 1 695 ? 8.203 58.375 11.781 1 95.75 695 SER B O 1
ATOM 11598 N N . GLN B 1 696 ? 9.125 59.844 13.211 1 96.19 696 GLN B N 1
ATOM 11599 C CA . GLN B 1 696 ? 9.562 58.781 14.117 1 96.19 696 GLN B CA 1
ATOM 11600 C C . GLN B 1 696 ? 8.383 57.938 14.555 1 96.19 696 GLN B C 1
ATOM 11602 O O . GLN B 1 696 ? 8.484 56.688 14.578 1 96.19 696 GLN B O 1
ATOM 11607 N N . PHE B 1 697 ? 7.352 58.562 14.969 1 97.19 697 PHE B N 1
ATOM 11608 C CA . PHE B 1 697 ? 6.148 57.844 15.375 1 97.19 697 PHE B CA 1
ATOM 11609 C C . PHE B 1 697 ? 5.031 58.031 14.359 1 97.19 697 PHE B C 1
ATOM 11611 O O . PHE B 1 697 ? 4.941 59.094 13.727 1 97.19 697 PHE B O 1
ATOM 11618 N N . PRO B 1 698 ? 4.246 57.031 14.164 1 95.56 698 PRO B N 1
ATOM 11619 C CA . PRO B 1 698 ? 3.143 57.188 13.219 1 95.56 698 PRO B CA 1
ATOM 11620 C C . PRO B 1 698 ? 2.158 58.281 13.648 1 95.56 698 PRO B C 1
ATOM 11622 O O . PRO B 1 698 ? 1.862 58.406 14.844 1 95.56 698 PRO B O 1
ATOM 11625 N N . PRO B 1 699 ? 1.642 59 12.664 1 92.5 699 PRO B N 1
ATOM 11626 C CA . PRO B 1 699 ? 0.617 59.969 13.016 1 92.5 699 PRO B CA 1
ATOM 11627 C C . PRO B 1 699 ? -0.587 59.344 13.719 1 92.5 699 PRO B C 1
ATOM 11629 O O . PRO B 1 699 ? -0.999 58.25 13.375 1 92.5 699 PRO B O 1
ATOM 11632 N N . GLU B 1 700 ? -1.065 60.062 14.664 1 88.19 700 GLU B N 1
ATOM 11633 C CA . GLU B 1 700 ? -2.258 59.594 15.359 1 88.19 700 GLU B CA 1
ATOM 11634 C C . GLU B 1 700 ? -3.48 59.625 14.453 1 88.19 700 GLU B C 1
ATOM 11636 O O . GLU B 1 700 ? -3.732 60.625 13.781 1 88.19 700 GLU B O 1
ATOM 11641 N N . THR B 1 701 ? -4.008 58.531 14.352 1 91.12 701 THR B N 1
ATOM 11642 C CA . THR B 1 701 ? -5.23 58.438 13.562 1 91.12 701 THR B CA 1
ATOM 11643 C C . THR B 1 701 ? -6.176 57.406 14.188 1 91.12 701 THR B C 1
ATOM 11645 O O . THR B 1 701 ? -5.809 56.688 15.133 1 91.12 701 THR B O 1
ATOM 11648 N N . THR B 1 702 ? -7.391 57.438 13.711 1 92.94 702 THR B N 1
ATOM 11649 C CA . THR B 1 702 ? -8.352 56.469 14.188 1 92.94 702 THR B CA 1
ATOM 11650 C C . THR B 1 702 ? -7.891 55.031 13.828 1 92.94 702 THR B C 1
ATOM 11652 O O . THR B 1 702 ? -7.539 54.781 12.68 1 92.94 702 THR B O 1
ATOM 11655 N N . VAL B 1 703 ? -7.867 54.188 14.844 1 93.44 703 VAL B N 1
ATOM 11656 C CA . VAL B 1 703 ? -7.406 52.812 14.648 1 93.44 703 VAL B CA 1
ATOM 11657 C C . VAL B 1 703 ? -8.461 52.031 13.875 1 93.44 703 VAL B C 1
ATOM 11659 O O . VAL B 1 703 ? -9.656 52.219 14.07 1 93.44 703 VAL B O 1
ATOM 11662 N N . VAL B 1 704 ? -8.062 51.188 12.961 1 95.94 704 VAL B N 1
ATOM 11663 C CA . VAL B 1 704 ? -8.867 50.219 12.234 1 95.94 704 VAL B CA 1
ATOM 11664 C C . VAL B 1 704 ? -8.344 48.812 12.492 1 95.94 704 VAL B C 1
ATOM 11666 O O . VAL B 1 704 ? -7.426 48.625 13.289 1 95.94 704 VAL B O 1
ATOM 11669 N N . GLN B 1 705 ? -9.047 47.844 11.875 1 97.12 705 GLN B N 1
ATOM 11670 C CA . GLN B 1 705 ? -8.555 46.5 12.086 1 97.12 705 GLN B CA 1
ATOM 11671 C C . GLN B 1 705 ? -7.113 46.344 11.617 1 97.12 705 GLN B C 1
ATOM 11673 O O . GLN B 1 705 ? -6.785 46.688 10.484 1 97.12 705 GLN B O 1
ATOM 11678 N N . GLY B 1 706 ? -6.285 45.844 12.484 1 96.75 706 GLY B N 1
ATOM 11679 C CA . GLY B 1 706 ? -4.855 45.75 12.234 1 96.75 706 GLY B CA 1
ATOM 11680 C C . GLY B 1 706 ? -4.066 46.875 12.883 1 96.75 706 GLY B C 1
ATOM 11681 O O . GLY B 1 706 ? -2.834 46.875 12.812 1 96.75 706 GLY B O 1
ATOM 11682 N N . GLY B 1 707 ? -4.77 47.781 13.531 1 96.88 707 GLY B N 1
ATOM 11683 C CA . GLY B 1 707 ? -4.129 48.844 14.258 1 96.88 707 GLY B CA 1
ATOM 11684 C C . GLY B 1 707 ? -4.066 50.156 13.469 1 96.88 707 GLY B C 1
ATOM 11685 O O . GLY B 1 707 ? -4.93 50.406 12.633 1 96.88 707 GLY B O 1
ATOM 11686 N N . ASN B 1 708 ? -3.072 50.969 13.781 1 96.62 708 ASN B N 1
ATOM 11687 C CA . ASN B 1 708 ? -2.867 52.219 13.086 1 96.62 708 ASN B CA 1
ATOM 11688 C C . ASN B 1 708 ? -2.672 52 11.586 1 96.62 708 ASN B C 1
ATOM 11690 O O . ASN B 1 708 ? -1.708 51.375 11.164 1 96.62 708 ASN B O 1
ATOM 11694 N N . PRO B 1 709 ? -3.576 52.562 10.773 1 96.06 709 PRO B N 1
ATOM 11695 C CA . PRO B 1 709 ? -3.514 52.281 9.336 1 96.06 709 PRO B CA 1
ATOM 11696 C C . PRO B 1 709 ? -2.229 52.781 8.688 1 96.06 709 PRO B C 1
ATOM 11698 O O . PRO B 1 709 ? -1.82 52.281 7.637 1 96.06 709 PRO B O 1
ATOM 11701 N N . THR B 1 710 ? -1.569 53.75 9.258 1 95.75 710 THR B N 1
ATOM 11702 C CA . THR B 1 710 ? -0.362 54.312 8.672 1 95.75 710 THR B CA 1
ATOM 11703 C C . THR B 1 710 ? 0.794 53.312 8.75 1 95.75 710 THR B C 1
ATOM 11705 O O . THR B 1 710 ? 1.785 53.469 8.023 1 95.75 710 THR B O 1
ATOM 11708 N N . LEU B 1 711 ? 0.671 52.375 9.609 1 96.75 711 LEU B N 1
ATOM 11709 C CA . LEU B 1 711 ? 1.688 51.312 9.711 1 96.75 711 LEU B CA 1
ATOM 11710 C C . LEU B 1 711 ? 1.76 50.5 8.422 1 96.75 711 LEU B C 1
ATOM 11712 O O . LEU B 1 711 ? 2.787 49.906 8.125 1 96.75 711 LEU B O 1
ATOM 11716 N N . TRP B 1 712 ? 0.702 50.562 7.648 1 96.88 712 TRP B N 1
ATOM 11717 C CA . TRP B 1 712 ? 0.602 49.719 6.453 1 96.88 712 TRP B CA 1
ATOM 11718 C C . TRP B 1 712 ? 0.949 50.531 5.203 1 96.88 712 TRP B C 1
ATOM 11720 O O . TRP B 1 712 ? 0.91 50 4.09 1 96.88 712 TRP B O 1
ATOM 11730 N N . GLU B 1 713 ? 1.299 51.75 5.336 1 96.62 713 GLU B N 1
ATOM 11731 C CA . GLU B 1 713 ? 1.729 52.562 4.199 1 96.62 713 GLU B CA 1
ATOM 11732 C C . GLU B 1 713 ? 3.107 52.125 3.705 1 96.62 713 GLU B C 1
ATOM 11734 O O . GLU B 1 713 ? 3.988 51.812 4.508 1 96.62 713 GLU B O 1
ATOM 11739 N N . VAL B 1 714 ? 3.271 52.125 2.412 1 98.12 714 VAL B N 1
ATOM 11740 C CA . VAL B 1 714 ? 4.539 51.719 1.812 1 98.12 714 VAL B CA 1
ATOM 11741 C C . VAL B 1 714 ? 5.539 52.875 1.892 1 98.12 714 VAL B C 1
ATOM 11743 O O . VAL B 1 714 ? 5.289 53.938 1.362 1 98.12 714 VAL B O 1
ATOM 11746 N N . VAL B 1 715 ? 6.598 52.625 2.547 1 97.88 715 VAL B N 1
ATOM 11747 C CA . VAL B 1 715 ? 7.645 53.625 2.723 1 97.88 715 VAL B CA 1
ATOM 11748 C C . VAL B 1 715 ? 8.641 53.531 1.565 1 97.88 715 VAL B C 1
ATOM 11750 O O . VAL B 1 715 ? 9.172 54.562 1.122 1 97.88 715 VAL B O 1
ATOM 11753 N N . ALA B 1 716 ? 8.883 52.312 1.095 1 98.44 716 ALA B N 1
ATOM 11754 C CA . ALA B 1 716 ? 9.805 52.094 -0.012 1 98.44 716 ALA B CA 1
ATOM 11755 C C . ALA B 1 716 ? 9.43 50.812 -0.77 1 98.44 716 ALA B C 1
ATOM 11757 O O . ALA B 1 716 ? 8.773 49.906 -0.217 1 98.44 716 ALA B O 1
ATOM 11758 N N . THR B 1 717 ? 9.742 50.812 -1.997 1 98.62 717 THR B N 1
ATOM 11759 C CA . THR B 1 717 ? 9.594 49.625 -2.838 1 98.62 717 THR B CA 1
ATOM 11760 C C . THR B 1 717 ? 10.953 49.156 -3.354 1 98.62 717 THR B C 1
ATOM 11762 O O . THR B 1 717 ? 11.734 49.969 -3.871 1 98.62 717 THR B O 1
ATOM 11765 N N . VAL B 1 718 ? 11.281 47.875 -3.139 1 98.81 718 VAL B N 1
ATOM 11766 C CA . VAL B 1 718 ? 12.516 47.281 -3.639 1 98.81 718 VAL B CA 1
ATOM 11767 C C . VAL B 1 718 ? 12.188 46.344 -4.805 1 98.81 718 VAL B C 1
ATOM 11769 O O . VAL B 1 718 ? 11.25 45.562 -4.734 1 98.81 718 VAL B O 1
ATOM 11772 N N . THR B 1 719 ? 12.891 46.469 -5.895 1 98.69 719 THR B N 1
ATOM 11773 C CA . THR B 1 719 ? 12.719 45.562 -7.023 1 98.69 719 THR B CA 1
ATOM 11774 C C . THR B 1 719 ? 14.055 44.906 -7.402 1 98.69 719 THR B C 1
ATOM 11776 O O . THR B 1 719 ? 15.117 45.438 -7.098 1 98.69 719 THR B O 1
ATOM 11779 N N . CYS B 1 720 ? 14.023 43.812 -8.016 1 98.62 720 CYS B N 1
ATOM 11780 C CA . CYS B 1 720 ? 15.172 43.156 -8.625 1 98.62 720 CYS B CA 1
ATOM 11781 C C . CYS B 1 720 ? 14.742 42.219 -9.75 1 98.62 720 CYS B C 1
ATOM 11783 O O . CYS B 1 720 ? 13.578 41.812 -9.812 1 98.62 720 CYS B O 1
ATOM 11785 N N . ASP B 1 721 ? 15.625 41.938 -10.602 1 98.81 721 ASP B N 1
ATOM 11786 C CA . ASP B 1 721 ? 15.391 41 -11.695 1 98.81 721 ASP B CA 1
ATOM 11787 C C . ASP B 1 721 ? 16.031 39.656 -11.414 1 98.81 721 ASP B C 1
ATOM 11789 O O . ASP B 1 721 ? 17.141 39.562 -10.891 1 98.81 721 ASP B O 1
ATOM 11793 N N . VAL B 1 722 ? 15.297 38.594 -11.664 1 98.88 722 VAL B N 1
ATOM 11794 C CA . VAL B 1 722 ? 15.812 37.25 -11.555 1 98.88 722 VAL B CA 1
ATOM 11795 C C . VAL B 1 722 ? 15.703 36.531 -12.898 1 98.88 722 VAL B C 1
ATOM 11797 O O . VAL B 1 722 ? 14.617 36.469 -13.492 1 98.88 722 VAL B O 1
ATOM 11800 N N . THR B 1 723 ? 16.766 36 -13.406 1 98.81 723 THR B N 1
ATOM 11801 C CA . THR B 1 723 ? 16.828 35.281 -14.672 1 98.81 723 THR B CA 1
ATOM 11802 C C . THR B 1 723 ? 17.078 33.781 -14.43 1 98.81 723 THR B C 1
ATOM 11804 O O . THR B 1 723 ? 17.984 33.406 -13.68 1 98.81 723 THR B O 1
ATOM 11807 N N . ASN B 1 724 ? 16.219 32.938 -15.008 1 98.75 724 ASN B N 1
ATOM 11808 C CA . ASN B 1 724 ? 16.516 31.5 -15.039 1 98.75 724 ASN B CA 1
ATOM 11809 C C . ASN B 1 724 ? 17.641 31.188 -16.016 1 98.75 724 ASN B C 1
ATOM 11811 O O . ASN B 1 724 ? 17.422 31.109 -17.219 1 98.75 724 ASN B O 1
ATOM 11815 N N . SER B 1 725 ? 18.719 30.938 -15.547 1 98.56 725 SER B N 1
ATOM 11816 C CA . SER B 1 725 ? 19.922 30.75 -16.375 1 98.56 725 SER B CA 1
ATOM 11817 C C . SER B 1 725 ? 20.188 29.266 -16.609 1 98.56 725 SER B C 1
ATOM 11819 O O . SER B 1 725 ? 21.25 28.906 -17.125 1 98.56 725 SER B O 1
ATOM 11821 N N . GLY B 1 726 ? 19.328 28.422 -16.141 1 98 726 GLY B N 1
ATOM 11822 C CA . GLY B 1 726 ? 19.438 27 -16.406 1 98 726 GLY B CA 1
ATOM 11823 C C . GLY B 1 726 ? 18.562 26.531 -17.531 1 98 726 GLY B C 1
ATOM 11824 O O . GLY B 1 726 ? 18.234 27.297 -18.453 1 98 726 GLY B O 1
ATOM 11825 N N . ASN B 1 727 ? 18.141 25.156 -17.578 1 96.88 727 ASN B N 1
ATOM 11826 C CA . ASN B 1 727 ? 17.578 24.547 -18.781 1 96.88 727 ASN B CA 1
ATOM 11827 C C . ASN B 1 727 ? 16.172 24.031 -18.547 1 96.88 727 ASN B C 1
ATOM 11829 O O . ASN B 1 727 ? 15.547 23.484 -19.453 1 96.88 727 ASN B O 1
ATOM 11833 N N . VAL B 1 728 ? 15.664 24.172 -17.266 1 98.25 728 VAL B N 1
ATOM 11834 C CA . VAL B 1 728 ? 14.312 23.703 -17 1 98.25 728 VAL B CA 1
ATOM 11835 C C . VAL B 1 728 ? 13.523 24.797 -16.266 1 98.25 728 VAL B C 1
ATOM 11837 O O . VAL B 1 728 ? 14.109 25.672 -15.641 1 98.25 728 VAL B O 1
ATOM 11840 N N . THR B 1 729 ? 12.156 24.75 -16.453 1 98.38 729 THR B N 1
ATOM 11841 C CA . THR B 1 729 ? 11.289 25.672 -15.742 1 98.38 729 THR B CA 1
ATOM 11842 C C . THR B 1 729 ? 11.289 25.375 -14.25 1 98.38 729 THR B C 1
ATOM 11844 O O . THR B 1 729 ? 11.289 24.203 -13.844 1 98.38 729 THR B O 1
ATOM 11847 N N . ALA B 1 730 ? 11.367 26.375 -13.445 1 98.5 730 ALA B N 1
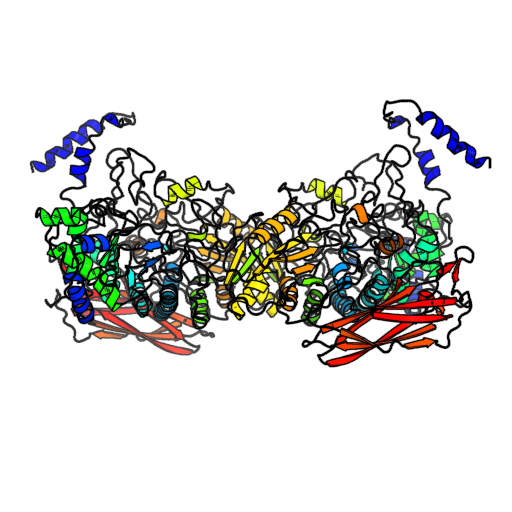ATOM 11848 C CA . ALA B 1 730 ? 11.273 26.25 -12 1 98.5 730 ALA B CA 1
ATOM 11849 C C . ALA B 1 730 ? 10.75 27.531 -11.367 1 98.5 730 ALA B C 1
ATOM 11851 O O . ALA B 1 730 ? 10.906 28.609 -11.93 1 98.5 730 ALA B O 1
ATOM 11852 N N . ALA B 1 731 ? 10.133 27.375 -10.289 1 98.75 731 ALA B N 1
ATOM 11853 C CA . ALA B 1 731 ? 9.75 28.547 -9.5 1 98.75 731 ALA B CA 1
ATOM 11854 C C . ALA B 1 731 ? 10.883 28.984 -8.57 1 98.75 731 ALA B C 1
ATOM 11856 O O . ALA B 1 731 ? 11.547 28.141 -7.969 1 98.75 731 ALA B O 1
ATOM 11857 N N . GLU B 1 732 ? 11.117 30.297 -8.523 1 98.62 732 GLU B N 1
ATOM 11858 C CA . GLU B 1 732 ? 12.094 30.875 -7.602 1 98.62 732 GLU B CA 1
ATOM 11859 C C . GLU B 1 732 ? 11.406 31.688 -6.508 1 98.62 732 GLU B C 1
ATOM 11861 O O . GLU B 1 732 ? 10.375 32.312 -6.75 1 98.62 732 GLU B O 1
ATOM 11866 N N . VAL B 1 733 ? 11.93 31.562 -5.293 1 98.81 733 VAL B N 1
ATOM 11867 C CA . VAL B 1 733 ? 11.516 32.406 -4.184 1 98.81 733 VAL B CA 1
ATOM 11868 C C . VAL B 1 733 ? 12.586 33.469 -3.896 1 98.81 733 VAL B C 1
ATOM 11870 O O . VAL B 1 733 ? 13.625 33.156 -3.309 1 98.81 733 VAL B O 1
ATOM 11873 N N . ALA B 1 734 ? 12.344 34.656 -4.281 1 98.88 734 ALA B N 1
ATOM 11874 C CA . ALA B 1 734 ? 13.219 35.75 -3.863 1 98.88 734 ALA B CA 1
ATOM 11875 C C . ALA B 1 734 ? 12.844 36.25 -2.469 1 98.88 734 ALA B C 1
ATOM 11877 O O . ALA B 1 734 ? 11.672 36.469 -2.178 1 98.88 734 ALA B O 1
ATOM 11878 N N . GLN B 1 735 ? 13.852 36.344 -1.628 1 98.88 735 GLN B N 1
ATOM 11879 C CA . GLN B 1 735 ? 13.664 36.719 -0.231 1 98.88 735 GLN B CA 1
ATOM 11880 C C . GLN B 1 735 ? 14.352 38.062 0.077 1 98.88 735 GLN B C 1
ATOM 11882 O O . GLN B 1 735 ? 15.5 38.281 -0.301 1 98.88 735 GLN B O 1
ATOM 11887 N N . LEU B 1 736 ? 13.664 38.969 0.737 1 98.94 736 LEU B N 1
ATOM 11888 C CA . LEU B 1 736 ? 14.219 40.25 1.123 1 98.94 736 LEU B CA 1
ATOM 11889 C C . LEU B 1 736 ? 14.359 40.344 2.639 1 98.94 736 LEU B C 1
ATOM 11891 O O . LEU B 1 736 ? 13.383 40.156 3.369 1 98.94 736 LEU B O 1
ATOM 11895 N N . TYR B 1 737 ? 15.523 40.656 3.086 1 98.81 737 TYR B N 1
ATOM 11896 C CA . TYR B 1 737 ? 15.836 40.875 4.496 1 98.81 737 TYR B CA 1
ATOM 11897 C C . TYR B 1 737 ? 16.297 42.281 4.75 1 98.81 737 TYR B C 1
ATOM 11899 O O . TYR B 1 737 ? 16.906 42.906 3.881 1 98.81 737 TYR B O 1
ATOM 11907 N N . VAL B 1 738 ? 16 42.781 5.945 1 98.56 738 VAL B N 1
ATOM 11908 C CA . VAL B 1 738 ? 16.375 44.125 6.352 1 98.56 738 VAL B CA 1
ATOM 11909 C C . VAL B 1 738 ? 17.156 44.094 7.664 1 98.56 738 VAL B C 1
ATOM 11911 O O . VAL B 1 738 ? 16.812 43.312 8.562 1 98.56 738 VAL B O 1
ATOM 11914 N N . GLU B 1 739 ? 18.156 44.812 7.703 1 97.38 739 GLU B N 1
ATOM 11915 C CA . GLU B 1 739 ? 18.781 45.094 8.992 1 97.38 739 GLU B CA 1
ATOM 11916 C C . GLU B 1 739 ? 18.172 46.312 9.641 1 97.38 739 GLU B C 1
ATOM 11918 O O . GLU B 1 739 ? 18.422 47.438 9.195 1 97.38 739 GLU B O 1
ATOM 11923 N N . ILE B 1 740 ? 17.422 46.125 10.633 1 93.94 740 ILE B N 1
ATOM 11924 C CA . ILE B 1 740 ? 16.797 47.219 11.352 1 93.94 740 ILE B CA 1
ATOM 11925 C C . ILE B 1 740 ? 17.75 47.781 12.406 1 93.94 740 ILE B C 1
ATOM 11927 O O . ILE B 1 740 ? 18.312 47.031 13.211 1 93.94 740 ILE B O 1
ATOM 11931 N N . PRO B 1 741 ? 17.938 49.062 12.453 1 92.81 741 PRO B N 1
ATOM 11932 C CA . PRO B 1 741 ? 18.828 49.625 13.453 1 92.81 741 PRO B CA 1
ATOM 11933 C C . PRO B 1 741 ? 18.469 49.219 14.875 1 92.81 741 PRO B C 1
ATOM 11935 O O . PRO B 1 741 ? 17.297 49.281 15.258 1 92.81 741 PRO B O 1
ATOM 11938 N N . ASN B 1 742 ? 19.469 48.781 15.656 1 89.88 742 ASN B N 1
ATOM 11939 C CA . ASN B 1 742 ? 19.312 48.344 17.031 1 89.88 742 ASN B CA 1
ATOM 11940 C C . ASN B 1 742 ? 18.422 47.125 17.125 1 89.88 742 ASN B C 1
ATOM 11942 O O . ASN B 1 742 ? 17.734 46.906 18.125 1 89.88 742 ASN B O 1
ATOM 11946 N N . GLY B 1 743 ? 18.312 46.438 16.109 1 91.56 743 GLY B N 1
ATOM 11947 C CA . GLY B 1 743 ? 17.562 45.188 16.047 1 91.56 743 GLY B CA 1
ATOM 11948 C C . GLY B 1 743 ? 18.375 44.031 15.508 1 91.56 743 GLY B C 1
ATOM 11949 O O . GLY B 1 743 ? 19.609 44.125 15.391 1 91.56 743 GLY B O 1
ATOM 11950 N N . PRO B 1 744 ? 17.719 42.906 15.258 1 93.31 744 PRO B N 1
ATOM 11951 C CA . PRO B 1 744 ? 18.438 41.75 14.68 1 93.31 744 PRO B CA 1
ATOM 11952 C C . PRO B 1 744 ? 19.109 42.094 13.352 1 93.31 744 PRO B C 1
ATOM 11954 O O . PRO B 1 744 ? 18.625 42.969 12.609 1 93.31 744 PRO B O 1
ATOM 11957 N N . GLY B 1 745 ? 20.188 41.438 13.039 1 91 745 GLY B N 1
ATOM 11958 C CA . GLY B 1 745 ? 21.031 41.719 11.883 1 91 745 GLY B CA 1
ATOM 11959 C C . GLY B 1 745 ? 20.297 41.531 10.562 1 91 745 GLY B C 1
ATOM 11960 O O . GLY B 1 745 ? 20.594 42.219 9.586 1 91 745 GLY B O 1
ATOM 11961 N N . ARG B 1 746 ? 19.406 40.625 10.461 1 96.5 746 ARG B N 1
ATOM 11962 C CA . ARG B 1 746 ? 18.562 40.406 9.297 1 96.5 746 ARG B CA 1
ATOM 11963 C C . ARG B 1 746 ? 17.172 39.938 9.711 1 96.5 746 ARG B C 1
ATOM 11965 O O . ARG B 1 746 ? 17.047 39.031 10.531 1 96.5 746 ARG B O 1
ATOM 11972 N N . VAL B 1 747 ? 16.172 40.562 9.188 1 98.06 747 VAL B N 1
ATOM 11973 C CA . VAL B 1 747 ? 14.781 40.156 9.43 1 98.06 747 VAL B CA 1
ATOM 11974 C C . VAL B 1 747 ? 14.031 40.062 8.102 1 98.06 747 VAL B C 1
ATOM 11976 O O . VAL B 1 747 ? 14.102 41 7.293 1 98.06 747 VAL B O 1
ATOM 11979 N N . LEU B 1 748 ? 13.383 38.938 7.801 1 98.81 748 LEU B N 1
ATOM 11980 C CA . LEU B 1 748 ? 12.594 38.781 6.582 1 98.81 748 LEU B CA 1
ATOM 11981 C C . LEU B 1 748 ? 11.484 39.844 6.523 1 98.81 748 LEU B C 1
ATOM 11983 O O . LEU B 1 748 ? 10.703 39.969 7.469 1 98.81 748 LEU B O 1
ATOM 11987 N N . ARG B 1 749 ? 11.422 40.625 5.465 1 98.75 749 ARG B N 1
ATOM 11988 C CA . ARG B 1 749 ? 10.391 41.625 5.312 1 98.75 749 ARG B CA 1
ATOM 11989 C C . ARG B 1 749 ? 9.828 41.625 3.896 1 98.75 749 ARG B C 1
ATOM 11991 O O . ARG B 1 749 ? 9.133 42.562 3.5 1 98.75 749 ARG B O 1
ATOM 11998 N N . GLY B 1 750 ? 10.094 40.562 3.17 1 98.75 750 GLY B N 1
ATOM 11999 C CA . GLY B 1 750 ? 9.531 40.406 1.837 1 98.75 750 GLY B CA 1
ATOM 12000 C C . GLY B 1 750 ? 9.836 39.062 1.217 1 98.75 750 GLY B C 1
ATOM 12001 O O . GLY B 1 750 ? 10.906 38.5 1.449 1 98.75 750 GLY B O 1
ATOM 12002 N N . PHE B 1 751 ? 8.961 38.562 0.385 1 98.75 751 PHE B N 1
ATOM 12003 C CA . PHE B 1 751 ? 9.188 37.375 -0.452 1 98.75 751 PHE B CA 1
ATOM 12004 C C . PHE B 1 751 ? 8.141 37.312 -1.56 1 98.75 751 PHE B C 1
ATOM 12006 O O . PHE B 1 751 ? 7.062 37.875 -1.445 1 98.75 751 PHE B O 1
ATOM 12013 N N . ASP B 1 752 ? 8.5 36.719 -2.57 1 98.5 752 ASP B N 1
ATOM 12014 C CA . ASP B 1 752 ? 7.602 36.344 -3.666 1 98.5 752 ASP B CA 1
ATOM 12015 C C . ASP B 1 752 ? 8.07 35.094 -4.379 1 98.5 752 ASP B C 1
ATOM 12017 O O . ASP B 1 752 ? 9.242 34.719 -4.297 1 98.5 752 ASP B O 1
ATOM 12021 N N . LYS B 1 753 ? 7.184 34.344 -4.949 1 98.69 753 LYS B N 1
ATOM 12022 C CA . LYS B 1 753 ? 7.477 33.125 -5.707 1 98.69 753 LYS B CA 1
ATOM 12023 C C . LYS B 1 753 ? 6.961 33.25 -7.137 1 98.69 753 LYS B C 1
ATOM 12025 O O . LYS B 1 753 ? 5.766 33.469 -7.359 1 98.69 753 LYS B O 1
ATOM 12030 N N . ILE B 1 754 ? 7.816 33.062 -8.109 1 98.62 754 ILE B N 1
ATOM 12031 C CA . ILE B 1 754 ? 7.438 33.188 -9.516 1 98.62 754 ILE B CA 1
ATOM 12032 C C . ILE B 1 754 ? 8.07 32.062 -10.32 1 98.62 754 ILE B C 1
ATOM 12034 O O . ILE B 1 754 ? 9.258 31.781 -10.164 1 98.62 754 ILE B O 1
ATOM 12038 N N . SER B 1 755 ? 7.27 31.359 -11.078 1 98.56 755 SER B N 1
ATOM 12039 C CA . SER B 1 755 ? 7.789 30.391 -12.039 1 98.56 755 SER B CA 1
ATOM 12040 C C . SER B 1 755 ? 8.461 31.078 -13.219 1 98.56 755 SER B C 1
ATOM 12042 O O . SER B 1 755 ? 7.895 32 -13.805 1 98.56 755 SER B O 1
ATOM 12044 N N . ILE B 1 756 ? 9.656 30.688 -13.531 1 98.81 756 ILE B N 1
ATOM 12045 C CA . ILE B 1 756 ? 10.438 31.328 -14.578 1 98.81 756 ILE B CA 1
ATOM 12046 C C . ILE B 1 756 ? 10.945 30.281 -15.562 1 98.81 756 ILE B C 1
ATOM 12048 O O . ILE B 1 756 ? 11.609 29.312 -15.172 1 98.81 756 ILE B O 1
ATOM 12052 N N . GLY B 1 757 ? 10.617 30.422 -16.812 1 98.62 757 GLY B N 1
ATOM 12053 C CA . GLY B 1 757 ? 11.125 29.516 -17.828 1 98.62 757 GLY B CA 1
ATOM 12054 C C . GLY B 1 757 ? 12.594 29.734 -18.141 1 98.62 757 GLY B C 1
ATOM 12055 O O . GLY B 1 757 ? 13.164 30.781 -17.797 1 98.62 757 GLY B O 1
ATOM 12056 N N . PRO B 1 758 ? 13.219 28.75 -18.844 1 98.5 758 PRO B N 1
ATOM 12057 C CA . PRO B 1 758 ? 14.633 28.891 -19.188 1 98.5 758 PRO B CA 1
ATOM 12058 C C . PRO B 1 758 ? 14.922 30.156 -20 1 98.5 758 PRO B C 1
ATOM 12060 O O . PRO B 1 758 ? 14.234 30.422 -20.984 1 98.5 758 PRO B O 1
ATOM 12063 N N . GLY B 1 759 ? 15.836 30.938 -19.578 1 98.5 759 GLY B N 1
ATOM 12064 C CA . GLY B 1 759 ? 16.25 32.156 -20.281 1 98.5 759 GLY B CA 1
ATOM 12065 C C . GLY B 1 759 ? 15.367 33.344 -19.984 1 98.5 759 GLY B C 1
ATOM 12066 O O . GLY B 1 759 ? 15.719 34.469 -20.328 1 98.5 759 GLY B O 1
ATOM 12067 N N . GLU B 1 760 ? 14.289 33.156 -19.312 1 98.75 760 GLU B N 1
ATOM 12068 C CA . GLU B 1 760 ? 13.359 34.25 -19.016 1 98.75 760 GLU B CA 1
ATOM 12069 C C . GLU B 1 760 ? 13.797 35.031 -17.781 1 98.75 760 GLU B C 1
ATOM 12071 O O . GLU B 1 760 ? 14.469 34.5 -16.906 1 98.75 760 GLU B O 1
ATOM 12076 N N . THR B 1 761 ? 13.508 36.281 -17.734 1 98.75 761 THR B N 1
ATOM 12077 C CA . THR B 1 761 ? 13.734 37.188 -16.594 1 98.75 761 THR B CA 1
ATOM 12078 C C . THR B 1 761 ? 12.406 37.688 -16.031 1 98.75 761 THR B C 1
ATOM 12080 O O . THR B 1 761 ? 11.5 38.031 -16.797 1 98.75 761 THR B O 1
ATOM 12083 N N . LYS B 1 762 ? 12.227 37.625 -14.812 1 98.81 762 LYS B N 1
ATOM 12084 C CA . LYS B 1 762 ? 11.078 38.188 -14.117 1 98.81 762 LYS B CA 1
ATOM 12085 C C . LYS B 1 762 ? 11.508 39.188 -13.07 1 98.81 762 LYS B C 1
ATOM 12087 O O . LYS B 1 762 ? 12.562 39.062 -12.453 1 98.81 762 LYS B O 1
ATOM 12092 N N . THR B 1 763 ? 10.719 40.219 -12.867 1 98.81 763 THR B N 1
ATOM 12093 C CA . THR B 1 763 ? 10.984 41.25 -11.852 1 98.81 763 THR B CA 1
ATOM 12094 C C . THR B 1 763 ? 10.211 40.938 -10.57 1 98.81 763 THR B C 1
ATOM 12096 O O . THR B 1 763 ? 8.992 40.75 -10.609 1 98.81 763 THR B O 1
ATOM 12099 N N . PHE B 1 764 ? 10.977 40.844 -9.555 1 98.81 764 PHE B N 1
ATOM 12100 C CA . PHE B 1 764 ? 10.367 40.719 -8.234 1 98.81 764 PHE B CA 1
ATOM 12101 C C . PHE B 1 764 ? 10.195 42.094 -7.594 1 98.81 764 PHE B C 1
ATOM 12103 O O . PHE B 1 764 ? 11.062 42.969 -7.719 1 98.81 764 PHE B O 1
ATOM 12110 N N . VAL B 1 765 ? 9.031 42.281 -6.926 1 98.75 765 VAL B N 1
ATOM 12111 C CA . VAL B 1 765 ? 8.695 43.531 -6.293 1 98.75 765 VAL B CA 1
ATOM 12112 C C . VAL B 1 765 ? 8.406 43.312 -4.809 1 98.75 765 VAL B C 1
ATOM 12114 O O . VAL B 1 765 ? 7.598 42.469 -4.453 1 98.75 765 VAL B O 1
ATOM 12117 N N . PHE B 1 766 ? 9.055 44.125 -3.934 1 98.69 766 PHE B N 1
ATOM 12118 C CA . PHE B 1 766 ? 8.859 44.062 -2.49 1 98.69 766 PHE B CA 1
ATOM 12119 C C . PHE B 1 766 ? 8.461 45.438 -1.948 1 98.69 766 PHE B C 1
ATOM 12121 O O . PHE B 1 766 ? 9.258 46.375 -1.978 1 98.69 766 PHE B O 1
ATOM 12128 N N . ASP B 1 767 ? 7.262 45.531 -1.465 1 98.44 767 ASP B N 1
ATOM 12129 C CA . ASP B 1 767 ? 6.82 46.75 -0.788 1 98.44 767 ASP B CA 1
ATOM 12130 C C . ASP B 1 767 ? 7.164 46.719 0.699 1 98.44 767 ASP B C 1
ATOM 12132 O O . ASP B 1 767 ? 6.797 45.781 1.397 1 98.44 767 ASP B O 1
ATOM 12136 N N . LEU B 1 768 ? 7.883 47.656 1.18 1 98.5 768 LEU B N 1
ATOM 12137 C CA . LEU B 1 768 ? 8.219 47.781 2.594 1 98.5 768 LEU B CA 1
ATOM 12138 C C . LEU B 1 768 ? 7.309 48.812 3.27 1 98.5 768 LEU B C 1
ATOM 12140 O O . LEU B 1 768 ? 7.398 50 2.992 1 98.5 768 LEU B O 1
ATOM 12144 N N . THR B 1 769 ? 6.531 48.344 4.172 1 98.25 769 THR B N 1
ATOM 12145 C CA . THR B 1 769 ? 5.613 49.219 4.898 1 98.25 769 THR B CA 1
ATOM 12146 C C . THR B 1 769 ? 6.324 49.906 6.066 1 98.25 769 THR B C 1
ATOM 12148 O O . THR B 1 769 ? 7.445 49.531 6.418 1 98.25 769 THR B O 1
ATOM 12151 N N . ARG B 1 770 ? 5.641 50.875 6.637 1 97.5 770 ARG B N 1
ATOM 12152 C CA . ARG B 1 770 ? 6.18 51.531 7.828 1 97.5 770 ARG B CA 1
ATOM 12153 C C . ARG B 1 770 ? 6.422 50.531 8.938 1 97.5 770 ARG B C 1
ATOM 12155 O O . ARG B 1 770 ? 7.445 50.562 9.625 1 97.5 770 ARG B O 1
ATOM 12162 N N . ARG B 1 771 ? 5.488 49.594 9.172 1 97.69 771 ARG B N 1
ATOM 12163 C CA . ARG B 1 771 ? 5.621 48.562 10.195 1 97.69 771 ARG B CA 1
ATOM 12164 C C . ARG B 1 771 ? 6.871 47.719 9.961 1 97.69 771 ARG B C 1
ATOM 12166 O O . ARG B 1 771 ? 7.602 47.406 10.906 1 97.69 771 ARG B O 1
ATOM 12173 N N . ASP B 1 772 ? 7.133 47.406 8.711 1 97.81 772 ASP B N 1
ATOM 12174 C CA . ASP B 1 772 ? 8.242 46.531 8.336 1 97.81 772 ASP B CA 1
ATOM 12175 C C . ASP B 1 772 ? 9.578 47.125 8.758 1 97.81 772 ASP B C 1
ATOM 12177 O O . ASP B 1 772 ? 10.531 46.406 9.047 1 97.81 772 ASP B O 1
ATOM 12181 N N . LEU B 1 773 ? 9.625 48.406 8.828 1 97.62 773 LEU B N 1
ATOM 12182 C CA . LEU B 1 773 ? 10.883 49.094 9.062 1 97.62 773 LEU B CA 1
ATOM 12183 C C . LEU B 1 773 ? 10.961 49.625 10.492 1 97.62 773 LEU B C 1
ATOM 12185 O O . LEU B 1 773 ? 11.977 50.219 10.898 1 97.62 773 LEU B O 1
ATOM 12189 N N . SER B 1 774 ? 9.93 49.406 11.25 1 97.19 774 SER B N 1
ATOM 12190 C CA . SER B 1 774 ? 9.844 50.031 12.562 1 97.19 774 SER B CA 1
ATOM 12191 C C . SER B 1 774 ? 10.266 49.062 13.664 1 97.19 774 SER B C 1
ATOM 12193 O O . SER B 1 774 ? 10.289 47.844 13.453 1 97.19 774 SER B O 1
ATOM 12195 N N . THR B 1 775 ? 10.633 49.594 14.773 1 96.94 775 THR B N 1
ATOM 12196 C CA . THR B 1 775 ? 10.828 48.906 16.031 1 96.94 775 THR B CA 1
ATOM 12197 C C . THR B 1 775 ? 9.82 49.375 17.078 1 96.94 775 THR B C 1
ATOM 12199 O O . THR B 1 775 ? 9.32 50.5 17.016 1 96.94 775 THR B O 1
ATOM 12202 N N . TRP B 1 776 ? 9.492 48.5 17.984 1 97.69 776 TRP B N 1
ATOM 12203 C CA . TRP B 1 776 ? 8.57 48.906 19.047 1 97.69 776 TRP B CA 1
ATOM 12204 C C . TRP B 1 776 ? 9.297 49.688 20.125 1 97.69 776 TRP B C 1
ATOM 12206 O O . TRP B 1 776 ? 10.258 49.219 20.719 1 97.69 776 TRP B O 1
ATOM 12216 N N . ASP B 1 777 ? 8.82 50.844 20.359 1 97.56 777 ASP B N 1
ATOM 12217 C CA . ASP B 1 777 ? 9.336 51.688 21.438 1 97.56 777 ASP B CA 1
ATOM 12218 C C . ASP B 1 777 ? 8.57 51.469 22.734 1 97.56 777 ASP B C 1
ATOM 12220 O O . ASP B 1 777 ? 7.43 51.906 22.875 1 97.56 777 ASP B O 1
ATOM 12224 N N . VAL B 1 778 ? 9.211 50.938 23.688 1 97 778 VAL B N 1
ATOM 12225 C CA . VAL B 1 778 ? 8.57 50.5 24.922 1 97 778 VAL B CA 1
ATOM 12226 C C . VAL B 1 778 ? 8.164 51.719 25.75 1 97 778 VAL B C 1
ATOM 12228 O O . VAL B 1 778 ? 7.129 51.688 26.438 1 97 778 VAL B O 1
ATOM 12231 N N . GLU B 1 779 ? 8.914 52.75 25.703 1 96.69 779 GLU B N 1
ATOM 12232 C CA . GLU B 1 779 ? 8.633 53.938 26.5 1 96.69 779 GLU B CA 1
ATOM 12233 C C . GLU B 1 779 ? 7.441 54.719 25.938 1 96.69 779 GLU B C 1
ATOM 12235 O O . GLU B 1 779 ? 6.551 55.125 26.672 1 96.69 779 GLU B O 1
ATOM 12240 N N . ASN B 1 780 ? 7.426 54.844 24.672 1 96.06 780 ASN B N 1
ATOM 12241 C CA . ASN B 1 780 ? 6.371 55.625 24.047 1 96.06 780 ASN B CA 1
ATOM 12242 C C . ASN B 1 780 ? 5.18 54.75 23.656 1 96.06 780 ASN B C 1
ATOM 12244 O O . ASN B 1 780 ? 4.145 55.281 23.234 1 96.06 780 ASN B O 1
ATOM 12248 N N . GLN B 1 781 ? 5.371 53.469 23.766 1 95.5 781 GLN B N 1
ATOM 12249 C CA . GLN B 1 781 ? 4.316 52.5 23.453 1 95.5 781 GLN B CA 1
ATOM 12250 C C . GLN B 1 781 ? 3.797 52.688 22.031 1 95.5 781 GLN B C 1
ATOM 12252 O O . GLN B 1 781 ? 2.59 52.812 21.828 1 95.5 781 GLN B O 1
ATOM 12257 N N . ASN B 1 782 ? 4.703 52.75 21.109 1 96.5 782 ASN B N 1
ATOM 12258 C CA . ASN B 1 782 ? 4.391 52.969 19.703 1 96.5 782 ASN B CA 1
ATOM 12259 C C . ASN B 1 782 ? 5.48 52.438 18.797 1 96.5 782 ASN B C 1
ATOM 12261 O O . ASN B 1 782 ? 6.578 52.094 19.25 1 96.5 782 ASN B O 1
ATOM 12265 N N . TRP B 1 783 ? 5.152 52.25 17.562 1 97.25 783 TRP B N 1
ATOM 12266 C CA . TRP B 1 783 ? 6.113 51.812 16.547 1 97.25 783 TRP B CA 1
ATOM 12267 C C . TRP B 1 783 ? 6.98 52.969 16.078 1 97.25 783 TRP B C 1
ATOM 12269 O O . TRP B 1 783 ? 6.473 53.969 15.531 1 97.25 783 TRP B O 1
ATOM 12279 N N . ALA B 1 784 ? 8.227 52.844 16.25 1 97.56 784 ALA B N 1
ATOM 12280 C CA . ALA B 1 784 ? 9.141 53.938 15.914 1 97.56 784 ALA B CA 1
ATOM 12281 C C . ALA B 1 784 ? 9.898 53.625 14.625 1 97.56 784 ALA B C 1
ATOM 12283 O O . ALA B 1 784 ? 10.5 52.562 14.484 1 97.56 784 ALA B O 1
ATOM 12284 N N . LEU B 1 785 ? 9.797 54.469 13.664 1 97.12 785 LEU B N 1
ATOM 12285 C CA . LEU B 1 785 ? 10.633 54.5 12.469 1 97.12 785 LEU B CA 1
ATOM 12286 C C . LEU B 1 785 ? 11.914 55.281 12.703 1 97.12 785 LEU B C 1
ATOM 12288 O O . LEU B 1 785 ? 11.883 56.531 12.742 1 97.12 785 LEU B O 1
ATOM 12292 N N . GLN B 1 786 ? 12.984 54.594 12.789 1 96 786 GLN B N 1
ATOM 12293 C CA . GLN B 1 786 ? 14.242 55.25 13.141 1 96 786 GLN B CA 1
ATOM 12294 C C . GLN B 1 786 ? 14.883 55.906 11.914 1 96 786 GLN B C 1
ATOM 12296 O O . GLN B 1 786 ? 14.828 55.375 10.812 1 96 786 GLN B O 1
ATOM 12301 N N . LYS B 1 787 ? 15.469 57.031 12.211 1 95.06 787 LYS B N 1
ATOM 12302 C CA . LYS B 1 787 ? 16.266 57.625 11.148 1 95.06 787 LYS B CA 1
ATOM 12303 C C . LYS B 1 787 ? 17.609 56.906 10.984 1 95.06 787 LYS B C 1
ATOM 12305 O O . LYS B 1 787 ? 18.156 56.375 11.953 1 95.06 787 LYS B O 1
ATOM 12310 N N . GLY B 1 788 ? 17.984 56.844 9.742 1 94.62 788 GLY B N 1
ATOM 12311 C CA . GLY B 1 788 ? 19.266 56.188 9.469 1 94.62 788 GLY B CA 1
ATOM 12312 C C . GLY B 1 788 ? 19.234 55.281 8.266 1 94.62 788 GLY B C 1
ATOM 12313 O O . GLY B 1 788 ? 18.297 55.312 7.469 1 94.62 788 GLY B O 1
ATOM 12314 N N . ASP B 1 789 ? 20.328 54.562 8.195 1 96.06 789 ASP B N 1
ATOM 12315 C CA . ASP B 1 789 ? 20.484 53.656 7.062 1 96.06 789 ASP B CA 1
ATOM 12316 C C . ASP B 1 789 ? 19.984 52.25 7.402 1 96.06 789 ASP B C 1
ATOM 12318 O O . ASP B 1 789 ? 20.203 51.75 8.508 1 96.06 789 ASP B O 1
ATOM 12322 N N . TYR B 1 790 ? 19.25 51.719 6.539 1 97.69 790 TYR B N 1
ATOM 12323 C CA . TYR B 1 790 ? 18.75 50.344 6.602 1 97.69 790 TYR B CA 1
ATOM 12324 C C . TYR B 1 790 ? 19.375 49.5 5.504 1 97.69 790 TYR B C 1
ATOM 12326 O O . TYR B 1 790 ? 18.938 49.531 4.352 1 97.69 790 TYR B O 1
ATOM 12334 N N . PRO B 1 791 ? 20.406 48.719 5.809 1 98.19 791 PRO B N 1
ATOM 12335 C CA . PRO B 1 791 ? 20.891 47.75 4.805 1 98.19 791 PRO B CA 1
ATOM 12336 C C . PRO B 1 791 ? 19.812 46.781 4.332 1 98.19 791 PRO B C 1
ATOM 12338 O O . PRO B 1 791 ? 19.031 46.281 5.145 1 98.19 791 PRO B O 1
ATOM 12341 N N . ILE B 1 792 ? 19.688 46.625 3.033 1 98.44 792 ILE B N 1
ATOM 12342 C CA . ILE B 1 792 ? 18.719 45.75 2.375 1 98.44 792 ILE B CA 1
ATOM 12343 C C . ILE B 1 792 ? 19.453 44.562 1.716 1 98.44 792 ILE B C 1
ATOM 12345 O O . ILE B 1 792 ? 20.453 44.781 1.016 1 98.44 792 ILE B O 1
ATOM 12349 N N . TYR B 1 793 ? 19 43.344 1.989 1 98.69 793 TYR B N 1
ATOM 12350 C CA . TYR B 1 793 ? 19.562 42.125 1.414 1 98.69 793 TYR B CA 1
ATOM 12351 C C . TYR B 1 793 ? 18.516 41.344 0.627 1 98.69 793 TYR B C 1
ATOM 12353 O O . TYR B 1 793 ? 17.422 41.094 1.136 1 98.69 793 TYR B O 1
ATOM 12361 N N . VAL B 1 794 ? 18.734 41.094 -0.64 1 98.81 794 VAL B N 1
ATOM 12362 C CA . VAL B 1 794 ? 17.891 40.188 -1.432 1 98.81 794 VAL B CA 1
ATOM 12363 C C . VAL B 1 794 ? 18.656 38.938 -1.805 1 98.81 794 VAL B C 1
ATOM 12365 O O . VAL B 1 794 ? 19.797 39 -2.268 1 98.81 794 VAL B O 1
ATOM 12368 N N . GLY B 1 795 ? 18.062 37.781 -1.531 1 98.44 795 GLY B N 1
ATOM 12369 C CA . GLY B 1 795 ? 18.797 36.562 -1.828 1 98.44 795 GLY B CA 1
ATOM 12370 C C . GLY B 1 795 ? 17.906 35.344 -1.89 1 98.44 795 GLY B C 1
ATOM 12371 O O . GLY B 1 795 ? 16.688 35.469 -2.062 1 98.44 795 GLY B O 1
ATOM 12372 N N . LYS B 1 796 ? 18.594 34.188 -1.899 1 98.56 796 LYS B N 1
ATOM 12373 C CA . LYS B 1 796 ? 17.938 32.906 -2.045 1 98.56 796 LYS B CA 1
ATOM 12374 C C . LYS B 1 796 ? 17.594 32.281 -0.684 1 98.56 796 LYS B C 1
ATOM 12376 O O . LYS B 1 796 ? 16.766 31.391 -0.588 1 98.56 796 LYS B O 1
ATOM 12381 N N . SER B 1 797 ? 18.25 32.688 0.333 1 98.75 797 SER B N 1
ATOM 12382 C CA . SER B 1 797 ? 18.047 32.344 1.739 1 98.75 797 SER B CA 1
ATOM 12383 C C . SER B 1 797 ? 18.609 33.438 2.65 1 98.75 797 SER B C 1
ATOM 12385 O O . SER B 1 797 ? 19.172 34.438 2.174 1 98.75 797 SER B O 1
ATOM 12387 N N . VAL B 1 798 ? 18.438 33.219 3.91 1 98.75 798 VAL B N 1
ATOM 12388 C CA . VAL B 1 798 ? 18.875 34.219 4.867 1 98.75 798 VAL B CA 1
ATOM 12389 C C . VAL B 1 798 ? 20.391 34.375 4.785 1 98.75 798 VAL B C 1
ATOM 12391 O O . VAL B 1 798 ? 20.938 35.469 5.074 1 98.75 798 VAL B O 1
ATOM 12394 N N . LEU B 1 799 ? 21.141 33.344 4.305 1 98.56 799 LEU B N 1
ATOM 12395 C CA . LEU B 1 799 ? 22.594 33.406 4.266 1 98.56 799 LEU B CA 1
ATOM 12396 C C . LEU B 1 799 ? 23.094 33.531 2.83 1 98.56 799 LEU B C 1
ATOM 12398 O O . LEU B 1 799 ? 24.25 33.906 2.602 1 98.56 799 LEU B O 1
ATOM 12402 N N . ASP B 1 800 ? 22.312 33.188 1.833 1 98.56 800 ASP B N 1
ATOM 12403 C CA . ASP B 1 800 ? 22.719 33.312 0.432 1 98.56 800 ASP B CA 1
ATOM 12404 C C . ASP B 1 800 ? 22.234 34.625 -0.183 1 98.56 800 ASP B C 1
ATOM 12406 O O . ASP B 1 800 ? 21.266 34.625 -0.947 1 98.56 800 ASP B O 1
ATOM 12410 N N . ILE B 1 801 ? 22.953 35.688 0.066 1 98.62 801 ILE B N 1
ATOM 12411 C CA . ILE B 1 801 ? 22.609 37.031 -0.387 1 98.62 801 ILE B CA 1
ATOM 12412 C C . ILE B 1 801 ? 23.172 37.25 -1.794 1 98.62 801 ILE B C 1
ATOM 12414 O O . ILE B 1 801 ? 24.359 37.031 -2.043 1 98.62 801 ILE B O 1
ATOM 12418 N N . GLN B 1 802 ? 22.297 37.719 -2.654 1 98.75 802 GLN B N 1
ATOM 12419 C CA . GLN B 1 802 ? 22.656 37.906 -4.055 1 98.75 802 GLN B CA 1
ATOM 12420 C C . GLN B 1 802 ? 22.859 39.406 -4.363 1 98.75 802 GLN B C 1
ATOM 12422 O O . GLN B 1 802 ? 23.688 39.75 -5.191 1 98.75 802 GLN B O 1
ATOM 12427 N N . LEU B 1 803 ? 22 40.219 -3.803 1 98.81 803 LEU B N 1
ATOM 12428 C CA . LEU B 1 803 ? 22.047 41.656 -4.02 1 98.81 803 LEU B CA 1
ATOM 12429 C C . LEU B 1 803 ? 21.953 42.406 -2.695 1 98.81 803 LEU B C 1
ATOM 12431 O O . LEU B 1 803 ? 21.281 41.938 -1.762 1 98.81 803 LEU B O 1
ATOM 12435 N N . THR B 1 804 ? 22.594 43.531 -2.592 1 98.56 804 THR B N 1
ATOM 12436 C CA . THR B 1 804 ? 22.531 44.375 -1.416 1 98.56 804 THR B CA 1
ATOM 12437 C C . THR B 1 804 ? 22.25 45.844 -1.815 1 98.56 804 THR B C 1
ATOM 12439 O O . THR B 1 804 ? 22.547 46.25 -2.941 1 98.56 804 THR B O 1
ATOM 12442 N N . GLY B 1 805 ? 21.594 46.5 -0.952 1 98.31 805 GLY B N 1
ATOM 12443 C CA . GLY B 1 805 ? 21.328 47.938 -1.055 1 98.31 805 GLY B CA 1
ATOM 12444 C C . GLY B 1 805 ? 21.125 48.594 0.292 1 98.31 805 GLY B C 1
ATOM 12445 O O . GLY B 1 805 ? 21.312 47.969 1.336 1 98.31 805 GLY B O 1
ATOM 12446 N N . THR B 1 806 ? 20.906 49.906 0.2 1 97.94 806 THR B N 1
ATOM 12447 C CA . THR B 1 806 ? 20.688 50.656 1.431 1 97.94 806 THR B CA 1
ATOM 12448 C C . THR B 1 806 ? 19.5 51.625 1.273 1 97.94 806 THR B C 1
ATOM 12450 O O . THR B 1 806 ? 19.422 52.344 0.279 1 97.94 806 THR B O 1
ATOM 12453 N N . LEU B 1 807 ? 18.641 51.562 2.182 1 97.88 807 LEU B N 1
ATOM 12454 C CA . LEU B 1 807 ? 17.547 52.531 2.297 1 97.88 807 LEU B CA 1
ATOM 12455 C C . LEU B 1 807 ? 17.844 53.562 3.389 1 97.88 807 LEU B C 1
ATOM 12457 O O . LEU B 1 807 ? 18.156 53.188 4.523 1 97.88 807 LEU B O 1
ATOM 12461 N N . SER B 1 808 ? 17.766 54.719 3.041 1 96.12 808 SER B N 1
ATOM 12462 C CA . SER B 1 808 ? 17.984 55.781 4.035 1 96.12 808 SER B CA 1
ATOM 12463 C C . SER B 1 808 ? 16.656 56.438 4.402 1 96.12 808 SER B C 1
ATOM 12465 O O . SER B 1 808 ? 15.961 56.969 3.529 1 96.12 808 SER B O 1
ATOM 12467 N N . ILE B 1 809 ? 16.359 56.406 5.637 1 95.44 809 ILE B N 1
ATOM 12468 C CA . ILE B 1 809 ? 15.188 57.094 6.16 1 95.44 809 ILE B CA 1
ATOM 12469 C C . ILE B 1 809 ? 15.586 58.438 6.734 1 95.44 809 ILE B C 1
ATOM 12471 O O . ILE B 1 809 ? 16.516 58.531 7.539 1 95.44 809 ILE B O 1
#

Sequence (1618 aa):
MKNFLVLASFAALLATSNGAAVIKREDIDYEELEHYWSYGRSEPVYPSPQISGIDDWGEALNKAKALVDQMTNEEKNNVTYGYAVTTTGCSGMSGSVPRLNFPGLCLQDAGNGVRGTDMVNSYPAGLHVGASWNKGLAYERSLHMGGEFRNKGVNVALGPVTGPVGKIARGGRNWEGFSNDPYLSGALTGETIRGLQESVIACVKHLVAYEQEASRNPQFGLLKGTHNHSISSNVDDRTMHELYMWPFQDAIKAGAGSVMCSYNRINNSYACENSKVMNGLLKEELAFQGFVVSDWDAQHSGIASAESGLDLAMPDSVYWENGTLVEAINNGTMAQSRLDDMVTRIVAAWYKLAEIDDPGFGLPYDLTQPHDLVDARDPASADTILQGAVEGHVLLKNKNNALPLKKPKALGLYGYDATVAARNFLMGTSFELWNFGLTNTLTYSNGTDIDLADLWRLFLSSYDPTQSGPDVALNGTYIVGSGSGSNTPSYIDAPYDAFMRQAKLDGTWLSWNFIDQDPKVNGGNDACIVFINDASSEGWDRPTLRDDYSDELVKNVASKCSNTIVVVHNAGVRIVDSWIDHENVTALVFAHLPGQDSGQGLIDVLYGNQSPSGRLPYTVAKNESDYGILLDPIVPEGTVDMYYPQDNFTEGLYIDYKHFLKYNITPRYEFGYGLTYTTFDYANISITKQNADTSQFPPETTVVQGGNPTLWEVVATVTCDVTNSGNVTAAEVAQLYVEIPNGPGRVLRGFDKISIGPGETKTFVFDLTRRDLSTWDVENQNWALQKGDYPIYVGKSVLDIQLTGTLSIMKNFLVLASFAALLATSNGAAVIKREDIDYEELEHYWSYGRSEPVYPSPQISGIDDWGEALNKAKALVDQMTNEEKNNVTYGYAVTTTGCSGMSGSVPRLNFPGLCLQDAGNGVRGTDMVNSYPAGLHVGASWNKGLAYERSLHMGGEFRNKGVNVALGPVTGPVGKIARGGRNWEGFSNDPYLSGALTGETIRGLQESVIACVKHLVAYEQEASRNPQFGLLKGTHNHSISSNVDDRTMHELYMWPFQDAIKAGAGSVMCSYNRINNSYACENSKVMNGLLKEELAFQGFVVSDWDAQHSGIASAESGLDLAMPDSVYWENGTLVEAINNGTMAQSRLDDMVTRIVAAWYKLAEIDDPGFGLPYDLTQPHDLVDARDPASADTILQGAVEGHVLLKNKNNALPLKKPKALGLYGYDATVAARNFLMGTSFELWNFGLTNTLTYSNGTDIDLADLWRLFLSSYDPTQSGPDVALNGTYIVGSGSGSNTPSYIDAPYDAFMRQAKLDGTWLSWNFIDQDPKVNGGNDACIVFINDASSEGWDRPTLRDDYSDELVKNVASKCSNTIVVVHNAGVRIVDSWIDHENVTALVFAHLPGQDSGQGLIDVLYGNQSPSGRLPYTVAKNESDYGILLDPIVPEGTVDMYYPQDNFTEGLYIDYKHFLKYNITPRYEFGYGLTYTTFDYANISITKQNADTSQFPPETTVVQGGNPTLWEVVATVTCDVTNSGNVTAAEVAQLYVEIPNGPGRVLRGFDKISIGPGETKTFVFDLTRRDLSTWDVENQNWALQKGDYPIYVGKSVLDIQLTGTLSI

Radius of gyration: 39.91 Å; Cα contacts (8 Å, |Δi|>4): 4317; chains: 2; bounding box: 73×132×96 Å